Protein 6SQ8 (pdb70)

Secondary structure (DSSP, 8-state):
-TTHHHHHHHHH--SEEEE-SS-EEEHHHHHHHHHHHHHHHHHTT--TTSEEEEE--S-HHHHHHHHHHHHTT-EEEE--TTS-HHHHHHHHHHTTEEEEEE-GGGHHHHHHHHHHS--SEEEESSS-SSSEES----------TT-EEEEEE-----EEEEEHHHHHHHHHHHHHHH-SS--EEEE-S-TTTHHHHHHHHHHHTT-EEEE-SS--HHHHHHHHHHTT-SEEEE-HHHHHHHHH-TTTTTS--TT-SEEEEESS---HHHHHHHHHHH-TTEEEEEEETTTEEEEEE-TTGGGSGGGTTEEEEEPTT-EEEEE-SS-PBPPTT--EEEEEE-TTS-SEETT-HHHHTTTEETTEEEEEEEEEE-TTS-EEEEEEGGGPEEETTEEE-HHHHHHHHHHSTTEEEEEEEEEEETTTEEEEEEEEEEPTT----HHHHHHHHHHHT-GGGS-SEEEE-S---B-TTSSB-HHHHHHTT-/-TTHHHHHHHHH--SEEEESSS-EEEHHHHHHHHHHHHHHHHHT---TTSEEEEE--S-HHHHHHHHHHHHTT-EEEE--TTS-HHHHHHHHHHTTEEEEEE-GGGHHHHHHHHHHS--SEEEESS--SSSEETT-----TTPPP-----TT-EEEEEE------EEEEEHHHHHHHHHHHHHHH-SS--EEEE-S-TTTHHHHHHHHHHHTT-EEEE-SS--HHHHHHHHHHTT-SEEEE-HHHHHHHHH-TTTTTS--TT-SEEEEESS---HHHHHHHHHHS-TTEEEEEEETTTEEEEEE-TTGGGSGGGTT--BEEPTT-EEEEE-SS-PBPPTT--EEEEEE-TTS-SEETT-HHHHTTTEETTEEEEEEEEEE-TTS-EEEEEEGGGPEEETTEEE-HHHHHHHHHHSTTEEEEEEEEEEETTTEEEEEEEEEEPTT----HHHHHHHHHHHS-STTS-SEEEE-SS--B-TTSSB-HHHHHHTT--/-THHHHHHHHHH--SEEEESSS-EEEHHHHHHHHHHHHHHHHHTT--TTSEEEEE--S-HHHHHHHHHHHHTT-EEEE--TTS-HHHHHHHHHHTTEEEEEE-GGGHHHHHHHHHHS--SEEEESS--SSSEEGGG----------TT-EEEEEE-----EEEEEHHHHHHHHHHHHHHH-SS--EEEE-S-TTTHHHHHHHHHHHTT-EEEE-SS--HHHHHHHHHHTT-SEEEE-HHHHHHHHH-TTTTTS--TT-SEEEEESS---HHHHHHHHHHS-TTEEEEEEETTTEEEEEE-TTGGGSGGGGG--BEEPTT-EEEEE-SS-PBPPTT--EEEEEE-TTS-SEETT-HHHHTTTEETTEEEEEEEEEE-TTS-EEEEEEGGG-EEETTEEE-HHHHHHHHHHSTTEEEEEEEEEEETTTEEEEEEEEEEPTT----HHHHHHHHHHHT-GGGS-SEEEE-SS--B-TTSSB-HHHHHHTT--/--TTHHHHHHHHH--SEEEESSS-EEEHHHHHHHHHHHHHHHHHT---TTSEEEEE--S-HHHHHHHHHHHHTT-EEEE--TTS-HHHHHHHHHHTTEEEEEE-GGGHHHHHHHHHH---SEEEESS--SSSEETT---------TT-EEEEEE-----EEEEEHHHHHHHHHHHHHHH-SS--EEEE-S-TTTHHHHHHHHHHHTT-EEEE-SS--HHHHHHHHHHTT-SEEEE-HHHHHHHHH-TTTTTS--TT-SEEEEESS---HHHHHHHHHHH-TTEEEEEEETTTEEEEEE-TTGGGSGGGTTEEEEEPTT-EEEEE-SS-PBPPTT--EEEEEE-TTS-SEETT-HHHHTTTEETTEEEEEEEEEE-TTS-EEEEEEGGGPEEETTEEE-HHHHHHHHHHSTTEEEEEEEEEEETTTEEEEEEEEEEPTT----HHHHHHHHHHHS-STTS-SEEEE-S---B-TTSSB-HHHHHHTT-/--HHHHHHHH--SEEEE-SS-EEEHHHHHHHHHHHHHHHHHTT--TTSEEEEE--S-HHHHHHHHHHHHTT-EEEE--TTB-HHHHHHHHHHTTEEEEEE-GGGHHHHHHHHHHS--SEEEESS--SSSEE------TTPPP-----TT-EEEEEE---SS----EEEEEHHHHHHHHHHHHHHH-SS--EEEE-S-TTTHHHHHHHHHHHTT-EEEE-SS--HHHHHHHHHHTT-SEEEE-HHHHHHHHH-TTTTTS--TT-SEEEEESS---HHHHHHHHHHS-S-EEEEEEETTTEEEEEE-TTGGGSGGGTT--BEEPTT-EEEEE-SS-PBPPBTB-EEEEEE-TTS--EETT-HHHHTTTEETTEEEEEEEEEE-TTS-EEEEEESS-EEEETTEEEEHHHHHHHHHHSTTEEEEEEEEEEETTTEEEEEEEEEEPTT----HHHHHHHHHHHTBGGGS-SEEEE-S---B-TTSSB-HHHHHHTS--

Radius of gyration: 44.75 Å; Cα contacts (8 Å, |Δi|>4): 5684; chains: 5; bounding box: 110×105×156 Å

Sequence (2450 aa):
PAMGYARRVMDGIGEVAVTGAGGSVTGARLRHQVRLLAHALTEAGIPPGRGVACLHANTWRAIALRLAVQAIGCHYVGLRPTAAVTEQARAIAAADSAALVFEPSVEARAADLLERVSVPVVLSLGPTSRGRDILATPLRYREHPEGIAVVAFTGTPKGVAHSSTAMSACVDAAVSMYGRGPWRFLIPIPLSDLGGELAQCTLATGGTVVLLEEFQPDAVLEAIERERATHVFLAPNWLYQLAEHPALPRSDLSSLRRVVYGGAPAVPSRVAAARERMGAVLMQNYGTQEAAFIAALTPDDHARRELLTAVGRPLPHVEVEIRDDSGGTLPRGAVGEVWVRSPMTMSGYWRDPERTAQVLSGGWLRTGDVGTFDEDGHLHLTDRLQDIIIVEAYNVYSRRVEHVLTEHPDVRAAAVVGVPDPDSGEAVCAAVVVADGADPDPEHLRALVRDHLGDLHVPRRVEFVRSIPVTPAGKPDKVKVRTWFTPAMGYARRVMDGIGEVAVTGAGGSVTGARLRHQVRLLAHALTEAGIPPGRGVACLHANTWRAIALRLAVQAIGCHYVGLRPTAAVTEQARAIAAADSAALVFEPSVEARAADLLERVSVPVVLSLGPTSRGRDILAASVPEGTPLRYREHPEGIAVVAFTSGTPKGVAHSSTAMSACVDAAVSMYGRGPWRFLIPIPLSDLGGELAQCTLATGGTVVLLEEFQPDAVLEAIERERATHVFLAPNWLYQLAEHPALPRSDLSSLRRVVYGGAPAVPSRVAAARERMGAVLMQNYGTQEAAFIAALTPDDHARRELLTAVGRPLPHVEVEIRDDSGGTLPRGAVGEVWVRSPMTMSGYWRDPERTAQVLSGGWLRTGDVGTFDEDGHLHLTDRLQDIIIVEAYNVYSRRVEHVLTEHPDVRAAAVVGVPDPDSGEAVCAAVVVADGADPDPEHLRALVRDHLGDLHVPRRVEFVRSIPVTPAGKPDKVKVRTWFTDPAMGYARRVMDGIGEVAVTGAGGSVTGARLRHQVRLLAHALTEAGIPPGRGVACLHANTWRAIALRLAVQAIGCHYVGLRPTAAVTEQARAIAAADSAALVFEPSVEARAADLLERVSVPVVLSLGPTSRGRDILAASTPLRYREHPEGIAVVAFTSTPKGVAHSSTAMSACVDAAVSMYGRGPWRFLIPIPLSDLGGELAQCTLATGGTVVLLEEFQPDAVLEAIERERATHVFLAPNWLYQLAEHPALPRSDLSSLRRVVYGGAPAVPSRVAAARERMGAVLMQNYGTQEAAFIAALTPDDHARRELLTAVGRPLPHVEVEIRDDSGGTLPRGAVGEVWVRSPMTMSGYWRDPERTAQVLSGGWLRTGDVGTFDEDGHLHLTDRLQDIIIVEAYNVYSRRVEHHVLTEHPDVRRAAAVVGVPDPDSGEAVCAAVVVADGADPDPEHLRALVRDHLGDLHVPRRVEFVRSIPVTPAGKPDKVKVRTWFTDGPAMGYARRVMDGIGEVAVTGAGGSVTGARLRHQVRLLAHALTEAGIPPGRGVACLHANTWRAIALRLAVQAIGCHYVGLRPTAAVTEQARAIAAADSAALVFEPSVEARAADLLERVSVPVVLSLGPTSRGRDILATPLRYREHPEGIAVVAFTSTPKGVAHSSTAMSACVDAAVSMYGRGPWRFLIPIPLSDLGGELAQCTLATGGTVVLLEEFQPDAVLEAIERERATHVFLAPNWLYQLAEHPALPRSDLSSLRRVVYGGAPAVPSRVAAARERMGAVLMQNYGTQEAAFIAALTPDDHARRELLTAVGRPLPHVEVEIRDDSGGTLPRGAVGEVWVRSPMTMSGYWRDPERTAQVLSGGWLRTGDVGTFDEDGHLHLTDRLQDIIIVEAYNVYSRRVEHVLTEHPDVRAAAVVGVPDPDSGEAVCAAVVVADGADPDPEHLRALVRDHLGDLHVPRRVEFVRSIPVTPAGKPDKVKVRTWFTMGYARRVMDGIGEVAVTGAGGSVTGARLRHQVRLLAHALTEAGIPPGRGVACLHANTWRAIALRLAVQAIGCHYVGLRPTAAVTEQARAIAAADSAALVFEPSVEARAADLLERVSVPVVLSLGPTSRGRDIAASVPEGTPLRYREHPEGIAVVAFTSGTTGTPKGVAHSSTAMSACVDAAVSMYGRGPWRFLIPIPLSDLGGELAQCTLATGGTVVLLEEFQPDAVLEAIERERATHVFLAPNWLYQLAEHPALPRSDLSSLRRVVYGGAPAVPSRVAAARERMGAVLMQNYGTQEAAFIAALTPDDHARRELLTAVGRPLPHVEVEIRDDSGGTLPRGAVGEVWVRSPMTMSGYWRDPERTAQVLSGGWLRTGDVGTFDEDGHLHLTDRLQDIIIVEAYNVYSRRVEHVLTEHPDVRAAAVVGVPDPDSGEAVCAAVVVADGADPDPEHLRALVRDHLGDLHVPRRVEFVRSIPVTPAGKPDKVKVRTWFTD

Organism: NCBI:txid531310

Structure (mmCIF, N/CA/C/O backbone):
data_6SQ8
#
_entry.id   6SQ8
#
_cell.length_a   119.085
_cell.length_b   131.028
_cell.length_c   196.081
_cell.angle_alpha   90.000
_cell.angle_beta   90.000
_cell.angle_gamma   90.000
#
_symmetry.space_group_name_H-M   'P 21 21 21'
#
loop_
_entity.id
_entity.type
_entity.pdbx_description
1 polymer 'Fatty acid CoA ligase'
2 non-polymer '1-ethanoyl-9~{H}-pyrido[3,4-b]indole-3-carboxylic acid'
3 non-polymer 'ADENOSINE MONOPHOSPHATE'
4 water water
#
loop_
_atom_site.group_PDB
_atom_site.id
_atom_site.type_symbol
_atom_site.label_atom_id
_atom_site.label_alt_id
_atom_site.label_comp_id
_atom_site.label_asym_id
_atom_site.label_entity_id
_atom_site.label_seq_id
_atom_site.pdbx_PDB_ins_code
_atom_site.Cartn_x
_atom_site.Cartn_y
_atom_site.Cartn_z
_atom_site.occupancy
_atom_site.B_iso_or_equiv
_atom_site.auth_seq_id
_atom_site.auth_comp_id
_atom_site.auth_asym_id
_atom_site.auth_atom_id
_atom_site.pdbx_PDB_model_num
ATOM 1 N N . PRO A 1 2 ? -40.193 14.180 13.044 1.00 46.39 -1 PRO A N 1
ATOM 2 C CA . PRO A 1 2 ? -40.517 15.619 12.923 1.00 47.98 -1 PRO A CA 1
ATOM 3 C C . PRO A 1 2 ? -41.029 16.247 14.240 1.00 48.54 -1 PRO A C 1
ATOM 4 O O . PRO A 1 2 ? -41.907 15.681 14.910 1.00 42.48 -1 PRO A O 1
ATOM 8 N N . ALA A 1 3 ? -40.529 17.459 14.542 1.00 46.98 0 ALA A N 1
ATOM 9 C CA . ALA A 1 3 ? -40.712 18.181 15.812 1.00 50.53 0 ALA A CA 1
ATOM 10 C C . ALA A 1 3 ? -42.183 18.547 16.108 1.00 48.25 0 ALA A C 1
ATOM 11 O O . ALA A 1 3 ? -42.562 18.699 17.281 1.00 54.87 0 ALA A O 1
ATOM 13 N N . MET A 1 4 ? -43.002 18.698 15.063 1.00 41.28 1 MET A N 1
ATOM 14 C CA . MET A 1 4 ? -44.430 18.998 15.206 1.00 42.10 1 MET A CA 1
ATOM 15 C C . MET A 1 4 ? -45.192 17.804 15.809 1.00 36.55 1 MET A C 1
ATOM 16 O O . MET A 1 4 ? -46.389 17.918 16.141 1.00 35.91 1 MET A O 1
ATOM 21 N N . GLY A 1 5 ? -44.518 16.662 15.940 1.00 31.85 2 GLY A N 1
ATOM 22 C CA . GLY A 1 5 ? -45.153 15.437 16.396 1.00 33.77 2 GLY A CA 1
ATOM 23 C C . GLY A 1 5 ? -45.679 15.555 17.820 1.00 34.68 2 GLY A C 1
ATOM 24 O O . GLY A 1 5 ? -46.741 14.978 18.149 1.00 30.79 2 GLY A O 1
ATOM 25 N N . TYR A 1 6 ? -44.954 16.319 18.653 1.00 34.82 3 TYR A N 1
ATOM 26 C CA . TYR A 1 6 ? -45.301 16.512 20.068 1.00 35.28 3 TYR A CA 1
ATOM 27 C C . TYR A 1 6 ? -46.618 17.291 20.204 1.00 34.92 3 TYR A C 1
ATOM 28 O O . TYR A 1 6 ? -47.579 16.779 20.776 1.00 36.56 3 TYR A O 1
ATOM 37 N N . ALA A 1 7 ? -46.651 18.513 19.677 1.00 33.15 4 ALA A N 1
ATOM 38 C CA . ALA A 1 7 ? -47.851 19.337 19.736 1.00 34.10 4 ALA A CA 1
ATOM 39 C C . ALA A 1 7 ? -49.058 18.536 19.236 1.00 33.33 4 ALA A C 1
ATOM 40 O O . ALA A 1 7 ? -50.128 18.580 19.837 1.00 34.92 4 ALA A O 1
ATOM 42 N N . ARG A 1 8 ? -48.878 17.793 18.141 1.00 37.03 5 ARG A N 1
ATOM 43 C CA . ARG A 1 8 ? -49.957 16.992 17.550 1.00 39.30 5 ARG A CA 1
ATOM 44 C C . ARG A 1 8 ? -50.371 15.898 18.540 1.00 35.07 5 ARG A C 1
ATOM 45 O O . ARG A 1 8 ? -51.548 15.613 18.662 1.00 31.71 5 ARG A O 1
ATOM 53 N N . ARG A 1 9 ? -49.395 15.286 19.228 1.00 33.80 6 ARG A N 1
ATOM 54 C CA . ARG A 1 9 ? -49.683 14.218 20.202 1.00 32.72 6 ARG A CA 1
ATOM 55 C C . ARG A 1 9 ? -50.624 14.743 21.282 1.00 32.74 6 ARG A C 1
ATOM 56 O O . ARG A 1 9 ? -51.566 14.039 21.696 1.00 33.10 6 ARG A O 1
ATOM 64 N N . VAL A 1 10 ? -50.352 15.969 21.737 1.00 30.55 7 VAL A N 1
ATOM 65 C CA . VAL A 1 10 ? -51.120 16.570 22.803 1.00 30.96 7 VAL A CA 1
ATOM 66 C C . VAL A 1 10 ? -52.526 16.867 22.270 1.00 32.16 7 VAL A C 1
ATOM 67 O O . VAL A 1 10 ? -53.509 16.409 22.841 1.00 31.94 7 VAL A O 1
ATOM 71 N N . MET A 1 11 ? -52.596 17.594 21.149 1.00 34.10 8 MET A N 1
ATOM 72 C CA . MET A 1 11 ? -53.850 17.906 20.471 1.00 33.53 8 MET A CA 1
ATOM 73 C C . MET A 1 11 ? -54.689 16.635 20.277 1.00 31.42 8 MET A C 1
ATOM 74 O O . MET A 1 11 ? -55.895 16.612 20.549 1.00 27.18 8 MET A O 1
ATOM 79 N N . ASP A 1 12 ? -54.031 15.576 19.804 1.00 31.24 9 ASP A N 1
ATOM 80 C CA . ASP A 1 12 ? -54.677 14.333 19.419 1.00 35.72 9 ASP A CA 1
ATOM 81 C C . ASP A 1 12 ? -55.370 13.716 20.638 1.00 35.93 9 ASP A C 1
ATOM 82 O O . ASP A 1 12 ? -56.404 13.076 20.502 1.00 39.48 9 ASP A O 1
ATOM 87 N N . GLY A 1 13 ? -54.781 13.901 21.823 1.00 35.73 10 GLY A N 1
ATOM 88 C CA . GLY A 1 13 ? -55.222 13.243 23.059 1.00 32.66 10 GLY A CA 1
ATOM 89 C C . GLY A 1 13 ? -56.466 13.884 23.664 1.00 29.55 10 GLY A C 1
ATOM 90 O O . GLY A 1 13 ? -57.223 13.212 24.341 1.00 29.24 10 GLY A O 1
ATOM 91 N N . ILE A 1 14 ? -56.671 15.180 23.411 1.00 28.53 11 ILE A N 1
ATOM 92 C CA . ILE A 1 14 ? -57.655 16.014 24.131 1.00 28.34 11 ILE A CA 1
ATOM 93 C C . ILE A 1 14 ? -59.036 15.354 24.101 1.00 29.82 11 ILE A C 1
ATOM 94 O O . ILE A 1 14 ? -59.560 15.060 23.029 1.00 34.63 11 ILE A O 1
ATOM 99 N N . GLY A 1 15 ? -59.628 15.163 25.287 1.00 33.14 12 GLY A N 1
ATOM 100 C CA . GLY A 1 15 ? -60.901 14.417 25.466 1.00 33.34 12 GLY A CA 1
ATOM 101 C C . GLY A 1 15 ? -62.112 15.336 25.517 1.00 33.77 12 GLY A C 1
ATOM 102 O O . GLY A 1 15 ? -62.022 16.488 25.107 1.00 33.40 12 GLY A O 1
ATOM 103 N N . GLU A 1 16 ? -63.231 14.811 26.039 1.00 33.82 13 GLU A N 1
ATOM 104 C CA . GLU A 1 16 ? -64.533 15.498 26.080 1.00 35.41 13 GLU A CA 1
ATOM 105 C C . GLU A 1 16 ? -64.390 16.827 26.825 1.00 33.95 13 GLU A C 1
ATOM 106 O O . GLU A 1 16 ? -64.716 17.890 26.273 1.00 34.82 13 GLU A O 1
ATOM 112 N N . VAL A 1 17 ? -63.864 16.768 28.063 1.00 33.55 14 VAL A N 1
ATOM 113 C CA . VAL A 1 17 ? -63.652 17.960 28.910 1.00 31.94 14 VAL A CA 1
ATOM 114 C C . VAL A 1 17 ? -62.156 18.151 29.188 1.00 29.76 14 VAL A C 1
ATOM 115 O O . VAL A 1 17 ? -61.495 17.273 29.735 1.00 33.81 14 VAL A O 1
ATOM 119 N N . ALA A 1 18 ? -61.638 19.329 28.827 1.00 26.78 15 ALA A N 1
ATOM 120 C CA . ALA A 1 18 ? -60.205 19.574 28.817 1.00 26.40 15 ALA A CA 1
ATOM 121 C C . ALA A 1 18 ? -59.748 20.277 30.104 1.00 27.30 15 ALA A C 1
ATOM 122 O O . ALA A 1 18 ? -58.758 19.873 30.691 1.00 28.33 15 ALA A O 1
ATOM 124 N N . VAL A 1 19 ? -60.466 21.326 30.535 1.00 27.10 16 VAL A N 1
ATOM 125 C CA . VAL A 1 19 ? -60.088 22.121 31.703 1.00 26.67 16 VAL A CA 1
ATOM 126 C C . VAL A 1 19 ? -61.321 22.391 32.576 1.00 28.86 16 VAL A C 1
ATOM 127 O O . VAL A 1 19 ? -62.405 22.506 32.074 1.00 27.62 16 VAL A O 1
ATOM 131 N N . THR A 1 20 ? -61.127 22.470 33.900 1.00 32.35 17 THR A N 1
ATOM 132 C CA . THR A 1 20 ? -62.111 22.965 34.867 1.00 37.47 17 THR A CA 1
ATOM 133 C C . THR A 1 20 ? -61.400 23.922 35.821 1.00 45.30 17 THR A C 1
ATOM 134 O O . THR A 1 20 ? -60.216 23.756 36.106 1.00 54.57 17 THR A O 1
ATOM 138 N N . GLY A 1 21 ? -62.142 24.893 36.353 1.00 52.82 18 GLY A N 1
ATOM 139 C CA . GLY A 1 21 ? -61.595 25.890 37.260 1.00 59.14 18 GLY A CA 1
ATOM 140 C C . GLY A 1 21 ? -62.672 26.538 38.115 1.00 61.02 18 GLY A C 1
ATOM 141 O O . GLY A 1 21 ? -63.708 25.904 38.419 1.00 55.50 18 GLY A O 1
ATOM 142 N N . ALA A 1 22 ? -62.398 27.794 38.509 1.00 62.53 19 ALA A N 1
ATOM 143 C CA . ALA A 1 22 ? -63.344 28.661 39.215 1.00 60.23 19 ALA A CA 1
ATOM 144 C C . ALA A 1 22 ? -64.601 28.842 38.355 1.00 60.19 19 ALA A C 1
ATOM 145 O O . ALA A 1 22 ? -65.698 28.469 38.799 1.00 61.17 19 ALA A O 1
ATOM 147 N N . GLY A 1 23 ? -64.406 29.363 37.130 1.00 56.19 20 GLY A N 1
ATOM 148 C CA . GLY A 1 23 ? -65.484 29.758 36.211 1.00 55.26 20 GLY A CA 1
ATOM 149 C C . GLY A 1 23 ? -66.323 28.592 35.698 1.00 51.99 20 GLY A C 1
ATOM 150 O O . GLY A 1 23 ? -67.432 28.810 35.178 1.00 54.32 20 GLY A O 1
ATOM 151 N N . GLY A 1 24 ? -65.805 27.363 35.831 1.00 47.65 21 GLY A N 1
ATOM 152 C CA . GLY A 1 24 ? -66.454 26.151 35.294 1.00 44.11 21 GLY A CA 1
ATOM 153 C C . GLY A 1 24 ? -65.598 25.468 34.233 1.00 40.90 21 GLY A C 1
ATOM 154 O O . GLY A 1 24 ? -64.369 25.617 34.253 1.00 38.24 21 GLY A O 1
ATOM 155 N N . SER A 1 25 ? -66.253 24.708 33.341 1.00 38.52 22 SER A N 1
ATOM 156 C CA . SER A 1 25 ? -65.629 23.726 32.430 1.00 38.36 22 SER A CA 1
ATOM 157 C C . SER A 1 25 ? -65.332 24.317 31.044 1.00 36.74 22 SER A C 1
ATOM 158 O O . SER A 1 25 ? -66.008 25.225 30.576 1.00 37.58 22 SER A O 1
ATOM 161 N N . VAL A 1 26 ? -64.322 23.746 30.376 1.00 32.96 23 VAL A N 1
ATOM 162 C CA . VAL A 1 26 ? -63.946 24.054 29.010 1.00 31.40 23 VAL A CA 1
ATOM 163 C C . VAL A 1 26 ? -63.836 22.732 28.247 1.00 31.98 23 VAL A C 1
ATOM 164 O O . VAL A 1 26 ? -62.976 21.910 28.564 1.00 34.29 23 VAL A O 1
ATOM 168 N N . THR A 1 27 ? -64.693 22.546 27.238 1.00 31.77 24 THR A N 1
ATOM 169 C CA . THR A 1 27 ? -64.723 21.301 26.482 1.00 32.17 24 THR A CA 1
ATOM 170 C C . THR A 1 27 ? -63.453 21.166 25.640 1.00 32.16 24 THR A C 1
ATOM 171 O O . THR A 1 27 ? -62.800 22.172 25.293 1.00 30.85 24 THR A O 1
ATOM 175 N N . GLY A 1 28 ? -63.141 19.915 25.296 1.00 32.48 25 GLY A N 1
ATOM 176 C CA . GLY A 1 28 ? -62.083 19.623 24.325 1.00 36.86 25 GLY A CA 1
ATOM 177 C C . GLY A 1 28 ? -62.256 20.436 23.054 1.00 33.23 25 GLY A C 1
ATOM 178 O O . GLY A 1 28 ? -61.309 21.070 22.570 1.00 29.40 25 GLY A O 1
ATOM 179 N N . ALA A 1 29 ? -63.499 20.429 22.557 1.00 33.28 26 ALA A N 1
ATOM 180 C CA . ALA A 1 29 ? -63.894 21.183 21.377 1.00 34.79 26 ALA A CA 1
ATOM 181 C C . ALA A 1 29 ? -63.415 22.625 21.520 1.00 34.24 26 ALA A C 1
ATOM 182 O O . ALA A 1 29 ? -62.719 23.156 20.651 1.00 37.26 26 ALA A O 1
ATOM 184 N N . ARG A 1 30 ? -63.767 23.240 22.650 1.00 34.38 27 ARG A N 1
ATOM 185 C CA . ARG A 1 30 ? -63.566 24.650 22.804 1.00 35.68 27 ARG A CA 1
ATOM 186 C C . ARG A 1 30 ? -62.074 24.977 22.933 1.00 33.24 27 ARG A C 1
ATOM 187 O O . ARG A 1 30 ? -61.624 26.038 22.479 1.00 34.52 27 ARG A O 1
ATOM 195 N N . LEU A 1 31 ? -61.318 24.077 23.560 1.00 31.83 28 LEU A N 1
ATOM 196 C CA . LEU A 1 31 ? -59.878 24.291 23.731 1.00 33.65 28 LEU A CA 1
ATOM 197 C C . LEU A 1 31 ? -59.169 24.127 22.381 1.00 33.44 28 LEU A C 1
ATOM 198 O O . LEU A 1 31 ? -58.295 24.939 22.021 1.00 31.57 28 LEU A O 1
ATOM 203 N N . ARG A 1 32 ? -59.545 23.070 21.647 1.00 35.40 29 ARG A N 1
ATOM 204 C CA . ARG A 1 32 ? -59.000 22.804 20.310 1.00 37.30 29 ARG A CA 1
ATOM 205 C C . ARG A 1 32 ? -59.184 24.056 19.445 1.00 37.84 29 ARG A C 1
ATOM 206 O O . ARG A 1 32 ? -58.217 24.539 18.827 1.00 36.53 29 ARG A O 1
ATOM 214 N N . HIS A 1 33 ? -60.415 24.594 19.469 1.00 38.52 30 HIS A N 1
ATOM 215 C CA . HIS A 1 33 ? -60.774 25.807 18.757 1.00 38.63 30 HIS A CA 1
ATOM 216 C C . HIS A 1 33 ? -59.809 26.958 19.120 1.00 36.90 30 HIS A C 1
ATOM 217 O O . HIS A 1 33 ? -59.329 27.677 18.235 1.00 37.07 30 HIS A O 1
ATOM 224 N N . GLN A 1 34 ? -59.517 27.125 20.415 1.00 35.67 31 GLN A N 1
ATOM 225 C CA . GLN A 1 34 ? -58.667 28.228 20.885 1.00 34.89 31 GLN A CA 1
ATOM 226 C C . GLN A 1 34 ? -57.224 28.067 20.397 1.00 36.33 31 GLN A C 1
ATOM 227 O O . GLN A 1 34 ? -56.545 29.054 20.143 1.00 32.74 31 GLN A O 1
ATOM 233 N N . VAL A 1 35 ? -56.760 26.823 20.283 1.00 41.06 32 VAL A N 1
ATOM 234 C CA . VAL A 1 35 ? -55.414 26.577 19.816 1.00 43.68 32 VAL A CA 1
ATOM 235 C C . VAL A 1 35 ? -55.325 27.026 18.354 1.00 41.97 32 VAL A C 1
ATOM 236 O O . VAL A 1 35 ? -54.362 27.704 17.964 1.00 40.75 32 VAL A O 1
ATOM 240 N N . ARG A 1 36 ? -56.337 26.638 17.570 1.00 39.91 33 ARG A N 1
ATOM 241 C CA . ARG A 1 36 ? -56.404 26.958 16.146 1.00 40.88 33 ARG A CA 1
ATOM 242 C C . ARG A 1 36 ? -56.373 28.484 15.975 1.00 41.27 33 ARG A C 1
ATOM 243 O O . ARG A 1 36 ? -55.577 29.031 15.189 1.00 45.79 33 ARG A O 1
ATOM 251 N N . LEU A 1 37 ? -57.235 29.150 16.747 1.00 41.02 34 LEU A N 1
ATOM 252 C CA . LEU A 1 37 ? -57.375 30.592 16.749 1.00 42.57 34 LEU A CA 1
ATOM 253 C C . LEU A 1 37 ? -56.031 31.272 17.040 1.00 41.29 34 LEU A C 1
ATOM 254 O O . LEU A 1 37 ? -55.559 32.098 16.264 1.00 39.44 34 LEU A O 1
ATOM 259 N N . LEU A 1 38 ? -55.420 30.911 18.171 1.00 44.02 35 LEU A N 1
ATOM 260 C CA . LEU A 1 38 ? -54.192 31.530 18.622 1.00 45.40 35 LEU A CA 1
ATOM 261 C C . LEU A 1 38 ? -53.057 31.209 17.648 1.00 46.03 35 LEU A C 1
ATOM 262 O O . LEU A 1 38 ? -52.194 32.053 17.407 1.00 51.59 35 LEU A O 1
ATOM 267 N N . ALA A 1 39 ? -53.055 29.976 17.126 1.00 43.55 36 ALA A N 1
ATOM 268 C CA . ALA A 1 39 ? -52.049 29.541 16.176 1.00 45.20 36 ALA A CA 1
ATOM 269 C C . ALA A 1 39 ? -52.087 30.449 14.939 1.00 43.51 36 ALA A C 1
ATOM 270 O O . ALA A 1 39 ? -51.078 31.023 14.556 1.00 38.51 36 ALA A O 1
ATOM 272 N N . HIS A 1 40 ? -53.277 30.581 14.353 1.00 46.51 37 HIS A N 1
ATOM 273 C CA . HIS A 1 40 ? -53.491 31.434 13.179 1.00 49.16 37 HIS A CA 1
ATOM 274 C C . HIS A 1 40 ? -53.059 32.887 13.472 1.00 44.57 37 HIS A C 1
ATOM 275 O O . HIS A 1 40 ? -52.300 33.482 12.715 1.00 44.04 37 HIS A O 1
ATOM 282 N N . ALA A 1 41 ? -53.511 33.444 14.597 1.00 39.61 38 ALA A N 1
ATOM 283 C CA . ALA A 1 41 ? -53.215 34.820 14.957 1.00 39.98 38 ALA A CA 1
ATOM 284 C C . ALA A 1 41 ? -51.701 35.072 15.059 1.00 43.34 38 ALA A C 1
ATOM 285 O O . ALA A 1 41 ? -51.211 36.126 14.641 1.00 44.02 38 ALA A O 1
ATOM 287 N N . LEU A 1 42 ? -50.966 34.117 15.648 1.00 48.63 39 LEU A N 1
ATOM 288 C CA . LEU A 1 42 ? -49.501 34.239 15.863 1.00 49.69 39 LEU A CA 1
ATOM 289 C C . LEU A 1 42 ? -48.772 34.119 14.517 1.00 49.36 39 LEU A C 1
ATOM 290 O O . LEU A 1 42 ? -47.787 34.822 14.280 1.00 44.59 39 LEU A O 1
ATOM 295 N N . THR A 1 43 ? -49.249 33.187 13.677 1.00 49.14 40 THR A N 1
ATOM 296 C CA . THR A 1 43 ? -48.747 32.982 12.326 1.00 53.82 40 THR A CA 1
ATOM 297 C C . THR A 1 43 ? -48.884 34.303 11.565 1.00 55.65 40 THR A C 1
ATOM 298 O O . THR A 1 43 ? -47.875 34.840 11.099 1.00 56.95 40 THR A O 1
ATOM 302 N N . GLU A 1 44 ? -50.119 34.831 11.520 1.00 58.84 41 GLU A N 1
ATOM 303 C CA . GLU A 1 44 ? -50.475 36.052 10.777 1.00 56.96 41 GLU A CA 1
ATOM 304 C C . GLU A 1 44 ? -49.669 37.255 11.263 1.00 51.81 41 GLU A C 1
ATOM 305 O O . GLU A 1 44 ? -49.429 38.153 10.498 1.00 60.21 41 GLU A O 1
ATOM 311 N N . ALA A 1 45 ? -49.266 37.274 12.531 1.00 52.26 42 ALA A N 1
ATOM 312 C CA . ALA A 1 45 ? -48.564 38.417 13.107 1.00 53.43 42 ALA A CA 1
ATOM 313 C C . ALA A 1 45 ? -47.092 38.445 12.681 1.00 54.46 42 ALA A C 1
ATOM 314 O O . ALA A 1 45 ? -46.346 39.342 13.097 1.00 60.20 42 ALA A O 1
ATOM 316 N N . GLY A 1 46 ? -46.651 37.437 11.912 1.00 53.73 43 GLY A N 1
ATOM 317 C CA . GLY A 1 46 ? -45.313 37.400 11.297 1.00 56.56 43 GLY A CA 1
ATOM 318 C C . GLY A 1 46 ? -44.208 36.819 12.182 1.00 60.28 43 GLY A C 1
ATOM 319 O O . GLY A 1 46 ? -43.028 37.107 11.982 1.00 65.19 43 GLY A O 1
ATOM 320 N N . ILE A 1 47 ? -44.602 36.024 13.180 1.00 62.49 44 ILE A N 1
ATOM 321 C CA . ILE A 1 47 ? -43.700 35.271 14.031 1.00 58.10 44 ILE A CA 1
ATOM 322 C C . ILE A 1 47 ? -43.180 34.080 13.228 1.00 57.68 44 ILE A C 1
ATOM 323 O O . ILE A 1 47 ? -43.947 33.178 12.886 1.00 59.89 44 ILE A O 1
ATOM 328 N N . PRO A 1 48 ? -41.861 34.024 12.921 1.00 57.76 45 PRO A N 1
ATOM 329 C CA . PRO A 1 48 ? -41.291 32.911 12.162 1.00 59.66 45 PRO A CA 1
ATOM 330 C C . PRO A 1 48 ? -40.909 31.693 13.009 1.00 62.27 45 PRO A C 1
ATOM 331 O O . PRO A 1 48 ? -40.585 31.828 14.190 1.00 64.99 45 PRO A O 1
ATOM 335 N N . PRO A 1 49 ? -40.922 30.472 12.422 1.00 58.41 46 PRO A N 1
ATOM 336 C CA . PRO A 1 49 ? -40.593 29.232 13.134 1.00 58.39 46 PRO A CA 1
ATOM 337 C C . PRO A 1 49 ? -39.374 29.132 14.075 1.00 58.84 46 PRO A C 1
ATOM 338 O O . PRO A 1 49 ? -39.468 28.536 15.153 1.00 67.94 46 PRO A O 1
ATOM 342 N N . GLY A 1 50 ? -38.221 29.671 13.702 1.00 53.60 47 GLY A N 1
ATOM 343 C CA . GLY A 1 50 ? -37.026 29.389 14.520 1.00 55.64 47 GLY A CA 1
ATOM 344 C C . GLY A 1 50 ? -37.020 30.035 15.906 1.00 51.20 47 GLY A C 1
ATOM 345 O O . GLY A 1 50 ? -36.147 29.731 16.718 1.00 44.77 47 GLY A O 1
ATOM 346 N N . ARG A 1 51 ? -37.955 30.958 16.171 1.00 58.46 48 ARG A N 1
ATOM 347 C CA . ARG A 1 51 ? -37.779 31.956 17.237 1.00 57.95 48 ARG A CA 1
ATOM 348 C C . ARG A 1 51 ? -38.710 31.635 18.424 1.00 58.02 48 ARG A C 1
ATOM 349 O O . ARG A 1 51 ? -39.593 30.771 18.352 1.00 55.34 48 ARG A O 1
ATOM 353 N N . GLY A 1 52 ? -38.464 32.314 19.550 1.00 54.17 49 GLY A N 1
ATOM 354 C CA . GLY A 1 52 ? -39.206 32.106 20.785 1.00 51.61 49 GLY A CA 1
ATOM 355 C C . GLY A 1 52 ? -40.426 33.015 20.877 1.00 52.73 49 GLY A C 1
ATOM 356 O O . GLY A 1 52 ? -40.436 34.103 20.323 1.00 53.58 49 GLY A O 1
ATOM 357 N N . VAL A 1 53 ? -41.463 32.548 21.579 1.00 53.98 50 VAL A N 1
ATOM 358 C CA . VAL A 1 53 ? -42.604 33.371 21.974 1.00 50.58 50 VAL A CA 1
ATOM 359 C C . VAL A 1 53 ? -42.638 33.451 23.504 1.00 45.20 50 VAL A C 1
ATOM 360 O O . VAL A 1 53 ? -42.964 32.480 24.165 1.00 48.35 50 VAL A O 1
ATOM 364 N N . ALA A 1 54 ? -42.275 34.614 24.043 1.00 42.67 51 ALA A N 1
ATOM 365 C CA . ALA A 1 54 ? -42.312 34.873 25.482 1.00 43.86 51 ALA A CA 1
ATOM 366 C C . ALA A 1 54 ? -43.772 35.032 25.934 1.00 44.37 51 ALA A C 1
ATOM 367 O O . ALA A 1 54 ? -44.524 35.782 25.338 1.00 45.65 51 ALA A O 1
ATOM 369 N N . CYS A 1 55 ? -44.155 34.323 26.995 1.00 37.62 52 CYS A N 1
ATOM 370 C CA . CYS A 1 55 ? -45.510 34.280 27.426 1.00 34.38 52 CYS A CA 1
ATOM 371 C C . CYS A 1 55 ? -45.597 34.594 28.917 1.00 39.45 52 CYS A C 1
ATOM 372 O O . CYS A 1 55 ? -44.939 33.955 29.744 1.00 42.97 52 CYS A O 1
ATOM 375 N N . LEU A 1 56 ? -46.427 35.598 29.230 1.00 42.32 53 LEU A N 1
ATOM 376 C CA . LEU A 1 56 ? -46.651 36.115 30.572 1.00 39.06 53 LEU A CA 1
ATOM 377 C C . LEU A 1 56 ? -48.136 35.963 30.909 1.00 37.14 53 LEU A C 1
ATOM 378 O O . LEU A 1 56 ? -48.989 36.636 30.331 1.00 36.98 53 LEU A O 1
ATOM 383 N N . HIS A 1 57 ? -48.446 35.054 31.834 1.00 35.70 54 HIS A N 1
ATOM 384 C CA . HIS A 1 57 ? -49.834 34.719 32.130 1.00 35.91 54 HIS A CA 1
ATOM 385 C C . HIS A 1 57 ? -49.956 34.157 33.538 1.00 35.13 54 HIS A C 1
ATOM 386 O O . HIS A 1 57 ? -48.981 33.806 34.164 1.00 36.33 54 HIS A O 1
ATOM 393 N N . ALA A 1 58 ? -51.197 34.063 33.998 1.00 37.97 55 ALA A N 1
ATOM 394 C CA . ALA A 1 58 ? -51.545 33.390 35.234 1.00 38.38 55 ALA A CA 1
ATOM 395 C C . ALA A 1 58 ? -51.900 31.929 34.908 1.00 36.48 55 ALA A C 1
ATOM 396 O O . ALA A 1 58 ? -51.662 31.469 33.806 1.00 36.69 55 ALA A O 1
ATOM 398 N N . ASN A 1 59 ? -52.465 31.199 35.874 1.00 33.78 56 ASN A N 1
ATOM 399 C CA . ASN A 1 59 ? -52.906 29.835 35.648 1.00 32.25 56 ASN A CA 1
ATOM 400 C C . ASN A 1 59 ? -54.322 29.869 35.082 1.00 31.43 56 ASN A C 1
ATOM 401 O O . ASN A 1 59 ? -55.270 29.624 35.805 1.00 37.11 56 ASN A O 1
ATOM 406 N N . THR A 1 60 ? -54.439 30.149 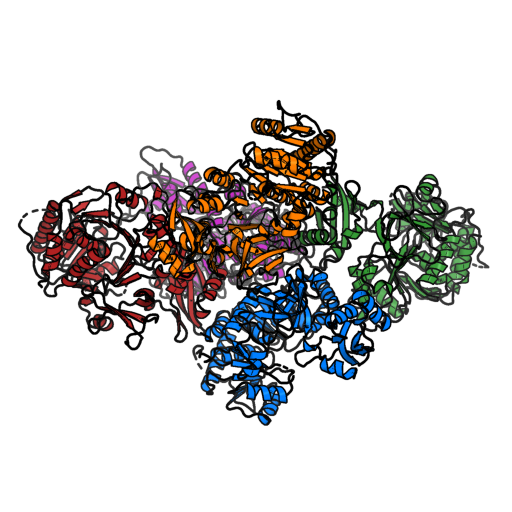33.779 1.00 31.99 57 THR A N 1
ATOM 407 C CA . THR A 1 60 ? -55.735 30.242 33.057 1.00 32.68 57 THR A CA 1
ATOM 408 C C . THR A 1 60 ? -55.791 29.190 31.946 1.00 30.93 57 THR A C 1
ATOM 409 O O . THR A 1 60 ? -54.761 28.783 31.434 1.00 31.79 57 THR A O 1
ATOM 413 N N . TRP A 1 61 ? -56.996 28.794 31.542 1.00 29.89 58 TRP A N 1
ATOM 414 C CA . TRP A 1 61 ? -57.129 27.753 30.550 1.00 30.47 58 TRP A CA 1
ATOM 415 C C . TRP A 1 61 ? -56.630 28.225 29.182 1.00 30.15 58 TRP A C 1
ATOM 416 O O . TRP A 1 61 ? -56.173 27.427 28.374 1.00 30.08 58 TRP A O 1
ATOM 427 N N . ARG A 1 62 ? -56.709 29.524 28.922 1.00 31.42 59 ARG A N 1
ATOM 428 C CA . ARG A 1 62 ? -56.238 30.056 27.649 1.00 31.45 59 ARG A CA 1
ATOM 429 C C . ARG A 1 62 ? -54.709 29.952 27.570 1.00 28.39 59 ARG A C 1
ATOM 430 O O . ARG A 1 62 ? -54.154 29.809 26.492 1.00 31.02 59 ARG A O 1
ATOM 438 N N . ALA A 1 63 ? -54.033 30.003 28.710 1.00 26.19 60 ALA A N 1
ATOM 439 C CA . ALA A 1 63 ? -52.575 29.927 28.726 1.00 27.86 60 ALA A CA 1
ATOM 440 C C . ALA A 1 63 ? -52.101 28.517 28.343 1.00 26.76 60 ALA A C 1
ATOM 441 O O . ALA A 1 63 ? -50.967 28.345 27.861 1.00 26.05 60 ALA A O 1
ATOM 443 N N . ILE A 1 64 ? -52.956 27.523 28.602 1.00 27.52 61 ILE A N 1
ATOM 444 C CA . ILE A 1 64 ? -52.732 26.135 28.212 1.00 29.05 61 ILE A CA 1
ATOM 445 C C . ILE A 1 64 ? -52.716 26.051 26.675 1.00 30.21 61 ILE A C 1
ATOM 446 O O . ILE A 1 64 ? -51.786 25.427 26.077 1.00 31.60 61 ILE A O 1
ATOM 451 N N . ALA A 1 65 ? -53.742 26.671 26.061 1.00 28.62 62 ALA A N 1
ATOM 452 C CA . ALA A 1 65 ? -53.908 26.780 24.614 1.00 25.88 62 ALA A CA 1
ATOM 453 C C . ALA A 1 65 ? -52.723 27.528 24.000 1.00 26.19 62 ALA A C 1
ATOM 454 O O . ALA A 1 65 ? -52.252 27.159 22.924 1.00 27.33 62 ALA A O 1
ATOM 456 N N . LEU A 1 66 ? -52.262 28.590 24.671 1.00 26.34 63 LEU A N 1
ATOM 457 C CA . LEU A 1 66 ? -51.234 29.451 24.103 1.00 27.39 63 LEU A CA 1
ATOM 458 C C . LEU A 1 66 ? -49.946 28.642 23.910 1.00 27.26 63 LEU A C 1
ATOM 459 O O . LEU A 1 66 ? -49.308 28.748 22.875 1.00 28.61 63 LEU A O 1
ATOM 464 N N . ARG A 1 67 ? -49.569 27.851 24.920 1.00 29.05 64 ARG A N 1
ATOM 465 C CA . ARG A 1 67 ? -48.301 27.107 24.880 1.00 30.53 64 ARG A CA 1
ATOM 466 C C . ARG A 1 67 ? -48.346 26.134 23.697 1.00 30.81 64 ARG A C 1
ATOM 467 O O . ARG A 1 67 ? -47.394 26.029 22.911 1.00 31.76 64 ARG A O 1
ATOM 475 N N . LEU A 1 68 ? -49.486 25.454 23.582 1.00 30.61 65 LEU A N 1
ATOM 476 C CA . LEU A 1 68 ? -49.712 24.441 22.599 1.00 32.75 65 LEU A CA 1
ATOM 477 C C . LEU A 1 68 ? -49.679 25.082 21.206 1.00 34.90 65 LEU A C 1
ATOM 478 O O . LEU A 1 68 ? -49.110 24.519 20.274 1.00 39.62 65 LEU A O 1
ATOM 483 N N . ALA A 1 69 ? -50.261 26.279 21.085 1.00 34.88 66 ALA A N 1
ATOM 484 C CA . ALA A 1 69 ? -50.272 27.025 19.827 1.00 34.45 66 ALA A CA 1
ATOM 485 C C . ALA A 1 69 ? -48.846 27.442 19.443 1.00 34.27 66 ALA A C 1
ATOM 486 O O . ALA A 1 69 ? -48.434 27.234 18.316 1.00 36.07 66 ALA A O 1
ATOM 488 N N . VAL A 1 70 ? -48.093 28.004 20.388 1.00 33.74 67 VAL A N 1
ATOM 489 C CA . VAL A 1 70 ? -46.719 28.407 20.137 1.00 34.01 67 VAL A CA 1
ATOM 490 C C . VAL A 1 70 ? -45.902 27.217 19.625 1.00 36.96 67 VAL A C 1
ATOM 491 O O . VAL A 1 70 ? -45.030 27.374 18.768 1.00 48.05 67 VAL A O 1
ATOM 495 N N . GLN A 1 71 ? -46.154 26.029 20.174 1.00 37.52 68 GLN A N 1
ATOM 496 C CA . GLN A 1 71 ? -45.383 24.834 19.826 1.00 37.41 68 GLN A CA 1
ATOM 497 C C . GLN A 1 71 ? -45.849 24.291 18.469 1.00 37.05 68 GLN A C 1
ATOM 498 O O . GLN A 1 71 ? -45.028 23.918 17.641 1.00 39.73 68 GLN A O 1
ATOM 504 N N . ALA A 1 72 ? -47.166 24.266 18.258 1.00 36.15 69 ALA A N 1
ATOM 505 C CA . ALA A 1 72 ? -47.786 23.828 17.004 1.00 35.87 69 ALA A CA 1
ATOM 506 C C . ALA A 1 72 ? -47.229 24.615 15.809 1.00 36.73 69 ALA A C 1
ATOM 507 O O . ALA A 1 72 ? -46.960 24.029 14.776 1.00 40.60 69 ALA A O 1
ATOM 509 N N . ILE A 1 73 ? -47.033 25.929 15.968 1.00 37.40 70 ILE A N 1
ATOM 510 C CA . ILE A 1 73 ? -46.566 26.799 14.864 1.00 37.11 70 ILE A CA 1
ATOM 511 C C . ILE A 1 73 ? -45.031 26.790 14.795 1.00 40.20 70 ILE A C 1
ATOM 512 O O . ILE A 1 73 ? -44.418 27.717 14.243 1.00 42.17 70 ILE A O 1
ATOM 517 N N . GLY A 1 74 ? -44.400 25.747 15.343 1.00 39.56 71 GLY A N 1
ATOM 518 C CA . GLY A 1 74 ? -42.970 25.543 15.171 1.00 36.88 71 GLY A CA 1
ATOM 519 C C . GLY A 1 74 ? -42.115 26.557 15.919 1.00 34.92 71 GLY A C 1
ATOM 520 O O . GLY A 1 74 ? -40.946 26.673 15.631 1.00 34.69 71 GLY A O 1
ATOM 521 N N . CYS A 1 75 ? -42.675 27.238 16.924 1.00 38.00 72 CYS A N 1
ATOM 522 C CA . CYS A 1 75 ? -41.893 28.123 17.805 1.00 41.52 72 CYS A CA 1
ATOM 523 C C . CYS A 1 75 ? -41.578 27.435 19.141 1.00 38.49 72 CYS A C 1
ATOM 524 O O . CYS A 1 75 ? -42.134 26.383 19.458 1.00 42.59 72 CYS A O 1
ATOM 527 N N . HIS A 1 76 ? -40.663 28.029 19.915 1.00 34.82 73 HIS A N 1
ATOM 528 C CA . HIS A 1 76 ? -40.354 27.531 21.242 1.00 33.67 73 HIS A CA 1
ATOM 529 C C . HIS A 1 76 ? -40.934 28.465 22.311 1.00 35.29 73 HIS A C 1
ATOM 530 O O . HIS A 1 76 ? -40.683 29.670 22.328 1.00 35.95 73 HIS A O 1
ATOM 537 N N . TYR A 1 77 ? -41.721 27.863 23.207 1.00 35.15 74 TYR A N 1
ATOM 538 C CA . TYR A 1 77 ? -42.351 28.534 24.324 1.00 34.99 74 TYR A CA 1
ATOM 539 C C . TYR A 1 77 ? -41.312 28.972 25.366 1.00 34.37 74 TYR A C 1
ATOM 540 O O . TYR A 1 77 ? -40.457 28.191 25.780 1.00 32.50 74 TYR A O 1
ATOM 549 N N . VAL A 1 78 ? -41.424 30.232 25.789 1.00 36.26 75 VAL A N 1
ATOM 550 C CA . VAL A 1 78 ? -40.610 30.804 26.859 1.00 39.39 75 VAL A CA 1
ATOM 551 C C . VAL A 1 78 ? -41.558 31.352 27.935 1.00 39.94 75 VAL A C 1
ATOM 552 O O . VAL A 1 78 ? -42.005 32.488 27.851 1.00 36.72 75 VAL A O 1
ATOM 556 N N . GLY A 1 79 ? -41.884 30.509 28.918 1.00 38.88 76 GLY A N 1
ATOM 557 C CA . GLY A 1 79 ? -42.774 30.857 30.010 1.00 36.86 76 GLY A CA 1
ATOM 558 C C . GLY A 1 79 ? -42.099 31.770 31.023 1.00 38.28 76 GLY A C 1
ATOM 559 O O . GLY A 1 79 ? -41.144 31.376 31.701 1.00 38.82 76 GLY A O 1
ATOM 560 N N . LEU A 1 80 ? -42.602 33.004 31.122 1.00 39.84 77 LEU A N 1
ATOM 561 C CA . LEU A 1 80 ? -42.103 33.980 32.063 1.00 40.35 77 LEU A CA 1
ATOM 562 C C . LEU A 1 80 ? -42.717 33.729 33.442 1.00 40.81 77 LEU A C 1
ATOM 563 O O . LEU A 1 80 ? -43.908 33.921 33.660 1.00 40.60 77 LEU A O 1
ATOM 568 N N . ARG A 1 81 ? -41.844 33.312 34.357 1.00 44.64 78 ARG A N 1
ATOM 569 C CA . ARG A 1 81 ? -42.161 32.884 35.711 1.00 50.30 78 ARG A CA 1
ATOM 570 C C . ARG A 1 81 ? -42.789 34.047 36.477 1.00 53.85 78 ARG A C 1
ATOM 571 O O . ARG A 1 81 ? -42.247 35.151 36.465 1.00 52.03 78 ARG A O 1
ATOM 579 N N . PRO A 1 82 ? -43.940 33.857 37.167 1.00 57.35 79 PRO A N 1
ATOM 580 C CA . PRO A 1 82 ? -44.537 34.931 37.969 1.00 58.17 79 PRO A CA 1
ATOM 581 C C . PRO A 1 82 ? -43.708 35.396 39.186 1.00 56.73 79 PRO A C 1
ATOM 582 O O . PRO A 1 82 ? -43.741 36.581 39.520 1.00 54.91 79 PRO A O 1
ATOM 586 N N . THR A 1 83 ? -42.969 34.478 39.815 1.00 56.59 80 THR A N 1
ATOM 587 C CA . THR A 1 83 ? -42.138 34.798 41.000 1.00 60.99 80 THR A CA 1
ATOM 588 C C . THR A 1 83 ? -40.849 35.549 40.620 1.00 62.31 80 THR A C 1
ATOM 589 O O . THR A 1 83 ? -40.193 36.112 41.489 1.00 65.47 80 THR A O 1
ATOM 593 N N . ALA A 1 84 ? -40.466 35.527 39.343 1.00 61.43 81 ALA A N 1
ATOM 594 C CA . ALA A 1 84 ? -39.192 36.103 38.916 1.00 61.35 81 ALA A CA 1
ATOM 595 C C . ALA A 1 84 ? -39.283 37.635 38.906 1.00 63.00 81 ALA A C 1
ATOM 596 O O . ALA A 1 84 ? -40.353 38.216 38.688 1.00 64.62 81 ALA A O 1
ATOM 598 N N . ALA A 1 85 ? -38.131 38.267 39.149 1.00 62.47 82 ALA A N 1
ATOM 599 C CA . ALA A 1 85 ? -37.979 39.709 39.122 1.00 58.90 82 ALA A CA 1
ATOM 600 C C . ALA A 1 85 ? -38.068 40.197 37.676 1.00 56.61 82 ALA A C 1
ATOM 601 O O . ALA A 1 85 ? -37.817 39.440 36.742 1.00 50.84 82 ALA A O 1
ATOM 603 N N . VAL A 1 86 ? -38.431 41.472 37.515 1.00 60.93 83 VAL A N 1
ATOM 604 C CA . VAL A 1 86 ? -38.623 42.086 36.204 1.00 64.02 83 VAL A CA 1
ATOM 605 C C . VAL A 1 86 ? -37.312 42.041 35.402 1.00 66.04 83 VAL A C 1
ATOM 606 O O . VAL A 1 86 ? -37.341 41.846 34.181 1.00 61.43 83 VAL A O 1
ATOM 610 N N . THR A 1 87 ? -36.169 42.220 36.082 1.00 71.52 84 THR A N 1
ATOM 611 C CA . THR A 1 87 ? -34.860 42.282 35.379 1.00 72.03 84 THR A CA 1
ATOM 612 C C . THR A 1 87 ? -34.483 40.876 34.864 1.00 64.21 84 THR A C 1
ATOM 613 O O . THR A 1 87 ? -33.993 40.753 33.735 1.00 59.57 84 THR A O 1
ATOM 617 N N . GLU A 1 88 ? -34.756 39.819 35.648 1.00 59.85 85 GLU A N 1
ATOM 618 C CA . GLU A 1 88 ? -34.528 38.404 35.250 1.00 58.20 85 GLU A CA 1
ATOM 619 C C . GLU A 1 88 ? -35.450 38.027 34.076 1.00 57.07 85 GLU A C 1
ATOM 620 O O . GLU A 1 88 ? -34.998 37.442 33.100 1.00 64.70 85 GLU A O 1
ATOM 622 N N . GLN A 1 89 ? -36.744 38.357 34.178 1.00 58.96 86 GLN A N 1
ATOM 623 C CA . GLN A 1 89 ? -37.728 38.092 33.111 1.00 60.24 86 GLN A CA 1
ATOM 624 C C . GLN A 1 89 ? -37.271 38.771 31.812 1.00 61.10 86 GLN A C 1
ATOM 625 O O . GLN A 1 89 ? -37.318 38.165 30.748 1.00 61.51 86 GLN A O 1
ATOM 631 N N . ALA A 1 90 ? -36.817 40.027 31.917 1.00 62.58 87 ALA A N 1
ATOM 632 C CA . ALA A 1 90 ? -36.447 40.857 30.766 1.00 60.82 87 ALA A CA 1
ATOM 633 C C . ALA A 1 90 ? -35.211 40.283 30.059 1.00 61.04 87 ALA A C 1
ATOM 634 O O . ALA A 1 90 ? -35.185 40.226 28.817 1.00 59.95 87 ALA A O 1
ATOM 636 N N . ARG A 1 91 ? -34.204 39.871 30.845 1.00 59.20 88 ARG A N 1
ATOM 637 C CA . ARG A 1 91 ? -32.988 39.233 30.308 1.00 58.95 88 ARG A CA 1
ATOM 638 C C . ARG A 1 91 ? -33.385 37.956 29.544 1.00 57.52 88 ARG A C 1
ATOM 639 O O . ARG A 1 91 ? -32.833 37.662 28.481 1.00 56.61 88 ARG A O 1
ATOM 641 N N . ALA A 1 92 ? -34.369 37.225 30.081 1.00 56.12 89 ALA A N 1
ATOM 642 C CA . ALA A 1 92 ? -34.849 35.972 29.502 1.00 56.89 89 ALA A CA 1
ATOM 643 C C . ALA A 1 92 ? -35.447 36.218 28.117 1.00 57.29 89 ALA A C 1
ATOM 644 O O . ALA A 1 92 ? -35.213 35.448 27.194 1.00 64.41 89 ALA A O 1
ATOM 646 N N . ILE A 1 93 ? -36.218 37.296 27.980 1.00 59.56 90 ILE A N 1
ATOM 647 C CA . ILE A 1 93 ? -36.880 37.591 26.711 1.00 60.14 90 ILE A CA 1
ATOM 648 C C . ILE A 1 93 ? -35.808 37.783 25.626 1.00 54.25 90 ILE A C 1
ATOM 649 O O . ILE A 1 93 ? -35.935 37.251 24.539 1.00 44.98 90 ILE A O 1
ATOM 654 N N . ALA A 1 94 ? -34.752 38.535 25.958 1.00 55.74 91 ALA A N 1
ATOM 655 C CA . ALA A 1 94 ? -33.673 38.891 25.023 1.00 55.58 91 ALA A CA 1
ATOM 656 C C . ALA A 1 94 ? -32.891 37.639 24.614 1.00 54.04 91 ALA A C 1
ATOM 657 O O . ALA A 1 94 ? -32.694 37.380 23.428 1.00 50.17 91 ALA A O 1
ATOM 659 N N . ALA A 1 95 ? -32.470 36.870 25.625 1.00 52.02 92 ALA A N 1
ATOM 660 C CA . ALA A 1 95 ? -31.551 35.743 25.459 1.00 45.62 92 ALA A CA 1
ATOM 661 C C . ALA A 1 95 ? -32.216 34.603 24.685 1.00 48.28 92 ALA A C 1
ATOM 662 O O . ALA A 1 95 ? -31.518 33.802 24.070 1.00 52.43 92 ALA A O 1
ATOM 664 N N . ALA A 1 96 ? -33.554 34.533 24.716 1.00 49.21 93 ALA A N 1
ATOM 665 C CA . ALA A 1 96 ? -34.290 33.397 24.141 1.00 49.41 93 ALA A CA 1
ATOM 666 C C . ALA A 1 96 ? -34.606 33.636 22.664 1.00 47.41 93 ALA A C 1
ATOM 667 O O . ALA A 1 96 ? -35.200 32.761 22.024 1.00 46.55 93 ALA A O 1
ATOM 669 N N . ASP A 1 97 ? -34.220 34.811 22.146 1.00 48.13 94 ASP A N 1
ATOM 670 C CA . ASP A 1 97 ? -34.484 35.231 20.755 1.00 52.20 94 ASP A CA 1
ATOM 671 C C . ASP A 1 97 ? -36.001 35.277 20.531 1.00 45.93 94 ASP A C 1
ATOM 672 O O . ASP A 1 97 ? -36.532 34.651 19.624 1.00 40.08 94 ASP A O 1
ATOM 677 N N . SER A 1 98 ? -36.679 36.060 21.374 1.00 47.16 95 SER A N 1
ATOM 678 C CA . SER A 1 98 ? -38.139 36.164 21.373 1.00 47.66 95 SER A CA 1
ATOM 679 C C . SER A 1 98 ? -38.594 37.045 20.204 1.00 41.36 95 SER A C 1
ATOM 680 O O . SER A 1 98 ? -38.157 38.183 20.067 1.00 36.46 95 SER A O 1
ATOM 683 N N . ALA A 1 99 ? -39.498 36.506 19.386 1.00 40.96 96 ALA A N 1
ATOM 684 C CA . ALA A 1 99 ? -40.091 37.230 18.273 1.00 46.53 96 ALA A CA 1
ATOM 685 C C . ALA A 1 99 ? -41.408 37.905 18.686 1.00 52.30 96 ALA A C 1
ATOM 686 O O . ALA A 1 99 ? -42.012 38.632 17.887 1.00 56.69 96 ALA A O 1
ATOM 688 N N . ALA A 1 100 ? -41.840 37.676 19.933 1.00 52.36 97 ALA A N 1
ATOM 689 C CA . ALA A 1 100 ? -43.114 38.153 20.415 1.00 46.74 97 ALA A CA 1
ATOM 690 C C . ALA A 1 100 ? -43.148 38.081 21.938 1.00 46.23 97 ALA A C 1
ATOM 691 O O . ALA A 1 100 ? -42.457 37.269 22.541 1.00 46.90 97 ALA A O 1
ATOM 693 N N . LEU A 1 101 ? -43.965 38.955 22.531 1.00 49.45 98 LEU A N 1
ATOM 694 C CA . LEU A 1 101 ? -44.401 38.837 23.920 1.00 46.81 98 LEU A CA 1
ATOM 695 C C . LEU A 1 101 ? -45.925 38.767 23.930 1.00 45.80 98 LEU A C 1
ATOM 696 O O . LEU A 1 101 ? -46.560 39.706 23.554 1.00 49.97 98 LEU A O 1
ATOM 701 N N . VAL A 1 102 ? -46.480 37.624 24.323 1.00 44.30 99 VAL A N 1
ATOM 702 C CA . VAL A 1 102 ? -47.907 37.462 24.516 1.00 39.41 99 VAL A CA 1
ATOM 703 C C . VAL A 1 102 ? -48.170 37.543 26.015 1.00 39.34 99 VAL A C 1
ATOM 704 O O . VAL A 1 102 ? -47.478 36.885 26.781 1.00 40.18 99 VAL A O 1
ATOM 708 N N . PHE A 1 103 ? -49.137 38.372 26.423 1.00 39.27 100 PHE A N 1
ATOM 709 C CA . PHE A 1 103 ? -49.434 38.541 27.843 1.00 38.86 100 PHE A CA 1
ATOM 710 C C . PHE A 1 103 ? -50.943 38.635 28.065 1.00 36.49 100 PHE A C 1
ATOM 711 O O . PHE A 1 103 ? -51.705 38.846 27.135 1.00 34.47 100 PHE A O 1
ATOM 719 N N . GLU A 1 104 ? -51.344 38.428 29.320 1.00 37.13 101 GLU A N 1
ATOM 720 C CA . GLU A 1 104 ? -52.752 38.495 29.730 1.00 38.06 101 GLU A CA 1
ATOM 721 C C . GLU A 1 104 ? -53.022 39.870 30.343 1.00 36.75 101 GLU A C 1
ATOM 722 O O . GLU A 1 104 ? -52.123 40.472 30.919 1.00 32.97 101 GLU A O 1
ATOM 728 N N . PRO A 1 105 ? -54.265 40.404 30.241 1.00 36.65 102 PRO A N 1
ATOM 729 C CA . PRO A 1 105 ? -54.618 41.694 30.835 1.00 33.69 102 PRO A CA 1
ATOM 730 C C . PRO A 1 105 ? -54.169 41.836 32.292 1.00 35.30 102 PRO A C 1
ATOM 731 O O . PRO A 1 105 ? -53.567 42.843 32.636 1.00 37.98 102 PRO A O 1
ATOM 735 N N . SER A 1 106 ? -54.415 40.800 33.102 1.00 37.48 103 SER A N 1
ATOM 736 C CA . SER A 1 106 ? -54.178 40.833 34.546 1.00 37.40 103 SER A CA 1
ATOM 737 C C . SER A 1 106 ? -52.721 41.182 34.890 1.00 37.70 103 SER A C 1
ATOM 738 O O . SER A 1 106 ? -52.451 41.553 36.018 1.00 36.56 103 SER A O 1
ATOM 741 N N . VAL A 1 107 ? -51.791 41.080 33.930 1.00 42.30 104 VAL A N 1
ATOM 742 C CA . VAL A 1 107 ? -50.349 41.309 34.199 1.00 43.23 104 VAL A CA 1
ATOM 743 C C . VAL A 1 107 ? -49.777 42.355 33.232 1.00 44.21 104 VAL A C 1
ATOM 744 O O . VAL A 1 107 ? -48.570 42.385 33.007 1.00 46.73 104 VAL A O 1
ATOM 748 N N . GLU A 1 108 ? -50.643 43.235 32.709 1.00 46.72 105 GLU A N 1
ATOM 749 C CA . GLU A 1 108 ? -50.267 44.339 31.806 1.00 49.66 105 GLU A CA 1
ATOM 750 C C . GLU A 1 108 ? -49.225 45.246 32.478 1.00 48.33 105 GLU A C 1
ATOM 751 O O . GLU A 1 108 ? -48.292 45.706 31.839 1.00 46.05 105 GLU A O 1
ATOM 757 N N . ALA A 1 109 ? -49.389 45.497 33.776 1.00 51.34 106 ALA A N 1
ATOM 758 C CA . ALA A 1 109 ? -48.445 46.292 34.541 1.00 56.10 106 ALA A CA 1
ATOM 759 C C . ALA A 1 109 ? -47.025 45.758 34.324 1.00 60.99 106 ALA A C 1
ATOM 760 O O . ALA A 1 109 ? -46.125 46.508 33.968 1.00 64.64 106 ALA A O 1
ATOM 762 N N . ARG A 1 110 ? -46.851 44.449 34.528 1.00 65.97 107 ARG A N 1
ATOM 763 C CA . ARG A 1 110 ? -45.547 43.803 34.400 1.00 62.35 107 ARG A CA 1
ATOM 764 C C . ARG A 1 110 ? -45.101 43.802 32.931 1.00 57.09 107 ARG A C 1
ATOM 765 O O . ARG A 1 110 ? -43.919 43.952 32.645 1.00 60.32 107 ARG A O 1
ATOM 773 N N . ALA A 1 111 ? -46.049 43.634 32.010 1.00 52.81 108 ALA A N 1
ATOM 774 C CA . ALA A 1 111 ? -45.735 43.604 30.582 1.00 58.94 108 ALA A CA 1
ATOM 775 C C . ALA A 1 111 ? -45.111 44.945 30.165 1.00 63.34 108 ALA A C 1
ATOM 776 O O . ALA A 1 111 ? -44.118 44.984 29.433 1.00 65.83 108 ALA A O 1
ATOM 778 N N . ALA A 1 112 ? -45.727 46.037 30.628 1.00 67.53 109 ALA A N 1
ATOM 779 C CA . ALA A 1 112 ? -45.278 47.394 30.332 1.00 65.87 109 ALA A CA 1
ATOM 780 C C . ALA A 1 112 ? -43.872 47.590 30.911 1.00 66.19 109 ALA A C 1
ATOM 781 O O . ALA A 1 112 ? -42.946 47.976 30.203 1.00 67.40 109 ALA A O 1
ATOM 783 N N . ASP A 1 113 ? -43.733 47.276 32.200 1.00 64.37 110 ASP A N 1
ATOM 784 C CA . ASP A 1 113 ? -42.466 47.287 32.920 1.00 66.26 110 ASP A CA 1
ATOM 785 C C . ASP A 1 113 ? -41.375 46.607 32.077 1.00 65.34 110 ASP A C 1
ATOM 786 O O . ASP A 1 113 ? -40.282 47.150 31.906 1.00 66.89 110 ASP A O 1
ATOM 791 N N . LEU A 1 114 ? -41.685 45.411 31.556 1.00 64.93 111 LEU A N 1
ATOM 792 C CA . LEU A 1 114 ? -40.755 44.587 30.770 1.00 60.97 111 LEU A CA 1
ATOM 793 C C . LEU A 1 114 ? -40.343 45.335 29.500 1.00 61.70 111 LEU A C 1
ATOM 794 O O . LEU A 1 114 ? -39.168 45.322 29.121 1.00 65.12 111 LEU A O 1
ATOM 799 N N . LEU A 1 115 ? -41.320 45.971 28.844 1.00 60.41 112 LEU A N 1
ATOM 800 C CA . LEU A 1 115 ? -41.142 46.537 27.501 1.00 62.36 112 LEU A CA 1
ATOM 801 C C . LEU A 1 115 ? -40.354 47.857 27.558 1.00 59.82 112 LEU A C 1
ATOM 802 O O . LEU A 1 115 ? -39.794 48.277 26.553 1.00 48.17 112 LEU A O 1
ATOM 807 N N . GLU A 1 116 ? -40.306 48.493 28.734 1.00 66.26 113 GLU A N 1
ATOM 808 C CA . GLU A 1 116 ? -39.411 49.631 28.980 1.00 68.25 113 GLU A CA 1
ATOM 809 C C . GLU A 1 116 ? -37.957 49.133 28.932 1.00 71.63 113 GLU A C 1
ATOM 810 O O . GLU A 1 116 ? -37.082 49.863 28.473 1.00 80.96 113 GLU A O 1
ATOM 812 N N . ARG A 1 117 ? -37.718 47.884 29.365 1.00 71.49 114 ARG A N 1
ATOM 813 C CA . ARG A 1 117 ? -36.362 47.334 29.575 1.00 64.75 114 ARG A CA 1
ATOM 814 C C . ARG A 1 117 ? -35.824 46.632 28.319 1.00 62.51 114 ARG A C 1
ATOM 815 O O . ARG A 1 117 ? -34.618 46.570 28.141 1.00 57.03 114 ARG A O 1
ATOM 820 N N . VAL A 1 118 ? -36.698 46.070 27.479 1.00 61.66 115 VAL A N 1
ATOM 821 C CA . VAL A 1 118 ? -36.253 45.265 26.335 1.00 64.72 115 VAL A CA 1
ATOM 822 C C . VAL A 1 118 ? -37.231 45.470 25.171 1.00 63.23 115 VAL A C 1
ATOM 823 O O . VAL A 1 118 ? -38.439 45.620 25.380 1.00 75.89 115 VAL A O 1
ATOM 827 N N . SER A 1 119 ? -36.701 45.490 23.945 1.00 56.96 116 SER A N 1
ATOM 828 C CA . SER A 1 119 ? -37.492 45.716 22.740 1.00 58.09 116 SER A CA 1
ATOM 829 C C . SER A 1 119 ? -37.878 44.360 22.142 1.00 56.76 116 SER A C 1
ATOM 830 O O . SER A 1 119 ? -37.172 43.390 22.341 1.00 55.71 116 SER A O 1
ATOM 832 N N . VAL A 1 120 ? -38.995 44.314 21.410 1.00 60.83 117 VAL A N 1
ATOM 833 C CA . VAL A 1 120 ? -39.562 43.069 20.884 1.00 59.86 117 VAL A CA 1
ATOM 834 C C . VAL A 1 120 ? -40.384 43.390 19.636 1.00 59.40 117 VAL A C 1
ATOM 835 O O . VAL A 1 120 ? -41.229 44.273 19.662 1.00 59.26 117 VAL A O 1
ATOM 839 N N . PRO A 1 121 ? -40.182 42.676 18.508 1.00 64.25 118 PRO A N 1
ATOM 840 C CA . PRO A 1 121 ? -40.936 42.937 17.276 1.00 63.99 118 PRO A CA 1
ATOM 841 C C . PRO A 1 121 ? -42.465 43.047 17.414 1.00 57.56 118 PRO A C 1
ATOM 842 O O . PRO A 1 121 ? -43.062 43.989 16.913 1.00 49.20 118 PRO A O 1
ATOM 846 N N . VAL A 1 122 ? -43.084 42.068 18.071 1.00 55.39 119 VAL A N 1
ATOM 847 C CA . VAL A 1 122 ? -44.539 41.928 18.102 1.00 58.05 119 VAL A CA 1
ATOM 848 C C . VAL A 1 122 ? -44.969 41.808 19.566 1.00 55.41 119 VAL A C 1
ATOM 849 O O . VAL A 1 122 ? -44.368 41.085 20.337 1.00 57.20 119 VAL A O 1
ATOM 853 N N . VAL A 1 123 ? -46.019 42.534 19.936 1.00 53.82 120 VAL A N 1
ATOM 854 C CA . VAL A 1 123 ? -46.546 42.522 21.292 1.00 52.46 120 VAL A CA 1
ATOM 855 C C . VAL A 1 123 ? -48.048 42.258 21.202 1.00 49.96 120 VAL A C 1
ATOM 856 O O . VAL A 1 123 ? -48.773 43.081 20.700 1.00 51.25 120 VAL A O 1
ATOM 860 N N . LEU A 1 124 ? -48.472 41.094 21.704 1.00 49.07 121 LEU A N 1
ATOM 861 C CA . LEU A 1 124 ? -49.846 40.584 21.605 1.00 46.47 121 LEU A CA 1
ATOM 862 C C . LEU A 1 124 ? -50.417 40.304 23.000 1.00 44.26 121 LEU A C 1
ATOM 863 O O . LEU A 1 124 ? -49.668 40.103 23.968 1.00 42.90 121 LEU A O 1
ATOM 868 N N . SER A 1 125 ? -51.749 40.298 23.109 1.00 40.32 122 SER A N 1
ATOM 869 C CA . SER A 1 125 ? -52.407 40.143 24.396 1.00 37.76 122 SER A CA 1
ATOM 870 C C . SER A 1 125 ? -53.619 39.229 24.256 1.00 35.49 122 SER A C 1
ATOM 871 O O . SER A 1 125 ? -54.300 39.234 23.239 1.00 37.12 122 SER A O 1
ATOM 874 N N . LEU A 1 126 ? -53.871 38.444 25.302 1.00 36.22 123 LEU A N 1
ATOM 875 C CA . LEU A 1 126 ? -55.024 37.559 25.372 1.00 36.72 123 LEU A CA 1
ATOM 876 C C . LEU A 1 126 ? -56.211 38.360 25.915 1.00 36.27 123 LEU A C 1
ATOM 877 O O . LEU A 1 126 ? -56.527 38.317 27.104 1.00 32.87 123 LEU A O 1
ATOM 882 N N . GLY A 1 127 ? -56.851 39.106 25.010 1.00 37.96 124 GLY A N 1
ATOM 883 C CA . GLY A 1 127 ? -57.966 39.981 25.341 1.00 37.97 124 GLY A CA 1
ATOM 884 C C . GLY A 1 127 ? -57.566 41.447 25.231 1.00 35.34 124 GLY A C 1
ATOM 885 O O . GLY A 1 127 ? -56.379 41.746 25.150 1.00 35.34 124 GLY A O 1
ATOM 886 N N . PRO A 1 128 ? -58.535 42.391 25.248 1.00 37.91 125 PRO A N 1
ATOM 887 C CA . PRO A 1 128 ? -58.265 43.802 24.972 1.00 38.11 125 PRO A CA 1
ATOM 888 C C . PRO A 1 128 ? -57.299 44.409 25.988 1.00 36.78 125 PRO A C 1
ATOM 889 O O . PRO A 1 128 ? -57.432 44.142 27.179 1.00 38.98 125 PRO A O 1
ATOM 893 N N . THR A 1 129 ? -56.344 45.206 25.500 1.00 39.01 126 THR A N 1
ATOM 894 C CA . THR A 1 129 ? -55.345 45.804 26.362 1.00 46.34 126 THR A CA 1
ATOM 895 C C . THR A 1 129 ? -54.711 47.023 25.673 1.00 46.73 126 THR A C 1
ATOM 896 O O . THR A 1 129 ? -54.751 47.165 24.443 1.00 45.91 126 THR A O 1
ATOM 900 N N . SER A 1 130 ? -54.082 47.868 26.494 1.00 48.11 127 SER A N 1
ATOM 901 C CA . SER A 1 130 ? -53.479 49.125 26.071 1.00 52.38 127 SER A CA 1
ATOM 902 C C . SER A 1 130 ? -52.148 48.875 25.353 1.00 54.49 127 SER A C 1
ATOM 903 O O . SER A 1 130 ? -51.979 49.336 24.226 1.00 60.32 127 SER A O 1
ATOM 906 N N . ARG A 1 131 ? -51.234 48.125 25.993 1.00 56.95 128 ARG A N 1
ATOM 907 C CA . ARG A 1 131 ? -49.823 48.005 25.539 1.00 53.07 128 ARG A CA 1
ATOM 908 C C . ARG A 1 131 ? -49.655 46.989 24.391 1.00 49.98 128 ARG A C 1
ATOM 909 O O . ARG A 1 131 ? -48.579 46.966 23.825 1.00 52.85 128 ARG A O 1
ATOM 911 N N . GLY A 1 132 ? -50.701 46.238 23.990 1.00 49.05 129 GLY A N 1
ATOM 912 C CA . GLY A 1 132 ? -50.591 45.174 22.955 1.00 48.07 129 GLY A CA 1
ATOM 913 C C . GLY A 1 132 ? -51.862 44.918 22.134 1.00 47.87 129 GLY A C 1
ATOM 914 O O . GLY A 1 132 ? -52.945 45.323 22.505 1.00 54.54 129 GLY A O 1
ATOM 915 N N . ARG A 1 133 ? -51.695 44.211 21.003 1.00 47.51 130 ARG A N 1
ATOM 916 C CA . ARG A 1 133 ? -52.748 43.865 20.013 1.00 51.55 130 ARG A CA 1
ATOM 917 C C . ARG A 1 133 ? -53.488 42.599 20.463 1.00 52.65 130 ARG A C 1
ATOM 918 O O . ARG A 1 133 ? -52.874 41.580 20.721 1.00 54.99 130 ARG A O 1
ATOM 922 N N . ASP A 1 134 ? -54.820 42.668 20.506 1.00 58.22 131 ASP A N 1
ATOM 923 C CA . ASP A 1 134 ? -55.668 41.609 21.091 1.00 57.62 131 ASP A CA 1
ATOM 924 C C . ASP A 1 134 ? -55.842 40.462 20.080 1.00 53.47 131 ASP A C 1
ATOM 925 O O . ASP A 1 134 ? -56.635 40.565 19.167 1.00 52.89 131 ASP A O 1
ATOM 930 N N . ILE A 1 135 ? -55.144 39.348 20.309 1.00 53.08 132 ILE A N 1
ATOM 931 C CA . ILE A 1 135 ? -55.230 38.139 19.489 1.00 55.61 132 ILE A CA 1
ATOM 932 C C . ILE A 1 135 ? -56.664 37.586 19.399 1.00 57.91 132 ILE A C 1
ATOM 933 O O . ILE A 1 135 ? -57.003 36.959 18.406 1.00 62.49 132 ILE A O 1
ATOM 938 N N . LEU A 1 136 ? -57.478 37.736 20.442 1.00 57.56 133 LEU A N 1
ATOM 939 C CA . LEU A 1 136 ? -58.819 37.075 20.496 1.00 57.52 133 LEU A CA 1
ATOM 940 C C . LEU A 1 136 ? -59.910 37.812 19.687 1.00 61.04 133 LEU A C 1
ATOM 941 O O . LEU A 1 136 ? -60.924 38.226 20.265 1.00 62.72 133 LEU A O 1
ATOM 946 N N . ALA A 1 137 ? -59.789 37.906 18.348 1.00 68.70 134 ALA A N 1
ATOM 947 C CA . ALA A 1 137 ? -60.797 38.606 17.482 1.00 60.71 134 ALA A CA 1
ATOM 948 C C . ALA A 1 137 ? -60.615 38.274 15.987 1.00 58.83 134 ALA A C 1
ATOM 949 O O . ALA A 1 137 ? -60.248 37.158 15.586 1.00 50.61 134 ALA A O 1
ATOM 951 N N . THR A 1 144 ? -61.172 26.782 9.630 1.00 73.04 141 THR A N 1
ATOM 952 C CA . THR A 1 144 ? -59.684 26.843 9.514 1.00 78.99 141 THR A CA 1
ATOM 953 C C . THR A 1 144 ? -59.069 25.749 10.386 1.00 79.23 141 THR A C 1
ATOM 954 O O . THR A 1 144 ? -59.293 25.729 11.596 1.00 81.65 141 THR A O 1
ATOM 958 N N . PRO A 1 145 ? -58.241 24.827 9.835 1.00 79.98 142 PRO A N 1
ATOM 959 C CA . PRO A 1 145 ? -57.600 23.779 10.630 1.00 76.75 142 PRO A CA 1
ATOM 960 C C . PRO A 1 145 ? -56.265 24.261 11.219 1.00 69.99 142 PRO A C 1
ATOM 961 O O . PRO A 1 145 ? -55.748 25.292 10.769 1.00 68.67 142 PRO A O 1
ATOM 965 N N . LEU A 1 146 ? -55.724 23.520 12.196 1.00 57.99 143 LEU A N 1
ATOM 966 C CA . LEU A 1 146 ? -54.469 23.884 12.805 1.00 53.23 143 LEU A CA 1
ATOM 967 C C . LEU A 1 146 ? -53.337 23.629 11.793 1.00 50.03 143 LEU A C 1
ATOM 968 O O . LEU A 1 146 ? -53.194 22.533 11.262 1.00 41.87 143 LEU A O 1
ATOM 973 N N . ARG A 1 147 ? -52.571 24.690 11.515 1.00 49.77 144 ARG A N 1
ATOM 974 C CA . ARG A 1 147 ? -51.556 24.680 10.476 1.00 48.43 144 ARG A CA 1
ATOM 975 C C . ARG A 1 147 ? -50.202 24.633 11.186 1.00 45.40 144 ARG A C 1
ATOM 976 O O . ARG A 1 147 ? -49.705 25.674 11.656 1.00 49.47 144 ARG A O 1
ATOM 978 N N . TYR A 1 148 ? -49.620 23.431 11.281 1.00 44.19 145 TYR A N 1
ATOM 979 C CA . TYR A 1 148 ? -48.321 23.225 11.978 1.00 42.82 145 TYR A CA 1
ATOM 980 C C . TYR A 1 148 ? -47.151 23.686 11.097 1.00 42.93 145 TYR A C 1
ATOM 981 O O . TYR A 1 148 ? -47.179 23.550 9.900 1.00 48.52 145 TYR A O 1
ATOM 990 N N . ARG A 1 149 ? -46.119 24.236 11.723 1.00 46.30 146 ARG A N 1
ATOM 991 C CA . ARG A 1 149 ? -44.816 24.479 11.107 1.00 46.96 146 ARG A CA 1
ATOM 992 C C . ARG A 1 149 ? -43.758 23.793 11.994 1.00 50.72 146 ARG A C 1
ATOM 993 O O . ARG A 1 149 ? -44.019 23.485 13.159 1.00 55.82 146 ARG A O 1
ATOM 1001 N N . GLU A 1 150 ? -42.566 23.568 11.435 1.00 52.20 147 GLU A N 1
ATOM 1002 C CA . GLU A 1 150 ? -41.484 22.862 12.087 1.00 52.94 147 GLU A CA 1
ATOM 1003 C C . GLU A 1 150 ? -40.451 23.838 12.642 1.00 52.10 147 GLU A C 1
ATOM 1004 O O . GLU A 1 150 ? -39.952 24.676 11.916 1.00 50.82 147 GLU A O 1
ATOM 1010 N N . HIS A 1 151 ? -40.104 23.684 13.925 1.00 51.03 148 HIS A N 1
ATOM 1011 C CA . HIS A 1 151 ? -38.956 24.380 14.479 1.00 49.30 148 HIS A CA 1
ATOM 1012 C C . HIS A 1 151 ? -37.709 23.849 13.777 1.00 51.61 148 HIS A C 1
ATOM 1013 O O . HIS A 1 151 ? -37.476 22.645 13.757 1.00 50.63 148 HIS A O 1
ATOM 1020 N N . PRO A 1 152 ? -36.882 24.713 13.140 1.00 58.72 149 PRO A N 1
ATOM 1021 C CA . PRO A 1 152 ? -35.659 24.258 12.482 1.00 57.13 149 PRO A CA 1
ATOM 1022 C C . PRO A 1 152 ? -34.768 23.355 13.350 1.00 56.02 149 PRO A C 1
ATOM 1023 O O . PRO A 1 152 ? -34.135 22.454 12.804 1.00 61.94 149 PRO A O 1
ATOM 1027 N N . GLU A 1 153 ? -34.709 23.608 14.669 1.00 51.22 150 GLU A N 1
ATOM 1028 C CA . GLU A 1 153 ? -33.812 22.849 15.556 1.00 47.68 150 GLU A CA 1
ATOM 1029 C C . GLU A 1 153 ? -34.610 22.022 16.577 1.00 40.08 150 GLU A C 1
ATOM 1030 O O . GLU A 1 153 ? -34.035 21.516 17.524 1.00 39.17 150 GLU A O 1
ATOM 1036 N N . GLY A 1 154 ? -35.913 21.846 16.347 1.00 38.38 151 GLY A N 1
ATOM 1037 C CA . GLY A 1 154 ? -36.743 20.869 17.076 1.00 40.57 151 GLY A CA 1
ATOM 1038 C C . GLY A 1 154 ? -37.009 21.219 18.544 1.00 42.64 151 GLY A C 1
ATOM 1039 O O . GLY A 1 154 ? -37.334 20.340 19.349 1.00 40.78 151 GLY A O 1
ATOM 1040 N N . ILE A 1 155 ? -36.906 22.505 18.896 1.00 41.83 152 ILE A N 1
ATOM 1041 C CA . ILE A 1 155 ? -37.042 22.975 20.273 1.00 40.27 152 ILE A CA 1
ATOM 1042 C C . ILE A 1 155 ? -38.510 23.311 20.562 1.00 39.57 152 ILE A C 1
ATOM 1043 O O . ILE A 1 155 ? -39.185 23.987 19.767 1.00 39.52 152 ILE A O 1
ATOM 1048 N N . ALA A 1 156 ? -38.995 22.799 21.704 1.00 38.41 153 ALA A N 1
ATOM 1049 C CA . ALA A 1 156 ? -40.368 22.987 22.152 1.00 35.22 153 ALA A CA 1
ATOM 1050 C C . ALA A 1 156 ? -40.431 24.082 23.220 1.00 33.09 153 ALA A C 1
ATOM 1051 O O . ALA A 1 156 ? -41.393 24.851 23.257 1.00 35.55 153 ALA A O 1
ATOM 1053 N N . VAL A 1 157 ? -39.417 24.113 24.094 1.00 31.27 154 VAL A N 1
ATOM 1054 C CA . VAL A 1 157 ? -39.395 24.968 25.273 1.00 31.99 154 VAL A CA 1
ATOM 1055 C C . VAL A 1 157 ? -37.974 25.473 25.508 1.00 30.11 154 VAL A C 1
ATOM 1056 O O . VAL A 1 157 ? -37.014 24.712 25.358 1.00 28.28 154 VAL A O 1
ATOM 1060 N N . VAL A 1 158 ? -37.875 26.750 25.903 1.00 30.50 155 VAL A N 1
ATOM 1061 C CA . VAL A 1 158 ? -36.691 27.259 26.567 1.00 32.96 155 VAL A CA 1
ATOM 1062 C C . VAL A 1 158 ? -37.132 27.868 27.896 1.00 35.18 155 VAL A C 1
ATOM 1063 O O . VAL A 1 158 ? -38.033 28.682 27.937 1.00 36.77 155 VAL A O 1
ATOM 1067 N N . ALA A 1 159 ? -36.489 27.419 28.975 1.00 34.35 156 ALA A N 1
ATOM 1068 C CA . ALA A 1 159 ? -36.827 27.756 30.336 1.00 33.81 156 ALA A CA 1
ATOM 1069 C C . ALA A 1 159 ? -35.536 28.165 31.049 1.00 36.84 156 ALA A C 1
ATOM 1070 O O . ALA A 1 159 ? -34.529 27.465 30.930 1.00 39.20 156 ALA A O 1
ATOM 1072 N N . PHE A 1 160 ? -35.569 29.302 31.752 1.00 38.14 157 PHE A N 1
ATOM 1073 C CA . PHE A 1 160 ? -34.357 29.898 32.285 1.00 40.37 157 PHE A CA 1
ATOM 1074 C C . PHE A 1 160 ? -34.132 29.490 33.748 1.00 42.23 157 PHE A C 1
ATOM 1075 O O . PHE A 1 160 ? -35.026 29.464 34.542 1.00 42.73 157 PHE A O 1
ATOM 1083 N N . THR A 1 161 ? -32.862 29.166 34.021 1.00 41.81 158 THR A N 1
ATOM 1084 C CA . THR A 1 161 ? -32.232 28.909 35.286 1.00 44.52 158 THR A CA 1
ATOM 1085 C C . THR A 1 161 ? -32.390 30.178 36.143 1.00 45.03 158 THR A C 1
ATOM 1086 O O . THR A 1 161 ? -32.361 30.159 37.380 1.00 53.81 158 THR A O 1
ATOM 1090 N N . GLY A 1 166 ? -25.714 31.928 40.111 1.00 75.13 163 GLY A N 1
ATOM 1091 C CA . GLY A 1 166 ? -24.850 32.740 39.246 1.00 80.50 163 GLY A CA 1
ATOM 1092 C C . GLY A 1 166 ? -25.634 33.586 38.244 1.00 80.66 163 GLY A C 1
ATOM 1093 O O . GLY A 1 166 ? -26.102 34.674 38.597 1.00 73.98 163 GLY A O 1
ATOM 1094 N N . THR A 1 167 ? -25.748 33.096 36.995 1.00 88.40 164 THR A N 1
ATOM 1095 C CA . THR A 1 167 ? -26.309 33.866 35.843 1.00 89.75 164 THR A CA 1
ATOM 1096 C C . THR A 1 167 ? -27.263 32.978 35.026 1.00 92.78 164 THR A C 1
ATOM 1097 O O . THR A 1 167 ? -26.889 31.853 34.707 1.00 88.14 164 THR A O 1
ATOM 1101 N N . PRO A 1 168 ? -28.483 33.464 34.685 1.00 88.71 165 PRO A N 1
ATOM 1102 C CA . PRO A 1 168 ? -29.486 32.672 33.950 1.00 83.14 165 PRO A CA 1
ATOM 1103 C C . PRO A 1 168 ? -29.151 32.089 32.553 1.00 76.07 165 PRO A C 1
ATOM 1104 O O . PRO A 1 168 ? -29.077 32.813 31.555 1.00 73.24 165 PRO A O 1
ATOM 1108 N N . LYS A 1 169 ? -29.007 30.764 32.491 1.00 65.70 166 LYS A N 1
ATOM 1109 C CA . LYS A 1 169 ? -28.880 29.989 31.248 1.00 57.20 166 LYS A CA 1
ATOM 1110 C C . LYS A 1 169 ? -30.268 29.564 30.780 1.00 50.36 166 LYS A C 1
ATOM 1111 O O . LYS A 1 169 ? -31.102 29.258 31.594 1.00 49.95 166 LYS A O 1
ATOM 1117 N N . GLY A 1 170 ? -30.477 29.468 29.467 1.00 46.26 167 GLY A N 1
ATOM 1118 C CA . GLY A 1 170 ? -31.738 28.995 28.902 1.00 41.93 167 GLY A CA 1
ATOM 1119 C C . GLY A 1 170 ? -31.672 27.520 28.552 1.00 38.66 167 GLY A C 1
ATOM 1120 O O . GLY A 1 170 ? -30.993 27.142 27.618 1.00 36.31 167 GLY A O 1
ATOM 1121 N N . VAL A 1 171 ? -32.395 26.694 29.306 1.00 37.97 168 VAL A N 1
ATOM 1122 C CA . VAL A 1 171 ? -32.459 25.262 29.047 1.00 37.24 168 VAL A CA 1
ATOM 1123 C C . VAL A 1 171 ? -33.384 25.025 27.853 1.00 36.94 168 VAL A C 1
ATOM 1124 O O . VAL A 1 171 ? -34.561 25.311 27.933 1.00 35.49 168 VAL A O 1
ATOM 1128 N N . ALA A 1 172 ? -32.837 24.451 26.776 1.00 38.17 169 ALA A N 1
ATOM 1129 C CA . ALA A 1 172 ? -33.603 24.116 25.583 1.00 36.45 169 ALA A CA 1
ATOM 1130 C C . ALA A 1 172 ? -33.989 22.642 25.612 1.00 34.77 169 ALA A C 1
ATOM 1131 O O . ALA A 1 172 ? -33.111 21.777 25.660 1.00 34.33 169 ALA A O 1
ATOM 1133 N N . HIS A 1 173 ? -35.294 22.380 25.556 1.00 34.61 170 HIS A N 1
ATOM 1134 C CA . HIS A 1 173 ? -35.830 21.024 25.524 1.00 35.20 170 HIS A CA 1
ATOM 1135 C C . HIS A 1 173 ? -36.442 20.735 24.150 1.00 37.05 170 HIS A C 1
ATOM 1136 O O . HIS A 1 173 ? -37.246 21.522 23.617 1.00 35.77 170 HIS A O 1
ATOM 1143 N N . SER A 1 174 ? -36.090 19.568 23.602 1.00 37.07 171 SER A N 1
ATOM 1144 C CA . SER A 1 174 ? -36.543 19.156 22.296 1.00 35.89 171 SER A CA 1
ATOM 1145 C C . SER A 1 174 ? -38.012 18.743 22.367 1.00 34.66 171 SER A C 1
ATOM 1146 O O . SER A 1 174 ? -38.526 18.393 23.428 1.00 33.56 171 SER A O 1
ATOM 1149 N N . SER A 1 175 ? -38.673 18.764 21.210 1.00 36.20 172 SER A N 1
ATOM 1150 C CA . SER A 1 175 ? -40.015 18.230 21.083 1.00 36.69 172 SER A CA 1
ATOM 1151 C C . SER A 1 175 ? -40.011 16.732 21.416 1.00 36.07 172 SER A C 1
ATOM 1152 O O . SER A 1 175 ? -41.008 16.216 21.918 1.00 31.86 172 SER A O 1
ATOM 1155 N N . THR A 1 176 ? -38.901 16.043 21.118 1.00 35.60 173 THR A N 1
ATOM 1156 C CA . THR A 1 176 ? -38.779 14.616 21.398 1.00 35.86 173 THR A CA 1
ATOM 1157 C C . THR A 1 176 ? -38.747 14.376 22.905 1.00 33.27 173 THR A C 1
ATOM 1158 O O . THR A 1 176 ? -39.386 13.461 23.405 1.00 32.58 173 THR A O 1
ATOM 1162 N N . ALA A 1 177 ? -37.951 15.191 23.593 1.00 31.80 174 ALA A N 1
ATOM 1163 C CA . ALA A 1 177 ? -37.788 15.108 25.025 1.00 32.43 174 ALA A CA 1
ATOM 1164 C C . ALA A 1 177 ? -39.142 15.317 25.730 1.00 29.61 174 ALA A C 1
ATOM 1165 O O . ALA A 1 177 ? -39.461 14.576 26.649 1.00 26.71 174 ALA A O 1
ATOM 1167 N N . MET A 1 178 ? -39.928 16.297 25.274 1.00 28.43 175 MET A N 1
ATOM 1168 C CA . MET A 1 178 ? -41.226 16.602 25.892 1.00 31.43 175 MET A CA 1
ATOM 1169 C C . MET A 1 178 ? -42.214 15.461 25.632 1.00 33.27 175 MET A C 1
ATOM 1170 O O . MET A 1 178 ? -43.075 15.185 26.475 1.00 33.95 175 MET A O 1
ATOM 1175 N N . SER A 1 179 ? -42.086 14.803 24.472 1.00 33.32 176 SER A N 1
ATOM 1176 C CA . SER A 1 179 ? -42.892 13.626 24.175 1.00 33.71 176 SER A CA 1
ATOM 1177 C C . SER A 1 179 ? -42.528 12.490 25.144 1.00 36.14 176 SER A C 1
ATOM 1178 O O . SER A 1 179 ? -43.418 11.786 25.636 1.00 39.99 176 SER A O 1
ATOM 1181 N N . ALA A 1 180 ? -41.228 12.314 25.419 1.00 32.15 177 ALA A N 1
ATOM 1182 C CA . ALA A 1 180 ? -40.774 11.277 26.330 1.00 31.54 177 ALA A CA 1
ATOM 1183 C C . ALA A 1 180 ? -41.348 11.520 27.731 1.00 29.41 177 ALA A C 1
ATOM 1184 O O . ALA A 1 180 ? -41.686 10.563 28.433 1.00 28.53 177 ALA A O 1
ATOM 1186 N N . CYS A 1 181 ? -41.474 12.796 28.118 1.00 28.48 178 CYS A N 1
ATOM 1187 C CA . CYS A 1 181 ? -42.019 13.183 29.414 1.00 27.13 178 CYS A CA 1
ATOM 1188 C C . CYS A 1 181 ? -43.457 12.690 29.567 1.00 25.08 178 CYS A C 1
ATOM 1189 O O . CYS A 1 181 ? -43.870 12.372 30.669 1.00 24.44 178 CYS A O 1
ATOM 1192 N N . VAL A 1 182 ? -44.212 12.618 28.473 1.00 23.92 179 VAL A N 1
ATOM 1193 C CA . VAL A 1 182 ? -45.579 12.099 28.565 1.00 25.20 179 VAL A CA 1
ATOM 1194 C C . VAL A 1 182 ? -45.521 10.623 28.979 1.00 25.57 179 VAL A C 1
ATOM 1195 O O . VAL A 1 182 ? -46.281 10.168 29.841 1.00 25.59 179 VAL A O 1
ATOM 1199 N N . ASP A 1 183 ? -44.587 9.883 28.378 1.00 27.04 180 ASP A N 1
ATOM 1200 C CA . ASP A 1 183 ? -44.450 8.437 28.629 1.00 27.92 180 ASP A CA 1
ATOM 1201 C C . ASP A 1 183 ? -44.001 8.203 30.083 1.00 27.12 180 ASP A C 1
ATOM 1202 O O . ASP A 1 183 ? -44.506 7.298 30.763 1.00 25.30 180 ASP A O 1
ATOM 1207 N N . ALA A 1 184 ? -43.058 9.032 30.539 1.00 24.95 181 ALA A N 1
ATOM 1208 C CA . ALA A 1 184 ? -42.616 9.050 31.923 1.00 24.16 181 ALA A CA 1
ATOM 1209 C C . ALA A 1 184 ? -43.796 9.339 32.855 1.00 22.55 181 ALA A C 1
ATOM 1210 O O . ALA A 1 184 ? -44.045 8.573 33.802 1.00 19.53 181 ALA A O 1
ATOM 1212 N N . ALA A 1 185 ? -44.547 10.404 32.554 1.00 21.64 182 ALA A N 1
ATOM 1213 C CA . ALA A 1 185 ? -45.713 10.778 33.366 1.00 22.15 182 ALA A CA 1
ATOM 1214 C C . ALA A 1 185 ? -46.669 9.588 33.494 1.00 22.84 182 ALA A C 1
ATOM 1215 O O . ALA A 1 185 ? -47.160 9.319 34.568 1.00 23.89 182 ALA A O 1
ATOM 1217 N N . VAL A 1 186 ? -46.932 8.891 32.388 1.00 24.38 183 VAL A N 1
ATOM 1218 C CA . VAL A 1 186 ? -47.851 7.732 32.388 1.00 26.41 183 VAL A CA 1
ATOM 1219 C C . VAL A 1 186 ? -47.274 6.643 33.290 1.00 25.92 183 VAL A C 1
ATOM 1220 O O . VAL A 1 186 ? -47.979 5.978 34.015 1.00 26.73 183 VAL A O 1
ATOM 1224 N N . SER A 1 187 ? -45.970 6.456 33.200 1.00 27.83 184 SER A N 1
ATOM 1225 C CA . SER A 1 187 ? -45.322 5.385 33.918 1.00 29.80 184 SER A CA 1
ATOM 1226 C C . SER A 1 187 ? -45.380 5.667 35.427 1.00 29.08 184 SER A C 1
ATOM 1227 O O . SER A 1 187 ? -45.571 4.753 36.193 1.00 33.18 184 SER A O 1
ATOM 1230 N N . MET A 1 188 ? -45.314 6.936 35.832 1.00 27.08 185 MET A N 1
ATOM 1231 C CA . MET A 1 188 ? -45.395 7.357 37.244 1.00 24.79 185 MET A CA 1
ATOM 1232 C C . MET A 1 188 ? -46.848 7.383 37.736 1.00 23.68 185 MET A C 1
ATOM 1233 O O . MET A 1 188 ? -47.095 6.967 38.845 1.00 24.62 185 MET A O 1
ATOM 1238 N N . TYR A 1 189 ? -47.757 7.957 36.941 1.00 23.32 186 TYR A N 1
ATOM 1239 C CA . TYR A 1 189 ? -49.039 8.481 37.426 1.00 23.93 186 TYR A CA 1
ATOM 1240 C C . TYR A 1 189 ? -50.220 7.538 37.144 1.00 27.40 186 TYR A C 1
ATOM 1241 O O . TYR A 1 189 ? -51.322 7.759 37.653 1.00 26.26 186 TYR A O 1
ATOM 1250 N N . GLY A 1 190 ? -50.000 6.475 36.362 1.00 30.74 187 GLY A N 1
ATOM 1251 C CA . GLY A 1 190 ? -51.073 5.574 35.924 1.00 32.78 187 GLY A CA 1
ATOM 1252 C C . GLY A 1 190 ? -51.497 5.882 34.495 1.00 37.12 187 GLY A C 1
ATOM 1253 O O . GLY A 1 190 ? -51.109 6.895 33.913 1.00 38.67 187 GLY A O 1
ATOM 1254 N N . ARG A 1 191 ? -52.248 4.965 33.881 1.00 40.91 188 ARG A N 1
ATOM 1255 C CA . ARG A 1 191 ? -52.983 5.288 32.655 1.00 44.40 188 ARG A CA 1
ATOM 1256 C C . ARG A 1 191 ? -54.063 6.298 33.068 1.00 43.74 188 ARG A C 1
ATOM 1257 O O . ARG A 1 191 ? -54.613 6.271 34.218 1.00 38.34 188 ARG A O 1
ATOM 1265 N N . GLY A 1 192 ? -54.337 7.218 32.142 1.00 42.36 189 GLY A N 1
ATOM 1266 C CA . GLY A 1 192 ? -55.406 8.181 32.290 1.00 41.66 189 GLY A CA 1
ATOM 1267 C C . GLY A 1 192 ? -56.729 7.616 31.793 1.00 40.60 189 GLY A C 1
ATOM 1268 O O . GLY A 1 192 ? -56.783 6.459 31.419 1.00 44.18 189 GLY A O 1
ATOM 1269 N N . PRO A 1 193 ? -57.779 8.422 31.769 1.00 39.52 190 PRO A N 1
ATOM 1270 C CA . PRO A 1 193 ? -57.716 9.836 32.097 1.00 39.17 190 PRO A CA 1
ATOM 1271 C C . PRO A 1 193 ? -57.505 10.174 33.589 1.00 35.77 190 PRO A C 1
ATOM 1272 O O . PRO A 1 193 ? -57.980 9.487 34.459 1.00 37.17 190 PRO A O 1
ATOM 1276 N N . TRP A 1 194 ? -56.740 11.244 33.826 1.00 31.45 191 TRP A N 1
ATOM 1277 C CA . TRP A 1 194 ? -56.503 11.884 35.090 1.00 27.58 191 TRP A CA 1
ATOM 1278 C C . TRP A 1 194 ? -57.400 13.122 35.201 1.00 28.71 191 TRP A C 1
ATOM 1279 O O . TRP A 1 194 ? -57.634 13.809 34.211 1.00 28.88 191 TRP A O 1
ATOM 1290 N N . ARG A 1 195 ? -57.876 13.422 36.412 1.00 30.45 192 ARG A N 1
ATOM 1291 C CA . ARG A 1 195 ? -58.352 14.747 36.768 1.00 30.76 192 ARG A CA 1
ATOM 1292 C C . ARG A 1 195 ? -57.253 15.376 37.623 1.00 27.89 192 ARG A C 1
ATOM 1293 O O . ARG A 1 195 ? -57.144 15.102 38.824 1.00 27.49 192 ARG A O 1
ATOM 1301 N N . PHE A 1 196 ? -56.399 16.166 36.969 1.00 25.78 193 PHE A N 1
ATOM 1302 C CA . PHE A 1 196 ? -55.112 16.571 37.515 1.00 24.19 193 PHE A CA 1
ATOM 1303 C C . PHE A 1 196 ? -55.180 18.032 37.960 1.00 23.85 193 PHE A C 1
ATOM 1304 O O . PHE A 1 196 ? -55.318 18.942 37.142 1.00 23.07 193 PHE A O 1
ATOM 1312 N N . LEU A 1 197 ? -55.044 18.227 39.276 1.00 25.91 194 LEU A N 1
ATOM 1313 C CA . LEU A 1 197 ? -55.091 19.523 39.924 1.00 25.02 194 LEU A CA 1
ATOM 1314 C C . LEU A 1 197 ? -53.702 20.154 39.821 1.00 22.77 194 LEU A C 1
ATOM 1315 O O . LEU A 1 197 ? -52.710 19.583 40.277 1.00 20.08 194 LEU A O 1
ATOM 1320 N N . ILE A 1 198 ? -53.636 21.335 39.229 1.00 22.14 195 ILE A N 1
ATOM 1321 C CA . ILE A 1 198 ? -52.378 21.990 39.022 1.00 24.00 195 ILE A CA 1
ATOM 1322 C C . ILE A 1 198 ? -52.424 23.376 39.641 1.00 24.53 195 ILE A C 1
ATOM 1323 O O . ILE A 1 198 ? -52.901 24.319 39.022 1.00 27.07 195 ILE A O 1
ATOM 1328 N N . PRO A 1 199 ? -51.902 23.521 40.871 1.00 24.70 196 PRO A N 1
ATOM 1329 C CA . PRO A 1 199 ? -51.738 24.821 41.509 1.00 25.28 196 PRO A CA 1
ATOM 1330 C C . PRO A 1 199 ? -50.332 25.423 41.382 1.00 25.45 196 PRO A C 1
ATOM 1331 O O . PRO A 1 199 ? -50.088 26.485 41.927 1.00 29.64 196 PRO A O 1
ATOM 1335 N N . ILE A 1 200 ? -49.416 24.736 40.703 1.00 24.63 197 ILE A N 1
ATOM 1336 C CA . ILE A 1 200 ? -48.111 25.304 40.427 1.00 25.56 197 ILE A CA 1
ATOM 1337 C C . ILE A 1 200 ? -48.201 26.095 39.128 1.00 26.43 197 ILE A C 1
ATOM 1338 O O . ILE A 1 200 ? -49.071 25.836 38.318 1.00 27.31 197 ILE A O 1
ATOM 1343 N N . PRO A 1 201 ? -47.318 27.085 38.884 1.00 28.48 198 PRO A N 1
ATOM 1344 C CA . PRO A 1 201 ? -47.459 27.961 37.730 1.00 29.55 198 PRO A CA 1
ATOM 1345 C C . PRO A 1 201 ? -47.378 27.195 36.403 1.00 33.72 198 PRO A C 1
ATOM 1346 O O . PRO A 1 201 ? -46.532 26.305 36.257 1.00 38.45 198 PRO A O 1
ATOM 1350 N N . LEU A 1 202 ? -48.249 27.572 35.447 1.00 34.03 199 LEU A N 1
ATOM 1351 C CA . LEU A 1 202 ? -48.284 26.999 34.104 1.00 32.15 199 LEU A CA 1
ATOM 1352 C C . LEU A 1 202 ? -47.039 27.385 33.293 1.00 33.18 199 LEU A C 1
ATOM 1353 O O . LEU A 1 202 ? -46.812 26.818 32.221 1.00 37.47 199 LEU A O 1
ATOM 1358 N N . SER A 1 203 ? -46.245 28.341 33.784 1.00 31.14 200 SER A N 1
ATOM 1359 C CA . SER A 1 203 ? -45.057 28.802 33.081 1.00 31.35 200 SER A CA 1
ATOM 1360 C C . SER A 1 203 ? -43.934 27.746 33.073 1.00 33.80 200 SER A C 1
ATOM 1361 O O . SER A 1 203 ? -43.062 27.812 32.205 1.00 35.59 200 SER A O 1
ATOM 1364 N N . ASP A 1 204 ? -43.931 26.793 34.026 1.00 34.58 201 ASP A N 1
ATOM 1365 C CA . ASP A 1 204 ? -42.856 25.765 34.116 1.00 32.93 201 ASP A CA 1
ATOM 1366 C C . ASP A 1 204 ? -43.474 24.363 34.207 1.00 29.47 201 ASP A C 1
ATOM 1367 O O . ASP A 1 204 ? -44.289 24.015 33.375 1.00 29.16 201 ASP A O 1
ATOM 1372 N N . LEU A 1 205 ? -43.069 23.556 35.187 1.00 28.17 202 LEU A N 1
ATOM 1373 C CA . LEU A 1 205 ? -43.485 22.161 35.233 1.00 28.19 202 LEU A CA 1
ATOM 1374 C C . LEU A 1 205 ? -45.011 22.043 35.138 1.00 27.91 202 LEU A C 1
ATOM 1375 O O . LEU A 1 205 ? -45.525 21.146 34.480 1.00 26.22 202 LEU A O 1
ATOM 1380 N N . GLY A 1 206 ? -45.728 22.963 35.785 1.00 29.33 203 GLY A N 1
ATOM 1381 C CA . GLY A 1 206 ? -47.202 22.980 35.749 1.00 28.84 203 GLY A CA 1
ATOM 1382 C C . GLY A 1 206 ? -47.758 22.859 34.342 1.00 29.16 203 GLY A C 1
ATOM 1383 O O . GLY A 1 206 ? -48.698 22.114 34.097 1.00 30.08 203 GLY A O 1
ATOM 1384 N N . GLY A 1 207 ? -47.166 23.615 33.417 1.00 30.59 204 GLY A N 1
ATOM 1385 C CA . GLY A 1 207 ? -47.593 23.653 32.037 1.00 31.36 204 GLY A CA 1
ATOM 1386 C C . GLY A 1 207 ? -47.310 22.359 31.284 1.00 33.46 204 GLY A C 1
ATOM 1387 O O . GLY A 1 207 ? -48.086 22.008 30.381 1.00 38.85 204 GLY A O 1
ATOM 1388 N N . GLU A 1 208 ? -46.200 21.676 31.617 1.00 32.97 205 GLU A N 1
ATOM 1389 C CA . GLU A 1 208 ? -45.877 20.379 31.038 1.00 32.19 205 GLU A CA 1
ATOM 1390 C C . GLU A 1 208 ? -46.849 19.319 31.574 1.00 29.80 205 GLU A C 1
ATOM 1391 O O . GLU A 1 208 ? -47.281 18.439 30.832 1.00 27.81 205 GLU A O 1
ATOM 1397 N N . LEU A 1 209 ? -47.196 19.402 32.861 1.00 28.86 206 LEU A N 1
ATOM 1398 C CA . LEU A 1 209 ? -48.117 18.439 33.448 1.00 30.19 206 LEU A CA 1
ATOM 1399 C C . LEU A 1 209 ? -49.498 18.603 32.806 1.00 31.41 206 LEU A C 1
ATOM 1400 O O . LEU A 1 209 ? -50.222 17.616 32.628 1.00 33.93 206 LEU A O 1
ATOM 1405 N N . ALA A 1 210 ? -49.873 19.843 32.479 1.00 29.36 207 ALA A N 1
ATOM 1406 C CA . ALA A 1 210 ? -51.137 20.094 31.822 1.00 30.40 207 ALA A CA 1
ATOM 1407 C C . ALA A 1 210 ? -51.143 19.385 30.460 1.00 30.07 207 ALA A C 1
ATOM 1408 O O . ALA A 1 210 ? -52.133 18.748 30.080 1.00 29.56 207 ALA A O 1
ATOM 1410 N N . GLN A 1 211 ? -50.021 19.493 29.741 1.00 28.51 208 GLN A N 1
ATOM 1411 C CA . GLN A 1 211 ? -49.890 18.863 28.418 1.00 28.83 208 GLN A CA 1
ATOM 1412 C C . GLN A 1 211 ? -49.945 17.334 28.548 1.00 28.24 208 GLN A C 1
ATOM 1413 O O . GLN A 1 211 ? -50.650 16.688 27.773 1.00 28.09 208 GLN A O 1
ATOM 1419 N N . CYS A 1 212 ? -49.230 16.769 29.536 1.00 25.93 209 CYS A N 1
ATOM 1420 C CA . CYS A 1 212 ? -49.302 15.339 29.819 1.00 23.48 209 CYS A CA 1
ATOM 1421 C C . CYS A 1 212 ? -50.755 14.930 30.082 1.00 21.58 209 CYS A C 1
ATOM 1422 O O . CYS A 1 212 ? -51.222 13.923 29.598 1.00 21.80 209 CYS A O 1
ATOM 1425 N N . THR A 1 213 ? -51.468 15.739 30.859 1.00 21.39 210 THR A N 1
ATOM 1426 C CA . THR A 1 213 ? -52.842 15.458 31.242 1.00 21.37 210 THR A CA 1
ATOM 1427 C C . THR A 1 213 ? -53.731 15.456 29.994 1.00 22.65 210 THR A C 1
ATOM 1428 O O . THR A 1 213 ? -54.551 14.537 29.806 1.00 23.13 210 THR A O 1
ATOM 1432 N N . LEU A 1 214 ? -53.564 16.472 29.137 1.00 23.15 211 LEU A N 1
ATOM 1433 C CA . LEU A 1 214 ? -54.381 16.575 27.933 1.00 22.81 211 LEU A CA 1
ATOM 1434 C C . LEU A 1 214 ? -54.095 15.387 27.006 1.00 23.14 211 LEU A C 1
ATOM 1435 O O . LEU A 1 214 ? -55.026 14.754 26.519 1.00 25.98 211 LEU A O 1
ATOM 1440 N N . ALA A 1 215 ? -52.812 15.069 26.817 1.00 22.12 212 ALA A N 1
ATOM 1441 C CA . ALA A 1 215 ? -52.365 14.100 25.833 1.00 23.53 212 ALA A CA 1
ATOM 1442 C C . ALA A 1 215 ? -52.885 12.701 26.149 1.00 23.95 212 ALA A C 1
ATOM 1443 O O . ALA A 1 215 ? -52.998 11.871 25.252 1.00 26.84 212 ALA A O 1
ATOM 1445 N N . THR A 1 216 ? -53.164 12.446 27.429 1.00 25.11 213 THR A N 1
ATOM 1446 C CA . THR A 1 216 ? -53.573 11.134 27.917 1.00 24.44 213 THR A CA 1
ATOM 1447 C C . THR A 1 216 ? -55.092 11.080 28.083 1.00 24.49 213 THR A C 1
ATOM 1448 O O . THR A 1 216 ? -55.626 10.104 28.619 1.00 24.34 213 THR A O 1
ATOM 1452 N N . GLY A 1 217 ? -55.782 12.138 27.643 1.00 23.81 214 GLY A N 1
ATOM 1453 C CA . GLY A 1 217 ? -57.228 12.132 27.518 1.00 23.73 214 GLY A CA 1
ATOM 1454 C C . GLY A 1 217 ? -57.940 12.629 28.758 1.00 24.87 214 GLY A C 1
ATOM 1455 O O . GLY A 1 217 ? -59.150 12.472 28.889 1.00 23.92 214 GLY A O 1
ATOM 1456 N N . GLY A 1 218 ? -57.183 13.266 29.651 1.00 28.01 215 GLY A N 1
ATOM 1457 C CA . GLY A 1 218 ? -57.697 13.713 30.937 1.00 27.82 215 GLY A CA 1
ATOM 1458 C C . GLY A 1 218 ? -58.155 15.152 30.938 1.00 26.70 215 GLY A C 1
ATOM 1459 O O . GLY A 1 218 ? -58.206 15.806 29.894 1.00 31.82 215 GLY A O 1
ATOM 1460 N N . THR A 1 219 ? -58.473 15.621 32.145 1.00 26.42 216 THR A N 1
ATOM 1461 C CA . THR A 1 219 ? -58.943 16.968 32.413 1.00 27.10 216 THR A CA 1
ATOM 1462 C C . THR A 1 219 ? -57.972 17.672 33.367 1.00 26.08 216 THR A C 1
ATOM 1463 O O . THR A 1 219 ? -57.686 17.157 34.441 1.00 28.28 216 THR A O 1
ATOM 1467 N N . VAL A 1 220 ? -57.489 18.852 32.974 1.00 26.08 217 VAL A N 1
ATOM 1468 C CA . VAL A 1 220 ? -56.706 19.710 33.841 1.00 26.81 217 VAL A CA 1
ATOM 1469 C C . VAL A 1 220 ? -57.674 20.473 34.73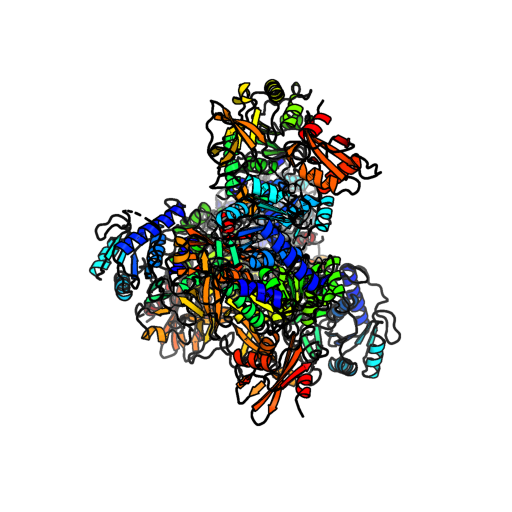3 1.00 26.79 217 VAL A C 1
ATOM 1470 O O . VAL A 1 220 ? -58.675 20.960 34.250 1.00 27.42 217 VAL A O 1
ATOM 1474 N N . VAL A 1 221 ? -57.344 20.565 36.025 1.00 26.82 218 VAL A N 1
ATOM 1475 C CA . VAL A 1 221 ? -58.090 21.354 37.004 1.00 25.53 218 VAL A CA 1
ATOM 1476 C C . VAL A 1 221 ? -57.143 22.440 37.511 1.00 26.06 218 VAL A C 1
ATOM 1477 O O . VAL A 1 221 ? -56.153 22.100 38.125 1.00 26.69 218 VAL A O 1
ATOM 1481 N N . LEU A 1 222 ? -57.460 23.717 37.249 1.00 26.64 219 LEU A N 1
ATOM 1482 C CA . LEU A 1 222 ? -56.537 24.834 37.513 1.00 27.05 219 LEU A CA 1
ATOM 1483 C C . LEU A 1 222 ? -56.894 25.545 38.813 1.00 27.53 219 LEU A C 1
ATOM 1484 O O . LEU A 1 222 ? -58.057 25.823 39.078 1.00 30.78 219 LEU A O 1
ATOM 1489 N N . LEU A 1 223 ? -55.856 25.875 39.581 1.00 28.21 220 LEU A N 1
ATOM 1490 C CA . LEU A 1 223 ? -55.950 26.876 40.627 1.00 30.86 220 LEU A CA 1
ATOM 1491 C C . LEU A 1 223 ? -54.885 27.942 40.375 1.00 31.77 220 LEU A C 1
ATOM 1492 O O . LEU A 1 223 ? -53.819 27.632 39.842 1.00 33.11 220 LEU A O 1
ATOM 1497 N N . GLU A 1 224 ? -55.196 29.183 40.763 1.00 32.28 221 GLU A N 1
ATOM 1498 C CA . GLU A 1 224 ? -54.277 30.304 40.613 1.00 35.72 221 GLU A CA 1
ATOM 1499 C C . GLU A 1 224 ? -53.102 30.175 41.598 1.00 33.89 221 GLU A C 1
ATOM 1500 O O . GLU A 1 224 ? -51.967 30.476 41.230 1.00 37.23 221 GLU A O 1
ATOM 1502 N N . GLU A 1 225 ? -53.380 29.739 42.831 1.00 36.32 222 GLU A N 1
ATOM 1503 C CA . GLU A 1 225 ? -52.345 29.592 43.866 1.00 38.42 222 GLU A CA 1
ATOM 1504 C C . GLU A 1 225 ? -52.663 28.386 44.762 1.00 34.25 222 GLU A C 1
ATOM 1505 O O . GLU A 1 225 ? -53.686 27.741 44.616 1.00 27.57 222 GLU A O 1
ATOM 1511 N N . PHE A 1 226 ? -51.755 28.102 45.698 1.00 33.89 223 PHE A N 1
ATOM 1512 C CA . PHE A 1 226 ? -51.970 27.062 46.688 1.00 32.38 223 PHE A CA 1
ATOM 1513 C C . PHE A 1 226 ? -52.539 27.675 47.980 1.00 33.21 223 PHE A C 1
ATOM 1514 O O . PHE A 1 226 ? -51.939 28.545 48.565 1.00 32.65 223 PHE A O 1
ATOM 1522 N N . GLN A 1 227 ? -53.720 27.208 48.382 1.00 37.76 224 GLN A N 1
ATOM 1523 C CA . GLN A 1 227 ? -54.248 27.334 49.743 1.00 41.58 224 GLN A CA 1
ATOM 1524 C C . GLN A 1 227 ? -54.751 25.958 50.160 1.00 38.39 224 GLN A C 1
ATOM 1525 O O . GLN A 1 227 ? -55.430 25.288 49.390 1.00 41.21 224 GLN A O 1
ATOM 1531 N N . PRO A 1 228 ? -54.446 25.479 51.384 1.00 34.10 225 PRO A N 1
ATOM 1532 C CA . PRO A 1 228 ? -54.824 24.115 51.762 1.00 34.59 225 PRO A CA 1
ATOM 1533 C C . PRO A 1 228 ? -56.338 23.861 51.674 1.00 35.15 225 PRO A C 1
ATOM 1534 O O . PRO A 1 228 ? -56.757 22.811 51.205 1.00 28.67 225 PRO A O 1
ATOM 1538 N N . ASP A 1 229 ? -57.132 24.837 52.143 1.00 43.27 226 ASP A N 1
ATOM 1539 C CA . ASP A 1 229 ? -58.603 24.752 52.176 1.00 43.84 226 ASP A CA 1
ATOM 1540 C C . ASP A 1 229 ? -59.087 24.531 50.744 1.00 39.86 226 ASP A C 1
ATOM 1541 O O . ASP A 1 229 ? -59.871 23.624 50.480 1.00 37.88 226 ASP A O 1
ATOM 1546 N N . ALA A 1 230 ? -58.576 25.360 49.825 1.00 40.86 227 ALA A N 1
ATOM 1547 C CA . ALA A 1 230 ? -59.024 25.409 48.422 1.00 36.50 227 ALA A CA 1
ATOM 1548 C C . ALA A 1 230 ? -58.705 24.094 47.706 1.00 32.98 227 ALA A C 1
ATOM 1549 O O . ALA A 1 230 ? -59.542 23.597 46.968 1.00 32.16 227 ALA A O 1
ATOM 1551 N N . VAL A 1 231 ? -57.494 23.566 47.928 1.00 30.20 228 VAL A N 1
ATOM 1552 C CA . VAL A 1 231 ? -57.032 22.317 47.326 1.00 29.52 228 VAL A CA 1
ATOM 1553 C C . VAL A 1 231 ? -57.900 21.159 47.820 1.00 27.33 228 VAL A C 1
ATOM 1554 O O . VAL A 1 231 ? -58.341 20.338 47.042 1.00 26.16 228 VAL A O 1
ATOM 1558 N N . LEU A 1 232 ? -58.132 21.120 49.124 1.00 28.91 229 LEU A N 1
ATOM 1559 C CA . LEU A 1 232 ? -59.019 20.128 49.739 1.00 30.38 229 LEU A CA 1
ATOM 1560 C C . LEU A 1 232 ? -60.391 20.173 49.067 1.00 31.84 229 LEU A C 1
ATOM 1561 O O . LEU A 1 232 ? -60.918 19.137 48.657 1.00 32.75 229 LEU A O 1
ATOM 1566 N N . GLU A 1 233 ? -60.949 21.387 48.961 1.00 34.57 230 GLU A N 1
ATOM 1567 C CA . GLU A 1 233 ? -62.282 21.606 48.417 1.00 35.33 230 GLU A CA 1
ATOM 1568 C C . GLU A 1 233 ? -62.283 21.132 46.961 1.00 32.82 230 GLU A C 1
ATOM 1569 O O . GLU A 1 233 ? -63.165 20.378 46.552 1.00 32.02 230 GLU A O 1
ATOM 1575 N N . ALA A 1 234 ? -61.266 21.551 46.203 1.00 32.13 231 ALA A N 1
ATOM 1576 C CA . ALA A 1 234 ? -61.151 21.242 44.776 1.00 34.68 231 ALA A CA 1
ATOM 1577 C C . ALA A 1 234 ? -61.068 19.734 44.567 1.00 33.36 231 ALA A C 1
ATOM 1578 O O . ALA A 1 234 ? -61.684 19.217 43.659 1.00 32.91 231 ALA A O 1
ATOM 1580 N N . ILE A 1 235 ? -60.288 19.044 45.400 1.00 32.18 232 ILE A N 1
ATOM 1581 C CA . ILE A 1 235 ? -60.107 17.616 45.230 1.00 31.41 232 ILE A CA 1
ATOM 1582 C C . ILE A 1 235 ? -61.464 16.923 45.364 1.00 32.48 232 ILE A C 1
ATOM 1583 O O . ILE A 1 235 ? -61.787 16.074 44.567 1.00 35.43 232 ILE A O 1
ATOM 1588 N N . GLU A 1 236 ? -62.258 17.321 46.353 1.00 34.84 233 GLU A N 1
ATOM 1589 C CA . GLU A 1 236 ? -63.526 16.662 46.642 1.00 38.71 233 GLU A CA 1
ATOM 1590 C C . GLU A 1 236 ? -64.565 17.031 45.567 1.00 37.14 233 GLU A C 1
ATOM 1591 O O . GLU A 1 236 ? -65.246 16.167 45.031 1.00 35.87 233 GLU A O 1
ATOM 1597 N N . ARG A 1 237 ? -64.672 18.332 45.276 1.00 37.57 234 ARG A N 1
ATOM 1598 C CA . ARG A 1 237 ? -65.682 18.890 44.366 1.00 38.35 234 ARG A CA 1
ATOM 1599 C C . ARG A 1 237 ? -65.467 18.386 42.919 1.00 36.72 234 ARG A C 1
ATOM 1600 O O . ARG A 1 237 ? -66.418 18.009 42.260 1.00 31.58 234 ARG A O 1
ATOM 1608 N N . GLU A 1 238 ? -64.224 18.380 42.426 1.00 36.95 235 GLU A N 1
ATOM 1609 C CA . GLU A 1 238 ? -63.900 17.965 41.043 1.00 36.27 235 GLU A CA 1
ATOM 1610 C C . GLU A 1 238 ? -63.492 16.478 41.002 1.00 32.28 235 GLU A C 1
ATOM 1611 O O . GLU A 1 238 ? -63.186 15.955 39.946 1.00 29.06 235 GLU A O 1
ATOM 1617 N N . ARG A 1 239 ? -63.498 15.801 42.151 1.00 32.15 236 ARG A N 1
ATOM 1618 C CA . ARG A 1 239 ? -63.079 14.423 42.271 1.00 32.49 236 ARG A CA 1
ATOM 1619 C C . ARG A 1 239 ? -61.719 14.235 41.582 1.00 29.63 236 ARG A C 1
ATOM 1620 O O . ARG A 1 239 ? -61.551 13.313 40.790 1.00 25.94 236 ARG A O 1
ATOM 1628 N N . ALA A 1 240 ? -60.759 15.119 41.898 1.00 26.56 237 ALA A N 1
ATOM 1629 C CA . ALA A 1 240 ? -59.426 15.100 41.322 1.00 25.22 237 ALA A CA 1
ATOM 1630 C C . ALA A 1 240 ? -58.713 13.790 41.679 1.00 24.73 237 ALA A C 1
ATOM 1631 O O . ALA A 1 240 ? -58.841 13.284 42.777 1.00 26.06 237 ALA A O 1
ATOM 1633 N N . THR A 1 241 ? -57.967 13.260 40.710 1.00 24.92 238 THR A N 1
ATOM 1634 C CA . THR A 1 241 ? -57.252 12.010 40.850 1.00 26.32 238 THR A CA 1
ATOM 1635 C C . THR A 1 241 ? -55.764 12.269 41.122 1.00 25.46 238 THR A C 1
ATOM 1636 O O . THR A 1 241 ? -55.082 11.438 41.703 1.00 24.90 238 THR A O 1
ATOM 1640 N N . HIS A 1 242 ? -55.262 13.405 40.639 1.00 23.56 239 HIS A N 1
ATOM 1641 C CA . HIS A 1 242 ? -53.875 13.742 40.749 1.00 22.11 239 HIS A CA 1
ATOM 1642 C C . HIS A 1 242 ? -53.762 15.197 41.166 1.00 22.72 239 HIS A C 1
ATOM 1643 O O . HIS A 1 242 ? -54.666 15.992 40.875 1.00 21.73 239 HIS A O 1
ATOM 1650 N N . VAL A 1 243 ? -52.655 15.507 41.849 1.00 22.56 240 VAL A N 1
ATOM 1651 C CA . VAL A 1 243 ? -52.283 16.866 42.179 1.00 21.91 240 VAL A CA 1
ATOM 1652 C C . VAL A 1 243 ? -50.760 16.906 42.317 1.00 20.46 240 VAL A C 1
ATOM 1653 O O . VAL A 1 243 ? -50.155 15.929 42.708 1.00 18.00 240 VAL A O 1
ATOM 1657 N N . PHE A 1 244 ? -50.173 18.054 41.985 1.00 21.01 241 PHE A N 1
ATOM 1658 C CA . PHE A 1 244 ? -48.771 18.287 42.200 1.00 22.52 241 PHE A CA 1
ATOM 1659 C C . PHE A 1 244 ? -48.592 19.467 43.155 1.00 23.42 241 PHE A C 1
ATOM 1660 O O . PHE A 1 244 ? -49.181 20.520 42.932 1.00 23.18 241 PHE A O 1
ATOM 1668 N N . LEU A 1 245 ? -47.753 19.254 44.182 1.00 22.91 242 LEU A N 1
ATOM 1669 C CA . LEU A 1 245 ? -47.492 20.191 45.261 1.00 21.55 242 LEU A CA 1
ATOM 1670 C C . LEU A 1 245 ? -45.986 20.336 45.468 1.00 21.50 242 LEU A C 1
ATOM 1671 O O . LEU A 1 245 ? -45.229 19.364 45.286 1.00 19.96 242 LEU A O 1
ATOM 1676 N N . ALA A 1 246 ? -45.569 21.546 45.867 1.00 20.93 243 ALA A N 1
ATOM 1677 C CA . ALA A 1 246 ? -44.267 21.751 46.486 1.00 21.83 243 ALA A CA 1
ATOM 1678 C C . ALA A 1 246 ? -44.277 21.035 47.830 1.00 22.24 243 ALA A C 1
ATOM 1679 O O . ALA A 1 246 ? -45.329 20.918 48.455 1.00 21.24 243 ALA A O 1
ATOM 1681 N N . PRO A 1 247 ? -43.127 20.509 48.305 1.00 22.68 244 PRO A N 1
ATOM 1682 C CA . PRO A 1 247 ? -43.102 19.776 49.568 1.00 22.79 244 PRO A CA 1
ATOM 1683 C C . PRO A 1 247 ? -43.764 20.517 50.736 1.00 22.97 244 PRO A C 1
ATOM 1684 O O . PRO A 1 247 ? -44.524 19.901 51.472 1.00 25.13 244 PRO A O 1
ATOM 1688 N N . ASN A 1 248 ? -43.501 21.820 50.884 1.00 24.13 245 ASN A N 1
ATOM 1689 C CA . ASN A 1 248 ? -44.064 22.576 52.003 1.00 25.68 245 ASN A CA 1
ATOM 1690 C C . ASN A 1 248 ? -45.598 22.549 51.927 1.00 24.93 245 ASN A C 1
ATOM 1691 O O . ASN A 1 248 ? -46.266 22.528 52.954 1.00 24.39 245 ASN A O 1
ATOM 1696 N N . TRP A 1 249 ? -46.133 22.550 50.705 1.00 24.22 246 TRP A N 1
ATOM 1697 C CA . TRP A 1 249 ? -47.577 22.517 50.475 1.00 24.03 246 TRP A CA 1
ATOM 1698 C C . TRP A 1 249 ? -48.147 21.161 50.906 1.00 22.77 246 TRP A C 1
ATOM 1699 O O . TRP A 1 249 ? -49.245 21.080 51.439 1.00 22.49 246 TRP A O 1
ATOM 1710 N N . LEU A 1 250 ? -47.403 20.091 50.631 1.00 22.83 247 LEU A N 1
ATOM 1711 C CA . LEU A 1 250 ? -47.789 18.787 51.077 1.00 23.30 247 LEU A CA 1
ATOM 1712 C C . LEU A 1 250 ? -48.000 18.837 52.584 1.00 23.91 247 LEU A C 1
ATOM 1713 O O . LEU A 1 250 ? -49.042 18.424 53.076 1.00 23.78 247 LEU A O 1
ATOM 1718 N N . TYR A 1 251 ? -46.995 19.344 53.301 1.00 25.49 248 TYR A N 1
ATOM 1719 C CA . TYR A 1 251 ? -47.052 19.341 54.758 1.00 27.86 248 TYR A CA 1
ATOM 1720 C C . TYR A 1 251 ? -48.272 20.157 55.211 1.00 28.69 248 TYR A C 1
ATOM 1721 O O . TYR A 1 251 ? -49.019 19.692 56.068 1.00 29.06 248 TYR A O 1
ATOM 1730 N N . GLN A 1 252 ? -48.490 21.342 54.620 1.00 29.52 249 GLN A N 1
ATOM 1731 C CA . GLN A 1 252 ? -49.619 22.197 54.983 1.00 29.91 249 GLN A CA 1
ATOM 1732 C C . GLN A 1 252 ? -50.950 21.478 54.747 1.00 29.56 249 GLN A C 1
ATOM 1733 O O . GLN A 1 252 ? -51.866 21.605 55.539 1.00 29.48 249 GLN A O 1
ATOM 1739 N N . LEU A 1 253 ? -51.057 20.750 53.637 1.00 28.96 250 LEU A N 1
ATOM 1740 C CA . LEU A 1 253 ? -52.289 20.054 53.294 1.00 28.25 250 LEU A CA 1
ATOM 1741 C C . LEU A 1 253 ? -52.524 18.903 54.280 1.00 28.90 250 LEU A C 1
ATOM 1742 O O . LEU A 1 253 ? -53.606 18.758 54.826 1.00 28.30 250 LEU A O 1
ATOM 1747 N N . ALA A 1 254 ? -51.486 18.096 54.502 1.00 30.69 251 ALA A N 1
ATOM 1748 C CA . ALA A 1 254 ? -51.569 16.891 55.333 1.00 34.43 251 ALA A CA 1
ATOM 1749 C C . ALA A 1 254 ? -51.895 17.229 56.798 1.00 34.89 251 ALA A C 1
ATOM 1750 O O . ALA A 1 254 ? -52.574 16.473 57.484 1.00 34.34 251 ALA A O 1
ATOM 1752 N N . GLU A 1 255 ? -51.396 18.372 57.274 1.00 39.10 252 GLU A N 1
ATOM 1753 C CA . GLU A 1 255 ? -51.496 18.765 58.688 1.00 42.75 252 GLU A CA 1
ATOM 1754 C C . GLU A 1 255 ? -52.752 19.628 58.919 1.00 38.48 252 GLU A C 1
ATOM 1755 O O . GLU A 1 255 ? -53.096 19.915 60.028 1.00 39.06 252 GLU A O 1
ATOM 1761 N N . HIS A 1 256 ? -53.469 20.001 57.859 1.00 37.39 253 HIS A N 1
ATOM 1762 C CA . HIS A 1 256 ? -54.636 20.870 57.978 1.00 36.58 253 HIS A CA 1
ATOM 1763 C C . HIS A 1 256 ? -55.754 20.177 58.753 1.00 38.52 253 HIS A C 1
ATOM 1764 O O . HIS A 1 256 ? -56.013 18.989 58.537 1.00 34.47 253 HIS A O 1
ATOM 1771 N N . PRO A 1 257 ? -56.449 20.910 59.658 1.00 37.68 254 PRO A N 1
ATOM 1772 C CA . PRO A 1 257 ? -57.509 20.334 60.489 1.00 38.31 254 PRO A CA 1
ATOM 1773 C C . PRO A 1 257 ? -58.713 19.730 59.742 1.00 37.35 254 PRO A C 1
ATOM 1774 O O . PRO A 1 257 ? -59.348 18.779 60.242 1.00 36.77 254 PRO A O 1
ATOM 1778 N N . ALA A 1 258 ? -59.021 20.289 58.564 1.00 36.24 255 ALA A N 1
ATOM 1779 C CA . ALA A 1 258 ? -60.167 19.853 57.776 1.00 36.82 255 ALA A CA 1
ATOM 1780 C C . ALA A 1 258 ? -59.895 18.542 57.024 1.00 34.95 255 ALA A C 1
ATOM 1781 O O . ALA A 1 258 ? -60.814 18.017 56.423 1.00 32.64 255 ALA A O 1
ATOM 1783 N N . LEU A 1 259 ? -58.650 18.036 57.015 1.00 34.76 256 LEU A N 1
ATOM 1784 C CA . LEU A 1 259 ? -58.309 16.914 56.145 1.00 36.82 256 LEU A CA 1
ATOM 1785 C C . LEU A 1 259 ? -59.215 15.716 56.420 1.00 35.54 256 LEU A C 1
ATOM 1786 O O . LEU A 1 259 ? -59.793 15.162 55.492 1.00 41.23 256 LEU A O 1
ATOM 1791 N N . PRO A 1 260 ? -59.323 15.210 57.661 1.00 39.23 257 PRO A N 1
ATOM 1792 C CA . PRO A 1 26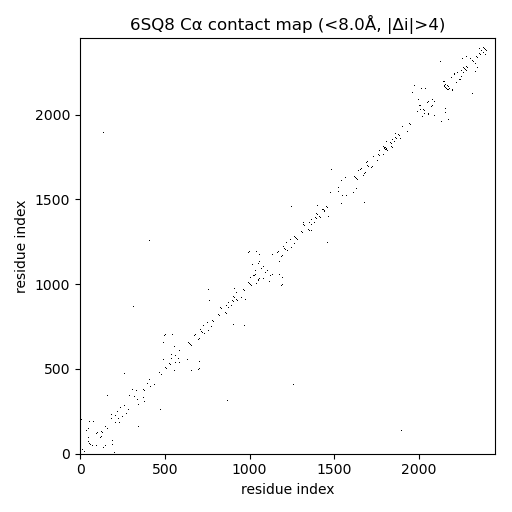0 ? -60.147 14.025 57.921 1.00 41.79 257 PRO A CA 1
ATOM 1793 C C . PRO A 1 260 ? -61.647 14.226 57.614 1.00 41.82 257 PRO A C 1
ATOM 1794 O O . PRO A 1 260 ? -62.322 13.276 57.232 1.00 43.14 257 PRO A O 1
ATOM 1798 N N . ARG A 1 261 ? -62.134 15.464 57.771 1.00 42.11 258 ARG A N 1
ATOM 1799 C CA . ARG A 1 261 ? -63.503 15.899 57.379 1.00 42.55 258 ARG A CA 1
ATOM 1800 C C . ARG A 1 261 ? -63.708 15.705 55.859 1.00 40.51 258 ARG A C 1
ATOM 1801 O O . ARG A 1 261 ? -64.786 15.321 55.427 1.00 42.46 258 ARG A O 1
ATOM 1805 N N . SER A 1 262 ? -62.669 15.963 55.056 1.00 36.62 259 SER A N 1
ATOM 1806 C CA . SER A 1 262 ? -62.723 15.964 53.567 1.00 32.90 259 SER A CA 1
ATOM 1807 C C . SER A 1 262 ? -62.734 14.547 52.986 1.00 29.83 259 SER A C 1
ATOM 1808 O O . SER A 1 262 ? -62.146 13.616 53.580 1.00 30.52 259 SER A O 1
ATOM 1811 N N . ASP A 1 263 ? -63.377 14.418 51.812 1.00 28.11 260 ASP A N 1
ATOM 1812 C CA . ASP A 1 263 ? -63.449 13.154 51.058 1.00 27.73 260 ASP A CA 1
ATOM 1813 C C . ASP A 1 263 ? -62.464 13.232 49.895 1.00 25.32 260 ASP A C 1
ATOM 1814 O O . ASP A 1 263 ? -62.712 13.928 48.918 1.00 23.67 260 ASP A O 1
ATOM 1819 N N . LEU A 1 264 ? -61.354 12.505 50.032 1.00 23.81 261 LEU A N 1
ATOM 1820 C CA . LEU A 1 264 ? -60.293 12.495 49.065 1.00 25.92 261 LEU A CA 1
ATOM 1821 C C . LEU A 1 264 ? -60.165 11.095 48.458 1.00 26.69 261 LEU A C 1
ATOM 1822 O O . LEU A 1 264 ? -59.095 10.733 47.970 1.00 26.61 261 LEU A O 1
ATOM 1827 N N . SER A 1 265 ? -61.269 10.338 48.428 1.00 26.59 262 SER A N 1
ATOM 1828 C CA . SER A 1 265 ? -61.253 8.968 47.911 1.00 26.59 262 SER A CA 1
ATOM 1829 C C . SER A 1 265 ? -60.919 8.954 46.419 1.00 24.76 262 SER A C 1
ATOM 1830 O O . SER A 1 265 ? -60.499 7.921 45.926 1.00 26.47 262 SER A O 1
ATOM 1833 N N . SER A 1 266 ? -61.106 10.085 45.722 1.00 24.59 263 SER A N 1
ATOM 1834 C CA . SER A 1 266 ? -60.790 10.189 44.282 1.00 24.97 263 SER A CA 1
ATOM 1835 C C . SER A 1 266 ? -59.280 10.173 44.025 1.00 25.71 263 SER A C 1
ATOM 1836 O O . SER A 1 266 ? -58.876 9.783 42.924 1.00 32.75 263 SER A O 1
ATOM 1839 N N . LEU A 1 267 ? -58.454 10.561 45.010 1.00 23.44 264 LEU A N 1
ATOM 1840 C CA . LEU A 1 267 ? -56.999 10.670 44.780 1.00 25.37 264 LEU A CA 1
ATOM 1841 C C . LEU A 1 267 ? -56.400 9.293 44.446 1.00 24.12 264 LEU A C 1
ATOM 1842 O O . LEU A 1 267 ? -56.604 8.327 45.125 1.00 22.13 264 LEU A O 1
ATOM 1847 N N . ARG A 1 268 ? -55.645 9.239 43.362 1.00 24.85 265 ARG A N 1
ATOM 1848 C CA . ARG A 1 268 ? -54.779 8.114 43.074 1.00 27.77 265 ARG A CA 1
ATOM 1849 C C . ARG A 1 268 ? -53.316 8.547 43.259 1.00 26.16 265 ARG A C 1
ATOM 1850 O O . ARG A 1 268 ? -52.502 7.691 43.550 1.00 24.09 265 ARG A O 1
ATOM 1854 N N . ARG A 1 269 ? -53.000 9.851 43.159 1.00 25.57 266 ARG A N 1
ATOM 1855 C CA . ARG A 1 269 ? -51.627 10.323 43.324 1.00 28.07 266 ARG A CA 1
ATOM 1856 C C . ARG A 1 269 ? -51.546 11.772 43.834 1.00 27.90 266 ARG A C 1
ATOM 1857 O O . ARG A 1 269 ? -52.046 12.697 43.220 1.00 32.18 266 ARG A O 1
ATOM 1865 N N . VAL A 1 270 ? -50.907 11.943 44.994 1.00 25.15 267 VAL A N 1
ATOM 1866 C CA . VAL A 1 270 ? -50.513 13.223 45.503 1.00 24.00 267 VAL A CA 1
ATOM 1867 C C . VAL A 1 270 ? -49.017 13.358 45.246 1.00 22.76 267 VAL A C 1
ATOM 1868 O O . VAL A 1 270 ? -48.221 12.729 45.903 1.00 22.01 267 VAL A O 1
ATOM 1872 N N . VAL A 1 271 ? -48.675 14.160 44.244 1.00 20.90 268 VAL A N 1
ATOM 1873 C CA . VAL A 1 271 ? -47.331 14.245 43.751 1.00 22.07 268 VAL A CA 1
ATOM 1874 C C . VAL A 1 271 ? -46.666 15.478 44.348 1.00 21.16 268 VAL A C 1
ATOM 1875 O O . VAL A 1 271 ? -47.242 16.556 44.341 1.00 20.91 268 VAL A O 1
ATOM 1879 N N . TYR A 1 272 ? -45.439 15.301 44.830 1.00 20.94 269 TYR A N 1
ATOM 1880 C CA . TYR A 1 272 ? -44.704 16.417 45.387 1.00 22.48 269 TYR A CA 1
ATOM 1881 C C . TYR A 1 272 ? -43.235 16.282 44.997 1.00 21.15 269 TYR A C 1
ATOM 1882 O O . TYR A 1 272 ? -42.756 15.184 44.743 1.00 22.39 269 TYR A O 1
ATOM 1891 N N . GLY A 1 273 ? -42.544 17.415 44.933 1.00 22.26 270 GLY A N 1
ATOM 1892 C CA . GLY A 1 273 ? -41.128 17.440 44.617 1.00 24.15 270 GLY A CA 1
ATOM 1893 C C . GLY A 1 273 ? -40.699 18.848 44.247 1.00 25.41 270 GLY A C 1
ATOM 1894 O O . GLY A 1 273 ? -41.509 19.792 44.321 1.00 28.41 270 GLY A O 1
ATOM 1895 N N . GLY A 1 274 ? -39.439 18.992 43.835 1.00 23.98 271 GLY A N 1
ATOM 1896 C CA . GLY A 1 274 ? -38.924 20.260 43.413 1.00 24.83 271 GLY A CA 1
ATOM 1897 C C . GLY A 1 274 ? -37.984 20.865 44.435 1.00 26.91 271 GLY A C 1
ATOM 1898 O O . GLY A 1 274 ? -37.285 21.840 44.180 1.00 27.58 271 GLY A O 1
ATOM 1899 N N . ALA A 1 275 ? -37.933 20.244 45.609 1.00 29.40 272 ALA A N 1
ATOM 1900 C CA . ALA A 1 275 ? -37.137 20.704 46.743 1.00 31.25 272 ALA A CA 1
ATOM 1901 C C . ALA A 1 275 ? -36.894 19.519 47.673 1.00 29.64 272 ALA A C 1
ATOM 1902 O O . ALA A 1 275 ? -37.676 18.565 47.669 1.00 29.02 272 ALA A O 1
ATOM 1904 N N . PRO A 1 276 ? -35.838 19.552 48.518 1.00 29.63 273 PRO A N 1
ATOM 1905 C CA . PRO A 1 276 ? -35.557 18.432 49.412 1.00 29.80 273 PRO A CA 1
ATOM 1906 C C . PRO A 1 276 ? -36.710 18.303 50.416 1.00 26.38 273 PRO A C 1
ATOM 1907 O O . PRO A 1 276 ? -37.247 19.307 50.880 1.00 24.37 273 PRO A O 1
ATOM 1911 N N . ALA A 1 277 ? -37.093 17.053 50.690 1.00 24.85 274 ALA A N 1
ATOM 1912 C CA . ALA A 1 277 ? -38.213 16.749 51.548 1.00 23.87 274 ALA A CA 1
ATOM 1913 C C . ALA A 1 277 ? -37.689 16.537 52.967 1.00 23.70 274 ALA A C 1
ATOM 1914 O O . ALA A 1 277 ? -36.575 16.069 53.157 1.00 29.31 274 ALA A O 1
ATOM 1916 N N . VAL A 1 278 ? -38.497 16.910 53.952 1.00 21.54 275 VAL A N 1
ATOM 1917 C CA . VAL A 1 278 ? -38.211 16.655 55.343 1.00 19.80 275 VAL A CA 1
ATOM 1918 C C . VAL A 1 278 ? -38.789 15.289 55.692 1.00 18.06 275 VAL A C 1
ATOM 1919 O O . VAL A 1 278 ? -40.006 15.136 55.777 1.00 18.26 275 VAL A O 1
ATOM 1923 N N . PRO A 1 279 ? -37.943 14.251 55.859 1.00 16.85 276 PRO A N 1
ATOM 1924 C CA . PRO A 1 279 ? -38.420 12.877 56.040 1.00 16.77 276 PRO A CA 1
ATOM 1925 C C . PRO A 1 279 ? -39.531 12.686 57.069 1.00 17.55 276 PRO A C 1
ATOM 1926 O O . PRO A 1 279 ? -40.463 11.954 56.813 1.00 19.90 276 PRO A O 1
ATOM 1930 N N . SER A 1 280 ? -39.416 13.360 58.208 1.00 20.06 277 SER A N 1
ATOM 1931 C CA . SER A 1 280 ? -40.365 13.205 59.314 1.00 20.60 277 SER A CA 1
ATOM 1932 C C . SER A 1 280 ? -41.723 13.795 58.919 1.00 21.58 277 SER A C 1
ATOM 1933 O O . SER A 1 280 ? -42.770 13.307 59.362 1.00 22.22 277 SER A O 1
ATOM 1936 N N . ARG A 1 281 ? -41.701 14.840 58.084 1.00 22.44 278 ARG A N 1
ATOM 1937 C CA . ARG A 1 281 ? -42.912 15.547 57.704 1.00 24.18 278 ARG A CA 1
ATOM 1938 C C . ARG A 1 281 ? -43.622 14.745 56.600 1.00 22.63 278 ARG A C 1
ATOM 1939 O O . ARG A 1 281 ? -44.859 14.736 56.507 1.00 20.40 278 ARG A O 1
ATOM 1947 N N . VAL A 1 282 ? -42.816 14.055 55.784 1.00 21.74 279 VAL A N 1
ATOM 1948 C CA . VAL A 1 282 ? -43.287 13.169 54.741 1.00 20.85 279 VAL A CA 1
ATOM 1949 C C . VAL A 1 282 ? -43.948 11.959 55.399 1.00 21.24 279 VAL A C 1
ATOM 1950 O O . VAL A 1 282 ? -45.058 11.575 55.029 1.00 20.45 279 VAL A O 1
ATOM 1954 N N . ALA A 1 283 ? -43.259 11.366 56.380 1.00 21.48 280 ALA A N 1
ATOM 1955 C CA . ALA A 1 283 ? -43.799 10.224 57.120 1.00 21.01 280 ALA A CA 1
ATOM 1956 C C . ALA A 1 283 ? -45.190 10.586 57.669 1.00 20.35 280 ALA A C 1
ATOM 1957 O O . ALA A 1 283 ? -46.122 9.793 57.586 1.00 19.58 280 ALA A O 1
ATOM 1959 N N . ALA A 1 284 ? -45.305 11.793 58.224 1.00 19.87 281 ALA A N 1
ATOM 1960 C CA . ALA A 1 284 ? -46.547 12.260 58.796 1.00 20.00 281 ALA A CA 1
ATOM 1961 C C . ALA A 1 284 ? -47.601 12.374 57.699 1.00 20.90 281 ALA A C 1
ATOM 1962 O O . ALA A 1 284 ? -48.736 11.972 57.892 1.00 21.84 281 ALA A O 1
ATOM 1964 N N . ALA A 1 285 ? -47.211 12.947 56.560 1.00 22.28 282 ALA A N 1
ATOM 1965 C CA . ALA A 1 285 ? -48.114 13.081 55.419 1.00 22.98 282 ALA A CA 1
ATOM 1966 C C . ALA A 1 285 ? -48.545 11.697 54.903 1.00 21.28 282 ALA A C 1
ATOM 1967 O O . ALA A 1 285 ? -49.710 11.497 54.579 1.00 19.73 282 ALA A O 1
ATOM 1969 N N . ARG A 1 286 ? -47.609 10.746 54.881 1.00 19.98 283 ARG A N 1
ATOM 1970 C CA . ARG A 1 286 ? -47.911 9.418 54.381 1.00 22.55 283 ARG A CA 1
ATOM 1971 C C . ARG A 1 286 ? -48.980 8.730 55.253 1.00 26.21 283 ARG A C 1
ATOM 1972 O O . ARG A 1 286 ? -49.825 8.012 54.747 1.00 23.01 283 ARG A O 1
ATOM 1980 N N . GLU A 1 287 ? -48.900 8.931 56.572 1.00 32.26 284 GLU A N 1
ATOM 1981 C CA . GLU A 1 287 ? -49.863 8.403 57.558 1.00 35.99 284 GLU A CA 1
ATOM 1982 C C . GLU A 1 287 ? -51.227 9.054 57.318 1.00 34.46 284 GLU A C 1
ATOM 1983 O O . GLU A 1 287 ? -52.212 8.340 57.265 1.00 38.53 284 GLU A O 1
ATOM 1989 N N . ARG A 1 288 ? -51.258 10.396 57.235 1.00 30.13 285 ARG A N 1
ATOM 1990 C CA . ARG A 1 288 ? -52.516 11.178 57.259 1.00 29.08 285 ARG A CA 1
ATOM 1991 C C . ARG A 1 288 ? -53.241 11.046 55.911 1.00 26.78 285 ARG A C 1
ATOM 1992 O O . ARG A 1 288 ? -54.455 11.017 55.906 1.00 25.94 285 ARG A O 1
ATOM 1996 N N . MET A 1 289 ? -52.492 10.971 54.800 1.00 26.88 286 MET A N 1
ATOM 1997 C CA . MET A 1 289 ? -53.062 10.975 53.432 1.00 27.89 286 MET A CA 1
ATOM 1998 C C . MET A 1 289 ? -53.260 9.587 52.818 1.00 25.52 286 MET A C 1
ATOM 1999 O O . MET A 1 289 ? -53.935 9.461 51.809 1.00 24.32 286 MET A O 1
ATOM 2004 N N . GLY A 1 290 ? -52.623 8.556 53.339 1.00 23.86 287 GLY A N 1
ATOM 2005 C CA . GLY A 1 290 ? -52.883 7.239 52.777 1.00 23.09 287 GLY A CA 1
ATOM 2006 C C . GLY A 1 290 ? -51.952 6.946 51.629 1.00 20.90 287 GLY A C 1
ATOM 2007 O O . GLY A 1 290 ? -50.957 7.571 51.541 1.00 21.29 287 GLY A O 1
ATOM 2008 N N . ALA A 1 291 ? -52.219 5.866 50.907 1.00 19.91 288 ALA A N 1
ATOM 2009 C CA . ALA A 1 291 ? -51.327 5.289 49.937 1.00 19.31 288 ALA A CA 1
ATOM 2010 C C . ALA A 1 291 ? -51.475 5.970 48.577 1.00 19.75 288 ALA A C 1
ATOM 2011 O O . ALA A 1 291 ? -51.670 5.308 47.574 1.00 18.12 288 ALA A O 1
ATOM 2013 N N . VAL A 1 292 ? -51.323 7.300 48.554 1.00 20.90 289 VAL A N 1
ATOM 2014 C CA . VAL A 1 292 ? -51.420 8.103 47.355 1.00 20.17 289 VAL A CA 1
ATOM 2015 C C . VAL A 1 292 ? -50.179 8.982 47.185 1.00 21.25 289 VAL A C 1
ATOM 2016 O O . VAL A 1 292 ? -50.052 9.631 46.170 1.00 24.24 289 VAL A O 1
ATOM 2020 N N . LEU A 1 293 ? -49.250 8.967 48.133 1.00 22.74 290 LEU A N 1
ATOM 2021 C CA . LEU A 1 293 ? -48.109 9.858 48.121 1.00 21.88 290 LEU A CA 1
ATOM 2022 C C . LEU A 1 293 ? -47.076 9.358 47.118 1.00 21.19 290 LEU A C 1
ATOM 2023 O O . LEU A 1 293 ? -46.679 8.209 47.162 1.00 23.29 290 LEU A O 1
ATOM 2028 N N . MET A 1 294 ? -46.647 10.259 46.233 1.00 21.95 291 MET A N 1
ATOM 2029 C CA . MET A 1 294 ? -45.566 10.008 45.307 1.00 22.80 291 MET A CA 1
ATOM 2030 C C . MET A 1 294 ? -44.652 11.241 45.241 1.00 23.56 291 MET A C 1
ATOM 2031 O O . MET A 1 294 ? -45.119 12.370 45.014 1.00 24.61 291 MET A O 1
ATOM 2036 N N . GLN A 1 295 ? -43.343 10.997 45.371 1.00 21.76 292 GLN A N 1
ATOM 2037 C CA . GLN A 1 295 ? -42.348 12.021 45.195 1.00 21.03 292 GLN A CA 1
ATOM 2038 C C . GLN A 1 295 ? -41.814 11.935 43.755 1.00 21.71 292 GLN A C 1
ATOM 2039 O O . GLN A 1 295 ? -41.772 10.857 43.172 1.00 21.39 292 GLN A O 1
ATOM 2045 N N . ASN A 1 296 ? -41.442 13.097 43.204 1.00 21.02 293 ASN A N 1
ATOM 2046 C CA . ASN A 1 296 ? -40.816 13.244 41.906 1.00 20.85 293 ASN A CA 1
ATOM 2047 C C . ASN A 1 296 ? -39.500 13.998 42.115 1.00 21.51 293 ASN A C 1
ATOM 2048 O O . ASN A 1 296 ? -39.448 14.965 42.869 1.00 25.22 293 ASN A O 1
ATOM 2053 N N . TYR A 1 297 ? -38.450 13.555 41.428 1.00 22.39 294 TYR A N 1
ATOM 2054 C CA . TYR A 1 297 ? -37.173 14.240 41.367 1.00 21.01 294 TYR A CA 1
ATOM 2055 C C . TYR A 1 297 ? -36.847 14.506 39.897 1.00 20.94 294 TYR A C 1
ATOM 2056 O O . TYR A 1 297 ? -36.903 13.615 39.059 1.00 20.15 294 TYR A O 1
ATOM 2065 N N . GLY A 1 298 ? -36.508 15.755 39.612 1.00 23.02 295 GLY A N 1
ATOM 2066 C CA . GLY A 1 298 ? -35.974 16.174 38.336 1.00 25.09 295 GLY A CA 1
ATOM 2067 C C . GLY A 1 298 ? -35.146 17.431 38.494 1.00 26.18 295 GLY A C 1
ATOM 2068 O O . GLY A 1 298 ? -34.994 17.940 39.601 1.00 27.53 295 GLY A O 1
ATOM 2069 N N . THR A 1 299 ? -34.569 17.887 37.383 1.00 29.22 296 THR A N 1
ATOM 2070 C CA . THR A 1 299 ? -33.868 19.164 37.296 1.00 27.48 296 THR A CA 1
ATOM 2071 C C . THR A 1 299 ? -34.325 19.842 36.013 1.00 28.35 296 THR A C 1
ATOM 2072 O O . THR A 1 299 ? -34.962 19.221 35.181 1.00 29.00 296 THR A O 1
ATOM 2076 N N . GLN A 1 300 ? -34.004 21.124 35.875 1.00 33.63 297 GLN A N 1
ATOM 2077 C CA . GLN A 1 300 ? -34.347 21.902 34.690 1.00 34.61 297 GLN A CA 1
ATOM 2078 C C . GLN A 1 300 ? -33.649 21.271 33.487 1.00 31.70 297 GLN A C 1
ATOM 2079 O O . GLN A 1 300 ? -34.259 21.133 32.432 1.00 30.80 297 GLN A O 1
ATOM 2085 N N . GLU A 1 301 ? -32.393 20.848 33.681 1.00 28.58 298 GLU A N 1
ATOM 2086 C CA . GLU A 1 301 ? -31.604 20.265 32.622 1.00 28.72 298 GLU A CA 1
ATOM 2087 C C . GLU A 1 301 ? -32.069 18.822 32.331 1.00 27.90 298 GLU A C 1
ATOM 2088 O O . GLU A 1 301 ? -32.093 18.404 31.190 1.00 27.50 298 GLU A O 1
ATOM 2094 N N . ALA A 1 302 ? -32.467 18.058 33.355 1.00 26.32 299 ALA A N 1
ATOM 2095 C CA . ALA A 1 302 ? -32.678 16.631 33.212 1.00 26.03 299 ALA A CA 1
ATOM 2096 C C . ALA A 1 302 ? -34.132 16.284 32.883 1.00 26.72 299 ALA A C 1
ATOM 2097 O O . ALA A 1 302 ? -34.408 15.159 32.450 1.00 30.20 299 ALA A O 1
ATOM 2099 N N . ALA A 1 303 ? -35.058 17.205 33.164 1.00 24.60 300 ALA A N 1
ATOM 2100 C CA . ALA A 1 303 ? -36.458 16.870 33.342 1.00 24.30 300 ALA A CA 1
ATOM 2101 C C . ALA A 1 303 ? -36.604 15.748 34.398 1.00 23.92 300 ALA A C 1
ATOM 2102 O O . ALA A 1 303 ? -35.819 15.687 35.349 1.00 23.97 300 ALA A O 1
ATOM 2104 N N . PHE A 1 304 ? -37.604 14.861 34.228 1.00 20.67 301 PHE A N 1
ATOM 2105 C CA . PHE A 1 304 ? -37.910 13.801 35.178 1.00 19.84 301 PHE A CA 1
ATOM 2106 C C . PHE A 1 304 ? -36.743 12.809 35.301 1.00 19.14 301 PHE A C 1
ATOM 2107 O O . PHE A 1 304 ? -36.217 12.355 34.281 1.00 19.79 301 PHE A O 1
ATOM 2115 N N . ILE A 1 305 ? -36.384 12.441 36.543 1.00 17.96 302 ILE A N 1
ATOM 2116 C CA . ILE A 1 305 ? -35.331 11.452 36.787 1.00 18.12 302 ILE A CA 1
ATOM 2117 C C . ILE A 1 305 ? -35.864 10.244 37.569 1.00 18.92 302 ILE A C 1
ATOM 2118 O O . ILE A 1 305 ? -35.654 9.098 37.160 1.00 19.49 302 ILE A O 1
ATOM 2123 N N . ALA A 1 306 ? -36.497 10.490 38.720 1.00 20.23 303 ALA A N 1
ATOM 2124 C CA . ALA A 1 306 ? -36.905 9.389 39.601 1.00 20.74 303 ALA A CA 1
ATOM 2125 C C . ALA A 1 306 ? -38.205 9.721 40.332 1.00 19.58 303 ALA A C 1
ATOM 2126 O O . ALA A 1 306 ? -38.616 10.875 40.406 1.00 17.39 303 ALA A O 1
ATOM 2128 N N . ALA A 1 307 ? -38.848 8.664 40.837 1.00 18.97 304 ALA A N 1
ATOM 2129 C CA . ALA A 1 307 ? -40.041 8.806 41.640 1.00 19.46 304 ALA A CA 1
ATOM 2130 C C . ALA A 1 307 ? -40.037 7.790 42.786 1.00 18.85 304 ALA A C 1
ATOM 2131 O O . ALA A 1 307 ? -39.477 6.721 42.688 1.00 19.47 304 ALA A O 1
ATOM 2133 N N . LEU A 1 308 ? -40.664 8.193 43.890 1.00 18.81 305 LEU A N 1
ATOM 2134 C CA . LEU A 1 308 ? -40.854 7.393 45.078 1.00 19.14 305 LEU A CA 1
ATOM 2135 C C . LEU A 1 308 ? -42.353 7.103 45.183 1.00 19.07 305 LEU A C 1
ATOM 2136 O O . LEU A 1 308 ? -43.145 8.045 45.292 1.00 17.36 305 LEU A O 1
ATOM 2141 N N . THR A 1 309 ? -42.714 5.811 45.118 1.00 20.36 306 THR A N 1
ATOM 2142 C CA . THR A 1 309 ? -44.112 5.378 45.015 1.00 22.31 306 THR A CA 1
ATOM 2143 C C . THR A 1 309 ? -44.787 5.446 46.385 1.00 24.20 306 THR A C 1
ATOM 2144 O O . THR A 1 309 ? -44.130 5.579 47.416 1.00 24.29 306 THR A O 1
ATOM 2148 N N . PRO A 1 310 ? -46.132 5.353 46.450 1.00 24.81 307 PRO A N 1
ATOM 2149 C CA . PRO A 1 310 ? -46.817 5.289 47.742 1.00 24.15 307 PRO A CA 1
ATOM 2150 C C . PRO A 1 310 ? -46.400 4.084 48.600 1.00 24.87 307 PRO A C 1
ATOM 2151 O O . PRO A 1 310 ? -46.366 4.182 49.813 1.00 23.66 307 PRO A O 1
ATOM 2155 N N . ASP A 1 311 ? -46.063 2.963 47.967 1.00 26.99 308 ASP A N 1
ATOM 2156 C CA . ASP A 1 311 ? -45.624 1.780 48.723 1.00 26.47 308 ASP A CA 1
ATOM 2157 C C . ASP A 1 311 ? -44.189 1.996 49.215 1.00 27.25 308 ASP A C 1
ATOM 2158 O O . ASP A 1 311 ? -43.855 1.514 50.288 1.00 29.00 308 ASP A O 1
ATOM 2163 N N . ASP A 1 312 ? -43.351 2.703 48.437 1.00 28.00 309 ASP A N 1
ATOM 2164 C CA . ASP A 1 312 ? -42.001 3.074 48.872 1.00 29.53 309 ASP A CA 1
ATOM 2165 C C . ASP A 1 312 ? -42.073 3.925 50.151 1.00 29.04 309 ASP A C 1
ATOM 2166 O O . ASP A 1 312 ? -41.214 3.805 51.008 1.00 31.36 309 ASP A O 1
ATOM 2171 N N . HIS A 1 313 ? -43.090 4.794 50.259 1.00 26.77 310 HIS A N 1
ATOM 2172 C CA . HIS A 1 313 ? -43.273 5.728 51.389 1.00 25.73 310 HIS A CA 1
ATOM 2173 C C . HIS A 1 313 ? -43.642 4.995 52.692 1.00 27.26 310 HIS A C 1
ATOM 2174 O O . HIS A 1 313 ? -43.737 5.607 53.758 1.00 30.46 310 HIS A O 1
ATOM 2181 N N . ALA A 1 314 ? -43.908 3.688 52.606 1.00 27.46 311 ALA A N 1
ATOM 2182 C CA . ALA A 1 314 ? -44.290 2.889 53.748 1.00 27.97 311 ALA A CA 1
ATOM 2183 C C . ALA A 1 314 ? -43.065 2.153 54.310 1.00 28.92 311 ALA A C 1
ATOM 2184 O O . ALA A 1 314 ? -43.224 1.270 55.127 1.00 30.88 311 ALA A O 1
ATOM 2186 N N . ARG A 1 315 ? -41.859 2.500 53.859 1.00 29.70 312 ARG A N 1
ATOM 2187 C CA . ARG A 1 315 ? -40.613 2.026 54.455 1.00 31.04 312 ARG A CA 1
ATOM 2188 C C . ARG A 1 315 ? -39.844 3.247 54.976 1.00 30.37 312 ARG A C 1
ATOM 2189 O O . ARG A 1 315 ? -39.445 4.092 54.196 1.00 35.68 312 ARG A O 1
ATOM 2197 N N . ARG A 1 316 ? -39.638 3.351 56.295 1.00 30.65 313 ARG A N 1
ATOM 2198 C CA . ARG A 1 316 ? -38.939 4.512 56.916 1.00 29.53 313 ARG A CA 1
ATOM 2199 C C . ARG A 1 316 ? -37.614 4.759 56.175 1.00 29.17 313 ARG A C 1
ATOM 2200 O O . ARG A 1 316 ? -37.258 5.916 55.924 1.00 26.37 313 ARG A O 1
ATOM 2202 N N . GLU A 1 317 ? -36.918 3.664 55.814 1.00 29.54 314 GLU A N 1
ATOM 2203 C CA . GLU A 1 317 ? -35.566 3.696 55.234 1.00 30.76 314 GLU A CA 1
ATOM 2204 C C . GLU A 1 317 ? -35.537 4.507 53.927 1.00 32.28 314 GLU A C 1
ATOM 2205 O O . GLU A 1 317 ? -34.498 5.063 53.562 1.00 35.61 314 GLU A O 1
ATOM 2211 N N . LEU A 1 318 ? -36.666 4.569 53.211 1.00 29.84 315 LEU A N 1
ATOM 2212 C CA . LEU A 1 318 ? -36.735 5.210 51.903 1.00 28.52 315 LEU A CA 1
ATOM 2213 C C . LEU A 1 318 ? -37.226 6.659 51.992 1.00 29.06 315 LEU A C 1
ATOM 2214 O O . LEU A 1 318 ? -37.340 7.336 50.957 1.00 32.01 315 LEU A O 1
ATOM 2219 N N . LEU A 1 319 ? -37.528 7.157 53.189 1.00 28.12 316 LEU A N 1
ATOM 2220 C CA . LEU A 1 319 ? -38.017 8.527 53.317 1.00 26.55 316 LEU A CA 1
ATOM 2221 C C . LEU A 1 319 ? -36.905 9.539 53.034 1.00 22.78 316 LEU A C 1
ATOM 2222 O O . LEU A 1 319 ? -37.178 10.689 52.908 1.00 20.22 316 LEU A O 1
ATOM 2227 N N . THR A 1 320 ? -35.658 9.087 52.920 1.00 22.18 317 THR A N 1
ATOM 2228 C CA . THR A 1 320 ? -34.558 9.957 52.538 1.00 22.81 317 THR A CA 1
ATOM 2229 C C . THR A 1 320 ? -34.214 9.787 51.054 1.00 23.59 317 THR A C 1
ATOM 2230 O O . THR A 1 320 ? -33.198 10.320 50.600 1.00 23.62 317 THR A O 1
ATOM 2234 N N . ALA A 1 321 ? -35.063 9.062 50.309 1.00 23.36 318 ALA A N 1
ATOM 2235 C CA . ALA A 1 321 ? -34.800 8.713 48.925 1.00 23.78 318 ALA A CA 1
ATOM 2236 C C . ALA A 1 321 ? -35.710 9.496 47.975 1.00 24.45 318 ALA A C 1
ATOM 2237 O O . ALA A 1 321 ? -36.764 9.999 48.356 1.00 22.99 318 ALA A O 1
ATOM 2239 N N . VAL A 1 322 ? -35.260 9.571 46.715 1.00 26.44 319 VAL A N 1
ATOM 2240 C CA . VAL A 1 322 ? -36.011 10.163 45.608 1.00 24.34 319 VAL A CA 1
ATOM 2241 C C . VAL A 1 322 ? -36.713 9.048 44.846 1.00 24.35 319 VAL A C 1
ATOM 2242 O O . VAL A 1 322 ? -37.697 9.299 44.147 1.00 26.88 319 VAL A O 1
ATOM 2246 N N . GLY A 1 323 ? -36.181 7.833 44.990 1.00 25.33 320 GLY A N 1
ATOM 2247 C CA . GLY A 1 323 ? -36.812 6.630 44.506 1.00 27.80 320 GLY A CA 1
ATOM 2248 C C . GLY A 1 323 ? -35.962 5.928 43.474 1.00 28.98 320 GLY A C 1
ATOM 2249 O O . GLY A 1 323 ? -34.774 6.203 43.337 1.00 28.57 320 GLY A O 1
ATOM 2250 N N . ARG A 1 324 ? -36.602 5.004 42.748 1.00 31.15 321 ARG A N 1
ATOM 2251 C CA . ARG A 1 324 ? -35.991 4.328 41.628 1.00 34.29 321 ARG A CA 1
ATOM 2252 C C . ARG A 1 324 ? -36.003 5.270 40.428 1.00 32.65 321 ARG A C 1
ATOM 2253 O O . ARG A 1 324 ? -36.945 6.025 40.251 1.00 33.78 321 ARG A O 1
ATOM 2261 N N . PRO A 1 325 ? -34.957 5.275 39.575 1.00 31.15 322 PRO A N 1
ATOM 2262 C CA . PRO A 1 325 ? -35.002 6.025 38.322 1.00 31.81 322 PRO A CA 1
ATOM 2263 C C . PRO A 1 325 ? -36.190 5.564 37.468 1.00 30.75 322 PRO A C 1
ATOM 2264 O O . PRO A 1 325 ? -36.582 4.404 37.526 1.00 30.68 322 PRO A O 1
ATOM 2268 N N . LEU A 1 326 ? -36.744 6.490 36.691 1.00 28.71 323 LEU A N 1
ATOM 2269 C CA . LEU A 1 326 ? -37.837 6.190 35.804 1.00 27.72 323 LEU A CA 1
ATOM 2270 C C . LEU A 1 326 ? -37.358 5.295 34.659 1.00 28.67 323 LEU A C 1
ATOM 2271 O O . LEU A 1 326 ? -36.156 5.151 34.433 1.00 29.42 323 LEU A O 1
ATOM 2276 N N . PRO A 1 327 ? -38.288 4.638 33.929 1.00 28.40 324 PRO A N 1
ATOM 2277 C CA . PRO A 1 327 ? -37.938 3.883 32.730 1.00 29.06 324 PRO A CA 1
ATOM 2278 C C . PRO A 1 327 ? -37.204 4.774 31.716 1.00 28.79 324 PRO A C 1
ATOM 2279 O O . PRO A 1 327 ? -37.651 5.902 31.451 1.00 29.91 324 PRO A O 1
ATOM 2283 N N . HIS A 1 328 ? -36.079 4.258 31.212 1.00 27.36 325 HIS A N 1
ATOM 2284 C CA . HIS A 1 328 ? -35.240 4.849 30.167 1.00 27.47 325 HIS A CA 1
ATOM 2285 C C . HIS A 1 328 ? -34.286 5.874 30.781 1.00 26.94 325 HIS A C 1
ATOM 2286 O O . HIS A 1 328 ? -33.551 6.542 30.032 1.00 30.72 325 HIS A O 1
ATOM 2293 N N . VAL A 1 329 ? -34.289 5.994 32.115 1.00 27.21 326 VAL A N 1
ATOM 2294 C CA . VAL A 1 329 ? -33.399 6.913 32.806 1.00 27.39 326 VAL A CA 1
ATOM 2295 C C . VAL A 1 329 ? -32.225 6.122 33.386 1.00 26.52 326 VAL A C 1
ATOM 2296 O O . VAL A 1 329 ? -32.383 5.349 34.318 1.00 24.49 326 VAL A O 1
ATOM 2300 N N . GLU A 1 330 ? -31.053 6.335 32.783 1.00 28.04 327 GLU A N 1
ATOM 2301 C CA . GLU A 1 330 ? -29.808 5.775 33.231 1.00 29.83 327 GLU A CA 1
ATOM 2302 C C . GLU A 1 330 ? -29.177 6.750 34.226 1.00 29.27 327 GLU A C 1
ATOM 2303 O O . GLU A 1 330 ? -29.118 7.930 33.964 1.00 29.27 327 GLU A O 1
ATOM 2309 N N . VAL A 1 331 ? -28.730 6.241 35.376 1.00 31.78 328 VAL A N 1
ATOM 2310 C CA . VAL A 1 331 ? -28.075 7.043 36.392 1.00 29.21 328 VAL A CA 1
ATOM 2311 C C . VAL A 1 331 ? -26.747 6.374 36.756 1.00 30.37 328 VAL A C 1
ATOM 2312 O O . VAL A 1 331 ? -26.692 5.175 36.964 1.00 30.55 328 VAL A O 1
ATOM 2316 N N . GLU A 1 332 ? -25.689 7.180 36.833 1.00 32.07 329 GLU A N 1
ATOM 2317 C CA . GLU A 1 332 ? -24.417 6.743 37.367 1.00 35.13 329 GLU A CA 1
ATOM 2318 C C . GLU A 1 332 ? -24.019 7.662 38.521 1.00 34.94 329 GLU A C 1
ATOM 2319 O O . GLU A 1 332 ? -24.416 8.825 38.547 1.00 36.85 329 GLU A O 1
ATOM 2325 N N . ILE A 1 333 ? -23.259 7.105 39.469 1.00 33.92 330 ILE A N 1
ATOM 2326 C CA . ILE A 1 333 ? -22.604 7.851 40.517 1.00 33.57 330 ILE A CA 1
ATOM 2327 C C . ILE A 1 333 ? -21.111 7.892 40.181 1.00 32.42 330 ILE A C 1
ATOM 2328 O O . ILE A 1 333 ? -20.533 6.861 39.935 1.00 33.28 330 ILE A O 1
ATOM 2333 N N . ARG A 1 334 ? -20.509 9.085 40.171 1.00 32.62 331 ARG A N 1
ATOM 2334 C CA . ARG A 1 334 ? -19.165 9.282 39.662 1.00 34.63 331 ARG A CA 1
ATOM 2335 C C . ARG A 1 334 ? -18.330 10.158 40.600 1.00 35.91 331 ARG A C 1
ATOM 2336 O O . ARG A 1 334 ? -18.853 11.031 41.280 1.00 38.16 331 ARG A O 1
ATOM 2344 N N . ASP A 1 335 ? -17.010 9.949 40.552 1.00 39.77 332 ASP A N 1
ATOM 2345 C CA . ASP A 1 335 ? -16.034 10.717 41.320 1.00 43.24 332 ASP A CA 1
ATOM 2346 C C . ASP A 1 335 ? -15.654 11.988 40.553 1.00 44.61 332 ASP A C 1
ATOM 2347 O O . ASP A 1 335 ? -16.151 12.221 39.442 1.00 39.78 332 ASP A O 1
ATOM 2352 N N . ASP A 1 336 ? -14.785 12.794 41.186 1.00 55.00 333 ASP A N 1
ATOM 2353 C CA . ASP A 1 336 ? -14.207 14.045 40.638 1.00 57.02 333 ASP A CA 1
ATOM 2354 C C . ASP A 1 336 ? -13.522 13.756 39.297 1.00 57.06 333 ASP A C 1
ATOM 2355 O O . ASP A 1 336 ? -13.597 14.570 38.374 1.00 50.18 333 ASP A O 1
ATOM 2360 N N . SER A 1 337 ? -12.862 12.586 39.205 1.00 60.54 334 SER A N 1
ATOM 2361 C CA . SER A 1 337 ? -12.206 12.110 37.982 1.00 60.79 334 SER A CA 1
ATOM 2362 C C . SER A 1 337 ? -13.242 11.947 36.859 1.00 60.85 334 SER A C 1
ATOM 2363 O O . SER A 1 337 ? -13.131 12.589 35.826 1.00 63.03 334 SER A O 1
ATOM 2366 N N . GLY A 1 338 ? -14.246 11.096 37.092 1.00 57.31 335 GLY A N 1
ATOM 2367 C CA . GLY A 1 338 ? -15.282 10.786 36.107 1.00 54.75 335 GLY A CA 1
ATOM 2368 C C . GLY A 1 338 ? -15.608 9.303 36.031 1.00 51.02 335 GLY A C 1
ATOM 2369 O O . GLY A 1 338 ? -16.417 8.896 35.211 1.00 52.37 335 GLY A O 1
ATOM 2370 N N . GLY A 1 339 ? -14.972 8.492 36.878 1.00 54.02 336 GLY A N 1
ATOM 2371 C CA . GLY A 1 339 ? -15.152 7.043 36.864 1.00 60.73 336 GLY A CA 1
ATOM 2372 C C . GLY A 1 339 ? -16.363 6.621 37.677 1.00 63.83 336 GLY A C 1
ATOM 2373 O O . GLY A 1 339 ? -16.713 7.262 38.672 1.00 59.05 336 GLY A O 1
ATOM 2374 N N . THR A 1 340 ? -16.985 5.516 37.255 1.00 65.88 337 THR A N 1
ATOM 2375 C CA . THR A 1 340 ? -18.170 4.975 37.903 1.00 62.31 337 THR A CA 1
ATOM 2376 C C . THR A 1 340 ? -17.767 4.374 39.252 1.00 58.09 337 THR A C 1
ATOM 2377 O O . THR A 1 340 ? -16.764 3.676 39.335 1.00 58.67 337 THR A O 1
ATOM 2381 N N . LEU A 1 341 ? -18.570 4.664 40.292 1.00 57.29 338 LEU A N 1
ATOM 2382 C CA . LEU A 1 341 ? -18.390 4.182 41.672 1.00 57.92 338 LEU A CA 1
ATOM 2383 C C . LEU A 1 341 ? -19.338 3.014 41.943 1.00 62.20 338 LEU A C 1
ATOM 2384 O O . LEU A 1 341 ? -20.383 2.880 41.302 1.00 52.97 338 LEU A O 1
ATOM 2389 N N . PRO A 1 342 ? -19.016 2.153 42.936 1.00 73.85 339 PRO A N 1
ATOM 2390 C CA . PRO A 1 342 ? -19.912 1.059 43.327 1.00 77.44 339 PRO A CA 1
ATOM 2391 C C . PRO A 1 342 ? -21.159 1.498 44.126 1.00 79.40 339 PRO A C 1
ATOM 2392 O O . PRO A 1 342 ? -21.213 2.619 44.666 1.00 74.82 339 PRO A O 1
ATOM 2396 N N . ARG A 1 343 ? -22.153 0.600 44.191 1.00 77.03 340 ARG A N 1
ATOM 2397 C CA . ARG A 1 343 ? -23.372 0.812 44.970 1.00 71.91 340 ARG A CA 1
ATOM 2398 C C . ARG A 1 343 ? -22.948 1.149 46.401 1.00 64.14 340 ARG A C 1
ATOM 2399 O O . ARG A 1 343 ? -22.056 0.504 46.947 1.00 67.94 340 ARG A O 1
ATOM 2407 N N . GLY A 1 344 ? -23.563 2.186 46.972 1.00 61.74 341 GLY A N 1
ATOM 2408 C CA . GLY A 1 344 ? -23.309 2.572 48.359 1.00 58.70 341 GLY A CA 1
ATOM 2409 C C . GLY A 1 344 ? -22.372 3.764 48.462 1.00 52.91 341 GLY A C 1
ATOM 2410 O O . GLY A 1 344 ? -22.426 4.514 49.434 1.00 45.14 341 GLY A O 1
ATOM 2411 N N . ALA A 1 345 ? -21.516 3.956 47.452 1.00 49.78 342 ALA A N 1
ATOM 2412 C CA . ALA A 1 345 ? -20.552 5.055 47.446 1.00 48.08 342 ALA A CA 1
ATOM 2413 C C . ALA A 1 345 ? -21.262 6.372 47.118 1.00 44.02 342 ALA A C 1
ATOM 2414 O O . ALA A 1 345 ? -22.254 6.376 46.407 1.00 39.87 342 ALA A O 1
ATOM 2416 N N . VAL A 1 346 ? -20.732 7.484 47.637 1.00 42.03 343 VAL A N 1
ATOM 2417 C CA . VAL A 1 346 ? -21.322 8.792 47.399 1.00 39.95 343 VAL A CA 1
ATOM 2418 C C . VAL A 1 346 ? -20.481 9.531 46.359 1.00 38.50 343 VAL A C 1
ATOM 2419 O O . VAL A 1 346 ? -19.257 9.575 46.467 1.00 36.74 343 VAL A O 1
ATOM 2423 N N . GLY A 1 347 ? -21.172 10.097 45.364 1.00 40.28 344 GLY A N 1
ATOM 2424 C CA . GLY A 1 347 ? -20.570 10.866 44.279 1.00 39.14 344 GLY A CA 1
ATOM 2425 C C . GLY A 1 347 ? -21.619 11.658 43.507 1.00 37.95 344 GLY A C 1
ATOM 2426 O O . GLY A 1 347 ? -22.784 11.712 43.927 1.00 42.49 344 GLY A O 1
ATOM 2427 N N . GLU A 1 348 ? -21.194 12.264 42.387 1.00 35.79 345 GLU A N 1
ATOM 2428 C CA . GLU A 1 348 ? -22.041 13.097 41.550 1.00 36.65 345 GLU A CA 1
ATOM 2429 C C . GLU A 1 348 ? -23.005 12.224 40.749 1.00 34.99 345 GLU A C 1
ATOM 2430 O O . GLU A 1 348 ? -22.607 11.222 40.169 1.00 35.73 345 GLU A O 1
ATOM 2436 N N . VAL A 1 349 ? -24.273 12.651 40.714 1.00 32.48 346 VAL A N 1
ATOM 2437 C CA . VAL A 1 349 ? -25.332 11.978 39.993 1.00 29.07 346 VAL A CA 1
ATOM 2438 C C . VAL A 1 349 ? -25.290 12.457 38.538 1.00 28.41 346 VAL A C 1
ATOM 2439 O O . VAL A 1 349 ? -25.389 13.656 38.264 1.00 25.04 346 VAL A O 1
ATOM 2443 N N . TRP A 1 350 ? -25.079 11.511 37.619 1.00 29.80 347 TRP A N 1
ATOM 2444 C CA . TRP A 1 350 ? -25.108 11.756 36.183 1.00 29.76 347 TRP A CA 1
ATOM 2445 C C . TRP A 1 350 ? -26.251 10.953 35.576 1.00 30.54 347 TRP A C 1
ATOM 2446 O O . TRP A 1 350 ? -26.532 9.832 36.011 1.00 31.91 347 TRP A O 1
ATOM 2457 N N . VAL A 1 351 ? -26.865 11.535 34.545 1.00 29.47 348 VAL A N 1
ATOM 2458 C CA . VAL A 1 351 ? -28.097 11.050 33.995 1.00 30.18 348 VAL A CA 1
ATOM 2459 C C . VAL A 1 351 ? -27.983 11.023 32.464 1.00 29.14 348 VAL A C 1
ATOM 2460 O O . VAL A 1 351 ? -27.419 11.924 31.871 1.00 27.67 348 VAL A O 1
ATOM 2464 N N . ARG A 1 352 ? -28.497 9.952 31.850 1.00 31.77 349 ARG A N 1
ATOM 2465 C CA . ARG A 1 352 ? -28.689 9.821 30.408 1.00 34.16 349 ARG A CA 1
ATOM 2466 C C . ARG A 1 352 ? -30.125 9.341 30.195 1.00 31.09 349 ARG A C 1
ATOM 2467 O O . ARG A 1 352 ? -30.522 8.322 30.745 1.00 28.37 349 ARG A O 1
ATOM 2475 N N . SER A 1 353 ? -30.904 10.100 29.420 1.00 32.55 350 SER A N 1
ATOM 2476 C CA . SER A 1 353 ? -32.310 9.765 29.174 1.00 35.12 350 SER A CA 1
ATOM 2477 C C . SER A 1 353 ? -32.832 10.513 27.952 1.00 31.84 350 SER A C 1
ATOM 2478 O O . SER A 1 353 ? -32.301 11.560 27.588 1.00 31.50 350 SER A O 1
ATOM 2481 N N . PRO A 1 354 ? -33.929 10.022 27.334 1.00 27.40 351 PRO A N 1
ATOM 2482 C CA . PRO A 1 354 ? -34.612 10.748 26.269 1.00 27.27 351 PRO A CA 1
ATOM 2483 C C . PRO A 1 354 ? -35.265 12.071 26.690 1.00 27.39 351 PRO A C 1
ATOM 2484 O O . PRO A 1 354 ? -35.808 12.753 25.838 1.00 29.24 351 PRO A O 1
ATOM 2488 N N . MET A 1 355 ? -35.231 12.404 27.988 1.00 26.79 352 MET A N 1
ATOM 2489 C CA . MET A 1 355 ? -35.904 13.589 28.502 1.00 23.92 352 MET A CA 1
ATOM 2490 C C . MET A 1 355 ? -34.907 14.719 28.752 1.00 23.89 352 MET A C 1
ATOM 2491 O O . MET A 1 355 ? -35.323 15.837 29.026 1.00 26.79 352 MET A O 1
ATOM 2496 N N . THR A 1 356 ? -33.601 14.460 28.632 1.00 24.04 353 THR A N 1
ATOM 2497 C CA . THR A 1 356 ? -32.610 15.485 28.965 1.00 25.15 353 THR A CA 1
ATOM 2498 C C . THR A 1 356 ? -32.602 16.588 27.910 1.00 25.31 353 THR A C 1
ATOM 2499 O O . THR A 1 356 ? -32.949 16.359 26.743 1.00 24.73 353 THR A O 1
ATOM 2503 N N . MET A 1 357 ? -32.176 17.772 28.364 1.00 26.40 354 MET A N 1
ATOM 2504 C CA . MET A 1 357 ? -32.063 18.985 27.577 1.00 27.64 354 MET A CA 1
ATOM 2505 C C . MET A 1 357 ? -31.233 18.705 26.320 1.00 27.32 354 MET A C 1
ATOM 2506 O O . MET A 1 357 ? -30.451 17.774 26.296 1.00 26.86 354 MET A O 1
ATOM 2511 N N . SER A 1 358 ? -31.436 19.525 25.286 1.00 28.80 355 SER A N 1
ATOM 2512 C CA . SER A 1 358 ? -30.562 19.563 24.119 1.00 30.44 355 SER A CA 1
ATOM 2513 C C . SER A 1 358 ? -29.284 20.324 24.466 1.00 29.70 355 SER A C 1
ATOM 2514 O O . SER A 1 358 ? -28.214 20.013 23.978 1.00 32.35 355 SER A O 1
ATOM 2517 N N . GLY A 1 359 ? -29.423 21.320 25.340 1.00 28.68 356 GLY A N 1
ATOM 2518 C CA . GLY A 1 359 ? -28.318 22.147 25.763 1.00 29.76 356 GLY A CA 1
ATOM 2519 C C . GLY A 1 359 ? -28.821 23.512 26.191 1.00 30.79 356 GLY A C 1
ATOM 2520 O O . GLY A 1 359 ? -30.024 23.831 26.047 1.00 30.60 356 GLY A O 1
ATOM 2521 N N . TYR A 1 360 ? -27.901 24.327 26.711 1.00 31.62 357 TYR A N 1
ATOM 2522 C CA . TYR A 1 360 ? -28.233 25.691 26.996 1.00 37.50 357 TYR A CA 1
ATOM 2523 C C . TYR A 1 360 ? -28.313 26.434 25.652 1.00 44.14 357 TYR A C 1
ATOM 2524 O O . TYR A 1 360 ? -27.410 26.330 24.812 1.00 43.20 357 TYR A O 1
ATOM 2533 N N . TRP A 1 361 ? -29.431 27.149 25.465 1.00 46.63 358 TRP A N 1
ATOM 2534 C CA . TRP A 1 361 ? -29.749 27.871 24.249 1.00 46.20 358 TRP A CA 1
ATOM 2535 C C . TRP A 1 361 ? -28.612 28.847 23.903 1.00 47.67 358 TRP A C 1
ATOM 2536 O O . TRP A 1 361 ? -28.295 29.743 24.693 1.00 42.58 358 TRP A O 1
ATOM 2547 N N . ARG A 1 362 ? -28.015 28.645 22.716 1.00 49.30 359 ARG A N 1
ATOM 2548 C CA . ARG A 1 362 ? -26.998 29.512 22.126 1.00 46.16 359 ARG A CA 1
ATOM 2549 C C . ARG A 1 362 ? -25.838 29.717 23.119 1.00 48.47 359 ARG A C 1
ATOM 2550 O O . ARG A 1 362 ? -25.312 30.828 23.242 1.00 49.21 359 ARG A O 1
ATOM 2552 N N . ASP A 1 363 ? -25.446 28.648 23.829 1.00 47.61 360 ASP A N 1
ATOM 2553 C CA . ASP A 1 363 ? -24.332 28.703 24.788 1.00 49.08 360 ASP A CA 1
ATOM 2554 C C . ASP A 1 363 ? -23.664 27.332 24.873 1.00 52.83 360 ASP A C 1
ATOM 2555 O O . ASP A 1 363 ? -23.836 26.624 25.859 1.00 57.52 360 ASP A O 1
ATOM 2560 N N . PRO A 1 364 ? -22.858 26.928 23.862 1.00 55.27 361 PRO A N 1
ATOM 2561 C CA . PRO A 1 364 ? -22.185 25.628 23.875 1.00 51.96 361 PRO A CA 1
ATOM 2562 C C . PRO A 1 364 ? -21.039 25.530 24.893 1.00 46.71 361 PRO A C 1
ATOM 2563 O O . PRO A 1 364 ? -20.732 24.424 25.336 1.00 43.64 361 PRO A O 1
ATOM 2567 N N . GLU A 1 365 ? -20.419 26.670 25.232 1.00 45.85 362 GLU A N 1
ATOM 2568 C CA . GLU A 1 365 ? -19.310 26.715 26.191 1.00 49.31 362 GLU A CA 1
ATOM 2569 C C . GLU A 1 365 ? -19.831 26.180 27.532 1.00 52.40 362 GLU A C 1
ATOM 2570 O O . GLU A 1 365 ? -19.232 25.252 28.092 1.00 55.31 362 GLU A O 1
ATOM 2572 N N . ARG A 1 366 ? -20.967 26.726 28.011 1.00 55.50 363 ARG A N 1
ATOM 2573 C CA . ARG A 1 366 ? -21.590 26.324 29.310 1.00 49.59 363 ARG A CA 1
ATOM 2574 C C . ARG A 1 366 ? -22.195 24.915 29.175 1.00 47.35 363 ARG A C 1
ATOM 2575 O O . ARG A 1 366 ? -22.104 24.113 30.101 1.00 47.85 363 ARG A O 1
ATOM 2577 N N . THR A 1 367 ? -22.792 24.599 28.018 1.00 41.20 364 THR A N 1
ATOM 2578 C CA . THR A 1 367 ? -23.406 23.284 27.791 1.00 38.80 364 THR A CA 1
ATOM 2579 C C . THR A 1 367 ? -22.367 22.172 27.974 1.00 37.89 364 THR A C 1
ATOM 2580 O O . THR A 1 367 ? -22.680 21.149 28.537 1.00 37.46 364 THR A O 1
ATOM 2584 N N . ALA A 1 368 ? -21.137 22.389 27.501 1.00 41.12 365 ALA A N 1
ATOM 2585 C CA . ALA A 1 368 ? -20.100 21.338 27.451 1.00 45.21 365 ALA A CA 1
ATOM 2586 C C . ALA A 1 368 ? -19.497 21.062 28.839 1.00 47.46 365 ALA A C 1
ATOM 2587 O O . ALA A 1 368 ? -18.817 20.031 29.021 1.00 48.14 365 ALA A O 1
ATOM 2589 N N . GLN A 1 369 ? -19.737 21.970 29.796 1.00 45.59 366 GLN A N 1
ATOM 2590 C CA . GLN A 1 369 ? -19.349 21.806 31.213 1.00 47.90 366 GLN A CA 1
ATOM 2591 C C . GLN A 1 369 ? -20.338 20.909 31.981 1.00 44.43 366 GLN A C 1
ATOM 2592 O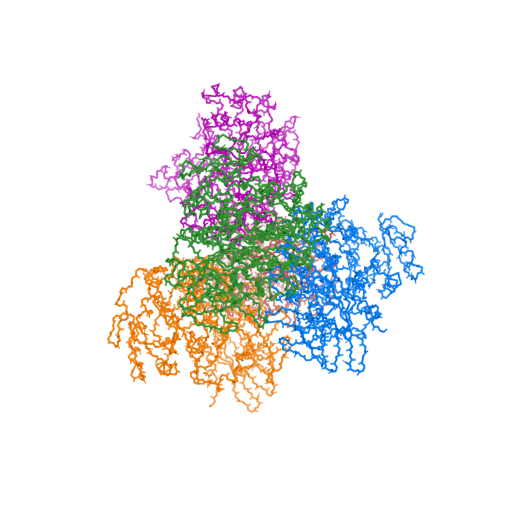 O . GLN A 1 369 ? -20.092 20.530 33.127 1.00 41.26 366 GLN A O 1
ATOM 2598 N N . VAL A 1 370 ? -21.460 20.575 31.345 1.00 42.46 367 VAL A N 1
ATOM 2599 C CA . VAL A 1 370 ? -22.605 19.966 31.993 1.00 39.29 367 VAL A CA 1
ATOM 2600 C C . VAL A 1 370 ? -23.004 18.675 31.254 1.00 37.59 367 VAL A C 1
ATOM 2601 O O . VAL A 1 370 ? -23.577 17.787 31.848 1.00 35.71 367 VAL A O 1
ATOM 2605 N N . LEU A 1 371 ? -22.680 18.574 29.961 1.00 42.27 368 LEU A N 1
ATOM 2606 C CA . LEU A 1 371 ? -22.890 17.362 29.153 1.00 44.84 368 LEU A CA 1
ATOM 2607 C C . LEU A 1 371 ? -21.535 16.750 28.786 1.00 45.50 368 LEU A C 1
ATOM 2608 O O . LEU A 1 371 ? -20.528 17.459 28.600 1.00 44.16 368 LEU A O 1
ATOM 2613 N N . SER A 1 372 ? -21.535 15.426 28.650 1.00 43.80 369 SER A N 1
ATOM 2614 C CA . SER A 1 372 ? -20.348 14.690 28.259 1.00 44.26 369 SER A CA 1
ATOM 2615 C C . SER A 1 372 ? -20.734 13.244 27.918 1.00 45.37 369 SER A C 1
ATOM 2616 O O . SER A 1 372 ? -21.114 12.463 28.793 1.00 53.57 369 SER A O 1
ATOM 2619 N N . GLY A 1 373 ? -20.661 12.915 26.631 1.00 42.94 370 GLY A N 1
ATOM 2620 C CA . GLY A 1 373 ? -20.923 11.586 26.133 1.00 40.88 370 GLY A CA 1
ATOM 2621 C C . GLY A 1 373 ? -22.398 11.257 26.180 1.00 42.30 370 GLY A C 1
ATOM 2622 O O . GLY A 1 373 ? -22.762 10.087 26.242 1.00 45.52 370 GLY A O 1
ATOM 2623 N N . GLY A 1 374 ? -23.247 12.291 26.160 1.00 42.30 371 GLY A N 1
ATOM 2624 C CA . GLY A 1 374 ? -24.699 12.122 26.263 1.00 43.51 371 GLY A CA 1
ATOM 2625 C C . GLY A 1 374 ? -25.191 12.070 27.708 1.00 43.93 371 GLY A C 1
ATOM 2626 O O . GLY A 1 374 ? -26.394 11.935 27.952 1.00 44.04 371 GLY A O 1
ATOM 2627 N N . TRP A 1 375 ? -24.249 12.152 28.663 1.00 45.02 372 TRP A N 1
ATOM 2628 C CA . TRP A 1 375 ? -24.528 12.154 30.103 1.00 44.10 372 TRP A CA 1
ATOM 2629 C C . TRP A 1 375 ? -24.614 13.591 30.594 1.00 38.19 372 TRP A C 1
ATOM 2630 O O . TRP A 1 375 ? -23.801 14.423 30.212 1.00 42.73 372 TRP A O 1
ATOM 2641 N N . LEU A 1 376 ? -25.603 13.846 31.451 1.00 36.29 373 LEU A N 1
ATOM 2642 C CA . LEU A 1 376 ? -25.824 15.145 32.083 1.00 34.83 373 LEU A CA 1
ATOM 2643 C C . LEU A 1 376 ? -25.408 15.087 33.557 1.00 34.22 373 LEU A C 1
ATOM 2644 O O . LEU A 1 376 ? -25.754 14.169 34.274 1.00 34.88 373 LEU A O 1
ATOM 2649 N N . ARG A 1 377 ? -24.606 16.072 33.960 1.00 40.64 374 ARG A N 1
ATOM 2650 C CA . ARG A 1 377 ? -24.214 16.356 35.345 1.00 40.51 374 ARG A CA 1
ATOM 2651 C C . ARG A 1 377 ? -25.375 17.113 36.006 1.00 35.96 374 ARG A C 1
ATOM 2652 O O . ARG A 1 377 ? -25.581 18.290 35.752 1.00 36.17 374 ARG A O 1
ATOM 2660 N N . THR A 1 378 ? -26.131 16.421 36.856 1.00 31.92 375 THR A N 1
ATOM 2661 C CA . THR A 1 378 ? -27.297 16.990 37.511 1.00 30.96 375 THR A CA 1
ATOM 2662 C C . THR A 1 378 ? -26.900 18.164 38.403 1.00 31.91 375 THR A C 1
ATOM 2663 O O . THR A 1 378 ? -27.643 19.120 38.505 1.00 32.32 375 THR A O 1
ATOM 2667 N N . GLY A 1 379 ? -25.744 18.053 39.064 1.00 32.35 376 GLY A N 1
ATOM 2668 C CA . GLY A 1 379 ? -25.339 19.019 40.092 1.00 32.05 376 GLY A CA 1
ATOM 2669 C C . GLY A 1 379 ? -25.630 18.526 41.505 1.00 33.27 376 GLY A C 1
ATOM 2670 O O . GLY A 1 379 ? -25.342 19.214 42.473 1.00 31.95 376 GLY A O 1
ATOM 2671 N N . ASP A 1 380 ? -26.230 17.326 41.600 1.00 34.29 377 ASP A N 1
ATOM 2672 C CA . ASP A 1 380 ? -26.544 16.685 42.842 1.00 29.16 377 ASP A CA 1
ATOM 2673 C C . ASP A 1 380 ? -25.500 15.610 43.118 1.00 29.90 377 ASP A C 1
ATOM 2674 O O . ASP A 1 380 ? -24.846 15.101 42.199 1.00 26.27 377 ASP A O 1
ATOM 2679 N N . VAL A 1 381 ? -25.406 15.281 44.406 1.00 30.17 378 VAL A N 1
ATOM 2680 C CA . VAL A 1 381 ? -24.533 14.278 44.941 1.00 30.22 378 VAL A CA 1
ATOM 2681 C C . VAL A 1 381 ? -25.403 13.279 45.718 1.00 30.39 378 VAL A C 1
ATOM 2682 O O . VAL A 1 381 ? -26.359 13.660 46.385 1.00 27.74 378 VAL A O 1
ATOM 2686 N N . GLY A 1 382 ? -25.078 11.989 45.611 1.00 31.60 379 GLY A N 1
ATOM 2687 C CA . GLY A 1 382 ? -25.900 10.965 46.249 1.00 30.06 379 GLY A CA 1
ATOM 2688 C C . GLY A 1 382 ? -25.366 9.555 46.063 1.00 28.68 379 GLY A C 1
ATOM 2689 O O . GLY A 1 382 ? -24.210 9.354 45.708 1.00 28.44 379 GLY A O 1
ATOM 2690 N N . THR A 1 383 ? -26.230 8.578 46.343 1.00 27.15 380 THR A N 1
ATOM 2691 C CA . THR A 1 383 ? -25.865 7.193 46.296 1.00 28.39 380 THR A CA 1
ATOM 2692 C C . THR A 1 383 ? -27.118 6.308 46.237 1.00 26.65 380 THR A C 1
ATOM 2693 O O . THR A 1 383 ? -28.211 6.728 46.633 1.00 26.10 380 THR A O 1
ATOM 2697 N N . PHE A 1 384 ? -26.916 5.071 45.777 1.00 26.39 381 PHE A N 1
ATOM 2698 C CA . PHE A 1 384 ? -27.946 4.057 45.700 1.00 27.78 381 PHE A CA 1
ATOM 2699 C C . PHE A 1 384 ? -27.844 3.125 46.910 1.00 30.05 381 PHE A C 1
ATOM 2700 O O . PHE A 1 384 ? -26.740 2.845 47.397 1.00 30.36 381 PHE A O 1
ATOM 2708 N N . ASP A 1 385 ? -29.009 2.629 47.360 1.00 31.08 382 ASP A N 1
ATOM 2709 C CA . ASP A 1 385 ? -29.088 1.680 48.452 1.00 30.06 382 ASP A CA 1
ATOM 2710 C C . ASP A 1 385 ? -29.099 0.264 47.855 1.00 32.91 382 ASP A C 1
ATOM 2711 O O . ASP A 1 385 ? -29.008 0.105 46.651 1.00 35.37 382 ASP A O 1
ATOM 2716 N N . GLU A 1 386 ? -29.205 -0.753 48.718 1.00 37.30 383 GLU A N 1
ATOM 2717 C CA . GLU A 1 386 ? -29.217 -2.173 48.329 1.00 38.44 383 GLU A CA 1
ATOM 2718 C C . GLU A 1 386 ? -30.361 -2.492 47.350 1.00 35.01 383 GLU A C 1
ATOM 2719 O O . GLU A 1 386 ? -30.211 -3.398 46.549 1.00 35.25 383 GLU A O 1
ATOM 2725 N N . ASP A 1 387 ? -31.489 -1.771 47.417 1.00 33.62 384 ASP A N 1
ATOM 2726 C CA . ASP A 1 387 ? -32.677 -2.079 46.594 1.00 33.61 384 ASP A CA 1
ATOM 2727 C C . ASP A 1 387 ? -32.772 -1.174 45.357 1.00 30.85 384 ASP A C 1
ATOM 2728 O O . ASP A 1 387 ? -33.765 -1.217 44.652 1.00 31.82 384 ASP A O 1
ATOM 2733 N N . GLY A 1 388 ? -31.757 -0.343 45.108 1.00 29.67 385 GLY A N 1
ATOM 2734 C CA . GLY A 1 388 ? -31.657 0.476 43.884 1.00 25.80 385 GLY A CA 1
ATOM 2735 C C . GLY A 1 388 ? -32.434 1.781 43.925 1.00 25.48 385 GLY A C 1
ATOM 2736 O O . GLY A 1 388 ? -32.760 2.324 42.878 1.00 24.91 385 GLY A O 1
ATOM 2737 N N . HIS A 1 389 ? -32.734 2.299 45.124 1.00 27.01 386 HIS A N 1
ATOM 2738 C CA . HIS A 1 389 ? -33.326 3.622 45.291 1.00 26.23 386 HIS A CA 1
ATOM 2739 C C . HIS A 1 389 ? -32.201 4.644 45.414 1.00 26.63 386 HIS A C 1
ATOM 2740 O O . HIS A 1 389 ? -31.220 4.402 46.110 1.00 27.04 386 HIS A O 1
ATOM 2747 N N . LEU A 1 390 ? -32.357 5.787 44.742 1.00 25.97 387 LEU A N 1
ATOM 2748 C CA . LEU A 1 390 ? -31.371 6.827 44.790 1.00 25.44 387 LEU A CA 1
ATOM 2749 C C . LEU A 1 390 ? -31.646 7.691 46.024 1.00 27.54 387 LEU A C 1
ATOM 2750 O O . LEU A 1 390 ? -32.808 8.026 46.319 1.00 26.42 387 LEU A O 1
ATOM 2755 N N . HIS A 1 391 ? -30.565 8.024 46.746 1.00 27.93 388 HIS A N 1
ATOM 2756 C CA . HIS A 1 391 ? -30.607 8.914 47.890 1.00 28.14 388 HIS A CA 1
ATOM 2757 C C . HIS A 1 391 ? -29.700 10.122 47.612 1.00 28.24 388 HIS A C 1
ATOM 2758 O O . HIS A 1 391 ? -28.507 9.961 47.353 1.00 27.66 388 HIS A O 1
ATOM 2765 N N . LEU A 1 392 ? -30.253 11.333 47.706 1.00 24.92 389 LEU A N 1
ATOM 2766 C CA . LEU A 1 392 ? -29.473 12.529 47.507 1.00 24.83 389 LEU A CA 1
ATOM 2767 C C . LEU A 1 392 ? -28.956 13.022 48.859 1.00 25.50 389 LEU A C 1
ATOM 2768 O O . LEU A 1 392 ? -29.754 13.271 49.748 1.00 23.04 389 LEU A O 1
ATOM 2773 N N . THR A 1 393 ? -27.633 13.237 48.957 1.00 26.17 390 THR A N 1
ATOM 2774 C CA . THR A 1 393 ? -27.011 13.747 50.154 1.00 25.17 390 THR A CA 1
ATOM 2775 C C . THR A 1 393 ? -26.787 15.260 50.083 1.00 26.17 390 THR A C 1
ATOM 2776 O O . THR A 1 393 ? -26.639 15.885 51.137 1.00 26.28 390 THR A O 1
ATOM 2780 N N . ASP A 1 394 ? -26.755 15.838 48.879 1.00 27.85 391 ASP A N 1
ATOM 2781 C CA . ASP A 1 394 ? -26.494 17.273 48.749 1.00 30.68 391 ASP A CA 1
ATOM 2782 C C . ASP A 1 394 ? -26.519 17.745 47.288 1.00 31.39 391 ASP A C 1
ATOM 2783 O O . ASP A 1 394 ? -26.206 17.026 46.364 1.00 32.35 391 ASP A O 1
ATOM 2788 N N . ARG A 1 395 ? -26.858 19.016 47.124 1.00 34.07 392 ARG A N 1
ATOM 2789 C CA . ARG A 1 395 ? -26.413 19.844 46.000 1.00 38.39 392 ARG A CA 1
ATOM 2790 C C . ARG A 1 395 ? -24.882 19.973 46.112 1.00 39.62 392 ARG A C 1
ATOM 2791 O O . ARG A 1 395 ? -24.356 20.144 47.196 1.00 43.25 392 ARG A O 1
ATOM 2799 N N . LEU A 1 396 ? -24.177 19.883 44.991 1.00 41.09 393 LEU A N 1
ATOM 2800 C CA . LEU A 1 396 ? -22.697 19.883 44.962 1.00 40.25 393 LEU A CA 1
ATOM 2801 C C . LEU A 1 396 ? -22.121 21.163 45.605 1.00 38.05 393 LEU A C 1
ATOM 2802 O O . LEU A 1 396 ? -21.110 21.120 46.279 1.00 35.82 393 LEU A O 1
ATOM 2807 N N . GLN A 1 397 ? -22.780 22.304 45.394 1.00 34.93 394 GLN A N 1
ATOM 2808 C CA . GLN A 1 397 ? -22.360 23.589 45.958 1.00 35.54 394 GLN A CA 1
ATOM 2809 C C . GLN A 1 397 ? -22.578 23.658 47.492 1.00 37.89 394 GLN A C 1
ATOM 2810 O O . GLN A 1 397 ? -22.062 24.564 48.135 1.00 37.18 394 GLN A O 1
ATOM 2812 N N . ASP A 1 398 ? -23.330 22.716 48.083 1.00 38.68 395 ASP A N 1
ATOM 2813 C CA . ASP A 1 398 ? -23.750 22.792 49.491 1.00 35.56 395 ASP A CA 1
ATOM 2814 C C . ASP A 1 398 ? -22.932 21.865 50.400 1.00 34.94 395 ASP A C 1
ATOM 2815 O O . ASP A 1 398 ? -23.085 21.926 51.622 1.00 39.85 395 ASP A O 1
ATOM 2820 N N . ILE A 1 399 ? -22.067 21.029 49.819 1.00 30.24 396 ILE A N 1
ATOM 2821 C CA . ILE A 1 399 ? -21.241 20.129 50.579 1.00 28.53 396 ILE A CA 1
ATOM 2822 C C . ILE A 1 399 ? -20.338 20.963 51.484 1.00 30.58 396 ILE A C 1
ATOM 2823 O O . ILE A 1 399 ? -19.755 21.924 51.027 1.00 34.99 396 ILE A O 1
ATOM 2828 N N . ILE A 1 400 ? -20.204 20.557 52.749 1.00 31.47 397 ILE A N 1
ATOM 2829 C CA . ILE A 1 400 ? -19.324 21.214 53.674 1.00 31.62 397 ILE A CA 1
ATOM 2830 C C . ILE A 1 400 ? -18.043 20.389 53.778 1.00 34.29 397 ILE A C 1
ATOM 2831 O O . ILE A 1 400 ? -18.085 19.228 54.206 1.00 31.86 397 ILE A O 1
ATOM 2836 N N . ILE A 1 401 ? -16.911 21.004 53.414 1.00 36.55 398 ILE A N 1
ATOM 2837 C CA . ILE A 1 401 ? -15.635 20.280 53.471 1.00 39.06 398 ILE A CA 1
ATOM 2838 C C . ILE A 1 401 ? -14.891 20.681 54.753 1.00 40.41 398 ILE A C 1
ATOM 2839 O O . ILE A 1 401 ? -14.695 21.856 55.017 1.00 39.30 398 ILE A O 1
ATOM 2844 N N . VAL A 1 402 ? -14.505 19.675 55.537 1.00 41.10 399 VAL A N 1
ATOM 2845 C CA . VAL A 1 402 ? -13.664 19.867 56.696 1.00 46.16 399 VAL A CA 1
ATOM 2846 C C . VAL A 1 402 ? -12.459 18.932 56.562 1.00 48.67 399 VAL A C 1
ATOM 2847 O O . VAL A 1 402 ? -12.620 17.735 56.547 1.00 44.93 399 VAL A O 1
ATOM 2851 N N . GLU A 1 403 ? -11.280 19.540 56.378 1.00 52.58 400 GLU A N 1
ATOM 2852 C CA . GLU A 1 403 ? -9.993 18.858 56.303 1.00 55.47 400 GLU A CA 1
ATOM 2853 C C . GLU A 1 403 ? -10.123 17.581 55.477 1.00 53.93 400 GLU A C 1
ATOM 2854 O O . GLU A 1 403 ? -9.784 16.510 55.981 1.00 53.36 400 GLU A O 1
ATOM 2860 N N . ALA A 1 404 ? -10.607 17.695 54.233 1.00 54.34 401 ALA A N 1
ATOM 2861 C CA . ALA A 1 404 ? -10.615 16.548 53.291 1.00 60.33 401 ALA A CA 1
ATOM 2862 C C . ALA A 1 404 ? -11.638 15.469 53.699 1.00 57.57 401 ALA A C 1
ATOM 2863 O O . ALA A 1 404 ? -11.485 14.306 53.335 1.00 60.33 401 ALA A O 1
ATOM 2865 N N . TYR A 1 405 ? -12.670 15.861 54.451 1.00 50.15 402 TYR A N 1
ATOM 2866 C CA . TYR A 1 405 ? -13.844 15.012 54.705 1.00 46.09 402 TYR A CA 1
ATOM 2867 C C . TYR A 1 405 ? -15.093 15.785 54.242 1.00 40.10 402 TYR A C 1
ATOM 2868 O O . TYR A 1 405 ? -15.171 16.999 54.411 1.00 35.98 402 TYR A O 1
ATOM 2877 N N . ASN A 1 406 ? -16.055 15.059 53.662 1.00 38.53 403 ASN A N 1
ATOM 2878 C CA . ASN A 1 406 ? -17.306 15.615 53.184 1.00 37.16 403 ASN A CA 1
ATOM 2879 C C . ASN A 1 406 ? -18.386 15.500 54.265 1.00 32.34 403 ASN A C 1
ATOM 2880 O O . ASN A 1 406 ? -18.754 14.401 54.670 1.00 29.07 403 ASN A O 1
ATOM 2885 N N . VAL A 1 407 ? -18.909 16.651 54.680 1.00 29.03 404 VAL A N 1
ATOM 2886 C CA . VAL A 1 407 ? -20.097 16.700 55.503 1.00 28.87 404 VAL A CA 1
ATOM 2887 C C . VAL A 1 407 ? -21.265 17.093 54.600 1.00 29.63 404 VAL A C 1
ATOM 2888 O O . VAL A 1 407 ? -21.303 18.196 54.060 1.00 32.59 404 VAL A O 1
ATOM 2892 N N . TYR A 1 408 ? -22.219 16.182 54.425 1.00 30.68 405 TYR A N 1
ATOM 2893 C CA . TYR A 1 408 ? -23.342 16.450 53.532 1.00 29.61 405 TYR A CA 1
ATOM 2894 C C . TYR A 1 408 ? -24.426 17.138 54.347 1.00 28.98 405 TYR A C 1
ATOM 2895 O O . TYR A 1 408 ? -24.916 16.585 55.324 1.00 30.85 405 TYR A O 1
ATOM 2904 N N . SER A 1 409 ? -24.749 18.370 53.967 1.00 28.36 406 SER A N 1
ATOM 2905 C CA . SER A 1 409 ? -25.637 19.192 54.768 1.00 29.07 406 SER A CA 1
ATOM 2906 C C . SER A 1 409 ? -27.023 18.543 54.929 1.00 28.04 406 SER A C 1
ATOM 2907 O O . SER A 1 409 ? -27.644 18.739 55.953 1.00 27.58 406 SER A O 1
ATOM 2910 N N . ARG A 1 410 ? -27.498 17.780 53.937 1.00 27.19 407 ARG A N 1
ATOM 2911 C CA . ARG A 1 410 ? -28.849 17.210 54.023 1.00 28.74 407 ARG A CA 1
ATOM 2912 C C . ARG A 1 410 ? -28.889 16.106 55.090 1.00 28.66 407 ARG A C 1
ATOM 2913 O O . ARG A 1 410 ? -29.888 15.963 55.771 1.00 30.07 407 ARG A O 1
ATOM 2921 N N . ARG A 1 411 ? -27.797 15.359 55.259 1.00 28.13 408 ARG A N 1
ATOM 2922 C CA . ARG A 1 411 ? -27.724 14.334 56.291 1.00 28.73 408 ARG A CA 1
ATOM 2923 C C . ARG A 1 411 ? -27.872 14.999 57.666 1.00 27.48 408 ARG A C 1
ATOM 2924 O O . ARG A 1 411 ? -28.544 14.454 58.535 1.00 28.59 408 ARG A O 1
ATOM 2932 N N . VAL A 1 412 ? -27.274 16.189 57.862 1.00 26.20 409 VAL A N 1
ATOM 2933 C CA . VAL A 1 412 ? -27.327 16.890 59.138 1.00 24.14 409 VAL A CA 1
ATOM 2934 C C . VAL A 1 412 ? -28.747 17.424 59.389 1.00 24.45 409 VAL A C 1
ATOM 2935 O O . VAL A 1 412 ? -29.243 17.380 60.526 1.00 23.92 409 VAL A O 1
ATOM 2939 N N . GLU A 1 413 ? -29.398 17.927 58.333 1.00 25.15 410 GLU A N 1
ATOM 2940 C CA . GLU A 1 413 ? -30.769 18.452 58.401 1.00 24.87 410 GLU A CA 1
ATOM 2941 C C . GLU A 1 413 ? -31.761 17.334 58.759 1.00 23.73 410 GLU A C 1
ATOM 2942 O O . GLU A 1 413 ? -32.670 17.554 59.558 1.00 22.15 410 GLU A O 1
ATOM 2948 N N . HIS A 1 414 ? -31.589 16.153 58.148 1.00 24.01 411 HIS A N 1
ATOM 2949 C CA . HIS A 1 414 ? -32.464 14.994 58.390 1.00 25.90 411 HIS A CA 1
ATOM 2950 C C . HIS A 1 414 ? -32.489 14.678 59.895 1.00 25.95 411 HIS A C 1
ATOM 2951 O O . HIS A 1 414 ? -33.562 14.492 60.481 1.00 25.38 411 HIS A O 1
ATOM 2958 N N . VAL A 1 415 ? -31.301 14.652 60.514 1.00 26.12 412 VAL A N 1
ATOM 2959 C CA . VAL A 1 415 ? -31.155 14.343 61.943 1.00 25.75 412 VAL A CA 1
ATOM 2960 C C . VAL A 1 415 ? -31.813 15.432 62.802 1.00 23.48 412 VAL A C 1
ATOM 2961 O O . VAL A 1 415 ? -32.552 15.133 63.719 1.00 25.19 412 VAL A O 1
ATOM 2965 N N . LEU A 1 416 ? -31.515 16.691 62.515 1.00 23.87 413 LEU A N 1
ATOM 2966 C CA . LEU A 1 416 ? -32.108 17.816 63.250 1.00 24.84 413 LEU A CA 1
ATOM 2967 C C . LEU A 1 416 ? -33.641 17.745 63.177 1.00 22.25 413 LEU A C 1
ATOM 2968 O O . LEU A 1 416 ? -34.301 17.899 64.191 1.00 21.85 413 LEU A O 1
ATOM 2973 N N . THR A 1 417 ? -34.187 17.488 61.983 1.00 22.43 414 THR A N 1
ATOM 2974 C CA . THR A 1 417 ? -35.637 17.566 61.755 1.00 23.02 414 THR A CA 1
ATOM 2975 C C . THR A 1 417 ? -36.366 16.348 62.344 1.00 23.62 414 THR A C 1
ATOM 2976 O O . THR A 1 417 ? -37.582 16.428 62.577 1.00 21.39 414 THR A O 1
ATOM 2980 N N . GLU A 1 418 ? -35.640 15.245 62.597 1.00 24.08 415 GLU A N 1
ATOM 2981 C CA . GLU A 1 418 ? -36.197 14.085 63.287 1.00 23.95 415 GLU A CA 1
ATOM 2982 C C . GLU A 1 418 ? -36.629 14.476 64.700 1.00 22.63 415 GLU A C 1
ATOM 2983 O O . GLU A 1 418 ? -37.543 13.878 65.240 1.00 22.78 415 GLU A O 1
ATOM 2989 N N . HIS A 1 419 ? -35.949 15.450 65.309 1.00 21.79 416 HIS A N 1
ATOM 2990 C CA . HIS A 1 419 ? -36.362 15.936 66.626 1.00 21.35 416 HIS A CA 1
ATOM 2991 C C . HIS A 1 419 ? -37.802 16.434 66.545 1.00 21.51 416 HIS A C 1
ATOM 2992 O O . HIS A 1 419 ? -38.187 17.102 65.577 1.00 20.52 416 HIS A O 1
ATOM 2999 N N . PRO A 1 420 ? -38.651 16.058 67.519 1.00 21.22 417 PRO A N 1
ATOM 3000 C CA . PRO A 1 420 ? -40.078 16.364 67.446 1.00 22.81 417 PRO A CA 1
ATOM 3001 C C . PRO A 1 420 ? -40.426 17.851 67.521 1.00 24.41 417 PRO A C 1
ATOM 3002 O O . PRO A 1 420 ? -41.527 18.230 67.122 1.00 24.50 417 PRO A O 1
ATOM 3006 N N . ASP A 1 421 ? -39.489 18.669 68.020 1.00 27.31 418 ASP A N 1
ATOM 3007 C CA . ASP A 1 421 ? -39.726 20.115 68.260 1.00 26.26 418 ASP A CA 1
ATOM 3008 C C . ASP A 1 421 ? -39.102 20.947 67.127 1.00 27.09 418 ASP A C 1
ATOM 3009 O O . ASP A 1 421 ? -39.118 22.174 67.169 1.00 28.42 418 ASP A O 1
ATOM 3014 N N . VAL A 1 422 ? -38.565 20.282 66.102 1.00 28.08 419 VAL A N 1
ATOM 3015 C CA . VAL A 1 422 ? -37.976 20.918 64.929 1.00 26.84 419 VAL A CA 1
ATOM 3016 C C . VAL A 1 422 ? -38.791 20.516 63.697 1.00 27.06 419 VAL A C 1
ATOM 3017 O O . VAL A 1 422 ? -39.067 19.321 63.479 1.00 25.39 419 VAL A O 1
ATOM 3021 N N . ARG A 1 423 ? -39.154 21.531 62.894 1.00 29.81 420 ARG A N 1
ATOM 3022 C CA . ARG A 1 423 ? -39.962 21.407 61.684 1.00 30.80 420 ARG A CA 1
ATOM 3023 C C . ARG A 1 423 ? -39.067 21.487 60.429 1.00 28.87 420 ARG A C 1
ATOM 3024 O O . ARG A 1 423 ? -39.354 20.812 59.450 1.00 29.71 420 ARG A O 1
ATOM 3032 N N . ALA A 1 424 ? -37.983 22.279 60.455 1.00 26.22 421 ALA A N 1
ATOM 3033 C CA . ALA A 1 424 ? -37.125 22.488 59.254 1.00 25.15 421 ALA A CA 1
ATOM 3034 C C . ALA A 1 424 ? -35.716 22.890 59.659 1.00 23.47 421 ALA A C 1
ATOM 3035 O O . ALA A 1 424 ? -35.505 23.366 60.721 1.00 22.46 421 ALA A O 1
ATOM 3037 N N . ALA A 1 425 ? -34.756 22.706 58.756 1.00 24.04 422 ALA A N 1
ATOM 3038 C CA . ALA A 1 425 ? -33.380 23.075 59.036 1.00 24.30 422 ALA A CA 1
ATOM 3039 C C . ALA A 1 425 ? -32.616 23.341 57.744 1.00 23.02 422 ALA A C 1
ATOM 3040 O O . ALA A 1 425 ? -32.776 22.648 56.773 1.00 22.65 422 ALA A O 1
ATOM 3042 N N . ALA A 1 426 ? -31.751 24.352 57.783 1.00 24.34 423 ALA A N 1
ATOM 3043 C CA . ALA A 1 426 ? -30.794 24.617 56.711 1.00 25.46 423 ALA A CA 1
ATOM 3044 C C . ALA A 1 426 ? -29.392 24.635 57.314 1.00 25.05 423 ALA A C 1
ATOM 3045 O O . ALA A 1 426 ? -29.128 25.440 58.159 1.00 24.86 423 ALA A O 1
ATOM 3047 N N . VAL A 1 427 ? -28.541 23.703 56.886 1.00 28.66 424 VAL A N 1
ATOM 3048 C CA . VAL A 1 427 ? -27.171 23.575 57.373 1.00 28.82 424 VAL A CA 1
ATOM 3049 C C . VAL A 1 427 ? -26.212 24.016 56.262 1.00 28.96 424 VAL A C 1
ATOM 3050 O O . VAL A 1 427 ? -26.308 23.568 55.126 1.00 32.67 424 VAL A O 1
ATOM 3054 N N . VAL A 1 428 ? -25.281 24.894 56.625 1.00 31.51 425 VAL A N 1
ATOM 3055 C CA . VAL A 1 428 ? -24.334 25.512 55.714 1.00 32.68 425 VAL A CA 1
ATOM 3056 C C . VAL A 1 428 ? -22.953 25.497 56.373 1.00 36.29 425 VAL A C 1
ATOM 3057 O O . VAL A 1 428 ? -22.849 25.373 57.595 1.00 39.27 425 VAL A O 1
ATOM 3061 N N . GLY A 1 429 ? -21.912 25.631 55.549 1.00 39.37 426 GLY A N 1
ATOM 3062 C CA . GLY A 1 429 ? -20.543 25.871 56.008 1.00 42.97 426 GLY A CA 1
ATOM 3063 C C . GLY A 1 429 ? -20.117 27.322 55.794 1.00 45.78 426 GLY A C 1
ATOM 3064 O O . GLY A 1 429 ? -20.522 27.974 54.824 1.00 44.55 426 GLY A O 1
ATOM 3065 N N . VAL A 1 430 ? -19.320 27.853 56.725 1.00 47.44 427 VAL A N 1
ATOM 3066 C CA . VAL A 1 430 ? -18.594 29.107 56.517 1.00 51.25 427 VAL A CA 1
ATOM 3067 C C . VAL A 1 430 ? -17.124 28.830 56.813 1.00 53.37 427 VAL A C 1
ATOM 3068 O O . VAL A 1 430 ? -16.818 27.925 57.581 1.00 55.61 427 VAL A O 1
ATOM 3072 N N . PRO A 1 431 ? -16.170 29.575 56.217 1.00 58.73 428 PRO A N 1
ATOM 3073 C CA . PRO A 1 431 ? -14.763 29.171 56.281 1.00 60.98 428 PRO A CA 1
ATOM 3074 C C . PRO A 1 431 ? -14.228 29.387 57.706 1.00 55.16 428 PRO A C 1
ATOM 3075 O O . PRO A 1 431 ? -14.694 30.310 58.387 1.00 44.66 428 PRO A O 1
ATOM 3079 N N . ASP A 1 432 ? -13.296 28.527 58.135 1.00 57.48 429 ASP A N 1
ATOM 3080 C CA . ASP A 1 432 ? -12.701 28.584 59.479 1.00 67.44 429 ASP A CA 1
ATOM 3081 C C . ASP A 1 432 ? -11.319 27.938 59.446 1.00 71.33 429 ASP A C 1
ATOM 3082 O O . ASP A 1 432 ? -11.185 26.790 59.051 1.00 78.60 429 ASP A O 1
ATOM 3087 N N . PRO A 1 433 ? -10.248 28.636 59.877 1.00 71.99 430 PRO A N 1
ATOM 3088 C CA . PRO A 1 433 ? -8.890 28.082 59.780 1.00 71.82 430 PRO A CA 1
ATOM 3089 C C . PRO A 1 433 ? -8.604 26.838 60.654 1.00 67.20 430 PRO A C 1
ATOM 3090 O O . PRO A 1 433 ? -7.770 26.004 60.310 1.00 65.33 430 PRO A O 1
ATOM 3094 N N . ASP A 1 434 ? -9.325 26.697 61.769 1.00 75.15 431 ASP A N 1
ATOM 3095 C CA . ASP A 1 434 ? -9.077 25.659 62.785 1.00 81.79 431 ASP A CA 1
ATOM 3096 C C . ASP A 1 434 ? -9.999 24.431 62.595 1.00 89.13 431 ASP A C 1
ATOM 3097 O O . ASP A 1 434 ? -9.743 23.360 63.174 1.00 70.93 431 ASP A O 1
ATOM 3102 N N . SER A 1 435 ? -11.101 24.590 61.839 1.00 98.05 432 SER A N 1
ATOM 3103 C CA . SER A 1 435 ? -12.085 23.513 61.608 1.00 91.00 432 SER A CA 1
ATOM 3104 C C . SER A 1 435 ? -12.208 23.164 60.112 1.00 92.95 432 SER A C 1
ATOM 3105 O O . SER A 1 435 ? -12.924 22.210 59.786 1.00 114.49 432 SER A O 1
ATOM 3107 N N . GLY A 1 436 ? -11.519 23.908 59.226 1.00 83.40 433 GLY A N 1
ATOM 3108 C CA . GLY A 1 436 ? -11.680 23.847 57.745 1.00 78.59 433 GLY A CA 1
ATOM 3109 C C . GLY A 1 436 ? -12.834 24.731 57.257 1.00 79.50 433 GLY A C 1
ATOM 3110 O O . GLY A 1 436 ? -12.646 25.755 56.578 1.00 73.61 433 GLY A O 1
ATOM 3111 N N . GLU A 1 437 ? -14.049 24.313 57.622 1.00 76.46 434 GLU A N 1
ATOM 3112 C CA . GLU A 1 437 ? -15.276 25.100 57.581 1.00 64.60 434 GLU A CA 1
ATOM 3113 C C . GLU A 1 437 ? -16.032 24.832 58.883 1.00 55.91 434 GLU A C 1
ATOM 3114 O O . GLU A 1 437 ? -15.921 23.764 59.470 1.00 57.42 434 GLU A O 1
ATOM 3120 N N . ALA A 1 438 ? -16.823 25.810 59.313 1.00 50.06 435 ALA A N 1
ATOM 3121 C CA . ALA A 1 438 ? -17.629 25.688 60.510 1.00 48.07 435 ALA A CA 1
ATOM 3122 C C . ALA A 1 438 ? -19.075 25.400 60.106 1.00 46.31 435 ALA A C 1
ATOM 3123 O O . ALA A 1 438 ? -19.652 26.144 59.328 1.00 47.06 435 ALA A O 1
ATOM 3125 N N . VAL A 1 439 ? -19.634 24.327 60.673 1.00 41.68 436 VAL A N 1
ATOM 3126 C CA . VAL A 1 439 ? -20.975 23.883 60.374 1.00 36.41 436 VAL A CA 1
ATOM 3127 C C . VAL A 1 439 ? -21.974 24.749 61.148 1.00 32.50 436 VAL A C 1
ATOM 3128 O O . VAL A 1 439 ? -21.851 24.915 62.353 1.00 31.04 436 VAL A O 1
ATOM 3132 N N . CYS A 1 440 ? -22.951 25.308 60.435 1.00 31.59 437 CYS A N 1
ATOM 3133 C CA . CYS A 1 440 ? -23.956 26.187 61.029 1.00 33.64 437 CYS A CA 1
ATOM 3134 C C . CYS A 1 440 ? -25.350 25.692 60.658 1.00 31.16 437 CYS A C 1
ATOM 3135 O O . CYS A 1 440 ? -25.540 25.190 59.580 1.00 35.82 437 CYS A O 1
ATOM 3138 N N . ALA A 1 441 ? -26.318 25.848 61.556 1.00 28.14 438 ALA A N 1
ATOM 3139 C CA . ALA A 1 441 ? -27.646 25.354 61.322 1.00 26.34 438 ALA A CA 1
ATOM 3140 C C . ALA A 1 441 ? -28.656 26.430 61.693 1.00 25.12 438 ALA A C 1
ATOM 3141 O O . ALA A 1 441 ? -28.680 26.906 62.814 1.00 25.66 438 ALA A O 1
ATOM 3143 N N . ALA A 1 442 ? -29.465 26.812 60.710 1.00 25.22 439 ALA A N 1
ATOM 3144 C CA . ALA A 1 442 ? -30.671 27.563 60.916 1.00 26.92 439 ALA A CA 1
ATOM 3145 C C . ALA A 1 442 ? -31.820 26.571 61.068 1.00 29.84 439 ALA A C 1
ATOM 3146 O O . ALA A 1 442 ? -32.001 25.711 60.216 1.00 32.11 439 ALA A O 1
ATOM 3148 N N . VAL A 1 443 ? -32.593 26.714 62.144 1.00 28.73 440 VAL A N 1
ATOM 3149 C CA . VAL A 1 443 ? -33.579 25.745 62.526 1.00 26.28 440 VAL A CA 1
ATOM 3150 C C . VAL A 1 443 ? -34.912 26.455 62.708 1.00 25.34 440 VAL A C 1
ATOM 3151 O O . VAL A 1 443 ? -34.988 27.475 63.324 1.00 25.68 440 VAL A O 1
ATOM 3155 N N . VAL A 1 444 ? -35.956 25.876 62.124 1.00 27.23 441 VAL A N 1
ATOM 3156 C CA . VAL A 1 444 ? -37.314 26.276 62.360 1.00 26.76 441 VAL A CA 1
ATOM 3157 C C . VAL A 1 444 ? -37.936 25.308 63.366 1.00 28.63 441 VAL A C 1
ATOM 3158 O O . VAL A 1 444 ? -37.977 24.104 63.209 1.00 28.91 441 VAL A O 1
ATOM 3162 N N . VAL A 1 445 ? -38.467 25.913 64.410 1.00 31.34 442 VAL A N 1
ATOM 3163 C CA . VAL A 1 445 ? -38.940 25.272 65.573 1.00 31.69 442 VAL A CA 1
ATOM 3164 C C . VAL A 1 445 ? -40.430 25.018 65.357 1.00 31.39 442 VAL A C 1
ATOM 3165 O O . VAL A 1 445 ? -41.061 25.741 64.594 1.00 32.51 442 VAL A O 1
ATOM 3169 N N . ALA A 1 446 ? -40.986 24.026 66.057 1.00 32.06 443 ALA A N 1
ATOM 3170 C CA . ALA A 1 446 ? -42.405 23.694 65.968 1.00 33.23 443 ALA A CA 1
ATOM 3171 C C . ALA A 1 446 ? -43.274 24.752 66.673 1.00 35.80 443 ALA A C 1
ATOM 3172 O O . ALA A 1 446 ? -42.835 25.345 67.650 1.00 37.34 443 ALA A O 1
ATOM 3174 N N . ASP A 1 447 ? -44.497 24.973 66.152 1.00 41.01 444 ASP A N 1
ATOM 3175 C CA . ASP A 1 447 ? -45.6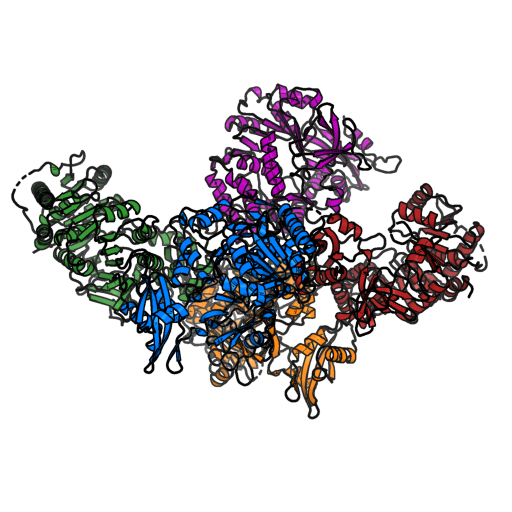84 25.519 66.880 1.00 45.72 444 ASP A CA 1
ATOM 3176 C C . ASP A 1 447 ? -45.266 26.552 67.928 1.00 45.99 444 ASP A C 1
ATOM 3177 O O . ASP A 1 447 ? -45.118 27.719 67.617 1.00 65.01 444 ASP A O 1
ATOM 3179 N N . GLY A 1 448 ? -45.135 26.125 69.182 1.00 41.58 445 GLY A N 1
ATOM 3180 C CA . GLY A 1 448 ? -44.731 27.033 70.282 1.00 39.82 445 GLY A CA 1
ATOM 3181 C C . GLY A 1 448 ? -43.651 26.419 71.157 1.00 37.92 445 GLY A C 1
ATOM 3182 O O . GLY A 1 448 ? -43.668 26.585 72.344 1.00 36.07 445 GLY A O 1
ATOM 3183 N N . ALA A 1 449 ? -42.717 25.696 70.537 1.00 37.71 446 ALA A N 1
ATOM 3184 C CA . ALA A 1 449 ? -41.766 24.844 71.228 1.00 37.14 446 ALA A CA 1
ATOM 3185 C C . ALA A 1 449 ? -40.474 25.633 71.440 1.00 38.67 446 ALA A C 1
ATOM 3186 O O . ALA A 1 449 ? -40.296 26.712 70.856 1.00 38.74 446 ALA A O 1
ATOM 3188 N N . ASP A 1 450 ? -39.600 25.112 72.306 1.00 39.02 447 ASP A N 1
ATOM 3189 C CA . ASP A 1 450 ? -38.397 25.823 72.682 1.00 39.67 447 ASP A CA 1
ATOM 3190 C C . ASP A 1 450 ? -37.286 24.827 72.983 1.00 36.11 447 ASP A C 1
ATOM 3191 O O . ASP A 1 450 ? -36.814 24.751 74.104 1.00 35.31 447 ASP A O 1
ATOM 3196 N N . PRO A 1 451 ? -36.839 24.020 71.994 1.00 33.35 448 PRO A N 1
ATOM 3197 C CA . PRO A 1 451 ? -35.857 22.975 72.241 1.00 31.19 448 PRO A CA 1
ATOM 3198 C C . PRO A 1 451 ? -34.482 23.563 72.565 1.00 30.76 448 PRO A C 1
ATOM 3199 O O . PRO A 1 451 ? -34.196 24.713 72.249 1.00 32.84 448 PRO A O 1
ATOM 3203 N N . ASP A 1 452 ? -33.659 22.741 73.196 1.00 31.53 449 ASP A N 1
ATOM 3204 C CA . ASP A 1 452 ? -32.353 23.112 73.637 1.00 33.47 449 ASP A CA 1
ATOM 3205 C C . ASP A 1 452 ? -31.379 22.913 72.476 1.00 31.89 449 ASP A C 1
ATOM 3206 O O . ASP A 1 452 ? -31.172 21.782 72.025 1.00 29.45 449 ASP A O 1
ATOM 3211 N N . PRO A 1 453 ? -30.712 23.988 71.992 1.00 29.92 450 PRO A N 1
ATOM 3212 C CA . PRO A 1 453 ? -29.712 23.850 70.942 1.00 30.23 450 PRO A CA 1
ATOM 3213 C C . PRO A 1 453 ? -28.752 22.682 71.210 1.00 31.12 450 PRO A C 1
ATOM 3214 O O . PRO A 1 453 ? -28.314 22.012 70.287 1.00 32.20 450 PRO A O 1
ATOM 3218 N N . GLU A 1 454 ? -28.431 22.471 72.486 1.00 29.66 451 GLU A N 1
ATOM 3219 C CA . GLU A 1 454 ? -27.475 21.482 72.877 1.00 34.76 451 GLU A CA 1
ATOM 3220 C C . GLU A 1 454 ? -28.039 20.070 72.667 1.00 31.80 451 GLU A C 1
ATOM 3221 O O . GLU A 1 454 ? -27.261 19.158 72.403 1.00 27.58 451 GLU A O 1
ATOM 3227 N N . HIS A 1 455 ? -29.360 19.884 72.819 1.00 31.35 452 HIS A N 1
ATOM 3228 C CA . HIS A 1 455 ? -29.984 18.583 72.540 1.00 31.76 452 HIS A CA 1
ATOM 3229 C C . HIS A 1 455 ? -29.825 18.247 71.053 1.00 32.04 452 HIS A C 1
ATOM 3230 O O . HIS A 1 455 ? -29.537 17.112 70.683 1.00 35.13 452 HIS A O 1
ATOM 3237 N N . LEU A 1 456 ? -29.989 19.269 70.213 1.00 30.61 453 LEU A N 1
ATOM 3238 C CA . LEU A 1 456 ? -29.879 19.133 68.774 1.00 27.80 453 LEU A CA 1
ATOM 3239 C C . LEU A 1 456 ? -28.426 18.818 68.393 1.00 26.68 453 LEU A C 1
ATOM 3240 O O . LEU A 1 456 ? -28.176 17.912 67.603 1.00 29.30 453 LEU A O 1
ATOM 3245 N N . ARG A 1 457 ? -27.461 19.550 68.965 1.00 25.40 454 ARG A N 1
ATOM 3246 C CA . ARG A 1 457 ? -26.069 19.257 68.722 1.00 24.83 454 ARG A CA 1
ATOM 3247 C C . ARG A 1 457 ? -25.792 17.805 69.111 1.00 24.17 454 ARG A C 1
ATOM 3248 O O . ARG A 1 457 ? -25.113 17.092 68.400 1.00 24.12 454 ARG A O 1
ATOM 3256 N N . ALA A 1 458 ? -26.349 17.374 70.242 1.00 26.12 455 ALA A N 1
ATOM 3257 C CA . ALA A 1 458 ? -26.075 16.062 70.834 1.00 25.64 455 ALA A CA 1
ATOM 3258 C C . ALA A 1 458 ? -26.659 14.953 69.962 1.00 26.69 455 ALA A C 1
ATOM 3259 O O . ALA A 1 458 ? -26.077 13.861 69.835 1.00 30.05 455 ALA A O 1
ATOM 3261 N N . LEU A 1 459 ? -27.809 15.254 69.356 1.00 26.17 456 LEU A N 1
ATOM 3262 C CA . LEU A 1 459 ? -28.501 14.345 68.472 1.00 24.49 456 LEU A CA 1
ATOM 3263 C C . LEU A 1 459 ? -27.663 14.121 67.207 1.00 23.68 456 LEU A C 1
ATOM 3264 O O . LEU A 1 459 ? -27.481 12.981 66.748 1.00 22.16 456 LEU A O 1
ATOM 3269 N N . VAL A 1 460 ? -27.119 15.211 66.654 1.00 22.53 457 VAL A N 1
ATOM 3270 C CA . VAL A 1 460 ? -26.267 15.116 65.478 1.00 22.29 457 VAL A CA 1
ATOM 3271 C C . VAL A 1 460 ? -25.027 14.308 65.854 1.00 22.11 457 VAL A C 1
ATOM 3272 O O . VAL A 1 460 ? -24.608 13.447 65.107 1.00 21.21 457 VAL A O 1
ATOM 3276 N N . ARG A 1 461 ? -24.468 14.579 67.036 1.00 24.23 458 ARG A N 1
ATOM 3277 C CA . ARG A 1 461 ? -23.231 13.954 67.440 1.00 24.85 458 ARG A CA 1
ATOM 3278 C C . ARG A 1 461 ? -23.422 12.442 67.571 1.00 25.74 458 ARG A C 1
ATOM 3279 O O . ARG A 1 461 ? -22.508 11.707 67.263 1.00 25.72 458 ARG A O 1
ATOM 3287 N N . ASP A 1 462 ? -24.588 11.993 68.050 1.00 29.31 459 ASP A N 1
ATOM 3288 C CA . ASP A 1 462 ? -24.828 10.554 68.291 1.00 34.42 459 ASP A CA 1
ATOM 3289 C C . ASP A 1 462 ? -24.969 9.809 66.953 1.00 33.12 459 ASP A C 1
ATOM 3290 O O . ASP A 1 462 ? -24.460 8.698 66.817 1.00 33.22 459 ASP A O 1
ATOM 3295 N N . HIS A 1 463 ? -25.648 10.434 65.983 1.00 31.52 460 HIS A N 1
ATOM 3296 C CA . HIS A 1 463 ? -26.052 9.791 64.747 1.00 30.58 460 HIS A CA 1
ATOM 3297 C C . HIS A 1 463 ? -24.948 9.902 63.691 1.00 29.53 460 HIS A C 1
ATOM 3298 O O . HIS A 1 463 ? -24.698 8.941 62.987 1.00 31.90 460 HIS A O 1
ATOM 3305 N N . LEU A 1 464 ? -24.329 11.079 63.567 1.00 29.89 461 LEU A N 1
ATOM 3306 C CA . LEU A 1 464 ? -23.363 11.348 62.494 1.00 30.62 461 LEU A CA 1
ATOM 3307 C C . LEU A 1 464 ? -21.904 11.387 62.971 1.00 31.76 461 LEU A C 1
ATOM 3308 O O . LEU A 1 464 ? -21.023 10.910 62.270 1.00 33.55 461 LEU A O 1
ATOM 3313 N N . GLY A 1 465 ? -21.629 11.951 64.143 1.00 31.57 462 GLY A N 1
ATOM 3314 C CA . GLY A 1 465 ? -20.247 12.022 64.639 1.00 29.98 462 GLY A CA 1
ATOM 3315 C C . GLY A 1 465 ? -19.834 13.456 64.854 1.00 29.56 462 GLY A C 1
ATOM 3316 O O . GLY A 1 465 ? -20.638 14.318 64.605 1.00 28.13 462 GLY A O 1
ATOM 3317 N N . ASP A 1 466 ? -18.609 13.678 65.351 1.00 31.84 463 ASP A N 1
ATOM 3318 C CA . ASP A 1 466 ? -18.171 14.991 65.825 1.00 32.36 463 ASP A CA 1
ATOM 3319 C C . ASP A 1 466 ? -18.146 16.029 64.695 1.00 29.35 463 ASP A C 1
ATOM 3320 O O . ASP A 1 466 ? -18.504 17.162 64.923 1.00 29.89 463 ASP A O 1
ATOM 3325 N N . LEU A 1 467 ? -17.700 15.648 63.495 1.00 28.61 464 LEU A N 1
ATOM 3326 C CA . LEU A 1 467 ? -17.443 16.604 62.433 1.00 28.88 464 LEU A CA 1
ATOM 3327 C C . LEU A 1 467 ? -18.737 17.256 61.950 1.00 28.06 464 LEU A C 1
ATOM 3328 O O . LEU A 1 467 ? -18.714 18.416 61.504 1.00 28.40 464 LEU A O 1
ATOM 3333 N N . HIS A 1 468 ? -19.845 16.506 62.038 1.00 25.59 465 HIS A N 1
ATOM 3334 C CA . HIS A 1 468 ? -21.150 16.948 61.527 1.00 25.06 465 HIS A CA 1
ATOM 3335 C C . HIS A 1 468 ? -21.873 17.915 62.461 1.00 22.53 465 HIS A C 1
ATOM 3336 O O . HIS A 1 468 ? -22.848 18.518 62.055 1.00 21.73 465 HIS A O 1
ATOM 3343 N N . VAL A 1 469 ? -21.415 18.021 63.708 1.00 23.17 466 VAL A N 1
ATOM 3344 C CA . VAL A 1 469 ? -22.114 18.793 64.718 1.00 23.86 466 VAL A CA 1
ATOM 3345 C C . VAL A 1 469 ? -22.014 20.274 64.377 1.00 25.82 466 VAL A C 1
ATOM 3346 O O . VAL A 1 469 ? -20.923 20.808 64.180 1.00 25.98 466 VAL A O 1
ATOM 3350 N N . PRO A 1 470 ? -23.162 20.982 64.298 1.00 28.14 467 PRO A N 1
ATOM 3351 C CA . PRO A 1 470 ? -23.155 22.423 64.089 1.00 31.58 467 PRO A CA 1
ATOM 3352 C C . PRO A 1 470 ? -22.615 23.165 65.316 1.00 34.64 467 PRO A C 1
ATOM 3353 O O . PRO A 1 470 ? -23.097 22.939 66.408 1.00 34.85 467 PRO A O 1
ATOM 3357 N N . ARG A 1 471 ? -21.645 24.059 65.093 1.00 38.28 468 ARG A N 1
ATOM 3358 C CA . ARG A 1 471 ? -21.124 24.932 66.124 1.00 40.69 468 ARG A CA 1
ATOM 3359 C C . ARG A 1 471 ? -22.181 25.970 66.505 1.00 35.56 468 ARG A C 1
ATOM 3360 O O . ARG A 1 471 ? -22.427 26.192 67.663 1.00 36.94 468 ARG A O 1
ATOM 3368 N N . ARG A 1 472 ? -22.777 26.610 65.503 1.00 35.62 469 ARG A N 1
ATOM 3369 C CA . ARG A 1 472 ? -23.782 27.656 65.705 1.00 37.74 469 ARG A CA 1
ATOM 3370 C C . ARG A 1 472 ? -25.155 27.095 65.297 1.00 34.83 469 ARG A C 1
ATOM 3371 O O . ARG A 1 472 ? -25.285 26.444 64.263 1.00 33.83 469 ARG A O 1
ATOM 3379 N N . VAL A 1 473 ? -26.152 27.330 66.153 1.00 32.19 470 VAL A N 1
ATOM 3380 C CA . VAL A 1 473 ? -27.530 26.987 65.911 1.00 31.71 470 VAL A CA 1
ATOM 3381 C C . VAL A 1 473 ? -28.378 28.245 66.114 1.00 31.93 470 VAL A C 1
ATOM 3382 O O . VAL A 1 473 ? -28.391 28.787 67.197 1.00 34.06 470 VAL A O 1
ATOM 3386 N N . GLU A 1 474 ? -29.079 28.680 65.066 1.00 31.19 471 GLU A N 1
ATOM 3387 C CA . GLU A 1 474 ? -29.920 29.867 65.084 1.00 33.94 471 GLU A CA 1
ATOM 3388 C C . GLU A 1 474 ? -31.372 29.457 64.836 1.00 32.86 471 GLU A C 1
ATOM 3389 O O . GLU A 1 474 ? -31.649 28.787 63.847 1.00 33.01 471 GLU A O 1
ATOM 3395 N N . PHE A 1 475 ? -32.282 29.911 65.694 1.00 31.82 472 PHE A N 1
ATOM 3396 C CA . PHE A 1 475 ? -33.694 29.655 65.504 1.00 33.65 472 PHE A CA 1
ATOM 3397 C C . PHE A 1 475 ? -34.306 30.802 64.695 1.00 33.29 472 PHE A C 1
ATOM 3398 O O . PHE A 1 475 ? -34.125 31.949 65.018 1.00 31.39 472 PHE A O 1
ATOM 3406 N N . VAL A 1 476 ? -35.042 30.454 63.635 1.00 33.98 473 VAL A N 1
ATOM 3407 C CA . VAL A 1 476 ? -35.542 31.399 62.644 1.00 34.76 473 VAL A CA 1
ATOM 3408 C C . VAL A 1 476 ? -37.007 31.056 62.350 1.00 35.09 473 VAL A C 1
ATOM 3409 O O . VAL A 1 476 ? -37.434 29.919 62.578 1.00 34.44 473 VAL A O 1
ATOM 3413 N N . ARG A 1 477 ? -37.774 32.040 61.864 1.00 35.43 474 ARG A N 1
ATOM 3414 C CA . ARG A 1 477 ? -39.217 31.842 61.690 1.00 39.62 474 ARG A CA 1
ATOM 3415 C C . ARG A 1 477 ? -39.460 30.946 60.469 1.00 36.82 474 ARG A C 1
ATOM 3416 O O . ARG A 1 477 ? -40.367 30.115 60.485 1.00 31.78 474 ARG A O 1
ATOM 3424 N N . SER A 1 478 ? -38.623 31.076 59.437 1.00 35.58 475 SER A N 1
ATOM 3425 C CA . SER A 1 478 ? -38.716 30.200 58.256 1.00 34.34 475 SER A CA 1
ATOM 3426 C C . SER A 1 478 ? -37.379 30.122 57.525 1.00 34.25 475 SER A C 1
ATOM 3427 O O . SER A 1 478 ? -36.489 30.924 57.760 1.00 34.78 475 SER A O 1
ATOM 3430 N N . ILE A 1 479 ? -37.265 29.128 56.640 1.00 34.87 476 ILE A N 1
ATOM 3431 C CA . ILE A 1 479 ? -36.095 28.991 55.783 1.00 35.59 476 ILE A CA 1
ATOM 3432 C C . ILE A 1 479 ? -36.366 29.806 54.528 1.00 36.86 476 ILE A C 1
ATOM 3433 O O . ILE A 1 479 ? -37.376 29.585 53.858 1.00 33.55 476 ILE A O 1
ATOM 3438 N N . PRO A 1 480 ? -35.486 30.760 54.161 1.00 40.58 477 PRO A N 1
ATOM 3439 C CA . PRO A 1 480 ? -35.688 31.561 52.958 1.00 43.52 477 PRO A CA 1
ATOM 3440 C C . PRO A 1 480 ? -35.624 30.660 51.716 1.00 44.88 477 PRO A C 1
ATOM 3441 O O . PRO A 1 480 ? -34.813 29.731 51.657 1.00 40.51 477 PRO A O 1
ATOM 3445 N N . VAL A 1 481 ? -36.477 30.963 50.739 1.00 47.59 478 VAL A N 1
ATOM 3446 C CA . VAL A 1 481 ? -36.564 30.209 49.520 1.00 50.59 478 VAL A CA 1
ATOM 3447 C C . VAL A 1 481 ? -36.179 31.121 48.351 1.00 53.00 478 VAL A C 1
ATOM 3448 O O . VAL A 1 481 ? -36.412 32.333 48.398 1.00 56.74 478 VAL A O 1
ATOM 3452 N N . THR A 1 482 ? -35.601 30.513 47.305 1.00 55.97 479 THR A N 1
ATOM 3453 C CA . THR A 1 482 ? -35.356 31.157 46.010 1.00 54.06 479 THR A CA 1
ATOM 3454 C C . THR A 1 482 ? -36.708 31.406 45.347 1.00 60.01 479 THR A C 1
ATOM 3455 O O . THR A 1 482 ? -37.731 30.897 45.805 1.00 53.39 479 THR A O 1
ATOM 3459 N N . PRO A 1 483 ? -36.781 32.213 44.265 1.00 69.63 480 PRO A N 1
ATOM 3460 C CA . PRO A 1 483 ? -38.038 32.354 43.527 1.00 67.56 480 PRO A CA 1
ATOM 3461 C C . PRO A 1 483 ? -38.597 30.995 43.069 1.00 62.83 480 PRO A C 1
ATOM 3462 O O . PRO A 1 483 ? -39.810 30.824 43.030 1.00 60.70 480 PRO A O 1
ATOM 3466 N N . ALA A 1 484 ? -37.710 30.039 42.759 1.00 64.27 481 ALA A N 1
ATOM 3467 C CA . ALA A 1 484 ? -38.109 28.693 42.296 1.00 66.50 481 ALA A CA 1
ATOM 3468 C C . ALA A 1 484 ? -38.654 27.828 43.449 1.00 68.02 481 ALA A C 1
ATOM 3469 O O . ALA A 1 484 ? -39.172 26.735 43.201 1.00 71.23 481 ALA A O 1
ATOM 3471 N N . GLY A 1 485 ? -38.509 28.296 44.700 1.00 61.13 482 GLY A N 1
ATOM 3472 C CA . GLY A 1 485 ? -39.090 27.649 45.886 1.00 53.44 482 GLY A CA 1
ATOM 3473 C C . GLY A 1 485 ? -38.141 26.659 46.549 1.00 47.02 482 GLY A C 1
ATOM 3474 O O . GLY A 1 485 ? -38.568 25.786 47.298 1.00 40.06 482 GLY A O 1
ATOM 3475 N N . LYS A 1 486 ? -36.841 26.784 46.255 1.00 43.41 483 LYS A N 1
ATOM 3476 C CA . LYS A 1 486 ? -35.818 25.948 46.863 1.00 43.73 483 LYS A CA 1
ATOM 3477 C C . LYS A 1 486 ? -35.192 26.684 48.040 1.00 40.38 483 LYS A C 1
ATOM 3478 O O . LYS A 1 486 ? -35.241 27.904 48.113 1.00 36.76 483 LYS A O 1
ATOM 3484 N N . PRO A 1 487 ? -34.578 25.961 48.999 1.00 39.06 484 PRO A N 1
ATOM 3485 C CA . PRO A 1 487 ? -33.883 26.593 50.111 1.00 39.33 484 PRO A CA 1
ATOM 3486 C C . PRO A 1 487 ? -32.745 27.499 49.629 1.00 36.16 484 PRO A C 1
ATOM 3487 O O . PRO A 1 487 ? -31.838 27.039 48.959 1.00 29.87 484 PRO A O 1
ATOM 3491 N N . ASP A 1 488 ? -32.816 28.771 50.020 1.00 37.86 485 ASP A N 1
ATOM 3492 C CA . ASP A 1 488 ? -31.841 29.744 49.636 1.00 39.12 485 ASP A CA 1
ATOM 3493 C C . ASP A 1 488 ? -30.664 29.636 50.601 1.00 34.35 485 ASP A C 1
ATOM 3494 O O . ASP A 1 488 ? -30.549 30.394 51.553 1.00 27.99 485 ASP A O 1
ATOM 3499 N N . LYS A 1 489 ? -29.766 28.697 50.315 1.00 34.74 486 LYS A N 1
ATOM 3500 C CA . LYS A 1 489 ? -28.680 28.447 51.212 1.00 39.57 486 LYS A CA 1
ATOM 3501 C C . LYS A 1 489 ? -27.555 29.473 51.038 1.00 42.86 486 LYS A C 1
ATOM 3502 O O . LYS A 1 489 ? -26.646 29.484 51.861 1.00 43.68 486 LYS A O 1
ATOM 3508 N N . VAL A 1 490 ? -27.599 30.330 50.012 1.00 46.04 487 VAL A N 1
ATOM 3509 C CA . VAL A 1 490 ? -26.596 31.407 49.961 1.00 49.88 487 VAL A CA 1
ATOM 3510 C C . VAL A 1 490 ? -27.020 32.481 50.972 1.00 49.70 487 VAL A C 1
ATOM 3511 O O . VAL A 1 490 ? -26.159 33.069 51.631 1.00 49.01 487 VAL A O 1
ATOM 3515 N N . LYS A 1 491 ? -28.335 32.708 51.109 1.00 44.80 488 LYS A N 1
ATOM 3516 C CA . LYS A 1 491 ? -28.841 33.665 52.089 1.00 43.63 488 LYS A CA 1
ATOM 3517 C C . LYS A 1 491 ? -28.479 33.180 53.501 1.00 44.95 488 LYS A C 1
ATOM 3518 O O . LYS A 1 491 ? -27.927 33.936 54.296 1.00 45.19 488 LYS A O 1
ATOM 3523 N N . VAL A 1 492 ? -28.766 31.908 53.798 1.00 44.79 489 VAL A N 1
ATOM 3524 C CA . VAL A 1 492 ? -28.505 31.332 55.121 1.00 44.25 489 VAL A CA 1
ATOM 3525 C C . VAL A 1 492 ? -27.010 31.476 55.434 1.00 41.80 489 VAL A C 1
ATOM 3526 O O . VAL A 1 492 ? -26.644 31.814 56.546 1.00 44.74 489 VAL A O 1
ATOM 3530 N N . ARG A 1 493 ? -26.169 31.252 54.432 1.00 41.14 490 ARG A N 1
ATOM 3531 C CA . ARG A 1 493 ? -24.718 31.344 54.585 1.00 46.90 490 ARG A CA 1
ATOM 3532 C C . ARG A 1 493 ? -24.322 32.752 55.061 1.00 51.56 490 ARG A C 1
ATOM 3533 O O . ARG A 1 493 ? -23.407 32.886 55.869 1.00 58.64 490 ARG A O 1
ATOM 3541 N N . THR A 1 494 ? -25.020 33.792 54.585 1.00 51.92 491 THR A N 1
ATOM 3542 C CA . THR A 1 494 ? -24.676 35.194 54.926 1.00 51.84 491 THR A CA 1
ATOM 3543 C C . THR A 1 494 ? -24.988 35.500 56.400 1.00 51.09 491 THR A C 1
ATOM 3544 O O . THR A 1 494 ? -24.374 36.390 56.996 1.00 61.21 491 THR A O 1
ATOM 3548 N N . TRP A 1 495 ? -25.963 34.786 56.968 1.00 45.72 492 TRP A N 1
ATOM 3549 C CA . TRP A 1 495 ? -26.371 34.970 58.354 1.00 45.05 492 TRP A CA 1
ATOM 3550 C C . TRP A 1 495 ? -25.239 34.618 59.325 1.00 46.43 492 TRP A C 1
ATOM 3551 O O . TRP A 1 495 ? -25.292 35.041 60.473 1.00 48.05 492 TRP A O 1
ATOM 3562 N N . PHE A 1 496 ? -24.266 33.810 58.881 1.00 47.49 493 PHE A N 1
ATOM 3563 C CA . PHE A 1 496 ? -23.261 33.213 59.762 1.00 49.82 493 PHE A CA 1
ATOM 3564 C C . PHE A 1 496 ? -21.843 33.695 59.400 1.00 55.44 493 PHE A C 1
ATOM 3565 O O . PHE A 1 496 ? -20.861 33.084 59.869 1.00 54.09 493 PHE A O 1
ATOM 3573 N N . THR A 1 497 ? -21.707 34.765 58.602 1.00 58.15 494 THR A N 1
ATOM 3574 C CA . THR A 1 497 ? -20.322 35.231 58.209 1.00 60.85 494 THR A CA 1
ATOM 3575 C C . THR A 1 497 ? -19.813 36.388 59.091 1.00 59.71 494 THR A C 1
ATOM 3576 O O . THR A 1 497 ? -20.460 37.412 59.150 1.00 65.77 494 THR A O 1
ATOM 3580 N N . PRO B 1 2 ? -32.767 -17.230 62.781 1.00 49.26 -1 PRO B N 1
ATOM 3581 C CA . PRO B 1 2 ? -32.609 -18.673 63.162 1.00 51.00 -1 PRO B CA 1
ATOM 3582 C C . PRO B 1 2 ? -33.004 -19.658 62.032 1.00 50.80 -1 PRO B C 1
ATOM 3583 O O . PRO B 1 2 ? -34.079 -19.534 61.432 1.00 52.77 -1 PRO B O 1
ATOM 3587 N N . ALA B 1 3 ? -32.117 -20.628 61.767 1.00 46.35 0 ALA B N 1
ATOM 3588 C CA . ALA B 1 3 ? -32.051 -21.418 60.511 1.00 48.33 0 ALA B CA 1
ATOM 3589 C C . ALA B 1 3 ? -33.275 -22.328 60.284 1.00 48.27 0 ALA B C 1
ATOM 3590 O O . ALA B 1 3 ? -33.607 -22.661 59.140 1.00 54.74 0 ALA B O 1
ATOM 3592 N N . MET B 1 4 ? -33.941 -22.746 61.356 1.00 43.29 1 MET B N 1
ATOM 3593 C CA . MET B 1 4 ? -35.145 -23.584 61.266 1.00 42.02 1 MET B CA 1
ATOM 3594 C C . MET B 1 4 ? -36.328 -22.788 60.685 1.00 41.43 1 MET B C 1
ATOM 3595 O O . MET B 1 4 ? -37.409 -23.365 60.403 1.00 39.71 1 MET B O 1
ATOM 3600 N N . GLY B 1 5 ? -36.152 -21.468 60.528 1.00 38.30 2 GLY B N 1
ATOM 3601 C CA . GLY B 1 5 ? -37.224 -20.593 60.085 1.00 38.55 2 GLY B CA 1
ATOM 3602 C C . GLY B 1 5 ? -37.726 -20.939 58.687 1.00 37.03 2 GLY B C 1
ATOM 3603 O O . GLY B 1 5 ? -38.938 -20.794 58.407 1.00 31.70 2 GLY B O 1
ATOM 3604 N N . TYR B 1 6 ? -36.806 -21.423 57.827 1.00 34.14 3 TYR B N 1
ATOM 3605 C CA . TYR B 1 6 ? -37.135 -21.730 56.430 1.00 35.54 3 TYR B CA 1
ATOM 3606 C C . TYR B 1 6 ? -38.076 -22.934 56.356 1.00 35.00 3 TYR B C 1
ATOM 3607 O O . TYR B 1 6 ? -39.193 -22.819 55.831 1.00 38.41 3 TYR B O 1
ATOM 3616 N N . ALA B 1 7 ? -37.613 -24.076 56.876 1.00 32.68 4 ALA B N 1
ATOM 3617 C CA . ALA B 1 7 ? -38.421 -25.288 56.884 1.00 32.93 4 ALA B CA 1
ATOM 3618 C C . ALA B 1 7 ? -39.820 -24.981 57.447 1.00 28.81 4 ALA B C 1
ATOM 3619 O O . ALA B 1 7 ? -40.814 -25.432 56.889 1.00 28.47 4 ALA B O 1
ATOM 3621 N N . ARG B 1 8 ? -39.876 -24.196 58.526 1.00 26.50 5 ARG B N 1
ATOM 3622 C CA . ARG B 1 8 ? -41.130 -23.844 59.173 1.00 30.13 5 ARG B CA 1
ATOM 3623 C C . ARG B 1 8 ? -41.990 -23.009 58.217 1.00 26.46 5 ARG B C 1
ATOM 3624 O O . ARG B 1 8 ? -43.194 -23.196 58.158 1.00 25.63 5 ARG B O 1
ATOM 3632 N N . ARG B 1 9 ? -41.355 -22.091 57.479 1.00 24.61 6 ARG B N 1
ATOM 3633 C CA . ARG B 1 9 ? -42.080 -21.233 56.539 1.00 23.55 6 ARG B CA 1
ATOM 3634 C C . ARG B 1 9 ? -42.794 -22.092 55.495 1.00 24.18 6 ARG B C 1
ATOM 3635 O O . ARG B 1 9 ? -43.954 -21.808 55.113 1.00 27.29 6 ARG B O 1
ATOM 3643 N N . VAL B 1 10 ? -42.104 -23.129 55.019 1.00 22.88 7 VAL B N 1
ATOM 3644 C CA . VAL B 1 10 ? -42.644 -23.999 53.990 1.00 22.78 7 VAL B CA 1
ATOM 3645 C C . VAL B 1 10 ? -43.800 -24.797 54.599 1.00 23.49 7 VAL B C 1
ATOM 3646 O O . VAL B 1 10 ? -44.897 -24.752 54.084 1.00 21.75 7 VAL B O 1
ATOM 3650 N N . MET B 1 11 ? -43.536 -25.474 55.725 1.00 25.99 8 MET B N 1
ATOM 3651 C CA . MET B 1 11 ? -44.536 -26.223 56.448 1.00 29.40 8 MET B CA 1
ATOM 3652 C C . MET B 1 11 ? -45.791 -25.372 56.693 1.00 29.38 8 MET B C 1
ATOM 3653 O O . MET B 1 11 ? -46.929 -25.822 56.460 1.00 31.68 8 MET B O 1
ATOM 3658 N N . ASP B 1 12 ? -45.566 -24.132 57.138 1.00 30.01 9 ASP B N 1
ATOM 3659 C CA . ASP B 1 12 ? -46.623 -23.215 57.539 1.00 33.41 9 ASP B CA 1
ATOM 3660 C C . ASP B 1 12 ? -47.561 -22.947 56.347 1.00 36.33 9 ASP B C 1
ATOM 3661 O O . ASP B 1 12 ? -48.763 -22.764 56.534 1.00 35.70 9 ASP B O 1
ATOM 3666 N N . GLY B 1 13 ? -46.993 -22.913 55.129 1.00 36.22 10 GLY B N 1
ATOM 3667 C CA . GLY B 1 13 ? -47.704 -22.505 53.927 1.00 33.75 10 GLY B CA 1
ATOM 3668 C C . GLY B 1 13 ? -48.621 -23.574 53.362 1.00 32.87 10 GLY B C 1
ATOM 3669 O O . GLY B 1 13 ? -49.606 -23.247 52.702 1.00 31.21 10 GLY B O 1
ATOM 3670 N N . ILE B 1 14 ? -48.301 -24.845 53.632 1.00 31.94 11 ILE B N 1
ATOM 3671 C CA . ILE B 1 14 ? -48.913 -26.001 52.940 1.00 31.72 11 ILE B CA 1
ATOM 3672 C C . ILE B 1 14 ? -50.443 -25.920 53.009 1.00 29.57 11 ILE B C 1
ATOM 3673 O O . ILE B 1 14 ? -50.996 -25.823 54.082 1.00 35.26 11 ILE B O 1
ATOM 3678 N N . GLY B 1 15 ? -51.102 -25.998 51.858 1.00 28.68 12 GLY B N 1
ATOM 3679 C CA . GLY B 1 15 ? -52.571 -25.824 51.744 1.00 32.14 12 GLY B CA 1
ATOM 3680 C C . GLY B 1 15 ? -53.317 -27.149 51.708 1.00 33.37 12 GLY B C 1
ATOM 3681 O O . GLY B 1 15 ? -52.773 -28.175 52.130 1.00 32.60 12 GLY B O 1
ATOM 3682 N N . GLU B 1 16 ? -54.556 -27.111 51.199 1.00 38.19 13 GLU B N 1
ATOM 3683 C CA . GLU B 1 16 ? -55.476 -28.271 51.255 1.00 46.12 13 GLU B CA 1
ATOM 3684 C C . GLU B 1 16 ? -54.866 -29.457 50.499 1.00 42.42 13 GLU B C 1
ATOM 3685 O O . GLU B 1 16 ? -54.743 -30.547 51.054 1.00 38.86 13 GLU B O 1
ATOM 3691 N N . VAL B 1 17 ? -54.467 -29.226 49.245 1.00 42.42 14 VAL B N 1
ATOM 3692 C CA . VAL B 1 17 ? -53.879 -30.287 48.377 1.00 42.06 14 VAL B CA 1
ATOM 3693 C C . VAL B 1 17 ? -52.439 -29.904 47.998 1.00 37.98 14 VAL B C 1
ATOM 3694 O O . VAL B 1 17 ? -52.199 -28.868 47.391 1.00 32.79 14 VAL B O 1
ATOM 3698 N N . ALA B 1 18 ? -51.495 -30.783 48.329 1.00 35.22 15 ALA B N 1
ATOM 3699 C CA . ALA B 1 18 ? -50.076 -30.459 48.262 1.00 35.44 15 ALA B CA 1
ATOM 3700 C C . ALA B 1 18 ? -49.451 -30.961 46.955 1.00 35.26 15 ALA B C 1
ATOM 3701 O O . ALA B 1 18 ? -48.722 -30.222 46.321 1.00 35.80 15 ALA B O 1
ATOM 3703 N N . VAL B 1 19 ? -49.725 -32.215 46.570 1.00 35.15 16 VAL B N 1
ATOM 3704 C CA . VAL B 1 19 ? -49.125 -32.827 45.390 1.00 36.50 16 VAL B CA 1
ATOM 3705 C C . VAL B 1 19 ? -50.200 -33.568 44.583 1.00 39.50 16 VAL B C 1
ATOM 3706 O O . VAL B 1 19 ? -51.127 -34.105 45.162 1.00 43.50 16 VAL B O 1
ATOM 3710 N N . THR B 1 20 ? -50.066 -33.555 43.249 1.00 46.14 17 THR B N 1
ATOM 3711 C CA . THR B 1 20 ? -50.788 -34.466 42.343 1.00 54.38 17 THR B CA 1
ATOM 3712 C C . THR B 1 20 ? -49.800 -35.084 41.351 1.00 64.35 17 THR B C 1
ATOM 3713 O O . THR B 1 20 ? -48.799 -34.472 40.992 1.00 68.82 17 THR B O 1
ATOM 3717 N N . GLY B 1 21 ? -50.089 -36.319 40.930 1.00 77.97 18 GLY B N 1
ATOM 3718 C CA . GLY B 1 21 ? -49.224 -37.054 40.014 1.00 87.04 18 GLY B CA 1
ATOM 3719 C C . GLY B 1 21 ? -49.973 -38.182 39.317 1.00 94.51 18 GLY B C 1
ATOM 3720 O O . GLY B 1 21 ? -51.198 -38.094 39.087 1.00 92.47 18 GLY B O 1
ATOM 3721 N N . ALA B 1 22 ? -49.213 -39.223 38.939 1.00 97.07 19 ALA B N 1
ATOM 3722 C CA . ALA B 1 22 ? -49.755 -40.480 38.401 1.00 92.74 19 ALA B CA 1
ATOM 3723 C C . ALA B 1 22 ? -50.722 -41.098 39.426 1.00 87.78 19 ALA B C 1
ATOM 3724 O O . ALA B 1 22 ? -51.913 -41.264 39.134 1.00 70.90 19 ALA B O 1
ATOM 3726 N N . GLY B 1 23 ? -50.192 -41.365 40.632 1.00 84.49 20 GLY B N 1
ATOM 3727 C CA . GLY B 1 23 ? -50.861 -42.103 41.710 1.00 76.11 20 GLY B CA 1
ATOM 3728 C C . GLY B 1 23 ? -52.078 -41.397 42.293 1.00 67.59 20 GLY B C 1
ATOM 3729 O O . GLY B 1 23 ? -52.822 -42.026 43.041 1.00 70.68 20 GLY B O 1
ATOM 3730 N N . GLY B 1 24 ? -52.274 -40.108 41.970 1.00 58.70 21 GLY B N 1
ATOM 3731 C CA . GLY B 1 24 ? -53.407 -39.318 42.469 1.00 53.67 21 GLY B CA 1
ATOM 3732 C C . GLY B 1 24 ? -52.940 -38.134 43.313 1.00 55.08 21 GLY B C 1
ATOM 3733 O O . GLY B 1 24 ? -51.789 -37.696 43.189 1.00 61.29 21 GLY B O 1
ATOM 3734 N N . SER B 1 25 ? -53.822 -37.673 44.214 1.00 50.78 22 SER B N 1
ATOM 3735 C CA . SER B 1 25 ? -53.612 -36.509 45.086 1.00 46.51 22 SER B CA 1
ATOM 3736 C C . SER B 1 25 ? -53.019 -36.897 46.448 1.00 45.05 22 SER B C 1
ATOM 3737 O O . SER B 1 25 ? -53.271 -37.979 46.971 1.00 49.01 22 SER B O 1
ATOM 3740 N N . VAL B 1 26 ? -52.257 -35.952 47.014 1.00 40.55 23 VAL B N 1
ATOM 3741 C CA . VAL B 1 26 ? -51.735 -36.020 48.356 1.00 39.59 23 VAL B CA 1
ATOM 3742 C C . VAL B 1 26 ? -52.125 -34.738 49.089 1.00 39.23 23 VAL B C 1
ATOM 3743 O O . VAL B 1 26 ? -51.690 -33.667 48.706 1.00 39.10 23 VAL B O 1
ATOM 3747 N N . THR B 1 27 ? -52.954 -34.868 50.130 1.00 39.34 24 THR B N 1
ATOM 3748 C CA . THR B 1 27 ? -53.448 -33.705 50.865 1.00 39.52 24 THR B CA 1
ATOM 3749 C C . THR B 1 27 ? -52.298 -33.071 51.647 1.00 38.28 24 THR B C 1
ATOM 3750 O O . THR B 1 27 ? -51.303 -33.740 51.985 1.00 37.02 24 THR B O 1
ATOM 3754 N N . GLY B 1 28 ? -52.470 -31.784 51.961 1.00 37.63 25 GLY B N 1
ATOM 3755 C CA . GLY B 1 28 ? -51.574 -31.083 52.870 1.00 37.98 25 GLY B CA 1
ATOM 3756 C C . GLY B 1 28 ? -51.401 -31.869 54.156 1.00 35.71 25 GLY B C 1
ATOM 3757 O O . GLY B 1 28 ? -50.263 -32.069 54.620 1.00 32.62 25 GLY B O 1
ATOM 3758 N N . ALA B 1 29 ? -52.539 -32.319 54.712 1.00 34.62 26 ALA B N 1
ATOM 3759 C CA . ALA B 1 29 ? -52.571 -33.124 55.926 1.00 33.87 26 ALA B CA 1
ATOM 3760 C C . ALA B 1 29 ? -51.577 -34.279 55.795 1.00 32.29 26 ALA B C 1
ATOM 3761 O O . ALA B 1 29 ? -50.702 -34.469 56.646 1.00 32.40 26 ALA B O 1
ATOM 3763 N N . ARG B 1 30 ? -51.703 -35.020 54.693 1.00 33.37 27 ARG B N 1
ATOM 3764 C CA . ARG B 1 30 ? -50.965 -36.253 54.547 1.00 33.41 27 ARG B CA 1
ATOM 3765 C C . ARG B 1 30 ? -49.472 -35.974 54.358 1.00 29.42 27 ARG B C 1
ATOM 3766 O O . ARG B 1 30 ? -48.642 -36.756 54.808 1.00 29.29 27 ARG B O 1
ATOM 3774 N N . LEU B 1 31 ? -49.142 -34.866 53.694 1.00 28.14 28 LEU B N 1
ATOM 3775 C CA . LEU B 1 31 ? -47.741 -34.506 53.455 1.00 28.43 28 LEU B CA 1
ATOM 3776 C C . LEU B 1 31 ? -47.106 -34.038 54.769 1.00 28.76 28 LEU B C 1
ATOM 3777 O O . LEU B 1 31 ? -45.975 -34.437 55.095 1.00 27.99 28 LEU B O 1
ATOM 3782 N N . ARG B 1 32 ? -47.837 -33.191 55.509 1.00 29.28 29 ARG B N 1
ATOM 3783 C CA . ARG B 1 32 ? -47.391 -32.697 56.807 1.00 30.60 29 ARG B CA 1
ATOM 3784 C C . ARG B 1 32 ? -47.035 -33.896 57.697 1.00 32.87 29 ARG B C 1
ATOM 3785 O O . ARG B 1 32 ? -45.932 -33.962 58.299 1.00 31.01 29 ARG B O 1
ATOM 3793 N N . HIS B 1 33 ? -47.962 -34.863 57.731 1.00 34.45 30 HIS B N 1
ATOM 3794 C CA . HIS B 1 33 ? -47.802 -36.095 58.484 1.00 38.67 30 HIS B CA 1
ATOM 3795 C C . HIS B 1 33 ? -46.491 -36.801 58.082 1.00 38.27 30 HIS B C 1
ATOM 3796 O O . HIS B 1 33 ? -45.753 -37.275 58.944 1.00 37.28 30 HIS B O 1
ATOM 3803 N N . GLN B 1 34 ? -46.203 -36.866 56.773 1.00 39.62 31 GLN B N 1
ATOM 3804 C CA . GLN B 1 34 ? -45.027 -37.586 56.271 1.00 39.96 31 GLN B CA 1
ATOM 3805 C C . GLN B 1 34 ? -43.736 -36.884 56.689 1.00 35.66 31 GLN B C 1
ATOM 3806 O O . GLN B 1 34 ? -42.727 -37.536 56.915 1.00 31.52 31 GLN B O 1
ATOM 3812 N N . VAL B 1 35 ? -43.773 -35.555 56.771 1.00 34.31 32 VAL B N 1
ATOM 3813 C CA . VAL B 1 35 ? -42.601 -34.808 57.175 1.00 36.61 32 VAL B CA 1
ATOM 3814 C C . VAL B 1 35 ? -42.288 -35.160 58.634 1.00 37.22 32 VAL B C 1
ATOM 3815 O O . VAL B 1 35 ? -41.126 -35.415 58.981 1.00 33.54 32 VAL B O 1
ATOM 3819 N N . ARG B 1 36 ? -43.336 -35.179 59.465 1.00 37.74 33 ARG B N 1
ATOM 3820 C CA . ARG B 1 36 ? -43.213 -35.475 60.886 1.00 38.15 33 ARG B CA 1
ATOM 3821 C C . ARG B 1 36 ? -42.608 -36.867 61.064 1.00 37.61 33 ARG B C 1
ATOM 3822 O O . ARG B 1 36 ? -41.639 -37.059 61.812 1.00 36.89 33 ARG B O 1
ATOM 3830 N N . LEU B 1 37 ? -43.190 -37.822 60.338 1.00 38.55 34 LEU B N 1
ATOM 3831 C CA . LEU B 1 37 ? -42.777 -39.215 60.347 1.00 41.51 34 LEU B CA 1
ATOM 3832 C C . LEU B 1 37 ? -41.287 -39.337 59.991 1.00 40.68 34 LEU B C 1
ATOM 3833 O O . LEU B 1 37 ? -40.504 -39.908 60.741 1.00 41.80 34 LEU B O 1
ATOM 3838 N N . LEU B 1 38 ? -40.903 -38.788 58.837 1.00 38.60 35 LEU B N 1
ATOM 3839 C CA . LEU B 1 38 ? -39.552 -38.910 58.327 1.00 39.26 35 LEU B CA 1
ATOM 3840 C C . LEU B 1 38 ? -38.576 -38.159 59.242 1.00 38.53 35 LEU B C 1
ATOM 3841 O O . LEU B 1 38 ? -37.446 -38.599 59.445 1.00 33.62 35 LEU B O 1
ATOM 3846 N N . ALA B 1 39 ? -39.020 -37.009 59.758 1.00 39.20 36 ALA B N 1
ATOM 3847 C CA . ALA B 1 39 ? -38.221 -36.196 60.661 1.00 42.38 36 ALA B CA 1
ATOM 3848 C C . ALA B 1 39 ? -37.858 -37.026 61.897 1.00 45.67 36 ALA B C 1
ATOM 3849 O O . ALA B 1 39 ? -36.683 -37.160 62.250 1.00 44.31 36 ALA B O 1
ATOM 3851 N N . HIS B 1 40 ? -38.887 -37.594 62.536 1.00 47.64 37 HIS B N 1
ATOM 3852 C CA . HIS B 1 40 ? -38.713 -38.435 63.710 1.00 45.70 37 HIS B CA 1
ATOM 3853 C C . HIS B 1 40 ? -37.781 -39.625 63.399 1.00 40.66 37 HIS B C 1
ATOM 3854 O O . HIS B 1 40 ? -36.834 -39.883 64.124 1.00 39.40 37 HIS B O 1
ATOM 3861 N N . ALA B 1 41 ? -38.027 -40.328 62.297 1.00 37.28 38 ALA B N 1
ATOM 3862 C CA . ALA B 1 41 ? -37.241 -41.506 61.922 1.00 36.49 38 ALA B CA 1
ATOM 3863 C C . ALA B 1 41 ? -35.752 -41.162 61.756 1.00 37.22 38 ALA B C 1
ATOM 3864 O O . ALA B 1 41 ? -34.891 -41.946 62.147 1.00 38.34 38 ALA B O 1
ATOM 3866 N N . LEU B 1 42 ? -35.454 -40.003 61.158 1.00 41.82 39 LEU B N 1
ATOM 3867 C CA . LEU B 1 42 ? -34.063 -39.557 60.896 1.00 44.16 39 LEU B CA 1
ATOM 3868 C C . LEU B 1 42 ? -33.383 -39.163 62.217 1.00 44.40 39 LEU B C 1
ATOM 3869 O O . LEU B 1 42 ? -32.187 -39.444 62.425 1.00 38.09 39 LEU B O 1
ATOM 3874 N N . THR B 1 43 ? -34.149 -38.472 63.074 1.00 45.39 40 THR B N 1
ATOM 3875 C CA . THR B 1 43 ? -33.718 -38.089 64.418 1.00 46.65 40 THR B CA 1
ATOM 3876 C C . THR B 1 43 ? -33.334 -39.367 65.177 1.00 48.20 40 THR B C 1
ATOM 3877 O O . THR B 1 43 ? -32.194 -39.487 65.617 1.00 45.84 40 THR B O 1
ATOM 3881 N N . GLU B 1 44 ? -34.280 -40.321 65.250 1.00 47.45 41 GLU B N 1
ATOM 3882 C CA . GLU B 1 44 ? -34.140 -41.583 65.998 1.00 46.92 41 GLU B CA 1
ATOM 3883 C C . GLU B 1 44 ? -32.956 -42.403 65.482 1.00 46.65 41 GLU B C 1
ATOM 3884 O O . GLU B 1 44 ? -32.379 -43.154 66.237 1.00 53.87 41 GLU B O 1
ATOM 3890 N N . ALA B 1 45 ? -32.605 -42.266 64.204 1.00 46.17 42 ALA B N 1
ATOM 3891 C CA . ALA B 1 45 ? -31.537 -43.064 63.615 1.00 48.16 42 ALA B CA 1
ATOM 3892 C C . ALA B 1 45 ? -30.149 -42.527 64.005 1.00 46.92 42 ALA B C 1
ATOM 3893 O O . ALA B 1 45 ? -29.151 -43.117 63.615 1.00 48.97 42 ALA B O 1
ATOM 3895 N N . GLY B 1 46 ? -30.103 -41.436 64.770 1.00 50.18 43 GLY B N 1
ATOM 3896 C CA . GLY B 1 46 ? -28.858 -40.840 65.235 1.00 58.25 43 GLY B CA 1
ATOM 3897 C C . GLY B 1 46 ? -28.724 -39.463 64.641 1.00 66.64 43 GLY B C 1
ATOM 3898 O O . GLY B 1 46 ? -28.860 -38.462 65.339 1.00 79.17 43 GLY B O 1
ATOM 3899 N N . ILE B 1 47 ? -28.580 -39.426 63.318 1.00 65.54 44 ILE B N 1
ATOM 3900 C CA . ILE B 1 47 ? -28.218 -38.261 62.476 1.00 60.03 44 ILE B CA 1
ATOM 3901 C C . ILE B 1 47 ? -28.171 -36.938 63.250 1.00 54.09 44 ILE B C 1
ATOM 3902 O O . ILE B 1 47 ? -29.204 -36.394 63.629 1.00 41.98 44 ILE B O 1
ATOM 3907 N N . PRO B 1 48 ? -26.963 -36.372 63.477 1.00 52.63 45 PRO B N 1
ATOM 3908 C CA . PRO B 1 48 ? -26.829 -35.105 64.201 1.00 50.99 45 PRO B CA 1
ATOM 3909 C C . PRO B 1 48 ? -26.985 -33.857 63.330 1.00 48.49 45 PRO B C 1
ATOM 3910 O O . PRO B 1 48 ? -26.695 -33.888 62.137 1.00 45.42 45 PRO B O 1
ATOM 3914 N N . PRO B 1 49 ? -27.439 -32.724 63.909 1.00 49.33 46 PRO B N 1
ATOM 3915 C CA . PRO B 1 49 ? -27.649 -31.471 63.172 1.00 54.85 46 PRO B CA 1
ATOM 3916 C C . PRO B 1 49 ? -26.610 -30.935 62.167 1.00 58.44 46 PRO B C 1
ATOM 3917 O O . PRO B 1 49 ? -26.969 -30.448 61.097 1.00 63.33 46 PRO B O 1
ATOM 3921 N N . GLY B 1 50 ? -25.322 -30.981 62.479 1.00 59.31 47 GLY B N 1
ATOM 3922 C CA . GLY B 1 50 ? -24.363 -30.288 61.590 1.00 58.91 47 GLY B CA 1
ATOM 3923 C C . GLY B 1 50 ? -24.180 -30.932 60.216 1.00 51.50 47 GLY B C 1
ATOM 3924 O O . GLY B 1 50 ? -23.517 -30.353 59.370 1.00 49.50 47 GLY B O 1
ATOM 3925 N N . ARG B 1 51 ? -24.725 -32.134 59.994 1.00 49.41 48 ARG B N 1
ATOM 3926 C CA . ARG B 1 51 ? -24.202 -33.030 58.943 1.00 51.79 48 ARG B CA 1
ATOM 3927 C C . ARG B 1 51 ? -25.221 -33.124 57.796 1.00 48.93 48 ARG B C 1
ATOM 3928 O O . ARG B 1 51 ? -26.365 -32.658 57.901 1.00 46.42 48 ARG B O 1
ATOM 3936 N N . GLY B 1 52 ? -24.773 -33.685 56.665 1.00 47.94 49 GLY B N 1
ATOM 3937 C CA . GLY B 1 52 ? -25.591 -33.805 55.466 1.00 49.16 49 GLY B CA 1
ATOM 3938 C C . GLY B 1 52 ? -26.381 -35.107 55.446 1.00 49.54 49 GLY B C 1
ATOM 3939 O O . GLY B 1 52 ? -25.955 -36.103 56.009 1.00 47.58 49 GLY B O 1
ATOM 3940 N N . VAL B 1 53 ? -27.544 -35.087 54.788 1.00 48.86 50 VAL B N 1
ATOM 3941 C CA . VAL B 1 53 ? -28.304 -36.294 54.470 1.00 43.34 50 VAL B CA 1
ATOM 3942 C C . VAL B 1 53 ? -28.360 -36.414 52.945 1.00 42.11 50 VAL B C 1
ATOM 3943 O O . VAL B 1 53 ? -29.066 -35.641 52.294 1.00 43.30 50 VAL B O 1
ATOM 3947 N N . ALA B 1 54 ? -27.609 -37.378 52.398 1.00 38.42 51 ALA B N 1
ATOM 3948 C CA . ALA B 1 54 ? -27.610 -37.659 50.976 1.00 39.05 51 ALA B CA 1
ATOM 3949 C C . ALA B 1 54 ? -28.920 -38.370 50.603 1.00 38.06 51 ALA B C 1
ATOM 3950 O O . ALA B 1 54 ? -29.323 -39.335 51.243 1.00 38.12 51 ALA B O 1
ATOM 3952 N N . CYS B 1 55 ? -29.578 -37.876 49.552 1.00 35.25 52 CYS B N 1
ATOM 3953 C CA . CYS B 1 55 ? -30.878 -38.356 49.193 1.00 34.07 52 CYS B CA 1
ATOM 3954 C C . CYS B 1 55 ? -30.891 -38.734 47.715 1.00 33.05 52 CYS B C 1
ATOM 3955 O O . CYS B 1 55 ? -30.547 -37.912 46.844 1.00 36.43 52 CYS B O 1
ATOM 3958 N N . LEU B 1 56 ? -31.302 -39.983 47.471 1.00 32.01 53 LEU B N 1
ATOM 3959 C CA . LEU B 1 56 ? -31.367 -40.594 46.159 1.00 31.53 53 LEU B CA 1
ATOM 3960 C C . LEU B 1 56 ? -32.817 -41.009 45.873 1.00 31.17 53 LEU B C 1
ATOM 3961 O O . LEU B 1 56 ? -33.340 -41.937 46.487 1.00 28.17 53 LEU B O 1
ATOM 3966 N N . HIS B 1 57 ? -33.467 -40.296 44.946 1.00 31.95 54 HIS B N 1
ATOM 3967 C CA . HIS B 1 57 ? -34.878 -40.496 44.690 1.00 33.38 54 HIS B CA 1
ATOM 3968 C C . HIS B 1 57 ? -35.233 -40.059 43.267 1.00 32.80 54 HIS B C 1
ATOM 3969 O O . HIS B 1 57 ? -34.464 -39.376 42.602 1.00 33.74 54 HIS B O 1
ATOM 3976 N N . ALA B 1 58 ? -36.444 -40.436 42.852 1.00 30.29 55 ALA B N 1
ATOM 3977 C CA . ALA B 1 58 ? -37.048 -39.969 41.636 1.00 30.29 55 ALA B CA 1
ATOM 3978 C C . ALA B 1 58 ? -37.903 -38.733 41.941 1.00 28.76 55 ALA B C 1
ATOM 3979 O O . ALA B 1 58 ? -37.823 -38.198 43.018 1.00 26.63 55 ALA B O 1
ATOM 3981 N N . ASN B 1 59 ? -38.725 -38.291 40.983 1.00 31.44 56 ASN B N 1
ATOM 3982 C CA . ASN B 1 59 ? -39.664 -37.197 41.210 1.00 30.19 56 ASN B CA 1
ATOM 3983 C C . ASN B 1 59 ? -40.936 -37.765 41.838 1.00 29.56 56 ASN B C 1
ATOM 3984 O O . ASN B 1 59 ? -41.924 -37.935 41.152 1.00 32.46 56 ASN B O 1
ATOM 3989 N N . THR B 1 60 ? -40.889 -38.021 43.149 1.00 29.90 57 THR B N 1
ATOM 3990 C CA . THR B 1 60 ? -42.019 -38.582 43.930 1.00 28.91 57 THR B CA 1
ATOM 3991 C C . THR B 1 60 ? -42.424 -37.605 45.033 1.00 30.73 57 THR B C 1
ATOM 3992 O O . THR B 1 60 ? -41.598 -36.813 45.504 1.00 32.08 57 THR B O 1
ATOM 3996 N N . TRP B 1 61 ? -43.672 -37.701 45.488 1.00 31.74 58 TRP B N 1
ATOM 3997 C CA . TRP B 1 61 ? -44.161 -36.774 46.496 1.00 32.92 58 TRP B CA 1
ATOM 3998 C C . TRP B 1 61 ? -43.445 -36.975 47.837 1.00 31.69 58 TRP B C 1
ATOM 3999 O O . TRP B 1 61 ? -43.304 -36.040 48.609 1.00 30.30 58 TRP B O 1
ATOM 4010 N N . ARG B 1 62 ? -42.992 -38.202 48.105 1.00 32.50 59 ARG B N 1
ATOM 4011 C CA . ARG B 1 62 ? -42.308 -38.496 49.342 1.00 34.19 59 ARG B CA 1
ATOM 4012 C C . ARG B 1 62 ? -40.951 -37.796 49.360 1.00 30.74 59 ARG B C 1
ATOM 4013 O O . ARG B 1 62 ? -40.456 -37.443 50.427 1.00 32.78 59 ARG B O 1
ATOM 4021 N N . ALA B 1 63 ? -40.353 -37.598 48.190 1.00 27.55 60 ALA B N 1
ATOM 4022 C CA . ALA B 1 63 ? -39.039 -36.974 48.125 1.00 30.41 60 ALA B CA 1
ATOM 4023 C C . ALA B 1 63 ? -39.135 -35.488 48.506 1.00 29.25 60 ALA B C 1
ATOM 4024 O O . ALA B 1 63 ? -38.145 -34.893 48.937 1.00 29.14 60 ALA B O 1
ATOM 4026 N N . ILE B 1 64 ? -40.315 -34.898 48.284 1.00 28.51 61 ILE B N 1
ATOM 4027 C CA . ILE B 1 64 ? -40.617 -33.527 48.663 1.00 28.12 61 ILE B CA 1
ATOM 4028 C C . ILE B 1 64 ? -40.592 -33.425 50.194 1.00 30.55 61 ILE B C 1
ATOM 4029 O O . ILE B 1 64 ? -39.955 -32.496 50.754 1.00 32.83 61 ILE B O 1
ATOM 4034 N N . ALA B 1 65 ? -41.284 -34.376 50.840 1.00 31.90 62 ALA B N 1
ATOM 4035 C CA . ALA B 1 65 ? -41.338 -34.531 52.300 1.00 31.34 62 ALA B CA 1
ATOM 4036 C C . ALA B 1 65 ? -39.933 -34.771 52.867 1.00 30.22 62 ALA B C 1
ATOM 4037 O O . ALA B 1 65 ? -39.597 -34.239 53.925 1.00 29.91 62 ALA B O 1
ATOM 4039 N N . LEU B 1 66 ? -39.126 -35.587 52.180 1.00 28.93 63 LEU B N 1
ATOM 4040 C CA . LEU B 1 66 ? -37.831 -35.980 52.705 1.00 30.07 63 LEU B CA 1
ATOM 4041 C C . LEU B 1 66 ? -36.944 -34.741 52.848 1.00 29.50 63 LEU B C 1
ATOM 4042 O O . LEU B 1 66 ? -36.275 -34.573 53.862 1.00 30.52 63 LEU B O 1
ATOM 4047 N N . ARG B 1 67 ? -36.936 -33.884 51.826 1.00 30.59 64 ARG B N 1
ATOM 4048 C CA . ARG B 1 67 ? -36.050 -32.704 51.810 1.00 32.59 64 ARG B CA 1
ATOM 4049 C C . ARG B 1 67 ? -36.428 -31.806 52.988 1.00 33.03 64 ARG B C 1
ATOM 4050 O O . ARG B 1 67 ? -35.567 -31.336 53.725 1.00 31.03 64 ARG B O 1
ATOM 4058 N N . LEU B 1 68 ? -37.739 -31.610 53.150 1.00 32.49 65 LEU B N 1
ATOM 4059 C CA . LEU B 1 68 ? -38.306 -30.741 54.144 1.00 31.97 65 LEU B CA 1
ATOM 4060 C C . LEU B 1 68 ? -37.972 -31.296 55.537 1.00 32.64 65 LEU B C 1
ATOM 4061 O O . LEU B 1 68 ? -37.624 -30.547 56.445 1.00 31.19 65 LEU B O 1
ATOM 4066 N N . ALA B 1 69 ? -38.047 -32.623 55.686 1.00 32.96 66 ALA B N 1
ATOM 4067 C CA . ALA B 1 69 ? -37.705 -33.286 56.945 1.00 32.87 66 ALA B CA 1
ATOM 4068 C C . ALA B 1 69 ? -36.206 -33.116 57.258 1.00 31.38 66 ALA B C 1
ATOM 4069 O O . ALA B 1 69 ? -35.849 -32.752 58.350 1.00 31.82 66 ALA B O 1
ATOM 4071 N N . VAL B 1 70 ? -35.339 -33.371 56.281 1.00 29.14 67 VAL B N 1
ATOM 4072 C CA . VAL B 1 70 ? -33.901 -33.212 56.465 1.00 30.25 67 VAL B CA 1
ATOM 4073 C C . VAL B 1 70 ? -33.577 -31.784 56.935 1.00 32.55 67 VAL B C 1
ATOM 4074 O O . VAL B 1 70 ? -32.681 -31.569 57.738 1.00 33.41 67 VAL B O 1
ATOM 4078 N N . GLN B 1 71 ? -34.298 -30.795 56.401 1.00 33.70 68 GLN B N 1
ATOM 4079 C CA . GLN B 1 71 ? -34.039 -29.392 56.698 1.00 32.70 68 GLN B CA 1
ATOM 4080 C C . GLN B 1 71 ? -34.615 -29.051 58.077 1.00 30.64 68 GLN B C 1
ATOM 4081 O O . GLN B 1 71 ? -33.968 -28.367 58.866 1.00 32.01 68 GLN B O 1
ATOM 4087 N N . ALA B 1 72 ? -35.829 -29.530 58.351 1.00 30.72 69 ALA B N 1
ATOM 4088 C CA . ALA B 1 72 ? -36.516 -29.340 59.644 1.00 32.71 69 ALA B CA 1
ATOM 4089 C C . ALA B 1 72 ? -35.638 -29.812 60.815 1.00 36.24 69 ALA B C 1
ATOM 4090 O O . ALA B 1 72 ? -35.560 -29.158 61.831 1.00 34.95 69 ALA B O 1
ATOM 4092 N N . ILE B 1 73 ? -34.958 -30.952 60.634 1.00 39.15 70 ILE B N 1
ATOM 4093 C CA . ILE B 1 73 ? -34.113 -31.628 61.617 1.00 37.52 70 ILE B CA 1
ATOM 4094 C C . ILE B 1 73 ? -32.735 -30.959 61.717 1.00 36.92 70 ILE B C 1
ATOM 4095 O O . ILE B 1 73 ? -31.812 -31.556 62.251 1.00 37.64 70 ILE B O 1
ATOM 4100 N N . GLY B 1 74 ? -32.571 -29.762 61.131 1.00 34.43 71 GLY B N 1
ATOM 4101 C CA . GLY B 1 74 ? -31.335 -29.014 61.225 1.00 32.48 71 GLY B CA 1
ATOM 4102 C C . GLY B 1 74 ? -30.193 -29.635 60.442 1.00 32.76 71 GLY B C 1
ATOM 4103 O O . GLY B 1 74 ? -29.052 -29.290 60.681 1.00 31.13 71 GLY B O 1
ATOM 4104 N N . CYS B 1 75 ? -30.490 -30.506 59.471 1.00 33.90 72 CYS B N 1
ATOM 4105 C CA . CYS B 1 75 ? -29.465 -31.049 58.561 1.00 35.75 72 CYS B CA 1
ATOM 4106 C C . CYS B 1 75 ? -29.489 -30.329 57.201 1.00 33.71 72 CYS B C 1
ATOM 4107 O O . CYS B 1 75 ? -30.417 -29.569 56.906 1.00 30.36 72 CYS B O 1
ATOM 4110 N N . HIS B 1 76 ? -28.453 -30.563 56.385 1.00 32.97 73 HIS B N 1
ATOM 4111 C CA . HIS B 1 76 ? -28.408 -30.006 55.045 1.00 34.98 73 HIS B CA 1
ATOM 4112 C C . HIS B 1 76 ? -28.632 -31.112 54.009 1.00 34.03 73 HIS B C 1
ATOM 4113 O O . HIS B 1 76 ? -27.944 -32.139 53.991 1.00 36.23 73 HIS B O 1
ATOM 4120 N N . TYR B 1 77 ? -29.615 -30.861 53.138 1.00 31.07 74 TYR B N 1
ATOM 4121 C CA . TYR B 1 77 ? -30.003 -31.746 52.064 1.00 30.94 74 TYR B CA 1
ATOM 4122 C C . TYR B 1 77 ? -28.921 -31.797 50.986 1.00 27.90 74 TYR B C 1
ATOM 4123 O O . TYR B 1 77 ? -28.455 -30.763 50.525 1.00 29.98 74 TYR B O 1
ATOM 4132 N N . VAL B 1 78 ? -28.567 -33.018 50.581 1.00 27.74 75 VAL B N 1
ATOM 4133 C CA . VAL B 1 78 ? -27.647 -33.263 49.477 1.00 30.29 75 VAL B CA 1
ATOM 4134 C C . VAL B 1 78 ? -28.369 -34.152 48.462 1.00 33.74 75 VAL B C 1
ATOM 4135 O O . VAL B 1 78 ? -28.340 -35.374 48.583 1.00 35.16 75 VAL B O 1
ATOM 4139 N N . GLY B 1 79 ? -29.026 -33.513 47.482 1.00 35.96 76 GLY B N 1
ATOM 4140 C CA . GLY B 1 79 ? -29.760 -34.199 46.437 1.00 37.71 76 GLY B CA 1
ATOM 4141 C C . GLY B 1 79 ? -28.826 -34.820 45.412 1.00 37.94 76 GLY B C 1
ATOM 4142 O O . GLY B 1 79 ? -28.127 -34.095 44.686 1.00 38.73 76 GLY B O 1
ATOM 4143 N N . LEU B 1 80 ? -28.826 -36.158 45.351 1.00 37.69 77 LEU B N 1
ATOM 4144 C CA . LEU B 1 80 ? -28.023 -36.885 44.399 1.00 42.80 77 LEU B CA 1
ATOM 4145 C C . LEU B 1 80 ? -28.733 -36.914 43.041 1.00 42.16 77 LEU B C 1
ATOM 4146 O O . LEU B 1 80 ? -29.793 -37.544 42.870 1.00 41.31 77 LEU B O 1
ATOM 4151 N N . ARG B 1 81 ? -28.089 -36.228 42.093 1.00 45.41 78 ARG B N 1
ATOM 4152 C CA . ARG B 1 81 ? -28.599 -35.950 40.757 1.00 49.67 78 ARG B CA 1
ATOM 4153 C C . ARG B 1 81 ? -28.797 -37.264 40.002 1.00 53.39 78 ARG B C 1
ATOM 4154 O O . ARG B 1 81 ? -27.901 -38.106 39.989 1.00 63.19 78 ARG B O 1
ATOM 4162 N N . PRO B 1 82 ? -29.953 -37.492 39.344 1.00 56.59 79 PRO B N 1
ATOM 4163 C CA . PRO B 1 82 ? -30.161 -38.686 38.519 1.00 59.55 79 PRO B CA 1
ATOM 4164 C C . PRO B 1 82 ? -29.234 -38.830 37.296 1.00 59.12 79 PRO B C 1
ATOM 4165 O O . PRO B 1 82 ? -28.848 -39.956 36.949 1.00 61.87 79 PRO B O 1
ATOM 4169 N N . THR B 1 83 ? -28.872 -37.705 36.666 1.00 59.88 80 THR B N 1
ATOM 4170 C CA . THR B 1 83 ? -28.033 -37.704 35.453 1.00 62.32 80 THR B CA 1
ATOM 4171 C C . THR B 1 83 ? -26.553 -37.962 35.789 1.00 64.98 80 THR B C 1
ATOM 4172 O O . THR B 1 83 ? -25.758 -38.230 34.893 1.00 72.53 80 THR B O 1
ATOM 4176 N N . ALA B 1 84 ? -26.169 -37.827 37.061 1.00 64.06 81 ALA B N 1
ATOM 4177 C CA . ALA B 1 84 ? -24.770 -37.904 37.444 1.00 64.60 81 ALA B CA 1
ATOM 4178 C C . ALA B 1 84 ? -24.305 -39.366 37.440 1.00 62.46 81 ALA B C 1
ATOM 4179 O O . ALA B 1 84 ? -25.086 -40.303 37.700 1.00 52.61 81 ALA B O 1
ATOM 4181 N N . ALA B 1 85 ? -23.006 -39.530 37.148 1.00 65.77 82 ALA B N 1
ATOM 4182 C CA . ALA B 1 85 ? -22.337 -40.812 37.159 1.00 66.91 82 ALA B CA 1
ATOM 4183 C C . ALA B 1 85 ? -22.178 -41.276 38.610 1.00 65.32 82 ALA B C 1
ATOM 4184 O O . ALA B 1 85 ? -22.191 -40.463 39.534 1.00 66.22 82 ALA B O 1
ATOM 4186 N N . VAL B 1 86 ? -22.029 -42.590 38.791 1.00 62.67 83 VAL B N 1
ATOM 4187 C CA . VAL B 1 86 ? -21.918 -43.199 40.115 1.00 63.22 83 VAL B CA 1
ATOM 4188 C C . VAL B 1 86 ? -20.688 -42.649 40.855 1.00 62.07 83 VAL B C 1
ATOM 4189 O O . VAL B 1 86 ? -20.728 -42.444 42.070 1.00 63.98 83 VAL B O 1
ATOM 4193 N N . THR B 1 87 ? -19.603 -42.409 40.116 1.00 63.13 84 THR B N 1
ATOM 4194 C CA . THR B 1 87 ? -18.329 -41.919 40.648 1.00 65.59 84 THR B CA 1
ATOM 4195 C C . THR B 1 87 ? -18.495 -40.502 41.242 1.00 65.95 84 THR B C 1
ATOM 4196 O O . THR B 1 87 ? -18.030 -40.190 42.355 1.00 61.79 84 THR B O 1
ATOM 4200 N N . GLU B 1 88 ? -19.164 -39.636 40.466 1.00 64.05 85 GLU B N 1
ATOM 4201 C CA . GLU B 1 88 ? -19.462 -38.228 40.845 1.00 57.97 85 GLU B CA 1
ATOM 4202 C C . GLU B 1 88 ? -20.406 -38.199 42.064 1.00 53.78 85 GLU B C 1
ATOM 4203 O O . GLU B 1 88 ? -20.159 -37.466 43.012 1.00 47.08 85 GLU B O 1
ATOM 4206 N N . GLN B 1 89 ? -21.491 -38.992 42.027 1.00 51.34 86 GLN B N 1
ATOM 4207 C CA . GLN B 1 89 ? -22.454 -39.086 43.137 1.00 49.54 86 GLN B CA 1
ATOM 4208 C C . GLN B 1 89 ? -21.722 -39.507 44.418 1.00 49.23 86 GLN B C 1
ATOM 4209 O O . GLN B 1 89 ? -21.947 -38.928 45.472 1.00 47.93 86 GLN B O 1
ATOM 4215 N N . ALA B 1 90 ? -20.843 -40.511 44.303 1.00 51.01 87 ALA B N 1
ATOM 4216 C CA . ALA B 1 90 ? -20.147 -41.110 45.446 1.00 47.64 87 ALA B CA 1
ATOM 4217 C C . ALA B 1 90 ? -19.178 -40.106 46.081 1.00 45.49 87 ALA B C 1
ATOM 4218 O O . ALA B 1 90 ? -19.114 -40.011 47.313 1.00 47.74 87 ALA B O 1
ATOM 4220 N N . ARG B 1 91 ? -18.432 -39.368 45.243 1.00 46.49 88 ARG B N 1
ATOM 4221 C CA . ARG B 1 91 ? -17.516 -38.317 45.719 1.00 48.15 88 ARG B CA 1
ATOM 4222 C C . ARG B 1 91 ? -18.322 -37.258 46.487 1.00 50.31 88 ARG B C 1
ATOM 4223 O O . ARG B 1 91 ? -17.876 -36.755 47.520 1.00 45.68 88 ARG B O 1
ATOM 4225 N N . ALA B 1 92 ? -19.529 -36.958 45.990 1.00 53.75 89 ALA B N 1
ATOM 4226 C CA . ALA B 1 92 ? -20.416 -35.941 46.580 1.00 55.13 89 ALA B CA 1
ATOM 4227 C C . ALA B 1 92 ? -20.827 -36.367 47.986 1.00 48.79 89 ALA B C 1
ATOM 4228 O O . ALA B 1 92 ? -20.882 -35.542 48.875 1.00 52.11 89 ALA B O 1
ATOM 4230 N N . ILE B 1 93 ? -21.128 -37.656 48.169 1.00 47.56 90 ILE B N 1
ATOM 4231 C CA . ILE B 1 93 ? -21.585 -38.147 49.462 1.00 50.85 90 ILE B CA 1
ATOM 4232 C C . ILE B 1 93 ? -20.489 -37.894 50.501 1.00 47.38 90 ILE B C 1
ATOM 4233 O O . ILE B 1 93 ? -20.771 -37.416 51.584 1.00 44.03 90 ILE B O 1
ATOM 4238 N N . ALA B 1 94 ? -19.241 -38.202 50.136 1.00 50.76 91 ALA B N 1
ATOM 4239 C CA . ALA B 1 94 ? -18.071 -38.095 51.035 1.00 49.32 91 ALA B CA 1
ATOM 4240 C C . ALA B 1 94 ? -17.813 -36.627 51.385 1.00 47.29 91 ALA B C 1
ATOM 4241 O O . ALA B 1 94 ? -17.693 -36.279 52.555 1.00 46.04 91 ALA B O 1
ATOM 4243 N N . ALA B 1 95 ? -17.746 -35.787 50.346 1.00 45.90 92 ALA B N 1
ATOM 4244 C CA . ALA B 1 95 ? -17.334 -34.390 50.444 1.00 43.89 92 ALA B CA 1
ATOM 4245 C C . ALA B 1 95 ? -18.351 -33.570 51.244 1.00 44.92 92 ALA B C 1
ATOM 4246 O O . ALA B 1 95 ? -17.975 -32.560 51.838 1.00 41.35 92 ALA B O 1
ATOM 4248 N N . ALA B 1 96 ? -19.618 -34.006 51.267 1.00 45.45 93 ALA B N 1
ATOM 4249 C CA . ALA B 1 96 ? -20.704 -33.222 51.869 1.00 49.95 93 ALA B CA 1
ATOM 4250 C C . ALA B 1 96 ? -20.851 -33.521 53.361 1.00 50.88 93 ALA B C 1
ATOM 4251 O O . ALA B 1 96 ? -21.704 -32.925 54.013 1.00 48.30 93 ALA B O 1
ATOM 4253 N N . ASP B 1 97 ? -20.031 -34.452 53.872 1.00 59.02 94 ASP B N 1
ATOM 4254 C CA . ASP B 1 97 ? -20.052 -34.910 55.275 1.00 64.69 94 ASP B CA 1
ATOM 4255 C C . ASP B 1 97 ? -21.427 -35.527 55.564 1.00 57.26 94 ASP B C 1
ATOM 4256 O O . ASP B 1 97 ? -22.121 -35.123 56.502 1.00 56.88 94 ASP B O 1
ATOM 4261 N N . SER B 1 98 ? -21.795 -36.519 54.750 1.00 49.42 95 SER B N 1
ATOM 4262 C CA . SER B 1 98 ? -23.114 -37.157 54.818 1.00 48.53 95 SER B CA 1
ATOM 4263 C C . SER B 1 98 ? -23.160 -38.143 55.989 1.00 43.74 95 SER B C 1
ATOM 4264 O O . SER B 1 98 ? -22.341 -39.028 56.079 1.00 43.15 95 SER B O 1
ATOM 4267 N N . ALA B 1 99 ? -24.148 -37.974 56.864 1.00 41.37 96 ALA B N 1
ATOM 4268 C CA . ALA B 1 99 ? -24.357 -38.835 58.024 1.00 44.13 96 ALA B CA 1
ATOM 4269 C C . ALA B 1 99 ? -25.379 -39.931 57.715 1.00 41.51 96 ALA B C 1
ATOM 4270 O O . ALA B 1 99 ? -25.723 -40.747 58.599 1.00 48.33 96 ALA B O 1
ATOM 4272 N N . ALA B 1 100 ? -25.905 -39.935 56.491 1.00 38.14 97 ALA B N 1
ATOM 4273 C CA . ALA B 1 100 ? -26.929 -40.888 56.082 1.00 39.97 97 ALA B CA 1
ATOM 4274 C C . ALA B 1 100 ? -27.041 -40.881 54.560 1.00 39.45 97 ALA B C 1
ATOM 4275 O O . ALA B 1 100 ? -26.723 -39.881 53.920 1.00 45.64 97 ALA B O 1
ATOM 4277 N N . LEU B 1 101 ? -27.490 -42.013 54.010 1.00 37.91 98 LEU B N 1
ATOM 4278 C CA . LEU B 1 101 ? -28.003 -42.092 52.660 1.00 39.18 98 LEU B CA 1
ATOM 4279 C C . LEU B 1 101 ? -29.437 -42.615 52.730 1.00 39.51 98 LEU B C 1
ATOM 4280 O O . LEU B 1 101 ? -29.658 -43.731 53.145 1.00 42.03 98 LEU B O 1
ATOM 4285 N N . VAL B 1 102 ? -30.400 -41.771 52.363 1.00 39.27 99 VAL B N 1
ATOM 4286 C CA . VAL B 1 102 ? -31.782 -42.169 52.253 1.00 39.82 99 VAL B CA 1
ATOM 4287 C C . VAL B 1 102 ? -32.072 -42.369 50.767 1.00 40.96 99 VAL B C 1
ATOM 4288 O O . VAL B 1 102 ? -31.726 -41.500 49.970 1.00 45.37 99 VAL B O 1
ATOM 4292 N N . PHE B 1 103 ? -32.675 -43.507 50.408 1.00 39.85 100 PHE B N 1
ATOM 4293 C CA . PHE B 1 103 ? -32.943 -43.813 49.008 1.00 41.06 100 PHE B CA 1
ATOM 4294 C C . PHE B 1 103 ? -34.314 -44.476 48.858 1.00 40.98 100 PHE B C 1
ATOM 4295 O O . PHE B 1 103 ? -34.888 -44.950 49.819 1.00 42.31 100 PHE B O 1
ATOM 4303 N N . GLU B 1 104 ? -34.829 -44.468 47.630 1.00 39.89 101 GLU B N 1
ATOM 4304 C CA . GLU B 1 104 ? -36.122 -45.059 47.293 1.00 37.65 101 GLU B CA 1
ATOM 4305 C C . GLU B 1 104 ? -35.894 -46.440 46.682 1.00 38.52 101 GLU B C 1
ATOM 4306 O O . GLU B 1 104 ? -34.853 -46.692 46.073 1.00 37.34 101 GLU B O 1
ATOM 4312 N N . PRO B 1 105 ? -36.863 -47.377 46.815 1.00 40.77 102 PRO B N 1
ATOM 4313 C CA . PRO B 1 105 ? -36.725 -48.723 46.254 1.00 41.84 102 PRO B CA 1
ATOM 4314 C C . PRO B 1 105 ? -36.287 -48.732 44.787 1.00 40.60 102 PRO B C 1
ATOM 4315 O O . PRO B 1 105 ? -35.355 -49.456 44.436 1.00 39.63 102 PRO B O 1
ATOM 4319 N N . SER B 1 106 ? -36.937 -47.891 43.978 1.00 41.80 103 SER B N 1
ATOM 4320 C CA . SER B 1 106 ? -36.744 -47.869 42.523 1.00 42.66 103 SER B CA 1
ATOM 4321 C C . SER B 1 106 ? -35.270 -47.649 42.131 1.00 40.90 103 SER B C 1
ATOM 4322 O O . SER B 1 106 ? -34.908 -47.921 40.991 1.00 37.85 103 SER B O 1
ATOM 4325 N N . VAL B 1 107 ? -34.424 -47.179 43.057 1.00 39.83 104 VAL B N 1
ATOM 4326 C CA . VAL B 1 107 ? -33.016 -46.859 42.730 1.00 42.79 104 VAL B CA 1
ATOM 4327 C C . VAL B 1 107 ? -32.046 -47.605 43.663 1.00 43.30 104 VAL B C 1
ATOM 4328 O O . VAL B 1 107 ? -30.905 -47.175 43.818 1.00 42.98 104 VAL B O 1
ATOM 4332 N N . GLU B 1 108 ? -32.497 -48.740 44.224 1.00 47.04 105 GLU B N 1
ATOM 4333 C CA . GLU B 1 108 ? -31.696 -49.613 45.105 1.00 43.42 105 GLU B CA 1
ATOM 4334 C C . GLU B 1 108 ? -30.403 -50.049 44.395 1.00 43.37 105 GLU B C 1
ATOM 4335 O O . GLU B 1 108 ? -29.334 -50.097 45.006 1.00 38.20 105 GLU B O 1
ATOM 4337 N N . ALA B 1 109 ? -30.508 -50.370 43.103 1.00 43.70 106 ALA B N 1
ATOM 4338 C CA . ALA B 1 109 ? -29.346 -50.793 42.335 1.00 45.77 106 ALA B CA 1
ATOM 4339 C C . ALA B 1 109 ? -28.239 -49.739 42.463 1.00 47.88 106 ALA B C 1
ATOM 4340 O O . ALA B 1 109 ? -27.102 -50.077 42.779 1.00 51.03 106 ALA B O 1
ATOM 4342 N N . ARG B 1 110 ? -28.591 -48.467 42.234 1.00 49.81 107 ARG B N 1
ATOM 4343 C CA . ARG B 1 110 ? -27.624 -47.371 42.285 1.00 51.12 107 ARG B CA 1
ATOM 4344 C C . ARG B 1 110 ? -27.154 -47.161 43.733 1.00 51.57 107 ARG B C 1
ATOM 4345 O O . ARG B 1 110 ? -25.987 -46.835 43.971 1.00 52.40 107 ARG B O 1
ATOM 4353 N N . ALA B 1 111 ? -28.059 -47.343 44.698 1.00 46.28 108 ALA B N 1
ATOM 4354 C CA . ALA B 1 111 ? -27.720 -47.152 46.109 1.00 48.13 108 ALA B CA 1
ATOM 4355 C C . ALA B 1 111 ? -26.620 -48.137 46.513 1.00 49.53 108 ALA B C 1
ATOM 4356 O O . ALA B 1 111 ? -25.667 -47.773 47.197 1.00 53.32 108 ALA B O 1
ATOM 4358 N N . ALA B 1 112 ? -26.786 -49.392 46.093 1.00 52.14 109 ALA B N 1
ATOM 4359 C CA . ALA B 1 112 ? -25.838 -50.465 46.385 1.00 51.00 109 ALA B CA 1
ATOM 4360 C C . ALA B 1 112 ? -24.489 -50.128 45.748 1.00 47.81 109 ALA B C 1
ATOM 4361 O O . ALA B 1 112 ? -23.469 -50.109 46.415 1.00 48.38 109 ALA B O 1
ATOM 4363 N N . ASP B 1 113 ? -24.529 -49.826 44.452 1.00 50.62 110 ASP B N 1
ATOM 4364 C CA . ASP B 1 113 ? -23.381 -49.373 43.675 1.00 56.87 110 ASP B CA 1
ATOM 4365 C C . ASP B 1 113 ? -22.605 -48.303 44.460 1.00 61.83 110 ASP B C 1
ATOM 4366 O O . ASP B 1 113 ? -21.373 -48.389 44.597 1.00 66.47 110 ASP B O 1
ATOM 4371 N N . LEU B 1 114 ? -23.334 -47.300 44.973 1.00 62.64 111 LEU B N 1
ATOM 4372 C CA . LEU B 1 114 ? -22.761 -46.162 45.708 1.00 59.00 111 LEU B CA 1
ATOM 4373 C C . LEU B 1 114 ? -22.051 -46.652 46.974 1.00 57.79 111 LEU B C 1
ATOM 4374 O O . LEU B 1 114 ? -20.958 -46.185 47.290 1.00 56.98 111 LEU B O 1
ATOM 4379 N N . LEU B 1 115 ? -22.691 -47.587 47.683 1.00 58.54 112 LEU B N 1
ATOM 4380 C CA . LEU B 1 115 ? -22.271 -48.003 49.016 1.00 59.17 112 LEU B CA 1
ATOM 4381 C C . LEU B 1 115 ? -21.040 -48.918 48.950 1.00 59.99 112 LEU B C 1
ATOM 4382 O O . LEU B 1 115 ? -20.335 -49.056 49.942 1.00 58.80 112 LEU B O 1
ATOM 4387 N N . GLU B 1 116 ? -20.786 -49.527 47.786 1.00 64.57 113 GLU B N 1
ATOM 4388 C CA . GLU B 1 116 ? -19.534 -50.241 47.541 1.00 71.24 113 GLU B CA 1
ATOM 4389 C C . GLU B 1 116 ? -18.377 -49.230 47.515 1.00 73.06 113 GLU B C 1
ATOM 4390 O O . GLU B 1 116 ? -17.279 -49.554 47.960 1.00 73.90 113 GLU B O 1
ATOM 4396 N N . ARG B 1 117 ? -18.645 -48.001 47.043 1.00 72.96 114 ARG B N 1
ATOM 4397 C CA . ARG B 1 117 ? -17.604 -46.990 46.778 1.00 60.54 114 ARG B CA 1
ATOM 4398 C C . ARG B 1 117 ? -17.349 -46.083 47.985 1.00 54.68 114 ARG B C 1
ATOM 4399 O O . ARG B 1 117 ? -16.255 -45.565 48.125 1.00 56.15 114 ARG B O 1
ATOM 4407 N N . VAL B 1 118 ? -18.352 -45.864 48.835 1.00 53.30 115 VAL B N 1
ATOM 4408 C CA . VAL B 1 118 ? -18.217 -44.924 49.950 1.00 58.48 115 VAL B CA 1
ATOM 4409 C C . VAL B 1 118 ? -19.018 -45.453 51.147 1.00 61.32 115 VAL B C 1
ATOM 4410 O O . VAL B 1 118 ? -20.094 -46.033 50.982 1.00 63.59 115 VAL B O 1
ATOM 4414 N N . SER B 1 119 ? -18.469 -45.280 52.349 1.00 66.17 116 SER B N 1
ATOM 4415 C CA . SER B 1 119 ? -19.109 -45.778 53.578 1.00 67.93 116 SER B CA 1
ATOM 4416 C C . SER B 1 119 ? -19.874 -44.621 54.213 1.00 58.53 116 SER B C 1
ATOM 4417 O O . SER B 1 119 ? -19.552 -43.477 53.990 1.00 54.25 116 SER B O 1
ATOM 4420 N N . VAL B 1 120 ? -20.887 -44.949 55.021 1.00 56.81 117 VAL B N 1
ATOM 4421 C CA . VAL B 1 120 ? -21.842 -43.995 55.562 1.00 53.05 117 VAL B CA 1
ATOM 4422 C C . VAL B 1 120 ? -22.434 -44.569 56.846 1.00 51.27 117 VAL B C 1
ATOM 4423 O O . VAL B 1 120 ? -22.871 -45.717 56.868 1.00 52.78 117 VAL B O 1
ATOM 4427 N N . PRO B 1 121 ? -22.500 -43.786 57.945 1.00 52.17 118 PRO B N 1
ATOM 4428 C CA . PRO B 1 121 ? -23.037 -44.271 59.219 1.00 54.34 118 PRO B CA 1
ATOM 4429 C C . PRO B 1 121 ? -24.395 -44.991 59.157 1.00 58.26 118 PRO B C 1
ATOM 4430 O O . PRO B 1 121 ? -24.539 -46.066 59.721 1.00 56.11 118 PRO B O 1
ATOM 4434 N N . VAL B 1 122 ? -25.379 -44.374 58.494 1.00 59.72 119 VAL B N 1
ATOM 4435 C CA . VAL B 1 122 ? -26.758 -44.844 58.519 1.00 58.09 119 VAL B CA 1
ATOM 4436 C C . VAL B 1 122 ? -27.246 -44.988 57.075 1.00 57.80 119 VAL B C 1
ATOM 4437 O O . VAL B 1 122 ? -27.004 -44.100 56.257 1.00 68.08 119 VAL B O 1
ATOM 4441 N N . VAL B 1 123 ? -27.960 -46.077 56.770 1.00 50.97 120 VAL B N 1
ATOM 4442 C CA . VAL B 1 123 ? -28.500 -46.299 55.445 1.00 47.80 120 VAL B CA 1
ATOM 4443 C C . VAL B 1 123 ? -29.984 -46.622 55.583 1.00 46.86 120 VAL B C 1
ATOM 4444 O O . VAL B 1 123 ? -30.333 -47.669 56.105 1.00 46.70 120 VAL B O 1
ATOM 4448 N N . LEU B 1 124 ? -30.826 -45.708 55.084 1.00 48.58 121 LEU B N 1
ATOM 4449 C CA . LEU B 1 124 ? -32.287 -45.770 55.237 1.00 47.43 121 LEU B CA 1
ATOM 4450 C C . LEU B 1 124 ? -32.968 -45.760 53.867 1.00 43.45 121 LEU B C 1
ATOM 4451 O O . LEU B 1 124 ? -32.402 -45.269 52.889 1.00 40.72 121 LEU B O 1
ATOM 4456 N N . SER B 1 125 ? -34.188 -46.298 53.819 1.00 43.71 122 SER B N 1
ATOM 4457 C CA . SER B 1 125 ? -34.920 -46.419 52.567 1.00 46.67 122 SER B CA 1
ATOM 4458 C C . SER B 1 125 ? -36.391 -46.029 52.770 1.00 44.39 122 SER B C 1
ATOM 4459 O O . SER B 1 125 ? -36.968 -46.268 53.818 1.00 40.68 122 SER B O 1
ATOM 4462 N N . LEU B 1 126 ? -36.970 -45.417 51.734 1.00 43.91 123 LEU B N 1
ATOM 4463 C CA . LEU B 1 126 ? -38.361 -45.017 51.720 1.00 43.27 123 LEU B CA 1
ATOM 4464 C C . LEU B 1 126 ? -39.212 -46.203 51.257 1.00 40.61 123 LEU B C 1
ATOM 4465 O O . LEU B 1 126 ? -39.599 -46.292 50.097 1.00 38.91 123 LEU B O 1
ATOM 4470 N N . GLY B 1 127 ? -39.485 -47.115 52.193 1.00 40.86 124 GLY B N 1
ATOM 4471 C CA . GLY B 1 127 ? -40.181 -48.361 51.902 1.00 44.85 124 GLY B CA 1
ATOM 4472 C C . GLY B 1 127 ? -39.232 -49.562 51.978 1.00 45.70 124 GLY B C 1
ATOM 4473 O O . GLY B 1 127 ? -38.017 -49.395 52.001 1.00 42.30 124 GLY B O 1
ATOM 4474 N N . PRO B 1 128 ? -39.761 -50.807 51.998 1.00 44.49 125 PRO B N 1
ATOM 4475 C CA . PRO B 1 128 ? -38.952 -51.998 52.250 1.00 41.15 125 PRO B CA 1
ATOM 4476 C C . PRO B 1 128 ? -37.873 -52.204 51.180 1.00 39.28 125 PRO B C 1
ATOM 4477 O O . PRO B 1 128 ? -38.137 -52.024 50.010 1.00 39.31 125 PRO B O 1
ATOM 4481 N N . THR B 1 129 ? -36.683 -52.597 51.615 1.00 42.08 126 THR B N 1
ATOM 4482 C CA . THR B 1 129 ? -35.554 -52.799 50.729 1.00 47.90 126 THR B CA 1
ATOM 4483 C C . THR B 1 129 ? -34.512 -53.699 51.416 1.00 46.65 126 THR B C 1
ATOM 4484 O O . THR B 1 129 ? -34.465 -53.834 52.653 1.00 43.56 126 THR B O 1
ATOM 4488 N N . SER B 1 130 ? -33.641 -54.282 50.588 1.00 48.19 127 SER B N 1
ATOM 4489 C CA . SER B 1 130 ? -32.622 -55.237 51.023 1.00 47.80 127 SER B CA 1
ATOM 4490 C C . SER B 1 130 ? -31.447 -54.500 51.681 1.00 51.98 127 SER B C 1
ATOM 4491 O O . SER B 1 130 ? -31.087 -54.820 52.819 1.00 50.41 127 SER B O 1
ATOM 4494 N N . ARG B 1 131 ? -30.890 -53.496 50.977 1.00 53.43 128 ARG B N 1
ATOM 4495 C CA . ARG B 1 131 ? -29.630 -52.838 51.377 1.00 51.04 128 ARG B CA 1
ATOM 4496 C C . ARG B 1 131 ? -29.835 -51.776 52.470 1.00 49.66 128 ARG B C 1
ATOM 4497 O O . ARG B 1 131 ? -28.841 -51.293 52.966 1.00 57.79 128 ARG B O 1
ATOM 4505 N N . GLY B 1 132 ? -31.075 -51.452 52.884 1.00 51.04 129 GLY B N 1
ATOM 4506 C CA . GLY B 1 132 ? -31.332 -50.358 53.892 1.00 51.92 129 GLY B CA 1
ATOM 4507 C C . GLY B 1 132 ? -32.550 -50.589 54.794 1.00 52.62 129 GLY B C 1
ATOM 4508 O O . GLY B 1 132 ? -33.420 -51.406 54.498 1.00 53.96 129 GLY B O 1
ATOM 4509 N N . ARG B 1 133 ? -32.608 -49.835 55.904 1.00 49.03 130 ARG B N 1
ATOM 4510 C CA . ARG B 1 133 ? -33.666 -49.918 56.939 1.00 49.15 130 ARG B CA 1
ATOM 4511 C C . ARG B 1 133 ? -34.850 -49.021 56.545 1.00 49.52 130 ARG B C 1
ATOM 4512 O O . ARG B 1 133 ? -34.666 -47.850 56.267 1.00 50.58 130 ARG B O 1
ATOM 4520 N N . ASP B 1 134 ? -36.065 -49.582 56.555 1.00 48.65 131 ASP B N 1
ATOM 4521 C CA . ASP B 1 134 ? -37.262 -48.931 56.025 1.00 49.78 131 ASP B CA 1
ATOM 4522 C C . ASP B 1 134 ? -37.818 -47.913 57.033 1.00 48.89 131 ASP B C 1
ATOM 4523 O O . ASP B 1 134 ? -38.479 -48.277 57.972 1.00 53.14 131 ASP B O 1
ATOM 4528 N N . ILE B 1 135 ? -37.602 -46.623 56.768 1.00 51.69 132 ILE B N 1
ATOM 4529 C CA . ILE B 1 135 ? -38.121 -45.518 57.584 1.00 53.81 132 ILE B CA 1
ATOM 4530 C C . ILE B 1 135 ? -39.663 -45.544 57.679 1.00 57.01 132 ILE B C 1
ATOM 4531 O O . ILE B 1 135 ? -40.208 -45.084 58.677 1.00 61.13 132 ILE B O 1
ATOM 4536 N N . LEU B 1 136 ? -40.363 -45.990 56.633 1.00 54.49 133 LEU B N 1
ATOM 4537 C CA . LEU B 1 136 ? -41.784 -45.629 56.433 1.00 55.86 133 LEU B CA 1
ATOM 4538 C C . LEU B 1 136 ? -42.703 -46.351 57.428 1.00 56.78 133 LEU B C 1
ATOM 4539 O O . LEU B 1 136 ? -43.833 -45.930 57.575 1.00 51.36 133 LEU B O 1
ATOM 4544 N N . ALA B 1 137 ? -42.220 -47.412 58.087 1.00 65.57 134 ALA B N 1
ATOM 4545 C CA . ALA B 1 137 ? -43.116 -48.320 58.864 1.00 67.15 134 ALA B CA 1
ATOM 4546 C C . ALA B 1 137 ? -43.356 -47.783 60.290 1.00 67.19 134 ALA B C 1
ATOM 4547 O O . ALA B 1 137 ? -42.749 -48.280 61.232 1.00 71.67 134 ALA B O 1
ATOM 4549 N N . ALA B 1 138 ? -44.264 -46.804 60.459 1.00 63.20 135 ALA B N 1
ATOM 4550 C CA . ALA B 1 138 ? -44.529 -46.193 61.794 1.00 64.60 135 ALA B CA 1
ATOM 4551 C C . ALA B 1 138 ? -45.808 -45.326 61.820 1.00 68.44 135 ALA B C 1
ATOM 4552 O O . ALA B 1 138 ? -46.274 -44.808 60.799 1.00 65.73 135 ALA B O 1
ATOM 4554 N N . SER B 1 139 ? -46.385 -45.183 63.029 1.00 73.57 136 SER B N 1
ATOM 4555 C CA . SER B 1 139 ? -47.464 -44.223 63.340 1.00 71.11 136 SER B CA 1
ATOM 4556 C C . SER B 1 139 ? -46.830 -42.923 63.861 1.00 68.42 136 SER B C 1
ATOM 4557 O O . SER B 1 139 ? -45.677 -42.917 64.327 1.00 63.95 136 SER B O 1
ATOM 4559 N N . VAL B 1 140 ? -47.585 -41.819 63.783 1.00 65.09 137 VAL B N 1
ATOM 4560 C CA . VAL B 1 140 ? -47.322 -40.647 64.633 1.00 66.96 137 VAL B CA 1
ATOM 4561 C C . VAL B 1 140 ? -48.626 -40.212 65.304 1.00 60.74 137 VAL B C 1
ATOM 4562 O O . VAL B 1 140 ? -49.675 -40.136 64.661 1.00 56.27 137 VAL B O 1
ATOM 4566 N N . PRO B 1 141 ? -48.590 -39.943 66.631 1.00 55.23 138 PRO B N 1
ATOM 4567 C CA . PRO B 1 141 ? -49.748 -39.393 67.343 1.00 51.36 138 PRO B CA 1
ATOM 4568 C C . PRO B 1 141 ? -50.332 -38.116 66.722 1.00 42.35 138 PRO B C 1
ATOM 4569 O O . PRO B 1 141 ? -49.585 -37.328 66.184 1.00 43.05 138 PRO B O 1
ATOM 4573 N N . GLU B 1 142 ? -51.654 -37.945 66.861 1.00 40.89 139 GLU B N 1
ATOM 4574 C CA . GLU B 1 142 ? -52.452 -36.925 66.209 1.00 44.02 139 GLU B CA 1
ATOM 4575 C C . GLU B 1 142 ? -51.942 -35.506 66.524 1.00 51.74 139 GLU B C 1
ATOM 4576 O O . GLU B 1 142 ? -51.947 -34.648 65.624 1.00 71.38 139 GLU B O 1
ATOM 4582 N N . GLY B 1 143 ? -51.510 -35.235 67.759 1.00 46.70 140 GLY B N 1
ATOM 4583 C CA . GLY B 1 143 ? -51.034 -33.881 68.124 1.00 49.81 140 GLY B CA 1
ATOM 4584 C C . GLY B 1 143 ? -49.510 -33.734 68.114 1.00 55.91 140 GLY B C 1
ATOM 4585 O O . GLY B 1 143 ? -49.025 -32.616 68.275 1.00 52.25 140 GLY B O 1
ATOM 4586 N N . THR B 1 144 ? -48.763 -34.852 67.976 1.00 63.34 141 THR B N 1
ATOM 4587 C CA . THR B 1 144 ? -47.284 -34.861 67.983 1.00 67.81 141 THR B CA 1
ATOM 4588 C C . THR B 1 144 ? -46.763 -33.780 67.042 1.00 69.42 141 THR B C 1
ATOM 4589 O O . THR B 1 144 ? -47.088 -33.805 65.861 1.00 68.71 141 THR B O 1
ATOM 4593 N N . PRO B 1 145 ? -45.917 -32.836 67.519 1.00 75.51 142 PRO B N 1
ATOM 4594 C CA . PRO B 1 145 ? -45.432 -31.749 66.678 1.00 68.10 142 PRO B CA 1
ATOM 4595 C C . PRO B 1 145 ? -44.155 -32.156 65.930 1.00 57.71 142 PRO B C 1
ATOM 4596 O O . PRO B 1 145 ? -43.471 -33.106 66.318 1.00 52.73 142 PRO B O 1
ATOM 4600 N N . LEU B 1 146 ? -43.857 -31.424 64.853 1.00 48.27 143 LEU B N 1
ATOM 4601 C CA . LEU B 1 146 ? -42.574 -31.563 64.172 1.00 44.26 143 LEU B CA 1
ATOM 4602 C C . LEU B 1 146 ? -41.514 -30.943 65.090 1.00 42.03 143 LEU B C 1
ATOM 4603 O O . LEU B 1 146 ? -41.678 -29.836 65.597 1.00 37.36 143 LEU B O 1
ATOM 4608 N N . ARG B 1 147 ? -40.459 -31.710 65.358 1.00 44.88 144 ARG B N 1
ATOM 4609 C CA . ARG B 1 147 ? -39.411 -31.332 66.289 1.00 47.23 144 ARG B CA 1
ATOM 4610 C C . ARG B 1 147 ? -38.205 -30.802 65.490 1.00 46.86 144 ARG B C 1
ATOM 4611 O O . ARG B 1 147 ? -37.408 -31.579 64.954 1.00 44.48 144 ARG B O 1
ATOM 4613 N N . TYR B 1 148 ? -38.100 -29.468 65.408 1.00 43.09 145 TYR B N 1
ATOM 4614 C CA . TYR B 1 148 ? -37.014 -28.795 64.673 1.00 41.78 145 TYR B CA 1
ATOM 4615 C C . TYR B 1 148 ? -35.726 -28.788 65.503 1.00 42.70 145 TYR B C 1
ATOM 4616 O O . TYR B 1 148 ? -35.764 -28.670 66.690 1.00 48.38 145 TYR B O 1
ATOM 4625 N N . ARG B 1 149 ? -34.586 -28.935 64.825 1.00 44.34 146 ARG B N 1
ATOM 4626 C CA . ARG B 1 149 ? -33.272 -28.674 65.367 1.00 44.06 146 ARG B CA 1
ATOM 4627 C C . ARG B 1 149 ? -32.575 -27.669 64.428 1.00 43.40 146 ARG B C 1
ATOM 4628 O O . ARG B 1 149 ? -32.981 -27.496 63.292 1.00 42.08 146 ARG B O 1
ATOM 4636 N N . GLU B 1 150 ? -31.517 -27.017 64.914 1.00 45.49 147 GLU B N 1
ATOM 4637 C CA . GLU B 1 150 ? -30.841 -25.923 64.244 1.00 44.74 147 GLU B CA 1
ATOM 4638 C C . GLU B 1 150 ? -29.534 -26.412 63.621 1.00 47.52 147 GLU B C 1
ATOM 4639 O O . GLU B 1 150 ? -28.719 -26.982 64.315 1.00 49.29 147 GLU B O 1
ATOM 4645 N N . HIS B 1 151 ? -29.330 -26.173 62.323 1.00 46.83 148 HIS B N 1
ATOM 4646 C CA . HIS B 1 151 ? -28.018 -26.398 61.714 1.00 43.02 148 HIS B CA 1
ATOM 4647 C C . HIS B 1 151 ? -27.024 -25.417 62.345 1.00 42.50 148 HIS B C 1
ATOM 4648 O O . HIS B 1 151 ? -27.250 -24.211 62.347 1.00 41.89 148 HIS B O 1
ATOM 4655 N N . PRO B 1 152 ? -25.910 -25.890 62.943 1.00 44.40 149 PRO B N 1
ATOM 4656 C CA . PRO B 1 152 ? -24.902 -24.993 63.518 1.00 46.69 149 PRO B CA 1
ATOM 4657 C C . PRO B 1 152 ? -24.444 -23.855 62.590 1.00 45.11 149 PRO B C 1
ATOM 4658 O O . PRO B 1 152 ? -24.134 -22.786 63.068 1.00 44.77 149 PRO B O 1
ATOM 4662 N N . GLU B 1 153 ? -24.364 -24.108 61.276 1.00 45.46 150 GLU B N 1
ATOM 4663 C CA . GLU B 1 153 ? -23.858 -23.122 60.310 1.00 44.54 150 GLU B CA 1
ATOM 4664 C C . GLU B 1 153 ? -24.969 -22.645 59.356 1.00 40.28 150 GLU B C 1
ATOM 4665 O O . GLU B 1 153 ? -24.683 -21.963 58.384 1.00 36.84 150 GLU B O 1
ATOM 4671 N N . GLY B 1 154 ? -26.237 -22.965 59.661 1.00 40.49 151 GLY B N 1
ATOM 4672 C CA . GLY B 1 154 ? -27.406 -22.382 58.986 1.00 38.55 151 GLY B CA 1
ATOM 4673 C C . GLY B 1 154 ? -27.598 -22.845 57.543 1.00 36.41 151 GLY B C 1
ATOM 4674 O O . GLY B 1 154 ? -28.303 -22.189 56.779 1.00 36.86 151 GLY B O 1
ATOM 4675 N N . ILE B 1 155 ? -27.023 -23.998 57.183 1.00 32.27 152 ILE B N 1
ATOM 4676 C CA . ILE B 1 155 ? -27.047 -24.513 55.826 1.00 33.31 152 ILE B CA 1
ATOM 4677 C C . ILE B 1 155 ? -28.287 -25.397 55.618 1.00 35.24 152 ILE B C 1
ATOM 4678 O O . ILE B 1 155 ? -28.611 -26.258 56.442 1.00 38.74 152 ILE B O 1
ATOM 4683 N N . ALA B 1 156 ? -29.000 -25.137 54.514 1.00 34.92 153 ALA B N 1
ATOM 4684 C CA . ALA B 1 156 ? -30.214 -25.848 54.142 1.00 33.28 153 ALA B CA 1
ATOM 4685 C C . ALA B 1 156 ? -29.908 -26.897 53.068 1.00 34.01 153 ALA B C 1
ATOM 4686 O O . ALA B 1 156 ? -30.504 -27.978 53.078 1.00 34.10 153 ALA B O 1
ATOM 4688 N N . VAL B 1 157 ? -29.004 -26.554 52.137 1.00 31.92 154 VAL B N 1
ATOM 4689 C CA . VAL B 1 157 ? -28.718 -27.370 50.964 1.00 31.20 154 VAL B CA 1
ATOM 4690 C C . VAL B 1 157 ? -27.223 -27.294 50.650 1.00 32.61 154 VAL B C 1
ATOM 4691 O O . VAL B 1 157 ? -26.615 -26.215 50.755 1.00 32.78 154 VAL B O 1
ATOM 4695 N N . VAL B 1 158 ? -26.660 -28.437 50.233 1.00 30.76 155 VAL B N 1
ATOM 4696 C CA . VAL B 1 158 ? -25.410 -28.461 49.516 1.00 34.85 155 VAL B CA 1
ATOM 4697 C C . VAL B 1 158 ? -25.647 -29.210 48.200 1.00 34.95 155 VAL B C 1
ATOM 4698 O O . VAL B 1 158 ? -26.172 -30.318 48.208 1.00 36.38 155 VAL B O 1
ATOM 4702 N N . ALA B 1 159 ? -25.239 -28.580 47.095 1.00 32.84 156 ALA B N 1
ATOM 4703 C CA . ALA B 1 159 ? -25.421 -29.083 45.756 1.00 33.48 156 ALA B CA 1
ATOM 4704 C C . ALA B 1 159 ? -24.088 -28.958 45.024 1.00 34.53 156 ALA B C 1
ATOM 4705 O O . ALA B 1 159 ? -23.468 -27.904 45.070 1.00 31.87 156 ALA B O 1
ATOM 4707 N N . PHE B 1 160 ? -23.679 -30.024 44.338 1.00 36.98 157 PHE B N 1
ATOM 4708 C CA . PHE B 1 160 ? -22.364 -30.090 43.718 1.00 42.58 157 PHE B CA 1
ATOM 4709 C C . PHE B 1 160 ? -22.426 -29.681 42.239 1.00 46.91 157 PHE B C 1
ATOM 4710 O O . PHE B 1 160 ? -23.365 -30.039 41.542 1.00 42.12 157 PHE B O 1
ATOM 4718 N N . THR B 1 161 ? -21.438 -28.886 41.820 1.00 56.55 158 THR B N 1
ATOM 4719 C CA . THR B 1 161 ? -21.269 -28.341 40.456 1.00 59.09 158 THR B CA 1
ATOM 4720 C C . THR B 1 161 ? -21.217 -29.469 39.402 1.00 61.94 158 THR B C 1
ATOM 4721 O O . THR B 1 161 ? -20.949 -30.614 39.747 1.00 58.59 158 THR B O 1
ATOM 4725 N N . SER B 1 162 ? -21.492 -29.128 38.122 1.00 67.05 159 SER B N 1
ATOM 4726 C CA . SER B 1 162 ? -21.386 -30.054 36.977 1.00 69.09 159 SER B CA 1
ATOM 4727 C C . SER B 1 162 ? -19.954 -30.018 36.435 1.00 71.39 159 SER B C 1
ATOM 4728 O O . SER B 1 162 ? -19.276 -31.033 36.401 1.00 66.30 159 SER B O 1
ATOM 4730 N N . GLY B 1 166 ? -13.565 -28.358 36.327 1.00 84.38 163 GLY B N 1
ATOM 4731 C CA . GLY B 1 166 ? -12.992 -28.455 37.678 1.00 92.70 163 GLY B CA 1
ATOM 4732 C C . GLY B 1 166 ? -13.187 -29.832 38.312 1.00 97.66 163 GLY B C 1
ATOM 4733 O O . GLY B 1 166 ? -13.120 -30.865 37.649 1.00 97.04 163 GLY B O 1
ATOM 4734 N N . THR B 1 167 ? -13.417 -29.827 39.634 1.00 104.95 164 THR B N 1
ATOM 4735 C CA . THR B 1 167 ? -13.740 -30.993 40.482 1.00 107.23 164 THR B CA 1
ATOM 4736 C C . THR B 1 167 ? -14.931 -30.628 41.368 1.00 108.76 164 THR B C 1
ATOM 4737 O O . THR B 1 167 ? -14.922 -29.567 41.995 1.00 119.51 164 THR B O 1
ATOM 4741 N N . PRO B 1 168 ? -15.953 -31.517 41.530 1.00 98.27 165 PRO B N 1
ATOM 4742 C CA . PRO B 1 168 ? -17.195 -31.251 42.255 1.00 91.73 165 PRO B CA 1
ATOM 4743 C C . PRO B 1 168 ? -17.489 -29.838 42.767 1.00 84.33 165 PRO B C 1
ATOM 4744 O O . PRO B 1 168 ? -18.190 -29.164 42.053 1.00 94.29 165 PRO B O 1
ATOM 4748 N N . LYS B 1 169 ? -16.943 -29.393 43.914 1.00 64.19 166 LYS B N 1
ATOM 4749 C CA . LYS B 1 169 ? -17.290 -28.071 44.532 1.00 52.58 166 LYS B CA 1
ATOM 4750 C C . LYS B 1 169 ? -18.737 -28.121 45.058 1.00 44.48 166 LYS B C 1
ATOM 4751 O O . LYS B 1 169 ? -19.655 -28.198 44.282 1.00 40.59 166 LYS B O 1
ATOM 4756 N N . GLY B 1 170 ? -18.924 -28.098 46.380 1.00 39.93 167 GLY B N 1
ATOM 4757 C CA . GLY B 1 170 ? -20.243 -28.172 46.996 1.00 37.46 167 GLY B CA 1
ATOM 4758 C C . GLY B 1 170 ? -20.763 -26.791 47.336 1.00 35.57 167 GLY B C 1
ATOM 4759 O O . GLY B 1 170 ? -20.255 -26.166 48.229 1.00 36.82 167 GLY B O 1
ATOM 4760 N N . VAL B 1 171 ? -21.769 -26.313 46.599 1.00 35.70 168 VAL B N 1
ATOM 4761 C CA . VAL B 1 171 ? -22.380 -25.024 46.852 1.00 34.07 168 VAL B CA 1
ATOM 4762 C C . VAL B 1 171 ? -23.281 -25.136 48.082 1.00 34.92 168 VAL B C 1
ATOM 4763 O O . VAL B 1 171 ? -24.264 -25.865 48.049 1.00 36.72 168 VAL B O 1
ATOM 4767 N N . ALA B 1 172 ? -22.944 -24.385 49.139 1.00 33.03 169 ALA B N 1
ATOM 4768 C CA . ALA B 1 172 ? -23.705 -24.375 50.375 1.00 32.25 169 ALA B CA 1
ATOM 4769 C C . ALA B 1 172 ? -24.623 -23.155 50.409 1.00 28.97 169 ALA B C 1
ATOM 4770 O O . ALA B 1 172 ? -24.150 -22.029 50.370 1.00 28.11 169 ALA B O 1
ATOM 4772 N N . HIS B 1 173 ? -25.926 -23.404 50.516 1.00 29.53 170 HIS B N 1
ATOM 4773 C CA . HIS B 1 173 ? -26.934 -22.345 50.581 1.00 30.98 170 HIS B CA 1
ATOM 4774 C C . HIS B 1 173 ? -27.562 -22.301 51.978 1.00 31.51 170 HIS B C 1
ATOM 4775 O O . HIS B 1 173 ? -27.976 -23.321 52.526 1.00 32.60 170 HIS B O 1
ATOM 4782 N N . SER B 1 174 ? -27.671 -21.089 52.517 1.00 32.16 171 SER B N 1
ATOM 4783 C CA . SER B 1 174 ? -28.204 -20.855 53.829 1.00 30.97 171 SER B CA 1
ATOM 4784 C C . SER B 1 174 ? -29.723 -21.043 53.819 1.00 31.39 171 SER B C 1
ATOM 4785 O O . SER B 1 174 ? -30.382 -20.949 52.789 1.00 33.47 171 SER B O 1
ATOM 4788 N N . SER B 1 175 ? -30.273 -21.300 55.003 1.00 34.09 172 SER B N 1
ATOM 4789 C CA . SER B 1 175 ? -31.710 -21.322 55.200 1.00 32.85 172 SER B CA 1
ATOM 4790 C C . SER B 1 175 ? -32.310 -19.948 54.880 1.00 29.47 172 SER B C 1
ATOM 4791 O O . SER B 1 175 ? -33.442 -19.866 54.412 1.00 29.43 172 SER B O 1
ATOM 4794 N N . THR B 1 176 ? -31.542 -18.877 55.116 1.00 28.84 173 THR B N 1
ATOM 4795 C CA . THR B 1 176 ? -32.002 -17.519 54.829 1.00 29.34 173 THR B CA 1
ATOM 4796 C C . THR B 1 176 ? -32.133 -17.310 53.324 1.00 28.73 173 THR B C 1
ATOM 4797 O O . THR B 1 176 ? -33.094 -16.717 52.843 1.00 28.70 173 THR B O 1
ATOM 4801 N N . ALA B 1 177 ? -31.116 -17.775 52.604 1.00 30.74 174 ALA B N 1
ATOM 4802 C CA . ALA B 1 177 ? -31.046 -17.660 51.166 1.00 29.44 174 ALA B CA 1
ATOM 4803 C C . ALA B 1 177 ? -32.242 -18.367 50.515 1.00 30.66 174 ALA B C 1
ATOM 4804 O O . ALA B 1 177 ? -32.873 -17.812 49.603 1.00 30.95 174 ALA B O 1
ATOM 4806 N N . MET B 1 178 ? -32.575 -19.569 51.005 1.00 30.13 175 MET B N 1
ATOM 4807 C CA . MET B 1 178 ? -33.679 -20.350 50.434 1.00 31.49 175 MET B CA 1
ATOM 4808 C C . MET B 1 178 ? -35.013 -19.662 50.731 1.00 29.49 175 MET B C 1
ATOM 4809 O O . MET B 1 178 ? -35.943 -19.751 49.924 1.00 34.26 175 MET B O 1
ATOM 4814 N N . SER B 1 179 ? -35.105 -18.984 51.882 1.00 29.25 176 SER B N 1
ATOM 4815 C CA . SER B 1 179 ? -36.287 -18.206 52.224 1.00 29.26 176 SER B CA 1
ATOM 4816 C C . SER B 1 179 ? -36.437 -17.037 51.233 1.00 29.99 176 SER B C 1
ATOM 4817 O O . SER B 1 179 ? -37.551 -16.731 50.781 1.00 24.02 176 SER B O 1
ATOM 4820 N N . ALA B 1 180 ? -35.310 -16.379 50.902 1.00 29.60 177 ALA B N 1
ATOM 4821 C CA . ALA B 1 180 ? -35.339 -15.263 49.979 1.00 29.25 177 ALA B CA 1
ATOM 4822 C C . ALA B 1 180 ? -35.841 -15.735 48.600 1.00 28.08 177 ALA B C 1
ATOM 4823 O O . ALA B 1 180 ? -36.548 -14.989 47.904 1.00 27.17 177 ALA B O 1
ATOM 4825 N N . CYS B 1 181 ? -35.482 -16.969 48.220 1.00 25.03 178 CYS B N 1
ATOM 4826 C CA . CYS B 1 181 ? -35.898 -17.548 46.952 1.00 25.72 178 CYS B CA 1
ATOM 4827 C C . CYS B 1 181 ? -37.423 -17.651 46.864 1.00 24.61 178 CYS B C 1
ATOM 4828 O O . CYS B 1 181 ? -37.971 -17.536 45.787 1.00 26.85 178 CYS B O 1
ATOM 4831 N N . VAL B 1 182 ? -38.101 -17.855 47.991 1.00 24.29 179 VAL B N 1
ATOM 4832 C CA . VAL B 1 182 ? -39.566 -17.900 47.970 1.00 25.19 179 VAL B CA 1
ATOM 4833 C C . VAL B 1 182 ? -40.094 -16.516 47.561 1.00 26.51 179 VAL B C 1
ATOM 4834 O O . VAL B 1 182 ? -41.019 -16.402 46.750 1.00 29.00 179 VAL B O 1
ATOM 4838 N N . ASP B 1 183 ? -39.486 -15.460 48.109 1.00 27.02 180 ASP B N 1
ATOM 4839 C CA . ASP B 1 183 ? -39.936 -14.082 47.854 1.00 27.50 180 ASP B CA 1
ATOM 4840 C C . ASP B 1 183 ? -39.679 -13.720 46.383 1.00 26.67 180 ASP B C 1
ATOM 4841 O O . ASP B 1 183 ? -40.516 -13.086 45.735 1.00 26.46 180 ASP B O 1
ATOM 4846 N N . ALA B 1 184 ? -38.514 -14.138 45.877 1.00 26.23 181 ALA B N 1
ATOM 4847 C CA . ALA B 1 184 ? -38.163 -14.012 44.476 1.00 25.47 181 ALA B CA 1
ATOM 4848 C C . ALA B 1 184 ? -39.203 -14.744 43.612 1.00 23.56 181 ALA B C 1
ATOM 4849 O O . ALA B 1 184 ? -39.763 -14.172 42.672 1.00 22.95 181 ALA B O 1
ATOM 4851 N N . ALA B 1 185 ? -39.473 -16.003 43.947 1.00 21.79 182 ALA B N 1
ATOM 4852 C CA . ALA B 1 185 ? -40.429 -16.813 43.194 1.00 22.91 182 ALA B CA 1
ATOM 4853 C C . ALA B 1 185 ? -41.781 -16.089 43.116 1.00 24.94 182 ALA B C 1
ATOM 4854 O O . ALA B 1 185 ? -42.398 -16.055 42.054 1.00 25.93 182 ALA B O 1
ATOM 4856 N N . VAL B 1 186 ? -42.241 -15.522 44.243 1.00 24.62 183 VAL B N 1
ATOM 4857 C CA . VAL B 1 186 ? -43.521 -14.801 44.291 1.00 24.34 183 VAL B CA 1
ATOM 4858 C C . VAL B 1 186 ? -43.453 -13.604 43.342 1.00 23.92 183 VAL B C 1
ATOM 4859 O O . VAL B 1 186 ? -44.416 -13.285 42.629 1.00 25.20 183 VAL B O 1
ATOM 4863 N N . SER B 1 187 ? -42.315 -12.920 43.363 1.00 23.76 184 SER B N 1
ATOM 4864 C CA . SER B 1 187 ? -42.158 -11.711 42.618 1.00 25.09 184 SER B CA 1
ATOM 4865 C C . SER B 1 187 ? -42.209 -12.024 41.111 1.00 25.57 184 SER B C 1
ATOM 4866 O O . SER B 1 187 ? -42.784 -11.263 40.352 1.00 29.00 184 SER B O 1
ATOM 4869 N N . MET B 1 188 ? -41.662 -13.170 40.697 1.00 24.82 185 MET B N 1
ATOM 4870 C CA . MET B 1 188 ? -41.642 -13.607 39.295 1.00 23.83 185 MET B CA 1
ATOM 4871 C C . MET B 1 188 ? -42.978 -14.220 38.869 1.00 24.66 185 MET B C 1
ATOM 4872 O O . MET B 1 188 ? -43.431 -13.957 37.771 1.00 26.74 185 MET B O 1
ATOM 4877 N N . TYR B 1 189 ? -43.556 -15.087 39.711 1.00 26.89 186 TYR B N 1
ATOM 4878 C CA . TYR B 1 189 ? -44.552 -16.080 39.276 1.00 28.75 186 TYR B CA 1
ATOM 4879 C C . TYR B 1 189 ? -45.993 -15.662 39.605 1.00 31.95 186 TYR B C 1
ATOM 4880 O O . TYR B 1 189 ? -46.925 -16.308 39.128 1.00 31.14 186 TYR B O 1
ATOM 4889 N N . GLY B 1 190 ? -46.177 -14.605 40.402 1.00 36.91 187 GLY B N 1
ATOM 4890 C CA . GLY B 1 190 ? -47.520 -14.218 40.873 1.00 42.17 187 GLY B CA 1
ATOM 4891 C C . GLY B 1 190 ? -47.753 -14.660 42.308 1.00 49.15 187 GLY B C 1
ATOM 4892 O O . GLY B 1 190 ? -46.932 -15.329 42.898 1.00 44.25 187 GLY B O 1
ATOM 4893 N N . ARG B 1 191 ? -48.928 -14.323 42.848 1.00 62.75 188 ARG B N 1
ATOM 4894 C CA . ARG B 1 191 ? -49.198 -14.357 44.307 1.00 66.18 188 ARG B CA 1
ATOM 4895 C C . ARG B 1 191 ? -49.383 -15.801 44.803 1.00 64.47 188 ARG B C 1
ATOM 4896 O O . ARG B 1 191 ? -48.863 -16.173 45.854 1.00 57.93 188 ARG B O 1
ATOM 4898 N N . GLY B 1 192 ? -50.101 -16.611 44.025 1.00 66.55 189 GLY B N 1
ATOM 4899 C CA . GLY B 1 192 ? -50.399 -17.979 44.414 1.00 65.76 189 GLY B CA 1
ATOM 4900 C C . GLY B 1 192 ? -51.770 -18.025 45.062 1.00 62.09 189 GLY B C 1
ATOM 4901 O O . GLY B 1 192 ? -52.284 -16.987 45.475 1.00 57.66 189 GLY B O 1
ATOM 4902 N N . PRO B 1 193 ? -52.352 -19.220 45.178 1.00 54.13 190 PRO B N 1
ATOM 4903 C CA . PRO B 1 193 ? -51.704 -20.489 44.898 1.00 45.67 190 PRO B CA 1
ATOM 4904 C C . PRO B 1 193 ? -51.472 -20.811 43.408 1.00 38.32 190 PRO B C 1
ATOM 4905 O O . PRO B 1 193 ? -52.240 -20.412 42.551 1.00 32.70 190 PRO B O 1
ATOM 4909 N N . TRP B 1 194 ? -50.369 -21.530 43.146 1.00 32.71 191 TRP B N 1
ATOM 4910 C CA . TRP B 1 194 ? -49.961 -22.058 41.867 1.00 27.70 191 TRP B CA 1
ATOM 4911 C C . TRP B 1 194 ? -50.313 -23.546 41.792 1.00 26.98 191 TRP B C 1
ATOM 4912 O O . TRP B 1 194 ? -50.226 -24.246 42.787 1.00 27.74 191 TRP B O 1
ATOM 4923 N N . ARG B 1 195 ? -50.663 -24.036 40.601 1.00 26.73 192 ARG B N 1
ATOM 4924 C CA . ARG B 1 195 ? -50.604 -25.452 40.275 1.00 26.29 192 ARG B CA 1
ATOM 4925 C C . ARG B 1 195 ? -49.370 -25.606 39.376 1.00 27.46 192 ARG B C 1
ATOM 4926 O O . ARG B 1 195 ? -49.424 -25.341 38.162 1.00 30.02 192 ARG B O 1
ATOM 4930 N N . PHE B 1 196 ? -48.252 -26.005 39.983 1.00 25.50 193 PHE B N 1
ATOM 4931 C CA . PHE B 1 196 ? -46.932 -25.909 39.367 1.00 25.63 193 PHE B CA 1
ATOM 4932 C C . PHE B 1 196 ? -46.456 -27.287 38.903 1.00 24.70 193 PHE B C 1
ATOM 4933 O O . PHE B 1 196 ? -46.198 -28.171 39.719 1.00 24.57 193 PHE B O 1
ATOM 4941 N N . LEU B 1 197 ? -46.302 -27.424 37.585 1.00 22.89 194 LEU B N 1
ATOM 4942 C CA . LEU B 1 197 ? -45.844 -28.650 36.944 1.00 23.05 194 LEU B CA 1
ATOM 4943 C C . LEU B 1 197 ? -44.318 -28.685 36.995 1.00 24.43 194 LEU B C 1
ATOM 4944 O O . LEU B 1 197 ? -43.648 -27.755 36.496 1.00 24.69 194 LEU B O 1
ATOM 4949 N N . ILE B 1 198 ? -43.766 -29.738 37.593 1.00 24.80 195 ILE B N 1
ATOM 4950 C CA . ILE B 1 198 ? -42.337 -29.811 37.751 1.00 28.48 195 ILE B CA 1
ATOM 4951 C C . ILE B 1 198 ? -41.822 -31.099 37.122 1.00 29.36 195 ILE B C 1
ATOM 4952 O O . ILE B 1 198 ? -41.883 -32.156 37.746 1.00 30.93 195 ILE B O 1
ATOM 4957 N N . PRO B 1 199 ? -41.315 -31.018 35.871 1.00 28.41 196 PRO B N 1
ATOM 4958 C CA . PRO B 1 199 ? -40.689 -32.157 35.208 1.00 26.81 196 PRO B CA 1
ATOM 4959 C C . PRO B 1 199 ? -39.160 -32.156 35.271 1.00 25.74 196 PRO B C 1
ATOM 4960 O O . PRO B 1 199 ? -38.529 -33.028 34.693 1.00 29.16 196 PRO B O 1
ATOM 4964 N N . ILE B 1 200 ? -38.565 -31.172 35.944 1.00 23.85 197 ILE B N 1
ATOM 4965 C CA . ILE B 1 200 ? -37.125 -31.213 36.200 1.00 24.08 197 ILE B CA 1
ATOM 4966 C C . ILE B 1 200 ? -36.893 -31.975 37.507 1.00 25.03 197 ILE B C 1
ATOM 4967 O O . ILE B 1 200 ? -37.776 -32.060 38.344 1.00 23.89 197 ILE B O 1
ATOM 4972 N N . PRO B 1 201 ? -35.700 -32.563 37.728 1.00 25.73 198 PRO B N 1
ATOM 4973 C CA . PRO B 1 201 ? -35.466 -33.404 38.898 1.00 25.89 198 PRO B CA 1
ATOM 4974 C C . PRO B 1 201 ? -35.639 -32.634 40.220 1.00 27.57 198 PRO B C 1
ATOM 4975 O O . PRO B 1 201 ? -35.185 -31.494 40.331 1.00 29.07 198 PRO B O 1
ATOM 4979 N N . LEU B 1 202 ? -36.257 -33.291 41.212 1.00 27.55 199 LEU B N 1
ATOM 4980 C CA . LEU B 1 202 ? -36.452 -32.771 42.554 1.00 27.04 199 LEU B CA 1
ATOM 4981 C C . LEU B 1 202 ? -35.125 -32.635 43.312 1.00 29.55 199 LEU B C 1
ATOM 4982 O O . LEU B 1 202 ? -35.097 -31.994 44.376 1.00 30.38 199 LEU B O 1
ATOM 4987 N N . SER B 1 203 ? -34.046 -33.228 42.791 1.00 29.01 200 SER B N 1
ATOM 4988 C CA . SER B 1 203 ? -32.745 -33.178 43.451 1.00 30.43 200 SER B CA 1
ATOM 4989 C C . SER B 1 203 ? -32.118 -31.767 43.421 1.00 29.83 200 SER B C 1
ATOM 4990 O O . SER B 1 203 ? -31.258 -31.487 44.238 1.00 32.48 200 SER B O 1
ATOM 4993 N N . ASP B 1 204 ? -32.523 -30.898 42.480 1.00 30.94 201 ASP B N 1
ATOM 4994 C CA . ASP B 1 204 ? -31.939 -29.533 42.332 1.00 29.76 201 ASP B CA 1
ATOM 4995 C C . ASP B 1 204 ? -33.060 -28.484 42.246 1.00 27.28 201 ASP B C 1
ATOM 4996 O O . ASP B 1 204 ? -33.909 -28.454 43.115 1.00 26.81 201 ASP B O 1
ATOM 5001 N N . LEU B 1 205 ? -33.051 -27.611 41.232 1.00 23.87 202 LEU B N 1
ATOM 5002 C CA . LEU B 1 205 ? -33.954 -26.470 41.220 1.00 22.29 202 LEU B CA 1
ATOM 5003 C C . LEU B 1 205 ? -35.401 -26.952 41.377 1.00 20.51 202 LEU B C 1
ATOM 5004 O O . LEU B 1 205 ? -36.208 -26.308 42.043 1.00 19.04 202 LEU B O 1
ATOM 5009 N N . GLY B 1 206 ? -35.727 -28.083 40.753 1.00 19.92 203 GLY B N 1
ATOM 5010 C CA . GLY B 1 206 ? -37.067 -28.667 40.841 1.00 20.78 203 GLY B CA 1
ATOM 5011 C C . GLY B 1 206 ? -37.585 -28.762 42.273 1.00 21.15 203 GLY B C 1
ATOM 5012 O O . GLY B 1 206 ? -38.742 -28.447 42.559 1.00 22.32 203 GLY B O 1
ATOM 5013 N N . GLY B 1 207 ? -36.710 -29.208 43.173 1.00 22.18 204 GLY B N 1
ATOM 5014 C CA . GLY B 1 207 ? -37.032 -29.379 44.577 1.00 24.19 204 GLY B CA 1
ATOM 5015 C C . GLY B 1 207 ? -37.263 -28.069 45.318 1.00 25.10 204 GLY B C 1
ATOM 5016 O O . GLY B 1 207 ? -38.079 -28.033 46.236 1.00 25.49 204 GLY B O 1
ATOM 5017 N N . GLU B 1 208 ? -36.523 -27.017 44.940 1.00 25.76 205 GLU B N 1
ATOM 5018 C CA . GLU B 1 208 ? -36.710 -25.690 45.492 1.00 26.73 205 GLU B CA 1
ATOM 5019 C C . GLU B 1 208 ? -38.032 -25.096 44.984 1.00 25.39 205 GLU B C 1
ATOM 5020 O O . GLU B 1 208 ? -38.746 -24.432 45.740 1.00 25.02 205 GLU B O 1
ATOM 5026 N N . LEU B 1 209 ? -38.360 -25.335 43.716 1.00 24.66 206 LEU B N 1
ATOM 5027 C CA . LEU B 1 209 ? -39.617 -24.821 43.155 1.00 25.73 206 LEU B CA 1
ATOM 5028 C C . LEU B 1 209 ? -40.804 -25.487 43.855 1.00 25.32 206 LEU B C 1
ATOM 5029 O O . LEU B 1 209 ? -41.839 -24.853 44.065 1.00 25.64 206 LEU B O 1
ATOM 5034 N N . ALA B 1 210 ? -40.653 -26.768 44.201 1.00 25.14 207 ALA B N 1
ATOM 5035 C CA . ALA B 1 210 ? -41.697 -27.478 44.912 1.00 24.52 207 ALA B CA 1
ATOM 5036 C C . ALA B 1 210 ? -41.921 -26.802 46.268 1.00 22.32 207 ALA B C 1
ATOM 5037 O O . ALA B 1 210 ? -43.059 -26.597 46.689 1.00 21.34 207 ALA B O 1
ATOM 5039 N N . GLN B 1 211 ? -40.820 -26.453 46.939 1.00 21.62 208 GLN B N 1
ATOM 5040 C CA . GLN B 1 211 ? -40.892 -25.807 48.258 1.00 22.60 208 GLN B CA 1
ATOM 5041 C C . GLN B 1 211 ? -41.539 -24.419 48.137 1.00 21.45 208 GLN B C 1
ATOM 5042 O O . GLN B 1 211 ? -42.412 -24.079 48.948 1.00 21.39 208 GLN B O 1
ATOM 5048 N N . CYS B 1 212 ? -41.142 -23.645 47.123 1.00 20.55 209 CYS B N 1
ATOM 5049 C CA . CYS B 1 212 ? -41.777 -22.358 46.848 1.00 20.86 209 CYS B CA 1
ATOM 5050 C C . CYS B 1 212 ? -43.285 -22.544 46.646 1.00 21.00 209 CYS B C 1
ATOM 5051 O O . CYS B 1 212 ? -44.087 -21.779 47.165 1.00 19.52 209 CYS B O 1
ATOM 5054 N N . THR B 1 213 ? -43.656 -23.578 45.883 1.00 20.79 210 THR B N 1
ATOM 5055 C CA . THR B 1 213 ? -45.037 -23.855 45.562 1.00 20.32 210 THR B CA 1
ATOM 5056 C C . THR B 1 213 ? -45.802 -24.185 46.850 1.00 21.35 210 THR B C 1
ATOM 5057 O O . THR B 1 213 ? -46.904 -23.649 47.070 1.00 24.43 210 THR B O 1
ATOM 5061 N N . LEU B 1 214 ? -45.226 -25.044 47.690 1.00 20.16 211 LEU B N 1
ATOM 5062 C CA . LEU B 1 214 ? -45.894 -25.434 48.931 1.00 21.77 211 LEU B CA 1
ATOM 5063 C C . LEU B 1 214 ? -46.064 -24.209 49.852 1.00 22.42 211 LEU B C 1
ATOM 5064 O O . LEU B 1 214 ? -47.140 -23.983 50.391 1.00 22.23 211 LEU B O 1
ATOM 5069 N N . ALA B 1 215 ? -44.995 -23.416 50.000 1.00 21.75 212 ALA B N 1
ATOM 5070 C CA . ALA B 1 215 ? -44.930 -22.337 50.978 1.00 21.23 212 ALA B CA 1
ATOM 5071 C C . ALA B 1 215 ? -45.971 -21.253 50.673 1.00 21.83 212 ALA B C 1
ATOM 5072 O O . ALA B 1 215 ? -46.371 -20.508 51.564 1.00 20.89 212 ALA B O 1
ATOM 5074 N N . THR B 1 216 ? -46.372 -21.150 49.401 1.00 22.84 213 THR B N 1
ATOM 5075 C CA . THR B 1 216 ? -47.285 -20.118 48.929 1.00 23.07 213 THR B CA 1
ATOM 5076 C C . THR B 1 216 ? -48.707 -20.672 48.825 1.00 23.09 213 THR B C 1
ATOM 5077 O O . THR B 1 216 ? -49.612 -20.002 48.327 1.00 24.17 213 THR B O 1
ATOM 5081 N N . GLY B 1 217 ? -48.900 -21.907 49.278 1.00 23.56 214 GLY B N 1
ATOM 5082 C CA . GLY B 1 217 ? -50.210 -22.483 49.479 1.00 26.44 214 GLY B CA 1
ATOM 5083 C C . GLY B 1 217 ? -50.714 -23.240 48.270 1.00 29.31 214 GLY B C 1
ATOM 5084 O O . GLY B 1 217 ? -51.896 -23.592 48.208 1.00 30.86 214 GLY B O 1
ATOM 5085 N N . GLY B 1 218 ? -49.807 -23.525 47.328 1.00 31.36 215 GLY B N 1
ATOM 5086 C CA . GLY B 1 218 ? -50.170 -24.139 46.060 1.00 29.96 215 GLY B CA 1
ATOM 5087 C C . GLY B 1 218 ? -50.013 -25.650 46.060 1.00 29.51 215 GLY B C 1
ATOM 5088 O O . GLY B 1 218 ? -49.739 -26.262 47.086 1.00 29.13 215 GLY B O 1
ATOM 5089 N N . THR B 1 219 ? -50.168 -26.229 44.864 1.00 28.95 216 THR B N 1
ATOM 5090 C CA . THR B 1 219 ? -50.082 -27.648 44.607 1.00 29.86 216 THR B CA 1
ATOM 5091 C C . THR B 1 219 ? -48.956 -27.938 43.616 1.00 28.66 216 THR B C 1
ATOM 5092 O O . THR B 1 219 ? -48.932 -27.369 42.547 1.00 34.24 216 THR B O 1
ATOM 5096 N N . VAL B 1 220 ? -48.041 -28.837 43.984 1.00 27.67 217 VAL B N 1
ATOM 5097 C CA . VAL B 1 220 ? -47.017 -29.348 43.080 1.00 25.41 217 VAL B CA 1
ATOM 5098 C C . VAL B 1 220 ? -47.647 -30.447 42.234 1.00 25.30 217 VAL B C 1
ATOM 5099 O O . VAL B 1 220 ? -48.359 -31.276 42.765 1.00 26.28 217 VAL B O 1
ATOM 5103 N N . VAL B 1 221 ? -47.367 -30.428 40.930 1.00 26.64 218 VAL B N 1
ATOM 5104 C CA . VAL B 1 221 ? -47.764 -31.482 39.979 1.00 25.71 218 VAL B CA 1
ATOM 5105 C C . VAL B 1 221 ? -46.486 -32.121 39.433 1.00 23.96 218 VAL B C 1
ATOM 5106 O O . VAL B 1 221 ? -45.707 -31.420 38.812 1.00 26.56 218 VAL B O 1
ATOM 5110 N N . LEU B 1 222 ? -46.281 -33.419 39.669 1.00 24.54 219 LEU B N 1
ATOM 5111 C CA . LEU B 1 222 ? -44.980 -34.082 39.394 1.00 26.05 219 LEU B CA 1
ATOM 5112 C C . LEU B 1 222 ? -45.035 -34.885 38.101 1.00 25.34 219 LEU B C 1
ATOM 5113 O O . LEU B 1 222 ? -45.990 -35.612 37.882 1.00 25.39 219 LEU B O 1
ATOM 5118 N N . LEU B 1 223 ? -43.974 -34.781 37.298 1.00 26.71 220 LEU B N 1
ATOM 5119 C CA . LEU B 1 223 ? -43.677 -35.755 36.242 1.00 27.75 220 LEU B CA 1
ATOM 5120 C C . LEU B 1 223 ? -42.244 -36.267 36.429 1.00 31.12 220 LEU B C 1
ATOM 5121 O O . LEU B 1 223 ? -41.390 -35.544 36.944 1.00 32.92 220 LEU B O 1
ATOM 5126 N N . GLU B 1 224 ? -41.997 -37.511 35.996 1.00 34.57 221 GLU B N 1
ATOM 5127 C CA . GLU B 1 224 ? -40.705 -38.151 36.125 1.00 36.55 221 GLU B CA 1
ATOM 5128 C C . GLU B 1 224 ? -39.692 -37.556 35.141 1.00 36.69 221 GLU B C 1
ATOM 5129 O O . GLU B 1 224 ? -38.526 -37.379 35.473 1.00 37.81 221 GLU B O 1
ATOM 5135 N N . GLU B 1 225 ? -40.136 -37.251 33.924 1.00 40.22 222 GLU B N 1
ATOM 5136 C CA . GLU B 1 225 ? -39.282 -36.704 32.853 1.00 38.72 222 GLU B CA 1
ATOM 5137 C C . GLU B 1 225 ? -40.124 -35.783 31.965 1.00 33.92 222 GLU B C 1
ATOM 5138 O O . GLU B 1 225 ? -41.329 -35.646 32.150 1.00 36.54 222 GLU B O 1
ATOM 5144 N N . PHE B 1 226 ? -39.477 -35.153 30.989 1.00 31.21 223 PHE B N 1
ATOM 5145 C CA . PHE B 1 226 ? -40.155 -34.341 30.007 1.00 29.67 223 PHE B CA 1
ATOM 5146 C C . PHE B 1 226 ? -40.462 -35.163 28.750 1.00 30.38 223 PHE B C 1
ATOM 5147 O O . PHE B 1 226 ? -39.568 -35.715 28.128 1.00 26.74 223 PHE B O 1
ATOM 5155 N N . GLN B 1 227 ? -41.757 -35.259 28.420 1.00 31.99 224 GLN B N 1
ATOM 5156 C CA . GLN B 1 227 ? -42.242 -35.641 27.100 1.00 37.06 224 GLN B CA 1
ATOM 5157 C C . GLN B 1 227 ? -43.286 -34.609 26.692 1.00 37.63 224 GLN B C 1
ATOM 5158 O O . GLN B 1 227 ? -44.131 -34.235 27.496 1.00 35.60 224 GLN B O 1
ATOM 5164 N N . PRO B 1 228 ? -43.254 -34.072 25.454 1.00 38.47 225 PRO B N 1
ATOM 5165 C CA . PRO B 1 228 ? -44.165 -32.992 25.083 1.00 38.34 225 PRO B CA 1
ATOM 5166 C C . PRO B 1 228 ? -45.648 -33.362 25.261 1.00 40.13 225 PRO B C 1
ATOM 5167 O O . PRO B 1 228 ? -46.432 -32.562 25.762 1.00 39.45 225 PRO B O 1
ATOM 5171 N N . ASP B 1 229 ? -46.000 -34.581 24.840 1.00 43.79 226 ASP B N 1
ATOM 5172 C CA . ASP B 1 229 ? -47.367 -35.095 24.893 1.00 48.22 226 ASP B CA 1
ATOM 5173 C C . ASP B 1 229 ? -47.831 -35.065 26.354 1.00 43.18 226 ASP B C 1
ATOM 5174 O O . ASP B 1 229 ? -48.908 -34.545 26.663 1.00 42.81 226 ASP B O 1
ATOM 5179 N N . ALA B 1 230 ? -46.985 -35.595 27.246 1.00 38.11 227 ALA B N 1
ATOM 5180 C CA . ALA B 1 230 ? -47.302 -35.776 28.664 1.00 34.32 227 ALA B CA 1
ATOM 5181 C C . ALA B 1 230 ? -47.517 -34.432 29.364 1.00 33.96 227 ALA B C 1
ATOM 5182 O O . ALA B 1 230 ? -48.450 -34.301 30.157 1.00 35.08 227 ALA B O 1
ATOM 5184 N N . VAL B 1 231 ? -46.639 -33.464 29.082 1.00 34.39 228 VAL B N 1
ATOM 5185 C CA . VAL B 1 231 ? -46.694 -32.124 29.666 1.00 34.51 228 VAL B CA 1
ATOM 5186 C C . VAL B 1 231 ? -47.983 -31.433 29.218 1.00 34.99 228 VAL B C 1
ATOM 5187 O O . VAL B 1 231 ? -48.692 -30.841 30.026 1.00 31.30 228 VAL B O 1
ATOM 5191 N N . LEU B 1 232 ? -48.267 -31.518 27.915 1.00 37.49 229 LEU B N 1
ATOM 5192 C CA . LEU B 1 232 ? -49.503 -30.980 27.348 1.00 36.84 229 LEU B CA 1
ATOM 5193 C C . LEU B 1 232 ? -50.705 -31.573 28.096 1.00 41.57 229 LEU B C 1
ATOM 5194 O O . LEU B 1 232 ? -51.584 -30.839 28.534 1.00 47.64 229 LEU B O 1
ATOM 5199 N N . GLU B 1 233 ? -50.720 -32.904 28.237 1.00 40.78 230 GLU B N 1
ATOM 5200 C CA . GLU B 1 233 ? -51.818 -33.627 28.853 1.00 44.14 230 GLU B CA 1
ATOM 5201 C C . GLU B 1 233 ? -51.949 -33.176 30.311 1.00 39.69 230 GLU B C 1
ATOM 5202 O O . GLU B 1 233 ? -53.037 -32.858 30.768 1.00 40.72 230 GLU B O 1
ATOM 5208 N N . ALA B 1 234 ? -50.819 -33.110 31.019 1.00 37.54 231 ALA B N 1
ATOM 5209 C CA . ALA B 1 234 ? -50.785 -32.744 32.443 1.00 34.62 231 ALA B CA 1
ATOM 5210 C C . ALA B 1 234 ? -51.321 -31.327 32.640 1.00 33.93 231 ALA B C 1
ATOM 5211 O O . ALA B 1 234 ? -52.077 -31.077 33.582 1.00 33.47 231 ALA B O 1
ATOM 5213 N N . ILE B 1 235 ? -50.926 -30.407 31.756 1.00 33.82 232 ILE B N 1
ATOM 5214 C CA . ILE B 1 235 ? -51.346 -29.028 31.896 1.00 33.48 232 ILE B CA 1
ATOM 5215 C C . ILE B 1 235 ? -52.875 -28.962 31.821 1.00 35.06 232 ILE B C 1
ATOM 5216 O O . ILE B 1 235 ? -53.496 -28.280 32.620 1.00 37.20 232 ILE B O 1
ATOM 5221 N N . GLU B 1 236 ? -53.466 -29.686 30.869 1.00 39.47 233 GLU B N 1
ATOM 5222 C CA . GLU B 1 236 ? -54.902 -29.631 30.622 1.00 44.25 233 GLU B CA 1
ATOM 5223 C C . GLU B 1 236 ? -55.660 -30.355 31.739 1.00 40.73 233 GLU B C 1
ATOM 5224 O O . GLU B 1 236 ? -56.627 -29.811 32.289 1.00 42.20 233 GLU B O 1
ATOM 5230 N N . ARG B 1 237 ? -55.204 -31.565 32.072 1.00 38.99 234 ARG B N 1
ATOM 5231 C CA . ARG B 1 237 ? -55.865 -32.450 33.029 1.00 42.68 234 ARG B CA 1
ATOM 5232 C C . ARG B 1 237 ? -55.861 -31.833 34.443 1.00 43.23 234 ARG B C 1
ATOM 5233 O O . ARG B 1 237 ? -56.894 -31.852 35.135 1.00 42.18 234 ARG B O 1
ATOM 5241 N N . GLU B 1 238 ? -54.716 -31.284 34.886 1.00 41.66 235 GLU B N 1
ATOM 5242 C CA . GLU B 1 238 ? -54.580 -30.733 36.250 1.00 38.30 235 GLU B CA 1
ATOM 5243 C C . GLU B 1 238 ? -54.819 -29.213 36.256 1.00 36.34 235 GLU B C 1
ATOM 5244 O O . GLU B 1 238 ? -54.729 -28.569 37.308 1.00 37.60 235 GLU B O 1
ATOM 5250 N N . ARG B 1 239 ? -55.104 -28.637 35.086 1.00 34.43 236 ARG B N 1
ATOM 5251 C CA . ARG B 1 239 ? -55.285 -27.205 34.933 1.00 36.54 236 ARG B CA 1
ATOM 5252 C C . ARG B 1 239 ? -54.094 -26.470 35.568 1.00 34.35 236 ARG B C 1
ATOM 5253 O O . ARG B 1 239 ? -54.281 -25.533 36.351 1.00 32.77 236 ARG B O 1
ATOM 5261 N N . ALA B 1 240 ? -52.871 -26.906 35.227 1.00 29.00 237 ALA B N 1
ATOM 5262 C CA . ALA B 1 240 ? -51.640 -26.336 35.769 1.00 27.83 237 ALA B CA 1
ATOM 5263 C C . ALA B 1 240 ? -51.518 -24.858 35.375 1.00 27.30 237 ALA B C 1
ATOM 5264 O O . ALA B 1 240 ? -51.872 -24.465 34.264 1.00 30.21 237 ALA B O 1
ATOM 5266 N N . THR B 1 241 ? -51.004 -24.049 36.300 1.00 25.44 238 THR B N 1
ATOM 5267 C CA . THR B 1 241 ? -50.843 -22.616 36.109 1.00 25.46 238 THR B CA 1
ATOM 5268 C C . THR B 1 241 ? -49.388 -22.275 35.776 1.00 25.40 238 THR B C 1
ATOM 5269 O O . THR B 1 241 ? -49.113 -21.242 35.167 1.00 26.66 238 THR B O 1
ATOM 5273 N N . HIS B 1 242 ? -48.461 -23.117 36.238 1.00 23.05 239 HIS B N 1
ATOM 5274 C CA . HIS B 1 242 ? -47.056 -22.874 36.086 1.00 23.53 239 HIS B CA 1
ATOM 5275 C C . HIS B 1 242 ? -46.393 -24.173 35.642 1.00 24.50 239 HIS B C 1
ATOM 5276 O O . HIS B 1 242 ? -46.889 -25.257 35.969 1.00 25.69 239 HIS B O 1
ATOM 5283 N N . VAL B 1 243 ? -45.283 -24.025 34.909 1.00 23.96 240 VAL B N 1
ATOM 5284 C CA . VAL B 1 243 ? -44.408 -25.116 34.568 1.00 23.45 240 VAL B CA 1
ATOM 5285 C C . VAL B 1 243 ? -43.001 -24.545 34.376 1.00 23.22 240 VAL B C 1
ATOM 5286 O O . VAL B 1 243 ? -42.856 -23.388 33.978 1.00 23.20 240 VAL B O 1
ATOM 5290 N N . PHE B 1 244 ? -41.986 -25.363 34.671 1.00 22.21 241 PHE B N 1
ATOM 5291 C CA . PHE B 1 244 ? -40.615 -25.015 34.387 1.00 22.07 241 PHE B CA 1
ATOM 5292 C C . PHE B 1 244 ? -40.028 -26.027 33.407 1.00 21.63 241 PHE B C 1
ATOM 5293 O O . PHE B 1 244 ? -40.106 -27.221 33.638 1.00 21.65 241 PHE B O 1
ATOM 5301 N N . LEU B 1 245 ? -39.398 -25.504 32.353 1.00 22.95 242 LEU B N 1
ATOM 5302 C CA . LEU B 1 245 ? -38.815 -26.261 31.244 1.00 22.41 242 LEU B CA 1
ATOM 5303 C C . LEU B 1 245 ? -37.376 -25.797 30.998 1.00 23.44 242 LEU B C 1
ATOM 5304 O O . LEU B 1 245 ? -37.050 -24.611 31.175 1.00 24.86 242 LEU B O 1
ATOM 5309 N N . ALA B 1 246 ? -36.522 -26.734 30.576 1.00 22.75 243 ALA B N 1
ATOM 5310 C CA . ALA B 1 246 ? -35.280 -26.388 29.885 1.00 21.21 243 ALA B CA 1
ATOM 5311 C C . ALA B 1 246 ? -35.645 -25.754 28.544 1.00 20.50 243 ALA B C 1
ATOM 5312 O O . ALA B 1 246 ? -36.674 -26.077 27.960 1.00 18.58 243 ALA B O 1
ATOM 5314 N N . PRO B 1 247 ? -34.832 -24.819 28.021 1.00 20.67 244 PRO B N 1
ATOM 5315 C CA . PRO B 1 247 ? -35.143 -24.156 26.762 1.00 21.84 244 PRO B CA 1
ATOM 5316 C C . PRO B 1 247 ? -35.505 -25.110 25.615 1.00 24.88 244 PRO B C 1
ATOM 5317 O O . PRO B 1 247 ? -36.474 -24.857 24.914 1.00 29.36 244 PRO B O 1
ATOM 5321 N N . ASN B 1 248 ? -34.745 -26.193 25.437 1.00 26.38 245 ASN B N 1
ATOM 5322 C CA . ASN B 1 248 ? -35.009 -27.117 24.346 1.00 28.78 245 ASN B CA 1
ATOM 5323 C C . ASN B 1 248 ? -36.414 -27.709 24.494 1.00 27.20 245 ASN B C 1
ATOM 5324 O O . ASN B 1 248 ? -37.071 -27.972 23.490 1.00 27.60 245 ASN B O 1
ATOM 5329 N N . TRP B 1 249 ? -36.855 -27.911 25.740 1.00 27.29 246 TRP B N 1
ATOM 5330 C CA . TRP B 1 249 ? -38.173 -28.463 26.030 1.00 27.84 246 TRP B CA 1
ATOM 5331 C C . TRP B 1 249 ? -39.258 -27.452 25.633 1.00 28.31 246 TRP B C 1
ATOM 5332 O O . TRP B 1 249 ? -40.310 -27.831 25.135 1.00 31.89 246 TRP B O 1
ATOM 5343 N N . LEU B 1 250 ? -38.999 -26.169 25.883 1.00 26.60 247 LEU B N 1
ATOM 5344 C CA . LEU B 1 250 ? -39.891 -25.131 25.456 1.00 25.81 247 LEU B CA 1
ATOM 5345 C C . LEU B 1 250 ? -40.117 -25.279 23.951 1.00 27.16 247 LEU B C 1
ATOM 5346 O O . LEU B 1 250 ? -41.241 -25.318 23.495 1.00 30.56 247 LEU B O 1
ATOM 5351 N N . TYR B 1 251 ? -39.024 -25.352 23.191 1.00 25.88 248 TYR B N 1
ATOM 5352 C CA . TYR B 1 251 ? -39.132 -25.391 21.739 1.00 26.57 248 TYR B CA 1
ATOM 5353 C C . TYR B 1 251 ? -39.934 -26.640 21.326 1.00 26.52 248 TYR B C 1
ATOM 5354 O O . TYR B 1 251 ? -40.837 -26.533 20.496 1.00 25.80 248 TYR B O 1
ATOM 5363 N N . GLN B 1 252 ? -39.632 -27.799 21.925 1.00 27.77 249 GLN B N 1
ATOM 5364 C CA . GLN B 1 252 ? -40.330 -29.044 21.598 1.00 30.62 249 GLN B CA 1
ATOM 5365 C C . GLN B 1 252 ? -41.830 -28.918 21.907 1.00 32.01 249 GLN B C 1
ATOM 5366 O O . GLN B 1 252 ? -42.651 -29.419 21.173 1.00 31.08 249 GLN B O 1
ATOM 5372 N N . LEU B 1 253 ? -42.171 -28.270 23.020 1.00 32.64 250 LEU B N 1
ATOM 5373 C CA . LEU B 1 253 ? -43.561 -28.116 23.422 1.00 33.93 250 LEU B CA 1
ATOM 5374 C C . LEU B 1 253 ? -44.284 -27.176 22.454 1.00 34.38 250 LEU B C 1
ATOM 5375 O O . LEU B 1 253 ? -45.348 -27.504 21.953 1.00 34.41 250 LEU B O 1
ATOM 5380 N N . ALA B 1 254 ? -43.667 -26.027 22.179 1.00 37.99 251 ALA B N 1
ATOM 5381 C CA . ALA B 1 254 ? -44.250 -24.961 21.353 1.00 42.26 251 ALA B CA 1
ATOM 5382 C C . ALA B 1 254 ? -44.498 -25.439 19.915 1.00 46.14 251 ALA B C 1
ATOM 5383 O O . ALA B 1 254 ? -45.465 -25.021 19.281 1.00 51.73 251 ALA B O 1
ATOM 5385 N N . GLU B 1 255 ? -43.608 -26.301 19.406 1.00 52.07 252 GLU B N 1
ATOM 5386 C CA . GLU B 1 255 ? -43.621 -26.719 18.004 1.00 50.34 252 GLU B CA 1
ATOM 5387 C C . GLU B 1 255 ? -44.433 -28.014 17.838 1.00 49.33 252 GLU B C 1
ATOM 5388 O O . GLU B 1 255 ? -44.683 -28.440 16.734 1.00 56.08 252 GLU B O 1
ATOM 5394 N N . HIS B 1 256 ? -44.872 -28.637 18.930 1.00 52.00 253 HIS B N 1
ATOM 5395 C CA . HIS B 1 256 ? -45.539 -29.943 18.857 1.00 49.41 253 HIS B CA 1
ATOM 5396 C C . HIS B 1 256 ? -46.884 -29.820 18.153 1.00 52.35 253 HIS B C 1
ATOM 5397 O O . HIS B 1 256 ? -47.625 -28.866 18.392 1.00 51.10 253 HIS B O 1
ATOM 5404 N N . PRO B 1 257 ? -47.240 -30.789 17.280 1.00 54.06 254 PRO B N 1
ATOM 5405 C CA . PRO B 1 257 ? -48.502 -30.757 16.533 1.00 55.95 254 PRO B CA 1
ATOM 5406 C C . PRO B 1 257 ? -49.799 -30.739 17.358 1.00 50.83 254 PRO B C 1
ATOM 5407 O O . PRO B 1 257 ? -50.805 -30.187 16.917 1.00 50.22 254 PRO B O 1
ATOM 5411 N N . ALA B 1 258 ? -49.767 -31.349 18.540 1.00 47.65 255 ALA B N 1
ATOM 5412 C CA . ALA B 1 258 ? -50.943 -31.428 19.417 1.00 47.47 255 ALA B CA 1
ATOM 5413 C C . ALA B 1 258 ? -51.192 -30.120 20.185 1.00 47.25 255 ALA B C 1
ATOM 5414 O O . ALA B 1 258 ? -52.201 -30.019 20.852 1.00 45.14 255 ALA B O 1
ATOM 5416 N N . LEU B 1 259 ? -50.307 -29.124 20.093 1.00 51.81 256 LEU B N 1
ATOM 5417 C CA . LEU B 1 259 ? -50.431 -27.917 20.939 1.00 50.17 256 LEU B CA 1
ATOM 5418 C C . LEU B 1 259 ? -51.778 -27.244 20.704 1.00 50.32 256 LEU B C 1
ATOM 5419 O O . LEU B 1 259 ? -52.495 -26.973 21.661 1.00 55.59 256 LEU B O 1
ATOM 5424 N N . PRO B 1 260 ? -52.157 -26.894 19.458 1.00 54.83 257 PRO B N 1
ATOM 5425 C CA . PRO B 1 260 ? -53.426 -26.200 19.227 1.00 58.14 257 PRO B CA 1
ATOM 5426 C C . PRO B 1 260 ? -54.666 -27.031 19.614 1.00 57.70 257 PRO B C 1
ATOM 5427 O O . PRO B 1 260 ? -55.676 -26.449 20.010 1.00 54.45 257 PRO B O 1
ATOM 5431 N N . ARG B 1 261 ? -54.563 -28.364 19.505 1.00 57.82 258 ARG B N 1
ATOM 5432 C CA . ARG B 1 261 ? -55.579 -29.331 19.988 1.00 63.61 258 ARG B CA 1
ATOM 5433 C C . ARG B 1 261 ? -55.809 -29.162 21.507 1.00 66.27 258 ARG B C 1
ATOM 5434 O O . ARG B 1 261 ? -56.929 -29.268 21.994 1.00 73.90 258 ARG B O 1
ATOM 5436 N N . SER B 1 262 ? -54.731 -28.898 22.260 1.00 67.38 259 SER B N 1
ATOM 5437 C CA . SER B 1 262 ? -54.730 -28.864 23.746 1.00 63.31 259 SER B CA 1
ATOM 5438 C C . SER B 1 262 ? -55.310 -27.551 24.288 1.00 58.78 259 SER B C 1
ATOM 5439 O O . SER B 1 262 ? -55.197 -26.493 23.655 1.00 58.80 259 SER B O 1
ATOM 5442 N N . ASP B 1 263 ? -55.893 -27.648 25.490 1.00 54.35 260 ASP B N 1
ATOM 5443 C CA . ASP B 1 263 ? -56.427 -26.513 26.253 1.00 52.71 260 ASP B CA 1
ATOM 5444 C C . ASP B 1 263 ? -55.418 -26.143 27.339 1.00 48.73 260 ASP B C 1
ATOM 5445 O O . ASP B 1 263 ? -55.285 -26.862 28.340 1.00 50.39 260 ASP B O 1
ATOM 5450 N N . LEU B 1 264 ? -54.737 -25.015 27.130 1.00 41.89 261 LEU B N 1
ATOM 5451 C CA . LEU B 1 264 ? -53.729 -24.537 28.054 1.00 39.81 261 LEU B CA 1
ATOM 5452 C C . LEU B 1 264 ? -54.173 -23.198 28.653 1.00 38.67 261 LEU B C 1
ATOM 5453 O O . LEU B 1 264 ? -53.327 -22.403 29.075 1.00 37.64 261 LEU B O 1
ATOM 5458 N N . SER B 1 265 ? -55.489 -22.971 28.725 1.00 37.43 262 SER B N 1
ATOM 5459 C CA . SER B 1 265 ? -56.033 -21.697 29.217 1.00 37.44 262 SER B CA 1
ATOM 5460 C C . SER B 1 265 ? -55.644 -21.451 30.684 1.00 36.15 262 SER B C 1
ATOM 5461 O O . SER B 1 265 ? -55.649 -20.315 31.130 1.00 35.91 262 SER B O 1
ATOM 5464 N N . SER B 1 266 ? -55.319 -22.523 31.422 1.00 35.78 263 SER B N 1
ATOM 5465 C CA . SER B 1 266 ? -54.936 -22.432 32.833 1.00 35.63 263 SER B CA 1
ATOM 5466 C C . SER B 1 266 ? -53.543 -21.797 33.009 1.00 35.23 263 SER B C 1
ATOM 5467 O O . SER B 1 266 ? -53.267 -21.240 34.070 1.00 37.73 263 SER B O 1
ATOM 5470 N N . LEU B 1 267 ? -52.675 -21.857 31.992 1.00 34.19 264 LEU B N 1
ATOM 5471 C CA . LEU B 1 267 ? -51.275 -21.393 32.150 1.00 35.30 264 LEU B CA 1
ATOM 5472 C C . LEU B 1 267 ? -51.245 -19.885 32.414 1.00 36.86 264 LEU B C 1
ATOM 5473 O O . LEU B 1 267 ? -51.857 -19.101 31.699 1.00 39.04 264 LEU B O 1
ATOM 5478 N N . ARG B 1 268 ? -50.543 -19.498 33.478 1.00 39.43 265 ARG B N 1
ATOM 5479 C CA . ARG B 1 268 ? -50.204 -18.118 33.721 1.00 41.65 265 ARG B CA 1
ATOM 5480 C C . ARG B 1 268 ? -48.697 -17.906 33.496 1.00 36.03 265 ARG B C 1
ATOM 5481 O O . ARG B 1 268 ? -48.293 -16.796 33.222 1.00 33.16 265 ARG B O 1
ATOM 5489 N N . ARG B 1 269 ? -47.888 -18.969 33.601 1.00 34.49 266 ARG B N 1
ATOM 5490 C CA . ARG B 1 269 ? -46.441 -18.858 33.431 1.00 33.54 266 ARG B CA 1
ATOM 5491 C C . ARG B 1 269 ? -45.805 -20.158 32.926 1.00 30.58 266 ARG B C 1
ATOM 5492 O O . ARG B 1 269 ? -45.883 -21.202 33.559 1.00 30.96 266 ARG B O 1
ATOM 5500 N N . VAL B 1 270 ? -45.193 -20.063 31.742 1.00 26.59 267 VAL B N 1
ATOM 5501 C CA . VAL B 1 270 ? -44.362 -21.088 31.199 1.00 24.23 267 VAL B CA 1
ATOM 5502 C C . VAL B 1 270 ? -42.924 -20.616 31.382 1.00 23.74 267 VAL B C 1
ATOM 5503 O O . VAL B 1 270 ? -42.455 -19.729 30.683 1.00 24.15 267 VAL B O 1
ATOM 5507 N N . VAL B 1 271 ? -42.251 -21.207 32.366 1.00 23.61 268 VAL B N 1
ATOM 5508 C CA . VAL B 1 271 ? -40.971 -20.735 32.817 1.00 24.35 268 VAL B CA 1
ATOM 5509 C C . VAL B 1 271 ? -39.895 -21.610 32.193 1.00 23.69 268 VAL B C 1
ATOM 5510 O O . VAL B 1 271 ? -39.995 -22.828 32.218 1.00 25.72 268 VAL B O 1
ATOM 5514 N N . TYR B 1 272 ? -38.862 -20.969 31.654 1.00 22.39 269 TYR B N 1
ATOM 5515 C CA . TYR B 1 272 ? -37.771 -21.692 31.065 1.00 22.12 269 TYR B CA 1
ATOM 5516 C C . TYR B 1 272 ? -36.474 -20.960 31.422 1.00 21.74 269 TYR B C 1
ATOM 5517 O O . TYR B 1 272 ? -36.454 -19.759 31.667 1.00 19.57 269 TYR B O 1
ATOM 5526 N N . GLY B 1 273 ? -35.392 -21.727 31.476 1.00 21.44 270 GLY B N 1
ATOM 5527 C CA . GLY B 1 273 ? -34.086 -21.192 31.799 1.00 21.42 270 GLY B CA 1
ATOM 5528 C C . GLY B 1 273 ? -33.114 -22.309 32.060 1.00 21.15 270 GLY B C 1
ATOM 5529 O O . GLY B 1 273 ? -33.473 -23.471 31.953 1.00 23.10 270 GLY B O 1
ATOM 5530 N N . GLY B 1 274 ? -31.890 -21.936 32.427 1.00 22.64 271 GLY B N 1
ATOM 5531 C CA . GLY B 1 274 ? -30.884 -22.903 32.815 1.00 25.78 271 GLY B CA 1
ATOM 5532 C C . GLY B 1 274 ? -29.873 -23.161 31.717 1.00 26.83 271 GLY B C 1
ATOM 5533 O O . GLY B 1 274 ? -28.940 -23.896 31.920 1.00 31.03 271 GLY B O 1
ATOM 5534 N N . ALA B 1 275 ? -30.081 -22.525 30.567 1.00 27.34 272 ALA B N 1
ATOM 5535 C CA . ALA B 1 275 ? -29.234 -22.642 29.395 1.00 28.36 272 ALA B CA 1
ATOM 5536 C C . ALA B 1 275 ? -29.509 -21.445 28.490 1.00 28.63 272 ALA B C 1
ATOM 5537 O O . ALA B 1 275 ? -30.614 -20.896 28.515 1.00 27.94 272 ALA B O 1
ATOM 5539 N N . PRO B 1 276 ? -28.542 -21.018 27.646 1.00 29.81 273 PRO B N 1
ATOM 5540 C CA . PRO B 1 276 ? -28.765 -19.866 26.773 1.00 28.69 273 PRO B CA 1
ATOM 5541 C C . PRO B 1 276 ? -29.870 -20.220 25.770 1.00 26.27 273 PRO B C 1
ATOM 5542 O O . PRO B 1 276 ? -29.928 -21.352 25.281 1.00 26.20 273 PRO B O 1
ATOM 5546 N N . ALA B 1 277 ? -30.753 -19.250 25.517 1.00 25.78 274 ALA B N 1
ATOM 5547 C CA . ALA B 1 277 ? -31.918 -19.457 24.672 1.00 26.05 274 ALA B CA 1
ATOM 5548 C C . ALA B 1 277 ? -31.578 -19.057 23.236 1.00 23.35 274 ALA B C 1
ATOM 5549 O O . ALA B 1 277 ? -30.774 -18.181 23.024 1.00 23.36 274 ALA B O 1
ATOM 5551 N N . VAL B 1 278 ? -32.211 -19.722 22.276 1.00 22.47 275 VAL B N 1
ATOM 5552 C CA . VAL B 1 278 ? -32.113 -19.363 20.880 1.00 21.71 275 VAL B CA 1
ATOM 5553 C C . VAL B 1 278 ? -33.192 -18.328 20.579 1.00 21.00 275 VAL B C 1
ATOM 5554 O O . VAL B 1 278 ? -34.376 -18.664 20.541 1.00 19.83 275 VAL B O 1
ATOM 5558 N N . PRO B 1 279 ? -32.823 -17.041 20.399 1.00 21.50 276 PRO B N 1
ATOM 5559 C CA . PRO B 1 279 ? -33.799 -15.954 20.254 1.00 22.09 276 PRO B CA 1
ATOM 5560 C C . PRO B 1 279 ? -34.935 -16.221 19.263 1.00 23.13 276 PRO B C 1
ATOM 5561 O O . PRO B 1 279 ? -36.081 -15.917 19.559 1.00 25.32 276 PRO B O 1
ATOM 5565 N N . SER B 1 280 ? -34.597 -16.796 18.102 1.00 23.77 277 SER B N 1
ATOM 5566 C CA . SER B 1 280 ? -35.560 -17.027 17.038 1.00 24.17 277 SER B CA 1
ATOM 5567 C C . SER B 1 280 ? -36.569 -18.100 17.457 1.00 24.74 277 SER B C 1
ATOM 5568 O O . SER B 1 280 ? -37.732 -18.056 17.055 1.00 25.87 277 SER B O 1
ATOM 5571 N N . ARG B 1 281 ? -36.119 -19.053 18.267 1.00 27.37 278 ARG B N 1
ATOM 5572 C CA . ARG B 1 281 ? -36.958 -20.180 18.687 1.00 28.32 278 ARG B CA 1
ATOM 5573 C C . ARG B 1 281 ? -37.870 -19.740 19.829 1.00 26.02 278 ARG B C 1
ATOM 5574 O O . ARG B 1 281 ? -38.992 -20.211 19.950 1.00 26.40 278 ARG B O 1
ATOM 5582 N N . VAL B 1 282 ? -37.376 -18.788 20.621 1.00 25.84 279 VAL B N 1
ATOM 5583 C CA . VAL B 1 282 ? -38.128 -18.159 21.682 1.00 28.02 279 VAL B CA 1
ATOM 5584 C C . VAL B 1 282 ? -39.232 -17.308 21.056 1.00 29.90 279 VAL B C 1
ATOM 5585 O O . VAL B 1 282 ? -40.397 -17.398 21.456 1.00 31.17 279 VAL B O 1
ATOM 5589 N N . ALA B 1 283 ? -38.858 -16.484 20.076 1.00 30.36 280 ALA B N 1
ATOM 5590 C CA . ALA B 1 283 ? -39.833 -15.642 19.364 1.00 29.34 280 ALA B CA 1
ATOM 5591 C C . ALA B 1 283 ? -40.975 -16.525 18.839 1.00 26.59 280 ALA B C 1
ATOM 5592 O O . ALA B 1 283 ? -42.152 -16.164 18.956 1.00 27.95 280 ALA B O 1
ATOM 5594 N N . ALA B 1 284 ? -40.617 -17.683 18.277 1.00 22.84 281 ALA B N 1
ATOM 5595 C CA . ALA B 1 284 ? -41.590 -18.596 17.722 1.00 21.64 281 ALA B CA 1
ATOM 5596 C C . ALA B 1 284 ? -42.481 -19.121 18.831 1.00 22.12 281 ALA B C 1
ATOM 5597 O O . ALA B 1 284 ? -43.687 -19.182 18.661 1.00 22.68 281 ALA B O 1
ATOM 5599 N N . ALA B 1 285 ? -41.871 -19.505 19.954 1.00 23.57 282 ALA B N 1
ATOM 5600 C CA . ALA B 1 285 ? -42.617 -20.009 21.112 1.00 23.84 282 ALA B CA 1
ATOM 5601 C C . ALA B 1 285 ? -43.529 -18.900 21.657 1.00 23.89 282 ALA B C 1
ATOM 5602 O O . ALA B 1 285 ? -44.665 -19.174 22.006 1.00 24.48 282 ALA B O 1
ATOM 5604 N N . ARG B 1 286 ? -43.046 -17.653 21.686 1.00 23.21 283 ARG B N 1
ATOM 5605 C CA . ARG B 1 286 ? -43.832 -16.545 22.208 1.00 25.21 283 ARG B CA 1
ATOM 5606 C C . ARG B 1 286 ? -45.114 -16.344 21.386 1.00 26.23 283 ARG B C 1
ATOM 5607 O O . ARG B 1 286 ? -46.159 -16.032 21.949 1.00 27.52 283 ARG B O 1
ATOM 5615 N N . GLU B 1 287 ? -45.013 -16.495 20.061 1.00 29.02 284 GLU B N 1
ATOM 5616 C CA . GLU B 1 287 ? -46.159 -16.398 19.151 1.00 31.32 284 GLU B CA 1
ATOM 5617 C C . GLU B 1 287 ? -47.130 -17.548 19.399 1.00 30.44 284 GLU B C 1
ATOM 5618 O O . GLU B 1 287 ? -48.310 -17.293 19.535 1.00 28.74 284 GLU B O 1
ATOM 5624 N N . ARG B 1 288 ? -46.606 -18.787 19.419 1.00 32.38 285 ARG B N 1
ATOM 5625 C CA . ARG B 1 288 ? -47.421 -20.040 19.393 1.00 31.63 285 ARG B CA 1
ATOM 5626 C C . ARG B 1 288 ? -48.093 -20.236 20.762 1.00 31.59 285 ARG B C 1
ATOM 5627 O O . ARG B 1 288 ? -49.199 -20.700 20.810 1.00 29.86 285 ARG B O 1
ATOM 5630 N N . MET B 1 289 ? -47.394 -19.896 21.856 1.00 35.08 286 MET B N 1
ATOM 5631 C CA . MET B 1 289 ? -47.917 -19.890 23.240 1.00 35.28 286 MET B CA 1
ATOM 5632 C C . MET B 1 289 ? -48.327 -18.440 23.486 1.00 35.13 286 MET B C 1
ATOM 5633 O O . MET B 1 289 ? -48.000 -17.587 22.675 1.00 41.17 286 MET B O 1
ATOM 5638 N N . GLY B 1 290 ? -49.021 -18.120 24.561 1.00 32.76 287 GLY B N 1
ATOM 5639 C CA . GLY B 1 290 ? -49.511 -16.734 24.616 1.00 34.13 287 GLY B CA 1
ATOM 5640 C C . GLY B 1 290 ? -48.499 -15.759 25.205 1.00 29.40 287 GLY B C 1
ATOM 5641 O O . GLY B 1 290 ? -47.300 -15.958 25.171 1.00 26.32 287 GLY B O 1
ATOM 5642 N N . ALA B 1 291 ? -49.058 -14.785 25.934 1.00 29.70 288 ALA B N 1
ATOM 5643 C CA . ALA B 1 291 ? -48.329 -13.978 26.891 1.00 28.50 288 ALA B CA 1
ATOM 5644 C C . ALA B 1 291 ? -48.192 -14.739 28.224 1.00 28.73 288 ALA B C 1
ATOM 5645 O O . ALA B 1 291 ? -48.624 -14.246 29.258 1.00 27.75 288 ALA B O 1
ATOM 5647 N N . VAL B 1 292 ? -47.528 -15.905 28.183 1.00 28.09 289 VAL B N 1
ATOM 5648 C CA . VAL B 1 292 ? -47.266 -16.707 29.372 1.00 26.96 289 VAL B CA 1
ATOM 5649 C C . VAL B 1 292 ? -45.772 -17.028 29.513 1.00 26.44 289 VAL B C 1
ATOM 5650 O O . VAL B 1 292 ? -45.369 -17.603 30.522 1.00 27.31 289 VAL B O 1
ATOM 5654 N N . LEU B 1 293 ? -44.956 -16.616 28.541 1.00 26.68 290 LEU B N 1
ATOM 5655 C CA . LEU B 1 293 ? -43.572 -17.021 28.518 1.00 27.11 290 LEU B CA 1
ATOM 5656 C C . LEU B 1 293 ? -42.776 -16.157 29.495 1.00 26.77 290 LEU B C 1
ATOM 5657 O O . LEU B 1 293 ? -42.866 -14.941 29.468 1.00 25.17 290 LEU B O 1
ATOM 5662 N N . MET B 1 294 ? -41.990 -16.822 30.347 1.00 27.84 291 MET B N 1
ATOM 5663 C CA . MET B 1 294 ? -41.059 -16.163 31.244 1.00 25.01 291 MET B CA 1
ATOM 5664 C C . MET B 1 294 ? -39.734 -16.925 31.276 1.00 22.15 291 MET B C 1
ATOM 5665 O O . MET B 1 294 ? -39.717 -18.134 31.504 1.00 19.73 291 MET B O 1
ATOM 5670 N N . GLN B 1 295 ? -38.638 -16.174 31.100 1.00 20.92 292 GLN B N 1
ATOM 5671 C CA . GLN B 1 295 ? -37.313 -16.704 31.227 1.00 21.34 292 GLN B CA 1
ATOM 5672 C C . GLN B 1 295 ? -36.797 -16.395 32.633 1.00 21.09 292 GLN B C 1
ATOM 5673 O O . GLN B 1 295 ? -37.172 -15.390 33.226 1.00 22.03 292 GLN B O 1
ATOM 5679 N N . ASN B 1 296 ? -35.969 -17.309 33.160 1.00 20.24 293 ASN B N 1
ATOM 5680 C CA . ASN B 1 296 ? -35.299 -17.189 34.435 1.00 19.49 293 ASN B CA 1
ATOM 5681 C C . ASN B 1 296 ? -33.797 -17.363 34.179 1.00 19.16 293 ASN B C 1
ATOM 5682 O O . ASN B 1 296 ? -33.392 -18.233 33.428 1.00 18.94 293 ASN B O 1
ATOM 5687 N N . TYR B 1 297 ? -32.980 -16.537 34.836 1.00 19.22 294 TYR B N 1
ATOM 5688 C CA . TYR B 1 297 ? -31.544 -16.670 34.864 1.00 18.40 294 TYR B CA 1
ATOM 5689 C C . TYR B 1 297 ? -31.086 -16.791 36.319 1.00 17.65 294 TYR B C 1
ATOM 5690 O O . TYR B 1 297 ? -31.467 -15.996 37.156 1.00 16.14 294 TYR B O 1
ATOM 5699 N N . GLY B 1 298 ? -30.272 -17.811 36.580 1.00 18.94 295 GLY B N 1
ATOM 5700 C CA . GLY B 1 298 ? -29.584 -18.001 37.836 1.00 19.86 295 GLY B CA 1
ATOM 5701 C C . GLY B 1 298 ? -28.316 -18.813 37.632 1.00 21.06 295 GLY B C 1
ATOM 5702 O O . GLY B 1 298 ? -28.025 -19.241 36.516 1.00 20.68 295 GLY B O 1
ATOM 5703 N N . THR B 1 299 ? -27.561 -19.008 38.712 1.00 22.99 296 THR B N 1
ATOM 5704 C CA . THR B 1 299 ? -26.421 -19.920 38.740 1.00 25.14 296 THR B CA 1
ATOM 5705 C C . THR B 1 299 ? -26.523 -20.740 40.025 1.00 27.86 296 THR B C 1
ATOM 5706 O O . THR B 1 299 ? -27.322 -20.408 40.902 1.00 26.06 296 THR B O 1
ATOM 5710 N N . GLN B 1 300 ? -25.717 -21.807 40.116 1.00 31.08 297 GLN B N 1
ATOM 5711 C CA . GLN B 1 300 ? -25.682 -22.646 41.310 1.00 31.78 297 GLN B CA 1
ATOM 5712 C C . GLN B 1 300 ? -25.249 -21.790 42.501 1.00 28.46 297 GLN B C 1
ATOM 5713 O O . GLN B 1 300 ? -25.827 -21.905 43.575 1.00 28.73 297 GLN B O 1
ATOM 5719 N N . GLU B 1 301 ? -24.265 -20.913 42.268 1.00 25.52 298 GLU B N 1
ATOM 5720 C CA . GLU B 1 301 ? -23.715 -20.056 43.302 1.00 24.48 298 GLU B CA 1
ATOM 5721 C C . GLU B 1 301 ? -24.695 -18.923 43.641 1.00 22.61 298 GLU B C 1
ATOM 5722 O O . GLU B 1 301 ? -24.816 -18.554 44.781 1.00 24.20 298 GLU B O 1
ATOM 5728 N N . ALA B 1 302 ? -25.400 -18.381 42.658 1.00 21.91 299 ALA B N 1
ATOM 5729 C CA . ALA B 1 302 ? -26.144 -17.127 42.846 1.00 22.22 299 ALA B CA 1
ATOM 5730 C C . ALA B 1 302 ? -27.602 -17.376 43.227 1.00 20.02 299 ALA B C 1
ATOM 5731 O O . ALA B 1 302 ? -28.259 -16.467 43.666 1.00 18.97 299 ALA B O 1
ATOM 5733 N N . ALA B 1 303 ? -28.108 -18.584 42.960 1.00 19.74 300 ALA B N 1
ATOM 5734 C CA . ALA B 1 303 ? -29.531 -18.836 42.828 1.00 19.01 300 ALA B CA 1
ATOM 5735 C C . ALA B 1 303 ? -30.137 -17.852 41.802 1.00 20.72 300 ALA B C 1
ATOM 5736 O O . ALA B 1 303 ? -29.472 -17.483 40.829 1.00 21.71 300 ALA B O 1
ATOM 5738 N N . PHE B 1 304 ? -31.403 -17.451 41.994 1.00 21.27 301 PHE B N 1
ATOM 5739 C CA . PHE B 1 304 ? -32.138 -16.588 41.059 1.00 20.02 301 PHE B CA 1
ATOM 5740 C C . PHE B 1 304 ? -31.464 -15.213 40.930 1.00 20.82 301 PHE B C 1
ATOM 5741 O O . PHE B 1 304 ? -31.091 -14.600 41.923 1.00 22.94 301 PHE B O 1
ATOM 5749 N N . ILE B 1 305 ? -31.335 -14.720 39.693 1.00 21.82 302 ILE B N 1
ATOM 5750 C CA . ILE B 1 305 ? -30.764 -13.389 39.420 1.00 20.92 302 ILE B CA 1
ATOM 5751 C C . ILE B 1 305 ? -31.772 -12.498 38.676 1.00 21.15 302 ILE B C 1
ATOM 5752 O O . ILE B 1 305 ? -32.006 -11.370 39.090 1.00 20.46 302 ILE B O 1
ATOM 5757 N N . ALA B 1 306 ? -32.315 -12.975 37.550 1.00 20.86 303 ALA B N 1
ATOM 5758 C CA . ALA B 1 306 ? -33.141 -12.120 36.691 1.00 20.96 303 ALA B CA 1
ATOM 5759 C C . ALA B 1 306 ? -34.236 -12.922 35.996 1.00 20.89 303 ALA B C 1
ATOM 5760 O O . ALA B 1 306 ? -34.160 -14.140 35.908 1.00 20.11 303 ALA B O 1
ATOM 5762 N N . ALA B 1 307 ? -35.260 -12.204 35.527 1.00 22.35 304 ALA B N 1
ATOM 5763 C CA . ALA B 1 307 ? -36.329 -12.817 34.746 1.00 22.65 304 ALA B CA 1
ATOM 5764 C C . ALA B 1 307 ? -36.767 -11.877 33.609 1.00 22.72 304 ALA B C 1
ATOM 5765 O O . ALA B 1 307 ? -36.685 -10.647 33.714 1.00 19.69 304 ALA B O 1
ATOM 5767 N N . LEU B 1 308 ? -37.206 -12.504 32.511 1.00 23.09 305 LEU B N 1
ATOM 5768 C CA . LEU B 1 308 ? -37.737 -11.848 31.344 1.00 22.70 305 LEU B CA 1
ATOM 5769 C C . LEU B 1 308 ? -39.231 -12.192 31.277 1.00 23.02 305 LEU B C 1
ATOM 5770 O O . LEU B 1 308 ? -39.598 -13.384 31.188 1.00 21.82 305 LEU B O 1
ATOM 5775 N N . THR B 1 309 ? -40.075 -11.152 31.352 1.00 22.78 306 THR B N 1
ATOM 5776 C CA . THR B 1 309 ? -41.520 -11.323 31.526 1.00 25.20 306 THR B CA 1
ATOM 5777 C C . THR B 1 309 ? -42.173 -11.666 30.195 1.00 26.59 306 THR B C 1
ATOM 5778 O O . THR B 1 309 ? -41.561 -11.525 29.137 1.00 28.46 306 THR B O 1
ATOM 5782 N N . PRO B 1 310 ? -43.444 -12.114 30.189 1.00 26.23 307 PRO B N 1
ATOM 5783 C CA . PRO B 1 310 ? -44.162 -12.325 28.934 1.00 25.82 307 PRO B CA 1
ATOM 5784 C C . PRO B 1 310 ? -44.279 -11.064 28.068 1.00 26.09 307 PRO B C 1
ATOM 5785 O O . PRO B 1 310 ? -44.273 -11.155 26.835 1.00 25.98 307 PRO B O 1
ATOM 5789 N N . ASP B 1 311 ? -44.388 -9.890 28.702 1.00 27.34 308 ASP B N 1
ATOM 5790 C CA . ASP B 1 311 ? -44.470 -8.649 27.951 1.00 28.76 308 ASP B CA 1
ATOM 5791 C C . ASP B 1 311 ? -43.103 -8.283 27.385 1.00 30.32 308 ASP B C 1
ATOM 5792 O O . ASP B 1 311 ? -43.046 -7.709 26.297 1.00 34.40 308 ASP B O 1
ATOM 5797 N N . ASP B 1 312 ? -42.025 -8.594 28.119 1.00 28.95 309 ASP B N 1
ATOM 5798 C CA . ASP B 1 312 ? -40.653 -8.394 27.628 1.00 28.80 309 ASP B CA 1
ATOM 5799 C C . ASP B 1 312 ? -40.438 -9.203 26.339 1.00 28.28 309 ASP B C 1
ATOM 5800 O O . ASP B 1 312 ? -39.733 -8.755 25.462 1.00 30.63 309 ASP B O 1
ATOM 5805 N N . HIS B 1 313 ? -41.040 -10.399 26.253 1.00 28.19 310 HIS B N 1
ATOM 5806 C CA . HIS B 1 313 ? -40.895 -11.335 25.121 1.00 27.14 310 HIS B CA 1
ATOM 5807 C C . HIS B 1 313 ? -41.560 -10.809 23.842 1.00 26.36 310 HIS B C 1
ATOM 5808 O O . HIS B 1 313 ? -41.441 -11.418 22.783 1.00 25.64 310 HIS B O 1
ATOM 5815 N N . ALA B 1 314 ? -42.290 -9.701 23.945 1.00 28.46 311 ALA B N 1
ATOM 5816 C CA . ALA B 1 314 ? -42.977 -9.103 22.812 1.00 31.36 311 ALA B CA 1
ATOM 5817 C C . ALA B 1 314 ? -42.139 -7.986 22.190 1.00 31.81 311 ALA B C 1
ATOM 5818 O O . ALA B 1 314 ? -42.630 -7.284 21.340 1.00 34.34 311 ALA B O 1
ATOM 5820 N N . ARG B 1 315 ? -40.889 -7.821 22.629 1.00 34.13 312 ARG B N 1
ATOM 5821 C CA . ARG B 1 315 ? -39.949 -6.872 22.025 1.00 35.83 312 ARG B CA 1
ATOM 5822 C C . ARG B 1 315 ? -38.761 -7.672 21.472 1.00 36.46 312 ARG B C 1
ATOM 5823 O O . ARG B 1 315 ? -38.059 -8.287 22.235 1.00 35.27 312 ARG B O 1
ATOM 5831 N N . ARG B 1 316 ? -38.557 -7.676 20.148 1.00 39.80 313 ARG B N 1
ATOM 5832 C CA . ARG B 1 316 ? -37.480 -8.483 19.520 1.00 40.52 313 ARG B CA 1
ATOM 5833 C C . ARG B 1 316 ? -36.147 -8.187 20.221 1.00 37.61 313 ARG B C 1
ATOM 5834 O O . ARG B 1 316 ? -35.363 -9.113 20.464 1.00 34.37 313 ARG B O 1
ATOM 5842 N N . GLU B 1 317 ? -35.933 -6.913 20.580 1.00 38.18 314 GLU B N 1
ATOM 5843 C CA . GLU B 1 317 ? -34.655 -6.414 21.147 1.00 38.62 314 GLU B CA 1
ATOM 5844 C C . GLU B 1 317 ? -34.291 -7.152 22.440 1.00 34.89 314 GLU B C 1
ATOM 5845 O O . GLU B 1 317 ? -33.119 -7.251 22.773 1.00 32.08 314 GLU B O 1
ATOM 5851 N N . LEU B 1 318 ? -35.303 -7.636 23.171 1.00 32.67 315 LEU B N 1
ATOM 5852 C CA . LEU B 1 318 ? -35.107 -8.260 24.474 1.00 30.72 315 LEU B CA 1
ATOM 5853 C C . LEU B 1 318 ? -34.990 -9.787 24.382 1.00 31.12 315 LEU B C 1
ATOM 5854 O O . LEU B 1 318 ? -34.776 -10.430 25.396 1.00 33.35 315 LEU B O 1
ATOM 5859 N N . LEU B 1 319 ? -35.101 -10.367 23.186 1.00 29.77 316 LEU B N 1
ATOM 5860 C CA . LEU B 1 319 ? -35.012 -11.815 23.053 1.00 28.39 316 LEU B CA 1
ATOM 5861 C C . LEU B 1 319 ? -33.579 -12.298 23.299 1.00 25.13 316 LEU B C 1
ATOM 5862 O O . LEU B 1 319 ? -33.363 -13.471 23.407 1.00 22.75 316 LEU B O 1
ATOM 5867 N N . THR B 1 320 ? -32.607 -11.383 23.370 1.00 23.13 317 THR B N 1
ATOM 5868 C CA . THR B 1 320 ? -31.243 -11.747 23.694 1.00 22.77 317 THR B CA 1
ATOM 5869 C C . THR B 1 320 ? -30.938 -11.445 25.158 1.00 24.25 317 THR B C 1
ATOM 5870 O O . THR B 1 320 ? -29.771 -11.521 25.565 1.00 26.97 317 THR B O 1
ATOM 5874 N N . ALA B 1 321 ? -31.970 -11.111 25.937 1.00 25.15 318 ALA B N 1
ATOM 5875 C CA . ALA B 1 321 ? -31.811 -10.668 27.320 1.00 26.00 318 ALA B CA 1
ATOM 5876 C C . ALA B 1 321 ? -32.310 -11.733 28.289 1.00 26.24 318 ALA B C 1
ATOM 5877 O O . ALA B 1 321 ? -33.118 -12.610 27.939 1.00 26.89 318 ALA B O 1
ATOM 5879 N N . VAL B 1 322 ? -31.818 -11.615 29.525 1.00 29.22 319 VAL B N 1
ATOM 5880 C CA . VAL B 1 322 ? -32.235 -12.452 30.659 1.00 28.65 319 VAL B CA 1
ATOM 5881 C C . VAL B 1 322 ? -33.282 -11.689 31.456 1.00 27.51 319 VAL B C 1
ATOM 5882 O O . VAL B 1 322 ? -34.062 -12.299 32.187 1.00 29.60 319 VAL B O 1
ATOM 5886 N N . GLY B 1 323 ? -33.283 -10.365 31.297 1.00 25.10 320 GLY B N 1
ATOM 5887 C CA . GLY B 1 323 ? -34.322 -9.509 31.811 1.00 26.65 320 GLY B CA 1
ATOM 5888 C C . GLY B 1 323 ? -33.773 -8.546 32.849 1.00 28.75 320 GLY B C 1
ATOM 5889 O O . GLY B 1 323 ? -32.553 -8.340 32.946 1.00 27.02 320 GLY B O 1
ATOM 5890 N N . ARG B 1 324 ? -34.685 -7.947 33.615 1.00 31.56 321 ARG B N 1
ATOM 5891 C CA . ARG B 1 324 ? -34.320 -7.087 34.730 1.00 32.49 321 ARG B CA 1
ATOM 5892 C C . ARG B 1 324 ? -33.941 -7.969 35.913 1.00 28.43 321 ARG B C 1
ATOM 5893 O O . ARG B 1 324 ? -34.519 -9.029 36.106 1.00 27.40 321 ARG B O 1
ATOM 5901 N N . PRO B 1 325 ? -32.939 -7.580 36.729 1.00 26.62 322 PRO B N 1
ATOM 5902 C CA . PRO B 1 325 ? -32.643 -8.289 37.967 1.00 26.91 322 PRO B CA 1
ATOM 5903 C C . PRO B 1 325 ? -33.880 -8.331 38.864 1.00 25.74 322 PRO B C 1
ATOM 5904 O O . PRO B 1 325 ? -34.677 -7.427 38.846 1.00 24.50 322 PRO B O 1
ATOM 5908 N N . LEU B 1 326 ? -33.995 -9.399 39.648 1.00 26.72 323 LEU B N 1
ATOM 5909 C CA . LEU B 1 326 ? -35.086 -9.553 40.585 1.00 27.27 323 LEU B CA 1
ATOM 5910 C C . LEU B 1 326 ? -34.919 -8.551 41.734 1.00 27.92 323 LEU B C 1
ATOM 5911 O O . LEU B 1 326 ? -33.853 -7.954 41.917 1.00 28.29 323 LEU B O 1
ATOM 5916 N N . PRO B 1 327 ? -35.989 -8.308 42.523 1.00 25.73 324 PRO B N 1
ATOM 5917 C CA . PRO B 1 327 ? -35.888 -7.475 43.719 1.00 24.92 324 PRO B CA 1
ATOM 5918 C C . PRO B 1 327 ? -34.818 -8.019 44.675 1.00 25.36 324 PRO B C 1
ATOM 5919 O O . PRO B 1 327 ? -34.788 -9.226 44.952 1.00 23.87 324 PRO B O 1
ATOM 5923 N N . HIS B 1 328 ? -33.958 -7.101 45.126 1.00 25.79 325 HIS B N 1
ATOM 5924 C CA . HIS B 1 328 ? -32.911 -7.306 46.134 1.00 26.43 325 HIS B CA 1
ATOM 5925 C C . HIS B 1 328 ? -31.676 -7.930 45.479 1.00 27.00 325 HIS B C 1
ATOM 5926 O O . HIS B 1 328 ? -30.722 -8.248 46.172 1.00 26.01 325 HIS B O 1
ATOM 5933 N N . VAL B 1 329 ? -31.689 -8.040 44.144 1.00 27.35 326 VAL B N 1
ATOM 5934 C CA . VAL B 1 329 ? -30.546 -8.503 43.392 1.00 27.67 326 VAL B CA 1
ATOM 5935 C C . VAL B 1 329 ? -29.819 -7.292 42.805 1.00 28.00 326 VAL B C 1
ATOM 5936 O O . VAL B 1 329 ? -30.322 -6.643 41.890 1.00 29.79 326 VAL B O 1
ATOM 5940 N N . GLU B 1 330 ? -28.637 -7.015 43.363 1.00 29.76 327 GLU B N 1
ATOM 5941 C CA . GLU B 1 330 ? -27.751 -5.997 42.889 1.00 30.62 327 GLU B CA 1
ATOM 5942 C C . GLU B 1 330 ? -26.822 -6.631 41.846 1.00 30.90 327 GLU B C 1
ATOM 5943 O O . GLU B 1 330 ? -26.288 -7.711 42.084 1.00 31.91 327 GLU B O 1
ATOM 5949 N N . VAL B 1 331 ? -26.662 -5.963 40.690 1.00 29.12 328 VAL B N 1
ATOM 5950 C CA . VAL B 1 331 ? -25.774 -6.434 39.653 1.00 28.47 328 VAL B CA 1
ATOM 5951 C C . VAL B 1 331 ? -24.827 -5.309 39.267 1.00 28.57 328 VAL B C 1
ATOM 5952 O O . VAL B 1 331 ? -25.253 -4.183 39.089 1.00 26.00 328 VAL B O 1
ATOM 5956 N N . GLU B 1 332 ? -23.542 -5.649 39.142 1.00 31.32 329 GLU B N 1
ATOM 5957 C CA . GLU B 1 332 ? -22.559 -4.746 38.572 1.00 32.34 329 GLU B CA 1
ATOM 5958 C C . GLU B 1 332 ? -21.895 -5.442 37.386 1.00 30.62 329 GLU B C 1
ATOM 5959 O O . GLU B 1 332 ? -21.777 -6.667 37.367 1.00 34.68 329 GLU B O 1
ATOM 5965 N N . ILE B 1 333 ? -21.483 -4.633 36.403 1.00 27.77 330 ILE B N 1
ATOM 5966 C CA . ILE B 1 333 ? -20.625 -5.059 35.325 1.00 26.71 330 ILE B CA 1
ATOM 5967 C C . ILE B 1 333 ? -19.223 -4.497 35.605 1.00 27.11 330 ILE B C 1
ATOM 5968 O O . ILE B 1 333 ? -19.092 -3.307 35.840 1.00 25.52 330 ILE B O 1
ATOM 5973 N N . ARG B 1 334 ? -18.199 -5.368 35.589 1.00 27.96 331 ARG B N 1
ATOM 5974 C CA . ARG B 1 334 ? -16.872 -5.008 36.042 1.00 29.88 331 ARG B CA 1
ATOM 5975 C C . ARG B 1 334 ? -15.794 -5.481 35.060 1.00 34.02 331 ARG B C 1
ATOM 5976 O O . ARG B 1 334 ? -15.963 -6.490 34.363 1.00 33.65 331 ARG B O 1
ATOM 5984 N N . ASP B 1 335 ? -14.650 -4.777 35.076 1.00 39.11 332 ASP B N 1
ATOM 5985 C CA . ASP B 1 335 ? -13.474 -5.114 34.281 1.00 42.65 332 ASP B CA 1
ATOM 5986 C C . ASP B 1 335 ? -12.620 -6.141 35.040 1.00 45.65 332 ASP B C 1
ATOM 5987 O O . ASP B 1 335 ? -12.960 -6.545 36.152 1.00 39.30 332 ASP B O 1
ATOM 5992 N N . ASP B 1 336 ? -11.524 -6.557 34.388 1.00 57.14 333 ASP B N 1
ATOM 5993 C CA . ASP B 1 336 ? -10.489 -7.470 34.901 1.00 64.37 333 ASP B CA 1
ATOM 5994 C C . ASP B 1 336 ? -9.942 -6.942 36.241 1.00 65.85 333 ASP B C 1
ATOM 5995 O O . ASP B 1 336 ? -9.650 -7.720 37.136 1.00 53.43 333 ASP B O 1
ATOM 6000 N N . SER B 1 337 ? -9.791 -5.613 36.347 1.00 73.60 334 SER B N 1
ATOM 6001 C CA . SER B 1 337 ? -9.360 -4.931 37.584 1.00 71.48 334 SER B CA 1
ATOM 6002 C C . SER B 1 337 ? -10.367 -5.201 38.710 1.00 66.62 334 SER B C 1
ATOM 6003 O O . SER B 1 337 ? -10.019 -5.789 39.733 1.00 63.36 334 SER B O 1
ATOM 6006 N N . GLY B 1 338 ? -11.623 -4.792 38.486 1.00 63.76 335 GLY B N 1
ATOM 6007 C CA . GLY B 1 338 ? -12.686 -4.869 39.481 1.00 61.61 335 GLY B CA 1
ATOM 6008 C C . GLY B 1 338 ? -13.492 -3.578 39.587 1.00 62.98 335 GLY B C 1
ATOM 6009 O O . GLY B 1 338 ? -14.367 -3.474 40.451 1.00 63.50 335 GLY B O 1
ATOM 6010 N N . GLY B 1 339 ? -13.239 -2.612 38.695 1.00 58.54 336 GLY B N 1
ATOM 6011 C CA . GLY B 1 339 ? -13.956 -1.346 38.699 1.00 57.43 336 GLY B CA 1
ATOM 6012 C C . GLY B 1 339 ? -15.259 -1.436 37.928 1.00 56.75 336 GLY B C 1
ATOM 6013 O O . GLY B 1 339 ? -15.354 -2.174 36.956 1.00 53.18 336 GLY B O 1
ATOM 6014 N N . THR B 1 340 ? -16.253 -0.652 38.364 1.00 58.99 337 THR B N 1
ATOM 6015 C CA . THR B 1 340 ? -17.568 -0.621 37.752 1.00 57.92 337 THR B CA 1
ATOM 6016 C C . THR B 1 340 ? -17.477 0.066 36.384 1.00 53.07 337 THR B C 1
ATOM 6017 O O . THR B 1 340 ? -16.838 1.090 36.268 1.00 53.61 337 THR B O 1
ATOM 6021 N N . LEU B 1 341 ? -18.130 -0.533 35.378 1.00 53.66 338 LEU B N 1
ATOM 6022 C CA . LEU B 1 341 ? -18.208 -0.045 33.990 1.00 56.66 338 LEU B CA 1
ATOM 6023 C C . LEU B 1 341 ? -19.570 0.607 33.747 1.00 67.72 338 LEU B C 1
ATOM 6024 O O . LEU B 1 341 ? -20.560 0.290 34.412 1.00 64.40 338 LEU B O 1
ATOM 6029 N N . PRO B 1 342 ? -19.669 1.520 32.754 1.00 80.72 339 PRO B N 1
ATOM 6030 C CA . PRO B 1 342 ? -20.937 2.179 32.423 1.00 82.51 339 PRO B CA 1
ATOM 6031 C C . PRO B 1 342 ? -21.960 1.313 31.670 1.00 75.18 339 PRO B C 1
ATOM 6032 O O . PRO B 1 342 ? -21.609 0.280 31.117 1.00 73.40 339 PRO B O 1
ATOM 6036 N N . ARG B 1 343 ? -23.222 1.765 31.659 1.00 72.66 340 ARG B N 1
ATOM 6037 C CA . ARG B 1 343 ? -24.307 1.117 30.910 1.00 71.55 340 ARG B CA 1
ATOM 6038 C C . ARG B 1 343 ? -23.844 0.971 29.460 1.00 72.38 340 ARG B C 1
ATOM 6039 O O . ARG B 1 343 ? -23.289 1.908 28.896 1.00 88.24 340 ARG B O 1
ATOM 6041 N N . GLY B 1 344 ? -24.032 -0.221 28.888 1.00 68.30 341 GLY B N 1
ATOM 6042 C CA . GLY B 1 344 ? -23.687 -0.498 27.493 1.00 59.16 341 GLY B CA 1
ATOM 6043 C C . GLY B 1 344 ? -22.357 -1.232 27.353 1.00 55.72 341 GLY B C 1
ATOM 6044 O O . GLY B 1 344 ? -22.151 -1.952 26.396 1.00 56.00 341 GLY B O 1
ATOM 6045 N N . ALA B 1 345 ? -21.450 -1.055 28.314 1.00 50.84 342 ALA B N 1
ATOM 6046 C CA . ALA B 1 345 ? -20.133 -1.699 28.294 1.00 47.91 342 ALA B CA 1
ATOM 6047 C C . ALA B 1 345 ? -20.263 -3.180 28.664 1.00 44.09 342 ALA B C 1
ATOM 6048 O O . ALA B 1 345 ? -21.150 -3.565 29.427 1.00 41.31 342 ALA B O 1
ATOM 6050 N N . VAL B 1 346 ? -19.361 -4.006 28.132 1.00 39.90 343 VAL B N 1
ATOM 6051 C CA . VAL B 1 346 ? -19.383 -5.433 28.396 1.00 37.29 343 VAL B CA 1
ATOM 6052 C C . VAL B 1 346 ? -18.275 -5.768 29.393 1.00 36.13 343 VAL B C 1
ATOM 6053 O O . VAL B 1 346 ? -17.133 -5.350 29.227 1.00 36.02 343 VAL B O 1
ATOM 6057 N N . GLY B 1 347 ? -18.651 -6.533 30.426 1.00 35.82 344 GLY B N 1
ATOM 6058 C CA . GLY B 1 347 ? -17.747 -7.002 31.464 1.00 35.68 344 GLY B CA 1
ATOM 6059 C C . GLY B 1 347 ? -18.353 -8.151 32.254 1.00 37.21 344 GLY B C 1
ATOM 6060 O O . GLY B 1 347 ? -19.420 -8.661 31.884 1.00 42.20 344 GLY B O 1
ATOM 6061 N N . GLU B 1 348 ? -17.665 -8.550 33.342 1.00 35.82 345 GLU B N 1
ATOM 6062 C CA . GLU B 1 348 ? -18.076 -9.660 34.188 1.00 34.33 345 GLU B CA 1
ATOM 6063 C C . GLU B 1 348 ? -19.272 -9.245 35.044 1.00 34.42 345 GLU B C 1
ATOM 6064 O O . GLU B 1 348 ? -19.276 -8.156 35.631 1.00 32.93 345 GLU B O 1
ATOM 6070 N N . VAL B 1 349 ? -20.264 -10.138 35.120 1.00 31.97 346 VAL B N 1
ATOM 6071 C CA . VAL B 1 349 ? -21.468 -9.945 35.907 1.00 28.48 346 VAL B CA 1
ATOM 6072 C C . VAL B 1 349 ? -21.159 -10.367 37.346 1.00 26.47 346 VAL B C 1
ATOM 6073 O O . VAL B 1 349 ? -20.759 -11.513 37.595 1.00 26.89 346 VAL B O 1
ATOM 6077 N N . TRP B 1 350 ? -21.299 -9.414 38.269 1.00 25.38 347 TRP B N 1
ATOM 6078 C CA . TRP B 1 350 ? -21.175 -9.651 39.690 1.00 23.95 347 TRP B CA 1
ATOM 6079 C C . TRP B 1 350 ? -22.519 -9.351 40.338 1.00 23.94 347 TRP B C 1
ATOM 6080 O O . TRP B 1 350 ? -23.238 -8.422 39.930 1.00 25.93 347 TRP B O 1
ATOM 6091 N N . VAL B 1 351 ? -22.828 -10.134 41.364 1.00 23.39 348 VAL B N 1
ATOM 6092 C CA . VAL B 1 351 ? -24.125 -10.163 41.956 1.00 24.38 348 VAL B CA 1
ATOM 6093 C C . VAL B 1 351 ? -23.968 -10.103 43.487 1.00 23.96 348 VAL B C 1
ATOM 6094 O O . VAL B 1 351 ? -23.081 -10.731 44.055 1.00 24.69 348 VAL B O 1
ATOM 6098 N N . ARG B 1 352 ? -24.821 -9.308 44.136 1.00 24.56 349 ARG B N 1
ATOM 6099 C CA . ARG B 1 352 ? -24.979 -9.283 45.590 1.00 25.72 349 ARG B CA 1
ATOM 6100 C C . ARG B 1 352 ? -26.487 -9.391 45.865 1.00 23.07 349 ARG B C 1
ATOM 6101 O O . ARG B 1 352 ? -27.265 -8.618 45.355 1.00 22.31 349 ARG B O 1
ATOM 6105 N N . SER B 1 353 ? -26.881 -10.409 46.625 1.00 21.77 350 SER B N 1
ATOM 6106 C CA . SER B 1 353 ? -28.269 -10.660 46.912 1.00 22.22 350 SER B CA 1
ATOM 6107 C C . SER B 1 353 ? -28.402 -11.549 48.139 1.00 23.53 350 SER B C 1
ATOM 6108 O O . SER B 1 353 ? -27.486 -12.306 48.479 1.00 24.40 350 SER B O 1
ATOM 6111 N N . PRO B 1 354 ? -29.585 -11.530 48.793 1.00 23.40 351 PRO B N 1
ATOM 6112 C CA . PRO B 1 354 ? -29.872 -12.453 49.884 1.00 24.20 351 PRO B CA 1
ATOM 6113 C C . PRO B 1 354 ? -29.968 -13.922 49.470 1.00 25.21 351 PRO B C 1
ATOM 6114 O O . PRO B 1 354 ? -30.152 -14.742 50.340 1.00 26.57 351 PRO B O 1
ATOM 6118 N N . MET B 1 355 ? -29.866 -14.216 48.169 1.00 27.10 352 MET B N 1
ATOM 6119 C CA . MET B 1 355 ? -30.050 -15.574 47.661 1.00 26.62 352 MET B CA 1
ATOM 6120 C C . MET B 1 355 ? -28.707 -16.237 47.375 1.00 24.87 352 MET B C 1
ATOM 6121 O O . MET B 1 355 ? -28.683 -17.424 47.116 1.00 26.18 352 MET B O 1
ATOM 6126 N N . THR B 1 356 ? -27.602 -15.489 47.446 1.00 23.93 353 THR B N 1
ATOM 6127 C CA . THR B 1 356 ? -26.307 -16.049 47.060 1.00 23.83 353 THR B CA 1
ATOM 6128 C C . THR B 1 356 ? -25.827 -17.064 48.096 1.00 23.91 353 THR B C 1
ATOM 6129 O O . THR B 1 356 ? -26.172 -16.981 49.274 1.00 23.63 353 THR B O 1
ATOM 6133 N N . MET B 1 357 ? -25.002 -17.998 47.611 1.00 25.22 354 MET B N 1
ATOM 6134 C CA . MET B 1 357 ? -24.402 -19.081 48.373 1.00 27.76 354 MET B CA 1
ATOM 6135 C C . MET B 1 357 ? -23.655 -18.472 49.565 1.00 30.98 354 MET B C 1
ATOM 6136 O O . MET B 1 357 ? -23.264 -17.298 49.530 1.00 29.19 354 MET B O 1
ATOM 6141 N N . SER B 1 358 ? -23.474 -19.281 50.617 1.00 33.79 355 SER B N 1
ATOM 6142 C CA . SER B 1 358 ? -22.613 -18.943 51.737 1.00 31.35 355 SER B CA 1
ATOM 6143 C C . SER B 1 358 ? -21.163 -19.197 51.337 1.00 29.78 355 SER B C 1
ATOM 6144 O O . SER B 1 358 ? -20.267 -18.491 51.797 1.00 28.88 355 SER B O 1
ATOM 6147 N N . GLY B 1 359 ? -20.956 -20.198 50.478 1.00 28.04 356 GLY B N 1
ATOM 6148 C CA . GLY B 1 359 ? -19.634 -20.558 50.033 1.00 29.01 356 GLY B CA 1
ATOM 6149 C C . GLY B 1 359 ? -19.573 -22.011 49.613 1.00 30.56 356 GLY B C 1
ATOM 6150 O O . GLY B 1 359 ? -20.531 -22.761 49.773 1.00 26.83 356 GLY B O 1
ATOM 6151 N N . TYR B 1 360 ? -18.435 -22.396 49.041 1.00 34.91 357 TYR B N 1
ATOM 6152 C CA . TYR B 1 360 ? -18.203 -23.787 48.740 1.00 37.82 357 TYR B CA 1
ATOM 6153 C C . TYR B 1 360 ? -17.921 -24.495 50.065 1.00 40.14 357 TYR B C 1
ATOM 6154 O O . TYR B 1 360 ? -17.101 -24.041 50.877 1.00 41.49 357 TYR B O 1
ATOM 6163 N N . TRP B 1 361 ? -18.644 -25.593 50.270 1.00 45.81 358 TRP B N 1
ATOM 6164 C CA . TRP B 1 361 ? -18.591 -26.401 51.467 1.00 49.81 358 TRP B CA 1
ATOM 6165 C C . TRP B 1 361 ? -17.152 -26.840 51.764 1.00 51.98 358 TRP B C 1
ATOM 6166 O O . TRP B 1 361 ? -16.543 -27.523 50.939 1.00 43.80 358 TRP B O 1
ATOM 6177 N N . ARG B 1 362 ? -16.640 -26.423 52.936 1.00 55.79 359 ARG B N 1
ATOM 6178 C CA . ARG B 1 362 ? -15.335 -26.847 53.465 1.00 59.38 359 ARG B CA 1
ATOM 6179 C C . ARG B 1 362 ? -14.234 -26.532 52.434 1.00 55.31 359 ARG B C 1
ATOM 6180 O O . ARG B 1 362 ? -13.307 -27.338 52.255 1.00 52.93 359 ARG B O 1
ATOM 6188 N N . ASP B 1 363 ? -14.336 -25.383 51.748 1.00 52.23 360 ASP B N 1
ATOM 6189 C CA . ASP B 1 363 ? -13.330 -24.986 50.742 1.00 51.65 360 ASP B CA 1
ATOM 6190 C C . ASP B 1 363 ? -13.266 -23.462 50.657 1.00 54.42 360 ASP B C 1
ATOM 6191 O O . ASP B 1 363 ? -13.755 -22.873 49.697 1.00 54.43 360 ASP B O 1
ATOM 6196 N N . PRO B 1 364 ? -12.643 -22.775 51.640 1.00 57.45 361 PRO B N 1
ATOM 6197 C CA . PRO B 1 364 ? -12.543 -21.313 51.619 1.00 54.26 361 PRO B CA 1
ATOM 6198 C C . PRO B 1 364 ? -11.570 -20.771 50.560 1.00 48.81 361 PRO B C 1
ATOM 6199 O O . PRO B 1 364 ? -11.744 -19.636 50.128 1.00 46.91 361 PRO B O 1
ATOM 6203 N N . GLU B 1 365 ? -10.564 -21.573 50.176 1.00 48.31 362 GLU B N 1
ATOM 6204 C CA . GLU B 1 365 ? -9.578 -21.184 49.157 1.00 49.32 362 GLU B CA 1
ATOM 6205 C C . GLU B 1 365 ? -10.337 -20.884 47.855 1.00 51.64 362 GLU B C 1
ATOM 6206 O O . GLU B 1 365 ? -10.178 -19.790 47.290 1.00 57.71 362 GLU B O 1
ATOM 6208 N N . ARG B 1 366 ? -11.189 -21.830 47.413 1.00 53.85 363 ARG B N 1
ATOM 6209 C CA . ARG B 1 366 ? -11.978 -21.697 46.160 1.00 53.12 363 ARG B CA 1
ATOM 6210 C C . ARG B 1 366 ? -13.081 -20.632 46.345 1.00 45.58 363 ARG B C 1
ATOM 6211 O O . ARG B 1 366 ? -13.354 -19.845 45.427 1.00 40.18 363 ARG B O 1
ATOM 6219 N N . THR B 1 367 ? -13.695 -20.581 47.533 1.00 39.11 364 THR B N 1
ATOM 6220 C CA . THR B 1 367 ? -14.770 -19.631 47.807 1.00 38.38 364 THR B CA 1
ATOM 6221 C C . THR B 1 367 ? -14.271 -18.196 47.606 1.00 41.72 364 THR B C 1
ATOM 6222 O O . THR B 1 367 ? -15.003 -17.377 47.051 1.00 43.03 364 THR B O 1
ATOM 6226 N N . ALA B 1 368 ? -13.034 -17.912 48.043 1.00 42.97 365 ALA B N 1
ATOM 6227 C CA . ALA B 1 368 ? -12.497 -16.540 48.083 1.00 44.66 365 ALA B CA 1
ATOM 6228 C C . ALA B 1 368 ? -12.119 -16.023 46.684 1.00 41.99 365 ALA B C 1
ATOM 6229 O O . ALA B 1 368 ? -11.920 -14.810 46.519 1.00 39.13 365 ALA B O 1
ATOM 6231 N N . GLN B 1 369 ? -12.008 -16.935 45.709 1.00 42.24 366 GLN B N 1
ATOM 6232 C CA . GLN B 1 369 ? -11.758 -16.607 44.301 1.00 46.29 366 GLN B CA 1
ATOM 6233 C C . GLN B 1 369 ? -13.042 -16.173 43.567 1.00 43.49 366 GLN B C 1
ATOM 6234 O O . GLN B 1 369 ? -13.001 -15.733 42.407 1.00 41.96 366 GLN B O 1
ATOM 6240 N N . VAL B 1 370 ? -14.187 -16.324 44.231 1.00 39.76 367 VAL B N 1
ATOM 6241 C CA . VAL B 1 370 ? -15.491 -16.222 43.611 1.00 36.70 367 VAL B CA 1
ATOM 6242 C C . VAL B 1 370 ? -16.348 -15.210 44.387 1.00 36.60 367 VAL B C 1
ATOM 6243 O O . VAL B 1 370 ? -17.238 -14.602 43.821 1.00 38.10 367 VAL B O 1
ATOM 6247 N N . LEU B 1 371 ? -16.065 -15.013 45.684 1.00 36.20 368 LEU B N 1
ATOM 6248 C CA . LEU B 1 371 ? -16.703 -13.981 46.509 1.00 34.86 368 LEU B CA 1
ATOM 6249 C C . LEU B 1 371 ? -15.682 -12.902 46.867 1.00 36.03 368 LEU B C 1
ATOM 6250 O O . LEU B 1 371 ? -14.505 -13.163 47.054 1.00 37.03 368 LEU B O 1
ATOM 6255 N N . SER B 1 372 ? -16.168 -11.671 46.978 1.00 40.28 369 SER B N 1
ATOM 6256 C CA . SER B 1 372 ? -15.334 -10.533 47.324 1.00 40.83 369 SER B CA 1
ATOM 6257 C C . SER B 1 372 ? -16.221 -9.339 47.696 1.00 42.71 369 SER B C 1
ATOM 6258 O O . SER B 1 372 ? -16.917 -8.763 46.847 1.00 42.23 369 SER B O 1
ATOM 6261 N N . GLY B 1 373 ? -16.213 -9.010 48.993 1.00 40.34 370 GLY B N 1
ATOM 6262 C CA . GLY B 1 373 ? -16.950 -7.900 49.531 1.00 38.15 370 GLY B CA 1
ATOM 6263 C C . GLY B 1 373 ? -18.435 -8.183 49.548 1.00 37.63 370 GLY B C 1
ATOM 6264 O O . GLY B 1 373 ? -19.226 -7.247 49.528 1.00 43.33 370 GLY B O 1
ATOM 6265 N N . GLY B 1 374 ? -18.807 -9.469 49.577 1.00 35.84 371 GLY B N 1
ATOM 6266 C CA . GLY B 1 374 ? -20.212 -9.889 49.550 1.00 36.03 371 GLY B CA 1
ATOM 6267 C C . GLY B 1 374 ? -20.770 -10.021 48.134 1.00 35.12 371 GLY B C 1
ATOM 6268 O O . GLY B 1 374 ? -21.949 -10.398 47.941 1.00 28.57 371 GLY B O 1
ATOM 6269 N N . TRP B 1 375 ? -19.916 -9.708 47.135 1.00 34.31 372 TRP B N 1
ATOM 6270 C CA . TRP B 1 375 ? -20.248 -9.806 45.710 1.00 32.56 372 TRP B CA 1
ATOM 6271 C C . TRP B 1 375 ? -19.784 -11.162 45.193 1.00 31.63 372 TRP B C 1
ATOM 6272 O O . TRP B 1 375 ? -18.694 -11.621 45.527 1.00 31.05 372 TRP B O 1
ATOM 6283 N N . LEU B 1 376 ? -20.631 -11.778 44.367 1.00 30.50 373 LEU B N 1
ATOM 6284 C CA . LEU B 1 376 ? -20.358 -13.059 43.726 1.00 31.06 373 LEU B CA 1
ATOM 6285 C C . LEU B 1 376 ? -20.040 -12.824 42.241 1.00 30.23 373 LEU B C 1
ATOM 6286 O O . LEU B 1 376 ? -20.753 -12.118 41.554 1.00 30.23 373 LEU B O 1
ATOM 6291 N N . ARG B 1 377 ? -18.929 -13.414 41.795 1.00 30.33 374 ARG B N 1
ATOM 6292 C CA . ARG B 1 377 ? -18.511 -13.519 40.404 1.00 30.08 374 ARG B CA 1
ATOM 6293 C C . ARG B 1 377 ? -19.302 -14.679 39.792 1.00 29.30 374 ARG B C 1
ATOM 6294 O O . ARG B 1 377 ? -19.004 -15.849 40.045 1.00 32.37 374 ARG B O 1
ATOM 6302 N N . THR B 1 378 ? -20.319 -14.343 38.989 1.00 27.91 375 THR B N 1
ATOM 6303 C CA . THR B 1 378 ? -21.219 -15.321 38.408 1.00 26.54 375 THR B CA 1
ATOM 6304 C C . THR B 1 378 ? -20.451 -16.271 37.486 1.00 26.62 375 THR B C 1
ATOM 6305 O O . THR B 1 378 ? -20.762 -17.449 37.416 1.00 27.34 375 THR B O 1
ATOM 6309 N N . GLY B 1 379 ? -19.457 -15.734 36.775 1.00 26.18 376 GLY B N 1
ATOM 6310 C CA . GLY B 1 379 ? -18.757 -16.458 35.728 1.00 26.49 376 GLY B CA 1
ATOM 6311 C C . GLY B 1 379 ? -19.284 -16.118 34.341 1.00 27.19 376 GLY B C 1
ATOM 6312 O O . GLY B 1 379 ? -18.800 -16.630 33.363 1.00 31.32 376 GLY B O 1
ATOM 6313 N N . ASP B 1 380 ? -20.292 -15.247 34.281 1.00 28.39 377 ASP B N 1
ATOM 6314 C CA . ASP B 1 380 ? -20.877 -14.760 33.066 1.00 27.49 377 ASP B CA 1
ATOM 6315 C C . ASP B 1 380 ? -20.336 -13.367 32.775 1.00 26.29 377 ASP B C 1
ATOM 6316 O O . ASP B 1 380 ? -19.901 -12.651 33.674 1.00 26.41 377 ASP B O 1
ATOM 6321 N N . VAL B 1 381 ? -20.440 -13.009 31.500 1.00 27.65 378 VAL B N 1
ATOM 6322 C CA . VAL B 1 381 ? -20.058 -11.739 30.949 1.00 28.47 378 VAL B CA 1
ATOM 6323 C C . VAL B 1 381 ? -21.280 -11.164 30.223 1.00 27.13 378 VAL B C 1
ATOM 6324 O O . VAL B 1 381 ? -22.042 -11.905 29.588 1.00 26.62 378 VAL B O 1
ATOM 6328 N N . GLY B 1 382 ? -21.486 -9.847 30.332 1.00 26.39 379 GLY B N 1
ATOM 6329 C CA . GLY B 1 382 ? -22.688 -9.244 29.761 1.00 26.11 379 GLY B CA 1
ATOM 6330 C C . GLY B 1 382 ? -22.726 -7.732 29.883 1.00 24.82 379 GLY B C 1
ATOM 6331 O O . GLY B 1 382 ? -21.743 -7.084 30.192 1.00 23.23 379 GLY B O 1
ATOM 6332 N N . THR B 1 383 ? -23.906 -7.178 29.624 1.00 26.08 380 THR B N 1
ATOM 6333 C CA . THR B 1 383 ? -24.118 -5.756 29.662 1.00 28.94 380 THR B CA 1
ATOM 6334 C C . THR B 1 383 ? -25.615 -5.440 29.766 1.00 27.85 380 THR B C 1
ATOM 6335 O O . THR B 1 383 ? -26.461 -6.255 29.412 1.00 26.89 380 THR B O 1
ATOM 6339 N N . PHE B 1 384 ? -25.899 -4.228 30.242 1.00 28.22 381 PHE B N 1
ATOM 6340 C CA . PHE B 1 384 ? -27.236 -3.699 30.373 1.00 28.65 381 PHE B CA 1
ATOM 6341 C C . PHE B 1 384 ? -27.545 -2.793 29.178 1.00 28.58 381 PHE B C 1
ATOM 6342 O O . PHE B 1 384 ? -26.664 -2.089 28.679 1.00 31.57 381 PHE B O 1
ATOM 6350 N N . ASP B 1 385 ? -28.815 -2.796 28.758 1.00 28.98 382 ASP B N 1
ATOM 6351 C CA . ASP B 1 385 ? -29.300 -1.963 27.692 1.00 28.74 382 ASP B CA 1
ATOM 6352 C C . ASP B 1 385 ? -29.841 -0.658 28.299 1.00 31.46 382 ASP B C 1
ATOM 6353 O O . ASP B 1 385 ? -29.763 -0.458 29.506 1.00 32.50 382 ASP B O 1
ATOM 6358 N N . GLU B 1 386 ? -30.377 0.222 27.446 1.00 36.77 383 GLU B N 1
ATOM 6359 C CA . GLU B 1 386 ? -30.951 1.529 27.831 1.00 39.36 383 GLU B CA 1
ATOM 6360 C C . GLU B 1 386 ? -32.053 1.377 28.895 1.00 39.36 383 GLU B C 1
ATOM 6361 O O . GLU B 1 386 ? -32.220 2.274 29.714 1.00 41.14 383 GLU B O 1
ATOM 6363 N N . ASP B 1 387 ? -32.810 0.268 28.868 1.00 37.49 384 ASP B N 1
ATOM 6364 C CA . ASP B 1 387 ? -33.992 0.100 29.732 1.00 40.15 384 ASP B CA 1
ATOM 6365 C C . ASP B 1 387 ? -33.677 -0.767 30.962 1.00 33.81 384 ASP B C 1
ATOM 6366 O O . ASP B 1 387 ? -34.590 -1.125 31.698 1.00 34.18 384 ASP B O 1
ATOM 6371 N N . GLY B 1 388 ? -32.406 -1.129 31.165 1.00 29.95 385 GLY B N 1
ATOM 6372 C CA . GLY B 1 388 ? -31.938 -1.840 32.366 1.00 28.77 385 GLY B CA 1
ATOM 6373 C C . GLY B 1 388 ? -32.163 -3.350 32.343 1.00 28.17 385 GLY B C 1
ATOM 6374 O O . GLY B 1 388 ? -32.185 -3.968 33.398 1.00 30.64 385 GLY B O 1
ATOM 6375 N N . HIS B 1 389 ? -32.314 -3.951 31.155 1.00 27.45 386 HIS B N 1
ATOM 6376 C CA . HIS B 1 389 ? -32.336 -5.396 30.996 1.00 26.89 386 HIS B CA 1
ATOM 6377 C C . HIS B 1 389 ? -30.898 -5.899 30.801 1.00 27.06 386 HIS B C 1
ATOM 6378 O O . HIS B 1 389 ? -30.110 -5.298 30.081 1.00 24.38 386 HIS B O 1
ATOM 6385 N N . LEU B 1 390 ? -30.563 -7.006 31.462 1.00 26.63 387 LEU B N 1
ATOM 6386 C CA . LEU B 1 390 ? -29.240 -7.576 31.360 1.00 25.86 387 LEU B CA 1
ATOM 6387 C C . LEU B 1 390 ? -29.211 -8.481 30.125 1.00 27.06 387 LEU B C 1
ATOM 6388 O O . LEU B 1 390 ? -30.155 -9.239 29.858 1.00 28.18 387 LEU B O 1
ATOM 6393 N N . HIS B 1 391 ? -28.121 -8.374 29.365 1.00 27.03 388 HIS B N 1
ATOM 6394 C CA . HIS B 1 391 ? -27.849 -9.214 28.214 1.00 28.03 388 HIS B CA 1
ATOM 6395 C C . HIS B 1 391 ? -26.539 -9.967 28.455 1.00 28.32 388 HIS B C 1
ATOM 6396 O O . HIS B 1 391 ? -25.498 -9.343 28.660 1.00 32.93 388 HIS B O 1
ATOM 6403 N N . LEU B 1 392 ? -26.589 -11.296 28.393 1.00 25.74 389 LEU B N 1
ATOM 6404 C CA . LEU B 1 392 ? -25.393 -12.083 28.568 1.00 26.48 389 LEU B CA 1
ATOM 6405 C C . LEU B 1 392 ? -24.765 -12.359 27.203 1.00 27.16 389 LEU B C 1
ATOM 6406 O O . LEU B 1 392 ? -25.425 -12.946 26.351 1.00 27.38 389 LEU B O 1
ATOM 6411 N N . THR B 1 393 ? -23.470 -12.032 27.072 1.00 26.52 390 THR B N 1
ATOM 6412 C CA . THR B 1 393 ? -22.747 -12.241 25.843 1.00 26.38 390 THR B CA 1
ATOM 6413 C C . THR B 1 393 ? -21.942 -13.549 25.878 1.00 27.13 390 THR B C 1
ATOM 6414 O O . THR B 1 393 ? -21.611 -14.075 24.822 1.00 26.73 390 THR B O 1
ATOM 6418 N N . ASP B 1 394 ? -21.650 -14.082 27.074 1.00 27.99 391 ASP B N 1
ATOM 6419 C CA . ASP B 1 394 ? -20.838 -15.284 27.169 1.00 29.68 391 ASP B CA 1
ATOM 6420 C C . ASP B 1 394 ? -20.620 -15.728 28.620 1.00 29.62 391 ASP B C 1
ATOM 6421 O O . ASP B 1 394 ? -20.577 -14.933 29.533 1.00 31.04 391 ASP B O 1
ATOM 6426 N N . ARG B 1 395 ? -20.408 -17.034 28.770 1.00 32.59 392 ARG B N 1
ATOM 6427 C CA . ARG B 1 395 ? -19.642 -17.613 29.877 1.00 33.82 392 ARG B CA 1
ATOM 6428 C C . ARG B 1 395 ? -18.193 -17.112 29.715 1.00 32.11 392 ARG B C 1
ATOM 6429 O O . ARG B 1 395 ? -17.684 -17.051 28.615 1.00 31.42 392 ARG B O 1
ATOM 6437 N N . LEU B 1 396 ? -17.538 -16.723 30.806 1.00 32.82 393 LEU B N 1
ATOM 6438 C CA . LEU B 1 396 ? -16.188 -16.172 30.797 1.00 34.81 393 LEU B CA 1
ATOM 6439 C C . LEU B 1 396 ? -15.183 -17.115 30.120 1.00 34.16 393 LEU B C 1
ATOM 6440 O O . LEU B 1 396 ? -14.300 -16.660 29.418 1.00 34.23 393 LEU B O 1
ATOM 6445 N N . GLN B 1 397 ? -15.326 -18.422 30.330 1.00 38.45 394 GLN B N 1
ATOM 6446 C CA . GLN B 1 397 ? -14.438 -19.430 29.708 1.00 40.80 394 GLN B CA 1
ATOM 6447 C C . GLN B 1 397 ? -14.675 -19.566 28.186 1.00 37.54 394 GLN B C 1
ATOM 6448 O O . GLN B 1 397 ? -13.876 -20.180 27.525 1.00 43.33 394 GLN B O 1
ATOM 6454 N N . ASP B 1 398 ? -15.751 -18.991 27.636 1.00 33.96 395 ASP B N 1
ATOM 6455 C CA . ASP B 1 398 ? -16.170 -19.214 26.249 1.00 29.90 395 ASP B CA 1
ATOM 6456 C C . ASP B 1 398 ? -15.818 -18.040 25.334 1.00 30.07 395 ASP B C 1
ATOM 6457 O O . ASP B 1 398 ? -15.970 -18.152 24.115 1.00 31.19 395 ASP B O 1
ATOM 6462 N N . ILE B 1 399 ? -15.343 -16.932 25.905 1.00 30.03 396 ILE B N 1
ATOM 6463 C CA . ILE B 1 399 ? -14.962 -15.769 25.149 1.00 29.69 396 ILE B CA 1
ATOM 6464 C C . ILE B 1 399 ? -13.831 -16.169 24.213 1.00 29.61 396 ILE B C 1
ATOM 6465 O O . ILE B 1 399 ? -12.893 -16.832 24.637 1.00 30.15 396 ILE B O 1
ATOM 6470 N N . ILE B 1 400 ? -13.910 -15.715 22.961 1.00 30.64 397 ILE B N 1
ATOM 6471 C CA . ILE B 1 400 ? -12.866 -15.967 21.995 1.00 33.67 397 ILE B CA 1
ATOM 6472 C C . ILE B 1 400 ? -12.010 -14.709 21.872 1.00 32.19 397 ILE B C 1
ATOM 6473 O O . ILE B 1 400 ? -12.516 -13.668 21.475 1.00 29.18 397 ILE B O 1
ATOM 6478 N N . ILE B 1 401 ? -10.729 -14.826 22.226 1.00 34.63 398 ILE B N 1
ATOM 6479 C CA . ILE B 1 401 ? -9.852 -13.664 22.269 1.00 39.12 398 ILE B CA 1
ATOM 6480 C C . ILE B 1 401 ? -8.963 -13.691 21.028 1.00 41.72 398 ILE B C 1
ATOM 6481 O O . ILE B 1 401 ? -8.274 -14.697 20.756 1.00 45.24 398 ILE B O 1
ATOM 6486 N N . VAL B 1 402 ? -8.977 -12.576 20.284 1.00 42.47 399 VAL B N 1
ATOM 6487 C CA . VAL B 1 402 ? -8.004 -12.359 19.225 1.00 45.51 399 VAL B CA 1
ATOM 6488 C C . VAL B 1 402 ? -7.333 -11.011 19.490 1.00 44.69 399 VAL B C 1
ATOM 6489 O O . VAL B 1 402 ? -7.996 -9.993 19.450 1.00 40.06 399 VAL B O 1
ATOM 6493 N N . GLU B 1 403 ? -6.039 -11.059 19.830 1.00 50.48 400 GLU B N 1
ATOM 6494 C CA . GLU B 1 403 ? -5.182 -9.887 19.995 1.00 50.75 400 GLU B CA 1
ATOM 6495 C C . GLU B 1 403 ? -5.947 -8.763 20.703 1.00 54.98 400 GLU B C 1
ATOM 6496 O O . GLU B 1 403 ? -6.087 -7.651 20.146 1.00 59.27 400 GLU B O 1
ATOM 6502 N N . ALA B 1 404 ? -6.433 -9.062 21.916 1.00 51.21 401 ALA B N 1
ATOM 6503 C CA . ALA B 1 404 ? -6.991 -8.031 22.807 1.00 57.29 401 ALA B CA 1
ATOM 6504 C C . ALA B 1 404 ? -8.338 -7.501 22.286 1.00 58.63 401 ALA B C 1
ATOM 6505 O O . ALA B 1 404 ? -8.744 -6.367 22.622 1.00 53.34 401 ALA B O 1
ATOM 6507 N N . TYR B 1 405 ? -9.024 -8.313 21.466 1.00 51.88 402 TYR B N 1
ATOM 6508 C CA . TYR B 1 405 ? -10.411 -8.080 21.110 1.00 45.31 402 TYR B CA 1
ATOM 6509 C C . TYR B 1 405 ? -11.198 -9.322 21.525 1.00 41.82 402 TYR B C 1
ATOM 6510 O O . TYR B 1 405 ? -10.736 -10.462 21.380 1.00 38.09 402 TYR B O 1
ATOM 6519 N N . ASN B 1 406 ? -12.374 -9.065 22.110 1.00 38.45 403 ASN B N 1
ATOM 6520 C CA . ASN B 1 406 ? -13.255 -10.088 22.608 1.00 35.63 403 ASN B CA 1
ATOM 6521 C C . ASN B 1 406 ? -14.311 -10.404 21.545 1.00 31.19 403 ASN B C 1
ATOM 6522 O O . ASN B 1 406 ? -15.087 -9.549 21.151 1.00 36.15 403 ASN B O 1
ATOM 6527 N N . VAL B 1 407 ? -14.334 -11.653 21.102 1.00 26.66 404 VAL B N 1
ATOM 6528 C CA . VAL B 1 407 ? -15.413 -12.165 20.283 1.00 26.81 404 VAL B CA 1
ATOM 6529 C C . VAL B 1 407 ? -16.331 -13.005 21.176 1.00 26.00 404 VAL B C 1
ATOM 6530 O O . VAL B 1 407 ? -15.914 -14.034 21.697 1.00 26.64 404 VAL B O 1
ATOM 6534 N N . TYR B 1 408 ? -17.569 -12.549 21.359 1.00 25.17 405 TYR B N 1
ATOM 6535 C CA . TYR B 1 408 ? -18.471 -13.236 22.281 1.00 25.19 405 TYR B CA 1
ATOM 6536 C C . TYR B 1 408 ? -19.213 -14.305 21.504 1.00 23.37 405 TYR B C 1
ATOM 6537 O O . TYR B 1 408 ? -19.914 -14.007 20.590 1.00 21.63 405 TYR B O 1
ATOM 6546 N N . SER B 1 409 ? -19.003 -15.558 21.887 1.00 25.54 406 SER B N 1
ATOM 6547 C CA . SER B 1 409 ? -19.509 -16.679 21.103 1.00 26.97 406 SER B CA 1
ATOM 6548 C C . SER B 1 409 ? -21.041 -16.647 21.001 1.00 29.78 406 SER B C 1
ATOM 6549 O O . SER B 1 409 ? -21.581 -17.089 20.008 1.00 32.57 406 SER B O 1
ATOM 6552 N N . ARG B 1 410 ? -21.747 -16.137 22.018 1.00 31.99 407 ARG B N 1
ATOM 6553 C CA . ARG B 1 410 ? -23.215 -16.173 21.992 1.00 33.30 407 ARG B CA 1
ATOM 6554 C C . ARG B 1 410 ? -23.736 -15.179 20.952 1.00 33.03 407 ARG B C 1
ATOM 6555 O O . ARG B 1 410 ? -24.729 -15.457 20.298 1.00 33.15 407 ARG B O 1
ATOM 6563 N N . ARG B 1 411 ? -23.048 -14.048 20.776 1.00 33.56 408 ARG B N 1
ATOM 6564 C CA . ARG B 1 411 ? -23.430 -13.082 19.752 1.00 33.77 408 ARG B CA 1
ATOM 6565 C C . ARG B 1 411 ? -23.317 -13.735 18.365 1.00 31.95 408 ARG B C 1
ATOM 6566 O O . ARG B 1 411 ? -24.164 -13.495 17.525 1.00 32.66 408 ARG B O 1
ATOM 6574 N N . VAL B 1 412 ? -22.306 -14.588 18.139 1.00 28.01 409 VAL B N 1
ATOM 6575 C CA . VAL B 1 412 ? -22.108 -15.250 16.851 1.00 26.07 409 VAL B CA 1
ATOM 6576 C C . VAL B 1 412 ? -23.201 -16.305 16.634 1.00 27.00 409 VAL B C 1
ATOM 6577 O O . VAL B 1 412 ? -23.699 -16.466 15.515 1.00 29.31 409 VAL B O 1
ATOM 6581 N N . GLU B 1 413 ? -23.575 -17.022 17.694 1.00 26.60 410 GLU B N 1
ATOM 6582 C CA . GLU B 1 413 ? -24.616 -18.052 17.635 1.00 28.78 410 GLU B CA 1
ATOM 6583 C C . GLU B 1 413 ? -25.978 -17.424 17.326 1.00 26.72 410 GLU B C 1
ATOM 6584 O O . GLU B 1 413 ? -26.746 -17.987 16.546 1.00 24.88 410 GLU B O 1
ATOM 6590 N N . HIS B 1 414 ? -26.272 -16.280 17.952 1.00 27.02 411 HIS B N 1
ATOM 6591 C CA . HIS B 1 414 ? -27.537 -15.564 17.743 1.00 27.97 411 HIS B CA 1
ATOM 6592 C C . HIS B 1 414 ? -27.714 -15.271 16.244 1.00 27.21 411 HIS B C 1
ATOM 6593 O O . HIS B 1 414 ? -28.794 -15.526 15.681 1.00 27.13 411 HIS B O 1
ATOM 6600 N N . VAL B 1 415 ? -26.653 -14.767 15.601 1.00 23.44 412 VAL B N 1
ATOM 6601 C CA . VAL B 1 415 ? -26.679 -14.411 14.180 1.00 24.07 412 VAL B CA 1
ATOM 6602 C C . VAL B 1 415 ? -26.871 -15.674 13.315 1.00 23.37 412 VAL B C 1
ATOM 6603 O O . VAL B 1 415 ? -27.680 -15.684 12.412 1.00 23.55 412 VAL B O 1
ATOM 6607 N N . LEU B 1 416 ? -26.092 -16.721 13.578 1.00 22.52 413 LEU B N 1
ATOM 6608 C CA . LEU B 1 416 ? -26.213 -17.979 12.841 1.00 22.75 413 LEU B CA 1
ATOM 6609 C C . LEU B 1 416 ? -27.640 -18.523 12.963 1.00 21.29 413 LEU B C 1
ATOM 6610 O O . LEU B 1 416 ? -28.208 -18.926 11.972 1.00 21.08 413 LEU B O 1
ATOM 6615 N N . THR B 1 417 ? -28.216 -18.508 14.170 1.00 21.20 414 THR B N 1
ATOM 6616 C CA . THR B 1 417 ? -29.520 -19.160 14.425 1.00 23.08 414 THR B CA 1
ATOM 6617 C C . THR B 1 417 ? -30.680 -18.316 13.877 1.00 24.67 414 THR B C 1
ATOM 6618 O O . THR B 1 417 ? -31.767 -18.865 13.674 1.00 27.48 414 THR B O 1
ATOM 6622 N N . GLU B 1 418 ? -30.453 -17.016 13.621 1.00 25.44 415 GLU B N 1
ATOM 6623 C CA . GLU B 1 418 ? -31.429 -16.161 12.935 1.00 26.99 415 GLU B CA 1
ATOM 6624 C C . GLU B 1 418 ? -31.716 -16.706 11.539 1.00 26.94 415 GLU B C 1
ATOM 6625 O O . GLU B 1 418 ? -32.815 -16.526 11.034 1.00 26.13 415 GLU B O 1
ATOM 6631 N N . HIS B 1 419 ? -30.716 -17.342 10.906 1.00 26.94 416 HIS B N 1
ATOM 6632 C CA . HIS B 1 419 ? -30.915 -17.937 9.590 1.00 25.43 416 HIS B CA 1
ATOM 6633 C C . HIS B 1 419 ? -32.048 -18.954 9.690 1.00 25.96 416 HIS B C 1
ATOM 6634 O O . HIS B 1 419 ? -32.126 -19.718 10.647 1.00 28.00 416 HIS B O 1
ATOM 6641 N N . PRO B 1 420 ? -32.995 -18.948 8.733 1.00 25.59 417 PRO B N 1
ATOM 6642 C CA . PRO B 1 420 ? -34.173 -19.801 8.829 1.00 25.10 417 PRO B CA 1
ATOM 6643 C C . PRO B 1 420 ? -33.890 -21.303 8.726 1.00 26.74 417 PRO B C 1
ATOM 6644 O O . PRO B 1 420 ? -34.735 -22.105 9.140 1.00 28.94 417 PRO B O 1
ATOM 6648 N N . ASP B 1 421 ? -32.722 -21.667 8.194 1.00 28.13 418 ASP B N 1
ATOM 6649 C CA . ASP B 1 421 ? -32.363 -23.077 7.948 1.00 30.49 418 ASP B CA 1
ATOM 6650 C C . ASP B 1 421 ? -31.425 -23.592 9.055 1.00 30.09 418 ASP B C 1
ATOM 6651 O O . ASP B 1 421 ? -30.987 -24.727 9.015 1.00 34.70 418 ASP B O 1
ATOM 6656 N N . VAL B 1 422 ? -31.148 -22.763 10.060 1.00 28.89 419 VAL B N 1
ATOM 6657 C CA . VAL B 1 422 ? -30.345 -23.123 11.217 1.00 28.17 419 VAL B CA 1
ATOM 6658 C C . VAL B 1 422 ? -31.223 -23.079 12.476 1.00 28.90 419 VAL B C 1
ATOM 6659 O O . VAL B 1 422 ? -31.951 -22.092 12.709 1.00 30.95 419 VAL B O 1
ATOM 6663 N N . ARG B 1 423 ? -31.153 -24.160 13.262 1.00 29.96 420 ARG B N 1
ATOM 6664 C CA . ARG B 1 423 ? -31.945 -24.360 14.481 1.00 31.66 420 ARG B CA 1
ATOM 6665 C C . ARG B 1 423 ? -31.080 -24.111 15.737 1.00 28.71 420 ARG B C 1
ATOM 6666 O O . ARG B 1 423 ? -31.588 -23.605 16.732 1.00 27.74 420 ARG B O 1
ATOM 6670 N N . ALA B 1 424 ? -29.782 -24.432 15.687 1.00 26.49 421 ALA B N 1
ATOM 6671 C CA . ALA B 1 424 ? -28.885 -24.286 16.864 1.00 26.93 421 ALA B CA 1
ATOM 6672 C C . ALA B 1 424 ? -27.437 -24.091 16.423 1.00 23.29 421 ALA B C 1
ATOM 6673 O O . ALA B 1 424 ? -27.085 -24.455 15.345 1.00 21.77 421 ALA B O 1
ATOM 6675 N N . ALA B 1 425 ? -26.610 -23.555 17.314 1.00 22.25 422 ALA B N 1
ATOM 6676 C CA . ALA B 1 425 ? -25.202 -23.352 16.994 1.00 22.17 422 ALA B CA 1
ATOM 6677 C C . ALA B 1 425 ? -24.359 -23.295 18.271 1.00 20.72 422 ALA B C 1
ATOM 6678 O O . ALA B 1 425 ? -24.750 -22.741 19.260 1.00 20.42 422 ALA B O 1
ATOM 6680 N N . ALA B 1 426 ? -23.164 -23.865 18.202 1.00 21.90 423 ALA B N 1
ATOM 6681 C CA . ALA B 1 426 ? -22.148 -23.729 19.241 1.00 23.30 423 ALA B CA 1
ATOM 6682 C C . ALA B 1 426 ? -20.879 -23.172 18.604 1.00 23.90 423 ALA B C 1
ATOM 6683 O O . ALA B 1 426 ? -20.328 -23.810 17.728 1.00 24.20 423 ALA B O 1
ATOM 6685 N N . VAL B 1 427 ? -20.464 -21.977 19.033 1.00 24.93 424 VAL B N 1
ATOM 6686 C CA . VAL B 1 427 ? -19.289 -21.312 18.504 1.00 25.48 424 VAL B CA 1
ATOM 6687 C C . VAL B 1 427 ? -18.198 -21.332 19.574 1.00 26.62 424 VAL B C 1
ATOM 6688 O O . VAL B 1 427 ? -18.441 -20.956 20.736 1.00 30.10 424 VAL B O 1
ATOM 6692 N N . VAL B 1 428 ? -16.999 -21.752 19.161 1.00 27.75 425 VAL B N 1
ATOM 6693 C CA . VAL B 1 428 ? -15.855 -21.896 20.035 1.00 28.50 425 VAL B CA 1
ATOM 6694 C C . VAL B 1 428 ? -14.633 -21.303 19.341 1.00 28.69 425 VAL B C 1
ATOM 6695 O O . VAL B 1 428 ? -14.616 -21.164 18.127 1.00 29.98 425 VAL B O 1
ATOM 6699 N N . GLY B 1 429 ? -13.612 -20.995 20.139 1.00 30.98 426 GLY B N 1
ATOM 6700 C CA . GLY B 1 429 ? -12.265 -20.661 19.653 1.00 35.52 426 GLY B CA 1
ATOM 6701 C C . GLY B 1 429 ? -11.303 -21.823 19.892 1.00 36.83 426 GLY B C 1
ATOM 6702 O O . GLY B 1 429 ? -11.418 -22.576 20.890 1.00 42.71 426 GLY B O 1
ATOM 6703 N N . VAL B 1 430 ? -10.382 -22.026 18.952 1.00 36.21 427 VAL B N 1
ATOM 6704 C CA . VAL B 1 430 ? -9.228 -22.877 19.168 1.00 37.65 427 VAL B CA 1
ATOM 6705 C C . VAL B 1 430 ? -7.990 -22.044 18.860 1.00 39.34 427 VAL B C 1
ATOM 6706 O O . VAL B 1 430 ? -8.043 -21.130 18.045 1.00 34.66 427 VAL B O 1
ATOM 6710 N N . PRO B 1 431 ? -6.847 -22.315 19.524 1.00 45.52 428 PRO B N 1
ATOM 6711 C CA . PRO B 1 431 ? -5.688 -21.430 19.427 1.00 44.61 428 PRO B CA 1
ATOM 6712 C C . PRO B 1 431 ? -5.080 -21.523 18.023 1.00 42.11 428 PRO B C 1
ATOM 6713 O O . PRO B 1 431 ? -5.150 -22.581 17.412 1.00 35.34 428 PRO B O 1
ATOM 6717 N N . ASP B 1 432 ? -4.567 -20.387 17.524 1.00 43.91 429 ASP B N 1
ATOM 6718 C CA . ASP B 1 432 ? -4.010 -20.287 16.170 1.00 45.12 429 ASP B CA 1
ATOM 6719 C C . ASP B 1 432 ? -2.996 -19.150 16.150 1.00 47.40 429 ASP B C 1
ATOM 6720 O O . ASP B 1 432 ? -3.322 -18.015 16.498 1.00 45.63 429 ASP B O 1
ATOM 6725 N N . PRO B 1 433 ? -1.736 -19.408 15.731 1.00 46.96 430 PRO B N 1
ATOM 6726 C CA . PRO B 1 433 ? -0.694 -18.375 15.782 1.00 48.09 430 PRO B CA 1
ATOM 6727 C C . PRO B 1 433 ? -0.908 -17.162 14.854 1.00 48.16 430 PRO B C 1
ATOM 6728 O O . PRO B 1 433 ? -0.442 -16.058 15.162 1.00 50.40 430 PRO B O 1
ATOM 6732 N N . ASP B 1 434 ? -1.645 -17.357 13.751 1.00 45.27 431 ASP B N 1
ATOM 6733 C CA . ASP B 1 434 ? -1.829 -16.349 12.700 1.00 48.66 431 ASP B CA 1
ATOM 6734 C C . ASP B 1 434 ? -3.130 -15.539 12.886 1.00 46.17 431 ASP B C 1
ATOM 6735 O O . ASP B 1 434 ? -3.255 -14.429 12.362 1.00 37.44 431 ASP B O 1
ATOM 6740 N N . SER B 1 435 ? -4.097 -16.090 13.635 1.00 48.37 432 SER B N 1
ATOM 6741 C CA . SER B 1 435 ? -5.431 -15.473 13.830 1.00 46.99 432 SER B CA 1
ATOM 6742 C C . SER B 1 435 ? -5.697 -15.123 15.306 1.00 49.03 432 SER B C 1
ATOM 6743 O O . SER B 1 435 ? -6.714 -14.479 15.592 1.00 43.99 432 SER B O 1
ATOM 6746 N N . GLY B 1 436 ? -4.768 -15.501 16.210 1.00 51.71 433 GLY B N 1
ATOM 6747 C CA . GLY B 1 436 ? -4.931 -15.439 17.680 1.00 55.44 433 GLY B CA 1
ATOM 6748 C C . GLY B 1 436 ? -5.657 -16.672 18.210 1.00 52.92 433 GLY B C 1
ATOM 6749 O O . GLY B 1 436 ? -5.083 -17.508 18.910 1.00 55.23 433 GLY B O 1
ATOM 6750 N N . GLU B 1 437 ? -6.948 -16.743 17.877 1.00 50.30 434 GLU B N 1
ATOM 6751 C CA . GLU B 1 437 ? -7.774 -17.931 17.969 1.00 49.16 434 GLU B CA 1
ATOM 6752 C C . GLU B 1 437 ? -8.608 -18.004 16.685 1.00 46.06 434 GLU B C 1
ATOM 6753 O O . GLU B 1 437 ? -8.935 -16.982 16.066 1.00 43.16 434 GLU B O 1
ATOM 6759 N N . ALA B 1 438 ? -8.934 -19.231 16.282 1.00 40.47 435 ALA B N 1
ATOM 6760 C CA . ALA B 1 438 ? -9.713 -19.473 15.095 1.00 37.42 435 ALA B CA 1
ATOM 6761 C C . ALA B 1 438 ? -11.147 -19.798 15.505 1.00 35.24 435 ALA B C 1
ATOM 6762 O O . ALA B 1 438 ? -11.369 -20.694 16.313 1.00 36.40 435 ALA B O 1
ATOM 6764 N N . VAL B 1 439 ? -12.104 -19.055 14.927 1.00 31.19 436 VAL B N 1
ATOM 6765 C CA . VAL B 1 439 ? -13.493 -19.179 15.285 1.00 27.00 436 VAL B CA 1
ATOM 6766 C C . VAL B 1 439 ? -14.092 -20.379 14.548 1.00 25.47 436 VAL B C 1
ATOM 6767 O O . VAL B 1 439 ? -13.956 -20.486 13.355 1.00 24.85 436 VAL B O 1
ATOM 6771 N N . CYS B 1 440 ? -14.747 -21.280 15.285 1.00 24.27 437 CYS B N 1
ATOM 6772 C CA . CYS B 1 440 ? -15.352 -22.467 14.729 1.00 25.31 437 CYS B CA 1
ATOM 6773 C C . CYS B 1 440 ? -16.827 -22.537 15.133 1.00 24.08 437 CYS B C 1
ATOM 6774 O O . CYS B 1 440 ? -17.193 -22.109 16.213 1.00 23.38 437 CYS B O 1
ATOM 6777 N N . ALA B 1 441 ? -17.661 -23.109 14.270 1.00 22.28 438 ALA B N 1
ATOM 6778 C CA . ALA B 1 441 ? -19.070 -23.183 14.544 1.00 22.99 438 ALA B CA 1
ATOM 6779 C C . ALA B 1 441 ? -19.567 -24.585 14.204 1.00 22.64 438 ALA B C 1
ATOM 6780 O O . ALA B 1 441 ? -19.423 -25.034 13.088 1.00 22.97 438 ALA B O 1
ATOM 6782 N N . ALA B 1 442 ? -20.136 -25.250 15.205 1.00 22.65 439 ALA B N 1
ATOM 6783 C CA . ALA B 1 442 ? -20.969 -26.419 15.024 1.00 23.13 439 ALA B CA 1
ATOM 6784 C C . ALA B 1 442 ? -22.422 -25.954 14.907 1.00 23.82 439 ALA B C 1
ATOM 6785 O O . ALA B 1 442 ? -22.900 -25.216 15.753 1.00 22.48 439 ALA B O 1
ATOM 6787 N N . VAL B 1 443 ? -23.107 -26.404 13.863 1.00 24.05 440 VAL B N 1
ATOM 6788 C CA . VAL B 1 443 ? -24.412 -25.892 13.494 1.00 24.01 440 VAL B CA 1
ATOM 6789 C C . VAL B 1 443 ? -25.374 -27.063 13.336 1.00 23.57 440 VAL B C 1
ATOM 6790 O O . VAL B 1 443 ? -25.055 -28.022 12.716 1.00 24.54 440 VAL B O 1
ATOM 6794 N N . VAL B 1 444 ? -26.552 -26.944 13.932 1.00 27.09 441 VAL B N 1
ATOM 6795 C CA . VAL B 1 444 ? -27.656 -27.845 13.700 1.00 30.79 441 VAL B CA 1
ATOM 6796 C C . VAL B 1 444 ? -28.624 -27.204 12.705 1.00 32.59 441 VAL B C 1
ATOM 6797 O O . VAL B 1 444 ? -29.126 -26.106 12.880 1.00 34.66 441 VAL B O 1
ATOM 6801 N N . VAL B 1 445 ? -28.896 -27.971 11.665 1.00 34.35 442 VAL B N 1
ATOM 6802 C CA . VAL B 1 445 ? -29.619 -27.559 10.515 1.00 34.16 442 VAL B CA 1
ATOM 6803 C C . VAL B 1 445 ? -31.090 -27.897 10.750 1.00 36.18 442 VAL B C 1
ATOM 6804 O O . VAL B 1 445 ? -31.390 -28.790 11.507 1.00 38.39 442 VAL B O 1
ATOM 6808 N N . ALA B 1 446 ? -31.994 -27.171 10.096 1.00 39.33 443 ALA B N 1
ATOM 6809 C CA . ALA B 1 446 ? -33.444 -27.406 10.195 1.00 39.36 443 ALA B CA 1
ATOM 6810 C C . ALA B 1 446 ? -33.860 -28.678 9.433 1.00 41.26 443 ALA B C 1
ATOM 6811 O O . ALA B 1 446 ? -33.245 -29.037 8.445 1.00 39.04 443 ALA B O 1
ATOM 6813 N N . ASP B 1 447 ? -34.892 -29.363 9.953 1.00 47.81 444 ASP B N 1
ATOM 6814 C CA . ASP B 1 447 ? -35.785 -30.327 9.231 1.00 53.51 444 ASP B CA 1
ATOM 6815 C C . ASP B 1 447 ? -35.016 -31.103 8.155 1.00 51.22 444 ASP B C 1
ATOM 6816 O O . ASP B 1 447 ? -34.430 -32.125 8.430 1.00 55.58 444 ASP B O 1
ATOM 6818 N N . GLY B 1 448 ? -35.080 -30.628 6.913 1.00 44.67 445 GLY B N 1
ATOM 6819 C CA . GLY B 1 448 ? -34.397 -31.276 5.781 1.00 44.44 445 GLY B CA 1
ATOM 6820 C C . GLY B 1 448 ? -33.687 -30.256 4.909 1.00 44.79 445 GLY B C 1
ATOM 6821 O O . GLY B 1 448 ? -33.749 -30.315 3.693 1.00 41.40 445 GLY B O 1
ATOM 6822 N N . ALA B 1 449 ? -33.017 -29.295 5.554 1.00 48.30 446 ALA B N 1
ATOM 6823 C CA . ALA B 1 449 ? -32.397 -28.169 4.881 1.00 44.25 446 ALA B CA 1
ATOM 6824 C C . ALA B 1 449 ? -30.930 -28.501 4.581 1.00 45.30 446 ALA B C 1
ATOM 6825 O O . ALA B 1 449 ? -30.381 -29.436 5.139 1.00 44.03 446 ALA B O 1
ATOM 6827 N N . ASP B 1 450 ? -30.318 -27.707 3.702 1.00 46.08 447 ASP B N 1
ATOM 6828 C CA . ASP B 1 450 ? -28.919 -27.814 3.386 1.00 47.62 447 ASP B CA 1
ATOM 6829 C C . ASP B 1 450 ? -28.405 -26.412 3.067 1.00 41.83 447 ASP B C 1
ATOM 6830 O O . ASP B 1 450 ? -28.005 -26.141 1.939 1.00 42.97 447 ASP B O 1
ATOM 6835 N N . PRO B 1 451 ? -28.295 -25.517 4.068 1.00 33.21 448 PRO B N 1
ATOM 6836 C CA . PRO B 1 451 ? -27.775 -24.175 3.833 1.00 33.91 448 PRO B CA 1
ATOM 6837 C C . PRO B 1 451 ? -26.277 -24.196 3.498 1.00 35.33 448 PRO B C 1
ATOM 6838 O O . PRO B 1 451 ? -25.580 -25.145 3.783 1.00 39.13 448 PRO B O 1
ATOM 6842 N N . ASP B 1 452 ? -25.823 -23.128 2.871 1.00 37.64 449 ASP B N 1
ATOM 6843 C CA . ASP B 1 452 ? -24.471 -22.999 2.402 1.00 40.49 449 ASP B CA 1
ATOM 6844 C C . ASP B 1 452 ? -23.628 -22.442 3.544 1.00 39.93 449 ASP B C 1
ATOM 6845 O O . ASP B 1 452 ? -23.857 -21.318 3.995 1.00 43.90 449 ASP B O 1
ATOM 6850 N N . PRO B 1 453 ? -22.604 -23.181 4.020 1.00 39.15 450 PRO B N 1
ATOM 6851 C CA . PRO B 1 453 ? -21.716 -22.667 5.064 1.00 36.94 450 PRO B CA 1
ATOM 6852 C C . PRO B 1 453 ? -21.263 -21.229 4.788 1.00 32.90 450 PRO B C 1
ATOM 6853 O O . PRO B 1 453 ? -21.112 -20.433 5.705 1.00 31.80 450 PRO B O 1
ATOM 6857 N N . GLU B 1 454 ? -21.061 -20.925 3.510 1.00 31.85 451 GLU B N 1
ATOM 6858 C CA . GLU B 1 454 ? -20.551 -19.645 3.108 1.00 35.24 451 GLU B CA 1
ATOM 6859 C C . GLU B 1 454 ? -21.607 -18.550 3.303 1.00 34.06 451 GLU B C 1
ATOM 6860 O O . GLU B 1 454 ? -21.239 -17.402 3.553 1.00 33.19 451 GLU B O 1
ATOM 6866 N N . HIS B 1 455 ? -22.897 -18.881 3.160 1.00 34.72 452 HIS B N 1
ATOM 6867 C CA . HIS B 1 455 ? -23.975 -17.919 3.433 1.00 36.54 452 HIS B CA 1
ATOM 6868 C C . HIS B 1 455 ? -23.957 -17.541 4.920 1.00 33.34 452 HIS B C 1
ATOM 6869 O O . HIS B 1 455 ? -24.140 -16.379 5.280 1.00 30.68 452 HIS B O 1
ATOM 6876 N N . LEU B 1 456 ? -23.712 -18.548 5.768 1.00 28.77 453 LEU B N 1
ATOM 6877 C CA . LEU B 1 456 ? -23.648 -18.361 7.199 1.00 26.92 453 LEU B CA 1
ATOM 6878 C C . LEU B 1 456 ? -22.430 -17.504 7.565 1.00 26.17 453 LEU B C 1
ATOM 6879 O O . LEU B 1 456 ? -22.558 -16.572 8.352 1.00 27.27 453 LEU B O 1
ATOM 6884 N N . ARG B 1 457 ? -21.272 -17.811 6.992 1.00 25.62 454 ARG B N 1
ATOM 6885 C CA . ARG B 1 457 ? -20.089 -16.989 7.216 1.00 27.56 454 ARG B CA 1
ATOM 6886 C C . ARG B 1 457 ? -20.413 -15.541 6.823 1.00 27.01 454 ARG B C 1
ATOM 6887 O O . ARG B 1 457 ? -20.071 -14.598 7.541 1.00 31.46 454 ARG B O 1
ATOM 6895 N N . ALA B 1 458 ? -21.106 -15.370 5.696 1.00 27.08 455 ALA B N 1
ATOM 6896 C CA . ALA B 1 458 ? -21.380 -14.053 5.113 1.00 29.40 455 ALA B CA 1
ATOM 6897 C C . ALA B 1 458 ? -22.344 -13.253 6.002 1.00 30.11 455 ALA B C 1
ATOM 6898 O O . ALA B 1 458 ? -22.243 -12.022 6.130 1.00 28.75 455 ALA B O 1
ATOM 6900 N N . LEU B 1 459 ? -23.279 -13.989 6.611 1.00 29.90 456 LEU B N 1
ATOM 6901 C CA . LEU B 1 459 ? -24.272 -13.433 7.499 1.00 30.82 456 LEU B CA 1
ATOM 6902 C C . LEU B 1 459 ? -23.581 -12.895 8.769 1.00 29.16 456 LEU B C 1
ATOM 6903 O O . LEU B 1 459 ? -23.876 -11.787 9.249 1.00 26.61 456 LEU B O 1
ATOM 6908 N N . VAL B 1 460 ? -22.640 -13.674 9.309 1.00 26.93 457 VAL B N 1
ATOM 6909 C CA . VAL B 1 460 ? -21.898 -13.255 10.477 1.00 25.71 457 VAL B CA 1
ATOM 6910 C C . VAL B 1 460 ? -21.085 -12.020 10.100 1.00 24.83 457 VAL B C 1
ATOM 6911 O O . VAL B 1 460 ? -21.047 -11.064 10.864 1.00 24.08 457 VAL B O 1
ATOM 6915 N N . ARG B 1 461 ? -20.471 -12.045 8.912 1.00 24.71 458 ARG B N 1
ATOM 6916 C CA . ARG B 1 461 ? -19.601 -10.954 8.512 1.00 25.95 458 ARG B CA 1
ATOM 6917 C C . ARG B 1 461 ? -20.392 -9.646 8.399 1.00 25.35 458 ARG B C 1
ATOM 6918 O O . ARG B 1 461 ? -19.844 -8.618 8.729 1.00 24.33 458 ARG B O 1
ATOM 6926 N N . ASP B 1 462 ? -21.647 -9.705 7.936 1.00 29.81 459 ASP B N 1
ATOM 6927 C CA . ASP B 1 462 ? -22.470 -8.494 7.722 1.00 34.45 459 ASP B CA 1
ATOM 6928 C C . ASP B 1 462 ? -22.872 -7.877 9.068 1.00 34.01 459 ASP B C 1
ATOM 6929 O O . ASP B 1 462 ? -22.858 -6.654 9.212 1.00 37.64 459 ASP B O 1
ATOM 6934 N N . HIS B 1 463 ? -23.226 -8.726 10.038 1.00 33.30 460 HIS B N 1
ATOM 6935 C CA . HIS B 1 463 ? -23.842 -8.305 11.292 1.00 31.26 460 HIS B CA 1
ATOM 6936 C C . HIS B 1 463 ? -22.778 -7.944 12.327 1.00 31.40 460 HIS B C 1
ATOM 6937 O O . HIS B 1 463 ? -22.882 -6.949 13.021 1.00 30.82 460 HIS B O 1
ATOM 6944 N N . LEU B 1 464 ? -21.761 -8.799 12.444 1.00 33.53 461 LEU B N 1
ATOM 6945 C CA . LEU B 1 464 ? -20.664 -8.669 13.407 1.00 33.66 461 LEU B CA 1
ATOM 6946 C C . LEU B 1 464 ? -19.440 -8.481 12.517 1.00 35.33 461 LEU B C 1
ATOM 6947 O O . LEU B 1 464 ? -19.545 -8.781 11.318 1.00 46.77 461 LEU B O 1
ATOM 6952 N N . GLY B 1 465 ? -18.280 -8.091 13.020 1.00 32.78 462 GLY B N 1
ATOM 6953 C CA . GLY B 1 465 ? -17.175 -7.849 12.060 1.00 35.68 462 GLY B CA 1
ATOM 6954 C C . GLY B 1 465 ? -16.631 -9.080 11.319 1.00 30.51 462 GLY B C 1
ATOM 6955 O O . GLY B 1 465 ? -17.089 -10.230 11.406 1.00 25.55 462 GLY B O 1
ATOM 6956 N N . ASP B 1 466 ? -15.460 -8.833 10.723 1.00 31.65 463 ASP B N 1
ATOM 6957 C CA . ASP B 1 466 ? -14.555 -9.853 10.201 1.00 32.26 463 ASP B CA 1
ATOM 6958 C C . ASP B 1 466 ? -14.098 -10.828 11.293 1.00 30.23 463 ASP B C 1
ATOM 6959 O O . ASP B 1 466 ? -13.977 -12.007 11.016 1.00 31.46 463 ASP B O 1
ATOM 6964 N N . LEU B 1 467 ? -13.819 -10.344 12.503 1.00 28.40 464 LEU B N 1
ATOM 6965 C CA . LEU B 1 467 ? -13.165 -11.190 13.518 1.00 28.72 464 LEU B CA 1
ATOM 6966 C C . LEU B 1 467 ? -14.099 -12.307 13.986 1.00 27.53 464 LEU B C 1
ATOM 6967 O O . LEU B 1 467 ? -13.643 -13.362 14.383 1.00 29.28 464 LEU B O 1
ATOM 6972 N N . HIS B 1 468 ? -15.406 -12.055 13.921 1.00 27.62 465 HIS B N 1
ATOM 6973 C CA . HIS B 1 468 ? -16.453 -12.956 14.417 1.00 26.47 465 HIS B CA 1
ATOM 6974 C C . HIS B 1 468 ? -16.745 -14.102 13.440 1.00 24.79 465 HIS B C 1
ATOM 6975 O O . HIS B 1 468 ? -17.400 -15.058 13.828 1.00 23.86 465 HIS B O 1
ATOM 6982 N N . VAL B 1 469 ? -16.301 -13.978 12.183 1.00 24.74 466 VAL B N 1
ATOM 6983 C CA . VAL B 1 469 ? -16.637 -14.952 11.148 1.00 24.89 466 VAL B CA 1
ATOM 6984 C C . VAL B 1 469 ? -15.969 -16.291 11.440 1.00 24.75 466 VAL B C 1
ATOM 6985 O O . VAL B 1 469 ? -14.761 -16.365 11.616 1.00 24.74 466 VAL B O 1
ATOM 6989 N N . PRO B 1 470 ? -16.747 -17.386 11.509 1.00 25.65 467 PRO B N 1
ATOM 6990 C CA . PRO B 1 470 ? -16.175 -18.711 11.696 1.00 28.32 467 PRO B CA 1
ATOM 6991 C C . PRO B 1 470 ? -15.422 -19.187 10.453 1.00 30.65 467 PRO B C 1
ATOM 6992 O O . PRO B 1 470 ? -15.976 -19.171 9.391 1.00 31.23 467 PRO B O 1
ATOM 6996 N N . ARG B 1 471 ? -14.175 -19.631 10.634 1.00 32.36 468 ARG B N 1
ATOM 6997 C CA . ARG B 1 471 ? -13.375 -20.235 9.581 1.00 32.39 468 ARG B CA 1
ATOM 6998 C C . ARG B 1 471 ? -13.952 -21.606 9.226 1.00 29.33 468 ARG B C 1
ATOM 6999 O O . ARG B 1 471 ? -14.130 -21.896 8.066 1.00 27.21 468 ARG B O 1
ATOM 7007 N N . ARG B 1 472 ? -14.221 -22.425 10.242 1.00 30.48 469 ARG B N 1
ATOM 7008 C CA . ARG B 1 472 ? -14.745 -23.786 10.048 1.00 32.37 469 ARG B CA 1
ATOM 7009 C C . ARG B 1 472 ? -16.213 -23.808 10.494 1.00 29.42 469 ARG B C 1
ATOM 7010 O O . ARG B 1 472 ? -16.566 -23.246 11.534 1.00 26.25 469 ARG B O 1
ATOM 7013 N N . VAL B 1 473 ? -17.050 -24.423 9.654 1.00 30.09 470 VAL B N 1
ATOM 7014 C CA . VAL B 1 473 ? -18.458 -24.632 9.917 1.00 32.46 470 VAL B CA 1
ATOM 7015 C C . VAL B 1 473 ? -18.755 -26.123 9.739 1.00 36.72 470 VAL B C 1
ATOM 7016 O O . VAL B 1 473 ? -18.576 -26.636 8.656 1.00 40.80 470 VAL B O 1
ATOM 7020 N N . GLU B 1 474 ? -19.185 -26.796 10.814 1.00 37.65 471 GLU B N 1
ATOM 7021 C CA . GLU B 1 474 ? -19.478 -28.212 10.817 1.00 37.40 471 GLU B CA 1
ATOM 7022 C C . GLU B 1 474 ? -20.957 -28.424 11.126 1.00 35.48 471 GLU B C 1
ATOM 7023 O O . GLU B 1 474 ? -21.446 -27.931 12.128 1.00 34.22 471 GLU B O 1
ATOM 7029 N N . PHE B 1 475 ? -21.651 -29.185 10.280 1.00 33.88 472 PHE B N 1
ATOM 7030 C CA . PHE B 1 475 ? -23.045 -29.506 10.511 1.00 31.82 472 PHE B CA 1
ATOM 7031 C C . PHE B 1 475 ? -23.131 -30.803 11.315 1.00 32.11 472 PHE B C 1
ATOM 7032 O O . PHE B 1 475 ? -22.517 -31.786 10.984 1.00 37.52 472 PHE B O 1
ATOM 7040 N N . VAL B 1 476 ? -23.926 -30.779 12.382 1.00 33.59 473 VAL B N 1
ATOM 7041 C CA . VAL B 1 476 ? -24.005 -31.850 13.364 1.00 34.01 473 VAL B CA 1
ATOM 7042 C C . VAL B 1 476 ? -25.490 -32.117 13.662 1.00 36.14 473 VAL B C 1
ATOM 7043 O O . VAL B 1 476 ? -26.331 -31.242 13.458 1.00 36.31 473 VAL B O 1
ATOM 7047 N N . ARG B 1 477 ? -25.785 -33.331 14.145 1.00 35.24 474 ARG B N 1
ATOM 7048 C CA . ARG B 1 477 ? -27.147 -33.792 14.376 1.00 33.79 474 ARG B CA 1
ATOM 7049 C C . ARG B 1 477 ? -27.736 -33.021 15.566 1.00 35.69 474 ARG B C 1
ATOM 7050 O O . ARG B 1 477 ? -28.912 -32.645 15.552 1.00 37.60 474 ARG B O 1
ATOM 7052 N N . SER B 1 478 ? -26.914 -32.769 16.591 1.00 34.83 475 SER B N 1
ATOM 7053 C CA . SER B 1 478 ? -27.314 -31.987 17.759 1.00 35.13 475 SER B CA 1
ATOM 7054 C C . SER B 1 478 ? -26.076 -31.441 18.473 1.00 35.32 475 SER B C 1
ATOM 7055 O O . SER B 1 478 ? -24.963 -31.919 18.257 1.00 35.40 475 SER B O 1
ATOM 7058 N N . ILE B 1 479 ? -26.299 -30.462 19.353 1.00 35.69 476 ILE B N 1
ATOM 7059 C CA . ILE B 1 479 ? -25.246 -29.881 20.161 1.00 36.16 476 ILE B CA 1
ATOM 7060 C C . ILE B 1 479 ? -25.125 -30.731 21.415 1.00 35.54 476 ILE B C 1
ATOM 7061 O O . ILE B 1 479 ? -26.118 -30.946 22.102 1.00 39.46 476 ILE B O 1
ATOM 7066 N N . PRO B 1 480 ? -23.925 -31.246 21.750 1.00 33.25 477 PRO B N 1
ATOM 7067 C CA . PRO B 1 480 ? -23.754 -32.068 22.936 1.00 34.08 477 PRO B CA 1
ATOM 7068 C C . PRO B 1 480 ? -24.033 -31.239 24.193 1.00 35.13 477 PRO B C 1
ATOM 7069 O O . PRO B 1 480 ? -23.683 -30.060 24.256 1.00 36.83 477 PRO B O 1
ATOM 7073 N N . VAL B 1 481 ? -24.642 -31.889 25.181 1.00 36.29 478 VAL B N 1
ATOM 7074 C CA . VAL B 1 481 ? -25.022 -31.253 26.410 1.00 40.44 478 VAL B CA 1
ATOM 7075 C C . VAL B 1 481 ? -24.272 -31.917 27.563 1.00 41.73 478 VAL B C 1
ATOM 7076 O O . VAL B 1 481 ? -23.940 -33.081 27.492 1.00 42.96 478 VAL B O 1
ATOM 7080 N N . THR B 1 482 ? -24.019 -31.134 28.619 1.00 50.41 479 THR B N 1
ATOM 7081 C CA . THR B 1 482 ? -23.540 -31.595 29.928 1.00 55.29 479 THR B CA 1
ATOM 7082 C C . THR B 1 482 ? -24.624 -32.476 30.552 1.00 60.77 479 THR B C 1
ATOM 7083 O O . THR B 1 482 ? -25.773 -32.462 30.108 1.00 62.29 479 THR B O 1
ATOM 7087 N N . PRO B 1 483 ? -24.332 -33.271 31.596 1.00 73.27 480 PRO B N 1
ATOM 7088 C CA . PRO B 1 483 ? -25.392 -33.929 32.359 1.00 73.14 480 PRO B CA 1
ATOM 7089 C C . PRO B 1 483 ? -26.448 -32.926 32.873 1.00 69.23 480 PRO B C 1
ATOM 7090 O O . PRO B 1 483 ? -27.613 -33.247 32.967 1.00 64.80 480 PRO B O 1
ATOM 7094 N N . ALA B 1 484 ? -26.010 -31.708 33.197 1.00 66.72 481 ALA B N 1
ATOM 7095 C CA . ALA B 1 484 ? -26.830 -30.596 33.668 1.00 68.22 481 ALA B CA 1
ATOM 7096 C C . ALA B 1 484 ? -27.744 -30.034 32.566 1.00 74.33 481 ALA B C 1
ATOM 7097 O O . ALA B 1 484 ? -28.641 -29.246 32.868 1.00 79.43 481 ALA B O 1
ATOM 7099 N N . GLY B 1 485 ? -27.492 -30.400 31.299 1.00 75.31 482 GLY B N 1
ATOM 7100 C CA . GLY B 1 485 ? -28.335 -30.043 30.146 1.00 65.71 482 GLY B CA 1
ATOM 7101 C C . GLY B 1 485 ? -27.911 -28.746 29.464 1.00 56.62 482 GLY B C 1
ATOM 7102 O O . GLY B 1 485 ? -28.681 -28.158 28.738 1.00 53.55 482 GLY B O 1
ATOM 7103 N N . LYS B 1 486 ? -26.681 -28.293 29.724 1.00 50.69 483 LYS B N 1
ATOM 7104 C CA . LYS B 1 486 ? -26.118 -27.107 29.125 1.00 46.21 483 LYS B CA 1
ATOM 7105 C C . LYS B 1 486 ? -25.267 -27.477 27.912 1.00 39.98 483 LYS B C 1
ATOM 7106 O O . LYS B 1 486 ? -24.808 -28.600 27.785 1.00 37.74 483 LYS B O 1
ATOM 7112 N N . PRO B 1 487 ? -25.022 -26.530 26.986 1.00 35.68 484 PRO B N 1
ATOM 7113 C CA . PRO B 1 487 ? -24.176 -26.805 25.831 1.00 36.39 484 PRO B CA 1
ATOM 7114 C C . PRO B 1 487 ? -22.744 -27.145 26.248 1.00 36.60 484 PRO B C 1
ATOM 7115 O O . PRO B 1 487 ? -22.100 -26.355 26.918 1.00 33.51 484 PRO B O 1
ATOM 7119 N N . ASP B 1 488 ? -22.269 -28.321 25.837 1.00 38.42 485 ASP B N 1
ATOM 7120 C CA . ASP B 1 488 ? -20.977 -28.798 26.251 1.00 39.08 485 ASP B CA 1
ATOM 7121 C C . ASP B 1 488 ? -19.933 -28.207 25.314 1.00 38.29 485 ASP B C 1
ATOM 7122 O O . ASP B 1 488 ? -19.511 -28.851 24.368 1.00 42.16 485 ASP B O 1
ATOM 7127 N N . LYS B 1 489 ? -19.509 -26.984 25.607 1.00 36.86 486 LYS B N 1
ATOM 7128 C CA . LYS B 1 489 ? -18.625 -26.287 24.707 1.00 40.87 486 LYS B CA 1
ATOM 7129 C C . LYS B 1 489 ? -17.172 -26.740 24.868 1.00 43.53 486 LYS B C 1
ATOM 7130 O O . LYS B 1 489 ? -16.344 -26.392 24.035 1.00 45.42 486 LYS B O 1
ATOM 7136 N N . VAL B 1 490 ? -16.847 -27.534 25.896 1.00 46.88 487 VAL B N 1
ATOM 7137 C CA . VAL B 1 490 ? -15.493 -28.097 25.962 1.00 45.82 487 VAL B CA 1
ATOM 7138 C C . VAL B 1 490 ? -15.431 -29.256 24.967 1.00 45.08 487 VAL B C 1
ATOM 7139 O O . VAL B 1 490 ? -14.405 -29.431 24.303 1.00 52.04 487 VAL B O 1
ATOM 7143 N N . LYS B 1 491 ? -16.525 -30.020 24.848 1.00 41.22 488 LYS B N 1
ATOM 7144 C CA . LYS B 1 491 ? -16.584 -31.119 23.883 1.00 42.65 488 LYS B CA 1
ATOM 7145 C C . LYS B 1 491 ? -16.468 -30.549 22.461 1.00 42.50 488 LYS B C 1
ATOM 7146 O O . LYS B 1 491 ? -15.642 -31.019 21.684 1.00 43.83 488 LYS B O 1
ATOM 7152 N N . VAL B 1 492 ? -17.269 -29.516 22.147 1.00 43.72 489 VAL B N 1
ATOM 7153 C CA . VAL B 1 492 ? -17.295 -28.920 20.811 1.00 42.10 489 VAL B CA 1
ATOM 7154 C C . VAL B 1 492 ? -15.882 -28.428 20.483 1.00 42.56 489 VAL B C 1
ATOM 7155 O O . VAL B 1 492 ? -15.418 -28.609 19.364 1.00 39.58 489 VAL B O 1
ATOM 7159 N N . ARG B 1 493 ? -15.203 -27.842 21.477 1.00 44.93 490 ARG B N 1
ATOM 7160 C CA . ARG B 1 493 ? -13.849 -27.312 21.297 1.00 42.79 490 ARG B CA 1
ATOM 7161 C C . ARG B 1 493 ? -12.903 -28.424 20.825 1.00 42.13 490 ARG B C 1
ATOM 7162 O O . ARG B 1 493 ? -12.050 -28.175 19.994 1.00 45.77 490 ARG B O 1
ATOM 7170 N N . THR B 1 494 ? -13.072 -29.646 21.344 1.00 43.76 491 THR B N 1
ATOM 7171 C CA . THR B 1 494 ? -12.147 -30.766 21.023 1.00 45.28 491 THR B CA 1
ATOM 7172 C C . THR B 1 494 ? -12.332 -31.232 19.572 1.00 47.34 491 THR B C 1
ATOM 7173 O O . THR B 1 494 ? -11.393 -31.783 18.986 1.00 53.60 491 THR B O 1
ATOM 7177 N N . TRP B 1 495 ? -13.534 -31.032 19.010 1.00 49.14 492 TRP B N 1
ATOM 7178 C CA . TRP B 1 495 ? -13.835 -31.419 17.642 1.00 51.63 492 TRP B CA 1
ATOM 7179 C C . TRP B 1 495 ? -12.978 -30.642 16.634 1.00 53.75 492 TRP B C 1
ATOM 7180 O O . TRP B 1 495 ? -12.851 -31.090 15.495 1.00 54.77 492 TRP B O 1
ATOM 7191 N N . PHE B 1 496 ? -12.457 -29.468 17.031 1.00 50.42 493 PHE B N 1
ATOM 7192 C CA . PHE B 1 496 ? -11.808 -28.543 16.109 1.00 54.28 493 PHE B CA 1
ATOM 7193 C C . PHE B 1 496 ? -10.306 -28.372 16.440 1.00 59.54 493 PHE B C 1
ATOM 7194 O O . PHE B 1 496 ? -9.663 -27.498 15.889 1.00 59.79 493 PHE B O 1
ATOM 7202 N N . THR B 1 497 ? -9.758 -29.179 17.355 1.00 63.47 494 THR B N 1
ATOM 7203 C CA . THR B 1 497 ? -8.407 -29.024 17.948 1.00 61.58 494 THR B CA 1
ATOM 7204 C C . THR B 1 497 ? -7.592 -30.313 17.774 1.00 63.53 494 THR B C 1
ATOM 7205 O O . THR B 1 497 ? -8.142 -31.412 17.903 1.00 61.14 494 THR B O 1
ATOM 7209 N N . ASP B 1 498 ? -6.271 -30.174 17.583 1.00 69.50 495 ASP B N 1
ATOM 7210 C CA . ASP B 1 498 ? -5.351 -31.305 17.271 1.00 71.54 495 ASP B CA 1
ATOM 7211 C C . ASP B 1 498 ? -4.923 -32.025 18.558 1.00 66.51 495 ASP B C 1
ATOM 7212 O O . ASP B 1 498 ? -4.771 -31.397 19.609 1.00 60.52 495 ASP B O 1
ATOM 7214 N N . PRO C 1 2 ? -46.761 3.110 111.503 1.00 35.09 -1 PRO C N 1
ATOM 7215 C CA . PRO C 1 2 ? -48.237 3.036 111.861 1.00 37.49 -1 PRO C CA 1
ATOM 7216 C C . PRO C 1 2 ? -49.147 3.424 110.679 1.00 35.87 -1 PRO C C 1
ATOM 7217 O O . PRO C 1 2 ? -48.957 4.482 110.060 1.00 35.83 -1 PRO C O 1
ATOM 7221 N N . ALA C 1 3 ? -50.131 2.557 110.392 1.00 36.42 0 ALA C N 1
ATOM 7222 C CA . ALA C 1 3 ? -50.874 2.516 109.111 1.00 37.16 0 ALA C CA 1
ATOM 7223 C C . ALA C 1 3 ? -51.751 3.764 108.870 1.00 36.60 0 ALA C C 1
ATOM 7224 O O . ALA C 1 3 ? -52.029 4.108 107.706 1.00 38.13 0 ALA C O 1
ATOM 7226 N N . MET C 1 4 ? -52.172 4.445 109.941 1.00 33.01 1 MET C N 1
ATOM 7227 C CA . MET C 1 4 ? -52.965 5.668 109.827 1.00 33.31 1 MET C CA 1
ATOM 7228 C C . MET C 1 4 ? -52.129 6.834 109.267 1.00 31.30 1 MET C C 1
ATOM 7229 O O . MET C 1 4 ? -52.680 7.915 108.952 1.00 25.71 1 MET C O 1
ATOM 7234 N N . GLY C 1 5 ? -50.814 6.618 109.138 1.00 28.26 2 GLY C N 1
ATOM 7235 C CA . GLY C 1 5 ? -49.894 7.648 108.691 1.00 29.06 2 GLY C CA 1
ATOM 7236 C C . GLY C 1 5 ? -50.204 8.161 107.294 1.00 27.97 2 GLY C C 1
ATOM 7237 O O . GLY C 1 5 ? -50.053 9.378 107.026 1.00 28.20 2 GLY C O 1
ATOM 7238 N N . TYR C 1 6 ? -50.658 7.251 106.424 1.00 26.21 3 TYR C N 1
ATOM 7239 C CA . TYR C 1 6 ? -50.925 7.583 105.013 1.00 27.59 3 TYR C CA 1
ATOM 7240 C C . TYR C 1 6 ? -52.130 8.525 104.910 1.00 25.01 3 TYR C C 1
ATOM 7241 O O . TYR C 1 6 ? -51.997 9.638 104.387 1.00 24.56 3 TYR C O 1
ATOM 7250 N N . ALA C 1 7 ? -53.289 8.070 105.391 1.00 22.70 4 ALA C N 1
ATOM 7251 C CA . ALA C 1 7 ? -54.498 8.867 105.345 1.00 23.30 4 ALA C CA 1
ATOM 7252 C C . ALA C 1 7 ? -54.211 10.268 105.920 1.00 24.37 4 ALA C C 1
ATOM 7253 O O . ALA C 1 7 ? -54.646 11.266 105.341 1.00 24.58 4 ALA C O 1
ATOM 7255 N N . ARG C 1 8 ? -53.459 10.328 107.029 1.00 25.18 5 ARG C N 1
ATOM 7256 C CA . ARG C 1 8 ? -53.132 11.589 107.691 1.00 27.07 5 ARG C CA 1
ATOM 7257 C C . ARG C 1 8 ? -52.257 12.431 106.757 1.00 26.05 5 ARG C C 1
ATOM 7258 O O . ARG C 1 8 ? -52.439 13.646 106.683 1.00 26.37 5 ARG C O 1
ATOM 7266 N N . ARG C 1 9 ? -51.310 11.791 106.060 1.00 25.17 6 ARG C N 1
ATOM 7267 C CA . ARG C 1 9 ? -50.413 12.505 105.137 1.00 25.35 6 ARG C CA 1
ATOM 7268 C C . ARG C 1 9 ? -51.235 13.235 104.069 1.00 25.48 6 ARG C C 1
ATOM 7269 O O . ARG C 1 9 ? -50.926 14.392 103.710 1.00 24.65 6 ARG C O 1
ATOM 7277 N N . VAL C 1 10 ? -52.261 12.549 103.558 1.00 25.77 7 VAL C N 1
ATOM 7278 C CA . VAL C 1 10 ? -53.082 13.086 102.507 1.00 28.25 7 VAL C CA 1
ATOM 7279 C C . VAL C 1 10 ? -53.900 14.247 103.081 1.00 29.61 7 VAL C C 1
ATOM 7280 O O . VAL C 1 10 ? -53.836 15.353 102.566 1.00 29.57 7 VAL C O 1
ATOM 7284 N N . MET C 1 11 ? -54.621 13.983 104.177 1.00 32.46 8 MET C N 1
ATOM 7285 C CA . MET C 1 11 ? -55.400 14.994 104.883 1.00 33.97 8 MET C CA 1
ATOM 7286 C C . MET C 1 11 ? -54.539 16.239 105.153 1.00 34.79 8 MET C C 1
ATOM 7287 O O . MET C 1 11 ? -54.974 17.377 104.909 1.00 32.03 8 MET C O 1
ATOM 7292 N N . ASP C 1 12 ? -53.313 16.011 105.641 1.00 34.03 9 ASP C N 1
ATOM 7293 C CA . ASP C 1 12 ? -52.404 17.069 106.069 1.00 34.57 9 ASP C CA 1
ATOM 7294 C C . ASP C 1 12 ? -52.092 18.004 104.894 1.00 32.30 9 ASP C C 1
ATOM 7295 O O . ASP C 1 12 ? -51.923 19.207 105.094 1.00 32.36 9 ASP C O 1
ATOM 7300 N N . GLY C 1 13 ? -52.014 17.438 103.679 1.00 30.34 10 GLY C N 1
ATOM 7301 C CA . GLY C 1 13 ? -51.557 18.149 102.496 1.00 28.58 10 GLY C CA 1
ATOM 7302 C C . GLY C 1 13 ? -52.601 19.083 101.905 1.00 28.94 10 GLY C C 1
ATOM 7303 O O . GLY C 1 13 ? -52.243 20.087 101.274 1.00 26.43 10 GLY C O 1
ATOM 7304 N N . ILE C 1 14 ? -53.885 18.770 102.130 1.00 28.99 11 ILE C N 1
ATOM 7305 C CA . ILE C 1 14 ? -55.009 19.414 101.433 1.00 29.98 11 ILE C CA 1
ATOM 7306 C C . ILE C 1 14 ? -54.925 20.941 101.582 1.00 31.83 11 ILE C C 1
ATOM 7307 O O . ILE C 1 14 ? -54.868 21.455 102.677 1.00 32.95 11 ILE C O 1
ATOM 7312 N N . GLY C 1 15 ? -54.945 21.657 100.456 1.00 34.66 12 GLY C N 1
ATOM 7313 C CA . GLY C 1 15 ? -54.756 23.130 100.399 1.00 32.71 12 GLY C CA 1
ATOM 7314 C C . GLY C 1 15 ? -56.086 23.864 100.319 1.00 33.76 12 GLY C C 1
ATOM 7315 O O . GLY C 1 15 ? -57.134 23.301 100.674 1.00 37.14 12 GLY C O 1
ATOM 7316 N N . GLU C 1 16 ? -56.041 25.121 99.853 1.00 33.67 13 GLU C N 1
ATOM 7317 C CA . GLU C 1 16 ? -57.198 26.030 99.810 1.00 35.27 13 GLU C CA 1
ATOM 7318 C C . GLU C 1 16 ? -58.314 25.390 98.978 1.00 36.77 13 GLU C C 1
ATOM 7319 O O . GLU C 1 16 ? -59.438 25.264 99.486 1.00 34.64 13 GLU C O 1
ATOM 7322 N N . VAL C 1 17 ? -58.005 24.987 97.731 1.00 36.47 14 VAL C N 1
ATOM 7323 C CA . VAL C 1 17 ? -59.017 24.427 96.800 1.00 34.58 14 VAL C CA 1
ATOM 7324 C C . VAL C 1 17 ? -58.643 22.985 96.427 1.00 33.82 14 VAL C C 1
ATOM 7325 O O . VAL C 1 17 ? -57.573 22.734 95.874 1.00 34.11 14 VAL C O 1
ATOM 7329 N N . ALA C 1 18 ? -59.558 22.048 96.680 1.00 30.23 15 ALA C N 1
ATOM 7330 C CA . ALA C 1 18 ? -59.247 20.634 96.608 1.00 30.88 15 ALA C CA 1
ATOM 7331 C C . ALA C 1 18 ? -59.720 20.045 95.277 1.00 31.92 15 ALA C C 1
ATOM 7332 O O . ALA C 1 18 ? -58.969 19.313 94.669 1.00 34.00 15 ALA C O 1
ATOM 7334 N N . VAL C 1 19 ? -60.960 20.336 94.860 1.00 32.15 16 VAL C N 1
ATOM 7335 C CA . VAL C 1 19 ? -61.541 19.748 93.655 1.00 36.46 16 VAL C CA 1
ATOM 7336 C C . VAL C 1 19 ? -62.231 20.837 92.813 1.00 40.99 16 VAL C C 1
ATOM 7337 O O . VAL C 1 19 ? -62.768 21.779 93.359 1.00 46.27 16 VAL C O 1
ATOM 7341 N N . THR C 1 20 ? -62.182 20.696 91.481 1.00 42.08 17 THR C N 1
ATOM 7342 C CA . THR C 1 20 ? -62.997 21.460 90.519 1.00 46.02 17 THR C CA 1
ATOM 7343 C C . THR C 1 20 ? -63.591 20.495 89.491 1.00 52.87 17 THR C C 1
ATOM 7344 O O . THR C 1 20 ? -63.015 19.478 89.206 1.00 55.85 17 THR C O 1
ATOM 7348 N N . GLY C 1 21 ? -64.774 20.805 88.971 1.00 68.97 18 GLY C N 1
ATOM 7349 C CA . GLY C 1 21 ? -65.534 19.817 88.186 1.00 82.62 18 GLY C CA 1
ATOM 7350 C C . GLY C 1 21 ? -66.735 20.422 87.498 1.00 93.94 18 GLY C C 1
ATOM 7351 O O . GLY C 1 21 ? -66.724 21.617 87.171 1.00 97.95 18 GLY C O 1
ATOM 7352 N N . ALA C 1 22 ? -67.737 19.567 87.244 1.00 98.23 19 ALA C N 1
ATOM 7353 C CA . ALA C 1 22 ? -69.034 19.975 86.665 1.00 94.31 19 ALA C CA 1
ATOM 7354 C C . ALA C 1 22 ? -69.701 20.994 87.598 1.00 87.85 19 ALA C C 1
ATOM 7355 O O . ALA C 1 22 ? -69.946 22.126 87.192 1.00 80.27 19 ALA C O 1
ATOM 7357 N N . GLY C 1 23 ? -69.927 20.570 88.852 1.00 89.59 20 GLY C N 1
ATOM 7358 C CA . GLY C 1 23 ? -70.676 21.312 89.879 1.00 82.21 20 GLY C CA 1
ATOM 7359 C C . GLY C 1 23 ? -70.004 22.605 90.326 1.00 77.14 20 GLY C C 1
ATOM 7360 O O . GLY C 1 23 ? -70.641 23.431 90.971 1.00 77.61 20 GLY C O 1
ATOM 7361 N N . GLY C 1 24 ? -68.714 22.778 90.000 1.00 72.34 21 GLY C N 1
ATOM 7362 C CA . GLY C 1 24 ? -67.900 23.936 90.423 1.00 62.24 21 GLY C CA 1
ATOM 7363 C C . GLY C 1 24 ? -66.757 23.512 91.338 1.00 64.74 21 GLY C C 1
ATOM 7364 O O . GLY C 1 24 ? -66.310 22.359 91.255 1.00 60.88 21 GLY C O 1
ATOM 7365 N N . SER C 1 25 ? -66.349 24.416 92.249 1.00 64.07 22 SER C N 1
ATOM 7366 C CA . SER C 1 25 ? -65.206 24.232 93.166 1.00 56.80 22 SER C CA 1
ATOM 7367 C C . SER C 1 25 ? -65.622 23.639 94.519 1.00 49.86 22 SER C C 1
ATOM 7368 O O . SER C 1 25 ? -66.736 23.870 94.993 1.00 53.81 22 SER C O 1
ATOM 7371 N N . VAL C 1 26 ? -64.689 22.905 95.133 1.00 40.46 23 VAL C N 1
ATOM 7372 C CA . VAL C 1 26 ? -64.814 22.368 96.477 1.00 36.71 23 VAL C CA 1
ATOM 7373 C C . VAL C 1 26 ? -63.548 22.737 97.256 1.00 36.32 23 VAL C C 1
ATOM 7374 O O . VAL C 1 26 ? -62.458 22.309 96.917 1.00 38.56 23 VAL C O 1
ATOM 7378 N N . THR C 1 27 ? -63.701 23.538 98.309 1.00 35.65 24 THR C N 1
ATOM 7379 C CA . THR C 1 27 ? -62.579 23.998 99.116 1.00 34.23 24 THR C CA 1
ATOM 7380 C C . THR C 1 27 ? -61.995 22.824 99.900 1.00 36.78 24 THR C C 1
ATOM 7381 O O . THR C 1 27 ? -62.686 21.816 100.179 1.00 37.88 24 THR C O 1
ATOM 7385 N N . GLY C 1 28 ? -60.722 22.981 100.279 1.00 36.99 25 GLY C N 1
ATOM 7386 C CA . GLY C 1 28 ? -60.069 22.058 101.202 1.00 38.30 25 GLY C CA 1
ATOM 7387 C C . GLY C 1 28 ? -60.916 21.858 102.445 1.00 38.30 25 GLY C C 1
ATOM 7388 O O . GLY C 1 28 ? -61.145 20.712 102.868 1.00 37.08 25 GLY C O 1
ATOM 7389 N N . ALA C 1 29 ? -61.394 22.986 103.002 1.00 35.71 26 ALA C N 1
ATOM 7390 C CA . ALA C 1 29 ? -62.252 23.014 104.163 1.00 35.38 26 ALA C CA 1
ATOM 7391 C C . ALA C 1 29 ? -63.401 22.025 103.956 1.00 37.29 26 ALA C C 1
ATOM 7392 O O . ALA C 1 29 ? -63.633 21.129 104.785 1.00 40.46 26 ALA C O 1
ATOM 7394 N N . ARG C 1 30 ? -64.089 22.172 102.829 1.00 36.59 27 ARG C N 1
ATOM 7395 C CA . ARG C 1 30 ? -65.315 21.452 102.616 1.00 38.69 27 ARG C CA 1
ATOM 7396 C C . ARG C 1 30 ? -65.041 19.956 102.413 1.00 35.69 27 ARG C C 1
ATOM 7397 O O . ARG C 1 30 ? -65.850 19.115 102.809 1.00 35.52 27 ARG C O 1
ATOM 7405 N N . LEU C 1 31 ? -63.910 19.628 101.793 1.00 35.96 28 LEU C N 1
ATOM 7406 C CA . LEU C 1 31 ? -63.557 18.226 101.555 1.00 37.48 28 LEU C CA 1
ATOM 7407 C C . LEU C 1 31 ? -63.155 17.563 102.876 1.00 34.47 28 LEU C C 1
ATOM 7408 O O . LEU C 1 31 ? -63.580 16.434 103.171 1.00 31.02 28 LEU C O 1
ATOM 7413 N N . ARG C 1 32 ? -62.333 18.272 103.656 1.00 36.72 29 ARG C N 1
ATOM 7414 C CA . ARG C 1 32 ? -61.900 17.801 104.982 1.00 36.16 29 ARG C CA 1
ATOM 7415 C C . ARG C 1 32 ? -63.140 17.469 105.820 1.00 35.34 29 ARG C C 1
ATOM 7416 O O . ARG C 1 32 ? -63.237 16.381 106.403 1.00 32.60 29 ARG C O 1
ATOM 7424 N N . HIS C 1 33 ? -64.101 18.403 105.818 1.00 37.21 30 HIS C N 1
ATOM 7425 C CA . HIS C 1 33 ? -65.384 18.245 106.498 1.00 39.97 30 HIS C CA 1
ATOM 7426 C C . HIS C 1 33 ? -66.066 16.937 106.059 1.00 35.29 30 HIS C C 1
ATOM 7427 O O . HIS C 1 33 ? -66.573 16.192 106.900 1.00 30.11 30 HIS C O 1
ATOM 7434 N N . GLN C 1 34 ? -66.068 16.655 104.751 1.00 35.00 31 GLN C N 1
ATOM 7435 C CA . GLN C 1 34 ? -66.766 15.484 104.222 1.00 37.81 31 GLN C CA 1
ATOM 7436 C C . GLN C 1 34 ? -66.082 14.187 104.665 1.00 35.14 31 GLN C C 1
ATOM 7437 O O . GLN C 1 34 ? -66.753 13.178 104.873 1.00 37.43 31 GLN C O 1
ATOM 7443 N N . VAL C 1 35 ? -64.758 14.222 104.802 1.00 32.38 32 VAL C N 1
ATOM 7444 C CA . VAL C 1 35 ? -64.030 13.055 105.234 1.00 35.46 32 VAL C CA 1
ATOM 7445 C C . VAL C 1 35 ? -64.449 12.738 106.673 1.00 35.60 32 VAL C C 1
ATOM 7446 O O . VAL C 1 35 ? -64.718 11.577 107.011 1.00 33.71 32 VAL C O 1
ATOM 7450 N N . ARG C 1 36 ? -64.493 13.786 107.507 1.00 35.98 33 ARG C N 1
ATOM 7451 C CA . ARG C 1 36 ? -64.841 13.658 108.916 1.00 34.87 33 ARG C CA 1
ATOM 7452 C C . ARG C 1 36 ? -66.242 13.062 109.046 1.00 33.40 33 ARG C C 1
ATOM 7453 O O . ARG C 1 36 ? -66.450 12.089 109.796 1.00 31.21 33 ARG C O 1
ATOM 7461 N N . LEU C 1 37 ? -67.176 13.647 108.282 1.00 30.70 34 LEU C N 1
ATOM 7462 C CA . LEU C 1 37 ? -68.564 13.233 108.242 1.00 32.08 34 LEU C CA 1
ATOM 7463 C C . LEU C 1 37 ? -68.660 11.742 107.895 1.00 34.15 34 LEU C C 1
ATOM 7464 O O . LEU C 1 37 ? -69.265 10.965 108.635 1.00 34.81 34 LEU C O 1
ATOM 7469 N N . LEU C 1 38 ? -68.077 11.362 106.756 1.00 36.47 35 LEU C N 1
ATOM 7470 C CA . LEU C 1 38 ? -68.182 10.002 106.248 1.00 35.59 35 LEU C CA 1
ATOM 7471 C C . LEU C 1 38 ? -67.469 9.032 107.191 1.00 36.81 35 LEU C C 1
ATOM 7472 O O . LEU C 1 38 ? -67.928 7.911 107.377 1.00 35.69 35 LEU C O 1
ATOM 7477 N N . ALA C 1 39 ? -66.334 9.473 107.748 1.00 37.90 36 ALA C N 1
ATOM 7478 C CA . ALA C 1 39 ? -65.561 8.668 108.679 1.00 38.61 36 ALA C CA 1
ATOM 7479 C C . ALA C 1 39 ? -66.432 8.316 109.892 1.00 39.31 36 ALA C C 1
ATOM 7480 O O . ALA C 1 39 ? -66.582 7.138 110.234 1.00 37.87 36 ALA C O 1
ATOM 7482 N N . HIS C 1 40 ? -67.020 9.347 110.513 1.00 41.82 37 HIS C N 1
ATOM 7483 C CA . HIS C 1 40 ? -67.905 9.179 111.660 1.00 46.06 37 HIS C CA 1
ATOM 7484 C C . HIS C 1 40 ? -69.071 8.225 111.307 1.00 42.14 37 HIS C C 1
ATOM 7485 O O . HIS C 1 40 ? -69.345 7.256 112.036 1.00 36.78 37 HIS C O 1
ATOM 7492 N N . ALA C 1 41 ? -69.741 8.482 110.176 1.00 40.95 38 ALA C N 1
ATOM 7493 C CA . ALA C 1 41 ? -70.910 7.709 109.776 1.00 41.88 38 ALA C CA 1
ATOM 7494 C C . ALA C 1 41 ? -70.571 6.216 109.606 1.00 42.56 38 ALA C C 1
ATOM 7495 O O . ALA C 1 41 ? -71.375 5.358 109.982 1.00 39.74 38 ALA C O 1
ATOM 7497 N N . LEU C 1 42 ? -69.399 5.921 109.024 1.00 42.77 39 LEU C N 1
ATOM 7498 C CA . LEU C 1 42 ? -68.952 4.538 108.750 1.00 44.22 39 LEU C CA 1
ATOM 7499 C C . LEU C 1 42 ? -68.596 3.844 110.072 1.00 45.67 39 LEU C C 1
ATOM 7500 O O . LEU C 1 42 ? -68.886 2.642 110.246 1.00 44.51 39 LEU C O 1
ATOM 7505 N N . THR C 1 43 ? -67.920 4.594 110.963 1.00 43.21 40 THR C N 1
ATOM 7506 C CA . THR C 1 43 ? -67.573 4.129 112.303 1.00 43.28 40 THR C CA 1
ATOM 7507 C C . THR C 1 43 ? -68.870 3.716 113.016 1.00 40.28 40 THR C C 1
ATOM 7508 O O . THR C 1 43 ? -69.001 2.548 113.411 1.00 37.96 40 THR C O 1
ATOM 7512 N N . GLU C 1 44 ? -69.819 4.670 113.099 1.00 37.63 41 GLU C N 1
ATOM 7513 C CA . GLU C 1 44 ? -71.090 4.507 113.820 1.00 37.69 41 GLU C CA 1
ATOM 7514 C C . GLU C 1 44 ? -71.904 3.335 113.254 1.00 37.62 41 GLU C C 1
ATOM 7515 O O . GLU C 1 44 ? -72.662 2.732 113.977 1.00 41.15 41 GLU C O 1
ATOM 7521 N N . ALA C 1 45 ? -71.749 3.025 111.965 1.00 37.12 42 ALA C N 1
ATOM 7522 C CA . ALA C 1 45 ? -72.538 1.984 111.317 1.00 37.57 42 ALA C CA 1
ATOM 7523 C C . ALA C 1 45 ? -72.041 0.585 111.680 1.00 36.68 42 ALA C C 1
ATOM 7524 O O . ALA C 1 45 ? -72.611 -0.397 111.229 1.00 42.66 42 ALA C O 1
ATOM 7526 N N . GLY C 1 46 ? -70.953 0.498 112.454 1.00 40.73 43 GLY C N 1
ATOM 7527 C CA . GLY C 1 46 ? -70.434 -0.770 113.004 1.00 42.58 43 GLY C CA 1
ATOM 7528 C C . GLY C 1 46 ? -69.476 -1.533 112.088 1.00 44.62 43 GLY C C 1
ATOM 7529 O O . GLY C 1 46 ? -69.294 -2.725 112.237 1.00 45.92 43 GLY C O 1
ATOM 7530 N N . ILE C 1 47 ? -68.883 -0.831 111.125 1.00 49.23 44 ILE C N 1
ATOM 7531 C CA . ILE C 1 47 ? -67.829 -1.347 110.262 1.00 47.30 44 ILE C CA 1
ATOM 7532 C C . ILE C 1 47 ? -66.538 -1.418 111.078 1.00 45.55 44 ILE C C 1
ATOM 7533 O O . ILE C 1 47 ? -65.993 -0.384 111.480 1.00 49.23 44 ILE C O 1
ATOM 7538 N N . PRO C 1 48 ? -65.999 -2.633 111.328 1.00 42.39 45 PRO C N 1
ATOM 7539 C CA . PRO C 1 48 ? -64.775 -2.791 112.112 1.00 44.68 45 PRO C CA 1
ATOM 7540 C C . PRO C 1 48 ? -63.480 -2.629 111.316 1.00 44.86 45 PRO C C 1
ATOM 7541 O O . PRO C 1 48 ? -63.450 -2.894 110.117 1.00 43.44 45 PRO C O 1
ATOM 7545 N N . PRO C 1 49 ? -62.375 -2.203 111.971 1.00 44.28 46 PRO C N 1
ATOM 7546 C CA . PRO C 1 49 ? -61.078 -1.997 111.320 1.00 45.02 46 PRO C CA 1
ATOM 7547 C C . PRO C 1 49 ? -60.503 -3.025 110.327 1.00 47.90 46 PRO C C 1
ATOM 7548 O O . PRO C 1 49 ? -59.972 -2.645 109.276 1.00 56.33 46 PRO C O 1
ATOM 7552 N N . GLY C 1 50 ? -60.566 -4.316 110.628 1.00 45.09 47 GLY C N 1
ATOM 7553 C CA . GLY C 1 50 ? -59.831 -5.266 109.775 1.00 48.34 47 GLY C CA 1
ATOM 7554 C C . GLY C 1 50 ? -60.406 -5.448 108.366 1.00 45.45 47 GLY C C 1
ATOM 7555 O O . GLY C 1 50 ? -59.784 -6.101 107.535 1.00 40.64 47 GLY C O 1
ATOM 7556 N N . ARG C 1 51 ? -61.606 -4.916 108.102 1.00 44.91 48 ARG C N 1
ATOM 7557 C CA . ARG C 1 51 ? -62.439 -5.391 106.995 1.00 45.02 48 ARG C CA 1
ATOM 7558 C C . ARG C 1 51 ? -62.473 -4.342 105.865 1.00 40.08 48 ARG C C 1
ATOM 7559 O O . ARG C 1 51 ? -62.013 -3.205 106.007 1.00 33.87 48 ARG C O 1
ATOM 7563 N N . GLY C 1 52 ? -62.991 -4.768 104.708 1.00 37.88 49 GLY C N 1
ATOM 7564 C CA . GLY C 1 52 ? -63.051 -3.936 103.517 1.00 39.39 49 GLY C CA 1
ATOM 7565 C C . GLY C 1 52 ? -64.348 -3.140 103.435 1.00 39.64 49 GLY C C 1
ATOM 7566 O O . GLY C 1 52 ? -65.369 -3.576 103.946 1.00 42.82 49 GLY C O 1
ATOM 7567 N N . VAL C 1 53 ? -64.300 -1.976 102.774 1.00 39.55 50 VAL C N 1
ATOM 7568 C CA . VAL C 1 53 ? -65.480 -1.211 102.395 1.00 36.70 50 VAL C CA 1
ATOM 7569 C C . VAL C 1 53 ? -65.539 -1.139 100.867 1.00 39.09 50 VAL C C 1
ATOM 7570 O O . VAL C 1 53 ? -64.754 -0.425 100.246 1.00 45.03 50 VAL C O 1
ATOM 7574 N N . ALA C 1 54 ? -66.471 -1.889 100.273 1.00 39.25 51 ALA C N 1
ATOM 7575 C CA . ALA C 1 54 ? -66.698 -1.883 98.831 1.00 39.49 51 ALA C CA 1
ATOM 7576 C C . ALA C 1 54 ? -67.401 -0.586 98.423 1.00 36.97 51 ALA C C 1
ATOM 7577 O O . ALA C 1 54 ? -68.389 -0.194 99.019 1.00 36.47 51 ALA C O 1
ATOM 7579 N N . CYS C 1 55 ? -66.871 0.074 97.399 1.00 35.25 52 CYS C N 1
ATOM 7580 C CA . CYS C 1 55 ? -67.344 1.375 97.023 1.00 36.50 52 CYS C CA 1
ATOM 7581 C C . CYS C 1 55 ? -67.649 1.409 95.524 1.00 37.85 52 CYS C C 1
ATOM 7582 O O . CYS C 1 55 ? -66.786 1.085 94.707 1.00 35.77 52 CYS C O 1
ATOM 7585 N N . LEU C 1 56 ? -68.887 1.813 95.209 1.00 36.66 53 LEU C N 1
ATOM 7586 C CA . LEU C 1 56 ? -69.432 1.875 93.869 1.00 35.35 53 LEU C CA 1
ATOM 7587 C C . LEU C 1 56 ? -69.857 3.320 93.573 1.00 34.21 53 LEU C C 1
ATOM 7588 O O . LEU C 1 56 ? -70.813 3.819 94.137 1.00 35.24 53 LEU C O 1
ATOM 7593 N N . HIS C 1 57 ? -69.115 4.000 92.696 1.00 34.19 54 HIS C N 1
ATOM 7594 C CA . HIS C 1 57 ? -69.320 5.424 92.471 1.00 33.84 54 HIS C CA 1
ATOM 7595 C C . HIS C 1 57 ? -68.829 5.822 91.085 1.00 33.20 54 HIS C C 1
ATOM 7596 O O . HIS C 1 57 ? -68.125 5.082 90.428 1.00 35.80 54 HIS C O 1
ATOM 7603 N N . ALA C 1 58 ? -69.207 7.028 90.681 1.00 31.26 55 ALA C N 1
ATOM 7604 C CA . ALA C 1 58 ? -68.705 7.672 89.493 1.00 31.39 55 ALA C CA 1
ATOM 7605 C C . ALA C 1 58 ? -67.496 8.541 89.880 1.00 31.17 55 ALA C C 1
ATOM 7606 O O . ALA C 1 58 ? -66.989 8.435 90.994 1.00 32.83 55 ALA C O 1
ATOM 7608 N N . ASN C 1 59 ? -67.023 9.390 88.961 1.00 30.61 56 ASN C N 1
ATOM 7609 C CA . ASN C 1 59 ? -65.921 10.293 89.260 1.00 34.36 56 ASN C CA 1
ATOM 7610 C C . ASN C 1 59 ? -66.478 11.580 89.877 1.00 35.89 56 ASN C C 1
ATOM 7611 O O . ASN C 1 59 ? -66.609 12.602 89.197 1.00 34.71 56 ASN C O 1
ATOM 7616 N N . THR C 1 60 ? -66.781 11.517 91.178 1.00 39.74 57 THR C N 1
ATOM 7617 C CA . THR C 1 60 ? -67.359 12.645 91.952 1.00 38.05 57 THR C CA 1
ATOM 7618 C C . THR C 1 60 ? -66.417 13.022 93.092 1.00 37.56 57 THR C C 1
ATOM 7619 O O . THR C 1 60 ? -65.658 12.190 93.576 1.00 36.04 57 THR C O 1
ATOM 7623 N N . TRP C 1 61 ? -66.502 14.265 93.551 1.00 37.65 58 TRP C N 1
ATOM 7624 C CA . TRP C 1 61 ? -65.594 14.736 94.587 1.00 38.30 58 TRP C CA 1
ATOM 7625 C C . TRP C 1 61 ? -65.865 14.028 95.921 1.00 38.90 58 TRP C C 1
ATOM 7626 O O . TRP C 1 61 ? -64.962 13.871 96.733 1.00 37.79 58 TRP C O 1
ATOM 7637 N N . ARG C 1 62 ? -67.106 13.592 96.141 1.00 36.58 59 ARG C N 1
ATOM 7638 C CA . ARG C 1 62 ? -67.437 12.896 97.371 1.00 34.44 59 ARG C CA 1
ATOM 7639 C C . ARG C 1 62 ? -66.768 11.519 97.393 1.00 32.68 59 ARG C C 1
ATOM 7640 O O . ARG C 1 62 ? -66.446 11.005 98.459 1.00 29.98 59 ARG C O 1
ATOM 7648 N N . ALA C 1 63 ? -66.543 10.929 96.221 1.00 30.74 60 ALA C N 1
ATOM 7649 C CA . ALA C 1 63 ? -65.928 9.606 96.153 1.00 30.97 60 ALA C CA 1
ATOM 7650 C C . ALA C 1 63 ? -64.446 9.688 96.566 1.00 30.56 60 ALA C C 1
ATOM 7651 O O . ALA C 1 63 ? -63.872 8.676 97.016 1.00 30.32 60 ALA C O 1
ATOM 7653 N N . ILE C 1 64 ? -63.839 10.871 96.373 1.00 27.75 61 ILE C N 1
ATOM 7654 C CA . ILE C 1 64 ? -62.473 11.148 96.800 1.00 29.16 61 ILE C CA 1
ATOM 7655 C C . ILE C 1 64 ? -62.422 11.103 98.340 1.00 30.86 61 ILE C C 1
ATOM 7656 O O . ILE C 1 64 ? -61.520 10.466 98.933 1.00 36.59 61 ILE C O 1
ATOM 7661 N N . ALA C 1 65 ? -63.391 11.784 98.967 1.00 30.32 62 ALA C N 1
ATOM 7662 C CA . ALA C 1 65 ? -63.586 11.834 100.424 1.00 29.69 62 ALA C CA 1
ATOM 7663 C C . ALA C 1 65 ? -63.855 10.433 100.977 1.00 30.89 62 ALA C C 1
ATOM 7664 O O . ALA C 1 65 ? -63.358 10.086 102.047 1.00 30.86 62 ALA C O 1
ATOM 7666 N N . LEU C 1 66 ? -64.647 9.636 100.251 1.00 32.72 63 LEU C N 1
ATOM 7667 C CA . LEU C 1 66 ? -65.066 8.328 100.750 1.00 31.61 63 LEU C CA 1
ATOM 7668 C C . LEU C 1 66 ? -63.831 7.440 100.920 1.00 31.61 63 LEU C C 1
ATOM 7669 O O . LEU C 1 66 ? -63.702 6.763 101.932 1.00 29.00 63 LEU C O 1
ATOM 7674 N N . ARG C 1 67 ? -62.937 7.442 99.926 1.00 31.42 64 ARG C N 1
ATOM 7675 C CA . ARG C 1 67 ? -61.765 6.551 99.950 1.00 32.21 64 ARG C CA 1
ATOM 7676 C C . ARG C 1 67 ? -60.900 6.916 101.159 1.00 30.42 64 ARG C C 1
ATOM 7677 O O . ARG C 1 67 ? -60.456 6.043 101.910 1.00 29.03 64 ARG C O 1
ATOM 7685 N N . LEU C 1 68 ? -60.702 8.225 101.335 1.00 27.04 65 LEU C N 1
ATOM 7686 C CA . LEU C 1 68 ? -59.871 8.772 102.366 1.00 26.80 65 LEU C CA 1
ATOM 7687 C C . LEU C 1 68 ? -60.473 8.429 103.738 1.00 26.14 65 LEU C C 1
ATOM 7688 O O . LEU C 1 68 ? -59.761 8.063 104.673 1.00 24.49 65 LEU C O 1
ATOM 7693 N N . ALA C 1 69 ? -61.801 8.511 103.840 1.00 25.81 66 ALA C N 1
ATOM 7694 C CA . ALA C 1 69 ? -62.518 8.168 105.063 1.00 26.36 66 ALA C CA 1
ATOM 7695 C C . ALA C 1 69 ? -62.369 6.669 105.369 1.00 27.50 66 ALA C C 1
ATOM 7696 O O . ALA C 1 69 ? -62.042 6.309 106.481 1.00 29.72 66 ALA C O 1
ATOM 7698 N N . VAL C 1 70 ? -62.588 5.809 104.374 1.00 26.40 67 VAL C N 1
ATOM 7699 C CA . VAL C 1 70 ? -62.448 4.377 104.554 1.00 28.89 67 VAL C CA 1
ATOM 7700 C C . VAL C 1 70 ? -61.049 4.041 105.089 1.00 30.42 67 VAL C C 1
ATOM 7701 O O . VAL C 1 70 ? -60.893 3.131 105.916 1.00 29.50 67 VAL C O 1
ATOM 7705 N N . GLN C 1 71 ? -60.030 4.750 104.591 1.00 31.59 68 GLN C N 1
ATOM 7706 C CA . GLN C 1 71 ? -58.642 4.465 104.952 1.00 30.29 68 GLN C CA 1
ATOM 7707 C C . GLN C 1 71 ? -58.340 5.031 106.345 1.00 29.98 68 GLN C C 1
ATOM 7708 O O . GLN C 1 71 ? -57.717 4.349 107.166 1.00 28.43 68 GLN C O 1
ATOM 7714 N N . ALA C 1 72 ? -58.817 6.255 106.600 1.00 31.42 69 ALA C N 1
ATOM 7715 C CA . ALA C 1 72 ? -58.668 6.926 107.907 1.00 34.14 69 ALA C CA 1
ATOM 7716 C C . ALA C 1 72 ? -59.203 6.053 109.053 1.00 34.42 69 ALA C C 1
ATOM 7717 O O . ALA C 1 72 ? -58.605 5.976 110.089 1.00 33.47 69 ALA C O 1
ATOM 7719 N N . ILE C 1 73 ? -60.346 5.399 108.828 1.00 37.29 70 ILE C N 1
ATOM 7720 C CA . ILE C 1 73 ? -61.074 4.570 109.801 1.00 37.72 70 ILE C CA 1
ATOM 7721 C C . ILE C 1 73 ? -60.458 3.169 109.902 1.00 35.19 70 ILE C C 1
ATOM 7722 O O . ILE C 1 73 ? -61.090 2.261 110.414 1.00 34.65 70 ILE C O 1
ATOM 7727 N N . GLY C 1 74 ? -59.246 2.986 109.369 1.00 34.26 71 GLY C N 1
ATOM 7728 C CA . GLY C 1 74 ? -58.543 1.732 109.515 1.00 36.52 71 GLY C CA 1
ATOM 7729 C C . GLY C 1 74 ? -59.146 0.596 108.699 1.00 37.14 71 GLY C C 1
ATOM 7730 O O . GLY C 1 74 ? -58.819 -0.547 108.946 1.00 34.94 71 GLY C O 1
ATOM 7731 N N . CYS C 1 75 ? -59.962 0.910 107.684 1.00 38.52 72 CYS C N 1
ATOM 7732 C CA . CYS C 1 75 ? -60.462 -0.100 106.745 1.00 39.29 72 CYS C CA 1
ATOM 7733 C C . CYS C 1 75 ? -59.673 -0.071 105.422 1.00 39.68 72 CYS C C 1
ATOM 7734 O O . CYS C 1 75 ? -58.908 0.847 105.168 1.00 44.27 72 CYS C O 1
ATOM 7737 N N . HIS C 1 76 ? -59.860 -1.101 104.587 1.00 37.12 73 HIS C N 1
ATOM 7738 C CA . HIS C 1 76 ? -59.252 -1.136 103.273 1.00 34.63 73 HIS C CA 1
ATOM 7739 C C . HIS C 1 76 ? -60.305 -0.903 102.185 1.00 33.34 73 HIS C C 1
ATOM 7740 O O . HIS C 1 76 ? -61.324 -1.579 102.113 1.00 29.81 73 HIS C O 1
ATOM 7747 N N . TYR C 1 77 ? -60.014 0.086 101.333 1.00 32.46 74 TYR C N 1
ATOM 7748 C CA . TYR C 1 77 ? -60.853 0.487 100.218 1.00 31.65 74 TYR C CA 1
ATOM 7749 C C . TYR C 1 77 ? -60.857 -0.585 99.129 1.00 32.47 74 TYR C C 1
ATOM 7750 O O . TYR C 1 77 ? -59.803 -1.055 98.719 1.00 33.13 74 TYR C O 1
ATOM 7759 N N . VAL C 1 78 ? -62.055 -0.942 98.662 1.00 33.55 75 VAL C N 1
ATOM 7760 C CA . VAL C 1 78 ? -62.253 -1.855 97.533 1.00 32.58 75 VAL C CA 1
ATOM 7761 C C . VAL C 1 78 ? -63.103 -1.133 96.488 1.00 34.82 75 VAL C C 1
ATOM 7762 O O . VAL C 1 78 ? -64.318 -1.143 96.553 1.00 35.48 75 VAL C O 1
ATOM 7766 N N . GLY C 1 79 ? -62.436 -0.455 95.552 1.00 40.79 76 GLY C N 1
ATOM 7767 C CA . GLY C 1 79 ? -63.077 0.291 94.480 1.00 40.75 76 GLY C CA 1
ATOM 7768 C C . GLY C 1 79 ? -63.646 -0.635 93.410 1.00 43.35 76 GLY C C 1
ATOM 7769 O O . GLY C 1 79 ? -62.908 -1.343 92.714 1.00 44.64 76 GLY C O 1
ATOM 7770 N N . LEU C 1 80 ? -64.976 -0.627 93.284 1.00 42.16 77 LEU C N 1
ATOM 7771 C CA . LEU C 1 80 ? -65.666 -1.421 92.292 1.00 42.15 77 LEU C CA 1
ATOM 7772 C C . LEU C 1 80 ? -65.647 -0.685 90.950 1.00 42.25 77 LEU C C 1
ATOM 7773 O O . LEU C 1 80 ? -66.284 0.368 90.779 1.00 36.34 77 LEU C O 1
ATOM 7778 N N . ARG C 1 81 ? -64.917 -1.298 90.009 1.00 45.43 78 ARG C N 1
ATOM 7779 C CA . ARG C 1 81 ? -64.628 -0.781 88.670 1.00 46.04 78 ARG C CA 1
ATOM 7780 C C . ARG C 1 81 ? -65.939 -0.591 87.912 1.00 44.60 78 ARG C C 1
ATOM 7781 O O . ARG C 1 81 ? -66.758 -1.499 87.881 1.00 43.21 78 ARG C O 1
ATOM 7789 N N . PRO C 1 82 ? -66.202 0.585 87.301 1.00 48.09 79 PRO C N 1
ATOM 7790 C CA . PRO C 1 82 ? -67.470 0.813 86.598 1.00 49.10 79 PRO C CA 1
ATOM 7791 C C . PRO C 1 82 ? -67.671 -0.038 85.327 1.00 50.91 79 PRO C C 1
ATOM 7792 O O . PRO C 1 82 ? -68.795 -0.449 85.020 1.00 54.15 79 PRO C O 1
ATOM 7796 N N . THR C 1 83 ? -66.576 -0.313 84.604 1.00 48.33 80 THR C N 1
ATOM 7797 C CA . THR C 1 83 ? -66.579 -1.090 83.353 1.00 44.32 80 THR C CA 1
ATOM 7798 C C . THR C 1 83 ? -66.774 -2.592 83.612 1.00 44.42 80 THR C C 1
ATOM 7799 O O . THR C 1 83 ? -67.055 -3.335 82.682 1.00 49.26 80 THR C O 1
ATOM 7803 N N . ALA C 1 84 ? -66.577 -3.053 84.852 1.00 43.58 81 ALA C N 1
ATOM 7804 C CA . ALA C 1 84 ? -66.569 -4.474 85.155 1.00 45.94 81 ALA C CA 1
ATOM 7805 C C . ALA C 1 84 ? -67.999 -5.018 85.147 1.00 50.37 81 ALA C C 1
ATOM 7806 O O . ALA C 1 84 ? -68.969 -4.288 85.406 1.00 50.83 81 ALA C O 1
ATOM 7808 N N . ALA C 1 85 ? -68.109 -6.310 84.837 1.00 54.72 82 ALA C N 1
ATOM 7809 C CA . ALA C 1 85 ? -69.380 -7.027 84.861 1.00 58.05 82 ALA C CA 1
ATOM 7810 C C . ALA C 1 85 ? -69.846 -7.205 86.310 1.00 55.96 82 ALA C C 1
ATOM 7811 O O . ALA C 1 85 ? -69.038 -7.207 87.230 1.00 50.20 82 ALA C O 1
ATOM 7813 N N . VAL C 1 86 ? -71.162 -7.370 86.471 1.00 54.05 83 VAL C N 1
ATOM 7814 C CA . VAL C 1 86 ? -71.806 -7.503 87.768 1.00 52.14 83 VAL C CA 1
ATOM 7815 C C . VAL C 1 86 ? -71.262 -8.734 88.510 1.00 49.76 83 VAL C C 1
ATOM 7816 O O . VAL C 1 86 ? -71.095 -8.703 89.723 1.00 47.62 83 VAL C O 1
ATOM 7820 N N . THR C 1 87 ? -70.974 -9.812 87.784 1.00 52.33 84 THR C N 1
ATOM 7821 C CA . THR C 1 87 ? -70.531 -11.083 88.396 1.00 56.01 84 THR C CA 1
ATOM 7822 C C . THR C 1 87 ? -69.097 -10.906 88.953 1.00 52.92 84 THR C C 1
ATOM 7823 O O . THR C 1 87 ? -68.802 -11.369 90.051 1.00 46.60 84 THR C O 1
ATOM 7827 N N . GLU C 1 88 ? -68.225 -10.223 88.198 1.00 61.19 85 GLU C N 1
ATOM 7828 C CA . GLU C 1 88 ? -66.830 -9.919 88.619 1.00 62.23 85 GLU C CA 1
ATOM 7829 C C . GLU C 1 88 ? -66.845 -8.968 89.837 1.00 55.73 85 GLU C C 1
ATOM 7830 O O . GLU C 1 88 ? -66.134 -9.203 90.814 1.00 54.65 85 GLU C O 1
ATOM 7836 N N . GLN C 1 89 ? -67.651 -7.893 89.782 1.00 48.11 86 GLN C N 1
ATOM 7837 C CA . GLN C 1 89 ? -67.792 -6.937 90.889 1.00 44.70 86 GLN C CA 1
ATOM 7838 C C . GLN C 1 89 ? -68.236 -7.681 92.160 1.00 47.98 86 GLN C C 1
ATOM 7839 O O . GLN C 1 89 ? -67.697 -7.463 93.238 1.00 49.16 86 GLN C O 1
ATOM 7845 N N . ALA C 1 90 ? -69.221 -8.572 92.012 1.00 50.96 87 ALA C N 1
ATOM 7846 C CA . ALA C 1 90 ? -69.847 -9.283 93.127 1.00 50.44 87 ALA C CA 1
ATOM 7847 C C . ALA C 1 90 ? -68.853 -10.246 93.783 1.00 44.97 87 ALA C C 1
ATOM 7848 O O . ALA C 1 90 ? -68.810 -10.336 95.008 1.00 45.89 87 ALA C O 1
ATOM 7850 N N . ARG C 1 91 ? -68.084 -10.975 92.968 1.00 44.98 88 ARG C N 1
ATOM 7851 C CA . ARG C 1 91 ? -67.033 -11.893 93.462 1.00 48.62 88 ARG C CA 1
ATOM 7852 C C . ARG C 1 91 ? -66.010 -11.080 94.275 1.00 48.23 88 ARG C C 1
ATOM 7853 O O . ARG C 1 91 ? -65.534 -11.543 95.324 1.00 44.62 88 ARG C O 1
ATOM 7855 N N . ALA C 1 92 ? -65.713 -9.856 93.805 1.00 43.93 89 ALA C N 1
ATOM 7856 C CA . ALA C 1 92 ? -64.743 -8.970 94.443 1.00 41.12 89 ALA C CA 1
ATOM 7857 C C . ALA C 1 92 ? -65.219 -8.590 95.847 1.00 40.75 89 ALA C C 1
ATOM 7858 O O . ALA C 1 92 ? -64.431 -8.567 96.784 1.00 43.47 89 ALA C O 1
ATOM 7860 N N . ILE C 1 93 ? -66.509 -8.294 95.983 1.00 41.83 90 ILE C N 1
ATOM 7861 C CA . ILE C 1 93 ? -67.065 -7.873 97.261 1.00 44.61 90 ILE C CA 1
ATOM 7862 C C . ILE C 1 93 ? -66.843 -8.994 98.290 1.00 48.58 90 ILE C C 1
ATOM 7863 O O . ILE C 1 93 ? -66.415 -8.725 99.402 1.00 46.31 90 ILE C O 1
ATOM 7868 N N . ALA C 1 94 ? -67.127 -10.241 97.887 1.00 49.92 91 ALA C N 1
ATOM 7869 C CA . ALA C 1 94 ? -67.056 -11.412 98.760 1.00 53.09 91 ALA C CA 1
ATOM 7870 C C . ALA C 1 94 ? -65.607 -11.678 99.182 1.00 53.97 91 ALA C C 1
ATOM 7871 O O . ALA C 1 94 ? -65.313 -11.826 100.373 1.00 56.98 91 ALA C O 1
ATOM 7873 N N . ALA C 1 95 ? -64.715 -11.720 98.187 1.00 51.33 92 ALA C N 1
ATOM 7874 C CA . ALA C 1 95 ? -63.329 -12.148 98.367 1.00 48.15 92 ALA C CA 1
ATOM 7875 C C . ALA C 1 95 ? -62.547 -11.134 99.210 1.00 48.24 92 ALA C C 1
ATOM 7876 O O . ALA C 1 95 ? -61.560 -11.508 99.851 1.00 49.32 92 ALA C O 1
ATOM 7878 N N . ALA C 1 96 ? -62.996 -9.868 99.224 1.00 47.28 93 ALA C N 1
ATOM 7879 C CA . ALA C 1 96 ? -62.252 -8.787 99.882 1.00 47.25 93 ALA C CA 1
ATOM 7880 C C . ALA C 1 96 ? -62.646 -8.660 101.356 1.00 47.04 93 ALA C C 1
ATOM 7881 O O . ALA C 1 96 ? -62.093 -7.817 102.050 1.00 46.39 93 ALA C O 1
ATOM 7883 N N . ASP C 1 97 ? -63.588 -9.493 101.814 1.00 51.27 94 ASP C N 1
ATOM 7884 C CA . ASP C 1 97 ? -64.126 -9.475 103.185 1.00 53.85 94 ASP C CA 1
ATOM 7885 C C . ASP C 1 97 ? -64.749 -8.103 103.469 1.00 50.58 94 ASP C C 1
ATOM 7886 O O . ASP C 1 97 ? -64.397 -7.429 104.436 1.00 46.56 94 ASP C O 1
ATOM 7891 N N . SER C 1 98 ? -65.694 -7.712 102.610 1.00 47.45 95 SER C N 1
ATOM 7892 C CA . SER C 1 98 ? -66.339 -6.408 102.662 1.00 46.94 95 SER C CA 1
ATOM 7893 C C . SER C 1 98 ? -67.383 -6.398 103.783 1.00 45.58 95 SER C C 1
ATOM 7894 O O . SER C 1 98 ? -68.283 -7.244 103.832 1.00 44.13 95 SER C O 1
ATOM 7897 N N . ALA C 1 99 ? -67.261 -5.421 104.680 1.00 45.28 96 ALA C N 1
ATOM 7898 C CA . ALA C 1 99 ? -68.187 -5.251 105.794 1.00 48.09 96 ALA C CA 1
ATOM 7899 C C . ALA C 1 99 ? -69.292 -4.249 105.431 1.00 46.22 96 ALA C C 1
ATOM 7900 O O . ALA C 1 99 ? -70.161 -3.970 106.246 1.00 51.22 96 ALA C O 1
ATOM 7902 N N . ALA C 1 100 ? -69.210 -3.672 104.229 1.00 43.10 97 ALA C N 1
ATOM 7903 C CA . ALA C 1 100 ? -70.116 -2.623 103.803 1.00 42.51 97 ALA C CA 1
ATOM 7904 C C . ALA C 1 100 ? -70.033 -2.459 102.291 1.00 40.50 97 ALA C C 1
ATOM 7905 O O . ALA C 1 100 ? -69.016 -2.790 101.687 1.00 37.34 97 ALA C O 1
ATOM 7907 N N . LEU C 1 101 ? -71.136 -1.983 101.706 1.00 41.15 98 LEU C N 1
ATOM 7908 C CA . LEU C 1 101 ? -71.179 -1.491 100.348 1.00 41.52 98 LEU C CA 1
ATOM 7909 C C . LEU C 1 101 ? -71.706 -0.061 100.396 1.00 35.72 98 LEU C C 1
ATOM 7910 O O . LEU C 1 101 ? -72.826 0.158 100.761 1.00 35.59 98 LEU C O 1
ATOM 7915 N N . VAL C 1 102 ? -70.856 0.898 100.047 1.00 37.75 99 VAL C N 1
ATOM 7916 C CA . VAL C 1 102 ? -71.248 2.282 99.904 1.00 39.17 99 VAL C CA 1
ATOM 7917 C C . VAL C 1 102 ? -71.404 2.550 98.407 1.00 40.43 99 VAL C C 1
ATOM 7918 O O . VAL C 1 102 ? -70.522 2.189 97.638 1.00 40.14 99 VAL C O 1
ATOM 7922 N N . PHE C 1 103 ? -72.526 3.162 98.008 1.00 40.15 100 PHE C N 1
ATOM 7923 C CA . PHE C 1 103 ? -72.779 3.429 96.594 1.00 40.08 100 PHE C CA 1
ATOM 7924 C C . PHE C 1 103 ? -73.432 4.799 96.423 1.00 42.39 100 PHE C C 1
ATOM 7925 O O . PHE C 1 103 ? -73.929 5.379 97.369 1.00 44.79 100 PHE C O 1
ATOM 7933 N N . GLU C 1 104 ? -73.377 5.315 95.192 1.00 46.47 101 GLU C N 1
ATOM 7934 C CA . GLU C 1 104 ? -73.956 6.601 94.827 1.00 50.07 101 GLU C CA 1
ATOM 7935 C C . GLU C 1 104 ? -75.329 6.372 94.192 1.00 53.18 101 GLU C C 1
ATOM 7936 O O . GLU C 1 104 ? -75.569 5.331 93.582 1.00 47.08 101 GLU C O 1
ATOM 7942 N N . PRO C 1 105 ? -76.276 7.335 94.321 1.00 58.50 102 PRO C N 1
ATOM 7943 C CA . PRO C 1 105 ? -77.610 7.202 93.732 1.00 58.94 102 PRO C CA 1
ATOM 7944 C C . PRO C 1 105 ? -77.586 6.782 92.255 1.00 59.17 102 PRO C C 1
ATOM 7945 O O . PRO C 1 105 ? -78.300 5.857 91.876 1.00 59.31 102 PRO C O 1
ATOM 7949 N N . SER C 1 106 ? -76.717 7.436 91.470 1.00 54.28 103 SER C N 1
ATOM 7950 C CA . SER C 1 106 ? -76.641 7.266 90.029 1.00 51.80 103 SER C CA 1
ATOM 7951 C C . SER C 1 106 ? -76.423 5.796 89.624 1.00 50.61 103 SER C C 1
ATOM 7952 O O . SER C 1 106 ? -76.668 5.458 88.473 1.00 53.17 103 SER C O 1
ATOM 7955 N N . VAL C 1 107 ? -75.987 4.925 90.547 1.00 51.03 104 VAL C N 1
ATOM 7956 C CA . VAL C 1 107 ? -75.657 3.529 90.213 1.00 53.24 104 VAL C CA 1
ATOM 7957 C C . VAL C 1 107 ? -76.416 2.552 91.127 1.00 55.89 104 VAL C C 1
ATOM 7958 O O . VAL C 1 107 ? -75.976 1.395 91.300 1.00 50.83 104 VAL C O 1
ATOM 7962 N N . GLU C 1 108 ? -77.568 3.001 91.658 1.00 57.85 105 GLU C N 1
ATOM 7963 C CA . GLU C 1 108 ? -78.450 2.195 92.522 1.00 59.57 105 GLU C CA 1
ATOM 7964 C C . GLU C 1 108 ? -78.872 0.908 91.797 1.00 55.93 105 GLU C C 1
ATOM 7965 O O . GLU C 1 108 ? -78.941 -0.162 92.412 1.00 48.03 105 GLU C O 1
ATOM 7971 N N . ALA C 1 109 ? -79.153 1.016 90.495 1.00 53.24 106 ALA C N 1
ATOM 7972 C CA . ALA C 1 109 ? -79.528 -0.141 89.698 1.00 58.39 106 ALA C CA 1
ATOM 7973 C C . ALA C 1 109 ? -78.499 -1.265 89.883 1.00 56.76 106 ALA C C 1
ATOM 7974 O O . ALA C 1 109 ? -78.859 -2.400 90.203 1.00 55.62 106 ALA C O 1
ATOM 7976 N N . ARG C 1 110 ? -77.218 -0.924 89.696 1.00 56.48 107 ARG C N 1
ATOM 7977 C CA . ARG C 1 110 ? -76.135 -1.899 89.787 1.00 54.49 107 ARG C CA 1
ATOM 7978 C C . ARG C 1 110 ? -75.971 -2.360 91.241 1.00 52.92 107 ARG C C 1
ATOM 7979 O O . ARG C 1 110 ? -75.653 -3.527 91.497 1.00 51.08 107 ARG C O 1
ATOM 7987 N N . ALA C 1 111 ? -76.176 -1.443 92.196 1.00 50.41 108 ALA C N 1
ATOM 7988 C CA . ALA C 1 111 ? -76.028 -1.778 93.607 1.00 51.08 108 ALA C CA 1
ATOM 7989 C C . ALA C 1 111 ? -77.037 -2.866 93.994 1.00 50.54 108 ALA C C 1
ATOM 7990 O O . ALA C 1 111 ? -76.699 -3.821 94.703 1.00 49.12 108 ALA C O 1
ATOM 7992 N N . ALA C 1 112 ? -78.279 -2.697 93.532 1.00 53.63 109 ALA C N 1
ATOM 7993 C CA . ALA C 1 112 ? -79.366 -3.640 93.799 1.00 53.91 109 ALA C CA 1
ATOM 7994 C C . ALA C 1 112 ? -79.004 -4.997 93.190 1.00 53.61 109 ALA C C 1
ATOM 7995 O O . ALA C 1 112 ? -79.002 -6.021 93.885 1.00 51.15 109 ALA C O 1
ATOM 7997 N N . ASP C 1 113 ? -78.658 -4.968 91.896 1.00 53.89 110 ASP C N 1
ATOM 7998 C CA . ASP C 1 113 ? -78.185 -6.124 91.147 1.00 60.72 110 ASP C CA 1
ATOM 7999 C C . ASP C 1 113 ? -77.147 -6.895 91.980 1.00 62.67 110 ASP C C 1
ATOM 8000 O O . ASP C 1 113 ? -77.254 -8.120 92.125 1.00 63.64 110 ASP C O 1
ATOM 8005 N N . LEU C 1 114 ? -76.150 -6.165 92.512 1.00 61.84 111 LEU C N 1
ATOM 8006 C CA . LEU C 1 114 ? -75.032 -6.734 93.285 1.00 59.23 111 LEU C CA 1
ATOM 8007 C C . LEU C 1 114 ? -75.574 -7.448 94.531 1.00 58.43 111 LEU C C 1
ATOM 8008 O O . LEU C 1 114 ? -75.106 -8.541 94.857 1.00 54.88 111 LEU C O 1
ATOM 8013 N N . LEU C 1 115 ? -76.533 -6.803 95.213 1.00 57.32 112 LEU C N 1
ATOM 8014 C CA . LEU C 1 115 ? -76.967 -7.224 96.539 1.00 62.16 112 LEU C CA 1
ATOM 8015 C C . LEU C 1 115 ? -77.878 -8.456 96.460 1.00 60.66 112 LEU C C 1
ATOM 8016 O O . LEU C 1 115 ? -78.018 -9.171 97.457 1.00 57.63 112 LEU C O 1
ATOM 8021 N N . GLU C 1 116 ? -78.474 -8.704 95.285 1.00 59.97 113 GLU C N 1
ATOM 8022 C CA . GLU C 1 116 ? -79.180 -9.959 95.028 1.00 62.67 113 GLU C CA 1
ATOM 8023 C C . GLU C 1 116 ? -78.159 -11.116 95.030 1.00 62.43 113 GLU C C 1
ATOM 8024 O O . GLU C 1 116 ? -78.482 -12.215 95.444 1.00 66.81 113 GLU C O 1
ATOM 8026 N N . ARG C 1 117 ? -76.925 -10.849 94.578 1.00 62.58 114 ARG C N 1
ATOM 8027 C CA . ARG C 1 117 ? -75.907 -11.889 94.306 1.00 58.78 114 ARG C CA 1
ATOM 8028 C C . ARG C 1 117 ? -75.012 -12.154 95.524 1.00 53.40 114 ARG C C 1
ATOM 8029 O O . ARG C 1 117 ? -74.490 -13.245 95.660 1.00 51.37 114 ARG C O 1
ATOM 8037 N N . VAL C 1 118 ? -74.803 -11.153 96.377 1.00 54.89 115 VAL C N 1
ATOM 8038 C CA . VAL C 1 118 ? -73.872 -11.300 97.502 1.00 60.72 115 VAL C CA 1
ATOM 8039 C C . VAL C 1 118 ? -74.431 -10.519 98.699 1.00 61.79 115 VAL C C 1
ATOM 8040 O O . VAL C 1 118 ? -75.021 -9.430 98.536 1.00 60.69 115 VAL C O 1
ATOM 8044 N N . SER C 1 119 ? -74.290 -11.117 99.886 1.00 61.57 116 SER C N 1
ATOM 8045 C CA . SER C 1 119 ? -74.861 -10.535 101.111 1.00 64.35 116 SER C CA 1
ATOM 8046 C C . SER C 1 119 ? -73.775 -9.697 101.795 1.00 65.12 116 SER C C 1
ATOM 8047 O O . SER C 1 119 ? -72.582 -10.000 101.641 1.00 66.10 116 SER C O 1
ATOM 8049 N N . VAL C 1 120 ? -74.208 -8.618 102.456 1.00 63.15 117 VAL C N 1
ATOM 8050 C CA . VAL C 1 120 ? -73.288 -7.664 103.060 1.00 59.59 117 VAL C CA 1
ATOM 8051 C C . VAL C 1 120 ? -73.930 -7.050 104.304 1.00 55.28 117 VAL C C 1
ATOM 8052 O O . VAL C 1 120 ? -75.050 -6.559 104.244 1.00 53.02 117 VAL C O 1
ATOM 8056 N N . PRO C 1 121 ? -73.223 -7.048 105.455 1.00 51.93 118 PRO C N 1
ATOM 8057 C CA . PRO C 1 121 ? -73.774 -6.511 106.701 1.00 57.08 118 PRO C CA 1
ATOM 8058 C C . PRO C 1 121 ? -74.432 -5.123 106.621 1.00 58.54 118 PRO C C 1
ATOM 8059 O O . PRO C 1 121 ? -75.539 -4.938 107.107 1.00 58.57 118 PRO C O 1
ATOM 8063 N N . VAL C 1 122 ? -73.729 -4.158 106.021 1.00 56.64 119 VAL C N 1
ATOM 8064 C CA . VAL C 1 122 ? -74.131 -2.757 106.052 1.00 52.71 119 VAL C CA 1
ATOM 8065 C C . VAL C 1 122 ? -74.201 -2.242 104.614 1.00 50.93 119 VAL C C 1
ATOM 8066 O O . VAL C 1 122 ? -73.318 -2.515 103.826 1.00 53.93 119 VAL C O 1
ATOM 8070 N N . VAL C 1 123 ? -75.279 -1.520 104.292 1.00 46.45 120 VAL C N 1
ATOM 8071 C CA . VAL C 1 123 ? -75.513 -1.023 102.945 1.00 44.13 120 VAL C CA 1
ATOM 8072 C C . VAL C 1 123 ? -75.851 0.456 103.057 1.00 42.18 120 VAL C C 1
ATOM 8073 O O . VAL C 1 123 ? -76.908 0.806 103.577 1.00 44.60 120 VAL C O 1
ATOM 8077 N N . LEU C 1 124 ? -74.942 1.299 102.567 1.00 43.58 121 LEU C N 1
ATOM 8078 C CA . LEU C 1 124 ? -74.998 2.757 102.734 1.00 43.98 121 LEU C CA 1
ATOM 8079 C C . LEU C 1 124 ? -74.932 3.435 101.362 1.00 42.94 121 LEU C C 1
ATOM 8080 O O . LEU C 1 124 ? -74.377 2.889 100.412 1.00 44.80 121 LEU C O 1
ATOM 8085 N N . SER C 1 125 ? -75.466 4.655 101.285 1.00 42.75 122 SER C N 1
ATOM 8086 C CA . SER C 1 125 ? -75.526 5.394 100.037 1.00 45.15 122 SER C CA 1
ATOM 8087 C C . SER C 1 125 ? -75.140 6.864 100.245 1.00 45.95 122 SER C C 1
ATOM 8088 O O . SER C 1 125 ? -75.411 7.432 101.275 1.00 50.61 122 SER C O 1
ATOM 8091 N N . LEU C 1 126 ? -74.500 7.452 99.238 1.00 46.09 123 LEU C N 1
ATOM 8092 C CA . LEU C 1 126 ? -74.101 8.848 99.258 1.00 49.97 123 LEU C CA 1
ATOM 8093 C C . LEU C 1 126 ? -75.273 9.687 98.746 1.00 50.89 123 LEU C C 1
ATOM 8094 O O . LEU C 1 126 ? -75.309 10.099 97.599 1.00 46.28 123 LEU C O 1
ATOM 8099 N N . GLY C 1 127 ? -76.220 9.953 99.643 1.00 54.79 124 GLY C N 1
ATOM 8100 C CA . GLY C 1 127 ? -77.445 10.672 99.323 1.00 56.34 124 GLY C CA 1
ATOM 8101 C C . GLY C 1 127 ? -78.651 9.744 99.383 1.00 59.39 124 GLY C C 1
ATOM 8102 O O . GLY C 1 127 ? -78.487 8.522 99.401 1.00 56.98 124 GLY C O 1
ATOM 8103 N N . PRO C 1 128 ? -79.889 10.306 99.403 1.00 54.59 125 PRO C N 1
ATOM 8104 C CA . PRO C 1 128 ? -81.093 9.505 99.641 1.00 52.88 125 PRO C CA 1
ATOM 8105 C C . PRO C 1 128 ? -81.305 8.434 98.561 1.00 50.48 125 PRO C C 1
ATOM 8106 O O . PRO C 1 128 ? -81.112 8.726 97.388 1.00 46.20 125 PRO C O 1
ATOM 8108 N N . THR C 1 129 ? -81.692 7.225 98.977 1.00 53.42 126 THR C N 1
ATOM 8109 C CA . THR C 1 129 ? -81.869 6.110 98.055 1.00 60.07 126 THR C CA 1
ATOM 8110 C C . THR C 1 129 ? -82.774 5.033 98.681 1.00 65.73 126 THR C C 1
ATOM 8111 O O . THR C 1 129 ? -82.950 4.969 99.906 1.00 69.19 126 THR C O 1
ATOM 8115 N N . SER C 1 130 ? -83.308 4.166 97.816 1.00 67.23 127 SER C N 1
ATOM 8116 C CA . SER C 1 130 ? -84.273 3.136 98.176 1.00 66.15 127 SER C CA 1
ATOM 8117 C C . SER C 1 130 ? -83.586 1.959 98.877 1.00 66.37 127 SER C C 1
ATOM 8118 O O . SER C 1 130 ? -83.999 1.595 99.976 1.00 66.13 127 SER C O 1
ATOM 8121 N N . ARG C 1 131 ? -82.534 1.397 98.257 1.00 70.17 128 ARG C N 1
ATOM 8122 C CA . ARG C 1 131 ? -81.942 0.101 98.690 1.00 66.72 128 ARG C CA 1
ATOM 8123 C C . ARG C 1 131 ? -80.984 0.270 99.890 1.00 68.17 128 ARG C C 1
ATOM 8124 O O . ARG C 1 131 ? -80.584 -0.748 100.448 1.00 77.14 128 ARG C O 1
ATOM 8126 N N . GLY C 1 132 ? -80.657 1.510 100.321 1.00 65.73 129 GLY C N 1
ATOM 8127 C CA . GLY C 1 132 ? -79.617 1.745 101.370 1.00 63.44 129 GLY C CA 1
ATOM 8128 C C . GLY C 1 132 ? -79.821 3.000 102.215 1.00 60.51 129 GLY C C 1
ATOM 8129 O O . GLY C 1 132 ? -80.587 3.902 101.843 1.00 57.73 129 GLY C O 1
ATOM 8130 N N . ARG C 1 133 ? -79.093 3.053 103.348 1.00 56.66 130 ARG C N 1
ATOM 8131 C CA . ARG C 1 133 ? -79.171 4.133 104.368 1.00 58.49 130 ARG C CA 1
ATOM 8132 C C . ARG C 1 133 ? -78.263 5.303 103.962 1.00 56.56 130 ARG C C 1
ATOM 8133 O O . ARG C 1 133 ? -77.088 5.106 103.698 1.00 62.82 130 ARG C O 1
ATOM 8141 N N . ASP C 1 134 ? -78.811 6.523 103.960 1.00 56.13 131 ASP C N 1
ATOM 8142 C CA . ASP C 1 134 ? -78.126 7.714 103.441 1.00 58.81 131 ASP C CA 1
ATOM 8143 C C . ASP C 1 134 ? -77.115 8.236 104.478 1.00 61.86 131 ASP C C 1
ATOM 8144 O O . ASP C 1 134 ? -77.482 8.904 105.422 1.00 69.10 131 ASP C O 1
ATOM 8149 N N . ILE C 1 135 ? -75.825 7.988 104.225 1.00 64.67 132 ILE C N 1
ATOM 8150 C CA . ILE C 1 135 ? -74.709 8.416 105.067 1.00 59.73 132 ILE C CA 1
ATOM 8151 C C . ILE C 1 135 ? -74.678 9.947 105.187 1.00 56.60 132 ILE C C 1
ATOM 8152 O O . ILE C 1 135 ? -74.234 10.472 106.214 1.00 55.93 132 ILE C O 1
ATOM 8157 N N . LEU C 1 136 ? -75.088 10.677 104.136 1.00 55.95 133 LEU C N 1
ATOM 8158 C CA . LEU C 1 136 ? -74.829 12.121 104.024 1.00 61.46 133 LEU C CA 1
ATOM 8159 C C . LEU C 1 136 ? -75.715 12.912 105.001 1.00 59.50 133 LEU C C 1
ATOM 8160 O O . LEU C 1 136 ? -75.465 14.080 105.195 1.00 50.97 133 LEU C O 1
ATOM 8165 N N . ALA C 1 137 ? -76.714 12.250 105.609 1.00 64.28 134 ALA C N 1
ATOM 8166 C CA . ALA C 1 137 ? -77.587 12.805 106.658 1.00 63.30 134 ALA C CA 1
ATOM 8167 C C . ALA C 1 137 ? -76.846 12.929 108.005 1.00 64.86 134 ALA C C 1
ATOM 8168 O O . ALA C 1 137 ? -77.041 13.899 108.735 1.00 68.36 134 ALA C O 1
ATOM 8170 N N . ALA C 1 138 ? -75.953 11.979 108.306 1.00 62.06 135 ALA C N 1
ATOM 8171 C CA . ALA C 1 138 ? -75.316 11.864 109.639 1.00 61.30 135 ALA C CA 1
ATOM 8172 C C . ALA C 1 138 ? -74.259 12.963 109.902 1.00 58.70 135 ALA C C 1
ATOM 8173 O O . ALA C 1 138 ? -73.070 12.657 109.928 1.00 53.18 135 ALA C O 1
ATOM 8175 N N . SER C 1 139 ? -74.687 14.213 110.169 1.00 53.94 136 SER C N 1
ATOM 8176 C CA . SER C 1 139 ? -73.794 15.266 110.742 1.00 46.24 136 SER C CA 1
ATOM 8177 C C . SER C 1 139 ? -73.324 14.874 112.150 1.00 39.16 136 SER C C 1
ATOM 8178 O O . SER C 1 139 ? -72.367 15.451 112.663 1.00 37.60 136 SER C O 1
ATOM 8180 N N . THR C 1 144 ? -65.208 18.985 116.057 1.00 51.33 141 THR C N 1
ATOM 8181 C CA . THR C 1 144 ? -65.255 17.501 116.105 1.00 57.26 141 THR C CA 1
ATOM 8182 C C . THR C 1 144 ? -64.264 16.891 115.097 1.00 57.77 141 THR C C 1
ATOM 8183 O O . THR C 1 144 ? -64.371 17.144 113.901 1.00 55.24 141 THR C O 1
ATOM 8187 N N . PRO C 1 145 ? -63.236 16.135 115.552 1.00 54.53 142 PRO C N 1
ATOM 8188 C CA . PRO C 1 145 ? -62.055 15.853 114.732 1.00 55.37 142 PRO C CA 1
ATOM 8189 C C . PRO C 1 145 ? -62.199 14.538 113.961 1.00 53.57 142 PRO C C 1
ATOM 8190 O O . PRO C 1 145 ? -63.069 13.751 114.277 1.00 66.90 142 PRO C O 1
ATOM 8194 N N . LEU C 1 146 ? -61.309 14.279 112.997 1.00 46.70 143 LEU C N 1
ATOM 8195 C CA . LEU C 1 146 ? -61.247 12.981 112.358 1.00 47.24 143 LEU C CA 1
ATOM 8196 C C . LEU C 1 146 ? -60.673 11.966 113.362 1.00 48.57 143 LEU C C 1
ATOM 8197 O O . LEU C 1 146 ? -59.612 12.178 113.939 1.00 50.57 143 LEU C O 1
ATOM 8202 N N . ARG C 1 147 ? -61.413 10.878 113.583 1.00 51.26 144 ARG C N 1
ATOM 8203 C CA . ARG C 1 147 ? -61.029 9.836 114.520 1.00 53.92 144 ARG C CA 1
ATOM 8204 C C . ARG C 1 147 ? -60.482 8.647 113.717 1.00 49.20 144 ARG C C 1
ATOM 8205 O O . ARG C 1 147 ? -61.252 7.849 113.160 1.00 50.78 144 ARG C O 1
ATOM 8213 N N . TYR C 1 148 ? -59.151 8.537 113.671 1.00 41.05 145 TYR C N 1
ATOM 8214 C CA . TYR C 1 148 ? -58.456 7.434 112.959 1.00 38.93 145 TYR C CA 1
ATOM 8215 C C . TYR C 1 148 ? -58.511 6.131 113.777 1.00 34.44 145 TYR C C 1
ATOM 8216 O O . TYR C 1 148 ? -58.436 6.160 114.961 1.00 36.71 145 TYR C O 1
ATOM 8225 N N . ARG C 1 149 ? -58.626 4.996 113.096 1.00 33.00 146 ARG C N 1
ATOM 8226 C CA . ARG C 1 149 ? -58.338 3.674 113.656 1.00 33.71 146 ARG C CA 1
ATOM 8227 C C . ARG C 1 149 ? -57.283 2.989 112.765 1.00 34.35 146 ARG C C 1
ATOM 8228 O O . ARG C 1 149 ? -57.090 3.391 111.631 1.00 35.58 146 ARG C O 1
ATOM 8236 N N . GLU C 1 150 ? -56.615 1.956 113.288 1.00 33.43 147 GLU C N 1
ATOM 8237 C CA . GLU C 1 150 ? -55.535 1.250 112.618 1.00 36.67 147 GLU C CA 1
ATOM 8238 C C . GLU C 1 150 ? -56.048 -0.062 112.016 1.00 36.18 147 GLU C C 1
ATOM 8239 O O . GLU C 1 150 ? -56.638 -0.877 112.708 1.00 36.42 147 GLU C O 1
ATOM 8245 N N . HIS C 1 151 ? -55.779 -0.274 110.724 1.00 35.44 148 HIS C N 1
ATOM 8246 C CA . HIS C 1 151 ? -55.974 -1.571 110.107 1.00 32.64 148 HIS C CA 1
ATOM 8247 C C . HIS C 1 151 ? -55.012 -2.558 110.775 1.00 36.48 148 HIS C C 1
ATOM 8248 O O . HIS C 1 151 ? -53.805 -2.315 110.843 1.00 37.09 148 HIS C O 1
ATOM 8255 N N . PRO C 1 152 ? -55.501 -3.686 111.338 1.00 38.70 149 PRO C N 1
ATOM 8256 C CA . PRO C 1 152 ? -54.625 -4.672 111.965 1.00 38.95 149 PRO C CA 1
ATOM 8257 C C . PRO C 1 152 ? -53.434 -5.112 111.097 1.00 42.44 149 PRO C C 1
ATOM 8258 O O . PRO C 1 152 ? -52.376 -5.400 111.645 1.00 46.47 149 PRO C O 1
ATOM 8262 N N . GLU C 1 153 ? -53.614 -5.178 109.769 1.00 43.08 150 GLU C N 1
ATOM 8263 C CA . GLU C 1 153 ? -52.547 -5.666 108.874 1.00 45.69 150 GLU C CA 1
ATOM 8264 C C . GLU C 1 153 ? -52.058 -4.545 107.935 1.00 40.45 150 GLU C C 1
ATOM 8265 O O . GLU C 1 153 ? -51.329 -4.814 107.003 1.00 38.05 150 GLU C O 1
ATOM 8271 N N . GLY C 1 154 ? -52.415 -3.291 108.222 1.00 37.35 151 GLY C N 1
ATOM 8272 C CA . GLY C 1 154 ? -51.805 -2.101 107.586 1.00 35.89 151 GLY C CA 1
ATOM 8273 C C . GLY C 1 154 ? -52.202 -1.894 106.122 1.00 35.74 151 GLY C C 1
ATOM 8274 O O . GLY C 1 154 ? -51.507 -1.197 105.381 1.00 36.60 151 GLY C O 1
ATOM 8275 N N . ILE C 1 155 ? -53.337 -2.471 105.711 1.00 34.89 152 ILE C N 1
ATOM 8276 C CA . ILE C 1 155 ? -53.794 -2.453 104.332 1.00 34.90 152 ILE C CA 1
ATOM 8277 C C . ILE C 1 155 ? -54.672 -1.218 104.088 1.00 36.11 152 ILE C C 1
ATOM 8278 O O . ILE C 1 155 ? -55.581 -0.905 104.870 1.00 34.77 152 ILE C O 1
ATOM 8283 N N . ALA C 1 156 ? -54.354 -0.507 102.994 1.00 34.73 153 ALA C N 1
ATOM 8284 C CA . ALA C 1 156 ? -55.046 0.703 102.584 1.00 32.78 153 ALA C CA 1
ATOM 8285 C C . ALA C 1 156 ? -56.049 0.387 101.470 1.00 30.43 153 ALA C C 1
ATOM 8286 O O . ALA C 1 156 ? -57.128 0.976 101.431 1.00 27.96 153 ALA C O 1
ATOM 8288 N N . VAL C 1 157 ? -55.658 -0.518 100.558 1.00 30.05 154 VAL C N 1
ATOM 8289 C CA . VAL C 1 157 ? -56.430 -0.816 99.342 1.00 28.77 154 VAL C CA 1
ATOM 8290 C C . VAL C 1 157 ? -56.355 -2.311 99.050 1.00 27.09 154 VAL C C 1
ATOM 8291 O O . VAL C 1 157 ? -55.289 -2.918 99.208 1.00 26.75 154 VAL C O 1
ATOM 8295 N N . VAL C 1 158 ? -57.485 -2.871 98.601 1.00 27.09 155 VAL C N 1
ATOM 8296 C CA . VAL C 1 158 ? -57.484 -4.130 97.873 1.00 27.94 155 VAL C CA 1
ATOM 8297 C C . VAL C 1 158 ? -58.151 -3.897 96.524 1.00 27.53 155 VAL C C 1
ATOM 8298 O O . VAL C 1 158 ? -59.251 -3.365 96.465 1.00 28.01 155 VAL C O 1
ATOM 8302 N N . ALA C 1 159 ? -57.429 -4.280 95.465 1.00 29.80 156 ALA C N 1
ATOM 8303 C CA . ALA C 1 159 ? -57.861 -4.073 94.088 1.00 31.20 156 ALA C CA 1
ATOM 8304 C C . ALA C 1 159 ? -57.666 -5.379 93.328 1.00 30.62 156 ALA C C 1
ATOM 8305 O O . ALA C 1 159 ? -56.641 -6.038 93.485 1.00 26.95 156 ALA C O 1
ATOM 8307 N N . PHE C 1 160 ? -58.680 -5.752 92.540 1.00 35.30 157 PHE C N 1
ATOM 8308 C CA . PHE C 1 160 ? -58.713 -7.072 91.910 1.00 38.72 157 PHE C CA 1
ATOM 8309 C C . PHE C 1 160 ? -58.194 -6.976 90.465 1.00 40.50 157 PHE C C 1
ATOM 8310 O O . PHE C 1 160 ? -58.531 -6.054 89.719 1.00 39.68 157 PHE C O 1
ATOM 8318 N N . THR C 1 161 ? -57.370 -7.963 90.102 1.00 44.02 158 THR C N 1
ATOM 8319 C CA . THR C 1 161 ? -56.989 -8.399 88.745 1.00 47.83 158 THR C CA 1
ATOM 8320 C C . THR C 1 161 ? -58.210 -8.512 87.806 1.00 59.12 158 THR C C 1
ATOM 8321 O O . THR C 1 161 ? -59.351 -8.563 88.261 1.00 68.35 158 THR C O 1
ATOM 8325 N N . SER C 1 162 ? -57.964 -8.609 86.487 1.00 69.75 159 SER C N 1
ATOM 8326 C CA . SER C 1 162 ? -59.030 -8.784 85.448 1.00 72.96 159 SER C CA 1
ATOM 8327 C C . SER C 1 162 ? -59.472 -10.255 85.295 1.00 65.54 159 SER C C 1
ATOM 8328 O O . SER C 1 162 ? -58.735 -11.207 85.555 1.00 61.49 159 SER C O 1
ATOM 8331 N N . THR C 1 167 ? -58.800 -16.684 87.766 1.00 75.20 164 THR C N 1
ATOM 8332 C CA . THR C 1 167 ? -59.827 -16.012 88.582 1.00 81.07 164 THR C CA 1
ATOM 8333 C C . THR C 1 167 ? -59.190 -14.829 89.327 1.00 77.20 164 THR C C 1
ATOM 8334 O O . THR C 1 167 ? -58.141 -14.997 89.945 1.00 66.83 164 THR C O 1
ATOM 8338 N N . PRO C 1 168 ? -59.827 -13.623 89.323 1.00 78.91 165 PRO C N 1
ATOM 8339 C CA . PRO C 1 168 ? -59.306 -12.436 90.012 1.00 70.69 165 PRO C CA 1
ATOM 8340 C C . PRO C 1 168 ? -58.745 -12.615 91.444 1.00 61.63 165 PRO C C 1
ATOM 8341 O O . PRO C 1 168 ? -59.454 -12.995 92.387 1.00 57.14 165 PRO C O 1
ATOM 8345 N N . LYS C 1 169 ? -57.461 -12.292 91.590 1.00 56.14 166 LYS C N 1
ATOM 8346 C CA . LYS C 1 169 ? -56.768 -12.194 92.882 1.00 54.29 166 LYS C CA 1
ATOM 8347 C C . LYS C 1 169 ? -56.911 -10.759 93.396 1.00 45.19 166 LYS C C 1
ATOM 8348 O O . LYS C 1 169 ? -56.904 -9.819 92.614 1.00 38.28 166 LYS C O 1
ATOM 8354 N N . GLY C 1 170 ? -56.987 -10.592 94.723 1.00 38.17 167 GLY C N 1
ATOM 8355 C CA . GLY C 1 170 ? -57.078 -9.291 95.347 1.00 36.54 167 GLY C CA 1
ATOM 8356 C C . GLY C 1 170 ? -55.710 -8.801 95.799 1.00 35.71 167 GLY C C 1
ATOM 8357 O O . GLY C 1 170 ? -55.132 -9.329 96.733 1.00 36.38 167 GLY C O 1
ATOM 8358 N N . VAL C 1 171 ? -55.188 -7.777 95.115 1.00 34.22 168 VAL C N 1
ATOM 8359 C CA . VAL C 1 171 ? -53.900 -7.207 95.453 1.00 32.41 168 VAL C CA 1
ATOM 8360 C C . VAL C 1 171 ? -54.085 -6.313 96.676 1.00 34.03 168 VAL C C 1
ATOM 8361 O O . VAL C 1 171 ? -54.812 -5.319 96.591 1.00 37.18 168 VAL C O 1
ATOM 8365 N N . ALA C 1 172 ? -53.384 -6.644 97.772 1.00 32.84 169 ALA C N 1
ATOM 8366 C CA . ALA C 1 172 ? -53.415 -5.839 98.988 1.00 31.59 169 ALA C CA 1
ATOM 8367 C C . ALA C 1 172 ? -52.199 -4.910 99.038 1.00 31.03 169 ALA C C 1
ATOM 8368 O O . ALA C 1 172 ? -51.048 -5.375 99.030 1.00 29.05 169 ALA C O 1
ATOM 8370 N N . HIS C 1 173 ? -52.475 -3.603 99.115 1.00 29.63 170 HIS C N 1
ATOM 8371 C CA . HIS C 1 173 ? -51.445 -2.590 99.207 1.00 30.70 170 HIS C CA 1
ATOM 8372 C C . HIS C 1 173 ? -51.419 -1.959 100.595 1.00 27.54 170 HIS C C 1
ATOM 8373 O O . HIS C 1 173 ? -52.454 -1.543 101.100 1.00 26.27 170 HIS C O 1
ATOM 8380 N N . SER C 1 174 ? -50.207 -1.843 101.146 1.00 26.30 171 SER C N 1
ATOM 8381 C CA . SER C 1 174 ? -50.024 -1.315 102.470 1.00 25.76 171 SER C CA 1
ATOM 8382 C C . SER C 1 174 ? -50.207 0.201 102.455 1.00 24.80 171 SER C C 1
ATOM 8383 O O . SER C 1 174 ? -50.052 0.850 101.431 1.00 25.38 171 SER C O 1
ATOM 8386 N N . SER C 1 175 ? -50.509 0.751 103.627 1.00 26.56 172 SER C N 1
ATOM 8387 C CA . SER C 1 175 ? -50.528 2.188 103.820 1.00 28.91 172 SER C CA 1
ATOM 8388 C C . SER C 1 175 ? -49.133 2.772 103.548 1.00 28.49 172 SER C C 1
ATOM 8389 O O . SER C 1 175 ? -49.016 3.899 103.090 1.00 28.35 172 SER C O 1
ATOM 8392 N N . THR C 1 176 ? -48.080 1.998 103.838 1.00 28.75 173 THR C N 1
ATOM 8393 C CA . THR C 1 176 ? -46.708 2.433 103.625 1.00 29.99 173 THR C CA 1
ATOM 8394 C C . THR C 1 176 ? -46.424 2.573 102.133 1.00 31.28 173 THR C C 1
ATOM 8395 O O . THR C 1 176 ? -45.794 3.548 101.688 1.00 34.05 173 THR C O 1
ATOM 8399 N N . ALA C 1 177 ? -46.861 1.555 101.384 1.00 31.64 174 ALA C N 1
ATOM 8400 C CA . ALA C 1 177 ? -46.669 1.491 99.958 1.00 29.42 174 ALA C CA 1
ATOM 8401 C C . ALA C 1 177 ? -47.345 2.692 99.289 1.00 29.82 174 ALA C C 1
ATOM 8402 O O . ALA C 1 177 ? -46.750 3.314 98.409 1.00 31.88 174 ALA C O 1
ATOM 8404 N N . MET C 1 178 ? -48.569 3.031 99.722 1.00 29.37 175 MET C N 1
ATOM 8405 C CA . MET C 1 178 ? -49.328 4.117 99.107 1.00 30.18 175 MET C CA 1
ATOM 8406 C C . MET C 1 178 ? -48.661 5.451 99.438 1.00 29.97 175 MET C C 1
ATOM 8407 O O . MET C 1 178 ? -48.723 6.385 98.614 1.00 37.09 175 MET C O 1
ATOM 8412 N N . SER C 1 179 ? -48.037 5.547 100.616 1.00 26.01 176 SER C N 1
ATOM 8413 C CA . SER C 1 179 ? -47.270 6.737 100.968 1.00 24.81 176 SER C CA 1
ATOM 8414 C C . SER C 1 179 ? -46.054 6.883 100.037 1.00 22.47 176 SER C C 1
ATOM 8415 O O . SER C 1 179 ? -45.735 7.990 99.587 1.00 23.43 176 SER C O 1
ATOM 8418 N N . ALA C 1 180 ? -45.386 5.768 99.749 1.00 20.79 177 ALA C N 1
ATOM 8419 C CA . ALA C 1 180 ? -44.221 5.780 98.856 1.00 21.92 177 ALA C CA 1
ATOM 8420 C C . ALA C 1 180 ? -44.639 6.270 97.454 1.00 24.17 177 ALA C C 1
ATOM 8421 O O . ALA C 1 180 ? -43.885 6.974 96.782 1.00 24.23 177 ALA C O 1
ATOM 8423 N N . CYS C 1 181 ? -45.862 5.916 97.035 1.00 25.13 178 CYS C N 1
ATOM 8424 C CA . CYS C 1 181 ? -46.394 6.309 95.744 1.00 26.26 178 CYS C CA 1
ATOM 8425 C C . CYS C 1 181 ? -46.498 7.830 95.630 1.00 25.92 178 CYS C C 1
ATOM 8426 O O . CYS C 1 181 ? -46.363 8.375 94.543 1.00 27.23 178 CYS C O 1
ATOM 8429 N N . VAL C 1 182 ? -46.759 8.520 96.739 1.00 23.55 179 VAL C N 1
ATOM 8430 C 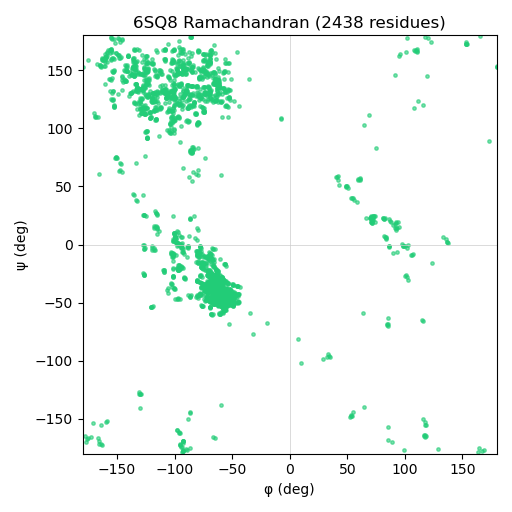CA . VAL C 1 182 ? -46.817 9.979 96.687 1.00 22.98 179 VAL C CA 1
ATOM 8431 C C . VAL C 1 182 ? -45.417 10.508 96.339 1.00 23.61 179 VAL C C 1
ATOM 8432 O O . VAL C 1 182 ? -45.270 11.429 95.527 1.00 23.39 179 VAL C O 1
ATOM 8436 N N . ASP C 1 183 ? -44.384 9.903 96.930 1.00 24.51 180 ASP C N 1
ATOM 8437 C CA . ASP C 1 183 ? -42.990 10.339 96.711 1.00 25.42 180 ASP C CA 1
ATOM 8438 C C . ASP C 1 183 ? -42.589 10.080 95.253 1.00 23.59 180 ASP C C 1
ATOM 8439 O O . ASP C 1 183 ? -41.930 10.910 94.625 1.00 23.84 180 ASP C O 1
ATOM 8444 N N . ALA C 1 184 ? -42.984 8.916 94.743 1.00 21.97 181 ALA C N 1
ATOM 8445 C CA . ALA C 1 184 ? -42.812 8.562 93.342 1.00 21.82 181 ALA C CA 1
ATOM 8446 C C . ALA C 1 184 ? -43.522 9.596 92.447 1.00 20.77 181 ALA C C 1
ATOM 8447 O O . ALA C 1 184 ? -42.921 10.153 91.526 1.00 19.44 181 ALA C O 1
ATOM 8449 N N . ALA C 1 185 ? -44.790 9.877 92.745 1.00 19.92 182 ALA C N 1
ATOM 8450 C CA . ALA C 1 185 ? -45.570 10.845 91.974 1.00 20.70 182 ALA C CA 1
ATOM 8451 C C . ALA C 1 185 ? -44.832 12.189 91.914 1.00 21.73 182 ALA C C 1
ATOM 8452 O O . ALA C 1 185 ? -44.753 12.797 90.846 1.00 22.39 182 ALA C O 1
ATOM 8454 N N . VAL C 1 186 ? -44.299 12.647 93.055 1.00 22.81 183 VAL C N 1
ATOM 8455 C CA . VAL C 1 186 ? -43.562 13.925 93.123 1.00 23.83 183 VAL C CA 1
ATOM 8456 C C . VAL C 1 186 ? -42.337 13.841 92.207 1.00 24.45 183 VAL C C 1
ATOM 8457 O O . VAL C 1 186 ? -42.001 14.793 91.501 1.00 24.46 183 VAL C O 1
ATOM 8461 N N . SER C 1 187 ? -41.661 12.692 92.253 1.00 25.96 184 SER C N 1
ATOM 8462 C CA . SER C 1 187 ? -40.439 12.512 91.538 1.00 26.58 184 SER C CA 1
ATOM 8463 C C . SER C 1 187 ? -40.699 12.569 90.024 1.00 26.15 184 SER C C 1
ATOM 8464 O O . SER C 1 187 ? -39.913 13.121 89.294 1.00 24.66 184 SER C O 1
ATOM 8467 N N . MET C 1 188 ? -41.847 12.042 89.576 1.00 27.30 185 MET C N 1
ATOM 8468 C CA . MET C 1 188 ? -42.234 12.015 88.162 1.00 26.34 185 MET C CA 1
ATOM 8469 C C . MET C 1 188 ? -42.816 13.356 87.710 1.00 25.46 185 MET C C 1
ATOM 8470 O O . MET C 1 188 ? -42.505 13.796 86.611 1.00 24.23 185 MET C O 1
ATOM 8475 N N . TYR C 1 189 ? -43.698 13.953 88.532 1.00 24.14 186 TYR C N 1
ATOM 8476 C CA . TYR C 1 189 ? -44.649 14.960 88.067 1.00 25.99 186 TYR C CA 1
ATOM 8477 C C . TYR C 1 189 ? -44.218 16.396 88.392 1.00 28.82 186 TYR C C 1
ATOM 8478 O O . TYR C 1 189 ? -44.838 17.340 87.896 1.00 26.39 186 TYR C O 1
ATOM 8487 N N . GLY C 1 190 ? -43.235 16.563 89.265 1.00 34.58 187 GLY C N 1
ATOM 8488 C CA . GLY C 1 190 ? -42.855 17.924 89.681 1.00 38.89 187 GLY C CA 1
ATOM 8489 C C . GLY C 1 190 ? -43.243 18.174 91.122 1.00 43.55 187 GLY C C 1
ATOM 8490 O O . GLY C 1 190 ? -44.003 17.393 91.652 1.00 40.02 187 GLY C O 1
ATOM 8491 N N . ARG C 1 191 ? -42.751 19.264 91.700 1.00 55.97 188 ARG C N 1
ATOM 8492 C CA . ARG C 1 191 ? -42.938 19.652 93.131 1.00 65.39 188 ARG C CA 1
ATOM 8493 C C . ARG C 1 191 ? -44.409 19.682 93.587 1.00 71.87 188 ARG C C 1
ATOM 8494 O O . ARG C 1 191 ? -44.783 18.882 94.449 1.00 63.65 188 ARG C O 1
ATOM 8496 N N . GLY C 1 192 ? -45.194 20.627 93.085 1.00 78.11 189 GLY C N 1
ATOM 8497 C CA . GLY C 1 192 ? -46.591 20.757 93.518 1.00 64.61 189 GLY C CA 1
ATOM 8498 C C . GLY C 1 192 ? -46.798 22.109 94.146 1.00 64.34 189 GLY C C 1
ATOM 8499 O O . GLY C 1 192 ? -45.872 22.565 94.770 1.00 69.00 189 GLY C O 1
ATOM 8500 N N . PRO C 1 193 ? -47.957 22.780 94.004 1.00 61.64 190 PRO C N 1
ATOM 8501 C CA . PRO C 1 193 ? -49.211 22.139 93.645 1.00 54.13 190 PRO C CA 1
ATOM 8502 C C . PRO C 1 193 ? -49.469 21.926 92.152 1.00 44.69 190 PRO C C 1
ATOM 8503 O O . PRO C 1 193 ? -49.035 22.674 91.346 1.00 43.34 190 PRO C O 1
ATOM 8507 N N . TRP C 1 194 ? -50.190 20.857 91.876 1.00 34.87 191 TRP C N 1
ATOM 8508 C CA . TRP C 1 194 ? -50.648 20.430 90.524 1.00 31.03 191 TRP C CA 1
ATOM 8509 C C . TRP C 1 194 ? -52.131 20.749 90.364 1.00 30.92 191 TRP C C 1
ATOM 8510 O O . TRP C 1 194 ? -52.826 20.747 91.349 1.00 32.06 191 TRP C O 1
ATOM 8521 N N . ARG C 1 195 ? -52.550 21.195 89.183 1.00 29.91 192 ARG C N 1
ATOM 8522 C CA . ARG C 1 195 ? -53.952 21.160 88.809 1.00 30.77 192 ARG C CA 1
ATOM 8523 C C . ARG C 1 195 ? -54.117 19.942 87.890 1.00 27.25 192 ARG C C 1
ATOM 8524 O O . ARG C 1 195 ? -53.814 19.998 86.685 1.00 22.62 192 ARG C O 1
ATOM 8532 N N . PHE C 1 196 ? -54.543 18.826 88.492 1.00 23.85 193 PHE C N 1
ATOM 8533 C CA . PHE C 1 196 ? -54.449 17.514 87.893 1.00 24.21 193 PHE C CA 1
ATOM 8534 C C . PHE C 1 196 ? -55.819 17.048 87.393 1.00 24.71 193 PHE C C 1
ATOM 8535 O O . PHE C 1 196 ? -56.715 16.800 88.173 1.00 23.73 193 PHE C O 1
ATOM 8543 N N . LEU C 1 197 ? -55.929 16.895 86.070 1.00 25.60 194 LEU C N 1
ATOM 8544 C CA . LEU C 1 197 ? -57.141 16.449 85.392 1.00 23.50 194 LEU C CA 1
ATOM 8545 C C . LEU C 1 197 ? -57.194 14.927 85.434 1.00 22.23 194 LEU C C 1
ATOM 8546 O O . LEU C 1 197 ? -56.293 14.263 84.960 1.00 23.22 194 LEU C O 1
ATOM 8551 N N . ILE C 1 198 ? -58.265 14.386 86.004 1.00 21.99 195 ILE C N 1
ATOM 8552 C CA . ILE C 1 198 ? -58.383 12.964 86.152 1.00 23.22 195 ILE C CA 1
ATOM 8553 C C . ILE C 1 198 ? -59.677 12.502 85.509 1.00 24.34 195 ILE C C 1
ATOM 8554 O O . ILE C 1 198 ? -60.740 12.554 86.123 1.00 23.73 195 ILE C O 1
ATOM 8559 N N . PRO C 1 199 ? -59.602 12.015 84.251 1.00 24.79 196 PRO C N 1
ATOM 8560 C CA . PRO C 1 199 ? -60.736 11.407 83.573 1.00 24.47 196 PRO C CA 1
ATOM 8561 C C . PRO C 1 199 ? -60.766 9.878 83.641 1.00 24.14 196 PRO C C 1
ATOM 8562 O O . PRO C 1 199 ? -61.686 9.291 83.095 1.00 24.85 196 PRO C O 1
ATOM 8566 N N . ILE C 1 200 ? -59.777 9.263 84.294 1.00 24.49 197 ILE C N 1
ATOM 8567 C CA . ILE C 1 200 ? -59.803 7.820 84.497 1.00 25.86 197 ILE C CA 1
ATOM 8568 C C . ILE C 1 200 ? -60.578 7.540 85.779 1.00 27.71 197 ILE C C 1
ATOM 8569 O O . ILE C 1 200 ? -60.677 8.414 86.640 1.00 30.99 197 ILE C O 1
ATOM 8574 N N . PRO C 1 201 ? -61.161 6.333 85.956 1.00 28.56 198 PRO C N 1
ATOM 8575 C CA . PRO C 1 201 ? -62.046 6.091 87.092 1.00 29.58 198 PRO C CA 1
ATOM 8576 C C . PRO C 1 201 ? -61.320 6.250 88.438 1.00 30.78 198 PRO C C 1
ATOM 8577 O O . PRO C 1 201 ? -60.179 5.808 88.577 1.00 31.86 198 PRO C O 1
ATOM 8581 N N . LEU C 1 202 ? -62.013 6.865 89.408 1.00 31.86 199 LEU C N 1
ATOM 8582 C CA . LEU C 1 202 ? -61.527 7.043 90.781 1.00 30.76 199 LEU C CA 1
ATOM 8583 C C . LEU C 1 202 ? -61.416 5.700 91.518 1.00 31.46 199 LEU C C 1
ATOM 8584 O O . LEU C 1 202 ? -60.824 5.649 92.585 1.00 33.00 199 LEU C O 1
ATOM 8589 N N . SER C 1 203 ? -61.989 4.629 90.962 1.00 31.85 200 SER C N 1
ATOM 8590 C CA . SER C 1 203 ? -61.979 3.317 91.590 1.00 31.81 200 SER C CA 1
ATOM 8591 C C . SER C 1 203 ? -60.577 2.670 91.579 1.00 33.31 200 SER C C 1
ATOM 8592 O O . SER C 1 203 ? -60.321 1.786 92.383 1.00 34.85 200 SER C O 1
ATOM 8595 N N . ASP C 1 204 ? -59.681 3.091 90.668 1.00 33.27 201 ASP C N 1
ATOM 8596 C CA . ASP C 1 204 ? -58.330 2.502 90.532 1.00 30.25 201 ASP C CA 1
ATOM 8597 C C . ASP C 1 204 ? -57.270 3.615 90.525 1.00 27.51 201 ASP C C 1
ATOM 8598 O O . ASP C 1 204 ? -57.265 4.458 91.425 1.00 26.73 201 ASP C O 1
ATOM 8603 N N . LEU C 1 205 ? -56.370 3.617 89.534 1.00 24.95 202 LEU C N 1
ATOM 8604 C CA . LEU C 1 205 ? -55.222 4.513 89.588 1.00 23.83 202 LEU C CA 1
ATOM 8605 C C . LEU C 1 205 ? -55.677 5.965 89.779 1.00 22.77 202 LEU C C 1
ATOM 8606 O O . LEU C 1 205 ? -55.064 6.728 90.498 1.00 22.02 202 LEU C O 1
ATOM 8611 N N . GLY C 1 206 ? -56.781 6.324 89.133 1.00 23.60 203 GLY C N 1
ATOM 8612 C CA . GLY C 1 206 ? -57.359 7.672 89.227 1.00 22.95 203 GLY C CA 1
ATOM 8613 C C . GLY C 1 206 ? -57.502 8.162 90.652 1.00 22.54 203 GLY C C 1
ATOM 8614 O O . GLY C 1 206 ? -57.185 9.299 90.958 1.00 19.49 203 GLY C O 1
ATOM 8615 N N . GLY C 1 207 ? -57.988 7.279 91.524 1.00 25.56 204 GLY C N 1
ATOM 8616 C CA . GLY C 1 207 ? -58.215 7.583 92.930 1.00 25.81 204 GLY C CA 1
ATOM 8617 C C . GLY C 1 207 ? -56.932 7.785 93.713 1.00 26.67 204 GLY C C 1
ATOM 8618 O O . GLY C 1 207 ? -56.924 8.603 94.639 1.00 28.23 204 GLY C O 1
ATOM 8619 N N . GLU C 1 208 ? -55.873 7.037 93.364 1.00 28.49 205 GLU C N 1
ATOM 8620 C CA . GLU C 1 208 ? -54.556 7.201 93.987 1.00 30.50 205 GLU C CA 1
ATOM 8621 C C . GLU C 1 208 ? -53.937 8.520 93.506 1.00 27.23 205 GLU C C 1
ATOM 8622 O O . GLU C 1 208 ? -53.299 9.214 94.276 1.00 29.37 205 GLU C O 1
ATOM 8628 N N . LEU C 1 209 ? -54.118 8.867 92.232 1.00 24.57 206 LEU C N 1
ATOM 8629 C CA . LEU C 1 209 ? -53.561 10.107 91.703 1.00 25.21 206 LEU C CA 1
ATOM 8630 C C . LEU C 1 209 ? -54.251 11.300 92.363 1.00 26.00 206 LEU C C 1
ATOM 8631 O O . LEU C 1 209 ? -53.622 12.331 92.582 1.00 32.22 206 LEU C O 1
ATOM 8636 N N . ALA C 1 210 ? -55.544 11.168 92.670 1.00 24.06 207 ALA C N 1
ATOM 8637 C CA . ALA C 1 210 ? -56.270 12.222 93.356 1.00 23.15 207 ALA C CA 1
ATOM 8638 C C . ALA C 1 210 ? -55.625 12.438 94.725 1.00 23.42 207 ALA C C 1
ATOM 8639 O O . ALA C 1 210 ? -55.406 13.579 95.141 1.00 22.81 207 ALA C O 1
ATOM 8641 N N . GLN C 1 211 ? -55.310 11.328 95.410 1.00 21.95 208 GLN C N 1
ATOM 8642 C CA . GLN C 1 211 ? -54.710 11.385 96.743 1.00 20.57 208 GLN C CA 1
ATOM 8643 C C . GLN C 1 211 ? -53.307 12.008 96.654 1.00 19.34 208 GLN C C 1
ATOM 8644 O O . GLN C 1 211 ? -52.983 12.864 97.469 1.00 18.06 208 GLN C O 1
ATOM 8650 N N . CYS C 1 212 ? -52.500 11.601 95.665 1.00 19.12 209 CYS C N 1
ATOM 8651 C CA . CYS C 1 212 ? -51.203 12.204 95.424 1.00 20.45 209 CYS C CA 1
ATOM 8652 C C . CYS C 1 212 ? -51.352 13.720 95.221 1.00 21.86 209 CYS C C 1
ATOM 8653 O O . CYS C 1 212 ? -50.588 14.514 95.787 1.00 23.98 209 CYS C O 1
ATOM 8656 N N . THR C 1 213 ? -52.359 14.119 94.435 1.00 21.21 210 THR C N 1
ATOM 8657 C CA . THR C 1 213 ? -52.600 15.510 94.121 1.00 21.24 210 THR C CA 1
ATOM 8658 C C . THR C 1 213 ? -52.959 16.272 95.397 1.00 23.88 210 THR C C 1
ATOM 8659 O O . THR C 1 213 ? -52.420 17.358 95.641 1.00 24.80 210 THR C O 1
ATOM 8663 N N . LEU C 1 214 ? -53.860 15.703 96.206 1.00 26.28 211 LEU C N 1
ATOM 8664 C CA . LEU C 1 214 ? -54.305 16.368 97.438 1.00 26.91 211 LEU C CA 1
ATOM 8665 C C . LEU C 1 214 ? -53.119 16.512 98.396 1.00 25.73 211 LEU C C 1
ATOM 8666 O O . LEU C 1 214 ? -52.896 17.604 98.938 1.00 27.09 211 LEU C O 1
ATOM 8671 N N . ALA C 1 215 ? -52.351 15.433 98.564 1.00 24.95 212 ALA C N 1
ATOM 8672 C CA . ALA C 1 215 ? -51.299 15.350 99.576 1.00 26.17 212 ALA C CA 1
ATOM 8673 C C . ALA C 1 215 ? -50.192 16.378 99.317 1.00 27.32 212 ALA C C 1
ATOM 8674 O O . ALA C 1 215 ? -49.484 16.747 100.238 1.00 28.21 212 ALA C O 1
ATOM 8676 N N . THR C 1 216 ? -50.022 16.767 98.049 1.00 27.83 213 THR C N 1
ATOM 8677 C CA . THR C 1 216 ? -48.967 17.707 97.590 1.00 27.24 213 THR C CA 1
ATOM 8678 C C . THR C 1 216 ? -49.494 19.135 97.547 1.00 28.58 213 THR C C 1
ATOM 8679 O O . THR C 1 216 ? -48.768 20.008 97.138 1.00 30.09 213 THR C O 1
ATOM 8683 N N . GLY C 1 217 ? -50.743 19.324 97.925 1.00 28.15 214 GLY C N 1
ATOM 8684 C CA . GLY C 1 217 ? -51.300 20.656 98.099 1.00 27.62 214 GLY C CA 1
ATOM 8685 C C . GLY C 1 217 ? -51.988 21.170 96.861 1.00 27.99 214 GLY C C 1
ATOM 8686 O O . GLY C 1 217 ? -52.309 22.342 96.799 1.00 27.43 214 GLY C O 1
ATOM 8687 N N . GLY C 1 218 ? -52.255 20.269 95.910 1.00 28.97 215 GLY C N 1
ATOM 8688 C CA . GLY C 1 218 ? -52.832 20.631 94.636 1.00 29.86 215 GLY C CA 1
ATOM 8689 C C . GLY C 1 218 ? -54.349 20.504 94.605 1.00 29.91 215 GLY C C 1
ATOM 8690 O O . GLY C 1 218 ? -55.001 20.213 95.616 1.00 31.78 215 GLY C O 1
ATOM 8691 N N . THR C 1 219 ? -54.887 20.711 93.394 1.00 27.97 216 THR C N 1
ATOM 8692 C CA . THR C 1 219 ? -56.296 20.652 93.089 1.00 27.14 216 THR C CA 1
ATOM 8693 C C . THR C 1 219 ? -56.564 19.540 92.067 1.00 25.21 216 THR C C 1
ATOM 8694 O O . THR C 1 219 ? -55.970 19.529 91.025 1.00 23.71 216 THR C O 1
ATOM 8698 N N . VAL C 1 220 ? -57.472 18.624 92.398 1.00 25.41 217 VAL C N 1
ATOM 8699 C CA . VAL C 1 220 ? -57.964 17.621 91.480 1.00 27.60 217 VAL C CA 1
ATOM 8700 C C . VAL C 1 220 ? -59.035 18.280 90.612 1.00 31.45 217 VAL C C 1
ATOM 8701 O O . VAL C 1 220 ? -59.877 18.997 91.109 1.00 37.98 217 VAL C O 1
ATOM 8705 N N . VAL C 1 221 ? -58.990 18.010 89.306 1.00 32.17 218 VAL C N 1
ATOM 8706 C CA . VAL C 1 221 ? -59.999 18.424 88.329 1.00 31.50 218 VAL C CA 1
ATOM 8707 C C . VAL C 1 221 ? -60.634 17.150 87.770 1.00 29.63 218 VAL C C 1
ATOM 8708 O O . VAL C 1 221 ? -59.933 16.368 87.165 1.00 27.96 218 VAL C O 1
ATOM 8712 N N . LEU C 1 222 ? -61.940 16.951 88.002 1.00 29.33 219 LEU C N 1
ATOM 8713 C CA . LEU C 1 222 ? -62.617 15.685 87.693 1.00 29.98 219 LEU C CA 1
ATOM 8714 C C . LEU C 1 222 ? -63.381 15.792 86.379 1.00 30.98 219 LEU C C 1
ATOM 8715 O O . LEU C 1 222 ? -64.066 16.782 86.141 1.00 32.39 219 LEU C O 1
ATOM 8720 N N . LEU C 1 223 ? -63.281 14.731 85.573 1.00 33.21 220 LEU C N 1
ATOM 8721 C CA . LEU C 1 223 ? -64.217 14.470 84.507 1.00 37.05 220 LEU C CA 1
ATOM 8722 C C . LEU C 1 223 ? -64.802 13.072 84.693 1.00 40.07 220 LEU C C 1
ATOM 8723 O O . LEU C 1 223 ? -64.140 12.187 85.211 1.00 38.83 220 LEU C O 1
ATOM 8728 N N . GLU C 1 224 ? -66.060 12.912 84.267 1.00 47.01 221 GLU C N 1
ATOM 8729 C CA . GLU C 1 224 ? -66.778 11.649 84.366 1.00 48.80 221 GLU C CA 1
ATOM 8730 C C . GLU C 1 224 ? -66.220 10.628 83.363 1.00 45.82 221 GLU C C 1
ATOM 8731 O O . GLU C 1 224 ? -66.104 9.454 83.678 1.00 40.26 221 GLU C O 1
ATOM 8737 N N . GLU C 1 225 ? -65.899 11.087 82.151 1.00 49.29 222 GLU C N 1
ATOM 8738 C CA . GLU C 1 225 ? -65.436 10.221 81.065 1.00 51.60 222 GLU C CA 1
ATOM 8739 C C . GLU C 1 225 ? -64.438 11.006 80.206 1.00 45.78 222 GLU C C 1
ATOM 8740 O O . GLU C 1 225 ? -64.205 12.218 80.417 1.00 37.74 222 GLU C O 1
ATOM 8746 N N . PHE C 1 226 ? -63.841 10.301 79.244 1.00 44.37 223 PHE C N 1
ATOM 8747 C CA . PHE C 1 226 ? -62.925 10.940 78.318 1.00 42.81 223 PHE C CA 1
ATOM 8748 C C . PHE C 1 226 ? -63.664 11.285 77.021 1.00 40.97 223 PHE C C 1
ATOM 8749 O O . PHE C 1 226 ? -64.225 10.420 76.372 1.00 35.85 223 PHE C O 1
ATOM 8757 N N . GLN C 1 227 ? -63.676 12.577 76.680 1.00 43.35 224 GLN C N 1
ATOM 8758 C CA . GLN C 1 227 ? -63.983 13.074 75.345 1.00 45.35 224 GLN C CA 1
ATOM 8759 C C . GLN C 1 227 ? -62.890 14.087 75.002 1.00 41.83 224 GLN C C 1
ATOM 8760 O O . GLN C 1 227 ? -62.535 14.934 75.827 1.00 42.74 224 GLN C O 1
ATOM 8766 N N . PRO C 1 228 ? -62.308 14.054 73.786 1.00 38.07 225 PRO C N 1
ATOM 8767 C CA . PRO C 1 228 ? -61.185 14.936 73.471 1.00 39.41 225 PRO C CA 1
ATOM 8768 C C . PRO C 1 228 ? -61.526 16.426 73.630 1.00 39.15 225 PRO C C 1
ATOM 8769 O O . PRO C 1 228 ? -60.732 17.186 74.162 1.00 38.13 225 PRO C O 1
ATOM 8773 N N . ASP C 1 229 ? -62.712 16.812 73.151 1.00 40.30 226 ASP C N 1
ATOM 8774 C CA . ASP C 1 229 ? -63.179 18.200 73.187 1.00 43.46 226 ASP C CA 1
ATOM 8775 C C . ASP C 1 229 ? -63.229 18.651 74.651 1.00 43.57 226 ASP C C 1
ATOM 8776 O O . ASP C 1 229 ? -62.709 19.722 74.987 1.00 36.09 226 ASP C O 1
ATOM 8781 N N . ALA C 1 230 ? -63.819 17.808 75.512 1.00 43.02 227 ALA C N 1
ATOM 8782 C CA . ALA C 1 230 ? -64.055 18.141 76.937 1.00 42.05 227 ALA C CA 1
ATOM 8783 C C . ALA C 1 230 ? -62.731 18.337 77.690 1.00 43.44 227 ALA C C 1
ATOM 8784 O O . ALA C 1 230 ? -62.609 19.289 78.474 1.00 42.22 227 ALA C O 1
ATOM 8786 N N . VAL C 1 231 ? -61.771 17.430 77.450 1.00 39.74 228 VAL C N 1
ATOM 8787 C CA . VAL C 1 231 ? -60.455 17.460 78.078 1.00 34.61 228 VAL C CA 1
ATOM 8788 C C . VAL C 1 231 ? -59.715 18.725 77.644 1.00 32.35 228 VAL C C 1
ATOM 8789 O O . VAL C 1 231 ? -59.127 19.416 78.452 1.00 32.55 228 VAL C O 1
ATOM 8793 N N . LEU C 1 232 ? -59.747 19.010 76.343 1.00 33.53 229 LEU C N 1
ATOM 8794 C CA . LEU C 1 232 ? -59.155 20.226 75.789 1.00 34.26 229 LEU C CA 1
ATOM 8795 C C . LEU C 1 232 ? -59.740 21.450 76.497 1.00 34.62 229 LEU C C 1
ATOM 8796 O O . LEU C 1 232 ? -58.998 22.317 76.947 1.00 36.83 229 LEU C O 1
ATOM 8801 N N . GLU C 1 233 ? -61.076 21.494 76.603 1.00 35.41 230 GLU C N 1
ATOM 8802 C CA . GLU C 1 233 ? -61.784 22.627 77.185 1.00 34.65 230 GLU C CA 1
ATOM 8803 C C . GLU C 1 233 ? -61.375 22.746 78.656 1.00 35.17 230 GLU C C 1
ATOM 8804 O O . GLU C 1 233 ? -61.036 23.825 79.118 1.00 34.08 230 GLU C O 1
ATOM 8806 N N . ALA C 1 234 ? -61.371 21.616 79.367 1.00 35.37 231 ALA C N 1
ATOM 8807 C CA . ALA C 1 234 ? -61.039 21.574 80.797 1.00 35.66 231 ALA C CA 1
ATOM 8808 C C . ALA C 1 234 ? -59.612 22.070 81.032 1.00 35.33 231 ALA C C 1
ATOM 8809 O O . ALA C 1 234 ? -59.366 22.808 81.987 1.00 37.85 231 ALA C O 1
ATOM 8811 N N . ILE C 1 235 ? -58.676 21.656 80.178 1.00 30.81 232 ILE C N 1
ATOM 8812 C CA . ILE C 1 235 ? -57.297 22.037 80.365 1.00 32.74 232 ILE C CA 1
ATOM 8813 C C . ILE C 1 235 ? -57.188 23.569 80.299 1.00 30.81 232 ILE C C 1
ATOM 8814 O O . ILE C 1 235 ? -56.514 24.171 81.112 1.00 27.86 232 ILE C O 1
ATOM 8819 N N . GLU C 1 236 ? -57.865 24.182 79.329 1.00 32.05 233 GLU C N 1
ATOM 8820 C CA . GLU C 1 236 ? -57.768 25.609 79.087 1.00 37.69 233 GLU C CA 1
ATOM 8821 C C . GLU C 1 236 ? -58.508 26.385 80.184 1.00 40.97 233 GLU C C 1
ATOM 8822 O O . GLU C 1 236 ? -57.956 27.340 80.753 1.00 38.81 233 GLU C O 1
ATOM 8828 N N . ARG C 1 237 ? -59.746 25.954 80.478 1.00 42.51 234 ARG C N 1
ATOM 8829 C CA . ARG C 1 237 ? -60.651 26.608 81.430 1.00 41.92 234 ARG C CA 1
ATOM 8830 C C . ARG C 1 237 ? -60.064 26.591 82.853 1.00 40.97 234 ARG C C 1
ATOM 8831 O O . ARG C 1 237 ? -60.093 27.611 83.536 1.00 39.78 234 ARG C O 1
ATOM 8835 N N . GLU C 1 238 ? -59.535 25.441 83.304 1.00 37.87 235 GLU C N 1
ATOM 8836 C CA . GLU C 1 238 ? -59.025 25.283 84.681 1.00 34.99 235 GLU C CA 1
ATOM 8837 C C . GLU C 1 238 ? -57.507 25.483 84.722 1.00 33.09 235 GLU C C 1
ATOM 8838 O O . GLU C 1 238 ? -56.904 25.357 85.766 1.00 37.16 235 GLU C O 1
ATOM 8844 N N . ARG C 1 239 ? -56.894 25.780 83.577 1.00 35.65 236 ARG C N 1
ATOM 8845 C CA . ARG C 1 239 ? -55.436 25.908 83.459 1.00 37.63 236 ARG C CA 1
ATOM 8846 C C . ARG C 1 239 ? -54.751 24.695 84.107 1.00 35.50 236 ARG C C 1
ATOM 8847 O O . ARG C 1 239 ? -53.853 24.850 84.917 1.00 37.63 236 ARG C O 1
ATOM 8855 N N . ALA C 1 240 ? -55.199 23.491 83.741 1.00 33.57 237 ALA C N 1
ATOM 8856 C CA . ALA C 1 240 ? -54.671 22.234 84.273 1.00 30.52 237 ALA C CA 1
ATOM 8857 C C . ALA C 1 240 ? -53.182 22.087 83.937 1.00 28.61 237 ALA C C 1
ATOM 8858 O O . ALA C 1 240 ? -52.749 22.449 82.860 1.00 31.04 237 ALA C O 1
ATOM 8860 N N . THR C 1 241 ? -52.407 21.554 84.878 1.00 25.47 238 THR C N 1
ATOM 8861 C CA . THR C 1 241 ? -50.973 21.358 84.734 1.00 21.35 238 THR C CA 1
ATOM 8862 C C . THR C 1 241 ? -50.655 19.903 84.401 1.00 20.63 238 THR C C 1
ATOM 8863 O O . THR C 1 241 ? -49.623 19.606 83.817 1.00 21.05 238 THR C O 1
ATOM 8867 N N . HIS C 1 242 ? -51.525 18.994 84.838 1.00 21.91 239 HIS C N 1
ATOM 8868 C CA . HIS C 1 242 ? -51.308 17.582 84.698 1.00 21.74 239 HIS C CA 1
ATOM 8869 C C . HIS C 1 242 ? -52.609 16.945 84.243 1.00 22.48 239 HIS C C 1
ATOM 8870 O O . HIS C 1 242 ? -53.703 17.464 84.528 1.00 22.65 239 HIS C O 1
ATOM 8877 N N . VAL C 1 243 ? -52.466 15.831 83.526 1.00 22.83 240 VAL C N 1
ATOM 8878 C CA . VAL C 1 243 ? -53.574 14.998 83.142 1.00 22.30 240 VAL C CA 1
ATOM 8879 C C . VAL C 1 243 ? -53.021 13.588 82.959 1.00 21.60 240 VAL C C 1
ATOM 8880 O O . VAL C 1 243 ? -51.882 13.408 82.579 1.00 21.40 240 VAL C O 1
ATOM 8884 N N . PHE C 1 244 ? -53.862 12.601 83.252 1.00 22.54 241 PHE C N 1
ATOM 8885 C CA . PHE C 1 244 ? -53.547 11.225 83.009 1.00 23.78 241 PHE C CA 1
ATOM 8886 C C . PHE C 1 244 ? -54.564 10.646 82.027 1.00 23.84 241 PHE C C 1
ATOM 8887 O O . PHE C 1 244 ? -55.768 10.776 82.248 1.00 26.44 241 PHE C O 1
ATOM 8895 N N . LEU C 1 245 ? -54.042 9.987 80.984 1.00 21.98 242 LEU C N 1
ATOM 8896 C CA . LEU C 1 245 ? -54.815 9.419 79.894 1.00 20.76 242 LEU C CA 1
ATOM 8897 C C . LEU C 1 245 ? -54.404 7.964 79.679 1.00 20.04 242 LEU C C 1
ATOM 8898 O O . LEU C 1 245 ? -53.211 7.609 79.848 1.00 18.57 242 LEU C O 1
ATOM 8903 N N . ALA C 1 246 ? -55.394 7.149 79.272 1.00 20.19 243 ALA C N 1
ATOM 8904 C CA . ALA C 1 246 ? -55.092 5.856 78.646 1.00 20.46 243 ALA C CA 1
ATOM 8905 C C . ALA C 1 246 ? -54.442 6.149 77.303 1.00 20.52 243 ALA C C 1
ATOM 8906 O O . ALA C 1 246 ? -54.708 7.196 76.693 1.00 20.66 243 ALA C O 1
ATOM 8908 N N . PRO C 1 247 ? -53.514 5.296 76.822 1.00 21.37 244 PRO C N 1
ATOM 8909 C CA . PRO C 1 247 ? -52.787 5.594 75.589 1.00 21.65 244 PRO C CA 1
ATOM 8910 C C . PRO C 1 247 ? -53.696 5.991 74.414 1.00 22.56 244 PRO C C 1
ATOM 8911 O O . PRO C 1 247 ? -53.393 6.937 73.725 1.00 23.20 244 PRO C O 1
ATOM 8915 N N . ASN C 1 248 ? -54.800 5.274 74.210 1.00 25.21 245 ASN C N 1
ATOM 8916 C CA . ASN C 1 248 ? -55.691 5.544 73.084 1.00 28.24 245 ASN C CA 1
ATOM 8917 C C . ASN C 1 248 ? -56.225 6.975 73.181 1.00 27.34 245 ASN C C 1
ATOM 8918 O O . ASN C 1 248 ? -56.447 7.634 72.175 1.00 29.64 245 ASN C O 1
ATOM 8923 N N . TRP C 1 249 ? -56.455 7.435 74.409 1.00 25.88 246 TRP C N 1
ATOM 8924 C CA . TRP C 1 249 ? -56.970 8.780 74.662 1.00 25.45 246 TRP C CA 1
ATOM 8925 C C . TRP C 1 249 ? -55.908 9.824 74.311 1.00 23.88 246 TRP C C 1
ATOM 8926 O O . TRP C 1 249 ? -56.230 10.884 73.800 1.00 23.99 246 TRP C O 1
ATOM 8937 N N . LEU C 1 250 ? -54.645 9.517 74.602 1.00 23.35 247 LEU C N 1
ATOM 8938 C CA . LEU C 1 250 ? -53.562 10.369 74.211 1.00 24.56 247 LEU C CA 1
ATOM 8939 C C . LEU C 1 250 ? -53.660 10.598 72.700 1.00 26.15 247 LEU C C 1
ATOM 8940 O O . LEU C 1 250 ? -53.658 11.746 72.242 1.00 26.67 247 LEU C O 1
ATOM 8945 N N . TYR C 1 251 ? -53.747 9.495 71.940 1.00 23.36 248 TYR C N 1
ATOM 8946 C CA . TYR C 1 251 ? -53.729 9.594 70.510 1.00 22.16 248 TYR C CA 1
ATOM 8947 C C . TYR C 1 251 ? -54.931 10.442 70.049 1.00 22.11 248 TYR C C 1
ATOM 8948 O O . TYR C 1 251 ? -54.769 11.332 69.221 1.00 24.85 248 TYR C O 1
ATOM 8957 N N . GLN C 1 252 ? -56.125 10.194 70.603 1.00 22.01 249 GLN C N 1
ATOM 8958 C CA . GLN C 1 252 ? -57.326 10.926 70.230 1.00 22.88 249 GLN C CA 1
ATOM 8959 C C . GLN C 1 252 ? -57.179 12.414 70.538 1.00 24.38 249 GLN C C 1
ATOM 8960 O O . GLN C 1 252 ? -57.637 13.245 69.777 1.00 26.08 249 GLN C O 1
ATOM 8966 N N . LEU C 1 253 ? -56.554 12.749 71.663 1.00 26.49 250 LEU C N 1
ATOM 8967 C CA . LEU C 1 253 ? -56.386 14.144 72.062 1.00 27.35 250 LEU C CA 1
ATOM 8968 C C . LEU C 1 253 ? -55.403 14.823 71.106 1.00 28.47 250 LEU C C 1
ATOM 8969 O O . LEU C 1 253 ? -55.688 15.901 70.578 1.00 31.12 250 LEU C O 1
ATOM 8974 N N . ALA C 1 254 ? -54.255 14.174 70.882 1.00 28.40 251 ALA C N 1
ATOM 8975 C CA . ALA C 1 254 ? -53.163 14.738 70.097 1.00 29.93 251 ALA C CA 1
ATOM 8976 C C . ALA C 1 254 ? -53.576 14.951 68.628 1.00 30.84 251 ALA C C 1
ATOM 8977 O O . ALA C 1 254 ? -53.108 15.888 67.988 1.00 26.98 251 ALA C O 1
ATOM 8979 N N . GLU C 1 255 ? -54.448 14.074 68.106 1.00 33.32 252 GLU C N 1
ATOM 8980 C CA . GLU C 1 255 ? -54.833 14.075 66.700 1.00 35.98 252 GLU C CA 1
ATOM 8981 C C . GLU C 1 255 ? -56.089 14.942 66.478 1.00 35.04 252 GLU C C 1
ATOM 8982 O O . GLU C 1 255 ? -56.441 15.216 65.350 1.00 33.72 252 GLU C O 1
ATOM 8988 N N . HIS C 1 256 ? -56.734 15.419 67.542 1.00 36.87 253 HIS C N 1
ATOM 8989 C CA . HIS C 1 256 ? -57.984 16.168 67.417 1.00 39.80 253 HIS C CA 1
ATOM 8990 C C . HIS C 1 256 ? -57.753 17.497 66.702 1.00 40.92 253 HIS C C 1
ATOM 8991 O O . HIS C 1 256 ? -56.776 18.185 66.970 1.00 45.05 253 HIS C O 1
ATOM 8998 N N . PRO C 1 257 ? -58.657 17.893 65.776 1.00 41.99 254 PRO C N 1
ATOM 8999 C CA . PRO C 1 257 ? -58.492 19.120 64.991 1.00 41.92 254 PRO C CA 1
ATOM 9000 C C . PRO C 1 257 ? -58.452 20.435 65.778 1.00 39.51 254 PRO C C 1
ATOM 9001 O O . PRO C 1 257 ? -57.821 21.393 65.340 1.00 41.38 254 PRO C O 1
ATOM 9005 N N . ALA C 1 258 ? -59.130 20.472 66.920 1.00 38.58 255 ALA C N 1
ATOM 9006 C CA . ALA C 1 258 ? -59.191 21.676 67.755 1.00 41.43 255 ALA C CA 1
ATOM 9007 C C . ALA C 1 258 ? -57.915 21.864 68.591 1.00 44.32 255 ALA C C 1
ATOM 9008 O O . ALA C 1 258 ? -57.797 22.878 69.247 1.00 47.85 255 ALA C O 1
ATOM 9010 N N . LEU C 1 259 ? -56.967 20.923 68.578 1.00 45.30 256 LEU C N 1
ATOM 9011 C CA . LEU C 1 259 ? -55.801 21.015 69.470 1.00 51.71 256 LEU C CA 1
ATOM 9012 C C . LEU C 1 259 ? -55.045 22.326 69.256 1.00 54.09 256 LEU C C 1
ATOM 9013 O O . LEU C 1 259 ? -54.782 23.042 70.217 1.00 57.73 256 LEU C O 1
ATOM 9018 N N . PRO C 1 260 ? -54.614 22.673 68.025 1.00 57.91 257 PRO C N 1
ATOM 9019 C CA . PRO C 1 260 ? -53.844 23.906 67.815 1.00 53.01 257 PRO C CA 1
ATOM 9020 C C . PRO C 1 260 ? -54.627 25.186 68.151 1.00 47.33 257 PRO C C 1
ATOM 9021 O O . PRO C 1 260 ? -54.013 26.168 68.569 1.00 46.66 257 PRO C O 1
ATOM 9025 N N . ARG C 1 261 ? -55.958 25.142 67.977 1.00 44.71 258 ARG C N 1
ATOM 9026 C CA . ARG C 1 261 ? -56.902 26.206 68.378 1.00 44.61 258 ARG C CA 1
ATOM 9027 C C . ARG C 1 261 ? -56.818 26.442 69.902 1.00 42.06 258 ARG C C 1
ATOM 9028 O O . ARG C 1 261 ? -56.907 27.577 70.355 1.00 39.28 258 ARG C O 1
ATOM 9032 N N . SER C 1 262 ? -56.644 25.365 70.685 1.00 43.75 259 SER C N 1
ATOM 9033 C CA . SER C 1 262 ? -56.703 25.386 72.169 1.00 42.88 259 SER C CA 1
ATOM 9034 C C . SER C 1 262 ? -55.411 25.942 72.770 1.00 43.56 259 SER C C 1
ATOM 9035 O O . SER C 1 262 ? -54.313 25.767 72.201 1.00 44.75 259 SER C O 1
ATOM 9038 N N . ASP C 1 263 ? -55.559 26.570 73.951 1.00 44.14 260 ASP C N 1
ATOM 9039 C CA . ASP C 1 263 ? -54.453 27.079 74.769 1.00 41.47 260 ASP C CA 1
ATOM 9040 C C . ASP C 1 263 ? -54.167 26.061 75.880 1.00 41.58 260 ASP C C 1
ATOM 9041 O O . ASP C 1 263 ? -54.944 25.942 76.837 1.00 42.97 260 ASP C O 1
ATOM 9046 N N . LEU C 1 264 ? -53.047 25.348 75.730 1.00 35.89 261 LEU C N 1
ATOM 9047 C CA . LEU C 1 264 ? -52.640 24.324 76.660 1.00 33.51 261 LEU C CA 1
ATOM 9048 C C . LEU C 1 264 ? -51.332 24.734 77.342 1.00 32.52 261 LEU C C 1
ATOM 9049 O O . LEU C 1 264 ? -50.575 23.867 77.770 1.00 33.01 261 LEU C O 1
ATOM 9054 N N . SER C 1 265 ? -51.076 26.044 77.436 1.00 32.25 262 SER C N 1
ATOM 9055 C CA . SER C 1 265 ? -49.777 26.554 77.925 1.00 31.99 262 SER C CA 1
ATOM 9056 C C . SER C 1 265 ? -49.541 26.142 79.384 1.00 31.69 262 SER C C 1
ATOM 9057 O O . SER C 1 265 ? -48.399 26.089 79.816 1.00 33.29 262 SER C O 1
ATOM 9060 N N . SER C 1 266 ? -50.626 25.855 80.122 1.00 30.83 263 SER C N 1
ATOM 9061 C CA . SER C 1 266 ? -50.571 25.450 81.535 1.00 27.14 263 SER C CA 1
ATOM 9062 C C . SER C 1 266 ? -49.984 24.043 81.700 1.00 27.02 263 SER C C 1
ATOM 9063 O O . SER C 1 266 ? -49.456 23.751 82.755 1.00 29.19 263 SER C O 1
ATOM 9066 N N . LEU C 1 267 ? -50.062 23.176 80.679 1.00 28.73 264 LEU C N 1
ATOM 9067 C CA . LEU C 1 267 ? -49.637 21.764 80.825 1.00 28.33 264 LEU C CA 1
ATOM 9068 C C . LEU C 1 267 ? -48.132 21.691 81.111 1.00 28.97 264 LEU C C 1
ATOM 9069 O O . LEU C 1 267 ? -47.318 22.277 80.411 1.00 31.05 264 LEU C O 1
ATOM 9074 N N . ARG C 1 268 ? -47.783 20.983 82.184 1.00 29.42 265 ARG C N 1
ATOM 9075 C CA . ARG C 1 268 ? -46.422 20.615 82.447 1.00 32.97 265 ARG C CA 1
ATOM 9076 C C . ARG C 1 268 ? -46.240 19.101 82.237 1.00 33.23 265 ARG C C 1
ATOM 9077 O O . ARG C 1 268 ? -45.118 18.665 81.979 1.00 31.18 265 ARG C O 1
ATOM 9085 N N . ARG C 1 269 ? -47.326 18.315 82.303 1.00 33.20 266 ARG C N 1
ATOM 9086 C CA . ARG C 1 269 ? -47.231 16.868 82.131 1.00 33.67 266 ARG C CA 1
ATOM 9087 C C . ARG C 1 269 ? -48.530 16.269 81.591 1.00 31.94 266 ARG C C 1
ATOM 9088 O O . ARG C 1 269 ? -49.601 16.375 82.209 1.00 33.59 266 ARG C O 1
ATOM 9096 N N . VAL C 1 270 ? -48.412 15.644 80.413 1.00 28.50 267 VAL C N 1
ATOM 9097 C CA . VAL C 1 270 ? -49.454 14.835 79.860 1.00 25.92 267 VAL C CA 1
ATOM 9098 C C . VAL C 1 270 ? -49.025 13.385 80.070 1.00 24.07 267 VAL C C 1
ATOM 9099 O O . VAL C 1 270 ? -48.144 12.888 79.396 1.00 24.20 267 VAL C O 1
ATOM 9103 N N . VAL C 1 271 ? -49.655 12.738 81.046 1.00 22.47 268 VAL C N 1
ATOM 9104 C CA . VAL C 1 271 ? -49.234 11.456 81.515 1.00 21.95 268 VAL C CA 1
ATOM 9105 C C . VAL C 1 271 ? -50.136 10.395 80.888 1.00 21.41 268 VAL C C 1
ATOM 9106 O O . VAL C 1 271 ? -51.348 10.533 80.866 1.00 21.14 268 VAL C O 1
ATOM 9110 N N . TYR C 1 272 ? -49.527 9.320 80.397 1.00 21.04 269 TYR C N 1
ATOM 9111 C CA . TYR C 1 272 ? -50.282 8.244 79.802 1.00 20.05 269 TYR C CA 1
ATOM 9112 C C . TYR C 1 272 ? -49.597 6.925 80.176 1.00 20.20 269 TYR C C 1
ATOM 9113 O O . TYR C 1 272 ? -48.400 6.877 80.451 1.00 19.50 269 TYR C O 1
ATOM 9122 N N . GLY C 1 273 ? -50.383 5.844 80.180 1.00 21.10 270 GLY C N 1
ATOM 9123 C CA . GLY C 1 273 ? -49.886 4.540 80.562 1.00 22.28 270 GLY C CA 1
ATOM 9124 C C . GLY C 1 273 ? -51.034 3.610 80.872 1.00 23.15 270 GLY C C 1
ATOM 9125 O O . GLY C 1 273 ? -52.199 4.014 80.783 1.00 25.92 270 GLY C O 1
ATOM 9126 N N . GLY C 1 274 ? -50.702 2.379 81.265 1.00 23.96 271 GLY C N 1
ATOM 9127 C CA . GLY C 1 274 ? -51.714 1.435 81.702 1.00 28.03 271 GLY C CA 1
ATOM 9128 C C . GLY C 1 274 ? -52.032 0.400 80.639 1.00 32.28 271 GLY C C 1
ATOM 9129 O O . GLY C 1 274 ? -52.851 -0.470 80.853 1.00 38.32 271 GLY C O 1
ATOM 9130 N N . ALA C 1 275 ? -51.353 0.520 79.498 1.00 37.03 272 ALA C N 1
ATOM 9131 C CA . ALA C 1 275 ? -51.489 -0.372 78.341 1.00 33.55 272 ALA C CA 1
ATOM 9132 C C . ALA C 1 275 ? -50.290 -0.122 77.426 1.00 29.41 272 ALA C C 1
ATOM 9133 O O . ALA C 1 275 ? -49.719 0.970 77.431 1.00 24.64 272 ALA C O 1
ATOM 9135 N N . PRO C 1 276 ? -49.877 -1.109 76.597 1.00 26.09 273 PRO C N 1
ATOM 9136 C CA . PRO C 1 276 ? -48.719 -0.943 75.737 1.00 25.45 273 PRO C CA 1
ATOM 9137 C C . PRO C 1 276 ? -49.015 0.154 74.709 1.00 25.93 273 PRO C C 1
ATOM 9138 O O . PRO C 1 276 ? -50.123 0.251 74.208 1.00 25.90 273 PRO C O 1
ATOM 9142 N N . ALA C 1 277 ? -48.007 0.998 74.470 1.00 27.02 274 ALA C N 1
ATOM 9143 C CA . ALA C 1 277 ? -48.142 2.181 73.654 1.00 23.76 274 ALA C CA 1
ATOM 9144 C C . ALA C 1 277 ? -47.696 1.830 72.239 1.00 21.55 274 ALA C C 1
ATOM 9145 O O . ALA C 1 277 ? -46.828 0.983 72.043 1.00 20.36 274 ALA C O 1
ATOM 9147 N N . VAL C 1 278 ? -48.324 2.483 71.265 1.00 21.66 275 VAL C N 1
ATOM 9148 C CA . VAL C 1 278 ? -47.973 2.328 69.872 1.00 21.70 275 VAL C CA 1
ATOM 9149 C C . VAL C 1 278 ? -46.912 3.372 69.544 1.00 20.08 275 VAL C C 1
ATOM 9150 O O . VAL C 1 278 ? -47.220 4.557 69.460 1.00 20.40 275 VAL C O 1
ATOM 9154 N N . PRO C 1 279 ? -45.636 2.967 69.376 1.00 19.82 276 PRO C N 1
ATOM 9155 C CA . PRO C 1 279 ? -44.534 3.913 69.174 1.00 20.26 276 PRO C CA 1
ATOM 9156 C C . PRO C 1 279 ? -44.782 5.033 68.155 1.00 21.69 276 PRO C C 1
ATOM 9157 O O . PRO C 1 279 ? -44.445 6.187 68.430 1.00 22.42 276 PRO C O 1
ATOM 9161 N N . SER C 1 280 ? -45.380 4.683 67.014 1.00 22.29 277 SER C N 1
ATOM 9162 C CA . SER C 1 280 ? -45.582 5.644 65.929 1.00 23.49 277 SER C CA 1
ATOM 9163 C C . SER C 1 280 ? -46.632 6.694 66.341 1.00 23.16 277 SER C C 1
ATOM 9164 O O . SER C 1 280 ? -46.564 7.860 65.915 1.00 21.92 277 SER C O 1
ATOM 9167 N N . ARG C 1 281 ? -47.589 6.277 67.174 1.00 21.64 278 ARG C N 1
ATOM 9168 C CA . ARG C 1 281 ? -48.680 7.139 67.566 1.00 23.91 278 ARG C CA 1
ATOM 9169 C C . ARG C 1 281 ? -48.204 8.076 68.687 1.00 23.72 278 ARG C C 1
ATOM 9170 O O . ARG C 1 281 ? -48.646 9.232 68.800 1.00 22.35 278 ARG C O 1
ATOM 9178 N N . VAL C 1 282 ? -47.269 7.570 69.492 1.00 23.23 279 VAL C N 1
ATOM 9179 C CA . VAL C 1 282 ? -46.620 8.320 70.545 1.00 22.96 279 VAL C CA 1
ATOM 9180 C C . VAL C 1 282 ? -45.739 9.392 69.902 1.00 23.41 279 VAL C C 1
ATOM 9181 O O . VAL C 1 282 ? -45.794 10.564 70.288 1.00 23.24 279 VAL C O 1
ATOM 9185 N N . ALA C 1 283 ? -44.929 8.980 68.923 1.00 23.59 280 ALA C N 1
ATOM 9186 C CA . ALA C 1 283 ? -44.073 9.923 68.188 1.00 24.86 280 ALA C CA 1
ATOM 9187 C C . ALA C 1 283 ? -44.921 11.085 67.661 1.00 23.83 280 ALA C C 1
ATOM 9188 O O . ALA C 1 283 ? -44.533 12.260 67.768 1.00 25.56 280 ALA C O 1
ATOM 9190 N N . ALA C 1 284 ? -46.082 10.748 67.096 1.00 23.39 281 ALA C N 1
ATOM 9191 C CA . ALA C 1 284 ? -46.972 11.743 66.535 1.00 23.52 281 ALA C CA 1
ATOM 9192 C C . ALA C 1 284 ? -47.462 12.675 67.640 1.00 23.94 281 ALA C C 1
ATOM 9193 O O . ALA C 1 284 ? -47.501 13.874 67.459 1.00 23.26 281 ALA C O 1
ATOM 9195 N N . ALA C 1 285 ? -47.857 12.087 68.776 1.00 24.58 282 ALA C N 1
ATOM 9196 C CA . ALA C 1 285 ? -48.328 12.864 69.913 1.00 22.81 282 ALA C CA 1
ATOM 9197 C C . ALA C 1 285 ? -47.208 13.750 70.451 1.00 21.74 282 ALA C C 1
ATOM 9198 O O . ALA C 1 285 ? -47.450 14.895 70.797 1.00 21.06 282 ALA C O 1
ATOM 9200 N N . ARG C 1 286 ? -45.980 13.234 70.476 1.00 23.13 283 ARG C N 1
ATOM 9201 C CA . ARG C 1 286 ? -44.843 13.997 70.999 1.00 24.96 283 ARG C CA 1
ATOM 9202 C C . ARG C 1 286 ? -44.606 15.259 70.156 1.00 25.78 283 ARG C C 1
ATOM 9203 O O . ARG C 1 286 ? -44.279 16.309 70.714 1.00 27.58 283 ARG C O 1
ATOM 9211 N N . GLU C 1 287 ? -44.752 15.141 68.827 1.00 27.46 284 GLU C N 1
ATOM 9212 C CA . GLU C 1 287 ? -44.627 16.264 67.904 1.00 29.13 284 GLU C CA 1
ATOM 9213 C C . GLU C 1 287 ? -45.752 17.271 68.147 1.00 29.67 284 GLU C C 1
ATOM 9214 O O . GLU C 1 287 ? -45.469 18.452 68.273 1.00 35.68 284 GLU C O 1
ATOM 9220 N N . ARG C 1 288 ? -47.010 16.789 68.182 1.00 29.23 285 ARG C N 1
ATOM 9221 C CA . ARG C 1 288 ? -48.213 17.648 68.122 1.00 30.45 285 ARG C CA 1
ATOM 9222 C C . ARG C 1 288 ? -48.421 18.339 69.474 1.00 31.27 285 ARG C C 1
ATOM 9223 O O . ARG C 1 288 ? -48.814 19.491 69.508 1.00 31.66 285 ARG C O 1
ATOM 9227 N N . MET C 1 289 ? -48.127 17.638 70.574 1.00 34.94 286 MET C N 1
ATOM 9228 C CA . MET C 1 289 ? -48.114 18.187 71.960 1.00 38.96 286 MET C CA 1
ATOM 9229 C C . MET C 1 289 ? -46.650 18.557 72.213 1.00 41.93 286 MET C C 1
ATOM 9230 O O . MET C 1 289 ? -45.780 18.195 71.401 1.00 60.55 286 MET C O 1
ATOM 9235 N N . GLY C 1 290 ? -46.314 19.277 73.261 1.00 34.48 287 GLY C N 1
ATOM 9236 C CA . GLY C 1 290 ? -44.916 19.753 73.279 1.00 35.73 287 GLY C CA 1
ATOM 9237 C C . GLY C 1 290 ? -43.951 18.741 73.888 1.00 31.39 287 GLY C C 1
ATOM 9238 O O . GLY C 1 290 ? -44.181 17.530 73.883 1.00 26.07 287 GLY C O 1
ATOM 9239 N N . ALA C 1 291 ? -42.963 19.301 74.599 1.00 29.09 288 ALA C N 1
ATOM 9240 C CA . ALA C 1 291 ? -42.199 18.580 75.578 1.00 29.54 288 ALA C CA 1
ATOM 9241 C C . ALA C 1 291 ? -42.973 18.465 76.916 1.00 30.22 288 ALA C C 1
ATOM 9242 O O . ALA C 1 291 ? -42.454 18.877 77.948 1.00 32.12 288 ALA C O 1
ATOM 9244 N N . VAL C 1 292 ? -44.161 17.843 76.892 1.00 27.30 289 VAL C N 1
ATOM 9245 C CA . VAL C 1 292 ? -44.953 17.604 78.100 1.00 25.58 289 VAL C CA 1
ATOM 9246 C C . VAL C 1 292 ? -45.321 16.117 78.245 1.00 24.32 289 VAL C C 1
ATOM 9247 O O . VAL C 1 292 ? -45.915 15.732 79.261 1.00 25.94 289 VAL C O 1
ATOM 9251 N N . LEU C 1 293 ? -44.947 15.288 77.271 1.00 23.24 290 LEU C N 1
ATOM 9252 C CA . LEU C 1 293 ? -45.369 13.911 77.250 1.00 25.02 290 LEU C CA 1
ATOM 9253 C C . LEU C 1 293 ? -44.547 13.093 78.246 1.00 24.31 290 LEU C C 1
ATOM 9254 O O . LEU C 1 293 ? -43.324 13.142 78.209 1.00 22.69 290 LEU C O 1
ATOM 9259 N N . MET C 1 294 ? -45.247 12.332 79.098 1.00 24.17 291 MET C N 1
ATOM 9260 C CA . MET C 1 294 ? -44.636 11.399 80.003 1.00 24.39 291 MET C CA 1
ATOM 9261 C C . MET C 1 294 ? -45.443 10.098 80.040 1.00 23.92 291 MET C C 1
ATOM 9262 O O . MET C 1 294 ? -46.662 10.110 80.259 1.00 21.75 291 MET C O 1
ATOM 9267 N N . GLN C 1 295 ? -44.731 8.977 79.884 1.00 24.66 292 GLN C N 1
ATOM 9268 C CA . GLN C 1 295 ? -45.318 7.659 80.027 1.00 25.18 292 GLN C CA 1
ATOM 9269 C C . GLN C 1 295 ? -45.033 7.146 81.441 1.00 25.27 292 GLN C C 1
ATOM 9270 O O . GLN C 1 295 ? -44.014 7.501 82.036 1.00 27.43 292 GLN C O 1
ATOM 9276 N N . ASN C 1 296 ? -45.968 6.348 81.964 1.00 24.29 293 ASN C N 1
ATOM 9277 C CA . ASN C 1 296 ? -45.868 5.691 83.265 1.00 25.27 293 ASN C CA 1
ATOM 9278 C C . ASN C 1 296 ? -46.071 4.190 83.057 1.00 22.53 293 ASN C C 1
ATOM 9279 O O . ASN C 1 296 ? -46.961 3.805 82.309 1.00 24.34 293 ASN C O 1
ATOM 9284 N N . TYR C 1 297 ? -45.265 3.372 83.732 1.00 21.10 294 TYR C N 1
ATOM 9285 C CA . TYR C 1 297 ? -45.415 1.926 83.748 1.00 22.00 294 TYR C CA 1
ATOM 9286 C C . TYR C 1 297 ? -45.553 1.478 85.196 1.00 23.98 294 TYR C C 1
ATOM 9287 O O . TYR C 1 297 ? -44.744 1.864 86.040 1.00 25.25 294 TYR C O 1
ATOM 9296 N N . GLY C 1 298 ? -46.611 0.695 85.453 1.00 23.74 295 GLY C N 1
ATOM 9297 C CA . GLY C 1 298 ? -46.818 0.028 86.702 1.00 23.30 295 GLY C CA 1
ATOM 9298 C C . GLY C 1 298 ? -47.618 -1.245 86.485 1.00 25.10 295 GLY C C 1
ATOM 9299 O O . GLY C 1 298 ? -48.077 -1.519 85.373 1.00 25.68 295 GLY C O 1
ATOM 9300 N N . THR C 1 299 ? -47.764 -2.036 87.556 1.00 26.03 296 THR C N 1
ATOM 9301 C CA . THR C 1 299 ? -48.668 -3.171 87.575 1.00 25.23 296 THR C CA 1
ATOM 9302 C C . THR C 1 299 ? -49.500 -3.085 88.847 1.00 25.47 296 THR C C 1
ATOM 9303 O O . THR C 1 299 ? -49.186 -2.290 89.729 1.00 24.48 296 THR C O 1
ATOM 9307 N N . GLN C 1 300 ? -50.561 -3.887 88.907 1.00 28.51 297 GLN C N 1
ATOM 9308 C CA . GLN C 1 300 ? -51.415 -3.930 90.078 1.00 32.27 297 GLN C CA 1
ATOM 9309 C C . GLN C 1 300 ? -50.583 -4.382 91.281 1.00 30.38 297 GLN C C 1
ATOM 9310 O O . GLN C 1 300 ? -50.709 -3.813 92.349 1.00 28.14 297 GLN C O 1
ATOM 9316 N N . GLU C 1 301 ? -49.702 -5.362 91.070 1.00 28.00 298 GLU C N 1
ATOM 9317 C CA . GLU C 1 301 ? -48.866 -5.899 92.114 1.00 27.28 298 GLU C CA 1
ATOM 9318 C C . GLU C 1 301 ? -47.733 -4.914 92.471 1.00 26.52 298 GLU C C 1
ATOM 9319 O O . GLU C 1 301 ? -47.375 -4.786 93.619 1.00 30.44 298 GLU C O 1
ATOM 9325 N N . ALA C 1 302 ? -47.175 -4.201 91.495 1.00 23.88 299 ALA C N 1
ATOM 9326 C CA . ALA C 1 302 ? -45.935 -3.454 91.702 1.00 21.67 299 ALA C CA 1
ATOM 9327 C C . ALA C 1 302 ? -46.186 -1.992 92.074 1.00 20.73 299 ALA C C 1
ATOM 9328 O O . ALA C 1 302 ? -45.275 -1.317 92.524 1.00 19.44 299 ALA C O 1
ATOM 9330 N N . ALA C 1 303 ? -47.393 -1.494 91.804 1.00 21.27 300 ALA C N 1
ATOM 9331 C CA . ALA C 1 303 ? -47.634 -0.058 91.669 1.00 21.37 300 ALA C CA 1
ATOM 9332 C C . ALA C 1 303 ? -46.646 0.555 90.654 1.00 22.40 300 ALA C C 1
ATOM 9333 O O . ALA C 1 303 ? -46.270 -0.111 89.684 1.00 22.75 300 ALA C O 1
ATOM 9335 N N . PHE C 1 304 ? -46.252 1.822 90.846 1.00 22.73 301 PHE C N 1
ATOM 9336 C CA . PHE C 1 304 ? -45.360 2.549 89.932 1.00 21.80 301 PHE C CA 1
ATOM 9337 C C . PHE C 1 304 ? -43.988 1.868 89.810 1.00 22.72 301 PHE C C 1
ATOM 9338 O O . PHE C 1 304 ? -43.381 1.510 90.822 1.00 26.03 301 PHE C O 1
ATOM 9346 N N . ILE C 1 305 ? -43.490 1.725 88.573 1.00 22.37 302 ILE C N 1
ATOM 9347 C CA . ILE C 1 305 ? -42.173 1.139 88.320 1.00 22.60 302 ILE C CA 1
ATOM 9348 C C . ILE C 1 305 ? -41.252 2.126 87.582 1.00 22.65 302 ILE C C 1
ATOM 9349 O O . ILE C 1 305 ? -40.116 2.339 88.007 1.00 20.83 302 ILE C O 1
ATOM 9354 N N . ALA C 1 306 ? -41.708 2.671 86.448 1.00 22.54 303 ALA C N 1
ATOM 9355 C CA . ALA C 1 306 ? -40.832 3.463 85.586 1.00 22.10 303 ALA C CA 1
ATOM 9356 C C . ALA C 1 306 ? -41.617 4.550 84.858 1.00 22.31 303 ALA C C 1
ATOM 9357 O O . ALA C 1 306 ? -42.839 4.495 84.767 1.00 22.20 303 ALA C O 1
ATOM 9359 N N . ALA C 1 307 ? -40.885 5.536 84.335 1.00 22.36 304 ALA C N 1
ATOM 9360 C CA . ALA C 1 307 ? -41.473 6.602 83.563 1.00 25.00 304 ALA C CA 1
ATOM 9361 C C . ALA C 1 307 ? -40.532 7.009 82.420 1.00 26.60 304 ALA C C 1
ATOM 9362 O O . ALA C 1 307 ? -39.316 6.892 82.522 1.00 30.78 304 ALA C O 1
ATOM 9364 N N . LEU C 1 308 ? -41.137 7.477 81.330 1.00 25.15 305 LEU C N 1
ATOM 9365 C CA . LEU C 1 308 ? -40.456 7.967 80.156 1.00 25.17 305 LEU C CA 1
ATOM 9366 C C . LEU C 1 308 ? -40.733 9.472 80.078 1.00 25.97 305 LEU C C 1
ATOM 9367 O O . LEU C 1 308 ? -41.918 9.867 79.969 1.00 26.68 305 LEU C O 1
ATOM 9372 N N . THR C 1 309 ? -39.660 10.281 80.155 1.00 23.08 306 THR C N 1
ATOM 9373 C CA . THR C 1 309 ? -39.770 11.728 80.308 1.00 22.49 306 THR C CA 1
ATOM 9374 C C . THR C 1 309 ? -40.069 12.371 78.964 1.00 23.81 306 THR C C 1
ATOM 9375 O O . THR C 1 309 ? -39.942 11.745 77.920 1.00 24.08 306 THR C O 1
ATOM 9379 N N . PRO C 1 310 ? -40.484 13.651 78.933 1.00 25.76 307 PRO C N 1
ATOM 9380 C CA . PRO C 1 310 ? -40.668 14.356 77.664 1.00 26.22 307 PRO C CA 1
ATOM 9381 C C . PRO C 1 310 ? -39.388 14.424 76.817 1.00 28.07 307 PRO C C 1
ATOM 9382 O O . PRO C 1 310 ? -39.453 14.394 75.601 1.00 34.20 307 PRO C O 1
ATOM 9386 N N . ASP C 1 311 ? -38.221 14.517 77.458 1.00 28.93 308 ASP C N 1
ATOM 9387 C CA . ASP C 1 311 ? -36.959 14.541 76.716 1.00 28.31 308 ASP C CA 1
ATOM 9388 C C . ASP C 1 311 ? -36.625 13.150 76.181 1.00 27.02 308 ASP C C 1
ATOM 9389 O O . ASP C 1 311 ? -36.045 13.054 75.125 1.00 29.76 308 ASP C O 1
ATOM 9394 N N . ASP C 1 312 ? -36.982 12.098 76.923 1.00 26.89 309 ASP C N 1
ATOM 9395 C CA . ASP C 1 312 ? -36.834 10.712 76.457 1.00 25.70 309 ASP C CA 1
ATOM 9396 C C . ASP C 1 312 ? -37.639 10.499 75.170 1.00 22.79 309 ASP C C 1
ATOM 9397 O O . ASP C 1 312 ? -37.204 9.758 74.308 1.00 20.78 309 ASP C O 1
ATOM 9402 N N . HIS C 1 313 ? -38.812 11.138 75.071 1.00 22.97 310 HIS C N 1
ATOM 9403 C CA . HIS C 1 313 ? -39.741 11.004 73.924 1.00 23.84 310 HIS C CA 1
ATOM 9404 C C . HIS C 1 313 ? -39.173 11.644 72.644 1.00 24.49 310 HIS C C 1
ATOM 9405 O O . HIS C 1 313 ? -39.762 11.511 71.573 1.00 24.70 310 HIS C O 1
ATOM 9412 N N . ALA C 1 314 ? -38.046 12.352 72.755 1.00 24.68 311 ALA C N 1
ATOM 9413 C CA . ALA C 1 314 ? -37.411 13.001 71.625 1.00 24.84 311 ALA C CA 1
ATOM 9414 C C . ALA C 1 314 ? -36.277 12.139 71.074 1.00 26.49 311 ALA C C 1
ATOM 9415 O O . ALA C 1 314 ? -35.500 12.619 70.270 1.00 33.86 311 ALA C O 1
ATOM 9417 N N . ARG C 1 315 ? -36.168 10.880 71.500 1.00 27.85 312 ARG C N 1
ATOM 9418 C CA . ARG C 1 315 ? -35.251 9.910 70.890 1.00 30.04 312 ARG C CA 1
ATOM 9419 C C . ARG C 1 315 ? -36.099 8.764 70.319 1.00 32.07 312 ARG C C 1
ATOM 9420 O O . ARG C 1 315 ? -36.755 8.080 71.081 1.00 34.45 312 ARG C O 1
ATOM 9428 N N . ARG C 1 316 ? -36.109 8.558 68.993 1.00 35.63 313 ARG C N 1
ATOM 9429 C CA . ARG C 1 316 ? -36.965 7.514 68.371 1.00 39.80 313 ARG C CA 1
ATOM 9430 C C . ARG C 1 316 ? -36.715 6.168 69.072 1.00 36.21 313 ARG C C 1
ATOM 9431 O O . ARG C 1 316 ? -37.669 5.406 69.309 1.00 34.02 313 ARG C O 1
ATOM 9439 N N . GLU C 1 317 ? -35.446 5.906 69.426 1.00 33.41 314 GLU C N 1
ATOM 9440 C CA . GLU C 1 317 ? -35.000 4.613 69.995 1.00 35.03 314 GLU C CA 1
ATOM 9441 C C . GLU C 1 317 ? -35.752 4.283 71.300 1.00 34.14 314 GLU C C 1
ATOM 9442 O O . GLU C 1 317 ? -35.900 3.107 71.640 1.00 32.21 314 GLU C O 1
ATOM 9448 N N . LEU C 1 318 ? -36.200 5.312 72.032 1.00 30.43 315 LEU C N 1
ATOM 9449 C CA . LEU C 1 318 ? -36.829 5.132 73.329 1.00 28.74 315 LEU C CA 1
ATOM 9450 C C . LEU C 1 318 ? -38.365 5.064 73.238 1.00 27.77 315 LEU C C 1
ATOM 9451 O O . LEU C 1 318 ? -39.023 4.877 74.249 1.00 29.41 315 LEU C O 1
ATOM 9456 N N . LEU C 1 319 ? -38.942 5.193 72.045 1.00 25.56 316 LEU C N 1
ATOM 9457 C CA . LEU C 1 319 ? -40.380 5.119 71.913 1.00 25.31 316 LEU C CA 1
ATOM 9458 C C . LEU C 1 319 ? -40.889 3.683 72.155 1.00 22.33 316 LEU C C 1
ATOM 9459 O O . LEU C 1 319 ? -42.069 3.481 72.295 1.00 19.57 316 LEU C O 1
ATOM 9464 N N . THR C 1 320 ? -39.994 2.696 72.238 1.00 21.70 317 THR C N 1
ATOM 9465 C CA . THR C 1 320 ? -40.385 1.344 72.591 1.00 21.94 317 THR C CA 1
ATOM 9466 C C . THR C 1 320 ? -40.110 1.045 74.068 1.00 23.63 317 THR C C 1
ATOM 9467 O O . THR C 1 320 ? -40.243 -0.096 74.491 1.00 23.01 317 THR C O 1
ATOM 9471 N N . ALA C 1 321 ? -39.759 2.082 74.837 1.00 26.43 318 ALA C N 1
ATOM 9472 C CA . ALA C 1 321 ? -39.356 1.944 76.218 1.00 26.49 318 ALA C CA 1
ATOM 9473 C C . ALA C 1 321 ? -40.440 2.477 77.159 1.00 26.25 318 ALA C C 1
ATOM 9474 O O . ALA C 1 321 ? -41.279 3.313 76.775 1.00 25.85 318 ALA C O 1
ATOM 9476 N N . VAL C 1 322 ? -40.363 1.999 78.409 1.00 25.64 319 VAL C N 1
ATOM 9477 C CA . VAL C 1 322 ? -41.190 2.462 79.511 1.00 24.72 319 VAL C CA 1
ATOM 9478 C C . VAL C 1 322 ? -40.412 3.514 80.295 1.00 23.58 319 VAL C C 1
ATOM 9479 O O . VAL C 1 322 ? -41.021 4.310 81.023 1.00 27.06 319 VAL C O 1
ATOM 9483 N N . GLY C 1 323 ? -39.088 3.479 80.156 1.00 23.41 320 GLY C N 1
ATOM 9484 C CA . GLY C 1 323 ? -38.205 4.504 80.669 1.00 25.70 320 GLY C CA 1
ATOM 9485 C C . GLY C 1 323 ? -37.264 3.966 81.736 1.00 26.12 320 GLY C C 1
ATOM 9486 O O . GLY C 1 323 ? -37.085 2.769 81.851 1.00 25.47 320 GLY C O 1
ATOM 9487 N N . ARG C 1 324 ? -36.646 4.876 82.488 1.00 29.76 321 ARG C N 1
ATOM 9488 C CA . ARG C 1 324 ? -35.792 4.525 83.607 1.00 32.61 321 ARG C CA 1
ATOM 9489 C C . ARG C 1 324 ? -36.674 4.185 84.802 1.00 29.95 321 ARG C C 1
ATOM 9490 O O . ARG C 1 324 ? -37.721 4.801 84.987 1.00 29.83 321 ARG C O 1
ATOM 9498 N N . PRO C 1 325 ? -36.303 3.182 85.631 1.00 28.52 322 PRO C N 1
ATOM 9499 C CA . PRO C 1 325 ? -37.017 2.907 86.873 1.00 27.96 322 PRO C CA 1
ATOM 9500 C C . PRO C 1 325 ? -37.038 4.149 87.761 1.00 26.25 322 PRO C C 1
ATOM 9501 O O . PRO C 1 325 ? -36.113 4.943 87.726 1.00 27.49 322 PRO C O 1
ATOM 9505 N N . LEU C 1 326 ? -38.106 4.295 88.537 1.00 26.17 323 LEU C N 1
ATOM 9506 C CA . LEU C 1 326 ? -38.246 5.399 89.456 1.00 27.48 323 LEU C CA 1
ATOM 9507 C C . LEU C 1 326 ? -37.240 5.238 90.593 1.00 26.86 323 LEU C C 1
ATOM 9508 O O . LEU C 1 326 ? -36.666 4.170 90.783 1.00 26.29 323 LEU C O 1
ATOM 9513 N N . PRO C 1 327 ? -36.975 6.318 91.361 1.00 28.77 324 PRO C N 1
ATOM 9514 C CA . PRO C 1 327 ? -36.010 6.307 92.458 1.00 30.86 324 PRO C CA 1
ATOM 9515 C C . PRO C 1 327 ? -35.771 5.085 93.349 1.00 33.26 324 PRO C C 1
ATOM 9516 O O . PRO C 1 327 ? -34.588 4.668 93.451 1.00 39.08 324 PRO C O 1
ATOM 9520 N N . HIS C 1 328 ? -36.757 4.543 94.055 1.00 29.78 325 HIS C N 1
ATOM 9521 C CA . HIS C 1 328 ? -36.373 3.473 94.990 1.00 29.96 325 HIS C CA 1
ATOM 9522 C C . HIS C 1 328 ? -36.707 2.112 94.396 1.00 28.60 325 HIS C C 1
ATOM 9523 O O . HIS C 1 328 ? -37.020 1.131 95.127 1.00 30.29 325 HIS C O 1
ATOM 9530 N N . VAL C 1 329 ? -36.776 2.076 93.065 1.00 29.49 326 VAL C N 1
ATOM 9531 C CA . VAL C 1 329 ? -37.282 0.905 92.334 1.00 28.60 326 VAL C CA 1
ATOM 9532 C C . VAL C 1 329 ? -36.095 0.147 91.760 1.00 27.62 326 VAL C C 1
ATOM 9533 O O . VAL C 1 329 ? -35.433 0.621 90.852 1.00 25.76 326 VAL C O 1
ATOM 9537 N N . GLU C 1 330 ? -35.854 -1.027 92.332 1.00 30.33 327 GLU C N 1
ATOM 9538 C CA . GLU C 1 330 ? -34.838 -1.944 91.866 1.00 36.13 327 GLU C CA 1
ATOM 9539 C C . GLU C 1 330 ? -35.488 -2.873 90.843 1.00 33.15 327 GLU C C 1
ATOM 9540 O O . GLU C 1 330 ? -36.545 -3.394 91.094 1.00 30.36 327 GLU C O 1
ATOM 9546 N N . VAL C 1 331 ? -34.829 -3.060 89.696 1.00 33.17 328 VAL C N 1
ATOM 9547 C CA . VAL C 1 331 ? -35.307 -3.959 88.660 1.00 30.88 328 VAL C CA 1
ATOM 9548 C C . VAL C 1 331 ? -34.179 -4.913 88.285 1.00 30.72 328 VAL C C 1
ATOM 9549 O O . VAL C 1 331 ? -33.065 -4.490 88.096 1.00 31.38 328 VAL C O 1
ATOM 9553 N N . GLU C 1 332 ? -34.510 -6.196 88.166 1.00 33.02 329 GLU C N 1
ATOM 9554 C CA . GLU C 1 332 ? -33.611 -7.192 87.602 1.00 34.08 329 GLU C CA 1
ATOM 9555 C C . GLU C 1 332 ? -34.312 -7.883 86.434 1.00 34.50 329 GLU C C 1
ATOM 9556 O O . GLU C 1 332 ? -35.537 -7.970 86.413 1.00 35.77 329 GLU C O 1
ATOM 9562 N N . ILE C 1 333 ? -33.516 -8.350 85.468 1.00 34.20 330 ILE C N 1
ATOM 9563 C CA . ILE C 1 333 ? -33.966 -9.217 84.402 1.00 32.19 330 ILE C CA 1
ATOM 9564 C C . ILE C 1 333 ? -33.428 -10.616 84.710 1.00 34.68 330 ILE C C 1
ATOM 9565 O O . ILE C 1 333 ? -32.243 -10.767 84.945 1.00 35.41 330 ILE C O 1
ATOM 9570 N N . ARG C 1 334 ? -34.300 -11.631 84.693 1.00 37.61 331 ARG C N 1
ATOM 9571 C CA . ARG C 1 334 ? -33.959 -12.976 85.135 1.00 40.93 331 ARG C CA 1
ATOM 9572 C C . ARG C 1 334 ? -34.441 -14.042 84.147 1.00 45.92 331 ARG C C 1
ATOM 9573 O O . ARG C 1 334 ? -35.449 -13.858 83.458 1.00 41.82 331 ARG C O 1
ATOM 9581 N N . ASP C 1 335 ? -33.740 -15.185 84.150 1.00 53.11 332 ASP C N 1
ATOM 9582 C CA . ASP C 1 335 ? -34.075 -16.345 83.314 1.00 61.48 332 ASP C CA 1
ATOM 9583 C C . ASP C 1 335 ? -35.109 -17.219 84.041 1.00 61.54 332 ASP C C 1
ATOM 9584 O O . ASP C 1 335 ? -35.516 -16.904 85.164 1.00 55.18 332 ASP C O 1
ATOM 9589 N N . ASP C 1 336 ? -35.526 -18.299 83.358 1.00 71.35 333 ASP C N 1
ATOM 9590 C CA . ASP C 1 336 ? -36.457 -19.334 83.859 1.00 69.81 333 ASP C CA 1
ATOM 9591 C C . ASP C 1 336 ? -35.925 -19.927 85.166 1.00 65.55 333 ASP C C 1
ATOM 9592 O O . ASP C 1 336 ? -36.701 -20.236 86.053 1.00 59.47 333 ASP C O 1
ATOM 9597 N N . SER C 1 337 ? -34.596 -20.082 85.266 1.00 70.67 334 SER C N 1
ATOM 9598 C CA . SER C 1 337 ? -33.915 -20.563 86.484 1.00 76.28 334 SER C CA 1
ATOM 9599 C C . SER C 1 337 ? -34.177 -19.596 87.646 1.00 74.26 334 SER C C 1
ATOM 9600 O O . SER C 1 337 ? -34.751 -19.991 88.659 1.00 77.21 334 SER C O 1
ATOM 9603 N N . GLY C 1 338 ? -33.778 -18.330 87.470 1.00 68.00 335 GLY C N 1
ATOM 9604 C CA . GLY C 1 338 ? -33.894 -17.305 88.503 1.00 67.14 335 GLY C CA 1
ATOM 9605 C C . GLY C 1 338 ? -32.651 -16.433 88.616 1.00 67.57 335 GLY C C 1
ATOM 9606 O O . GLY C 1 338 ? -32.587 -15.554 89.480 1.00 69.89 335 GLY C O 1
ATOM 9607 N N . GLY C 1 339 ? -31.654 -16.665 87.754 1.00 61.35 336 GLY C N 1
ATOM 9608 C CA . GLY C 1 339 ? -30.393 -15.941 87.817 1.00 61.14 336 GLY C CA 1
ATOM 9609 C C . GLY C 1 339 ? -30.452 -14.640 87.048 1.00 61.34 336 GLY C C 1
ATOM 9610 O O . GLY C 1 339 ? -31.155 -14.543 86.049 1.00 61.18 336 GLY C O 1
ATOM 9611 N N . THR C 1 340 ? -29.673 -13.653 87.504 1.00 61.96 337 THR C N 1
ATOM 9612 C CA . THR C 1 340 ? -29.607 -12.339 86.888 1.00 58.78 337 THR C CA 1
ATOM 9613 C C . THR C 1 340 ? -28.904 -12.439 85.525 1.00 57.62 337 THR C C 1
ATOM 9614 O O . THR C 1 340 ? -27.880 -13.090 85.421 1.00 55.94 337 THR C O 1
ATOM 9618 N N . LEU C 1 341 ? -29.489 -11.781 84.508 1.00 59.52 338 LEU C N 1
ATOM 9619 C CA . LEU C 1 341 ? -28.986 -11.696 83.130 1.00 62.08 338 LEU C CA 1
ATOM 9620 C C . LEU C 1 341 ? -28.299 -10.348 82.906 1.00 69.55 338 LEU C C 1
ATOM 9621 O O . LEU C 1 341 ? -28.600 -9.358 83.573 1.00 63.99 338 LEU C O 1
ATOM 9626 N N . PRO C 1 342 ? -27.386 -10.258 81.912 1.00 78.67 339 PRO C N 1
ATOM 9627 C CA . PRO C 1 342 ? -26.735 -8.987 81.579 1.00 80.67 339 PRO C CA 1
ATOM 9628 C C . PRO C 1 342 ? -27.620 -7.980 80.812 1.00 77.29 339 PRO C C 1
ATOM 9629 O O . PRO C 1 342 ? -28.665 -8.345 80.248 1.00 70.88 339 PRO C O 1
ATOM 9633 N N . ARG C 1 343 ? -27.169 -6.718 80.790 1.00 72.58 340 ARG C N 1
ATOM 9634 C CA . ARG C 1 343 ? -27.791 -5.650 80.010 1.00 66.45 340 ARG C CA 1
ATOM 9635 C C . ARG C 1 343 ? -27.927 -6.143 78.569 1.00 60.14 340 ARG C C 1
ATOM 9636 O O . ARG C 1 343 ? -26.994 -6.711 78.024 1.00 59.22 340 ARG C O 1
ATOM 9638 N N . GLY C 1 344 ? -29.115 -5.956 77.990 1.00 60.18 341 GLY C N 1
ATOM 9639 C CA . GLY C 1 344 ? -29.368 -6.308 76.599 1.00 58.08 341 GLY C CA 1
ATOM 9640 C C . GLY C 1 344 ? -30.126 -7.614 76.459 1.00 53.55 341 GLY C C 1
ATOM 9641 O O . GLY C 1 344 ? -30.844 -7.802 75.483 1.00 46.04 341 GLY C O 1
ATOM 9642 N N . ALA C 1 345 ? -29.969 -8.520 77.431 1.00 53.89 342 ALA C N 1
ATOM 9643 C CA . ALA C 1 345 ? -30.630 -9.832 77.395 1.00 53.93 342 ALA C CA 1
ATOM 9644 C C . ALA C 1 345 ? -32.120 -9.678 77.720 1.00 49.06 342 ALA C C 1
ATOM 9645 O O . ALA C 1 345 ? -32.499 -8.783 78.489 1.00 47.55 342 ALA C O 1
ATOM 9647 N N . VAL C 1 346 ? -32.953 -10.566 77.171 1.00 44.76 343 VAL C N 1
ATOM 9648 C CA . VAL C 1 346 ? -34.383 -10.531 77.453 1.00 42.79 343 VAL C CA 1
ATOM 9649 C C . VAL C 1 346 ? -34.723 -11.626 78.469 1.00 40.72 343 VAL C C 1
ATOM 9650 O O . VAL C 1 346 ? -34.300 -12.762 78.328 1.00 46.00 343 VAL C O 1
ATOM 9654 N N . GLY C 1 347 ? -35.491 -11.240 79.492 1.00 38.65 344 GLY C N 1
ATOM 9655 C CA . GLY C 1 347 ? -35.995 -12.134 80.519 1.00 36.89 344 GLY C CA 1
ATOM 9656 C C . GLY C 1 347 ? -37.101 -11.480 81.330 1.00 37.76 344 GLY C C 1
ATOM 9657 O O . GLY C 1 347 ? -37.581 -10.402 80.965 1.00 32.56 344 GLY C O 1
ATOM 9658 N N . GLU C 1 348 ? -37.482 -12.131 82.442 1.00 39.63 345 GLU C N 1
ATOM 9659 C CA . GLU C 1 348 ? -38.572 -11.690 83.298 1.00 36.30 345 GLU C CA 1
ATOM 9660 C C . GLU C 1 348 ? -38.126 -10.492 84.126 1.00 34.34 345 GLU C C 1
ATOM 9661 O O . GLU C 1 348 ? -37.061 -10.512 84.707 1.00 36.45 345 GLU C O 1
ATOM 9667 N N . VAL C 1 349 ? -38.999 -9.488 84.200 1.00 32.91 346 VAL C N 1
ATOM 9668 C CA . VAL C 1 349 ? -38.796 -8.290 84.966 1.00 30.62 346 VAL C CA 1
ATOM 9669 C C . VAL C 1 349 ? -39.221 -8.584 86.408 1.00 29.58 346 VAL C C 1
ATOM 9670 O O . VAL C 1 349 ? -40.364 -8.951 86.668 1.00 31.41 346 VAL C O 1
ATOM 9674 N N . TRP C 1 350 ? -38.265 -8.444 87.331 1.00 30.49 347 TRP C N 1
ATOM 9675 C CA . TRP C 1 350 ? -38.496 -8.533 88.762 1.00 29.49 347 TRP C CA 1
ATOM 9676 C C . TRP C 1 350 ? -38.207 -7.173 89.390 1.00 26.24 347 TRP C C 1
ATOM 9677 O O . TRP C 1 350 ? -37.284 -6.474 88.978 1.00 24.25 347 TRP C O 1
ATOM 9688 N N . VAL C 1 351 ? -38.991 -6.849 90.411 1.00 25.53 348 VAL C N 1
ATOM 9689 C CA . VAL C 1 351 ? -39.016 -5.540 90.992 1.00 27.32 348 VAL C CA 1
ATOM 9690 C C . VAL C 1 351 ? -38.958 -5.676 92.523 1.00 27.92 348 VAL C C 1
ATOM 9691 O O . VAL C 1 351 ? -39.586 -6.559 93.097 1.00 26.22 348 VAL C O 1
ATOM 9695 N N . ARG C 1 352 ? -38.160 -4.812 93.161 1.00 28.05 349 ARG C N 1
ATOM 9696 C CA . ARG C 1 352 ? -38.133 -4.627 94.610 1.00 30.59 349 ARG C CA 1
ATOM 9697 C C . ARG C 1 352 ? -38.244 -3.124 94.868 1.00 28.08 349 ARG C C 1
ATOM 9698 O O . ARG C 1 352 ? -37.458 -2.343 94.341 1.00 28.50 349 ARG C O 1
ATOM 9706 N N . SER C 1 353 ? -39.256 -2.720 95.630 1.00 26.19 350 SER C N 1
ATOM 9707 C CA . SER C 1 353 ? -39.502 -1.307 95.903 1.00 27.30 350 SER C CA 1
ATOM 9708 C C . SER C 1 353 ? -40.435 -1.167 97.101 1.00 27.42 350 SER C C 1
ATOM 9709 O O . SER C 1 353 ? -41.207 -2.076 97.421 1.00 30.48 350 SER C O 1
ATOM 9712 N N . PRO C 1 354 ? -40.432 0.008 97.761 1.00 27.50 351 PRO C N 1
ATOM 9713 C CA . PRO C 1 354 ? -41.382 0.290 98.830 1.00 29.45 351 PRO C CA 1
ATOM 9714 C C . PRO C 1 354 ? -42.839 0.414 98.371 1.00 30.12 351 PRO C C 1
ATOM 9715 O O . PRO C 1 354 ? -43.708 0.608 99.217 1.00 36.95 351 PRO C O 1
ATOM 9719 N N . MET C 1 355 ? -43.096 0.315 97.065 1.00 28.44 352 MET C N 1
ATOM 9720 C CA . MET C 1 355 ? -44.438 0.483 96.526 1.00 27.21 352 MET C CA 1
ATOM 9721 C C . MET C 1 355 ? -45.100 -0.872 96.229 1.00 25.94 352 MET C C 1
ATOM 9722 O O . MET C 1 355 ? -46.299 -0.896 95.947 1.00 25.64 352 MET C O 1
ATOM 9727 N N . THR C 1 356 ? -44.359 -1.981 96.330 1.00 24.49 353 THR C N 1
ATOM 9728 C CA . THR C 1 356 ? -44.923 -3.269 95.951 1.00 26.20 353 THR C CA 1
ATOM 9729 C C . THR C 1 356 ? -45.964 -3.743 96.970 1.00 26.04 353 THR C C 1
ATOM 9730 O O . THR C 1 356 ? -45.909 -3.388 98.132 1.00 26.41 353 THR C O 1
ATOM 9734 N N . MET C 1 357 ? -46.885 -4.577 96.472 1.00 27.98 354 MET C N 1
ATOM 9735 C CA . MET C 1 357 ? -47.992 -5.179 97.200 1.00 29.51 354 MET C CA 1
ATOM 9736 C C . MET C 1 357 ? -47.450 -5.885 98.438 1.00 31.37 354 MET C C 1
ATOM 9737 O O . MET C 1 357 ? -46.282 -6.253 98.480 1.00 29.79 354 MET C O 1
ATOM 9742 N N . SER C 1 358 ? -48.323 -6.052 99.435 1.00 37.10 355 SER C N 1
ATOM 9743 C CA . SER C 1 358 ? -48.066 -6.918 100.588 1.00 35.05 355 SER C CA 1
ATOM 9744 C C . SER C 1 358 ? -48.266 -8.374 100.186 1.00 31.84 355 SER C C 1
ATOM 9745 O O . SER C 1 358 ? -47.600 -9.250 100.688 1.00 30.99 355 SER C O 1
ATOM 9748 N N . GLY C 1 359 ? -49.207 -8.601 99.279 1.00 30.58 356 GLY C N 1
ATOM 9749 C CA . GLY C 1 359 ? -49.546 -9.939 98.830 1.00 30.66 356 GLY C CA 1
ATOM 9750 C C . GLY C 1 359 ? -50.990 -9.995 98.360 1.00 32.18 356 GLY C C 1
ATOM 9751 O O . GLY C 1 359 ? -51.756 -9.014 98.481 1.00 30.74 356 GLY C O 1
ATOM 9752 N N . TYR C 1 360 ? -51.365 -11.131 97.777 1.00 33.45 357 TYR C N 1
ATOM 9753 C CA . TYR C 1 360 ? -52.741 -11.330 97.407 1.00 36.63 357 TYR C CA 1
ATOM 9754 C C . TYR C 1 360 ? -53.518 -11.595 98.694 1.00 38.46 357 TYR C C 1
ATOM 9755 O O . TYR C 1 360 ? -53.120 -12.431 99.521 1.00 41.61 357 TYR C O 1
ATOM 9764 N N . TRP C 1 361 ? -54.610 -10.845 98.854 1.00 41.43 358 TRP C N 1
ATOM 9765 C CA . TRP C 1 361 ? -55.455 -10.880 100.028 1.00 43.15 358 TRP C CA 1
ATOM 9766 C C . TRP C 1 361 ? -55.948 -12.314 100.275 1.00 46.09 358 TRP C C 1
ATOM 9767 O O . TRP C 1 361 ? -56.611 -12.900 99.416 1.00 41.98 358 TRP C O 1
ATOM 9778 N N . ARG C 1 362 ? -55.592 -12.855 101.451 1.00 51.99 359 ARG C N 1
ATOM 9779 C CA . ARG C 1 362 ? -56.061 -14.153 101.950 1.00 53.05 359 ARG C CA 1
ATOM 9780 C C . ARG C 1 362 ? -55.760 -15.247 100.911 1.00 53.41 359 ARG C C 1
ATOM 9781 O O . ARG C 1 362 ? -56.598 -16.136 100.679 1.00 51.49 359 ARG C O 1
ATOM 9783 N N . ASP C 1 363 ? -54.576 -15.171 100.283 1.00 51.32 360 ASP C N 1
ATOM 9784 C CA . ASP C 1 363 ? -54.141 -16.179 99.311 1.00 50.81 360 ASP C CA 1
ATOM 9785 C C . ASP C 1 363 ? -52.615 -16.273 99.313 1.00 50.92 360 ASP C C 1
ATOM 9786 O O . ASP C 1 363 ? -51.969 -15.804 98.389 1.00 49.08 360 ASP C O 1
ATOM 9791 N N . PRO C 1 364 ? -51.991 -16.894 100.341 1.00 54.29 361 PRO C N 1
ATOM 9792 C CA . PRO C 1 364 ? -50.533 -17.012 100.406 1.00 55.43 361 PRO C CA 1
ATOM 9793 C C . PRO C 1 364 ? -49.939 -18.004 99.391 1.00 56.73 361 PRO C C 1
ATOM 9794 O O . PRO C 1 364 ? -48.770 -17.847 99.013 1.00 57.07 361 PRO C O 1
ATOM 9798 N N . GLU C 1 365 ? -50.731 -19.006 98.976 1.00 57.41 362 GLU C N 1
ATOM 9799 C CA . GLU C 1 365 ? -50.284 -20.008 97.988 1.00 55.37 362 GLU C CA 1
ATOM 9800 C C . GLU C 1 365 ? -49.919 -19.260 96.694 1.00 55.86 362 GLU C C 1
ATOM 9801 O O . GLU C 1 365 ? -48.801 -19.431 96.192 1.00 56.33 362 GLU C O 1
ATOM 9803 N N . ARG C 1 366 ? -50.837 -18.403 96.199 1.00 49.68 363 ARG C N 1
ATOM 9804 C CA . ARG C 1 366 ? -50.630 -17.625 94.949 1.00 49.07 363 ARG C CA 1
ATOM 9805 C C . ARG C 1 366 ? -49.573 -16.527 95.184 1.00 47.43 363 ARG C C 1
ATOM 9806 O O . ARG C 1 366 ? -48.760 -16.253 94.325 1.00 46.84 363 ARG C O 1
ATOM 9808 N N . THR C 1 367 ? -49.573 -15.905 96.365 1.00 46.38 364 THR C N 1
ATOM 9809 C CA . THR C 1 367 ? -48.612 -14.831 96.689 1.00 44.05 364 THR C CA 1
ATOM 9810 C C . THR C 1 367 ? -47.176 -15.355 96.564 1.00 43.67 364 THR C C 1
ATOM 9811 O O . THR C 1 367 ? -46.328 -14.642 96.059 1.00 47.48 364 THR C O 1
ATOM 9815 N N . ALA C 1 368 ? -46.927 -16.593 97.004 1.00 46.31 365 ALA C N 1
ATOM 9816 C CA . ALA C 1 368 ? -45.559 -17.138 97.098 1.00 50.30 365 ALA C CA 1
ATOM 9817 C C . ALA C 1 368 ? -44.991 -17.519 95.719 1.00 48.89 365 ALA C C 1
ATOM 9818 O O . ALA C 1 368 ? -43.773 -17.726 95.593 1.00 48.31 365 ALA C O 1
ATOM 9820 N N . GLN C 1 369 ? -45.879 -17.635 94.717 1.00 48.10 366 GLN C N 1
ATOM 9821 C CA . GLN C 1 369 ? -45.520 -17.883 93.312 1.00 48.74 366 GLN C CA 1
ATOM 9822 C C . GLN C 1 369 ? -45.044 -16.599 92.606 1.00 42.88 366 GLN C C 1
ATOM 9823 O O . GLN C 1 369 ? -44.538 -16.656 91.497 1.00 39.14 366 GLN C O 1
ATOM 9829 N N . VAL C 1 370 ? -45.215 -15.449 93.263 1.00 40.00 367 VAL C N 1
ATOM 9830 C CA . VAL C 1 370 ? -45.086 -14.150 92.654 1.00 37.40 367 VAL C CA 1
ATOM 9831 C C . VAL C 1 370 ? -44.093 -13.288 93.457 1.00 36.83 367 VAL C C 1
ATOM 9832 O O . VAL C 1 370 ? -43.476 -12.391 92.911 1.00 36.79 367 VAL C O 1
ATOM 9836 N N . LEU C 1 371 ? -43.932 -13.566 94.759 1.00 37.63 368 LEU C N 1
ATOM 9837 C CA . LEU C 1 371 ? -42.941 -12.903 95.612 1.00 35.17 368 LEU C CA 1
ATOM 9838 C C . LEU C 1 371 ? -41.868 -13.904 96.021 1.00 34.21 368 LEU C C 1
ATOM 9839 O O . LEU C 1 371 ? -42.145 -15.105 96.195 1.00 34.77 368 LEU C O 1
ATOM 9844 N N . SER C 1 372 ? -40.645 -13.392 96.172 1.00 36.65 369 SER C N 1
ATOM 9845 C CA . SER C 1 372 ? -39.508 -14.218 96.554 1.00 38.51 369 SER C CA 1
ATOM 9846 C C . SER C 1 372 ? -38.319 -13.317 96.916 1.00 38.68 369 SER C C 1
ATOM 9847 O O . SER C 1 372 ? -37.732 -12.654 96.059 1.00 41.01 369 SER C O 1
ATOM 9850 N N . GLY C 1 373 ? -37.993 -13.291 98.207 1.00 38.33 370 GLY C N 1
ATOM 9851 C CA . GLY C 1 373 ? -36.845 -12.570 98.719 1.00 38.00 370 GLY C CA 1
ATOM 9852 C C . GLY C 1 373 ? -37.084 -11.079 98.703 1.00 38.66 370 GLY C C 1
ATOM 9853 O O . GLY C 1 373 ? -36.125 -10.310 98.655 1.00 44.03 370 GLY C O 1
ATOM 9854 N N . GLY C 1 374 ? -38.361 -10.674 98.732 1.00 37.19 371 GLY C N 1
ATOM 9855 C CA . GLY C 1 374 ? -38.736 -9.257 98.651 1.00 40.30 371 GLY C CA 1
ATOM 9856 C C . GLY C 1 374 ? -38.867 -8.755 97.214 1.00 42.17 371 GLY C C 1
ATOM 9857 O O . GLY C 1 374 ? -39.234 -7.593 97.002 1.00 43.38 371 GLY C O 1
ATOM 9858 N N . TRP C 1 375 ? -38.585 -9.640 96.235 1.00 39.11 372 TRP C N 1
ATOM 9859 C CA . TRP C 1 375 ? -38.699 -9.353 94.810 1.00 33.43 372 TRP C CA 1
ATOM 9860 C C . TRP C 1 375 ? -40.070 -9.813 94.317 1.00 31.06 372 TRP C C 1
ATOM 9861 O O . TRP C 1 375 ? -40.548 -10.891 94.676 1.00 29.08 372 TRP C O 1
ATOM 9872 N N . LEU C 1 376 ? -40.672 -8.983 93.466 1.00 30.64 373 LEU C N 1
ATOM 9873 C CA . LEU C 1 376 ? -41.943 -9.268 92.805 1.00 29.28 373 LEU C CA 1
ATOM 9874 C C . LEU C 1 376 ? -41.685 -9.613 91.327 1.00 29.32 373 LEU C C 1
ATOM 9875 O O . LEU C 1 376 ? -40.962 -8.914 90.630 1.00 28.34 373 LEU C O 1
ATOM 9880 N N . ARG C 1 377 ? -42.270 -10.727 90.890 1.00 30.19 374 ARG C N 1
ATOM 9881 C CA . ARG C 1 377 ? -42.360 -11.163 89.499 1.00 30.80 374 ARG C CA 1
ATOM 9882 C C . ARG C 1 377 ? -43.519 -10.390 88.857 1.00 31.10 374 ARG C C 1
ATOM 9883 O O . ARG C 1 377 ? -44.704 -10.705 89.109 1.00 29.27 374 ARG C O 1
ATOM 9891 N N . THR C 1 378 ? -43.179 -9.358 88.061 1.00 28.26 375 THR C N 1
ATOM 9892 C CA . THR C 1 378 ? -44.158 -8.440 87.504 1.00 26.40 375 THR C CA 1
ATOM 9893 C C . THR C 1 378 ? -45.130 -9.195 86.596 1.00 25.93 375 THR C C 1
ATOM 9894 O O . THR C 1 378 ? -46.292 -8.873 86.541 1.00 24.57 375 THR C O 1
ATOM 9898 N N . GLY C 1 379 ? -44.618 -10.195 85.877 1.00 27.17 376 GLY C N 1
ATOM 9899 C CA . GLY C 1 379 ? -45.375 -10.878 84.850 1.00 29.11 376 GLY C CA 1
ATOM 9900 C C . GLY C 1 379 ? -45.025 -10.370 83.457 1.00 28.81 376 GLY C C 1
ATOM 9901 O O . GLY C 1 379 ? -45.567 -10.856 82.492 1.00 28.26 376 GLY C O 1
ATOM 9902 N N . ASP C 1 380 ? -44.119 -9.387 83.382 1.00 28.74 377 ASP C N 1
ATOM 9903 C CA . ASP C 1 380 ? -43.631 -8.846 82.155 1.00 28.59 377 ASP C CA 1
ATOM 9904 C C . ASP C 1 380 ? -42.252 -9.423 81.872 1.00 30.46 377 ASP C C 1
ATOM 9905 O O . ASP C 1 380 ? -41.541 -9.852 82.781 1.00 31.86 377 ASP C O 1
ATOM 9910 N N . VAL C 1 381 ? -41.915 -9.369 80.582 1.00 31.05 378 VAL C N 1
ATOM 9911 C CA . VAL C 1 381 ? -40.662 -9.756 80.037 1.00 31.90 378 VAL C CA 1
ATOM 9912 C C . VAL C 1 381 ? -40.081 -8.540 79.293 1.00 30.86 378 VAL C C 1
ATOM 9913 O O . VAL C 1 381 ? -40.807 -7.779 78.659 1.00 29.92 378 VAL C O 1
ATOM 9917 N N . GLY C 1 382 ? -38.766 -8.339 79.395 1.00 29.09 379 GLY C N 1
ATOM 9918 C CA . GLY C 1 382 ? -38.153 -7.154 78.814 1.00 29.37 379 GLY C CA 1
ATOM 9919 C C . GLY C 1 382 ? -36.636 -7.140 78.917 1.00 28.46 379 GLY C C 1
ATOM 9920 O O . GLY C 1 382 ? -35.999 -8.144 79.236 1.00 26.78 379 GLY C O 1
ATOM 9921 N N . THR C 1 383 ? -36.067 -5.961 78.659 1.00 25.82 380 THR C N 1
ATOM 9922 C CA . THR C 1 383 ? -34.641 -5.780 78.701 1.00 26.58 380 THR C CA 1
ATOM 9923 C C . THR C 1 383 ? -34.304 -4.294 78.812 1.00 25.81 380 THR C C 1
ATOM 9924 O O . THR C 1 383 ? -35.097 -3.432 78.456 1.00 25.10 380 THR C O 1
ATOM 9928 N N . PHE C 1 384 ? -33.086 -4.032 79.289 1.00 28.60 381 PHE C N 1
ATOM 9929 C CA . PHE C 1 384 ? -32.530 -2.700 79.403 1.00 29.51 381 PHE C CA 1
ATOM 9930 C C . PHE C 1 384 ? -31.622 -2.421 78.209 1.00 29.33 381 PHE C C 1
ATOM 9931 O O . PHE C 1 384 ? -30.972 -3.325 77.698 1.00 32.59 381 PHE C O 1
ATOM 9939 N N . ASP C 1 385 ? -31.583 -1.155 77.793 1.00 28.52 382 ASP C N 1
ATOM 9940 C CA . ASP C 1 385 ? -30.722 -0.707 76.719 1.00 29.65 382 ASP C CA 1
ATOM 9941 C C . ASP C 1 385 ? -29.408 -0.202 77.332 1.00 30.53 382 ASP C C 1
ATOM 9942 O O . ASP C 1 385 ? -29.229 -0.278 78.533 1.00 34.49 382 ASP C O 1
ATOM 9947 N N . GLU C 1 386 ? -28.496 0.297 76.489 1.00 34.92 383 GLU C N 1
ATOM 9948 C CA . GLU C 1 386 ? -27.160 0.799 76.913 1.00 35.14 383 GLU C CA 1
ATOM 9949 C C . GLU C 1 386 ? -27.294 1.941 77.937 1.00 35.38 383 GLU C C 1
ATOM 9950 O O . GLU C 1 386 ? -26.411 2.110 78.753 1.00 35.35 383 GLU C O 1
ATOM 9952 N N . ASP C 1 387 ? -28.382 2.727 77.886 1.00 35.92 384 ASP C N 1
ATOM 9953 C CA . ASP C 1 387 ? -28.534 3.929 78.725 1.00 35.68 384 ASP C CA 1
ATOM 9954 C C . ASP C 1 387 ? -29.426 3.656 79.952 1.00 33.21 384 ASP C C 1
ATOM 9955 O O . ASP C 1 387 ? -29.768 4.589 80.675 1.00 29.35 384 ASP C O 1
ATOM 9960 N N . GLY C 1 388 ? -29.819 2.393 80.174 1.00 30.56 385 GLY C N 1
ATOM 9961 C CA . GLY C 1 388 ? -30.581 1.975 81.369 1.00 28.29 385 GLY C CA 1
ATOM 9962 C C . GLY C 1 388 ? -32.088 2.249 81.314 1.00 25.37 385 GLY C C 1
ATOM 9963 O O . GLY C 1 388 ? -32.717 2.312 82.345 1.00 22.81 385 GLY C O 1
ATOM 9964 N N . HIS C 1 389 ? -32.661 2.384 80.115 1.00 24.31 386 HIS C N 1
ATOM 9965 C CA . HIS C 1 389 ? -34.115 2.434 79.939 1.00 24.81 386 HIS C CA 1
ATOM 9966 C C . HIS C 1 389 ? -34.656 1.013 79.764 1.00 23.68 386 HIS C C 1
ATOM 9967 O O . HIS C 1 389 ? -34.063 0.207 79.058 1.00 25.09 386 HIS C O 1
ATOM 9974 N N . LEU C 1 390 ? -35.777 0.718 80.415 1.00 22.14 387 LEU C N 1
ATOM 9975 C CA . LEU C 1 390 ? -36.379 -0.581 80.335 1.00 23.07 387 LEU C CA 1
ATOM 9976 C C . LEU C 1 390 ? -37.269 -0.630 79.083 1.00 24.28 387 LEU C C 1
ATOM 9977 O O . LEU C 1 390 ? -38.000 0.312 78.794 1.00 24.11 387 LEU C O 1
ATOM 9982 N N . HIS C 1 391 ? -37.178 -1.739 78.347 1.00 24.46 388 HIS C N 1
ATOM 9983 C CA . HIS C 1 391 ? -38.010 -2.023 77.188 1.00 25.51 388 HIS C CA 1
ATOM 9984 C C . HIS C 1 391 ? -38.802 -3.313 77.433 1.00 25.34 388 HIS C C 1
ATOM 9985 O O . HIS C 1 391 ? -38.198 -4.364 77.678 1.00 24.41 388 HIS C O 1
ATOM 9992 N N . LEU C 1 392 ? -40.133 -3.245 77.354 1.00 23.93 389 LEU C N 1
ATOM 9993 C CA . LEU C 1 392 ? -40.948 -4.451 77.564 1.00 24.30 389 LEU C CA 1
ATOM 9994 C C . LEU C 1 392 ? -41.237 -5.112 76.225 1.00 23.56 389 LEU C C 1
ATOM 9995 O O . LEU C 1 392 ? -41.795 -4.473 75.359 1.00 26.33 389 LEU C O 1
ATOM 10000 N N . THR C 1 393 ? -40.928 -6.403 76.115 1.00 23.01 390 THR C N 1
ATOM 10001 C CA . THR C 1 393 ? -41.156 -7.166 74.895 1.00 24.27 390 THR C CA 1
ATOM 10002 C C . THR C 1 393 ? -42.468 -7.969 74.955 1.00 25.45 390 THR C C 1
ATOM 10003 O O . THR C 1 393 ? -43.000 -8.327 73.921 1.00 23.36 390 THR C O 1
ATOM 10007 N N . ASP C 1 394 ? -42.996 -8.229 76.154 1.00 27.44 391 ASP C N 1
ATOM 10008 C CA . ASP C 1 394 ? -44.236 -8.988 76.283 1.00 28.42 391 ASP C CA 1
ATOM 10009 C C . ASP C 1 394 ? -44.661 -9.171 77.744 1.00 29.28 391 ASP C C 1
ATOM 10010 O O . ASP C 1 394 ? -43.857 -9.234 78.647 1.00 30.63 391 ASP C O 1
ATOM 10015 N N . ARG C 1 395 ? -45.967 -9.337 77.915 1.00 34.35 392 ARG C N 1
ATOM 10016 C CA . ARG C 1 395 ? -46.574 -10.076 79.021 1.00 34.17 392 ARG C CA 1
ATOM 10017 C C . ARG C 1 395 ? -46.130 -11.539 78.876 1.00 33.25 392 ARG C C 1
ATOM 10018 O O . ARG C 1 395 ? -46.094 -12.071 77.791 1.00 33.11 392 ARG C O 1
ATOM 10026 N N . LEU C 1 396 ? -45.777 -12.184 79.983 1.00 32.19 393 LEU C N 1
ATOM 10027 C CA . LEU C 1 396 ? -45.219 -13.545 79.985 1.00 31.41 393 LEU C CA 1
ATOM 10028 C C . LEU C 1 396 ? -46.191 -14.547 79.351 1.00 30.40 393 LEU C C 1
ATOM 10029 O O . LEU C 1 396 ? -45.771 -15.457 78.666 1.00 31.17 393 LEU C O 1
ATOM 10034 N N . GLN C 1 397 ? -47.493 -14.368 79.573 1.00 31.77 394 GLN C N 1
ATOM 10035 C CA . GLN C 1 397 ? -48.545 -15.228 78.997 1.00 32.33 394 GLN C CA 1
ATOM 10036 C C . GLN C 1 397 ? -48.694 -15.029 77.472 1.00 32.32 394 GLN C C 1
ATOM 10037 O O . GLN C 1 397 ? -49.346 -15.829 76.839 1.00 35.31 394 GLN C O 1
ATOM 10039 N N . ASP C 1 398 ? -48.100 -13.977 76.888 1.00 31.93 395 ASP C N 1
ATOM 10040 C CA . ASP C 1 398 ? -48.328 -13.590 75.492 1.00 29.24 395 ASP C CA 1
ATOM 10041 C C . ASP C 1 398 ? -47.163 -13.990 74.572 1.00 27.95 395 ASP C C 1
ATOM 10042 O O . ASP C 1 398 ? -47.266 -13.852 73.347 1.00 28.96 395 ASP C O 1
ATOM 10047 N N . ILE C 1 399 ? -46.067 -14.486 75.146 1.00 26.41 396 ILE C N 1
ATOM 10048 C CA . ILE C 1 399 ? -44.927 -14.932 74.379 1.00 26.20 396 ILE C CA 1
ATOM 10049 C C . ILE C 1 399 ? -45.365 -16.077 73.472 1.00 24.56 396 ILE C C 1
ATOM 10050 O O . ILE C 1 399 ? -46.016 -16.959 73.913 1.00 26.95 396 ILE C O 1
ATOM 10055 N N . ILE C 1 400 ? -44.946 -16.041 72.214 1.00 26.39 397 ILE C N 1
ATOM 10056 C CA . ILE C 1 400 ? -45.221 -17.089 71.257 1.00 27.37 397 ILE C CA 1
ATOM 10057 C C . ILE C 1 400 ? -43.980 -17.978 71.124 1.00 29.48 397 ILE C C 1
ATOM 10058 O O . ILE C 1 400 ? -42.911 -17.509 70.728 1.00 29.45 397 ILE C O 1
ATOM 10063 N N . ILE C 1 401 ? -44.114 -19.241 71.519 1.00 31.91 398 ILE C N 1
ATOM 10064 C CA . ILE C 1 401 ? -42.951 -20.124 71.638 1.00 34.03 398 ILE C CA 1
ATOM 10065 C C . ILE C 1 401 ? -42.947 -21.078 70.450 1.00 34.22 398 ILE C C 1
ATOM 10066 O O . ILE C 1 401 ? -43.980 -21.774 70.184 1.00 38.11 398 ILE C O 1
ATOM 10071 N N . VAL C 1 402 ? -41.811 -21.103 69.742 1.00 35.11 399 VAL C N 1
ATOM 10072 C CA . VAL C 1 402 ? -41.574 -22.140 68.755 1.00 41.47 399 VAL C CA 1
ATOM 10073 C C . VAL C 1 402 ? -40.225 -22.789 69.081 1.00 41.86 399 VAL C C 1
ATOM 10074 O O . VAL C 1 402 ? -39.202 -22.127 68.995 1.00 33.59 399 VAL C O 1
ATOM 10078 N N . GLU C 1 403 ? -40.264 -24.057 69.510 1.00 48.35 400 GLU C N 1
ATOM 10079 C CA . GLU C 1 403 ? -39.089 -24.899 69.684 1.00 54.20 400 GLU C CA 1
ATOM 10080 C C . GLU C 1 403 ? -37.947 -24.121 70.322 1.00 58.76 400 GLU C C 1
ATOM 10081 O O . GLU C 1 403 ? -36.849 -24.000 69.731 1.00 70.45 400 GLU C O 1
ATOM 10087 N N . ALA C 1 404 ? -38.218 -23.599 71.523 1.00 52.49 401 ALA C N 1
ATOM 10088 C CA . ALA C 1 404 ? -37.148 -23.001 72.362 1.00 54.65 401 ALA C CA 1
ATOM 10089 C C . ALA C 1 404 ? -36.667 -21.659 71.791 1.00 48.23 401 ALA C C 1
ATOM 10090 O O . ALA C 1 404 ? -35.566 -21.227 72.105 1.00 38.49 401 ALA C O 1
ATOM 10092 N N . TYR C 1 405 ? -37.495 -21.016 70.960 1.00 47.55 402 TYR C N 1
ATOM 10093 C CA . TYR C 1 405 ? -37.285 -19.646 70.541 1.00 47.54 402 TYR C CA 1
ATOM 10094 C C . TYR C 1 405 ? -38.538 -18.857 70.933 1.00 42.09 402 TYR C C 1
ATOM 10095 O O . TYR C 1 405 ? -39.691 -19.335 70.839 1.00 41.71 402 TYR C O 1
ATOM 10104 N N . ASN C 1 406 ? -38.278 -17.653 71.452 1.00 35.17 403 ASN C N 1
ATOM 10105 C CA . ASN C 1 406 ? -39.294 -16.751 71.908 1.00 35.56 403 ASN C CA 1
ATOM 10106 C C . ASN C 1 406 ? -39.610 -15.756 70.792 1.00 31.96 403 ASN C C 1
ATOM 10107 O O . ASN C 1 406 ? -38.750 -14.999 70.367 1.00 33.78 403 ASN C O 1
ATOM 10112 N N . VAL C 1 407 ? -40.870 -15.734 70.368 1.00 30.83 404 VAL C N 1
ATOM 10113 C CA . VAL C 1 407 ? -41.379 -14.653 69.531 1.00 30.75 404 VAL C CA 1
ATOM 10114 C C . VAL C 1 407 ? -42.177 -13.706 70.419 1.00 28.51 404 VAL C C 1
ATOM 10115 O O . VAL C 1 407 ? -43.203 -14.084 70.926 1.00 30.66 404 VAL C O 1
ATOM 10119 N N . TYR C 1 408 ? -41.681 -12.479 70.593 1.00 27.01 405 TYR C N 1
ATOM 10120 C CA . TYR C 1 408 ? -42.319 -11.539 71.472 1.00 25.21 405 TYR C CA 1
ATOM 10121 C C . TYR C 1 408 ? -43.364 -10.780 70.678 1.00 24.96 405 TYR C C 1
ATOM 10122 O O . TYR C 1 408 ? -43.029 -10.096 69.739 1.00 25.13 405 TYR C O 1
ATOM 10131 N N . SER C 1 409 ? -44.624 -10.933 71.071 1.00 26.91 406 SER C N 1
ATOM 10132 C CA . SER C 1 409 ? -45.722 -10.379 70.294 1.00 29.39 406 SER C CA 1
ATOM 10133 C C . SER C 1 409 ? -45.616 -8.856 70.163 1.00 27.63 406 SER C C 1
ATOM 10134 O O . SER C 1 409 ? -46.041 -8.330 69.168 1.00 29.53 406 SER C O 1
ATOM 10137 N N . ARG C 1 410 ? -45.067 -8.159 71.150 1.00 28.06 407 ARG C N 1
ATOM 10138 C CA . ARG C 1 410 ? -45.042 -6.677 71.088 1.00 30.50 407 ARG C CA 1
ATOM 10139 C C . ARG C 1 410 ? -44.031 -6.214 70.037 1.00 27.40 407 ARG C C 1
ATOM 10140 O O . ARG C 1 410 ? -44.265 -5.216 69.376 1.00 25.68 407 ARG C O 1
ATOM 10148 N N . ARG C 1 411 ? -42.935 -6.955 69.863 1.00 28.82 408 ARG C N 1
ATOM 10149 C CA . ARG C 1 411 ? -41.975 -6.639 68.815 1.00 33.09 408 ARG C CA 1
ATOM 10150 C C . ARG C 1 411 ? -42.672 -6.736 67.440 1.00 31.52 408 ARG C C 1
ATOM 10151 O O . ARG C 1 411 ? -42.412 -5.913 66.575 1.00 35.11 408 ARG C O 1
ATOM 10159 N N . VAL C 1 412 ? -43.555 -7.722 67.248 1.00 26.06 409 VAL C N 1
ATOM 10160 C CA . VAL C 1 412 ? -44.252 -7.914 65.977 1.00 23.89 409 VAL C CA 1
ATOM 10161 C C . VAL C 1 412 ? -45.269 -6.782 65.758 1.00 23.51 409 VAL C C 1
ATOM 10162 O O . VAL C 1 412 ? -45.420 -6.295 64.637 1.00 23.38 409 VAL C O 1
ATOM 10166 N N . GLU C 1 413 ? -45.958 -6.365 66.826 1.00 22.51 410 GLU C N 1
ATOM 10167 C CA . GLU C 1 413 ? -46.936 -5.280 66.784 1.00 23.31 410 GLU C CA 1
ATOM 10168 C C . GLU C 1 413 ? -46.258 -3.948 66.432 1.00 23.83 410 GLU C C 1
ATOM 10169 O O . GLU C 1 413 ? -46.806 -3.171 65.643 1.00 22.82 410 GLU C O 1
ATOM 10175 N N . HIS C 1 414 ? -45.081 -3.684 67.033 1.00 23.73 411 HIS C N 1
ATOM 10176 C CA A HIS C 1 414 ? -44.327 -2.452 66.785 0.50 22.63 411 HIS C CA 1
ATOM 10177 C CA B HIS C 1 414 ? -44.316 -2.448 66.785 0.50 24.40 411 HIS C CA 1
ATOM 10178 C C . HIS C 1 414 ? -44.058 -2.306 65.279 1.00 25.28 411 HIS C C 1
ATOM 10179 O O . HIS C 1 414 ? -44.277 -1.227 64.710 1.00 29.36 411 HIS C O 1
ATOM 10192 N N . VAL C 1 415 ? -43.612 -3.399 64.637 1.00 24.63 412 VAL C N 1
ATOM 10193 C CA . VAL C 1 415 ? -43.272 -3.402 63.214 1.00 22.88 412 VAL C CA 1
ATOM 10194 C C . VAL C 1 415 ? -44.541 -3.181 62.372 1.00 22.24 412 VAL C C 1
ATOM 10195 O O . VAL C 1 415 ? -44.530 -2.366 61.458 1.00 22.03 412 VAL C O 1
ATOM 10199 N N . LEU C 1 416 ? -45.619 -3.920 62.665 1.00 19.60 413 LEU C N 1
ATOM 10200 C CA . LEU C 1 416 ? -46.862 -3.774 61.948 1.00 19.18 413 LEU C CA 1
ATOM 10201 C C . LEU C 1 416 ? -47.349 -2.323 62.039 1.00 20.99 413 LEU C C 1
ATOM 10202 O O . LEU C 1 416 ? -47.761 -1.761 61.036 1.00 19.55 413 LEU C O 1
ATOM 10207 N N . THR C 1 417 ? -47.297 -1.719 63.239 1.00 22.76 414 THR C N 1
ATOM 10208 C CA . THR C 1 417 ? -47.902 -0.394 63.473 1.00 22.66 414 THR C CA 1
ATOM 10209 C C . THR C 1 417 ? -47.024 0.730 62.898 1.00 24.25 414 THR C C 1
ATOM 10210 O O . THR C 1 417 ? -47.527 1.835 62.680 1.00 24.34 414 THR C O 1
ATOM 10214 N N . GLU C 1 418 ? -45.744 0.448 62.621 1.00 26.15 415 GLU C N 1
ATOM 10215 C CA . GLU C 1 418 ? -44.864 1.393 61.920 1.00 27.46 415 GLU C CA 1
ATOM 10216 C C . GLU C 1 418 ? -45.406 1.649 60.519 1.00 25.69 415 GLU C C 1
ATOM 10217 O O . GLU C 1 418 ? -45.191 2.736 59.992 1.00 25.08 415 GLU C O 1
ATOM 10223 N N . HIS C 1 419 ? -46.068 0.651 59.912 1.00 21.88 416 HIS C N 1
ATOM 10224 C CA . HIS C 1 419 ? -46.678 0.842 58.605 1.00 21.14 416 HIS C CA 1
ATOM 10225 C C . HIS C 1 419 ? -47.660 2.000 58.695 1.00 21.13 416 HIS C C 1
ATOM 10226 O O . HIS C 1 419 ? -48.416 2.115 59.664 1.00 18.97 416 HIS C O 1
ATOM 10233 N N . PRO C 1 420 ? -47.630 2.932 57.717 1.00 21.88 417 PRO C N 1
ATOM 10234 C CA . PRO C 1 420 ? -48.432 4.149 57.805 1.00 21.98 417 PRO C CA 1
ATOM 10235 C C . PRO C 1 420 ? -49.943 3.920 57.740 1.00 22.85 417 PRO C C 1
ATOM 10236 O O . PRO C 1 420 ? -50.699 4.802 58.162 1.00 26.51 417 PRO C O 1
ATOM 10240 N N . ASP C 1 421 ? -50.364 2.754 57.241 1.00 23.36 418 ASP C N 1
ATOM 10241 C CA . ASP C 1 421 ? -51.785 2.451 57.012 1.00 24.68 418 ASP C CA 1
ATOM 10242 C C . ASP C 1 421 ? -52.334 1.565 58.141 1.00 25.74 418 ASP C C 1
ATOM 10243 O O . ASP C 1 421 ? -53.507 1.165 58.119 1.00 29.24 418 ASP C O 1
ATOM 10248 N N . VAL C 1 422 ? -51.501 1.269 59.148 1.00 24.42 419 VAL C N 1
ATOM 10249 C CA . VAL C 1 422 ? -51.884 0.501 60.317 1.00 22.13 419 VAL C CA 1
ATOM 10250 C C . VAL C 1 422 ? -51.794 1.399 61.555 1.00 23.39 419 VAL C C 1
ATOM 10251 O O . VAL C 1 422 ? -50.778 2.098 61.766 1.00 26.81 419 VAL C O 1
ATOM 10255 N N . ARG C 1 423 ? -52.862 1.359 62.363 1.00 23.33 420 ARG C N 1
ATOM 10256 C CA A ARG C 1 423 ? -53.018 2.177 63.578 0.50 23.66 420 ARG C CA 1
ATOM 10257 C CA B ARG C 1 423 ? -53.027 2.177 63.581 0.50 21.85 420 ARG C CA 1
ATOM 10258 C C . ARG C 1 423 ? -52.767 1.321 64.831 1.00 22.07 420 ARG C C 1
ATOM 10259 O O . ARG C 1 423 ? -52.227 1.822 65.791 1.00 21.38 420 ARG C O 1
ATOM 10274 N N . ALA C 1 424 ? -53.161 0.038 64.808 1.00 22.23 421 ALA C N 1
ATOM 10275 C CA . ALA C 1 424 ? -53.023 -0.850 65.991 1.00 22.98 421 ALA C CA 1
ATOM 10276 C C . ALA C 1 424 ? -52.884 -2.312 65.574 1.00 22.77 421 ALA C C 1
ATOM 10277 O O . ALA C 1 424 ? -53.264 -2.684 64.499 1.00 24.44 421 ALA C O 1
ATOM 10279 N N . ALA C 1 425 ? -52.342 -3.142 66.464 1.00 21.76 422 ALA C N 1
ATOM 10280 C CA . ALA C 1 425 ? -52.191 -4.542 66.189 1.00 21.19 422 ALA C CA 1
ATOM 10281 C C . ALA C 1 425 ? -52.158 -5.357 67.488 1.00 21.36 422 ALA C C 1
ATOM 10282 O O . ALA C 1 425 ? -51.586 -4.963 68.473 1.00 20.58 422 ALA C O 1
ATOM 10284 N N . ALA C 1 426 ? -52.764 -6.540 67.438 1.00 24.04 423 ALA C N 1
ATOM 10285 C CA . ALA C 1 426 ? -52.653 -7.533 68.493 1.00 24.98 423 ALA C CA 1
ATOM 10286 C C . ALA C 1 426 ? -52.163 -8.833 67.858 1.00 25.97 423 ALA C C 1
ATOM 10287 O O . ALA C 1 426 ? -52.829 -9.369 67.004 1.00 25.45 423 ALA C O 1
ATOM 10289 N N . VAL C 1 427 ? -50.985 -9.303 68.276 1.00 27.18 424 VAL C N 1
ATOM 10290 C CA . VAL C 1 427 ? -50.384 -10.520 67.761 1.00 27.06 424 VAL C CA 1
ATOM 10291 C C . VAL C 1 427 ? -50.439 -11.593 68.853 1.00 29.15 424 VAL C C 1
ATOM 10292 O O . VAL C 1 427 ? -50.053 -11.360 70.000 1.00 32.70 424 VAL C O 1
ATOM 10296 N N . VAL C 1 428 ? -50.911 -12.777 68.471 1.00 31.26 425 VAL C N 1
ATOM 10297 C CA . VAL C 1 428 ? -51.114 -13.902 69.364 1.00 30.81 425 VAL C CA 1
ATOM 10298 C C . VAL C 1 428 ? -50.591 -15.160 68.678 1.00 31.27 425 VAL C C 1
ATOM 10299 O O . VAL C 1 428 ? -50.463 -15.197 67.459 1.00 32.36 425 VAL C O 1
ATOM 10303 N N . GLY C 1 429 ? -50.321 -16.188 69.480 1.00 33.77 426 GLY C N 1
ATOM 10304 C CA . GLY C 1 429 ? -50.057 -17.547 68.987 1.00 36.98 426 GLY C CA 1
ATOM 10305 C C . GLY C 1 429 ? -51.244 -18.466 69.242 1.00 38.06 426 GLY C C 1
ATOM 10306 O O . GLY C 1 429 ? -51.960 -18.320 70.230 1.00 42.64 426 GLY C O 1
ATOM 10307 N N . VAL C 1 430 ? -51.489 -19.391 68.313 1.00 41.77 427 VAL C N 1
ATOM 10308 C CA . VAL C 1 430 ? -52.381 -20.523 68.553 1.00 44.94 427 VAL C CA 1
ATOM 10309 C C . VAL C 1 430 ? -51.585 -21.788 68.250 1.00 51.33 427 VAL C C 1
ATOM 10310 O O . VAL C 1 430 ? -50.666 -21.765 67.431 1.00 48.56 427 VAL C O 1
ATOM 10314 N N . PRO C 1 431 ? -51.874 -22.919 68.930 1.00 57.52 428 PRO C N 1
ATOM 10315 C CA . PRO C 1 431 ? -50.990 -24.083 68.854 1.00 53.37 428 PRO C CA 1
ATOM 10316 C C . PRO C 1 431 ? -51.099 -24.710 67.459 1.00 51.26 428 PRO C C 1
ATOM 10317 O O . PRO C 1 431 ? -52.173 -24.646 66.837 1.00 41.17 428 PRO C O 1
ATOM 10321 N N . ASP C 1 432 ? -49.977 -25.255 66.976 1.00 54.77 429 ASP C N 1
ATOM 10322 C CA . ASP C 1 432 ? -49.912 -25.901 65.653 1.00 56.41 429 ASP C CA 1
ATOM 10323 C C . ASP C 1 432 ? -48.789 -26.924 65.706 1.00 56.59 429 ASP C C 1
ATOM 10324 O O . ASP C 1 432 ? -47.657 -26.576 66.029 1.00 46.54 429 ASP C O 1
ATOM 10329 N N . PRO C 1 433 ? -49.055 -28.211 65.388 1.00 60.81 430 PRO C N 1
ATOM 10330 C CA . PRO C 1 433 ? -48.029 -29.251 65.555 1.00 63.07 430 PRO C CA 1
ATOM 10331 C C . PRO C 1 433 ? -46.801 -29.116 64.623 1.00 64.19 430 PRO C C 1
ATOM 10332 O O . PRO C 1 433 ? -45.693 -29.560 64.966 1.00 49.91 430 PRO C O 1
ATOM 10336 N N . ASP C 1 434 ? -46.990 -28.473 63.463 1.00 63.90 431 ASP C N 1
ATOM 10337 C CA . ASP C 1 434 ? -45.986 -28.409 62.391 1.00 68.77 431 ASP C CA 1
ATOM 10338 C C . ASP C 1 434 ? -45.155 -27.107 62.472 1.00 63.77 431 ASP C C 1
ATOM 10339 O O . ASP C 1 434 ? -44.030 -27.052 61.960 1.00 48.37 431 ASP C O 1
ATOM 10344 N N . SER C 1 435 ? -45.690 -26.072 63.145 1.00 62.84 432 SER C N 1
ATOM 10345 C CA . SER C 1 435 ? -45.041 -24.756 63.260 1.00 63.72 432 SER C CA 1
ATOM 10346 C C . SER C 1 435 ? -44.680 -24.398 64.721 1.00 62.52 432 SER C C 1
ATOM 10347 O O . SER C 1 435 ? -44.030 -23.363 64.952 1.00 48.77 432 SER C O 1
ATOM 10350 N N . GLY C 1 436 ? -45.082 -25.262 65.677 1.00 61.88 433 GLY C N 1
ATOM 10351 C CA . GLY C 1 436 ? -45.000 -25.023 67.134 1.00 64.16 433 GLY C CA 1
ATOM 10352 C C . GLY C 1 436 ? -46.218 -24.256 67.634 1.00 60.91 433 GLY C C 1
ATOM 10353 O O . GLY C 1 436 ? -47.086 -24.786 68.355 1.00 64.19 433 GLY C O 1
ATOM 10354 N N . GLU C 1 437 ? -46.263 -22.976 67.242 1.00 58.85 434 GLU C N 1
ATOM 10355 C CA . GLU C 1 437 ? -47.457 -22.134 67.293 1.00 56.72 434 GLU C CA 1
ATOM 10356 C C . GLU C 1 437 ? -47.565 -21.393 65.957 1.00 48.70 434 GLU C C 1
ATOM 10357 O O . GLU C 1 437 ? -46.569 -21.148 65.290 1.00 45.25 434 GLU C O 1
ATOM 10363 N N . ALA C 1 438 ? -48.792 -21.024 65.598 1.00 45.26 435 ALA C N 1
ATOM 10364 C CA . ALA C 1 438 ? -49.031 -20.199 64.420 1.00 42.29 435 ALA C CA 1
ATOM 10365 C C . ALA C 1 438 ? -49.265 -18.752 64.855 1.00 36.56 435 ALA C C 1
ATOM 10366 O O . ALA C 1 438 ? -50.151 -18.489 65.656 1.00 35.78 435 ALA C O 1
ATOM 10368 N N . VAL C 1 439 ? -48.464 -17.838 64.301 1.00 31.19 436 VAL C N 1
ATOM 10369 C CA . VAL C 1 439 ? -48.516 -16.435 64.642 1.00 28.28 436 VAL C CA 1
ATOM 10370 C C . VAL C 1 439 ? -49.684 -15.785 63.892 1.00 24.93 436 VAL C C 1
ATOM 10371 O O . VAL C 1 439 ? -49.804 -15.930 62.701 1.00 25.34 436 VAL C O 1
ATOM 10375 N N . CYS C 1 440 ? -50.540 -15.072 64.616 1.00 24.51 437 CYS C N 1
ATOM 10376 C CA . CYS C 1 440 ? -51.713 -14.433 64.060 1.00 27.20 437 CYS C CA 1
ATOM 10377 C C . CYS C 1 440 ? -51.737 -12.961 64.453 1.00 26.70 437 CYS C C 1
ATOM 10378 O O . CYS C 1 440 ? -51.295 -12.610 65.519 1.00 30.03 437 CYS C O 1
ATOM 10381 N N . ALA C 1 441 ? -52.276 -12.106 63.586 1.00 25.36 438 ALA C N 1
ATOM 10382 C CA . ALA C 1 441 ? -52.287 -10.690 63.840 1.00 22.88 438 ALA C CA 1
ATOM 10383 C C . ALA C 1 441 ? -53.666 -10.144 63.500 1.00 21.25 438 ALA C C 1
ATOM 10384 O O . ALA C 1 441 ? -54.142 -10.292 62.406 1.00 20.71 438 ALA C O 1
ATOM 10386 N N . ALA C 1 442 ? -54.291 -9.519 64.491 1.00 21.54 439 ALA C N 1
ATOM 10387 C CA . ALA C 1 442 ? -55.421 -8.662 64.330 1.00 22.98 439 ALA C CA 1
ATOM 10388 C C . ALA C 1 442 ? -54.906 -7.240 64.156 1.00 23.59 439 ALA C C 1
ATOM 10389 O O . ALA C 1 442 ? -54.125 -6.768 64.975 1.00 24.85 439 ALA C O 1
ATOM 10391 N N . VAL C 1 443 ? -55.370 -6.577 63.098 1.00 23.85 440 VAL C N 1
ATOM 10392 C CA . VAL C 1 443 ? -54.832 -5.314 62.682 1.00 23.96 440 VAL C CA 1
ATOM 10393 C C . VAL C 1 443 ? -55.978 -4.319 62.542 1.00 24.08 440 VAL C C 1
ATOM 10394 O O . VAL C 1 443 ? -56.980 -4.616 61.950 1.00 24.96 440 VAL C O 1
ATOM 10398 N N . VAL C 1 444 ? -55.796 -3.138 63.131 1.00 24.26 441 VAL C N 1
ATOM 10399 C CA . VAL C 1 444 ? -56.656 -2.011 62.912 1.00 24.85 441 VAL C CA 1
ATOM 10400 C C . VAL C 1 444 ? -55.987 -1.082 61.901 1.00 27.14 441 VAL C C 1
ATOM 10401 O O . VAL C 1 444 ? -54.866 -0.622 62.050 1.00 29.20 441 VAL C O 1
ATOM 10405 N N . VAL C 1 445 ? -56.758 -0.777 60.876 1.00 29.58 442 VAL C N 1
ATOM 10406 C CA . VAL C 1 445 ? -56.334 -0.079 59.710 1.00 27.88 442 VAL C CA 1
ATOM 10407 C C . VAL C 1 445 ? -56.597 1.399 59.960 1.00 27.30 442 VAL C C 1
ATOM 10408 O O . VAL C 1 445 ? -57.473 1.733 60.728 1.00 29.93 442 VAL C O 1
ATOM 10412 N N . ALA C 1 446 ? -55.849 2.271 59.293 1.00 28.46 443 ALA C N 1
ATOM 10413 C CA . ALA C 1 446 ? -56.036 3.732 59.391 1.00 30.66 443 ALA C CA 1
ATOM 10414 C C . ALA C 1 446 ? -57.317 4.164 58.659 1.00 34.26 443 ALA C C 1
ATOM 10415 O O . ALA C 1 446 ? -57.650 3.571 57.681 1.00 37.30 443 ALA C O 1
ATOM 10417 N N . ASP C 1 447 ? -57.965 5.231 59.117 1.00 42.44 444 ASP C N 1
ATOM 10418 C CA . ASP C 1 447 ? -59.388 5.603 58.795 1.00 48.57 444 ASP C CA 1
ATOM 10419 C C . ASP C 1 447 ? -59.958 4.951 57.521 1.00 49.81 444 ASP C C 1
ATOM 10420 O O . ASP C 1 447 ? -60.866 4.090 57.686 1.00 61.84 444 ASP C O 1
ATOM 10425 N N . GLY C 1 448 ? -59.474 5.280 56.301 1.00 41.39 445 GLY C N 1
ATOM 10426 C CA . GLY C 1 448 ? -60.003 4.654 55.085 1.00 38.37 445 GLY C CA 1
ATOM 10427 C C . GLY C 1 448 ? -58.935 4.038 54.184 1.00 34.54 445 GLY C C 1
ATOM 10428 O O . GLY C 1 448 ? -58.989 4.142 52.995 1.00 32.07 445 GLY C O 1
ATOM 10429 N N . ALA C 1 449 ? -57.975 3.359 54.803 1.00 33.10 446 ALA C N 1
ATOM 10430 C CA . ALA C 1 449 ? -56.851 2.740 54.130 1.00 32.84 446 ALA C CA 1
ATOM 10431 C C . ALA C 1 449 ? -57.191 1.282 53.809 1.00 33.22 446 ALA C C 1
ATOM 10432 O O . ALA C 1 449 ? -58.163 0.727 54.316 1.00 31.30 446 ALA C O 1
ATOM 10434 N N . ASP C 1 450 ? -56.366 0.678 52.950 1.00 33.86 447 ASP C N 1
ATOM 10435 C CA . ASP C 1 450 ? -56.529 -0.691 52.531 1.00 33.80 447 ASP C CA 1
ATOM 10436 C C . ASP C 1 450 ? -55.147 -1.289 52.300 1.00 29.62 447 ASP C C 1
ATOM 10437 O O . ASP C 1 450 ? -54.781 -1.593 51.175 1.00 31.38 447 ASP C O 1
ATOM 10442 N N . PRO C 1 451 ? -54.340 -1.516 53.351 1.00 27.71 448 PRO C N 1
ATOM 10443 C CA . PRO C 1 451 ? -53.029 -2.131 53.178 1.00 26.75 448 PRO C CA 1
ATOM 10444 C C . PRO C 1 451 ? -53.160 -3.598 52.780 1.00 25.33 448 PRO C C 1
ATOM 10445 O O . PRO C 1 451 ? -54.173 -4.240 53.069 1.00 24.86 448 PRO C O 1
ATOM 10449 N N . ASP C 1 452 ? -52.110 -4.097 52.121 1.00 27.97 449 ASP C N 1
ATOM 10450 C CA . ASP C 1 452 ? -52.074 -5.437 51.630 1.00 32.11 449 ASP C CA 1
ATOM 10451 C C . ASP C 1 452 ? -51.536 -6.314 52.756 1.00 31.77 449 ASP C C 1
ATOM 10452 O O . ASP C 1 452 ? -50.395 -6.139 53.169 1.00 30.02 449 ASP C O 1
ATOM 10457 N N . PRO C 1 453 ? -52.310 -7.306 53.252 1.00 31.33 450 PRO C N 1
ATOM 10458 C CA . PRO C 1 453 ? -51.817 -8.208 54.282 1.00 31.92 450 PRO C CA 1
ATOM 10459 C C . PRO C 1 453 ? -50.402 -8.717 53.983 1.00 33.72 450 PRO C C 1
ATOM 10460 O O . PRO C 1 453 ? -49.595 -8.892 54.899 1.00 38.87 450 PRO C O 1
ATOM 10464 N N . GLU C 1 454 ? -50.120 -8.938 52.697 1.00 35.01 451 GLU C N 1
ATOM 10465 C CA . GLU C 1 454 ? -48.868 -9.490 52.281 1.00 37.73 451 GLU C CA 1
ATOM 10466 C C . GLU C 1 454 ? -47.726 -8.476 52.482 1.00 34.75 451 GLU C C 1
ATOM 10467 O O . GLU C 1 454 ? -46.580 -8.873 52.716 1.00 31.79 451 GLU C O 1
ATOM 10473 N N . HIS C 1 455 ? -48.020 -7.178 52.330 1.00 32.10 452 HIS C N 1
ATOM 10474 C CA . HIS C 1 455 ? -47.004 -6.136 52.574 1.00 32.68 452 HIS C CA 1
ATOM 10475 C C . HIS C 1 455 ? -46.615 -6.143 54.053 1.00 30.95 452 HIS C C 1
ATOM 10476 O O . HIS C 1 455 ? -45.448 -5.988 54.399 1.00 32.15 452 HIS C O 1
ATOM 10483 N N . LEU C 1 456 ? -47.620 -6.347 54.913 1.00 28.91 453 LEU C N 1
ATOM 10484 C CA . LEU C 1 456 ? -47.437 -6.397 56.351 1.00 26.16 453 LEU C CA 1
ATOM 10485 C C . LEU C 1 456 ? -46.608 -7.627 56.722 1.00 25.02 453 LEU C C 1
ATOM 10486 O O . LEU C 1 456 ? -45.664 -7.512 57.508 1.00 22.63 453 LEU C O 1
ATOM 10491 N N . ARG C 1 457 ? -46.957 -8.791 56.154 1.00 25.49 454 ARG C N 1
ATOM 10492 C CA . ARG C 1 457 ? -46.159 -10.000 56.362 1.00 25.27 454 ARG C CA 1
ATOM 10493 C C . ARG C 1 457 ? -44.708 -9.712 55.978 1.00 22.49 454 ARG C C 1
ATOM 10494 O O . ARG C 1 457 ? -43.788 -10.073 56.689 1.00 22.39 454 ARG C O 1
ATOM 10502 N N . ALA C 1 458 ? -44.526 -9.031 54.851 1.00 23.52 455 ALA C N 1
ATOM 10503 C CA . ALA C 1 458 ? -43.206 -8.817 54.245 1.00 25.56 455 ALA C CA 1
ATOM 10504 C C . ALA C 1 458 ? -42.376 -7.864 55.106 1.00 27.31 455 ALA C C 1
ATOM 10505 O O . ALA C 1 458 ? -41.155 -8.015 55.222 1.00 27.47 455 ALA C O 1
ATOM 10507 N N . LEU C 1 459 ? -43.066 -6.893 55.711 1.00 28.44 456 LEU C N 1
ATOM 10508 C CA . LEU C 1 459 ? -42.460 -5.914 56.581 1.00 27.91 456 LEU C CA 1
ATOM 10509 C C . LEU C 1 459 ? -41.942 -6.607 57.851 1.00 27.78 456 LEU C C 1
ATOM 10510 O O . LEU C 1 459 ? -40.813 -6.352 58.316 1.00 30.74 456 LEU C O 1
ATOM 10515 N N . VAL C 1 460 ? -42.754 -7.506 58.417 1.00 26.95 457 VAL C N 1
ATOM 10516 C CA . VAL C 1 460 ? -42.345 -8.250 59.601 1.00 25.39 457 VAL C CA 1
ATOM 10517 C C . VAL C 1 460 ? -41.147 -9.112 59.220 1.00 24.68 457 VAL C C 1
ATOM 10518 O O . VAL C 1 460 ? -40.181 -9.174 59.968 1.00 24.32 457 VAL C O 1
ATOM 10522 N N . ARG C 1 461 ? -41.216 -9.751 58.043 1.00 25.18 458 ARG C N 1
ATOM 10523 C CA . ARG C 1 461 ? -40.175 -10.674 57.638 1.00 25.58 458 ARG C CA 1
ATOM 10524 C C . ARG C 1 461 ? -38.842 -9.937 57.492 1.00 26.22 458 ARG C C 1
ATOM 10525 O O . ARG C 1 461 ? -37.828 -10.521 57.811 1.00 25.92 458 ARG C O 1
ATOM 10533 N N . ASP C 1 462 ? -38.856 -8.687 56.999 1.00 28.07 459 ASP C N 1
ATOM 10534 C CA . ASP C 1 462 ? -37.618 -7.924 56.745 1.00 32.12 459 ASP C CA 1
ATOM 10535 C C . ASP C 1 462 ? -36.957 -7.515 58.063 1.00 28.72 459 ASP C C 1
ATOM 10536 O O . ASP C 1 462 ? -35.751 -7.574 58.176 1.00 31.70 459 ASP C O 1
ATOM 10541 N N . HIS C 1 463 ? -37.765 -7.103 59.037 1.00 28.14 460 HIS C N 1
ATOM 10542 C CA . HIS C 1 463 ? -37.285 -6.508 60.279 1.00 28.72 460 HIS C CA 1
ATOM 10543 C C . HIS C 1 463 ? -36.964 -7.584 61.331 1.00 28.43 460 HIS C C 1
ATOM 10544 O O . HIS C 1 463 ? -35.959 -7.486 62.010 1.00 28.04 460 HIS C O 1
ATOM 10551 N N . LEU C 1 464 ? -37.842 -8.581 61.476 1.00 27.81 461 LEU C N 1
ATOM 10552 C CA . LEU C 1 464 ? -37.723 -9.574 62.543 1.00 28.44 461 LEU C CA 1
ATOM 10553 C C . LEU C 1 464 ? -37.237 -10.946 62.071 1.00 31.17 461 LEU C C 1
ATOM 10554 O O . LEU C 1 464 ? -36.476 -11.578 62.774 1.00 34.72 461 LEU C O 1
ATOM 10559 N N . GLY C 1 465 ? -37.654 -11.415 60.898 1.00 32.42 462 GLY C N 1
ATOM 10560 C CA . GLY C 1 465 ? -37.220 -12.748 60.440 1.00 32.34 462 GLY C CA 1
ATOM 10561 C C . GLY C 1 465 ? -38.417 -13.676 60.292 1.00 33.25 462 GLY C C 1
ATOM 10562 O O . GLY C 1 465 ? -39.522 -13.206 60.512 1.00 32.27 462 GLY C O 1
ATOM 10563 N N . ASP C 1 466 ? -38.185 -14.929 59.855 1.00 31.26 463 ASP C N 1
ATOM 10564 C CA . ASP C 1 466 ? -39.265 -15.767 59.349 1.00 31.64 463 ASP C CA 1
ATOM 10565 C C . ASP C 1 466 ? -40.238 -16.156 60.472 1.00 31.36 463 ASP C C 1
ATOM 10566 O O . ASP C 1 466 ? -41.437 -16.226 60.237 1.00 29.35 463 ASP C O 1
ATOM 10571 N N . LEU C 1 467 ? -39.725 -16.428 61.678 1.00 30.66 464 LEU C N 1
ATOM 10572 C CA . LEU C 1 467 ? -40.544 -16.997 62.752 1.00 29.07 464 LEU C CA 1
ATOM 10573 C C . LEU C 1 467 ? -41.635 -16.016 63.197 1.00 27.53 464 LEU C C 1
ATOM 10574 O O . LEU C 1 467 ? -42.684 -16.410 63.663 1.00 30.58 464 LEU C O 1
ATOM 10579 N N . HIS C 1 468 ? -41.336 -14.721 63.077 1.00 24.43 465 HIS C N 1
ATOM 10580 C CA . HIS C 1 468 ? -42.178 -13.632 63.579 1.00 23.48 465 HIS C CA 1
ATOM 10581 C C . HIS C 1 468 ? -43.326 -13.307 62.627 1.00 25.03 465 HIS C C 1
ATOM 10582 O O . HIS C 1 468 ? -44.249 -12.617 63.018 1.00 25.80 465 HIS C O 1
ATOM 10589 N N . VAL C 1 469 ? -43.256 -13.787 61.381 1.00 25.03 466 VAL C N 1
ATOM 10590 C CA . VAL C 1 469 ? -44.232 -13.424 60.365 1.00 25.14 466 VAL C CA 1
ATOM 10591 C C . VAL C 1 469 ? -45.572 -14.059 60.707 1.00 25.45 466 VAL C C 1
ATOM 10592 O O . VAL C 1 469 ? -45.666 -15.270 60.895 1.00 27.14 466 VAL C O 1
ATOM 10596 N N . PRO C 1 470 ? -46.652 -13.255 60.779 1.00 25.55 467 PRO C N 1
ATOM 10597 C CA . PRO C 1 470 ? -47.982 -13.805 60.976 1.00 27.58 467 PRO C CA 1
ATOM 10598 C C . PRO C 1 470 ? -48.469 -14.576 59.738 1.00 30.61 467 PRO C C 1
ATOM 10599 O O . PRO C 1 470 ? -48.446 -14.056 58.653 1.00 29.74 467 PRO C O 1
ATOM 10603 N N . ARG C 1 471 ? -48.960 -15.799 59.953 1.00 36.14 468 ARG C N 1
ATOM 10604 C CA . ARG C 1 471 ? -49.625 -16.607 58.926 1.00 35.44 468 ARG C CA 1
ATOM 10605 C C . ARG C 1 471 ? -50.970 -15.958 58.588 1.00 31.70 468 ARG C C 1
ATOM 10606 O O . ARG C 1 471 ? -51.283 -15.808 57.434 1.00 33.38 468 ARG C O 1
ATOM 10614 N N . ARG C 1 472 ? -51.751 -15.609 59.606 1.00 30.82 469 ARG C N 1
ATOM 10615 C CA . ARG C 1 472 ? -53.092 -15.061 59.422 1.00 33.63 469 ARG C CA 1
ATOM 10616 C C . ARG C 1 472 ? -53.064 -13.588 59.838 1.00 32.64 469 ARG C C 1
ATOM 10617 O O . ARG C 1 472 ? -52.472 -13.227 60.854 1.00 33.80 469 ARG C O 1
ATOM 10625 N N . VAL C 1 473 ? -53.721 -12.758 59.019 1.00 30.74 470 VAL C N 1
ATOM 10626 C CA . VAL C 1 473 ? -53.953 -11.361 59.290 1.00 29.70 470 VAL C CA 1
ATOM 10627 C C . VAL C 1 473 ? -55.456 -11.094 59.188 1.00 29.41 470 VAL C C 1
ATOM 10628 O O . VAL C 1 473 ? -56.019 -11.282 58.138 1.00 33.72 470 VAL C O 1
ATOM 10632 N N . GLU C 1 474 ? -56.070 -10.628 60.274 1.00 30.18 471 GLU C N 1
ATOM 10633 C CA . GLU C 1 474 ? -57.481 -10.242 60.285 1.00 33.96 471 GLU C CA 1
ATOM 10634 C C . GLU C 1 474 ? -57.603 -8.741 60.544 1.00 31.65 471 GLU C C 1
ATOM 10635 O O . GLU C 1 474 ? -57.045 -8.231 61.492 1.00 36.15 471 GLU C O 1
ATOM 10641 N N . PHE C 1 475 ? -58.330 -8.036 59.679 1.00 29.29 472 PHE C N 1
ATOM 10642 C CA . PHE C 1 475 ? -58.607 -6.651 59.851 1.00 29.07 472 PHE C CA 1
ATOM 10643 C C . PHE C 1 475 ? -59.883 -6.481 60.695 1.00 29.04 472 PHE C C 1
ATOM 10644 O O . PHE C 1 475 ? -60.898 -7.063 60.408 1.00 28.96 472 PHE C O 1
ATOM 10652 N N . VAL C 1 476 ? -59.795 -5.646 61.734 1.00 30.04 473 VAL C N 1
ATOM 10653 C CA . VAL C 1 476 ? -60.820 -5.500 62.750 1.00 29.08 473 VAL C CA 1
ATOM 10654 C C . VAL C 1 476 ? -61.017 -4.007 63.024 1.00 29.42 473 VAL C C 1
ATOM 10655 O O . VAL C 1 476 ? -60.106 -3.202 62.773 1.00 28.96 473 VAL C O 1
ATOM 10659 N N . ARG C 1 477 ? -62.203 -3.654 63.540 1.00 29.21 474 ARG C N 1
ATOM 10660 C CA . ARG C 1 477 ? -62.595 -2.256 63.727 1.00 30.06 474 ARG C CA 1
ATOM 10661 C C . ARG C 1 477 ? -61.758 -1.648 64.864 1.00 30.90 474 ARG C C 1
ATOM 10662 O O . ARG C 1 477 ? -61.333 -0.509 64.799 1.00 33.42 474 ARG C O 1
ATOM 10664 N N . SER C 1 478 ? -61.525 -2.435 65.917 1.00 33.93 475 SER C N 1
ATOM 10665 C CA . SER C 1 478 ? -60.684 -2.043 67.056 1.00 34.48 475 SER C CA 1
ATOM 10666 C C . SER C 1 478 ? -60.191 -3.289 67.800 1.00 32.12 475 SER C C 1
ATOM 10667 O O . SER C 1 478 ? -60.708 -4.370 67.602 1.00 30.09 475 SER C O 1
ATOM 10670 N N . ILE C 1 479 ? -59.190 -3.097 68.669 1.00 31.29 476 ILE C N 1
ATOM 10671 C CA . ILE C 1 479 ? -58.649 -4.159 69.494 1.00 29.44 476 ILE C CA 1
ATOM 10672 C C . ILE C 1 479 ? -59.496 -4.242 70.752 1.00 28.02 476 ILE C C 1
ATOM 10673 O O . ILE C 1 479 ? -59.671 -3.242 71.436 1.00 29.52 476 ILE C O 1
ATOM 10678 N N . PRO C 1 480 ? -60.064 -5.417 71.087 1.00 29.22 477 PRO C N 1
ATOM 10679 C CA . PRO C 1 480 ? -60.914 -5.540 72.268 1.00 30.85 477 PRO C CA 1
ATOM 10680 C C . PRO C 1 480 ? -60.086 -5.297 73.532 1.00 29.92 477 PRO C C 1
ATOM 10681 O O . PRO C 1 480 ? -58.920 -5.723 73.594 1.00 28.76 477 PRO C O 1
ATOM 10685 N N . VAL C 1 481 ? -60.697 -4.633 74.515 1.00 30.34 478 VAL C N 1
ATOM 10686 C CA . VAL C 1 481 ? -60.022 -4.330 75.765 1.00 32.08 478 VAL C CA 1
ATOM 10687 C C . VAL C 1 481 ? -60.752 -5.051 76.904 1.00 32.43 478 VAL C C 1
ATOM 10688 O O . VAL C 1 481 ? -61.952 -5.259 76.840 1.00 28.63 478 VAL C O 1
ATOM 10692 N N . THR C 1 482 ? -59.990 -5.409 77.947 1.00 36.52 479 THR C N 1
ATOM 10693 C CA . THR C 1 482 ? -60.511 -5.881 79.233 1.00 37.26 479 THR C CA 1
ATOM 10694 C C . THR C 1 482 ? -61.228 -4.716 79.912 1.00 39.38 479 THR C C 1
ATOM 10695 O O . THR C 1 482 ? -61.109 -3.575 79.491 1.00 38.45 479 THR C O 1
ATOM 10699 N N . PRO C 1 483 ? -62.034 -4.953 80.967 1.00 44.81 480 PRO C N 1
ATOM 10700 C CA . PRO C 1 483 ? -62.626 -3.846 81.718 1.00 45.01 480 PRO C CA 1
ATOM 10701 C C . PRO C 1 483 ? -61.565 -2.864 82.243 1.00 42.18 480 PRO C C 1
ATOM 10702 O O . PRO C 1 483 ? -61.831 -1.674 82.317 1.00 38.29 480 PRO C O 1
ATOM 10706 N N . ALA C 1 484 ? -60.367 -3.367 82.561 1.00 43.74 481 ALA C N 1
ATOM 10707 C CA . ALA C 1 484 ? -59.253 -2.520 83.073 1.00 44.34 481 ALA C CA 1
ATOM 10708 C C . ALA C 1 484 ? -58.615 -1.681 81.957 1.00 42.56 481 ALA C C 1
ATOM 10709 O O . ALA C 1 484 ? -57.792 -0.827 82.238 1.00 43.52 481 ALA C O 1
ATOM 10711 N N . GLY C 1 485 ? -58.966 -1.958 80.699 1.00 42.56 482 GLY C N 1
ATOM 10712 C CA . GLY C 1 485 ? -58.546 -1.150 79.533 1.00 40.71 482 GLY C CA 1
ATOM 10713 C C . GLY C 1 485 ? -57.288 -1.683 78.868 1.00 36.45 482 GLY C C 1
ATOM 10714 O O . GLY C 1 485 ? -56.651 -0.967 78.123 1.00 36.73 482 GLY C O 1
ATOM 10715 N N . LYS C 1 486 ? -56.966 -2.944 79.121 1.00 36.42 483 LYS C N 1
ATOM 10716 C CA . LYS C 1 486 ? -55.798 -3.588 78.508 1.00 38.76 483 LYS C CA 1
ATOM 10717 C C . LYS C 1 486 ? -56.250 -4.402 77.299 1.00 33.25 483 LYS C C 1
ATOM 10718 O O . LYS C 1 486 ? -57.407 -4.791 77.191 1.00 34.92 483 LYS C O 1
ATOM 10724 N N . PRO C 1 487 ? -55.355 -4.646 76.318 1.00 26.91 484 PRO C N 1
ATOM 10725 C CA . PRO C 1 487 ? -55.691 -5.454 75.159 1.00 26.19 484 PRO C CA 1
ATOM 10726 C C . PRO C 1 487 ? -56.087 -6.876 75.562 1.00 27.66 484 PRO C C 1
ATOM 10727 O O . PRO C 1 487 ? -55.313 -7.563 76.203 1.00 26.45 484 PRO C O 1
ATOM 10731 N N . ASP C 1 488 ? -57.294 -7.282 75.153 1.00 28.69 485 ASP C N 1
ATOM 10732 C CA . ASP C 1 488 ? -57.840 -8.551 75.540 1.00 28.13 485 ASP C CA 1
ATOM 10733 C C . ASP C 1 488 ? -57.295 -9.605 74.579 1.00 28.35 485 ASP C C 1
ATOM 10734 O O . ASP C 1 488 ? -57.952 -9.989 73.641 1.00 29.34 485 ASP C O 1
ATOM 10739 N N . LYS C 1 489 ? -56.083 -10.083 74.846 1.00 27.74 486 LYS C N 1
ATOM 10740 C CA . LYS C 1 489 ? -55.441 -10.992 73.954 1.00 28.68 486 LYS C CA 1
ATOM 10741 C C . LYS C 1 489 ? -55.970 -12.420 74.116 1.00 32.42 486 LYS C C 1
ATOM 10742 O O . LYS C 1 489 ? -55.654 -13.248 73.272 1.00 37.27 486 LYS C O 1
ATOM 10748 N N . VAL C 1 490 ? -56.765 -12.720 75.146 1.00 34.08 487 VAL C N 1
ATOM 10749 C CA . VAL C 1 490 ? -57.385 -14.049 75.174 1.00 37.73 487 VAL C CA 1
ATOM 10750 C C . VAL C 1 490 ? -58.552 -14.044 74.172 1.00 35.17 487 VAL C C 1
ATOM 10751 O O . VAL C 1 490 ? -58.784 -15.048 73.500 1.00 30.56 487 VAL C O 1
ATOM 10755 N N . LYS C 1 491 ? -59.261 -12.915 74.070 1.00 34.24 488 LYS C N 1
ATOM 10756 C CA . LYS C 1 491 ? -60.341 -12.786 73.095 1.00 37.62 488 LYS C CA 1
ATOM 10757 C C . LYS C 1 491 ? -59.775 -12.902 71.667 1.00 35.97 488 LYS C C 1
ATOM 10758 O O . LYS C 1 491 ? -60.274 -13.674 70.865 1.00 36.70 488 LYS C O 1
ATOM 10764 N N . VAL C 1 492 ? -58.712 -12.153 71.372 1.00 32.95 489 VAL C N 1
ATOM 10765 C CA . VAL C 1 492 ? -58.089 -12.150 70.050 1.00 31.09 489 VAL C CA 1
ATOM 10766 C C . VAL C 1 492 ? -57.673 -13.584 69.701 1.00 30.34 489 VAL C C 1
ATOM 10767 O O . VAL C 1 492 ? -57.877 -14.029 68.582 1.00 29.01 489 VAL C O 1
ATOM 10771 N N . ARG C 1 493 ? -57.133 -14.304 70.686 1.00 31.78 490 ARG C N 1
ATOM 10772 C CA . ARG C 1 493 ? -56.683 -15.681 70.496 1.00 32.60 490 ARG C CA 1
ATOM 10773 C C . ARG C 1 493 ? -57.854 -16.564 70.028 1.00 32.78 490 ARG C C 1
ATOM 10774 O O . ARG C 1 493 ? -57.655 -17.454 69.228 1.00 34.99 490 ARG C O 1
ATOM 10782 N N . THR C 1 494 ? -59.076 -16.308 70.517 1.00 31.28 491 THR C N 1
ATOM 10783 C CA . THR C 1 494 ? -60.255 -17.147 70.184 1.00 32.59 491 THR C CA 1
ATOM 10784 C C . THR C 1 494 ? -60.674 -16.952 68.725 1.00 34.22 491 THR C C 1
ATOM 10785 O O . THR C 1 494 ? -61.275 -17.856 68.125 1.00 38.68 491 THR C O 1
ATOM 10789 N N . TRP C 1 495 ? -60.381 -15.767 68.170 1.00 33.90 492 TRP C N 1
ATOM 10790 C CA . TRP C 1 495 ? -60.728 -15.436 66.791 1.00 36.51 492 TRP C CA 1
ATOM 10791 C C . TRP C 1 495 ? -59.992 -16.342 65.795 1.00 37.98 492 TRP C C 1
ATOM 10792 O O . TRP C 1 495 ? -60.413 -16.438 64.652 1.00 35.42 492 TRP C O 1
ATOM 10803 N N . PHE C 1 496 ? -58.870 -16.943 66.222 1.00 39.73 493 PHE C N 1
ATOM 10804 C CA . PHE C 1 496 ? -57.935 -17.623 65.330 1.00 43.73 493 PHE C CA 1
ATOM 10805 C C . PHE C 1 496 ? -57.820 -19.122 65.661 1.00 52.73 493 PHE C C 1
ATOM 10806 O O . PHE C 1 496 ? -56.917 -19.800 65.192 1.00 59.37 493 PHE C O 1
ATOM 10814 N N . THR C 1 497 ? -58.748 -19.651 66.463 1.00 64.95 494 THR C N 1
ATOM 10815 C CA . THR C 1 497 ? -59.079 -21.084 66.468 1.00 69.35 494 THR C CA 1
ATOM 10816 C C . THR C 1 497 ? -60.271 -21.210 65.507 1.00 75.51 494 THR C C 1
ATOM 10817 O O . THR C 1 497 ? -61.391 -20.755 65.816 1.00 70.58 494 THR C O 1
ATOM 10821 N N . ASP C 1 498 ? -59.982 -21.673 64.279 1.00 81.50 495 ASP C N 1
ATOM 10822 C CA . ASP C 1 498 ? -60.918 -21.643 63.138 1.00 84.76 495 ASP C CA 1
ATOM 10823 C C . ASP C 1 498 ? -60.811 -22.980 62.393 1.00 81.94 495 ASP C C 1
ATOM 10824 O O . ASP C 1 498 ? -61.671 -23.852 62.563 1.00 68.64 495 ASP C O 1
ATOM 10829 N N . GLY D 1 1 ? -42.723 -8.011 -34.379 1.00 72.03 -2 GLY D N 1
ATOM 10830 C CA . GLY D 1 1 ? -43.313 -9.073 -35.260 1.00 64.18 -2 GLY D CA 1
ATOM 10831 C C . GLY D 1 1 ? -44.841 -8.999 -35.320 1.00 55.19 -2 GLY D C 1
ATOM 10832 O O . GLY D 1 1 ? -45.453 -8.061 -34.810 1.00 49.22 -2 GLY D O 1
ATOM 10833 N N . PRO D 1 2 ? -45.482 -9.963 -36.019 1.00 51.56 -1 PRO D N 1
ATOM 10834 C CA . PRO D 1 2 ? -46.945 -10.101 -36.030 1.00 50.97 -1 PRO D CA 1
ATOM 10835 C C . PRO D 1 2 ? -47.555 -10.692 -34.737 1.00 44.71 -1 PRO D C 1
ATOM 10836 O O . PRO D 1 2 ? -46.990 -11.601 -34.153 1.00 40.64 -1 PRO D O 1
ATOM 10840 N N . ALA D 1 3 ? -48.747 -10.210 -34.362 1.00 40.28 0 ALA D N 1
ATOM 10841 C CA . ALA D 1 3 ? -49.409 -10.421 -33.044 1.00 41.38 0 ALA D CA 1
ATOM 10842 C C . ALA D 1 3 ? -49.771 -11.892 -32.774 1.00 39.64 0 ALA D C 1
ATOM 10843 O O . ALA D 1 3 ? -49.895 -12.298 -31.616 1.00 40.38 0 ALA D O 1
ATOM 10845 N N . MET D 1 4 ? -49.958 -12.685 -33.832 1.00 37.90 1 MET D N 1
ATOM 10846 C CA . MET D 1 4 ? -50.238 -14.129 -33.727 1.00 38.34 1 MET D CA 1
ATOM 10847 C C . MET D 1 4 ? -49.024 -14.891 -33.174 1.00 33.13 1 MET D C 1
ATOM 10848 O O . MET D 1 4 ? -49.133 -16.080 -32.871 1.00 30.74 1 MET D O 1
ATOM 10853 N N . GLY D 1 5 ? -47.873 -14.208 -33.055 1.00 27.87 2 GLY D N 1
ATOM 10854 C CA . GLY D 1 5 ? -46.638 -14.817 -32.621 1.00 28.05 2 GLY D CA 1
ATOM 10855 C C . GLY D 1 5 ? -46.729 -15.417 -31.222 1.00 29.11 2 GLY D C 1
ATOM 10856 O O . GLY D 1 5 ? -46.129 -16.494 -30.950 1.00 26.87 2 GLY D O 1
ATOM 10857 N N . TYR D 1 6 ? -47.491 -14.746 -30.340 1.00 31.08 3 TYR D N 1
ATOM 10858 C CA . TYR D 1 6 ? -47.614 -15.174 -28.925 1.00 31.42 3 TYR D CA 1
ATOM 10859 C C . TYR D 1 6 ? -48.382 -16.498 -28.830 1.00 30.40 3 TYR D C 1
ATOM 10860 O O . TYR D 1 6 ? -47.858 -17.485 -28.334 1.00 28.58 3 TYR D O 1
ATOM 10869 N N . ALA D 1 7 ? -49.625 -16.499 -29.311 1.00 30.17 4 ALA D N 1
ATOM 10870 C CA . ALA D 1 7 ? -50.455 -17.698 -29.296 1.00 30.11 4 ALA D CA 1
ATOM 10871 C C . ALA D 1 7 ? -49.669 -18.874 -29.889 1.00 29.81 4 ALA D C 1
ATOM 10872 O O . ALA D 1 7 ? -49.699 -19.973 -29.336 1.00 29.98 4 ALA D O 1
ATOM 10874 N N . ARG D 1 8 ? -48.950 -18.629 -30.993 1.00 29.32 5 ARG D N 1
ATOM 10875 C CA . ARG D 1 8 ? -48.174 -19.678 -31.668 1.00 31.61 5 ARG D CA 1
ATOM 10876 C C . ARG D 1 8 ? -47.050 -20.143 -30.736 1.00 29.35 5 ARG D C 1
ATOM 10877 O O . ARG D 1 8 ? -46.785 -21.328 -30.671 1.00 28.38 5 ARG D O 1
ATOM 10885 N N . ARG D 1 9 ? -46.413 -19.205 -30.022 1.00 29.06 6 ARG D N 1
ATOM 10886 C CA . ARG D 1 9 ? -45.317 -19.547 -29.086 1.00 28.33 6 ARG D CA 1
ATOM 10887 C C . ARG D 1 9 ? -45.814 -20.543 -28.038 1.00 27.66 6 ARG D C 1
ATOM 10888 O O . ARG D 1 9 ? -45.115 -21.498 -27.697 1.00 25.96 6 ARG D O 1
ATOM 10896 N N . VAL D 1 10 ? -47.023 -20.285 -27.533 1.00 26.64 7 VAL D N 1
ATOM 10897 C CA . VAL D 1 10 ? -47.598 -21.104 -26.496 1.00 28.97 7 VAL D CA 1
ATOM 10898 C C . VAL D 1 10 ? -47.930 -22.477 -27.078 1.00 29.01 7 VAL D C 1
ATOM 10899 O O . VAL D 1 10 ? -47.462 -23.478 -26.582 1.00 28.88 7 VAL D O 1
ATOM 10903 N N . MET D 1 11 ? -48.693 -22.486 -28.169 1.00 33.07 8 MET D N 1
ATOM 10904 C CA . MET D 1 11 ? -49.035 -23.714 -28.900 1.00 34.47 8 MET D CA 1
ATOM 10905 C C . MET D 1 11 ? -47.778 -24.542 -29.183 1.00 34.09 8 MET D C 1
ATOM 10906 O O . MET D 1 11 ? -47.745 -25.751 -28.961 1.00 32.92 8 MET D O 1
ATOM 10911 N N . ASP D 1 12 ? -46.736 -23.861 -29.651 1.00 36.10 9 ASP D N 1
ATOM 10912 C CA . ASP D 1 12 ? -45.501 -24.490 -30.108 1.00 38.03 9 ASP D CA 1
ATOM 10913 C C . ASP D 1 12 ? -44.835 -25.233 -28.949 1.00 34.00 9 ASP D C 1
ATOM 10914 O O . ASP D 1 12 ? -44.208 -26.257 -29.146 1.00 33.71 9 ASP D O 1
ATOM 10919 N N . GLY D 1 13 ? -44.977 -24.697 -27.737 1.00 33.84 10 GLY D N 1
ATOM 10920 C CA . GLY D 1 13 ? -44.285 -25.201 -26.541 1.00 32.08 10 GLY D CA 1
ATOM 10921 C C . GLY D 1 13 ? -44.915 -26.457 -25.960 1.00 30.50 10 GLY D C 1
ATOM 10922 O O . GLY D 1 13 ? -44.218 -27.244 -25.345 1.00 30.48 10 GLY D O 1
ATOM 10923 N N . ILE D 1 14 ? -46.222 -26.645 -26.174 1.00 30.98 11 ILE D N 1
ATOM 10924 C CA . ILE D 1 14 ? -47.028 -27.657 -25.469 1.00 32.07 11 ILE D CA 1
ATOM 10925 C C . ILE D 1 14 ? -46.367 -29.048 -25.600 1.00 33.41 11 ILE D C 1
ATOM 10926 O O . ILE D 1 14 ? -46.101 -29.522 -26.723 1.00 30.43 11 ILE D O 1
ATOM 10931 N N . GLY D 1 15 ? -46.144 -29.709 -24.456 1.00 33.58 12 GLY D N 1
ATOM 10932 C CA . GLY D 1 15 ? -45.410 -30.981 -24.394 1.00 37.49 12 GLY D CA 1
ATOM 10933 C C . GLY D 1 15 ? -46.324 -32.198 -24.380 1.00 41.13 12 GLY D C 1
ATOM 10934 O O . GLY D 1 15 ? -47.495 -32.083 -24.759 1.00 42.63 12 GLY D O 1
ATOM 10935 N N . GLU D 1 16 ? -45.780 -33.353 -23.945 1.00 41.25 13 GLU D N 1
ATOM 10936 C CA . GLU D 1 16 ? -46.487 -34.650 -23.975 1.00 38.86 13 GLU D CA 1
ATOM 10937 C C . GLU D 1 16 ? -47.784 -34.543 -23.168 1.00 36.54 13 GLU D C 1
ATOM 10938 O O . GLU D 1 16 ? -48.863 -34.830 -23.688 1.00 34.50 13 GLU D O 1
ATOM 10941 N N . VAL D 1 17 ? -47.667 -34.088 -21.913 1.00 36.94 14 VAL D N 1
ATOM 10942 C CA . VAL D 1 17 ? -48.812 -33.928 -20.996 1.00 35.92 14 VAL D CA 1
ATOM 10943 C C . VAL D 1 17 ? -48.982 -32.447 -20.624 1.00 33.53 14 VAL D C 1
ATOM 10944 O O . VAL D 1 17 ? -48.073 -31.805 -20.074 1.00 34.13 14 VAL D O 1
ATOM 10948 N N . ALA D 1 18 ? -50.181 -31.922 -20.882 1.00 33.45 15 ALA D N 1
ATOM 10949 C CA . ALA D 1 18 ? -50.429 -30.490 -20.795 1.00 35.33 15 ALA D CA 1
ATOM 10950 C C . ALA D 1 18 ? -51.067 -30.124 -19.445 1.00 39.14 15 ALA D C 1
ATOM 10951 O O . ALA D 1 18 ? -50.638 -29.157 -18.824 1.00 39.14 15 ALA D O 1
ATOM 10953 N N . VAL D 1 19 ? -52.095 -30.880 -19.019 1.00 40.76 16 VAL D N 1
ATOM 10954 C CA . VAL D 1 19 ? -52.847 -30.567 -17.801 1.00 40.95 16 VAL D CA 1
ATOM 10955 C C . VAL D 1 19 ? -53.066 -31.846 -16.987 1.00 42.97 16 VAL D C 1
ATOM 10956 O O . VAL D 1 19 ? -53.233 -32.909 -17.558 1.00 43.49 16 VAL D O 1
ATOM 10960 N N . THR D 1 20 ? -53.055 -31.711 -15.652 1.00 48.35 17 THR D N 1
ATOM 10961 C CA . THR D 1 20 ? -53.479 -32.754 -14.701 1.00 53.07 17 THR D CA 1
ATOM 10962 C C . THR D 1 20 ? -54.380 -32.124 -13.639 1.00 57.02 17 THR D C 1
ATOM 10963 O O . THR D 1 20 ? -54.240 -30.960 -13.330 1.00 59.87 17 THR D O 1
ATOM 10967 N N . GLY D 1 21 ? -55.317 -32.911 -13.104 1.00 69.34 18 GLY D N 1
ATOM 10968 C CA . GLY D 1 21 ? -56.300 -32.410 -12.158 1.00 74.27 18 GLY D CA 1
ATOM 10969 C C . GLY D 1 21 ? -57.007 -33.521 -11.405 1.00 77.39 18 GLY D C 1
ATOM 10970 O O . GLY D 1 21 ? -56.462 -34.623 -11.235 1.00 71.07 18 GLY D O 1
ATOM 10971 N N . ALA D 1 22 ? -58.225 -33.201 -10.943 1.00 83.34 19 ALA D N 1
ATOM 10972 C CA . ALA D 1 22 ? -59.171 -34.168 -10.363 1.00 86.45 19 ALA D CA 1
ATOM 10973 C C . ALA D 1 22 ? -59.459 -35.275 -11.390 1.00 86.98 19 ALA D C 1
ATOM 10974 O O . ALA D 1 22 ? -59.174 -36.442 -11.134 1.00 90.08 19 ALA D O 1
ATOM 10976 N N . GLY D 1 23 ? -59.973 -34.866 -12.559 1.00 84.61 20 GLY D N 1
ATOM 10977 C CA . GLY D 1 23 ? -60.469 -35.750 -13.625 1.00 75.93 20 GLY D CA 1
ATOM 10978 C C . GLY D 1 23 ? -59.387 -36.588 -14.291 1.00 68.73 20 GLY D C 1
ATOM 10979 O O . GLY D 1 23 ? -59.717 -37.510 -15.030 1.00 66.17 20 GLY D O 1
ATOM 10980 N N . GLY D 1 24 ? -58.107 -36.259 -14.057 1.00 61.21 21 GLY D N 1
ATOM 10981 C CA . GLY D 1 24 ? -56.955 -36.996 -14.605 1.00 58.95 21 GLY D CA 1
ATOM 10982 C C . GLY D 1 24 ? -56.110 -36.128 -15.536 1.00 53.27 21 GLY D C 1
ATOM 10983 O O . GLY D 1 24 ? -56.148 -34.913 -15.404 1.00 51.30 21 GLY D O 1
ATOM 10984 N N . SER D 1 25 ? -55.414 -36.768 -16.493 1.00 48.36 22 SER D N 1
ATOM 10985 C CA . SER D 1 25 ? -54.482 -36.128 -17.434 1.00 45.45 22 SER D CA 1
ATOM 10986 C C . SER D 1 25 ? -55.152 -35.713 -18.751 1.00 42.02 22 SER D C 1
ATOM 10987 O O . SER D 1 25 ? -56.088 -36.338 -19.206 1.00 45.20 22 SER D O 1
ATOM 10990 N N . VAL D 1 26 ? -54.598 -34.657 -19.357 1.00 37.09 23 VAL D N 1
ATOM 10991 C CA . VAL D 1 26 ? -54.929 -34.196 -20.692 1.00 31.80 23 VAL D CA 1
ATOM 10992 C C . VAL D 1 26 ? -53.624 -34.056 -21.481 1.00 30.96 23 VAL D C 1
ATOM 10993 O O . VAL D 1 26 ? -52.771 -33.243 -21.127 1.00 33.06 23 VAL D O 1
ATOM 10997 N N . THR D 1 27 ? -53.474 -34.850 -22.543 1.00 31.32 24 THR D N 1
ATOM 10998 C CA . THR D 1 27 ? -52.259 -34.843 -23.351 1.00 31.60 24 THR D CA 1
ATOM 10999 C C . THR D 1 27 ? -52.150 -33.526 -24.119 1.00 31.12 24 THR D C 1
ATOM 11000 O O . THR D 1 27 ? -53.167 -32.854 -24.391 1.00 29.57 24 THR D O 1
ATOM 11004 N N . GLY D 1 28 ? -50.912 -33.188 -24.491 1.00 29.74 25 GLY D N 1
ATOM 11005 C CA . GLY D 1 28 ? -50.655 -32.076 -25.403 1.00 32.12 25 GLY D CA 1
ATOM 11006 C C . GLY D 1 28 ? -51.517 -32.177 -26.646 1.00 31.22 25 GLY D C 1
ATOM 11007 O O . GLY D 1 28 ? -52.168 -31.204 -27.043 1.00 26.43 25 GLY D O 1
ATOM 11008 N N . ALA D 1 29 ? -51.524 -33.384 -27.228 1.00 34.16 26 ALA D N 1
ATOM 11009 C CA . ALA D 1 29 ? -52.328 -33.705 -28.407 1.00 36.07 26 ALA D CA 1
ATOM 11010 C C . ALA D 1 29 ? -53.771 -33.253 -28.172 1.00 36.93 26 ALA D C 1
ATOM 11011 O O . ALA D 1 29 ? -54.331 -32.508 -28.975 1.00 40.12 26 ALA D O 1
ATOM 11013 N N . ARG D 1 30 ? -54.344 -33.672 -27.045 1.00 35.47 27 ARG D N 1
ATOM 11014 C CA . ARG D 1 30 ? -55.753 -33.473 -26.816 1.00 39.71 27 ARG D CA 1
ATOM 11015 C C . ARG D 1 30 ? -56.057 -31.985 -26.587 1.00 38.24 27 ARG D C 1
ATOM 11016 O O . ARG D 1 30 ? -57.133 -31.507 -26.962 1.00 40.58 27 ARG D O 1
ATOM 11024 N N . LEU D 1 31 ? -55.126 -31.261 -25.955 1.00 35.92 28 LEU D N 1
ATOM 11025 C CA . LEU D 1 31 ? -55.331 -29.843 -25.689 1.00 35.10 28 LEU D CA 1
ATOM 11026 C C . LEU D 1 31 ? -55.212 -29.056 -27.000 1.00 33.74 28 LEU D C 1
ATOM 11027 O O . LEU D 1 31 ? -56.035 -28.169 -27.277 1.00 32.95 28 LEU D O 1
ATOM 11032 N N . ARG D 1 32 ? -54.189 -29.389 -27.797 1.00 33.48 29 ARG D N 1
ATOM 11033 C CA . ARG D 1 32 ? -53.978 -28.782 -29.113 1.00 37.53 29 ARG D CA 1
ATOM 11034 C C . ARG D 1 32 ? -55.271 -28.925 -29.936 1.00 38.91 29 ARG D C 1
ATOM 11035 O O . ARG D 1 32 ? -55.776 -27.957 -30.507 1.00 40.42 29 ARG D O 1
ATOM 11043 N N . HIS D 1 33 ? -55.814 -30.145 -29.950 1.00 39.51 30 HIS D N 1
ATOM 11044 C CA . HIS D 1 33 ? -57.060 -30.467 -30.634 1.00 41.61 30 HIS D CA 1
ATOM 11045 C C . HIS D 1 33 ? -58.189 -29.533 -30.160 1.00 40.39 30 HIS D C 1
ATOM 11046 O O . HIS D 1 33 ? -58.954 -29.016 -30.979 1.00 43.88 30 HIS D O 1
ATOM 11053 N N . GLN D 1 34 ? -58.289 -29.299 -28.849 1.00 36.74 31 GLN D N 1
ATOM 11054 C CA . GLN D 1 34 ? -59.366 -28.472 -28.292 1.00 39.15 31 GLN D CA 1
ATOM 11055 C C . GLN D 1 34 ? -59.221 -27.009 -28.714 1.00 37.89 31 GLN D C 1
ATOM 11056 O O . GLN D 1 34 ? -60.218 -26.316 -28.896 1.00 38.79 31 GLN D O 1
ATOM 11062 N N . VAL D 1 35 ? -57.980 -26.546 -28.860 1.00 37.09 32 VAL D N 1
ATOM 11063 C CA . VAL D 1 35 ? -57.740 -25.183 -29.280 1.00 37.06 32 VAL D CA 1
ATOM 11064 C C . VAL D 1 35 ? -58.263 -25.024 -30.712 1.00 38.13 32 VAL D C 1
ATOM 11065 O O . VAL D 1 35 ? -58.952 -24.045 -31.028 1.00 39.54 32 VAL D O 1
ATOM 11069 N N . ARG D 1 36 ? -57.925 -26.003 -31.561 1.00 38.35 33 ARG D N 1
ATOM 11070 C CA . ARG D 1 36 ? -58.308 -26.001 -32.969 1.00 38.88 33 ARG D CA 1
ATOM 11071 C C . ARG D 1 36 ? -59.835 -25.958 -33.073 1.00 41.19 33 ARG D C 1
ATOM 11072 O O . ARG D 1 36 ? -60.409 -25.136 -33.796 1.00 43.28 33 ARG D O 1
ATOM 11080 N N . LEU D 1 37 ? -60.469 -26.846 -32.305 1.00 43.20 34 LEU D N 1
ATOM 11081 C CA . LEU D 1 37 ? -61.914 -26.985 -32.247 1.00 42.66 34 LEU D CA 1
ATOM 11082 C C . LEU D 1 37 ? -62.572 -25.660 -31.866 1.00 37.57 34 LEU D C 1
ATOM 11083 O O . LEU D 1 37 ? -63.427 -25.153 -32.573 1.00 37.05 34 LEU D O 1
ATOM 11088 N N . LEU D 1 38 ? -62.157 -25.101 -30.738 1.00 41.49 35 LEU D N 1
ATOM 11089 C CA . LEU D 1 38 ? -62.751 -23.878 -30.204 1.00 43.82 35 LEU D CA 1
ATOM 11090 C C . LEU D 1 38 ? -62.460 -22.702 -31.138 1.00 44.74 35 LEU D C 1
ATOM 11091 O O . LEU D 1 38 ? -63.307 -21.830 -31.303 1.00 45.81 35 LEU D O 1
ATOM 11096 N N . ALA D 1 39 ? -61.254 -22.685 -31.719 1.00 44.37 36 ALA D N 1
ATOM 11097 C CA . ALA D 1 39 ? -60.853 -21.648 -32.649 1.00 42.29 36 ALA D CA 1
ATOM 11098 C C . ALA D 1 39 ? -61.819 -21.630 -33.841 1.00 40.51 36 ALA D C 1
ATOM 11099 O O . ALA D 1 39 ? -62.410 -20.589 -34.168 1.00 38.55 36 ALA D O 1
ATOM 11101 N N . HIS D 1 40 ? -61.993 -22.801 -34.461 1.00 40.89 37 HIS D N 1
ATOM 11102 C CA . HIS D 1 40 ? -62.904 -22.972 -35.587 1.00 43.81 37 HIS D CA 1
ATOM 11103 C C . HIS D 1 40 ? -64.339 -22.548 -35.203 1.00 42.48 37 HIS D C 1
ATOM 11104 O O . HIS D 1 40 ? -64.975 -21.775 -35.898 1.00 44.04 37 HIS D O 1
ATOM 11111 N N . ALA D 1 41 ? -64.839 -23.035 -34.071 1.00 42.17 38 ALA D N 1
ATOM 11112 C CA . ALA D 1 41 ? -66.210 -22.754 -33.638 1.00 44.80 38 ALA D CA 1
ATOM 11113 C C . ALA D 1 41 ? -66.446 -21.243 -33.459 1.00 47.53 38 ALA D C 1
ATOM 11114 O O . ALA D 1 41 ? -67.515 -20.739 -33.775 1.00 51.57 38 ALA D O 1
ATOM 11116 N N . LEU D 1 42 ? -65.455 -20.528 -32.912 1.00 50.83 39 LEU D N 1
ATOM 11117 C CA . LEU D 1 42 ? -65.557 -19.074 -32.637 1.00 49.36 39 LEU D CA 1
ATOM 11118 C C . LEU D 1 42 ? -65.509 -18.301 -33.961 1.00 50.24 39 LEU D C 1
ATOM 11119 O O . LEU D 1 42 ? -66.214 -17.286 -34.129 1.00 47.65 39 LEU D O 1
ATOM 11124 N N . THR D 1 43 ? -64.635 -18.760 -34.870 1.00 53.80 40 THR D N 1
ATOM 11125 C CA . THR D 1 43 ? -64.521 -18.212 -36.213 1.00 57.58 40 THR D CA 1
ATOM 11126 C C . THR D 1 43 ? -65.878 -18.339 -36.902 1.00 59.99 40 THR D C 1
ATOM 11127 O O . THR D 1 43 ? -66.440 -17.318 -37.306 1.00 61.26 40 THR D O 1
ATOM 11131 N N . GLU D 1 44 ? -66.415 -19.574 -36.948 1.00 66.06 41 GLU D N 1
ATOM 11132 C CA . GLU D 1 44 ? -67.689 -19.923 -37.611 1.00 64.46 41 GLU D CA 1
ATOM 11133 C C . GLU D 1 44 ? -68.854 -19.110 -37.033 1.00 55.62 41 GLU D C 1
ATOM 11134 O O . GLU D 1 44 ? -69.801 -18.851 -37.730 1.00 62.17 41 GLU D O 1
ATOM 11140 N N . ALA D 1 45 ? -68.785 -18.726 -35.758 1.00 48.96 42 ALA D N 1
ATOM 11141 C CA . ALA D 1 45 ? -69.876 -18.027 -35.096 1.00 44.96 42 ALA D CA 1
ATOM 11142 C C . ALA D 1 45 ? -69.920 -16.541 -35.496 1.00 46.97 42 ALA D C 1
ATOM 11143 O O . ALA D 1 45 ? -70.821 -15.830 -35.068 1.00 47.99 42 ALA D O 1
ATOM 11145 N N . GLY D 1 46 ? -68.973 -16.096 -36.324 1.00 51.72 43 GLY D N 1
ATOM 11146 C CA . GLY D 1 46 ? -68.908 -14.716 -36.801 1.00 58.01 43 GLY D CA 1
ATOM 11147 C C . GLY D 1 46 ? -67.654 -14.070 -36.268 1.00 60.84 43 GLY D C 1
ATOM 11148 O O . GLY D 1 46 ? -66.710 -13.826 -37.010 1.00 73.47 43 GLY D O 1
ATOM 11149 N N . ILE D 1 47 ? -67.612 -13.924 -34.946 1.00 52.30 44 ILE D N 1
ATOM 11150 C CA . ILE D 1 47 ? -66.636 -13.148 -34.144 1.00 47.18 44 ILE D CA 1
ATOM 11151 C C . ILE D 1 47 ? -65.459 -12.605 -34.962 1.00 41.71 44 ILE D C 1
ATOM 11152 O O . ILE D 1 47 ? -64.572 -13.356 -35.356 1.00 39.39 44 ILE D O 1
ATOM 11157 N N . PRO D 1 48 ? -65.411 -11.276 -35.215 1.00 38.41 45 PRO D N 1
ATOM 11158 C CA . PRO D 1 48 ? -64.335 -10.681 -36.017 1.00 39.65 45 PRO D CA 1
ATOM 11159 C C . PRO D 1 48 ? -63.087 -10.317 -35.209 1.00 42.63 45 PRO D C 1
ATOM 11160 O O . PRO D 1 48 ? -63.184 -10.041 -34.012 1.00 44.65 45 PRO D O 1
ATOM 11164 N N . PRO D 1 49 ? -61.887 -10.301 -35.837 1.00 41.72 46 PRO D N 1
ATOM 11165 C CA . PRO D 1 49 ? -60.616 -10.027 -35.146 1.00 41.88 46 PRO D CA 1
ATOM 11166 C C . PRO D 1 49 ? -60.468 -8.883 -34.126 1.00 45.02 46 PRO D C 1
ATOM 11167 O O . PRO D 1 49 ? -59.841 -9.048 -33.081 1.00 47.35 46 PRO D O 1
ATOM 11171 N N . GLY D 1 50 ? -61.010 -7.708 -34.391 1.00 47.74 47 GLY D N 1
ATOM 11172 C CA . GLY D 1 50 ? -60.687 -6.565 -33.505 1.00 47.31 47 GLY D CA 1
ATOM 11173 C C . GLY D 1 50 ? -61.293 -6.646 -32.111 1.00 42.57 47 GLY D C 1
ATOM 11174 O O . GLY D 1 50 ? -60.972 -5.820 -31.264 1.00 36.07 47 GLY D O 1
ATOM 11175 N N . ARG D 1 51 ? -62.201 -7.598 -31.870 1.00 46.54 48 ARG D N 1
ATOM 11176 C CA . ARG D 1 51 ? -63.172 -7.478 -30.763 1.00 51.31 48 ARG D CA 1
ATOM 11177 C C . ARG D 1 51 ? -62.812 -8.477 -29.645 1.00 47.84 48 ARG D C 1
ATOM 11178 O O . ARG D 1 51 ? -61.945 -9.359 -29.798 1.00 42.66 48 ARG D O 1
ATOM 11186 N N . GLY D 1 52 ? -63.449 -8.291 -28.485 1.00 51.37 49 GLY D N 1
ATOM 11187 C CA . GLY D 1 52 ? -63.185 -9.107 -27.298 1.00 52.25 49 GLY D CA 1
ATOM 11188 C C . GLY D 1 52 ? -64.084 -10.333 -27.232 1.00 48.57 49 GLY D C 1
ATOM 11189 O O . GLY D 1 52 ? -65.201 -10.308 -27.741 1.00 51.30 49 GLY D O 1
ATOM 11190 N N . VAL D 1 53 ? -63.584 -11.402 -26.597 1.00 44.36 50 VAL D N 1
ATOM 11191 C CA . VAL D 1 53 ? -64.395 -12.563 -26.224 1.00 40.58 50 VAL D CA 1
ATOM 11192 C C . VAL D 1 53 ? -64.415 -12.663 -24.694 1.00 39.01 50 VAL D C 1
ATOM 11193 O O . VAL D 1 53 ? -63.418 -13.019 -24.077 1.00 41.12 50 VAL D O 1
ATOM 11197 N N . ALA D 1 54 ? -65.561 -12.336 -24.101 1.00 37.49 51 ALA D N 1
ATOM 11198 C CA . ALA D 1 54 ? -65.763 -12.424 -22.647 1.00 37.17 51 ALA D CA 1
ATOM 11199 C C . ALA D 1 54 ? -65.913 -13.893 -22.252 1.00 34.69 51 ALA D C 1
ATOM 11200 O O . ALA D 1 54 ? -66.682 -14.615 -22.852 1.00 38.34 51 ALA D O 1
ATOM 11202 N N . CYS D 1 55 ? -65.175 -14.320 -21.237 1.00 33.55 52 CYS D N 1
ATOM 11203 C CA . CYS D 1 55 ? -65.118 -15.714 -20.878 1.00 35.50 52 CYS D CA 1
ATOM 11204 C C . CYS D 1 55 ? -65.374 -15.875 -19.381 1.00 39.72 52 CYS D C 1
ATOM 11205 O O . CYS D 1 55 ? -64.699 -15.249 -18.555 1.00 39.81 52 CYS D O 1
ATOM 11208 N N . LEU D 1 56 ? -66.360 -16.726 -19.068 1.00 43.31 53 LEU D N 1
ATOM 11209 C CA . LEU D 1 56 ? -66.840 -16.989 -17.711 1.00 42.05 53 LEU D CA 1
ATOM 11210 C C . LEU D 1 56 ? -66.684 -18.484 -17.428 1.00 38.10 53 LEU D C 1
ATOM 11211 O O . LEU D 1 56 ? -67.400 -19.296 -18.006 1.00 41.27 53 LEU D O 1
ATOM 11216 N N . HIS D 1 57 ? -65.734 -18.842 -16.564 1.00 34.19 54 HIS D N 1
ATOM 11217 C CA . HIS D 1 57 ? -65.384 -20.249 -16.369 1.00 35.33 54 HIS D CA 1
ATOM 11218 C C . HIS D 1 57 ? -64.767 -20.467 -14.993 1.00 34.74 54 HIS D C 1
ATOM 11219 O O . HIS D 1 57 ? -64.407 -19.539 -14.322 1.00 34.06 54 HIS D O 1
ATOM 11226 N N . ALA D 1 58 ? -64.645 -21.739 -14.621 1.00 36.49 55 ALA D N 1
ATOM 11227 C CA . ALA D 1 58 ? -63.937 -22.171 -13.447 1.00 38.50 55 ALA D CA 1
ATOM 11228 C C . ALA D 1 58 ? -62.484 -22.489 -13.837 1.00 38.52 55 ALA D C 1
ATOM 11229 O O . ALA D 1 58 ? -62.066 -22.183 -14.939 1.00 33.55 55 ALA D O 1
ATOM 11231 N N . ASN D 1 59 ? -61.723 -23.094 -12.916 1.00 39.09 56 ASN D N 1
ATOM 11232 C CA . ASN D 1 59 ? -60.365 -23.528 -13.217 1.00 37.09 56 ASN D CA 1
ATOM 11233 C C . ASN D 1 59 ? -60.408 -24.916 -13.867 1.00 35.69 56 ASN D C 1
ATOM 11234 O O . ASN D 1 59 ? -60.130 -25.907 -13.214 1.00 32.75 56 ASN D O 1
ATOM 11239 N N . THR D 1 60 ? -60.730 -24.949 -15.167 1.00 36.65 57 THR D N 1
ATOM 11240 C CA . THR D 1 60 ? -60.867 -26.185 -15.950 1.00 38.61 57 THR D CA 1
ATOM 11241 C C . THR D 1 60 ? -59.860 -26.189 -17.096 1.00 36.84 57 THR D C 1
ATOM 11242 O O . THR D 1 60 ? -59.464 -25.131 -17.563 1.00 34.60 57 THR D O 1
ATOM 11246 N N . TRP D 1 61 ? -59.508 -27.382 -17.579 1.00 36.77 58 TRP D N 1
ATOM 11247 C CA . TRP D 1 61 ? -58.506 -27.482 -18.609 1.00 41.07 58 TRP D CA 1
ATOM 11248 C C . TRP D 1 61 ? -59.018 -26.893 -19.927 1.00 43.12 58 TRP D C 1
ATOM 11249 O O . TRP D 1 61 ? -58.236 -26.401 -20.745 1.00 48.68 58 TRP D O 1
ATOM 11260 N N . ARG D 1 62 ? -60.329 -26.942 -20.141 1.00 44.07 59 ARG D N 1
ATOM 11261 C CA . ARG D 1 62 ? -60.907 -26.403 -21.365 1.00 41.96 59 ARG D CA 1
ATOM 11262 C C . ARG D 1 62 ? -60.776 -24.875 -21.372 1.00 37.68 59 ARG D C 1
ATOM 11263 O O . ARG D 1 62 ? -60.675 -24.271 -22.432 1.00 42.72 59 ARG D O 1
ATOM 11271 N N . ALA D 1 63 ? -60.769 -24.256 -20.194 1.00 32.55 60 ALA D N 1
ATOM 11272 C CA . ALA D 1 63 ? -60.682 -22.800 -20.110 1.00 33.07 60 ALA D CA 1
ATOM 11273 C C . ALA D 1 63 ? -59.287 -22.320 -20.531 1.00 31.63 60 ALA D C 1
ATOM 11274 O O . ALA D 1 63 ? -59.124 -21.165 -20.962 1.00 30.49 60 ALA D O 1
ATOM 11276 N N . ILE D 1 64 ? -58.291 -23.199 -20.361 1.00 32.19 61 ILE D N 1
ATOM 11277 C CA . ILE D 1 64 ? -56.917 -22.955 -20.791 1.00 33.42 61 ILE D CA 1
ATOM 11278 C C . ILE D 1 64 ? -56.897 -22.869 -22.330 1.00 35.05 61 ILE D C 1
ATOM 11279 O O . ILE D 1 64 ? -56.287 -21.913 -22.911 1.00 33.59 61 ILE D O 1
ATOM 11284 N N . ALA D 1 65 ? -57.555 -23.856 -22.968 1.00 32.44 62 ALA D N 1
ATOM 11285 C CA . ALA D 1 65 ? -57.715 -23.947 -24.418 1.00 33.59 62 ALA D CA 1
ATOM 11286 C C . ALA D 1 65 ? -58.490 -22.736 -24.949 1.00 37.12 62 ALA D C 1
ATOM 11287 O O . ALA D 1 65 ? -58.175 -22.216 -26.021 1.00 39.73 62 ALA D O 1
ATOM 11289 N N . LEU D 1 66 ? -59.514 -22.297 -24.209 1.00 36.74 63 LEU D N 1
ATOM 11290 C CA . LEU D 1 66 ? -60.392 -21.245 -24.689 1.00 36.43 63 LEU D CA 1
ATOM 11291 C C . LEU D 1 66 ? -59.584 -19.961 -24.858 1.00 32.86 63 LEU D C 1
ATOM 11292 O O . LEU D 1 66 ? -59.734 -19.271 -25.869 1.00 35.43 63 LEU D O 1
ATOM 11297 N N . ARG D 1 67 ? -58.746 -19.643 -23.869 1.00 31.09 64 ARG D N 1
ATOM 11298 C CA . ARG D 1 67 ? -57.991 -18.379 -23.881 1.00 33.68 64 ARG D CA 1
ATOM 11299 C C . ARG D 1 67 ? -57.070 -18.369 -25.103 1.00 31.50 64 ARG D C 1
ATOM 11300 O O . ARG D 1 67 ? -57.009 -17.385 -25.848 1.00 32.13 64 ARG D O 1
ATOM 11308 N N . LEU D 1 68 ? -56.400 -19.504 -25.298 1.00 29.40 65 LEU D N 1
ATOM 11309 C CA . LEU D 1 68 ? -55.432 -19.690 -26.346 1.00 28.59 65 LEU D CA 1
ATOM 11310 C C . LEU D 1 68 ? -56.128 -19.588 -27.708 1.00 29.16 65 LEU D C 1
ATOM 11311 O O . LEU D 1 68 ? -55.603 -18.977 -28.633 1.00 28.21 65 LEU D O 1
ATOM 11316 N N . ALA D 1 69 ? -57.335 -20.159 -27.807 1.00 29.86 66 ALA D N 1
ATOM 11317 C CA . ALA D 1 69 ? -58.129 -20.105 -29.024 1.00 30.90 66 ALA D CA 1
ATOM 11318 C C . ALA D 1 69 ? -58.551 -18.660 -29.324 1.00 30.51 66 ALA D C 1
ATOM 11319 O O . ALA D 1 69 ? -58.383 -18.194 -30.452 1.00 27.99 66 ALA D O 1
ATOM 11321 N N . VAL D 1 70 ? -59.079 -17.955 -28.316 1.00 28.79 67 VAL D N 1
ATOM 11322 C CA . VAL D 1 70 ? -59.496 -16.574 -28.492 1.00 29.93 67 VAL D CA 1
ATOM 11323 C C . VAL D 1 70 ? -58.321 -15.732 -29.014 1.00 31.50 67 VAL D C 1
ATOM 11324 O O . VAL D 1 70 ? -58.513 -14.818 -29.819 1.00 32.26 67 VAL D O 1
ATOM 11328 N N . GLN D 1 71 ? -57.109 -16.014 -28.524 1.00 30.40 68 GLN D N 1
ATOM 11329 C CA . GLN D 1 71 ? -55.934 -15.224 -28.868 1.00 28.18 68 GLN D CA 1
ATOM 11330 C C . GLN D 1 71 ? -55.443 -15.604 -30.265 1.00 29.11 68 GLN D C 1
ATOM 11331 O O . GLN D 1 71 ? -55.103 -14.714 -31.062 1.00 31.71 68 GLN D O 1
ATOM 11337 N N . ALA D 1 72 ? -55.422 -16.914 -30.545 1.00 30.90 69 ALA D N 1
ATOM 11338 C CA . ALA D 1 72 ? -55.027 -17.459 -31.849 1.00 32.73 69 ALA D CA 1
ATOM 11339 C C . ALA D 1 72 ? -55.852 -16.822 -32.979 1.00 35.98 69 ALA D C 1
ATOM 11340 O O . ALA D 1 72 ? -55.290 -16.476 -34.012 1.00 43.90 69 ALA D O 1
ATOM 11342 N N . ILE D 1 73 ? -57.164 -16.653 -32.765 1.00 37.30 70 ILE D N 1
ATOM 11343 C CA . ILE D 1 73 ? -58.075 -16.137 -33.810 1.00 38.26 70 ILE D CA 1
ATOM 11344 C C . ILE D 1 73 ? -58.094 -14.601 -33.782 1.00 36.27 70 ILE D C 1
ATOM 11345 O O . ILE D 1 73 ? -59.041 -13.978 -34.246 1.00 40.04 70 ILE D O 1
ATOM 11350 N N . GLY D 1 74 ? -57.046 -13.988 -33.246 1.00 36.37 71 GLY D N 1
ATOM 11351 C CA . GLY D 1 74 ? -56.857 -12.550 -33.362 1.00 36.88 71 GLY D CA 1
ATOM 11352 C C . GLY D 1 74 ? -57.840 -11.735 -32.530 1.00 34.81 71 GLY D C 1
ATOM 11353 O O . GLY D 1 74 ? -57.979 -10.553 -32.751 1.00 29.72 71 GLY D O 1
ATOM 11354 N N . CYS D 1 75 ? -58.452 -12.350 -31.518 1.00 39.76 72 CYS D N 1
ATOM 11355 C CA . CYS D 1 75 ? -59.320 -11.636 -30.572 1.00 46.67 72 CYS D CA 1
ATOM 11356 C C . CYS D 1 75 ? -58.581 -11.393 -29.248 1.00 43.59 72 CYS D C 1
ATOM 11357 O O . CYS D 1 75 ? -57.523 -11.968 -29.009 1.00 45.19 72 CYS D O 1
ATOM 11360 N N . HIS D 1 76 ? -59.145 -10.521 -28.401 1.00 39.47 73 HIS D N 1
ATOM 11361 C CA . HIS D 1 76 ? -58.585 -10.282 -27.082 1.00 36.67 73 HIS D CA 1
ATOM 11362 C C . HIS D 1 76 ? -59.477 -10.919 -26.003 1.00 36.31 73 HIS D C 1
ATOM 11363 O O . HIS D 1 76 ? -60.681 -10.679 -25.923 1.00 35.14 73 HIS D O 1
ATOM 11370 N N . TYR D 1 77 ? -58.838 -11.736 -25.168 1.00 35.96 74 TYR D N 1
ATOM 11371 C CA . TYR D 1 77 ? -59.456 -12.429 -24.059 1.00 33.73 74 TYR D CA 1
ATOM 11372 C C . TYR D 1 77 ? -59.848 -11.447 -22.950 1.00 34.83 74 TYR D C 1
ATOM 11373 O O . TYR D 1 77 ? -59.045 -10.619 -22.534 1.00 31.12 74 TYR D O 1
ATOM 11382 N N . VAL D 1 78 ? -61.090 -11.573 -22.475 1.00 38.28 75 VAL D N 1
ATOM 11383 C CA . VAL D 1 78 ? -61.599 -10.821 -21.334 1.00 41.32 75 VAL D CA 1
ATOM 11384 C C . VAL D 1 78 ? -62.110 -11.822 -20.295 1.00 41.73 75 VAL D C 1
ATOM 11385 O O . VAL D 1 78 ? -63.245 -12.261 -20.360 1.00 49.82 75 VAL D O 1
ATOM 11389 N N . GLY D 1 79 ? -61.234 -12.206 -19.368 1.00 41.43 76 GLY D N 1
ATOM 11390 C CA . GLY D 1 79 ? -61.547 -13.155 -18.299 1.00 44.05 76 GLY D CA 1
ATOM 11391 C C . GLY D 1 79 ? -62.406 -12.521 -17.219 1.00 48.62 76 GLY D C 1
ATOM 11392 O O . GLY D 1 79 ? -61.984 -11.598 -16.519 1.00 51.18 76 GLY D O 1
ATOM 11393 N N . LEU D 1 80 ? -63.644 -13.008 -17.100 1.00 51.74 77 LEU D N 1
ATOM 11394 C CA . LEU D 1 80 ? -64.577 -12.533 -16.088 1.00 48.98 77 LEU D CA 1
ATOM 11395 C C . LEU D 1 80 ? -64.285 -13.237 -14.757 1.00 45.64 77 LEU D C 1
ATOM 11396 O O . LEU D 1 80 ? -64.476 -14.444 -14.610 1.00 40.37 77 LEU D O 1
ATOM 11401 N N . ARG D 1 81 ? -63.816 -12.435 -13.803 1.00 48.97 78 ARG D N 1
ATOM 11402 C CA . ARG D 1 81 ? -63.382 -12.836 -12.468 1.00 55.97 78 ARG D CA 1
ATOM 11403 C C . ARG D 1 81 ? -64.535 -13.516 -11.727 1.00 59.52 78 ARG D C 1
ATOM 11404 O O . ARG D 1 81 ? -65.637 -12.976 -11.684 1.00 62.46 78 ARG D O 1
ATOM 11412 N N . PRO D 1 82 ? -64.340 -14.721 -11.138 1.00 57.96 79 PRO D N 1
ATOM 11413 C CA . PRO D 1 82 ? -65.434 -15.415 -10.446 1.00 55.89 79 PRO D CA 1
ATOM 11414 C C . PRO D 1 82 ? -65.932 -14.726 -9.158 1.00 56.87 79 PRO D C 1
ATOM 11415 O O . PRO D 1 82 ? -67.127 -14.767 -8.852 1.00 63.94 79 PRO D O 1
ATOM 11419 N N . THR D 1 83 ? -65.021 -14.078 -8.426 1.00 56.54 80 THR D N 1
ATOM 11420 C CA . THR D 1 83 ? -65.316 -13.388 -7.165 1.00 55.73 80 THR D CA 1
ATOM 11421 C C . THR D 1 83 ? -66.033 -12.047 -7.395 1.00 57.61 80 THR D C 1
ATOM 11422 O O . THR D 1 83 ? -66.582 -11.488 -6.447 1.00 60.41 80 THR D O 1
ATOM 11426 N N . ALA D 1 84 ? -66.019 -11.523 -8.626 1.00 58.56 81 ALA D N 1
ATOM 11427 C CA . ALA D 1 84 ? -66.546 -10.194 -8.899 1.00 60.75 81 ALA D CA 1
ATOM 11428 C C . ALA D 1 84 ? -68.080 -10.218 -8.891 1.00 66.46 81 ALA D C 1
ATOM 11429 O O . ALA D 1 84 ? -68.709 -11.249 -9.168 1.00 68.04 81 ALA D O 1
ATOM 11431 N N . ALA D 1 85 ? -68.663 -9.066 -8.551 1.00 69.32 82 ALA D N 1
ATOM 11432 C CA . ALA D 1 85 ? -70.109 -8.870 -8.556 1.00 69.94 82 ALA D CA 1
ATOM 11433 C C . ALA D 1 85 ? -70.622 -8.852 -10.002 1.00 67.31 82 ALA D C 1
ATOM 11434 O O . ALA D 1 85 ? -69.874 -8.532 -10.925 1.00 65.45 82 ALA D O 1
ATOM 11436 N N . VAL D 1 86 ? -71.911 -9.161 -10.160 1.00 66.05 83 VAL D N 1
ATOM 11437 C CA . VAL D 1 86 ? -72.573 -9.247 -11.456 1.00 65.18 83 VAL D CA 1
ATOM 11438 C C . VAL D 1 86 ? -72.495 -7.893 -12.174 1.00 64.28 83 VAL D C 1
ATOM 11439 O O . VAL D 1 86 ? -72.334 -7.848 -13.384 1.00 63.76 83 VAL D O 1
ATOM 11443 N N . THR D 1 87 ? -72.610 -6.791 -11.426 1.00 68.37 84 THR D N 1
ATOM 11444 C CA . THR D 1 87 ? -72.676 -5.438 -12.018 1.00 68.44 84 THR D CA 1
ATOM 11445 C C . THR D 1 87 ? -71.279 -5.070 -12.572 1.00 66.15 84 THR D C 1
ATOM 11446 O O . THR D 1 87 ? -71.182 -4.501 -13.668 1.00 64.21 84 THR D O 1
ATOM 11450 N N . GLU D 1 88 ? -70.209 -5.405 -11.825 1.00 62.44 85 GLU D N 1
ATOM 11451 C CA . GLU D 1 88 ? -68.804 -5.190 -12.256 1.00 56.77 85 GLU D CA 1
ATOM 11452 C C . GLU D 1 88 ? -68.485 -6.044 -13.504 1.00 56.86 85 GLU D C 1
ATOM 11453 O O . GLU D 1 88 ? -67.914 -5.539 -14.483 1.00 54.56 85 GLU D O 1
ATOM 11456 N N . GLN D 1 89 ? -68.842 -7.335 -13.464 1.00 55.54 86 GLN D N 1
ATOM 11457 C CA . GLN D 1 89 ? -68.635 -8.259 -14.603 1.00 51.58 86 GLN D CA 1
ATOM 11458 C C . GLN D 1 89 ? -69.332 -7.705 -15.854 1.00 47.73 86 GLN D C 1
ATOM 11459 O O . GLN D 1 89 ? -68.762 -7.695 -16.936 1.00 43.90 86 GLN D O 1
ATOM 11465 N N . ALA D 1 90 ? -70.571 -7.231 -15.678 1.00 50.53 87 ALA D N 1
ATOM 11466 C CA . ALA D 1 90 ? -71.431 -6.766 -16.770 1.00 52.46 87 ALA D CA 1
ATOM 11467 C C . ALA D 1 90 ? -70.862 -5.498 -17.418 1.00 48.93 87 ALA D C 1
ATOM 11468 O O . ALA D 1 90 ? -70.857 -5.386 -18.635 1.00 47.12 87 ALA D O 1
ATOM 11470 N N . ARG D 1 91 ? -70.398 -4.554 -16.594 1.00 53.55 88 ARG D N 1
ATOM 11471 C CA . ARG D 1 91 ? -69.751 -3.313 -17.082 1.00 56.36 88 ARG D CA 1
ATOM 11472 C C . ARG D 1 91 ? -68.517 -3.687 -17.923 1.00 56.43 88 ARG D C 1
ATOM 11473 O O . ARG D 1 91 ? -68.264 -3.071 -18.979 1.00 56.73 88 ARG D O 1
ATOM 11475 N N . ALA D 1 92 ? -67.791 -4.725 -17.475 1.00 56.79 89 ALA D N 1
ATOM 11476 C CA . ALA D 1 92 ? -66.586 -5.194 -18.140 1.00 57.47 89 ALA D CA 1
ATOM 11477 C C . ALA D 1 92 ? -66.905 -5.698 -19.553 1.00 56.36 89 ALA D C 1
ATOM 11478 O O . ALA D 1 92 ? -66.173 -5.415 -20.505 1.00 53.56 89 ALA D O 1
ATOM 11480 N N . ILE D 1 93 ? -68.007 -6.443 -19.683 1.00 53.32 90 ILE D N 1
ATOM 11481 C CA . ILE D 1 93 ? -68.375 -7.027 -20.960 1.00 47.31 90 ILE D CA 1
ATOM 11482 C C . ILE D 1 93 ? -68.591 -5.894 -21.971 1.00 49.59 90 ILE D C 1
ATOM 11483 O O . ILE D 1 93 ? -68.105 -5.982 -23.104 1.00 51.61 90 ILE D O 1
ATOM 11488 N N . ALA D 1 94 ? -69.305 -4.841 -21.545 1.00 51.50 91 ALA D N 1
ATOM 11489 C CA . ALA D 1 94 ? -69.695 -3.720 -22.406 1.00 54.77 91 ALA D CA 1
ATOM 11490 C C . ALA D 1 94 ? -68.456 -2.941 -22.849 1.00 54.52 91 ALA D C 1
ATOM 11491 O O . ALA D 1 94 ? -68.258 -2.691 -24.054 1.00 53.82 91 ALA D O 1
ATOM 11493 N N . ALA D 1 95 ? -67.626 -2.580 -21.860 1.00 52.37 92 ALA D N 1
ATOM 11494 C CA . ALA D 1 95 ? -66.508 -1.668 -22.064 1.00 52.52 92 ALA D CA 1
ATOM 11495 C C . ALA D 1 95 ? -65.417 -2.313 -22.931 1.00 51.08 92 ALA D C 1
ATOM 11496 O O . ALA D 1 95 ? -64.646 -1.599 -23.574 1.00 49.56 92 ALA D O 1
ATOM 11498 N N . ALA D 1 96 ? -65.359 -3.650 -22.956 1.00 47.19 93 ALA D N 1
ATOM 11499 C CA . ALA D 1 96 ? -64.275 -4.374 -23.631 1.00 44.93 93 ALA D CA 1
ATOM 11500 C C . ALA D 1 96 ? -64.607 -4.628 -25.106 1.00 42.32 93 ALA D C 1
ATOM 11501 O O . ALA D 1 96 ? -63.790 -5.206 -25.807 1.00 40.42 93 ALA D O 1
ATOM 11503 N N . ASP D 1 97 ? -65.790 -4.193 -25.548 1.00 48.18 94 ASP D N 1
ATOM 11504 C CA . ASP D 1 97 ? -66.295 -4.380 -26.927 1.00 56.05 94 ASP D CA 1
ATOM 11505 C C . ASP D 1 97 ? -66.378 -5.884 -27.237 1.00 57.33 94 ASP D C 1
ATOM 11506 O O . ASP D 1 97 ? -65.788 -6.374 -28.212 1.00 54.62 94 ASP D O 1
ATOM 11511 N N . SER D 1 98 ? -67.122 -6.601 -26.381 1.00 55.45 95 SER D N 1
ATOM 11512 C CA . SER D 1 98 ? -67.198 -8.065 -26.431 1.00 52.44 95 SER D CA 1
ATOM 11513 C C . SER D 1 98 ? -68.146 -8.487 -27.560 1.00 50.76 95 SER D C 1
ATOM 11514 O O . SER D 1 98 ? -69.295 -8.076 -27.585 1.00 58.70 95 SER D O 1
ATOM 11517 N N . ALA D 1 99 ? -67.654 -9.319 -28.476 1.00 49.15 96 ALA D N 1
ATOM 11518 C CA . ALA D 1 99 ? -68.444 -9.820 -29.598 1.00 52.57 96 ALA D CA 1
ATOM 11519 C C . ALA D 1 99 ? -69.063 -11.191 -29.266 1.00 53.85 96 ALA D C 1
ATOM 11520 O O . ALA D 1 99 ? -69.765 -11.785 -30.089 1.00 56.39 96 ALA D O 1
ATOM 11522 N N . ALA D 1 100 ? -68.751 -11.715 -28.076 1.00 50.92 97 ALA D N 1
ATOM 11523 C CA . ALA D 1 100 ? -69.224 -13.002 -27.627 1.00 46.97 97 ALA D CA 1
ATOM 11524 C C . ALA D 1 100 ? -69.098 -13.093 -26.107 1.00 47.45 97 ALA D C 1
ATOM 11525 O O . ALA D 1 100 ? -68.265 -12.418 -25.506 1.00 46.44 97 ALA D O 1
ATOM 11527 N N . LEU D 1 101 ? -69.955 -13.924 -25.508 1.00 50.14 98 LEU D N 1
ATOM 11528 C CA . LEU D 1 101 ? -69.782 -14.414 -24.150 1.00 49.35 98 LEU D CA 1
ATOM 11529 C C . LEU D 1 101 ? -69.734 -15.939 -24.213 1.00 50.27 98 LEU D C 1
ATOM 11530 O O . LEU D 1 101 ? -70.711 -16.556 -24.584 1.00 61.48 98 LEU D O 1
ATOM 11535 N N . VAL D 1 102 ? -68.580 -16.520 -23.884 1.00 46.87 99 VAL D N 1
ATOM 11536 C CA . VAL D 1 102 ? -68.433 -17.948 -23.758 1.00 45.00 99 VAL D CA 1
ATOM 11537 C C . VAL D 1 102 ? -68.471 -18.273 -22.265 1.00 46.16 99 VAL D C 1
ATOM 11538 O O . VAL D 1 102 ? -67.782 -17.618 -21.488 1.00 45.30 99 VAL D O 1
ATOM 11542 N N . PHE D 1 103 ? -69.291 -19.254 -21.871 1.00 45.25 100 PHE D N 1
ATOM 11543 C CA . PHE D 1 103 ? -69.408 -19.612 -20.459 1.00 45.24 100 PHE D CA 1
ATOM 11544 C C . PHE D 1 103 ? -69.504 -21.132 -20.297 1.00 42.16 100 PHE D C 1
ATOM 11545 O O . PHE D 1 103 ? -69.777 -21.856 -21.249 1.00 39.94 100 PHE D O 1
ATOM 11553 N N . GLU D 1 104 ? -69.243 -21.585 -19.068 1.00 42.61 101 GLU D N 1
ATOM 11554 C CA . GLU D 1 104 ? -69.293 -22.997 -18.717 1.00 46.26 101 GLU D CA 1
ATOM 11555 C C . GLU D 1 104 ? -70.643 -23.292 -18.058 1.00 48.19 101 GLU D C 1
ATOM 11556 O O . GLU D 1 104 ? -71.235 -22.414 -17.423 1.00 41.03 101 GLU D O 1
ATOM 11562 N N . PRO D 1 105 ? -71.178 -24.531 -18.201 1.00 48.98 102 PRO D N 1
ATOM 11563 C CA . PRO D 1 105 ? -72.432 -24.928 -17.561 1.00 46.68 102 PRO D CA 1
ATOM 11564 C C . PRO D 1 105 ? -72.509 -24.540 -16.081 1.00 44.68 102 PRO D C 1
ATOM 11565 O O . PRO D 1 105 ? -73.511 -23.968 -15.661 1.00 44.87 102 PRO D O 1
ATOM 11569 N N . SER D 1 106 ? -71.427 -24.806 -15.337 1.00 44.44 103 SER D N 1
ATOM 11570 C CA . SER D 1 106 ? -71.377 -24.628 -13.888 1.00 44.23 103 SER D CA 1
ATOM 11571 C C . SER D 1 106 ? -71.755 -23.201 -13.453 1.00 47.58 103 SER D C 1
ATOM 11572 O O . SER D 1 106 ? -72.089 -22.992 -12.293 1.00 44.11 103 SER D O 1
ATOM 11575 N N . VAL D 1 107 ? -71.714 -22.226 -14.373 1.00 52.32 104 VAL D N 1
ATOM 11576 C CA . VAL D 1 107 ? -71.944 -20.807 -14.022 1.00 57.83 104 VAL D CA 1
ATOM 11577 C C . VAL D 1 107 ? -73.034 -20.201 -14.920 1.00 54.72 104 VAL D C 1
ATOM 11578 O O . VAL D 1 107 ? -73.066 -18.984 -15.117 1.00 46.06 104 VAL D O 1
ATOM 11582 N N . GLU D 1 108 ? -73.932 -21.051 -15.440 1.00 56.76 105 GLU D N 1
ATOM 11583 C CA . GLU D 1 108 ? -75.048 -20.636 -16.317 1.00 55.24 105 GLU D CA 1
ATOM 11584 C C . GLU D 1 108 ? -75.934 -19.603 -15.599 1.00 56.28 105 GLU D C 1
ATOM 11585 O O . GLU D 1 108 ? -76.405 -18.634 -16.201 1.00 59.56 105 GLU D O 1
ATOM 11591 N N . ALA D 1 109 ? -76.159 -19.815 -14.300 1.00 58.06 106 ALA D N 1
ATOM 11592 C CA . ALA D 1 109 ? -76.946 -18.910 -13.495 1.00 62.02 106 ALA D CA 1
ATOM 11593 C C . ALA D 1 109 ? -76.406 -17.482 -13.659 1.00 65.60 106 ALA D C 1
ATOM 11594 O O . ALA D 1 109 ? -77.158 -16.551 -13.960 1.00 63.72 106 ALA D O 1
ATOM 11596 N N . ARG D 1 110 ? -75.090 -17.327 -13.465 1.00 63.46 107 ARG D N 1
ATOM 11597 C CA . ARG D 1 110 ? -74.434 -16.030 -13.534 1.00 52.70 107 ARG D CA 1
ATOM 11598 C C . ARG D 1 110 ? -74.455 -15.507 -14.977 1.00 52.05 107 ARG D C 1
ATOM 11599 O O . ARG D 1 110 ? -74.588 -14.304 -15.200 1.00 46.06 107 ARG D O 1
ATOM 11607 N N . ALA D 1 111 ? -74.312 -16.411 -15.954 1.00 52.62 108 ALA D N 1
ATOM 11608 C CA . ALA D 1 111 ? -74.304 -16.024 -17.362 1.00 56.70 108 ALA D CA 1
ATOM 11609 C C . ALA D 1 111 ? -75.637 -15.370 -17.723 1.00 60.89 108 ALA D C 1
ATOM 11610 O O . ALA D 1 111 ? -75.669 -14.345 -18.407 1.00 58.88 108 ALA D O 1
ATOM 11612 N N . ALA D 1 112 ? -76.733 -15.999 -17.278 1.00 70.99 109 ALA D N 1
ATOM 11613 C CA . ALA D 1 112 ? -78.086 -15.515 -17.533 1.00 68.55 109 ALA D CA 1
ATOM 11614 C C . ALA D 1 112 ? -78.251 -14.131 -16.885 1.00 66.90 109 ALA D C 1
ATOM 11615 O O . ALA D 1 112 ? -78.634 -13.171 -17.532 1.00 63.14 109 ALA D O 1
ATOM 11617 N N . ASP D 1 113 ? -77.918 -14.059 -15.596 1.00 70.20 110 ASP D N 1
ATOM 11618 C CA . ASP D 1 113 ? -77.894 -12.823 -14.817 1.00 74.61 110 ASP D CA 1
ATOM 11619 C C . ASP D 1 113 ? -77.209 -11.701 -15.621 1.00 75.16 110 ASP D C 1
ATOM 11620 O O . ASP D 1 113 ? -77.724 -10.591 -15.733 1.00 76.48 110 ASP D O 1
ATOM 11625 N N . LEU D 1 114 ? -76.031 -12.010 -16.175 1.00 73.56 111 LEU D N 1
ATOM 11626 C CA . LEU D 1 114 ? -75.203 -11.054 -16.940 1.00 66.08 111 LEU D CA 1
ATOM 11627 C C . LEU D 1 114 ? -75.952 -10.581 -18.186 1.00 62.28 111 LEU D C 1
ATOM 11628 O O . LEU D 1 114 ? -75.925 -9.406 -18.521 1.00 63.56 111 LEU D O 1
ATOM 11633 N N . LEU D 1 115 ? -76.618 -11.516 -18.863 1.00 62.71 112 LEU D N 1
ATOM 11634 C CA . LEU D 1 115 ? -77.220 -11.275 -20.175 1.00 65.82 112 LEU D CA 1
ATOM 11635 C C . LEU D 1 115 ? -78.528 -10.473 -20.050 1.00 66.40 112 LEU D C 1
ATOM 11636 O O . LEU D 1 115 ? -78.973 -9.882 -21.014 1.00 61.32 112 LEU D O 1
ATOM 11641 N N . GLU D 1 116 ? -79.132 -10.456 -18.860 1.00 69.04 113 GLU D N 1
ATOM 11642 C CA . GLU D 1 116 ? -80.236 -9.543 -18.555 1.00 72.21 113 GLU D CA 1
ATOM 11643 C C . GLU D 1 116 ? -79.702 -8.098 -18.564 1.00 75.26 113 GLU D C 1
ATOM 11644 O O . GLU D 1 116 ? -80.414 -7.185 -18.975 1.00 78.69 113 GLU D O 1
ATOM 11646 N N . ARG D 1 117 ? -78.440 -7.904 -18.152 1.00 76.13 114 ARG D N 1
ATOM 11647 C CA . ARG D 1 117 ? -77.859 -6.573 -17.903 1.00 74.95 114 ARG D CA 1
ATOM 11648 C C . ARG D 1 117 ? -77.158 -6.000 -19.146 1.00 69.68 114 ARG D C 1
ATOM 11649 O O . ARG D 1 117 ? -77.059 -4.790 -19.280 1.00 62.32 114 ARG D O 1
ATOM 11657 N N . VAL D 1 118 ? -76.648 -6.860 -20.034 1.00 67.17 115 VAL D N 1
ATOM 11658 C CA . VAL D 1 118 ? -75.896 -6.394 -21.195 1.00 65.08 115 VAL D CA 1
ATOM 11659 C C . VAL D 1 118 ? -76.215 -7.309 -22.384 1.00 66.71 115 VAL D C 1
ATOM 11660 O O . VAL D 1 118 ? -76.368 -8.518 -22.223 1.00 72.89 115 VAL D O 1
ATOM 11664 N N . SER D 1 119 ? -76.311 -6.715 -23.576 1.00 69.50 116 SER D N 1
ATOM 11665 C CA . SER D 1 119 ? -76.567 -7.447 -24.806 1.00 72.01 116 SER D CA 1
ATOM 11666 C C . SER D 1 119 ? -75.223 -7.784 -25.464 1.00 71.06 116 SER D C 1
ATOM 11667 O O . SER D 1 119 ? -74.245 -7.074 -25.266 1.00 71.73 116 SER D O 1
ATOM 11670 N N . VAL D 1 120 ? -75.207 -8.870 -26.243 1.00 67.51 117 VAL D N 1
ATOM 11671 C CA . VAL D 1 120 ? -74.006 -9.396 -26.869 1.00 66.46 117 VAL D CA 1
ATOM 11672 C C . VAL D 1 120 ? -74.401 -10.166 -28.128 1.00 60.55 117 VAL D C 1
ATOM 11673 O O . VAL D 1 120 ? -75.292 -11.008 -28.085 1.00 54.93 117 VAL D O 1
ATOM 11677 N N . PRO D 1 121 ? -73.732 -9.931 -29.279 1.00 59.96 118 PRO D N 1
ATOM 11678 C CA . PRO D 1 121 ? -74.053 -10.630 -30.524 1.00 59.11 118 PRO D CA 1
ATOM 11679 C C . PRO D 1 121 ? -74.189 -12.158 -30.434 1.00 57.08 118 PRO D C 1
ATOM 11680 O O . PRO D 1 121 ? -75.162 -12.711 -30.921 1.00 61.39 118 PRO D O 1
ATOM 11684 N N . VAL D 1 122 ? -73.199 -12.822 -29.840 1.00 61.89 119 VAL D N 1
ATOM 11685 C CA . VAL D 1 122 ? -73.095 -14.280 -29.866 1.00 62.48 119 VAL D CA 1
ATOM 11686 C C . VAL D 1 122 ? -72.947 -14.791 -28.430 1.00 59.82 119 VAL D C 1
ATOM 11687 O O . VAL D 1 122 ? -72.174 -14.238 -27.663 1.00 63.45 119 VAL D O 1
ATOM 11691 N N . VAL D 1 123 ? -73.689 -15.847 -28.080 1.00 55.05 120 VAL D N 1
ATOM 11692 C CA . VAL D 1 123 ? -73.638 -16.424 -26.744 1.00 51.34 120 VAL D CA 1
ATOM 11693 C C . VAL D 1 123 ? -73.403 -17.923 -26.887 1.00 49.95 120 VAL D C 1
ATOM 11694 O O . VAL D 1 123 ? -74.260 -18.629 -27.398 1.00 55.04 120 VAL D O 1
ATOM 11698 N N . LEU D 1 124 ? -72.227 -18.372 -26.435 1.00 51.03 121 LEU D N 1
ATOM 11699 C CA . LEU D 1 124 ? -71.738 -19.742 -26.627 1.00 50.84 121 LEU D CA 1
ATOM 11700 C C . LEU D 1 124 ? -71.397 -20.364 -25.271 1.00 53.28 121 LEU D C 1
ATOM 11701 O O . LEU D 1 124 ? -71.115 -19.660 -24.286 1.00 60.71 121 LEU D O 1
ATOM 11706 N N . SER D 1 125 ? -71.412 -21.697 -25.224 1.00 52.54 122 SER D N 1
ATOM 11707 C CA . SER D 1 125 ? -71.189 -22.407 -23.976 1.00 52.84 122 SER D CA 1
ATOM 11708 C C . SER D 1 125 ? -70.274 -23.615 -24.217 1.00 50.84 122 SER D C 1
ATOM 11709 O O . SER D 1 125 ? -70.324 -24.247 -25.274 1.00 47.17 122 SER D O 1
ATOM 11712 N N . LEU D 1 126 ? -69.448 -23.915 -23.215 1.00 49.31 123 LEU D N 1
ATOM 11713 C CA . LEU D 1 126 ? -68.566 -25.059 -23.240 1.00 51.13 123 LEU D CA 1
ATOM 11714 C C . LEU D 1 126 ? -69.331 -26.282 -22.728 1.00 47.86 123 LEU D C 1
ATOM 11715 O O . LEU D 1 126 ? -69.218 -26.662 -21.561 1.00 48.30 123 LEU D O 1
ATOM 11720 N N . GLY D 1 127 ? -70.114 -26.878 -23.627 1.00 46.96 124 GLY D N 1
ATOM 11721 C CA . GLY D 1 127 ? -70.970 -27.997 -23.299 1.00 52.23 124 GLY D CA 1
ATOM 11722 C C . GLY D 1 127 ? -72.441 -27.596 -23.310 1.00 54.01 124 GLY D C 1
ATOM 11723 O O . GLY D 1 127 ? -72.749 -26.407 -23.322 1.00 50.29 124 GLY D O 1
ATOM 11724 N N . PRO D 1 128 ? -73.378 -28.575 -23.292 1.00 62.72 125 PRO D N 1
ATOM 11725 C CA . PRO D 1 128 ? -74.802 -28.300 -23.499 1.00 60.48 125 PRO D CA 1
ATOM 11726 C C . PRO D 1 128 ? -75.375 -27.398 -22.408 1.00 56.80 125 PRO D C 1
ATOM 11727 O O . PRO D 1 128 ? -75.048 -27.590 -21.238 1.00 51.73 125 PRO D O 1
ATOM 11731 N N . THR D 1 129 ? -76.204 -26.427 -22.811 1.00 56.79 126 THR D N 1
ATOM 11732 C CA . THR D 1 129 ? -76.766 -25.469 -21.884 1.00 59.58 126 THR D CA 1
ATOM 11733 C C . THR D 1 129 ? -78.025 -24.823 -22.489 1.00 67.69 126 THR D C 1
ATOM 11734 O O . THR D 1 129 ? -78.235 -24.808 -23.715 1.00 68.17 126 THR D O 1
ATOM 11738 N N . SER D 1 130 ? -78.834 -24.244 -21.595 1.00 74.23 127 SER D N 1
ATOM 11739 C CA . SER D 1 130 ? -80.116 -23.627 -21.924 1.00 75.60 127 SER D CA 1
ATOM 11740 C C . SER D 1 130 ? -79.908 -22.258 -22.596 1.00 76.19 127 SER D C 1
ATOM 11741 O O . SER D 1 130 ? -80.434 -22.039 -23.689 1.00 75.44 127 SER D O 1
ATOM 11743 N N . ARG D 1 131 ? -79.126 -21.369 -21.957 1.00 72.80 128 ARG D N 1
ATOM 11744 C CA . ARG D 1 131 ? -79.037 -19.939 -22.338 1.00 69.45 128 ARG D CA 1
ATOM 11745 C C . ARG D 1 131 ? -78.117 -19.697 -23.557 1.00 67.27 128 ARG D C 1
ATOM 11746 O O . ARG D 1 131 ? -78.107 -18.568 -24.035 1.00 63.37 128 ARG D O 1
ATOM 11748 N N . GLY D 1 132 ? -77.397 -20.717 -24.076 1.00 66.48 129 GLY D N 1
ATOM 11749 C CA . GLY D 1 132 ? -76.383 -20.521 -25.165 1.00 60.05 129 GLY D CA 1
ATOM 11750 C C . GLY D 1 132 ? -76.101 -21.759 -26.018 1.00 56.04 129 GLY D C 1
ATOM 11751 O O . GLY D 1 132 ? -76.475 -22.875 -25.653 1.00 59.45 129 GLY D O 1
ATOM 11752 N N . ARG D 1 133 ? -75.427 -21.539 -27.160 1.00 52.17 130 ARG D N 1
ATOM 11753 C CA . ARG D 1 133 ? -75.132 -22.564 -28.204 1.00 51.84 130 ARG D CA 1
ATOM 11754 C C . ARG D 1 133 ? -73.845 -23.321 -27.844 1.00 50.49 130 ARG D C 1
ATOM 11755 O O . ARG D 1 133 ? -72.813 -22.712 -27.599 1.00 51.60 130 ARG D O 1
ATOM 11757 N N . ASP D 1 134 ? -73.911 -24.655 -27.842 1.00 51.22 131 ASP D N 1
ATOM 11758 C CA . ASP D 1 134 ? -72.825 -25.515 -27.349 1.00 55.47 131 ASP D CA 1
ATOM 11759 C C . ASP D 1 134 ? -71.730 -25.642 -28.421 1.00 53.22 131 ASP D C 1
ATOM 11760 O O . ASP D 1 134 ? -71.892 -26.410 -29.373 1.00 47.56 131 ASP D O 1
ATOM 11765 N N . ILE D 1 135 ? -70.597 -24.953 -28.211 1.00 49.92 132 ILE D N 1
ATOM 11766 C CA . ILE D 1 135 ? -69.438 -25.009 -29.112 1.00 52.85 132 ILE D CA 1
ATOM 11767 C C . ILE D 1 135 ? -68.906 -26.442 -29.296 1.00 52.13 132 ILE D C 1
ATOM 11768 O O . ILE D 1 135 ? -68.349 -26.750 -30.339 1.00 50.68 132 ILE D O 1
ATOM 11773 N N . LEU D 1 136 ? -68.985 -27.287 -28.268 1.00 57.25 133 LEU D N 1
ATOM 11774 C CA . LEU D 1 136 ? -68.329 -28.612 -28.287 1.00 65.03 133 LEU D CA 1
ATOM 11775 C C . LEU D 1 136 ? -69.047 -29.601 -29.224 1.00 64.77 133 LEU D C 1
ATOM 11776 O O . LEU D 1 136 ? -68.414 -30.564 -29.619 1.00 62.87 133 LEU D O 1
ATOM 11781 N N . ALA D 1 137 ? -70.339 -29.395 -29.552 1.00 65.72 134 ALA D N 1
ATOM 11782 C CA . ALA D 1 137 ? -71.126 -30.351 -30.369 1.00 64.50 134 ALA D CA 1
ATOM 11783 C C . ALA D 1 137 ? -71.034 -29.949 -31.843 1.00 58.15 134 ALA D C 1
ATOM 11784 O O . ALA D 1 137 ? -69.980 -30.071 -32.457 1.00 58.57 134 ALA D O 1
ATOM 11786 N N . THR D 1 144 ? -58.411 -30.439 -39.808 1.00 42.59 141 THR D N 1
ATOM 11787 C CA . THR D 1 144 ? -58.596 -28.981 -39.652 1.00 52.03 141 THR D CA 1
ATOM 11788 C C . THR D 1 144 ? -57.445 -28.395 -38.829 1.00 56.16 141 THR D C 1
ATOM 11789 O O . THR D 1 144 ? -57.255 -28.761 -37.673 1.00 54.46 141 THR D O 1
ATOM 11793 N N . PRO D 1 145 ? -56.651 -27.439 -39.376 1.00 60.75 142 PRO D N 1
ATOM 11794 C CA . PRO D 1 145 ? -55.495 -26.887 -38.667 1.00 57.36 142 PRO D CA 1
ATOM 11795 C C . PRO D 1 145 ? -55.897 -25.614 -37.910 1.00 52.21 142 PRO D C 1
ATOM 11796 O O . PRO D 1 145 ? -56.971 -25.096 -38.172 1.00 49.96 142 PRO D O 1
ATOM 11800 N N . LEU D 1 146 ? -55.039 -25.105 -37.018 1.00 47.48 143 LEU D N 1
ATOM 11801 C CA . LEU D 1 146 ? -55.344 -23.875 -36.321 1.00 46.03 143 LEU D CA 1
ATOM 11802 C C . LEU D 1 146 ? -55.181 -22.706 -37.304 1.00 44.17 143 LEU D C 1
ATOM 11803 O O . LEU D 1 146 ? -54.141 -22.542 -37.912 1.00 44.68 143 LEU D O 1
ATOM 11808 N N . ARG D 1 147 ? -56.247 -21.919 -37.460 1.00 44.02 144 ARG D N 1
ATOM 11809 C CA . ARG D 1 147 ? -56.303 -20.836 -38.427 1.00 43.73 144 ARG D CA 1
ATOM 11810 C C . ARG D 1 147 ? -56.156 -19.529 -37.642 1.00 39.73 144 ARG D C 1
ATOM 11811 O O . ARG D 1 147 ? -57.152 -19.034 -37.065 1.00 38.90 144 ARG D O 1
ATOM 11813 N N . TYR D 1 148 ? -54.926 -18.982 -37.614 1.00 34.18 145 TYR D N 1
ATOM 11814 C CA . TYR D 1 148 ? -54.633 -17.718 -36.901 1.00 32.22 145 TYR D CA 1
ATOM 11815 C C . TYR D 1 148 ? -55.136 -16.507 -37.701 1.00 32.38 145 TYR D C 1
ATOM 11816 O O . TYR D 1 148 ? -55.085 -16.499 -38.889 1.00 34.31 145 TYR D O 1
ATOM 11825 N N . ARG D 1 149 ? -55.646 -15.497 -37.003 1.00 34.00 146 ARG D N 1
ATOM 11826 C CA . ARG D 1 149 ? -55.966 -14.183 -37.543 1.00 37.34 146 ARG D CA 1
ATOM 11827 C C . ARG D 1 149 ? -55.249 -13.154 -36.645 1.00 40.08 146 ARG D C 1
ATOM 11828 O O . ARG D 1 149 ? -54.884 -13.469 -35.509 1.00 48.26 146 ARG D O 1
ATOM 11836 N N . GLU D 1 150 ? -55.048 -11.934 -37.153 1.00 42.76 147 GLU D N 1
ATOM 11837 C CA . GLU D 1 150 ? -54.300 -10.882 -36.466 1.00 42.86 147 GLU D CA 1
ATOM 11838 C C . GLU D 1 150 ? -55.260 -9.878 -35.840 1.00 45.37 147 GLU D C 1
ATOM 11839 O O . GLU D 1 150 ? -56.110 -9.326 -36.529 1.00 52.32 147 GLU D O 1
ATOM 11845 N N . HIS D 1 151 ? -55.083 -9.601 -34.545 1.00 44.95 148 HIS D N 1
ATOM 11846 C CA . HIS D 1 151 ? -55.757 -8.479 -33.911 1.00 43.15 148 HIS D CA 1
ATOM 11847 C C . HIS D 1 151 ? -55.239 -7.193 -34.564 1.00 44.87 148 HIS D C 1
ATOM 11848 O O . HIS D 1 151 ? -54.036 -6.958 -34.632 1.00 42.65 148 HIS D O 1
ATOM 11855 N N . PRO D 1 152 ? -56.114 -6.328 -35.117 1.00 49.03 149 PRO D N 1
ATOM 11856 C CA . PRO D 1 152 ? -55.679 -5.069 -35.716 1.00 48.70 149 PRO D CA 1
ATOM 11857 C C . PRO D 1 152 ? -54.733 -4.233 -34.837 1.00 46.32 149 PRO D C 1
ATOM 11858 O O . PRO D 1 152 ? -53.876 -3.556 -35.372 1.00 50.38 149 PRO D O 1
ATOM 11862 N N . GLU D 1 153 ? -54.918 -4.261 -33.512 1.00 44.19 150 GLU D N 1
ATOM 11863 C CA . GLU D 1 153 ? -54.108 -3.427 -32.596 1.00 46.07 150 GLU D CA 1
ATOM 11864 C C . GLU D 1 153 ? -53.260 -4.305 -31.661 1.00 41.80 150 GLU D C 1
ATOM 11865 O O . GLU D 1 153 ? -52.706 -3.809 -30.702 1.00 41.13 150 GLU D O 1
ATOM 11871 N N . GLY D 1 154 ? -53.104 -5.589 -31.989 1.00 38.33 151 GLY D N 1
ATOM 11872 C CA . GLY D 1 154 ? -52.091 -6.482 -31.377 1.00 39.53 151 GLY D CA 1
ATOM 11873 C C . GLY D 1 154 ? -52.370 -6.845 -29.914 1.00 39.16 151 GLY D C 1
ATOM 11874 O O . GLY D 1 154 ? -51.459 -7.241 -29.182 1.00 38.63 151 GLY D O 1
ATOM 11875 N N . ILE D 1 155 ? -53.638 -6.749 -29.494 1.00 39.29 152 ILE D N 1
ATOM 11876 C CA . ILE D 1 155 ? -54.043 -6.972 -28.118 1.00 39.46 152 ILE D CA 1
ATOM 11877 C C . ILE D 1 155 ? -54.384 -8.455 -27.906 1.00 40.97 152 ILE D C 1
ATOM 11878 O O . ILE D 1 155 ? -55.105 -9.074 -28.695 1.00 47.80 152 ILE D O 1
ATOM 11883 N N . ALA D 1 156 ? -53.818 -9.018 -26.830 1.00 39.11 153 ALA D N 1
ATOM 11884 C CA . ALA D 1 156 ? -53.998 -10.406 -26.447 1.00 35.27 153 ALA D CA 1
ATOM 11885 C C . ALA D 1 156 ? -55.038 -10.509 -25.316 1.00 32.56 153 ALA D C 1
ATOM 11886 O O . ALA D 1 156 ? -55.811 -11.469 -25.273 1.00 28.77 153 ALA D O 1
ATOM 11888 N N . VAL D 1 157 ? -55.017 -9.533 -24.394 1.00 31.19 154 VAL D N 1
ATOM 11889 C CA . VAL D 1 157 ? -55.832 -9.556 -23.179 1.00 32.29 154 VAL D CA 1
ATOM 11890 C C . VAL D 1 157 ? -56.327 -8.144 -22.860 1.00 30.73 154 VAL D C 1
ATOM 11891 O O . VAL D 1 157 ? -55.577 -7.182 -23.007 1.00 27.89 154 VAL D O 1
ATOM 11895 N N . VAL D 1 158 ? -57.581 -8.051 -22.402 1.00 30.41 155 VAL D N 1
ATOM 11896 C CA . VAL D 1 158 ? -58.048 -6.898 -21.653 1.00 31.51 155 VAL D CA 1
ATOM 11897 C C . VAL D 1 158 ? -58.588 -7.395 -20.313 1.00 31.73 155 VAL D C 1
ATOM 11898 O O . VAL D 1 158 ? -59.396 -8.295 -20.269 1.00 34.07 155 VAL D O 1
ATOM 11902 N N . ALA D 1 159 ? -58.093 -6.794 -19.236 1.00 31.98 156 ALA D N 1
ATOM 11903 C CA . ALA D 1 159 ? -58.412 -7.174 -17.872 1.00 36.26 156 ALA D CA 1
ATOM 11904 C C . ALA D 1 159 ? -58.751 -5.910 -17.094 1.00 34.87 156 ALA D C 1
ATOM 11905 O O . ALA D 1 159 ? -58.046 -4.924 -17.213 1.00 37.50 156 ALA D O 1
ATOM 11907 N N . PHE D 1 160 ? -59.836 -5.956 -16.319 1.00 35.39 157 PHE D N 1
ATOM 11908 C CA . PHE D 1 160 ? -60.361 -4.750 -15.673 1.00 38.43 157 PHE D CA 1
ATOM 11909 C C . PHE D 1 160 ? -59.839 -4.662 -14.236 1.00 41.00 157 PHE D C 1
ATOM 11910 O O . PHE D 1 160 ? -59.829 -5.667 -13.507 1.00 43.54 157 PHE D O 1
ATOM 11918 N N . THR D 1 161 ? -59.421 -3.441 -13.861 1.00 44.73 158 THR D N 1
ATOM 11919 C CA . THR D 1 161 ? -58.992 -3.100 -12.499 1.00 52.04 158 THR D CA 1
ATOM 11920 C C . THR D 1 161 ? -60.216 -3.220 -11.561 1.00 56.80 158 THR D C 1
ATOM 11921 O O . THR D 1 161 ? -61.328 -3.415 -12.040 1.00 53.75 158 THR D O 1
ATOM 11925 N N . SER D 1 162 ? -60.014 -3.114 -10.237 1.00 62.15 159 SER D N 1
ATOM 11926 C CA . SER D 1 162 ? -61.086 -3.379 -9.227 1.00 66.20 159 SER D CA 1
ATOM 11927 C C . SER D 1 162 ? -61.995 -2.147 -9.006 1.00 64.18 159 SER D C 1
ATOM 11928 O O . SER D 1 162 ? -61.600 -0.975 -9.168 1.00 57.50 159 SER D O 1
ATOM 11931 N N . THR D 1 167 ? -64.348 3.017 -11.000 1.00 77.18 164 THR D N 1
ATOM 11932 C CA . THR D 1 167 ? -65.041 2.535 -12.203 1.00 81.67 164 THR D CA 1
ATOM 11933 C C . THR D 1 167 ? -64.089 1.707 -13.067 1.00 78.36 164 THR D C 1
ATOM 11934 O O . THR D 1 167 ? -62.921 2.042 -13.223 1.00 66.93 164 THR D O 1
ATOM 11938 N N . PRO D 1 168 ? -64.600 0.617 -13.694 1.00 82.85 165 PRO D N 1
ATOM 11939 C CA . PRO D 1 168 ? -63.898 -0.204 -14.699 1.00 82.89 165 PRO D CA 1
ATOM 11940 C C . PRO D 1 168 ? -62.393 -0.002 -14.965 1.00 71.91 165 PRO D C 1
ATOM 11941 O O . PRO D 1 168 ? -61.584 -0.554 -14.233 1.00 78.66 165 PRO D O 1
ATOM 11943 N N . LYS D 1 169 ? -62.027 0.685 -16.057 1.00 60.32 166 LYS D N 1
ATOM 11944 C CA . LYS D 1 169 ? -60.636 0.744 -16.585 1.00 51.74 166 LYS D CA 1
ATOM 11945 C C . LYS D 1 169 ? -60.101 -0.628 -17.074 1.00 44.25 166 LYS D C 1
ATOM 11946 O O . LYS D 1 169 ? -59.720 -1.502 -16.285 1.00 40.40 166 LYS D O 1
ATOM 11952 N N . GLY D 1 170 ? -60.077 -0.805 -18.398 1.00 40.70 167 GLY D N 1
ATOM 11953 C CA . GLY D 1 170 ? -59.662 -2.047 -19.025 1.00 38.96 167 GLY D CA 1
ATOM 11954 C C . GLY D 1 170 ? -58.217 -1.981 -19.471 1.00 39.11 167 GLY D C 1
ATOM 11955 O O . GLY D 1 170 ? -57.893 -1.271 -20.403 1.00 43.80 167 GLY D O 1
ATOM 11956 N N . VAL D 1 171 ? -57.342 -2.727 -18.787 1.00 36.18 168 VAL D N 1
ATOM 11957 C CA . VAL D 1 171 ? -55.935 -2.774 -19.121 1.00 31.83 168 VAL D CA 1
ATOM 11958 C C . VAL D 1 171 ? -55.754 -3.648 -20.358 1.00 30.25 168 VAL D C 1
ATOM 11959 O O . VAL D 1 171 ? -56.031 -4.836 -20.296 1.00 31.41 168 VAL D O 1
ATOM 11963 N N . ALA D 1 172 ? -55.243 -3.059 -21.448 1.00 27.89 169 ALA D N 1
ATOM 11964 C CA . ALA D 1 172 ? -54.955 -3.785 -22.671 1.00 27.62 169 ALA D CA 1
ATOM 11965 C C . ALA D 1 172 ? -53.472 -4.189 -22.725 1.00 28.19 169 ALA D C 1
ATOM 11966 O O . ALA D 1 172 ? -52.598 -3.330 -22.690 1.00 27.60 169 ALA D O 1
ATOM 11968 N N . HIS D 1 173 ? -53.238 -5.486 -22.868 1.00 27.48 170 HIS D N 1
ATOM 11969 C CA . HIS D 1 173 ? -51.881 -6.067 -22.950 1.00 31.63 170 HIS D CA 1
ATOM 11970 C C . HIS D 1 173 ? -51.625 -6.559 -24.374 1.00 33.69 170 HIS D C 1
ATOM 11971 O O . HIS D 1 173 ? -52.467 -7.237 -24.915 1.00 36.55 170 HIS D O 1
ATOM 11978 N N . SER D 1 174 ? -50.478 -6.208 -24.934 1.00 32.68 171 SER D N 1
ATOM 11979 C CA . SER D 1 174 ? -50.117 -6.599 -26.274 1.00 31.66 171 SER D CA 1
ATOM 11980 C C . SER D 1 174 ? -49.712 -8.074 -26.289 1.00 29.29 171 SER D C 1
ATOM 11981 O O . SER D 1 174 ? -49.327 -8.637 -25.260 1.00 26.70 171 SER D O 1
ATOM 11984 N N . SER D 1 175 ? -49.781 -8.678 -27.474 1.00 28.30 172 SER D N 1
ATOM 11985 C CA . SER D 1 175 ? -49.256 -10.012 -27.686 1.00 31.29 172 SER D CA 1
ATOM 11986 C C . SER D 1 175 ? -47.751 -10.037 -27.394 1.00 31.63 172 SER D C 1
ATOM 11987 O O . SER D 1 175 ? -47.226 -11.052 -26.936 1.00 33.76 172 SER D O 1
ATOM 11990 N N . THR D 1 176 ? -47.065 -8.919 -27.668 1.00 30.74 173 THR D N 1
ATOM 11991 C CA . THR D 1 176 ? -45.624 -8.824 -27.430 1.00 30.35 173 THR D CA 1
ATOM 11992 C C . THR D 1 176 ? -45.330 -8.847 -25.929 1.00 27.97 173 THR D C 1
ATOM 11993 O O . THR D 1 176 ? -44.399 -9.507 -25.473 1.00 31.06 173 THR D O 1
ATOM 11997 N N . ALA D 1 177 ? -46.116 -8.073 -25.203 1.00 24.99 174 ALA D N 1
ATOM 11998 C CA . ALA D 1 177 ? -45.972 -7.973 -23.743 1.00 27.23 174 ALA D CA 1
ATOM 11999 C C . ALA D 1 177 ? -46.194 -9.336 -23.089 1.00 27.55 174 ALA D C 1
ATOM 12000 O O . ALA D 1 177 ? -45.468 -9.636 -22.194 1.00 27.36 174 ALA D O 1
ATOM 12002 N N . MET D 1 178 ? -47.172 -10.110 -23.544 1.00 29.11 175 MET D N 1
ATOM 12003 C CA . MET D 1 178 ? -47.464 -11.424 -22.952 1.00 30.74 175 MET D CA 1
ATOM 12004 C C . MET D 1 178 ? -46.334 -12.401 -23.283 1.00 30.75 175 MET D C 1
ATOM 12005 O O . MET D 1 178 ? -46.037 -13.294 -22.475 1.00 33.30 175 MET D O 1
ATOM 12010 N N . SER D 1 179 ? -45.718 -12.235 -24.461 1.00 29.08 176 SER D N 1
ATOM 12011 C CA . SER D 1 179 ? -44.555 -13.031 -24.828 1.00 29.41 176 SER D CA 1
ATOM 12012 C C . SER D 1 179 ? -43.386 -12.723 -23.883 1.00 26.38 176 SER D C 1
ATOM 12013 O O . SER D 1 179 ? -42.673 -13.638 -23.448 1.00 26.32 176 SER D O 1
ATOM 12016 N N . ALA D 1 180 ? -43.239 -11.453 -23.532 1.00 24.08 177 ALA D N 1
ATOM 12017 C CA . ALA D 1 180 ? -42.154 -11.017 -22.635 1.00 23.92 177 ALA D CA 1
ATOM 12018 C C . ALA D 1 180 ? -42.367 -11.620 -21.249 1.00 24.06 177 ALA D C 1
ATOM 12019 O O . ALA D 1 180 ? -41.405 -11.869 -20.564 1.00 25.81 177 ALA D O 1
ATOM 12021 N N . CYS D 1 181 ? -43.614 -11.855 -20.884 1.00 23.50 178 CYS D N 1
ATOM 12022 C CA . CYS D 1 181 ? -43.954 -12.433 -19.571 1.00 23.47 178 CYS D CA 1
ATOM 12023 C C . CYS D 1 181 ? -43.468 -13.870 -19.500 1.00 22.24 178 CYS D C 1
ATOM 12024 O O . CYS D 1 181 ? -43.168 -14.313 -18.436 1.00 21.71 178 CYS D O 1
ATOM 12027 N N . VAL D 1 182 ? -43.425 -14.561 -20.623 1.00 21.99 179 VAL D N 1
ATOM 12028 C CA . VAL D 1 182 ? -42.914 -15.934 -20.605 1.00 22.30 179 VAL D CA 1
ATOM 12029 C C . VAL D 1 182 ? -41.416 -15.892 -20.249 1.00 23.22 179 VAL D C 1
ATOM 12030 O O . VAL D 1 182 ? -40.936 -16.691 -19.444 1.00 24.32 179 VAL D O 1
ATOM 12034 N N . ASP D 1 183 ? -40.687 -14.934 -20.833 1.00 23.18 180 ASP D N 1
ATOM 12035 C CA . ASP D 1 183 ? -39.243 -14.810 -20.615 1.00 25.53 180 ASP D CA 1
ATOM 12036 C C . ASP D 1 183 ? -38.962 -14.442 -19.147 1.00 23.06 180 ASP D C 1
ATOM 12037 O O . ASP D 1 183 ? -38.048 -14.962 -18.519 1.00 21.66 180 ASP D O 1
ATOM 12042 N N . ALA D 1 184 ? -39.790 -13.556 -18.632 1.00 23.07 181 ALA D N 1
ATOM 12043 C CA . ALA D 1 184 ? -39.731 -13.142 -17.225 1.00 24.00 181 ALA D CA 1
ATOM 12044 C C . ALA D 1 184 ? -40.012 -14.355 -16.343 1.00 23.28 181 ALA D C 1
ATOM 12045 O O . ALA D 1 184 ? -39.264 -14.551 -15.422 1.00 21.65 181 ALA D O 1
ATOM 12047 N N . ALA D 1 185 ? -41.069 -15.114 -16.637 1.00 23.04 182 ALA D N 1
ATOM 12048 C CA . ALA D 1 185 ? -41.414 -16.323 -15.884 1.00 23.83 182 ALA D CA 1
ATOM 12049 C C . ALA D 1 185 ? -40.221 -17.292 -15.841 1.00 24.07 182 ALA D C 1
ATOM 12050 O O . ALA D 1 185 ? -39.907 -17.849 -14.794 1.00 22.53 182 ALA D O 1
ATOM 12052 N N . VAL D 1 186 ? -39.566 -17.488 -16.985 1.00 25.37 183 VAL D N 1
ATOM 12053 C CA . VAL D 1 186 ? -38.400 -18.398 -17.081 1.00 26.54 183 VAL D CA 1
ATOM 12054 C C . VAL D 1 186 ? -37.276 -17.864 -16.184 1.00 25.38 183 VAL D C 1
ATOM 12055 O O . VAL D 1 186 ? -36.588 -18.623 -15.517 1.00 26.26 183 VAL D O 1
ATOM 12059 N N . SER D 1 187 ? -37.097 -16.548 -16.193 1.00 23.57 184 SER D N 1
ATOM 12060 C CA . SER D 1 187 ? -36.025 -15.937 -15.469 1.00 24.95 184 SER D CA 1
ATOM 12061 C C . SER D 1 187 ? -36.238 -16.134 -13.954 1.00 25.64 184 SER D C 1
ATOM 12062 O O . SER D 1 187 ? -35.290 -16.373 -13.234 1.00 27.08 184 SER D O 1
ATOM 12065 N N . MET D 1 188 ? -37.498 -16.086 -13.498 1.00 25.48 185 MET D N 1
ATOM 12066 C CA . MET D 1 188 ? -37.855 -16.240 -12.083 1.00 23.80 185 MET D CA 1
ATOM 12067 C C . MET D 1 188 ? -37.881 -17.712 -11.665 1.00 25.01 185 MET D C 1
ATOM 12068 O O . MET D 1 188 ? -37.440 -18.036 -10.563 1.00 25.32 185 MET D O 1
ATOM 12073 N N . TYR D 1 189 ? -38.469 -18.580 -12.513 1.00 26.83 186 TYR D N 1
ATOM 12074 C CA . TYR D 1 189 ? -38.974 -19.892 -12.078 1.00 25.88 186 TYR D CA 1
ATOM 12075 C C . TYR D 1 189 ? -38.022 -21.033 -12.465 1.00 27.38 186 TYR D C 1
ATOM 12076 O O . TYR D 1 189 ? -38.202 -22.148 -12.006 1.00 27.77 186 TYR D O 1
ATOM 12085 N N . GLY D 1 190 ? -37.012 -20.760 -13.295 1.00 29.06 187 GLY D N 1
ATOM 12086 C CA . GLY D 1 190 ? -36.112 -21.799 -13.793 1.00 35.33 187 GLY D CA 1
ATOM 12087 C C . GLY D 1 190 ? -36.487 -22.249 -15.199 1.00 41.91 187 GLY D C 1
ATOM 12088 O O . GLY D 1 190 ? -37.459 -21.764 -15.773 1.00 47.65 187 GLY D O 1
ATOM 12089 N N . ARG D 1 191 ? -35.758 -23.250 -15.712 1.00 47.83 188 ARG D N 1
ATOM 12090 C CA . ARG D 1 191 ? -35.651 -23.511 -17.149 1.00 52.05 188 ARG D CA 1
ATOM 12091 C C . ARG D 1 191 ? -36.922 -24.189 -17.673 1.00 57.03 188 ARG D C 1
ATOM 12092 O O . ARG D 1 191 ? -37.424 -23.820 -18.762 1.00 58.82 188 ARG D O 1
ATOM 12100 N N . GLY D 1 192 ? -37.430 -25.164 -16.913 1.00 52.74 189 GLY D N 1
ATOM 12101 C CA . GLY D 1 192 ? -38.593 -25.920 -17.348 1.00 48.94 189 GLY D CA 1
ATOM 12102 C C . GLY D 1 192 ? -38.135 -27.197 -18.030 1.00 43.33 189 GLY D C 1
ATOM 12103 O O . GLY D 1 192 ? -36.972 -27.305 -18.400 1.00 41.12 189 GLY D O 1
ATOM 12104 N N . PRO D 1 193 ? -39.033 -28.170 -18.175 1.00 39.53 190 PRO D N 1
ATOM 12105 C CA . PRO D 1 193 ? -40.434 -28.077 -17.806 1.00 36.54 190 PRO D CA 1
ATOM 12106 C C . PRO D 1 193 ? -40.747 -28.021 -16.297 1.00 32.52 190 PRO D C 1
ATOM 12107 O O . PRO D 1 193 ? -40.029 -28.591 -15.469 1.00 27.35 190 PRO D O 1
ATOM 12111 N N . TRP D 1 194 ? -41.830 -27.297 -15.978 1.00 29.92 191 TRP D N 1
ATOM 12112 C CA . TRP D 1 194 ? -42.420 -27.158 -14.671 1.00 25.95 191 TRP D CA 1
ATOM 12113 C C . TRP D 1 194 ? -43.637 -28.081 -14.566 1.00 26.12 191 TRP D C 1
ATOM 12114 O O . TRP D 1 194 ? -44.373 -28.244 -15.538 1.00 25.95 191 TRP D O 1
ATOM 12125 N N . ARG D 1 195 ? -43.873 -28.625 -13.364 1.00 28.54 192 ARG D N 1
ATOM 12126 C CA . ARG D 1 195 ? -45.201 -29.090 -12.966 1.00 27.84 192 ARG D CA 1
ATOM 12127 C C . ARG D 1 195 ? -45.775 -28.023 -12.030 1.00 26.75 192 ARG D C 1
ATOM 12128 O O . ARG D 1 195 ? -45.445 -27.987 -10.835 1.00 27.91 192 ARG D O 1
ATOM 12136 N N . PHE D 1 196 ? -46.595 -27.146 -12.607 1.00 25.88 193 PHE D N 1
ATOM 12137 C CA . PHE D 1 196 ? -46.997 -25.898 -11.964 1.00 26.92 193 PHE D CA 1
ATOM 12138 C C . PHE D 1 196 ? -48.443 -26.005 -11.464 1.00 26.15 193 PHE D C 1
ATOM 12139 O O . PHE D 1 196 ? -49.383 -26.109 -12.242 1.00 23.14 193 PHE D O 1
ATOM 12147 N N . LEU D 1 197 ? -48.585 -25.932 -10.139 1.00 28.45 194 LEU D N 1
ATOM 12148 C CA . LEU D 1 197 ? -49.860 -26.015 -9.451 1.00 28.69 194 LEU D CA 1
ATOM 12149 C C . LEU D 1 197 ? -50.512 -24.631 -9.458 1.00 27.91 194 LEU D C 1
ATOM 12150 O O . LEU D 1 197 ? -49.926 -23.682 -8.961 1.00 29.51 194 LEU D O 1
ATOM 12155 N N . ILE D 1 198 ? -51.718 -24.531 -10.011 1.00 25.47 195 ILE D N 1
ATOM 12156 C CA . ILE D 1 198 ? -52.368 -23.254 -10.135 1.00 27.76 195 ILE D CA 1
ATOM 12157 C C . ILE D 1 198 ? -53.741 -23.313 -9.493 1.00 26.67 195 ILE D C 1
ATOM 12158 O O . ILE D 1 198 ? -54.711 -23.754 -10.112 1.00 26.46 195 ILE D O 1
ATOM 12163 N N . PRO D 1 199 ? -53.845 -22.861 -8.228 1.00 25.87 196 PRO D N 1
ATOM 12164 C CA . PRO D 1 199 ? -55.128 -22.756 -7.540 1.00 26.71 196 PRO D CA 1
ATOM 12165 C C . PRO D 1 199 ? -55.731 -21.350 -7.546 1.00 25.59 196 PRO D C 1
ATOM 12166 O O . PRO D 1 199 ? -56.785 -21.165 -6.992 1.00 24.71 196 PRO D O 1
ATOM 12170 N N . ILE D 1 200 ? -55.063 -20.396 -8.182 1.00 26.85 197 ILE D N 1
ATOM 12171 C CA . ILE D 1 200 ? -55.640 -19.065 -8.354 1.00 29.72 197 ILE D CA 1
ATOM 12172 C C . ILE D 1 200 ? -56.468 -19.058 -9.632 1.00 31.01 197 ILE D C 1
ATOM 12173 O O . ILE D 1 200 ? -56.238 -19.885 -10.507 1.00 33.70 197 ILE D O 1
ATOM 12178 N N . PRO D 1 201 ? -57.450 -18.142 -9.792 1.00 32.51 198 PRO D N 1
ATOM 12179 C CA . PRO D 1 201 ? -58.377 -18.229 -10.918 1.00 32.10 198 PRO D CA 1
ATOM 12180 C C . PRO D 1 201 ? -57.661 -18.081 -12.270 1.00 30.84 198 PRO D C 1
ATOM 12181 O O . PRO D 1 201 ? -56.796 -17.226 -12.403 1.00 29.81 198 PRO D O 1
ATOM 12185 N N . LEU D 1 202 ? -58.081 -18.896 -13.247 1.00 32.10 199 LEU D N 1
ATOM 12186 C CA . LEU D 1 202 ? -57.579 -18.859 -14.627 1.00 32.20 199 LEU D CA 1
ATOM 12187 C C . LEU D 1 202 ? -57.987 -17.565 -15.351 1.00 31.61 199 LEU D C 1
ATOM 12188 O O . LEU D 1 202 ? -57.465 -17.278 -16.424 1.00 29.64 199 LEU D O 1
ATOM 12193 N N . SER D 1 203 ? -58.915 -16.799 -14.773 1.00 33.28 200 SER D N 1
ATOM 12194 C CA . SER D 1 203 ? -59.404 -15.574 -15.394 1.00 38.23 200 SER D CA 1
ATOM 12195 C C . SER D 1 203 ? -58.352 -14.449 -15.386 1.00 35.84 200 SER D C 1
ATOM 12196 O O . SER D 1 203 ? -58.448 -13.536 -16.213 1.00 32.14 200 SER D O 1
ATOM 12199 N N . ASP D 1 204 ? -57.366 -14.500 -14.469 1.00 34.59 201 ASP D N 1
ATOM 12200 C CA . ASP D 1 204 ? -56.331 -13.425 -14.360 1.00 35.42 201 ASP D CA 1
ATOM 12201 C C . ASP D 1 204 ? -54.932 -14.056 -14.347 1.00 28.83 201 ASP D C 1
ATOM 12202 O O . ASP D 1 204 ? -54.616 -14.829 -15.235 1.00 28.77 201 ASP D O 1
ATOM 12207 N N . LEU D 1 205 ? -54.094 -13.713 -13.374 1.00 26.04 202 LEU D N 1
ATOM 12208 C CA . LEU D 1 205 ? -52.700 -14.125 -13.394 1.00 25.86 202 LEU D CA 1
ATOM 12209 C C . LEU D 1 205 ? -52.587 -15.640 -13.595 1.00 27.75 202 LEU D C 1
ATOM 12210 O O . LEU D 1 205 ? -51.707 -16.106 -14.326 1.00 27.07 202 LEU D O 1
ATOM 12215 N N . GLY D 1 206 ? -53.486 -16.400 -12.952 1.00 28.67 203 GLY D N 1
ATOM 12216 C CA . GLY D 1 206 ? -53.487 -17.869 -13.067 1.00 28.44 203 GLY D CA 1
ATOM 12217 C C . GLY D 1 206 ? -53.432 -18.347 -14.505 1.00 26.75 203 GLY D C 1
ATOM 12218 O O . GLY D 1 206 ? -52.697 -19.277 -14.826 1.00 23.24 203 GLY D O 1
ATOM 12219 N N . GLY D 1 207 ? -54.224 -17.699 -15.365 1.00 26.90 204 GLY D N 1
ATOM 12220 C CA . GLY D 1 207 ? -54.322 -18.058 -16.768 1.00 28.36 204 GLY D CA 1
ATOM 12221 C C . GLY D 1 207 ? -53.068 -17.745 -17.557 1.00 28.52 204 GLY D C 1
ATOM 12222 O O . GLY D 1 207 ? -52.772 -18.478 -18.499 1.00 28.42 204 GLY D O 1
ATOM 12223 N N . GLU D 1 208 ? -52.369 -16.652 -17.201 1.00 29.26 205 GLU D N 1
ATOM 12224 C CA . GLU D 1 208 ? -51.103 -16.291 -17.828 1.00 30.88 205 GLU D CA 1
ATOM 12225 C C . GLU D 1 208 ? -50.021 -17.276 -17.367 1.00 30.51 205 GLU D C 1
ATOM 12226 O O . GLU D 1 208 ? -49.173 -17.672 -18.156 1.00 31.63 205 GLU D O 1
ATOM 12232 N N . LEU D 1 209 ? -50.047 -17.683 -16.096 1.00 28.22 206 LEU D N 1
ATOM 12233 C CA . LEU D 1 209 ? -49.051 -18.639 -15.595 1.00 26.93 206 LEU D CA 1
ATOM 12234 C C . LEU D 1 209 ? -49.243 -19.993 -16.286 1.00 27.10 206 LEU D C 1
ATOM 12235 O O . LEU D 1 209 ? -48.277 -20.707 -16.526 1.00 25.60 206 LEU D O 1
ATOM 12240 N N . ALA D 1 210 ? -50.493 -20.353 -16.584 1.00 27.47 207 ALA D N 1
ATOM 12241 C CA . ALA D 1 210 ? -50.778 -21.585 -17.292 1.00 27.50 207 ALA D CA 1
ATOM 12242 C C . ALA D 1 210 ? -50.131 -21.519 -18.675 1.00 27.27 207 ALA D C 1
ATOM 12243 O O . ALA D 1 210 ? -49.516 -22.494 -19.126 1.00 27.20 207 ALA D O 1
ATOM 12245 N N . GLN D 1 211 ? -50.259 -20.354 -19.331 1.00 25.30 208 GLN D N 1
ATOM 12246 C CA . GLN D 1 211 ? -49.689 -20.158 -20.663 1.00 26.22 208 GLN D CA 1
ATOM 12247 C C . GLN D 1 211 ? -48.156 -20.218 -20.596 1.00 24.85 208 GLN D C 1
ATOM 12248 O O . GLN D 1 211 ? -47.541 -20.876 -21.438 1.00 25.03 208 GLN D O 1
ATOM 12254 N N . CYS D 1 212 ? -47.555 -19.565 -19.593 1.00 22.63 209 CYS D N 1
ATOM 12255 C CA . CYS D 1 212 ? -46.122 -19.646 -19.374 1.00 22.36 209 CYS D CA 1
ATOM 12256 C C . CYS D 1 212 ? -45.696 -21.107 -19.210 1.00 21.99 209 CYS D C 1
ATOM 12257 O O . CYS D 1 212 ? -44.702 -21.540 -19.790 1.00 19.60 209 CYS D O 1
ATOM 12260 N N . THR D 1 213 ? -46.478 -21.862 -18.432 1.00 23.75 210 THR D N 1
ATOM 12261 C CA . THR D 1 213 ? -46.190 -23.256 -18.148 1.00 24.73 210 THR D CA 1
ATOM 12262 C C . THR D 1 213 ? -46.231 -24.063 -19.445 1.00 25.58 210 THR D C 1
ATOM 12263 O O . THR D 1 213 ? -45.326 -24.863 -19.719 1.00 26.19 210 THR D O 1
ATOM 12267 N N . LEU D 1 214 ? -47.284 -23.864 -20.234 1.00 27.40 211 LEU D N 1
ATOM 12268 C CA . LEU D 1 214 ? -47.437 -24.618 -21.483 1.00 30.86 211 LEU D CA 1
ATOM 12269 C C . LEU D 1 214 ? -46.295 -24.280 -22.450 1.00 29.95 211 LEU D C 1
ATOM 12270 O O . LEU D 1 214 ? -45.682 -25.182 -23.002 1.00 32.80 211 LEU D O 1
ATOM 12275 N N . ALA D 1 215 ? -46.008 -22.985 -22.599 1.00 29.35 212 ALA D N 1
ATOM 12276 C CA . ALA D 1 215 ? -45.066 -22.481 -23.615 1.00 29.66 212 ALA D CA 1
ATOM 12277 C C . ALA D 1 215 ? -43.642 -23.009 -23.393 1.00 27.61 212 ALA D C 1
ATOM 12278 O O . ALA D 1 215 ? -42.856 -23.097 -24.314 1.00 25.00 212 ALA D O 1
ATOM 12280 N N . THR D 1 216 ? -43.348 -23.361 -22.151 1.00 28.53 213 THR D N 1
ATOM 12281 C CA . THR D 1 216 ? -42.051 -23.730 -21.658 1.00 29.35 213 THR D CA 1
ATOM 12282 C C . THR D 1 216 ? -41.947 -25.268 -21.602 1.00 30.48 213 THR D C 1
ATOM 12283 O O . THR D 1 216 ? -40.959 -25.804 -21.103 1.00 31.51 213 THR D O 1
ATOM 12287 N N . GLY D 1 217 ? -43.007 -25.966 -22.046 1.00 31.28 214 GLY D N 1
ATOM 12288 C CA . GLY D 1 217 ? -42.977 -27.400 -22.239 1.00 31.24 214 GLY D CA 1
ATOM 12289 C C . GLY D 1 217 ? -43.450 -28.175 -21.025 1.00 32.39 214 GLY D C 1
ATOM 12290 O O . GLY D 1 217 ? -43.287 -29.395 -20.973 1.00 29.80 214 GLY D O 1
ATOM 12291 N N . GLY D 1 218 ? -44.062 -27.474 -20.064 1.00 34.65 215 GLY D N 1
ATOM 12292 C CA . GLY D 1 218 ? -44.447 -28.059 -18.795 1.00 35.24 215 GLY D CA 1
ATOM 12293 C C . GLY D 1 218 ? -45.891 -28.533 -18.765 1.00 35.27 215 GLY D C 1
ATOM 12294 O O . GLY D 1 218 ? -46.598 -28.528 -19.780 1.00 39.06 215 GLY D O 1
ATOM 12295 N N . THR D 1 219 ? -46.307 -28.927 -17.560 1.00 37.32 216 THR D N 1
ATOM 12296 C CA . THR D 1 219 ? -47.643 -29.410 -17.263 1.00 34.99 216 THR D CA 1
ATOM 12297 C C . THR D 1 219 ? -48.297 -28.491 -16.219 1.00 33.53 216 THR D C 1
ATOM 12298 O O . THR D 1 219 ? -47.722 -28.276 -15.142 1.00 30.66 216 THR D O 1
ATOM 12302 N N . VAL D 1 220 ? -49.498 -27.983 -16.535 1.00 31.72 217 VAL D N 1
ATOM 12303 C CA . VAL D 1 220 ? -50.321 -27.262 -15.585 1.00 28.78 217 VAL D CA 1
ATOM 12304 C C . VAL D 1 220 ? -51.049 -28.289 -14.724 1.00 29.61 217 VAL D C 1
ATOM 12305 O O . VAL D 1 220 ? -51.573 -29.256 -15.247 1.00 28.41 217 VAL D O 1
ATOM 12309 N N . VAL D 1 221 ? -51.074 -28.048 -13.408 1.00 31.10 218 VAL D N 1
ATOM 12310 C CA . VAL D 1 221 ? -51.827 -28.852 -12.433 1.00 29.12 218 VAL D CA 1
ATOM 12311 C C . VAL D 1 221 ? -52.894 -27.939 -11.827 1.00 28.88 218 VAL D C 1
ATOM 12312 O O . VAL D 1 221 ? -52.535 -26.979 -11.188 1.00 27.67 218 VAL D O 1
ATOM 12316 N N . LEU D 1 222 ? -54.180 -28.244 -12.055 1.00 32.19 219 LEU D N 1
ATOM 12317 C CA . LEU D 1 222 ? -55.288 -27.334 -11.731 1.00 32.92 219 LEU D CA 1
ATOM 12318 C C . LEU D 1 222 ? -55.942 -27.754 -10.420 1.00 36.75 219 LEU D C 1
ATOM 12319 O O . LEU D 1 222 ? -56.225 -28.954 -10.213 1.00 35.20 219 LEU D O 1
ATOM 12324 N N . LEU D 1 223 ? -56.230 -26.751 -9.578 1.00 37.83 220 LEU D N 1
ATOM 12325 C CA . LEU D 1 223 ? -57.191 -26.903 -8.497 1.00 40.14 220 LEU D CA 1
ATOM 12326 C C . LEU D 1 223 ? -58.259 -25.822 -8.647 1.00 41.31 220 LEU D C 1
ATOM 12327 O O . LEU D 1 223 ? -57.993 -24.740 -9.176 1.00 41.65 220 LEU D O 1
ATOM 12332 N N . GLU D 1 224 ? -59.475 -26.148 -8.207 1.00 46.34 221 GLU D N 1
ATOM 12333 C CA . GLU D 1 224 ? -60.626 -25.250 -8.332 1.00 49.18 221 GLU D CA 1
ATOM 12334 C C . GLU D 1 224 ? -60.500 -24.098 -7.326 1.00 47.57 221 GLU D C 1
ATOM 12335 O O . GLU D 1 224 ? -60.836 -22.964 -7.641 1.00 46.75 221 GLU D O 1
ATOM 12341 N N . GLU D 1 225 ? -60.033 -24.411 -6.112 1.00 49.49 222 GLU D N 1
ATOM 12342 C CA . GLU D 1 225 ? -59.845 -23.434 -5.036 1.00 51.81 222 GLU D CA 1
ATOM 12343 C C . GLU D 1 225 ? -58.677 -23.887 -4.153 1.00 46.50 222 GLU D C 1
ATOM 12344 O O . GLU D 1 225 ? -58.063 -24.900 -4.402 1.00 46.97 222 GLU D O 1
ATOM 12350 N N . PHE D 1 226 ? -58.343 -23.072 -3.152 1.00 42.91 223 PHE D N 1
ATOM 12351 C CA . PHE D 1 226 ? -57.254 -23.365 -2.246 1.00 40.18 223 PHE D CA 1
ATOM 12352 C C . PHE D 1 226 ? -57.789 -24.034 -0.976 1.00 38.39 223 PHE D C 1
ATOM 12353 O O . PHE D 1 226 ? -58.637 -23.467 -0.315 1.00 44.23 223 PHE D O 1
ATOM 12361 N N . GLN D 1 227 ? -57.302 -25.234 -0.679 1.00 37.54 224 GLN D N 1
ATOM 12362 C CA . GLN D 1 227 ? -57.392 -25.847 0.666 1.00 41.21 224 GLN D CA 1
ATOM 12363 C C . GLN D 1 227 ? -56.010 -26.413 0.998 1.00 40.15 224 GLN D C 1
ATOM 12364 O O . GLN D 1 227 ? -55.390 -27.063 0.167 1.00 43.18 224 GLN D O 1
ATOM 12366 N N . PRO D 1 228 ? -55.456 -26.161 2.195 1.00 40.53 225 PRO D N 1
ATOM 12367 C CA . PRO D 1 228 ? -54.079 -26.557 2.491 1.00 43.42 225 PRO D CA 1
ATOM 12368 C C . PRO D 1 228 ? -53.823 -28.066 2.327 1.00 46.43 225 PRO D C 1
ATOM 12369 O O . PRO D 1 228 ? -52.779 -28.465 1.798 1.00 50.30 225 PRO D O 1
ATOM 12373 N N . ASP D 1 229 ? -54.763 -28.885 2.799 1.00 54.55 226 ASP D N 1
ATOM 12374 C CA . ASP D 1 229 ? -54.642 -30.358 2.741 1.00 61.37 226 ASP D CA 1
ATOM 12375 C C . ASP D 1 229 ? -54.499 -30.770 1.266 1.00 59.17 226 ASP D C 1
ATOM 12376 O O . ASP D 1 229 ? -53.596 -31.539 0.906 1.00 59.92 226 ASP D O 1
ATOM 12381 N N . ALA D 1 230 ? -55.382 -30.219 0.423 1.00 53.20 227 ALA D N 1
ATOM 12382 C CA . ALA D 1 230 ? -55.485 -30.595 -0.995 1.00 48.24 227 ALA D CA 1
ATOM 12383 C C . ALA D 1 230 ? -54.213 -30.213 -1.762 1.00 44.75 227 ALA D C 1
ATOM 12384 O O . ALA D 1 230 ? -53.744 -31.008 -2.595 1.00 39.60 227 ALA D O 1
ATOM 12386 N N . VAL D 1 231 ? -53.689 -29.002 -1.491 1.00 40.62 228 VAL D N 1
ATOM 12387 C CA . VAL D 1 231 ? -52.483 -28.485 -2.127 1.00 38.11 228 VAL D CA 1
ATOM 12388 C C . VAL D 1 231 ? -51.300 -29.379 -1.747 1.00 39.02 228 VAL D C 1
ATOM 12389 O O . VAL D 1 231 ? -50.506 -29.767 -2.606 1.00 37.65 228 VAL D O 1
ATOM 12393 N N . LEU D 1 232 ? -51.181 -29.681 -0.448 1.00 40.28 229 LEU D N 1
ATOM 12394 C CA . LEU D 1 232 ? -50.159 -30.599 0.043 1.00 41.29 229 LEU D CA 1
ATOM 12395 C C . LEU D 1 232 ? -50.233 -31.923 -0.722 1.00 41.54 229 LEU D C 1
ATOM 12396 O O . LEU D 1 232 ? -49.230 -32.407 -1.182 1.00 38.89 229 LEU D O 1
ATOM 12401 N N . GLU D 1 233 ? -51.441 -32.487 -0.813 1.00 44.70 230 GLU D N 1
ATOM 12402 C CA . GLU D 1 233 ? -51.664 -33.791 -1.421 1.00 43.06 230 GLU D CA 1
ATOM 12403 C C . GLU D 1 233 ? -51.257 -33.713 -2.893 1.00 37.99 230 GLU D C 1
ATOM 12404 O O . GLU D 1 233 ? -50.501 -34.557 -3.366 1.00 36.54 230 GLU D O 1
ATOM 12410 N N . ALA D 1 234 ? -51.711 -32.656 -3.579 1.00 34.94 231 ALA D N 1
ATOM 12411 C CA . ALA D 1 234 ? -51.435 -32.460 -5.003 1.00 31.95 231 ALA D CA 1
ATOM 12412 C C . ALA D 1 234 ? -49.930 -32.337 -5.252 1.00 33.07 231 ALA D C 1
ATOM 12413 O O . ALA D 1 234 ? -49.423 -32.900 -6.211 1.00 39.45 231 ALA D O 1
ATOM 12415 N N . ILE D 1 235 ? -49.227 -31.594 -4.396 1.00 31.71 232 ILE D N 1
ATOM 12416 C CA . ILE D 1 235 ? -47.808 -31.390 -4.577 1.00 32.21 232 ILE D CA 1
ATOM 12417 C C . ILE D 1 235 ? -47.099 -32.746 -4.543 1.00 33.92 232 ILE D C 1
ATOM 12418 O O . ILE D 1 235 ? -46.240 -33.013 -5.356 1.00 34.65 232 ILE D O 1
ATOM 12423 N N . GLU D 1 236 ? -47.465 -33.597 -3.586 1.00 41.99 233 GLU D N 1
ATOM 12424 C CA . GLU D 1 236 ? -46.776 -34.875 -3.358 1.00 47.75 233 GLU D CA 1
ATOM 12425 C C . GLU D 1 236 ? -47.166 -35.862 -4.468 1.00 47.05 233 GLU D C 1
ATOM 12426 O O . GLU D 1 236 ? -46.295 -36.505 -5.043 1.00 47.59 233 GLU D O 1
ATOM 12432 N N . ARG D 1 237 ? -48.468 -35.958 -4.753 1.00 47.10 234 ARG D N 1
ATOM 12433 C CA . ARG D 1 237 ? -49.047 -36.907 -5.733 1.00 52.08 234 ARG D CA 1
ATOM 12434 C C . ARG D 1 237 ? -48.510 -36.619 -7.152 1.00 50.74 234 ARG D C 1
ATOM 12435 O O . ARG D 1 237 ? -48.125 -37.543 -7.849 1.00 54.30 234 ARG D O 1
ATOM 12443 N N . GLU D 1 238 ? -48.519 -35.352 -7.588 1.00 48.02 235 GLU D N 1
ATOM 12444 C CA . GLU D 1 238 ? -48.114 -34.965 -8.951 1.00 43.27 235 GLU D CA 1
ATOM 12445 C C . GLU D 1 238 ? -46.635 -34.554 -8.991 1.00 40.25 235 GLU D C 1
ATOM 12446 O O . GLU D 1 238 ? -46.137 -34.184 -10.043 1.00 39.04 235 GLU D O 1
ATOM 12452 N N . ARG D 1 239 ? -45.952 -34.599 -7.841 1.00 38.33 236 ARG D N 1
ATOM 12453 C CA . ARG D 1 239 ? -44.572 -34.148 -7.727 1.00 38.06 236 ARG D CA 1
ATOM 12454 C C . ARG D 1 239 ? -44.433 -32.747 -8.355 1.00 34.54 236 ARG D C 1
ATOM 12455 O O . ARG D 1 239 ? -43.562 -32.507 -9.176 1.00 35.93 236 ARG D O 1
ATOM 12463 N N . ALA D 1 240 ? -45.315 -31.825 -7.965 1.00 32.17 237 ALA D N 1
ATOM 12464 C CA . ALA D 1 240 ? -45.334 -30.453 -8.477 1.00 31.83 237 ALA D CA 1
ATOM 12465 C C . ALA D 1 240 ? -44.021 -29.743 -8.124 1.00 32.16 237 ALA D C 1
ATOM 12466 O O . ALA D 1 240 ? -43.451 -29.940 -7.040 1.00 35.72 237 ALA D O 1
ATOM 12468 N N . THR D 1 241 ? -43.528 -28.932 -9.061 1.00 29.15 238 THR D N 1
ATOM 12469 C CA . THR D 1 241 ? -42.274 -28.217 -8.899 1.00 28.52 238 THR D CA 1
ATOM 12470 C C . THR D 1 241 ? -42.533 -26.758 -8.530 1.00 27.93 238 THR D C 1
ATOM 12471 O O . THR D 1 241 ? -41.668 -26.095 -7.937 1.00 30.73 238 THR D O 1
ATOM 12475 N N . HIS D 1 242 ? -43.695 -26.239 -8.938 1.00 26.11 239 HIS D N 1
ATOM 12476 C CA . HIS D 1 242 ? -44.035 -24.859 -8.748 1.00 24.92 239 HIS D CA 1
ATOM 12477 C C . HIS D 1 242 ? -45.481 -24.791 -8.273 1.00 25.43 239 HIS D C 1
ATOM 12478 O O . HIS D 1 242 ? -46.291 -25.680 -8.593 1.00 23.11 239 HIS D O 1
ATOM 12485 N N . VAL D 1 243 ? -45.780 -23.721 -7.530 1.00 25.87 240 VAL D N 1
ATOM 12486 C CA . VAL D 1 243 ? -47.124 -23.382 -7.130 1.00 25.43 240 VAL D CA 1
ATOM 12487 C C . VAL D 1 243 ? -47.174 -21.879 -6.906 1.00 23.95 240 VAL D C 1
ATOM 12488 O O . VAL D 1 243 ? -46.186 -21.285 -6.517 1.00 22.77 240 VAL D O 1
ATOM 12492 N N . PHE D 1 244 ? -48.342 -21.294 -7.171 1.00 23.51 241 PHE D N 1
ATOM 12493 C CA . PHE D 1 244 ? -48.585 -19.910 -6.883 1.00 24.78 241 PHE D CA 1
ATOM 12494 C C . PHE D 1 244 ? -49.727 -19.796 -5.878 1.00 26.19 241 PHE D C 1
ATOM 12495 O O . PHE D 1 244 ? -50.788 -20.367 -6.086 1.00 29.14 241 PHE D O 1
ATOM 12503 N N . LEU D 1 245 ? -49.476 -19.021 -4.814 1.00 26.13 242 LEU D N 1
ATOM 12504 C CA . LEU D 1 245 ? -50.390 -18.816 -3.698 1.00 24.40 242 LEU D CA 1
ATOM 12505 C C . LEU D 1 245 ? -50.569 -17.323 -3.444 1.00 23.13 242 LEU D C 1
ATOM 12506 O O . LEU D 1 245 ? -49.624 -16.541 -3.618 1.00 23.52 242 LEU D O 1
ATOM 12511 N N . ALA D 1 246 ? -51.775 -16.957 -3.015 1.00 24.54 243 ALA D N 1
ATOM 12512 C CA . ALA D 1 246 ? -51.988 -15.674 -2.326 1.00 27.46 243 ALA D CA 1
ATOM 12513 C C . ALA D 1 246 ? -51.246 -15.740 -0.997 1.00 28.17 243 ALA D C 1
ATOM 12514 O O . ALA D 1 246 ? -51.088 -16.819 -0.416 1.00 27.36 243 ALA D O 1
ATOM 12516 N N . PRO D 1 247 ? -50.725 -14.608 -0.490 1.00 28.10 244 PRO D N 1
ATOM 12517 C CA . PRO D 1 247 ? -49.986 -14.612 0.769 1.00 29.72 244 PRO D CA 1
ATOM 12518 C C . PRO D 1 247 ? -50.677 -15.356 1.921 1.00 28.19 244 PRO D C 1
ATOM 12519 O O . PRO D 1 247 ? -50.027 -16.138 2.609 1.00 27.00 244 PRO D O 1
ATOM 12523 N N . ASN D 1 248 ? -51.975 -15.129 2.115 1.00 29.92 245 ASN D N 1
ATOM 12524 C CA . ASN D 1 248 ? -52.692 -15.772 3.224 1.00 34.20 245 ASN D CA 1
ATOM 12525 C C . ASN D 1 248 ? -52.605 -17.295 3.097 1.00 32.19 245 ASN D C 1
ATOM 12526 O O . ASN D 1 248 ? -52.547 -18.017 4.092 1.00 33.95 245 ASN D O 1
ATOM 12531 N N . TRP D 1 249 ? -52.631 -17.766 1.848 1.00 31.58 246 TRP D N 1
ATOM 12532 C CA . TRP D 1 249 ? -52.585 -19.194 1.542 1.00 28.99 246 TRP D CA 1
ATOM 12533 C C . TRP D 1 249 ? -51.209 -19.760 1.903 1.00 26.96 246 TRP D C 1
ATOM 12534 O O . TRP D 1 249 ? -51.096 -20.885 2.379 1.00 24.61 246 TRP D O 1
ATOM 12545 N N . LEU D 1 250 ? -50.165 -18.973 1.644 1.00 27.94 247 LEU D N 1
ATOM 12546 C CA . LEU D 1 250 ? -48.837 -19.347 2.029 1.00 26.47 247 LEU D CA 1
ATOM 12547 C C . LEU D 1 250 ? -48.838 -19.649 3.517 1.00 26.46 247 LEU D C 1
ATOM 12548 O O . LEU D 1 250 ? -48.387 -20.725 3.925 1.00 27.16 247 LEU D O 1
ATOM 12553 N N . TYR D 1 251 ? -49.340 -18.691 4.308 1.00 27.06 248 TYR D N 1
ATOM 12554 C CA . TYR D 1 251 ? -49.281 -18.819 5.753 1.00 27.30 248 TYR D CA 1
ATOM 12555 C C . TYR D 1 251 ? -50.057 -20.098 6.161 1.00 27.90 248 TYR D C 1
ATOM 12556 O O . TYR D 1 251 ? -49.568 -20.894 6.960 1.00 27.31 248 TYR D O 1
ATOM 12565 N N . GLN D 1 252 ? -51.254 -20.306 5.601 1.00 27.08 249 GLN D N 1
ATOM 12566 C CA . GLN D 1 252 ? -52.072 -21.457 5.944 1.00 29.93 249 GLN D CA 1
ATOM 12567 C C . GLN D 1 252 ? -51.359 -22.770 5.585 1.00 33.54 249 GLN D C 1
ATOM 12568 O O . GLN D 1 252 ? -51.457 -23.747 6.323 1.00 36.58 249 GLN D O 1
ATOM 12574 N N . LEU D 1 253 ? -50.664 -22.802 4.444 1.00 33.21 250 LEU D N 1
ATOM 12575 C CA . LEU D 1 253 ? -49.974 -24.005 4.008 1.00 34.06 250 LEU D CA 1
ATOM 12576 C C . LEU D 1 253 ? -48.789 -24.274 4.944 1.00 35.81 250 LEU D C 1
ATOM 12577 O O . LEU D 1 253 ? -48.609 -25.393 5.421 1.00 37.52 250 LEU D O 1
ATOM 12582 N N . ALA D 1 254 ? -47.985 -23.235 5.207 1.00 36.55 251 ALA D N 1
ATOM 12583 C CA . ALA D 1 254 ? -46.764 -23.350 6.007 1.00 38.76 251 ALA D CA 1
ATOM 12584 C C . ALA D 1 254 ? -47.065 -23.775 7.454 1.00 45.68 251 ALA D C 1
ATOM 12585 O O . ALA D 1 254 ? -46.275 -24.485 8.062 1.00 51.32 251 ALA D O 1
ATOM 12587 N N . GLU D 1 255 ? -48.213 -23.348 7.992 1.00 55.35 252 GLU D N 1
ATOM 12588 C CA . GLU D 1 255 ? -48.592 -23.574 9.388 1.00 57.64 252 GLU D CA 1
ATOM 12589 C C . GLU D 1 255 ? -49.365 -24.903 9.548 1.00 52.57 252 GLU D C 1
ATOM 12590 O O . GLU D 1 255 ? -49.564 -25.355 10.641 1.00 52.12 252 GLU D O 1
ATOM 12596 N N . HIS D 1 256 ? -49.767 -25.540 8.449 1.00 52.31 253 HIS D N 1
ATOM 12597 C CA . HIS D 1 256 ? -50.620 -26.728 8.504 1.00 49.65 253 HIS D CA 1
ATOM 12598 C C . HIS D 1 256 ? -49.872 -27.897 9.145 1.00 53.14 253 HIS D C 1
ATOM 12599 O O . HIS D 1 256 ? -48.692 -28.119 8.863 1.00 46.61 253 HIS D O 1
ATOM 12606 N N . PRO D 1 257 ? -50.554 -28.673 10.026 1.00 58.69 254 PRO D N 1
ATOM 12607 C CA . PRO D 1 257 ? -49.933 -29.782 10.756 1.00 57.82 254 PRO D CA 1
ATOM 12608 C C . PRO D 1 257 ? -49.334 -30.916 9.911 1.00 53.22 254 PRO D C 1
ATOM 12609 O O . PRO D 1 257 ? -48.380 -31.563 10.337 1.00 48.04 254 PRO D O 1
ATOM 12613 N N . ALA D 1 258 ? -49.919 -31.153 8.737 1.00 53.77 255 ALA D N 1
ATOM 12614 C CA . ALA D 1 258 ? -49.487 -32.243 7.855 1.00 54.32 255 ALA D CA 1
ATOM 12615 C C . ALA D 1 258 ? -48.204 -31.892 7.087 1.00 52.27 255 ALA D C 1
ATOM 12616 O O . ALA D 1 258 ? -47.675 -32.758 6.421 1.00 52.66 255 ALA D O 1
ATOM 12618 N N . LEU D 1 259 ? -47.717 -30.646 7.164 1.00 50.92 256 LEU D N 1
ATOM 12619 C CA . LEU D 1 259 ? -46.620 -30.224 6.289 1.00 53.53 256 LEU D CA 1
ATOM 12620 C C . LEU D 1 259 ? -45.396 -31.122 6.466 1.00 52.56 256 LEU D C 1
ATOM 12621 O O . LEU D 1 259 ? -44.858 -31.638 5.486 1.00 48.16 256 LEU D O 1
ATOM 12626 N N . PRO D 1 260 ? -44.865 -31.296 7.697 1.00 55.52 257 PRO D N 1
ATOM 12627 C CA . PRO D 1 260 ? -43.645 -32.095 7.874 1.00 57.02 257 PRO D CA 1
ATOM 12628 C C . PRO D 1 260 ? -43.834 -33.578 7.497 1.00 57.39 257 PRO D C 1
ATOM 12629 O O . PRO D 1 260 ? -42.875 -34.216 7.061 1.00 54.52 257 PRO D O 1
ATOM 12633 N N . ARG D 1 261 ? -45.064 -34.095 7.666 1.00 57.60 258 ARG D N 1
ATOM 12634 C CA . ARG D 1 261 ? -45.487 -35.439 7.225 1.00 60.59 258 ARG D CA 1
ATOM 12635 C C . ARG D 1 261 ? -45.321 -35.584 5.698 1.00 58.13 258 ARG D C 1
ATOM 12636 O O . ARG D 1 261 ? -44.915 -36.647 5.223 1.00 55.04 258 ARG D O 1
ATOM 12640 N N . SER D 1 262 ? -45.608 -34.510 4.940 1.00 57.35 259 SER D N 1
ATOM 12641 C CA . SER D 1 262 ? -45.646 -34.508 3.454 1.00 48.81 259 SER D CA 1
ATOM 12642 C C . SER D 1 262 ? -44.235 -34.489 2.854 1.00 43.88 259 SER D C 1
ATOM 12643 O O . SER D 1 262 ? -43.311 -33.899 3.424 1.00 43.88 259 SER D O 1
ATOM 12646 N N . ASP D 1 263 ? -44.115 -35.117 1.673 1.00 43.30 260 ASP D N 1
ATOM 12647 C CA . ASP D 1 263 ? -42.896 -35.148 0.853 1.00 43.10 260 ASP D CA 1
ATOM 12648 C C . ASP D 1 263 ? -43.041 -34.112 -0.265 1.00 41.60 260 ASP D C 1
ATOM 12649 O O . ASP D 1 263 ? -43.802 -34.303 -1.226 1.00 44.40 260 ASP D O 1
ATOM 12654 N N . LEU D 1 264 ? -42.300 -33.013 -0.098 1.00 41.33 261 LEU D N 1
ATOM 12655 C CA . LEU D 1 264 ? -42.330 -31.882 -0.965 1.00 41.84 261 LEU D CA 1
ATOM 12656 C C . LEU D 1 264 ? -40.957 -31.717 -1.607 1.00 39.15 261 LEU D C 1
ATOM 12657 O O . LEU D 1 264 ? -40.594 -30.602 -1.995 1.00 47.64 261 LEU D O 1
ATOM 12662 N N . SER D 1 265 ? -40.226 -32.820 -1.778 1.00 37.14 262 SER D N 1
ATOM 12663 C CA . SER D 1 265 ? -38.868 -32.770 -2.351 1.00 39.66 262 SER D CA 1
ATOM 12664 C C . SER D 1 265 ? -38.905 -32.274 -3.804 1.00 38.66 262 SER D C 1
ATOM 12665 O O . SER D 1 265 ? -37.895 -31.773 -4.293 1.00 32.63 262 SER D O 1
ATOM 12668 N N . SER D 1 266 ? -40.068 -32.398 -4.464 1.00 40.45 263 SER D N 1
ATOM 12669 C CA . SER D 1 266 ? -40.250 -31.934 -5.849 1.00 41.88 263 SER D CA 1
ATOM 12670 C C . SER D 1 266 ? -40.251 -30.399 -5.958 1.00 42.74 263 SER D C 1
ATOM 12671 O O . SER D 1 266 ? -39.906 -29.874 -7.022 1.00 43.18 263 SER D O 1
ATOM 12674 N N . LEU D 1 267 ? -40.623 -29.679 -4.883 1.00 40.18 264 LEU D N 1
ATOM 12675 C CA . LEU D 1 267 ? -40.814 -28.220 -4.972 1.00 38.54 264 LEU D CA 1
ATOM 12676 C C . LEU D 1 267 ? -39.478 -27.536 -5.249 1.00 37.57 264 LEU D C 1
ATOM 12677 O O . LEU D 1 267 ? -38.506 -27.771 -4.559 1.00 41.55 264 LEU D O 1
ATOM 12682 N N . ARG D 1 268 ? -39.458 -26.705 -6.291 1.00 39.32 265 ARG D N 1
ATOM 12683 C CA . ARG D 1 268 ? -38.346 -25.810 -6.508 1.00 44.02 265 ARG D CA 1
ATOM 12684 C C . ARG D 1 268 ? -38.786 -24.366 -6.225 1.00 41.84 265 ARG D C 1
ATOM 12685 O O . ARG D 1 268 ? -37.943 -23.543 -5.924 1.00 39.10 265 ARG D O 1
ATOM 12693 N N . ARG D 1 269 ? -40.101 -24.078 -6.289 1.00 36.13 266 ARG D N 1
ATOM 12694 C CA . ARG D 1 269 ? -40.587 -22.719 -6.099 1.00 32.92 266 ARG D CA 1
ATOM 12695 C C . ARG D 1 269 ? -42.014 -22.698 -5.545 1.00 31.55 266 ARG D C 1
ATOM 12696 O O . ARG D 1 269 ? -42.948 -23.201 -6.159 1.00 32.99 266 ARG D O 1
ATOM 12704 N N . VAL D 1 270 ? -42.150 -22.100 -4.361 1.00 29.97 267 VAL D N 1
ATOM 12705 C CA . VAL D 1 270 ? -43.424 -21.750 -3.797 1.00 28.91 267 VAL D CA 1
ATOM 12706 C C . VAL D 1 270 ? -43.573 -20.244 -3.974 1.00 26.75 267 VAL D C 1
ATOM 12707 O O . VAL D 1 270 ? -42.960 -19.465 -3.279 1.00 23.67 267 VAL D O 1
ATOM 12711 N N . VAL D 1 271 ? -44.388 -19.862 -4.946 1.00 28.11 268 VAL D N 1
ATOM 12712 C CA . VAL D 1 271 ? -44.489 -18.485 -5.391 1.00 26.74 268 VAL D CA 1
ATOM 12713 C C . VAL D 1 271 ? -45.725 -17.867 -4.753 1.00 24.74 268 VAL D C 1
ATOM 12714 O O . VAL D 1 271 ? -46.796 -18.464 -4.740 1.00 22.75 268 VAL D O 1
ATOM 12718 N N . TYR D 1 272 ? -45.563 -16.661 -4.218 1.00 22.77 269 TYR D N 1
ATOM 12719 C CA . TYR D 1 272 ? -46.678 -15.973 -3.603 1.00 21.77 269 TYR D CA 1
ATOM 12720 C C . TYR D 1 272 ? -46.568 -14.486 -3.950 1.00 20.89 269 TYR D C 1
ATOM 12721 O O . TYR D 1 272 ? -45.482 -13.981 -4.210 1.00 20.16 269 TYR D O 1
ATOM 12730 N N . GLY D 1 273 ? -47.711 -13.802 -3.941 1.00 20.70 270 GLY D N 1
ATOM 12731 C CA . GLY D 1 273 ? -47.795 -12.412 -4.350 1.00 20.73 270 GLY D CA 1
ATOM 12732 C C . GLY D 1 273 ? -49.246 -12.023 -4.582 1.00 21.56 270 GLY D C 1
ATOM 12733 O O . GLY D 1 273 ? -50.143 -12.835 -4.445 1.00 19.97 270 GLY D O 1
ATOM 12734 N N . GLY D 1 274 ? -49.458 -10.763 -4.958 1.00 24.50 271 GLY D N 1
ATOM 12735 C CA . GLY D 1 274 ? -50.771 -10.273 -5.313 1.00 26.23 271 GLY D CA 1
ATOM 12736 C C . GLY D 1 274 ? -51.366 -9.401 -4.228 1.00 27.11 271 GLY D C 1
ATOM 12737 O O . GLY D 1 274 ? -52.365 -8.755 -4.456 1.00 31.47 271 GLY D O 1
ATOM 12738 N N . ALA D 1 275 ? -50.713 -9.355 -3.068 1.00 29.01 272 ALA D N 1
ATOM 12739 C CA . ALA D 1 275 ? -51.121 -8.557 -1.913 1.00 28.83 272 ALA D CA 1
ATOM 12740 C C . ALA D 1 275 ? -49.920 -8.368 -0.990 1.00 27.43 272 ALA D C 1
ATOM 12741 O O . ALA D 1 275 ? -48.984 -9.163 -1.035 1.00 27.10 272 ALA D O 1
ATOM 12743 N N . PRO D 1 276 ? -49.896 -7.328 -0.128 1.00 28.90 273 PRO D N 1
ATOM 12744 C CA . PRO D 1 276 ? -48.733 -7.065 0.719 1.00 28.19 273 PRO D CA 1
ATOM 12745 C C . PRO D 1 276 ? -48.576 -8.222 1.709 1.00 25.40 273 PRO D C 1
ATOM 12746 O O . PRO D 1 276 ? -49.554 -8.742 2.203 1.00 26.51 273 PRO D O 1
ATOM 12750 N N . ALA D 1 277 ? -47.327 -8.626 1.931 1.00 23.97 274 ALA D N 1
ATOM 12751 C CA . ALA D 1 277 ? -46.997 -9.768 2.750 1.00 23.20 274 ALA D CA 1
ATOM 12752 C C . ALA D 1 277 ? -46.720 -9.276 4.170 1.00 23.34 274 ALA D C 1
ATOM 12753 O O . ALA D 1 277 ? -46.234 -8.161 4.364 1.00 22.05 274 ALA D O 1
ATOM 12755 N N . VAL D 1 278 ? -47.069 -10.116 5.148 1.00 23.39 275 VAL D N 1
ATOM 12756 C CA . VAL D 1 278 ? -46.809 -9.841 6.530 1.00 22.97 275 VAL D CA 1
ATOM 12757 C C . VAL D 1 278 ? -45.428 -10.402 6.860 1.00 22.65 275 VAL D C 1
ATOM 12758 O O . VAL D 1 278 ? -45.256 -11.615 6.927 1.00 19.77 275 VAL D O 1
ATOM 12762 N N . PRO D 1 279 ? -44.403 -9.537 7.045 1.00 23.03 276 PRO D N 1
ATOM 12763 C CA . PRO D 1 279 ? -43.019 -9.984 7.193 1.00 24.70 276 PRO D CA 1
ATOM 12764 C C . PRO D 1 279 ? -42.792 -11.127 8.187 1.00 26.27 276 PRO D C 1
ATOM 12765 O O . PRO D 1 279 ? -42.052 -12.050 7.899 1.00 28.82 276 PRO D O 1
ATOM 12769 N N . SER D 1 280 ? -43.445 -11.050 9.334 1.00 30.27 277 SER D N 1
ATOM 12770 C CA . SER D 1 280 ? -43.266 -12.023 10.417 1.00 34.15 277 SER D CA 1
ATOM 12771 C C . SER D 1 280 ? -43.850 -13.379 10.003 1.00 35.05 277 SER D C 1
ATOM 12772 O O . SER D 1 280 ? -43.336 -14.426 10.406 1.00 34.84 277 SER D O 1
ATOM 12775 N N . ARG D 1 281 ? -44.910 -13.352 9.188 1.00 35.70 278 ARG D N 1
ATOM 12776 C CA . ARG D 1 281 ? -45.599 -14.565 8.782 1.00 36.28 278 ARG D CA 1
ATOM 12777 C C . ARG D 1 281 ? -44.805 -15.227 7.640 1.00 33.25 278 ARG D C 1
ATOM 12778 O O . ARG D 1 281 ? -44.782 -16.458 7.512 1.00 28.54 278 ARG D O 1
ATOM 12786 N N . VAL D 1 282 ? -44.148 -14.387 6.834 1.00 30.30 279 VAL D N 1
ATOM 12787 C CA . VAL D 1 282 ? -43.272 -14.823 5.766 1.00 28.53 279 VAL D CA 1
ATOM 12788 C C . VAL D 1 282 ? -42.036 -15.489 6.383 1.00 27.97 279 VAL D C 1
ATOM 12789 O O . VAL D 1 282 ? -41.639 -16.588 5.979 1.00 26.83 279 VAL D O 1
ATOM 12793 N N . ALA D 1 283 ? -41.442 -14.818 7.371 1.00 27.36 280 ALA D N 1
ATOM 12794 C CA . ALA D 1 283 ? -40.289 -15.371 8.081 1.00 29.58 280 ALA D CA 1
ATOM 12795 C C . ALA D 1 283 ? -40.634 -16.775 8.610 1.00 28.87 280 ALA D C 1
ATOM 12796 O O . ALA D 1 283 ? -39.827 -17.709 8.499 1.00 29.31 280 ALA D O 1
ATOM 12798 N N . ALA D 1 284 ? -41.834 -16.914 9.173 1.00 26.35 281 ALA D N 1
ATOM 12799 C CA . ALA D 1 284 ? -42.284 -18.182 9.716 1.00 26.86 281 ALA D CA 1
ATOM 12800 C C . ALA D 1 284 ? -42.388 -19.216 8.599 1.00 26.70 281 ALA D C 1
ATOM 12801 O O . ALA D 1 284 ? -41.955 -20.359 8.762 1.00 30.98 281 ALA D O 1
ATOM 12803 N N . ALA D 1 285 ? -42.970 -18.806 7.470 1.00 25.87 282 ALA D N 1
ATOM 12804 C CA . ALA D 1 285 ? -43.111 -19.684 6.320 1.00 24.52 282 ALA D CA 1
ATOM 12805 C C . ALA D 1 285 ? -41.730 -20.075 5.778 1.00 25.62 282 ALA D C 1
ATOM 12806 O O . ALA D 1 285 ? -41.505 -21.219 5.410 1.00 27.38 282 ALA D O 1
ATOM 12808 N N . ARG D 1 286 ? -40.796 -19.126 5.763 1.00 25.96 283 ARG D N 1
ATOM 12809 C CA . ARG D 1 286 ? -39.447 -19.396 5.249 1.00 26.85 283 ARG D CA 1
ATOM 12810 C C . ARG D 1 286 ? -38.739 -20.479 6.082 1.00 27.90 283 ARG D C 1
ATOM 12811 O O . ARG D 1 286 ? -38.014 -21.288 5.536 1.00 24.02 283 ARG D O 1
ATOM 12819 N N . GLU D 1 287 ? -38.940 -20.452 7.406 1.00 31.37 284 GLU D N 1
ATOM 12820 C CA . GLU D 1 287 ? -38.386 -21.448 8.329 1.00 31.34 284 GLU D CA 1
ATOM 12821 C C . GLU D 1 287 ? -39.022 -22.808 8.056 1.00 29.86 284 GLU D C 1
ATOM 12822 O O . GLU D 1 287 ? -38.305 -23.779 7.945 1.00 28.60 284 GLU D O 1
ATOM 12828 N N . ARG D 1 288 ? -40.362 -22.854 7.977 1.00 31.06 285 ARG D N 1
ATOM 12829 C CA . ARG D 1 288 ? -41.127 -24.122 7.955 1.00 32.19 285 ARG D CA 1
ATOM 12830 C C . ARG D 1 288 ? -40.991 -24.794 6.573 1.00 31.84 285 ARG D C 1
ATOM 12831 O O . ARG D 1 288 ? -40.929 -26.005 6.509 1.00 30.59 285 ARG D O 1
ATOM 12833 N N . MET D 1 289 ? -40.928 -23.996 5.491 1.00 32.29 286 MET D N 1
ATOM 12834 C CA . MET D 1 289 ? -40.923 -24.505 4.101 1.00 30.79 286 MET D CA 1
ATOM 12835 C C . MET D 1 289 ? -39.528 -24.647 3.478 1.00 29.59 286 MET D C 1
ATOM 12836 O O . MET D 1 289 ? -39.392 -25.277 2.444 1.00 29.56 286 MET D O 1
ATOM 12841 N N . GLY D 1 290 ? -38.500 -24.018 4.020 1.00 29.11 287 GLY D N 1
ATOM 12842 C CA . GLY D 1 290 ? -37.185 -24.199 3.443 1.00 29.12 287 GLY D CA 1
ATOM 12843 C C . GLY D 1 290 ? -36.951 -23.247 2.293 1.00 28.04 287 GLY D C 1
ATOM 12844 O O . GLY D 1 290 ? -37.630 -22.267 2.229 1.00 28.10 287 GLY D O 1
ATOM 12845 N N . ALA D 1 291 ? -35.880 -23.478 1.536 1.00 29.38 288 ALA D N 1
ATOM 12846 C CA . ALA D 1 291 ? -35.375 -22.512 0.570 1.00 28.73 288 ALA D CA 1
ATOM 12847 C C . ALA D 1 291 ? -36.078 -22.687 -0.782 1.00 27.58 288 ALA D C 1
ATOM 12848 O O . ALA D 1 291 ? -35.420 -22.862 -1.785 1.00 26.41 288 ALA D O 1
ATOM 12850 N N . VAL D 1 292 ? -37.408 -22.577 -0.791 1.00 28.39 289 VAL D N 1
ATOM 12851 C CA . VAL D 1 292 ? -38.210 -22.643 -2.024 1.00 28.25 289 VAL D CA 1
ATOM 12852 C C . VAL D 1 292 ? -39.139 -21.421 -2.151 1.00 26.30 289 VAL D C 1
ATOM 12853 O O . VAL D 1 292 ? -39.832 -21.278 -3.146 1.00 24.24 289 VAL D O 1
ATOM 12857 N N . LEU D 1 293 ? -39.107 -20.519 -1.175 1.00 25.57 290 LEU D N 1
ATOM 12858 C CA . LEU D 1 293 ? -40.026 -19.402 -1.127 1.00 25.76 290 LEU D CA 1
ATOM 12859 C C . LEU D 1 293 ? -39.572 -18.312 -2.090 1.00 25.29 290 LEU D C 1
ATOM 12860 O O . LEU D 1 293 ? -38.432 -17.894 -2.046 1.00 24.83 290 LEU D O 1
ATOM 12865 N N . MET D 1 294 ? -40.495 -17.862 -2.941 1.00 25.60 291 MET D N 1
ATOM 12866 C CA . MET D 1 294 ? -40.275 -16.743 -3.842 1.00 25.05 291 MET D CA 1
ATOM 12867 C C . MET D 1 294 ? -41.517 -15.846 -3.859 1.00 24.16 291 MET D C 1
ATOM 12868 O O . MET D 1 294 ? -42.631 -16.309 -4.082 1.00 24.39 291 MET D O 1
ATOM 12873 N N . GLN D 1 295 ? -41.295 -14.547 -3.686 1.00 24.77 292 GLN D N 1
ATOM 12874 C CA . GLN D 1 295 ? -42.338 -13.550 -3.809 1.00 25.01 292 GLN D CA 1
ATOM 12875 C C . GLN D 1 295 ? -42.267 -12.953 -5.221 1.00 24.99 292 GLN D C 1
ATOM 12876 O O . GLN D 1 295 ? -41.198 -12.891 -5.827 1.00 23.48 292 GLN D O 1
ATOM 12882 N N . ASN D 1 296 ? -43.438 -12.561 -5.735 1.00 25.21 293 ASN D N 1
ATOM 12883 C CA . ASN D 1 296 ? -43.612 -11.895 -7.014 1.00 24.52 293 ASN D CA 1
ATOM 12884 C C . ASN D 1 296 ? -44.369 -10.584 -6.768 1.00 24.20 293 ASN D C 1
ATOM 12885 O O . ASN D 1 296 ? -45.301 -10.550 -5.962 1.00 23.55 293 ASN D O 1
ATOM 12890 N N . TYR D 1 297 ? -43.957 -9.522 -7.462 1.00 24.04 294 TYR D N 1
ATOM 12891 C CA . TYR D 1 297 ? -44.642 -8.246 -7.458 1.00 23.99 294 TYR D CA 1
ATOM 12892 C C . TYR D 1 297 ? -44.941 -7.867 -8.902 1.00 25.67 294 TYR D C 1
ATOM 12893 O O . TYR D 1 297 ? -44.063 -7.897 -9.757 1.00 26.91 294 TYR D O 1
ATOM 12902 N N . GLY D 1 298 ? -46.205 -7.517 -9.158 1.00 28.02 295 GLY D N 1
ATOM 12903 C CA . GLY D 1 298 ? -46.646 -6.924 -10.399 1.00 27.74 295 GLY D CA 1
ATOM 12904 C C . GLY D 1 298 ? -47.875 -6.074 -10.165 1.00 29.50 295 GLY D C 1
ATOM 12905 O O . GLY D 1 298 ? -48.398 -6.033 -9.064 1.00 33.63 295 GLY D O 1
ATOM 12906 N N . THR D 1 299 ? -48.343 -5.409 -11.226 1.00 30.68 296 THR D N 1
ATOM 12907 C CA . THR D 1 299 ? -49.619 -4.717 -11.238 1.00 28.99 296 THR D CA 1
ATOM 12908 C C . THR D 1 299 ? -50.350 -5.100 -12.518 1.00 29.64 296 THR D C 1
ATOM 12909 O O . THR D 1 299 ? -49.759 -5.690 -13.395 1.00 31.64 296 THR D O 1
ATOM 12913 N N . GLN D 1 300 ? -51.634 -4.764 -12.596 1.00 31.67 297 GLN D N 1
ATOM 12914 C CA . GLN D 1 300 ? -52.434 -5.045 -13.778 1.00 34.19 297 GLN D CA 1
ATOM 12915 C C . GLN D 1 300 ? -51.845 -4.277 -14.952 1.00 31.56 297 GLN D C 1
ATOM 12916 O O . GLN D 1 300 ? -51.751 -4.832 -16.034 1.00 29.63 297 GLN D O 1
ATOM 12922 N N . GLU D 1 301 ? -51.416 -3.041 -14.705 1.00 29.73 298 GLU D N 1
ATOM 12923 C CA . GLU D 1 301 ? -50.849 -2.193 -15.745 1.00 29.95 298 GLU D CA 1
ATOM 12924 C C . GLU D 1 301 ? -49.424 -2.656 -16.107 1.00 27.42 298 GLU D C 1
ATOM 12925 O O . GLU D 1 301 ? -49.039 -2.601 -17.255 1.00 28.27 298 GLU D O 1
ATOM 12931 N N . ALA D 1 302 ? -48.631 -3.043 -15.122 1.00 25.51 299 ALA D N 1
ATOM 12932 C CA . ALA D 1 302 ? -47.202 -3.285 -15.395 1.00 23.92 299 ALA D CA 1
ATOM 12933 C C . ALA D 1 302 ? -46.853 -4.729 -15.704 1.00 23.15 299 ALA D C 1
ATOM 12934 O O . ALA D 1 302 ? -45.826 -4.893 -16.301 1.00 22.35 299 ALA D O 1
ATOM 12936 N N . ALA D 1 303 ? -47.703 -5.675 -15.308 1.00 22.97 300 ALA D N 1
ATOM 12937 C CA . ALA D 1 303 ? -47.461 -7.132 -15.316 1.00 21.41 300 ALA D CA 1
ATOM 12938 C C . ALA D 1 303 ? -46.319 -7.419 -14.337 1.00 22.10 300 ALA D C 1
ATOM 12939 O O . ALA D 1 303 ? -46.294 -6.791 -13.310 1.00 23.89 300 ALA D O 1
ATOM 12941 N N . PHE D 1 304 ? -45.400 -8.314 -14.654 1.00 21.35 301 PHE D N 1
ATOM 12942 C CA . PHE D 1 304 ? -44.301 -8.659 -13.721 1.00 21.76 301 PHE D CA 1
ATOM 12943 C C . PHE D 1 304 ? -43.315 -7.505 -13.534 1.00 22.76 301 PHE D C 1
ATOM 12944 O O . PHE D 1 304 ? -42.908 -6.905 -14.486 1.00 23.09 301 PHE D O 1
ATOM 12952 N N . ILE D 1 305 ? -42.960 -7.208 -12.290 1.00 22.89 302 ILE D N 1
ATOM 12953 C CA . ILE D 1 305 ? -41.971 -6.177 -12.002 1.00 22.56 302 ILE D CA 1
ATOM 12954 C C . ILE D 1 305 ? -40.750 -6.761 -11.273 1.00 23.54 302 ILE D C 1
ATOM 12955 O O . ILE D 1 305 ? -39.613 -6.506 -11.690 1.00 24.92 302 ILE D O 1
ATOM 12960 N N . ALA D 1 306 ? -40.962 -7.477 -10.167 1.00 24.04 303 ALA D N 1
ATOM 12961 C CA . ALA D 1 306 ? -39.838 -7.897 -9.310 1.00 25.52 303 ALA D CA 1
ATOM 12962 C C . ALA D 1 306 ? -40.133 -9.228 -8.620 1.00 24.95 303 ALA D C 1
ATOM 12963 O O . ALA D 1 306 ? -41.287 -9.656 -8.522 1.00 25.34 303 ALA D O 1
ATOM 12965 N N . ALA D 1 307 ? -39.067 -9.860 -8.123 1.00 23.58 304 ALA D N 1
ATOM 12966 C CA . ALA D 1 307 ? -39.184 -11.091 -7.355 1.00 23.70 304 ALA D CA 1
ATOM 12967 C C . ALA D 1 307 ? -38.160 -11.115 -6.214 1.00 22.84 304 ALA D C 1
ATOM 12968 O O . ALA D 1 307 ? -37.100 -10.541 -6.310 1.00 21.65 304 ALA D O 1
ATOM 12970 N N . LEU D 1 308 ? -38.543 -11.779 -5.124 1.00 24.65 305 LEU D N 1
ATOM 12971 C CA . LEU D 1 308 ? -37.733 -11.983 -3.935 1.00 25.74 305 LEU D CA 1
ATOM 12972 C C . LEU D 1 308 ? -37.421 -13.475 -3.861 1.00 24.50 305 LEU D C 1
ATOM 12973 O O . LEU D 1 308 ? -38.354 -14.288 -3.776 1.00 23.89 305 LEU D O 1
ATOM 12978 N N . THR D 1 309 ? -36.128 -13.808 -3.937 1.00 25.22 306 THR D N 1
ATOM 12979 C CA . THR D 1 309 ? -35.669 -15.195 -4.105 1.00 27.45 306 THR D CA 1
ATOM 12980 C C . THR D 1 309 ? -35.712 -15.934 -2.779 1.00 27.33 306 THR D C 1
ATOM 12981 O O . THR D 1 309 ? -35.835 -15.322 -1.723 1.00 32.58 306 THR D O 1
ATOM 12985 N N . PRO D 1 310 ? -35.609 -17.272 -2.779 1.00 27.49 307 PRO D N 1
ATOM 12986 C CA . PRO D 1 310 ? -35.505 -18.017 -1.526 1.00 29.31 307 PRO D CA 1
ATOM 12987 C C . PRO D 1 310 ? -34.297 -17.617 -0.670 1.00 28.45 307 PRO D C 1
ATOM 12988 O O . PRO D 1 310 ? -34.385 -17.646 0.571 1.00 28.23 307 PRO D O 1
ATOM 12992 N N . ASP D 1 311 ? -33.192 -17.230 -1.311 1.00 28.00 308 ASP D N 1
ATOM 12993 C CA . ASP D 1 311 ? -32.012 -16.798 -0.570 1.00 29.14 308 ASP D CA 1
ATOM 12994 C C . ASP D 1 311 ? -32.245 -15.400 0.018 1.00 28.27 308 ASP D C 1
ATOM 12995 O O . ASP D 1 311 ? -31.755 -15.114 1.109 1.00 28.85 308 ASP D O 1
ATOM 13000 N N . ASP D 1 312 ? -32.975 -14.540 -0.709 1.00 28.83 309 ASP D N 1
ATOM 13001 C CA . ASP D 1 312 ? -33.363 -13.211 -0.218 1.00 28.49 309 ASP D CA 1
ATOM 13002 C C . ASP D 1 312 ? -34.191 -13.345 1.071 1.00 28.59 309 ASP D C 1
ATOM 13003 O O . ASP D 1 312 ? -34.074 -12.507 1.953 1.00 25.47 309 ASP D O 1
ATOM 13008 N N . HIS D 1 313 ? -35.030 -14.396 1.154 1.00 27.37 310 HIS D N 1
ATOM 13009 C CA . HIS D 1 313 ? -35.940 -14.644 2.292 1.00 26.72 310 HIS D CA 1
ATOM 13010 C C . HIS D 1 313 ? -35.182 -15.029 3.574 1.00 26.89 310 HIS D C 1
ATOM 13011 O O . HIS D 1 313 ? -35.780 -15.143 4.638 1.00 25.60 310 HIS D O 1
ATOM 13018 N N . ALA D 1 314 ? -33.876 -15.250 3.471 1.00 28.02 311 ALA D N 1
ATOM 13019 C CA . ALA D 1 314 ? -33.053 -15.616 4.612 1.00 29.24 311 ALA D CA 1
ATOM 13020 C C . ALA D 1 314 ? -32.393 -14.377 5.239 1.00 30.93 311 ALA D C 1
ATOM 13021 O O . ALA D 1 314 ? -31.599 -14.544 6.123 1.00 33.33 311 ALA D O 1
ATOM 13023 N N . ARG D 1 315 ? -32.734 -13.166 4.773 1.00 32.69 312 ARG D N 1
ATOM 13024 C CA . ARG D 1 315 ? -32.280 -11.920 5.383 1.00 35.04 312 ARG D CA 1
ATOM 13025 C C . ARG D 1 315 ? -33.483 -11.155 5.946 1.00 33.10 312 ARG D C 1
ATOM 13026 O O . ARG D 1 315 ? -34.310 -10.761 5.197 1.00 31.60 312 ARG D O 1
ATOM 13034 N N . ARG D 1 316 ? -33.550 -10.963 7.272 1.00 34.62 313 ARG D N 1
ATOM 13035 C CA . ARG D 1 316 ? -34.704 -10.289 7.945 1.00 38.01 313 ARG D CA 1
ATOM 13036 C C . ARG D 1 316 ? -35.002 -8.968 7.209 1.00 35.61 313 ARG D C 1
ATOM 13037 O O . ARG D 1 316 ? -36.181 -8.638 6.969 1.00 33.60 313 ARG D O 1
ATOM 13041 N N . GLU D 1 317 ? -33.932 -8.241 6.843 1.00 31.66 314 GLU D N 1
ATOM 13042 C CA . GLU D 1 317 ? -34.026 -6.880 6.287 1.00 34.57 314 GLU D CA 1
ATOM 13043 C C . GLU D 1 317 ? -34.833 -6.865 4.979 1.00 32.03 314 GLU D C 1
ATOM 13044 O O . GLU D 1 317 ? -35.409 -5.842 4.643 1.00 32.62 314 GLU D O 1
ATOM 13050 N N . LEU D 1 318 ? -34.858 -7.990 4.254 1.00 28.61 315 LEU D N 1
ATOM 13051 C CA . LEU D 1 318 ? -35.507 -8.078 2.958 1.00 28.71 315 LEU D CA 1
ATOM 13052 C C . LEU D 1 318 ? -36.950 -8.595 3.049 1.00 26.67 315 LEU D C 1
ATOM 13053 O O . LEU D 1 318 ? -37.632 -8.688 2.031 1.00 26.67 315 LEU D O 1
ATOM 13058 N N . LEU D 1 319 ? -37.431 -8.920 4.243 1.00 25.52 316 LEU D N 1
ATOM 13059 C CA . LEU D 1 319 ? -38.788 -9.438 4.368 1.00 25.07 316 LEU D CA 1
ATOM 13060 C C . LEU D 1 319 ? -39.815 -8.316 4.124 1.00 23.33 316 LEU D C 1
ATOM 13061 O O . LEU D 1 319 ? -40.979 -8.590 4.001 1.00 19.17 316 LEU D O 1
ATOM 13066 N N . THR D 1 320 ? -39.371 -7.055 4.048 1.00 22.35 317 THR D N 1
ATOM 13067 C CA . THR D 1 320 ? -40.255 -5.964 3.710 1.00 23.31 317 THR D CA 1
ATOM 13068 C C . THR D 1 320 ? -40.096 -5.569 2.237 1.00 25.31 317 THR D C 1
ATOM 13069 O O . THR D 1 320 ? -40.646 -4.540 1.810 1.00 30.11 317 THR D O 1
ATOM 13073 N N . ALA D 1 321 ? -39.369 -6.381 1.465 1.00 23.63 318 ALA D N 1
ATOM 13074 C CA . ALA D 1 321 ? -39.038 -6.079 0.086 1.00 22.19 318 ALA D CA 1
ATOM 13075 C C . ALA D 1 321 ? -39.824 -6.971 -0.875 1.00 21.75 318 ALA D C 1
ATOM 13076 O O . ALA D 1 321 ? -40.285 -8.046 -0.522 1.00 20.88 318 ALA D O 1
ATOM 13078 N N . VAL D 1 322 ? -39.936 -6.481 -2.111 1.00 23.73 319 VAL D N 1
ATOM 13079 C CA . VAL D 1 322 ? -40.536 -7.204 -3.231 1.00 24.95 319 VAL D CA 1
ATOM 13080 C C . VAL D 1 322 ? -39.416 -7.863 -4.047 1.00 26.53 319 VAL D C 1
ATOM 13081 O O . VAL D 1 322 ? -39.678 -8.824 -4.789 1.00 25.63 319 VAL D O 1
ATOM 13085 N N . GLY D 1 323 ? -38.199 -7.324 -3.902 1.00 26.72 320 GLY D N 1
ATOM 13086 C CA . GLY D 1 323 ? -36.996 -7.928 -4.416 1.00 28.48 320 GLY D CA 1
ATOM 13087 C C . GLY D 1 323 ? -36.323 -7.055 -5.459 1.00 30.62 320 GLY D C 1
ATOM 13088 O O . GLY D 1 323 ? -36.603 -5.864 -5.555 1.00 29.52 320 GLY D O 1
ATOM 13089 N N . ARG D 1 324 ? -35.414 -7.658 -6.231 1.00 33.18 321 ARG D N 1
ATOM 13090 C CA . ARG D 1 324 ? -34.759 -6.981 -7.342 1.00 33.16 321 ARG D CA 1
ATOM 13091 C C . ARG D 1 324 ? -35.721 -6.972 -8.525 1.00 30.06 321 ARG D C 1
ATOM 13092 O O . ARG D 1 324 ? -36.463 -7.924 -8.721 1.00 24.63 321 ARG D O 1
ATOM 13100 N N . PRO D 1 325 ? -35.760 -5.894 -9.337 1.00 30.79 322 PRO D N 1
ATOM 13101 C CA . PRO D 1 325 ? -36.524 -5.890 -10.576 1.00 28.43 322 PRO D CA 1
ATOM 13102 C C . PRO D 1 325 ? -36.077 -7.042 -11.484 1.00 27.77 322 PRO D C 1
ATOM 13103 O O . PRO D 1 325 ? -34.909 -7.445 -11.463 1.00 27.78 322 PRO D O 1
ATOM 13107 N N . LEU D 1 326 ? -37.016 -7.555 -12.271 1.00 26.06 323 LEU D N 1
ATOM 13108 C CA . LEU D 1 326 ? -36.733 -8.605 -13.207 1.00 26.64 323 LEU D CA 1
ATOM 13109 C C . LEU D 1 326 ? -35.885 -8.066 -14.353 1.00 27.01 323 LEU D C 1
ATOM 13110 O O . LEU D 1 326 ? -35.754 -6.859 -14.531 1.00 27.49 323 LEU D O 1
ATOM 13115 N N . PRO D 1 327 ? -35.230 -8.956 -15.138 1.00 26.89 324 PRO D N 1
ATOM 13116 C CA . PRO D 1 327 ? -34.498 -8.536 -16.332 1.00 24.29 324 PRO D CA 1
ATOM 13117 C C . PRO D 1 327 ? -35.425 -7.780 -17.280 1.00 23.29 324 PRO D C 1
ATOM 13118 O O . PRO D 1 327 ? -36.533 -8.236 -17.543 1.00 28.57 324 PRO D O 1
ATOM 13122 N N . HIS D 1 328 ? -34.941 -6.631 -17.751 1.00 23.33 325 HIS D N 1
ATOM 13123 C CA . HIS D 1 328 ? -35.572 -5.761 -18.763 1.00 23.68 325 HIS D CA 1
ATOM 13124 C C . HIS D 1 328 ? -36.599 -4.847 -18.091 1.00 24.83 325 HIS D C 1
ATOM 13125 O O . HIS D 1 328 ? -37.267 -4.072 -18.789 1.00 24.57 325 HIS D O 1
ATOM 13132 N N . VAL D 1 329 ? -36.657 -4.893 -16.771 1.00 23.44 326 VAL D N 1
ATOM 13133 C CA . VAL D 1 329 ? -37.575 -4.018 -16.008 1.00 22.77 326 VAL D CA 1
ATOM 13134 C C . VAL D 1 329 ? -36.757 -2.885 -15.404 1.00 23.51 326 VAL D C 1
ATOM 13135 O O . VAL D 1 329 ? -35.932 -3.131 -14.571 1.00 23.58 326 VAL D O 1
ATOM 13139 N N . GLU D 1 330 ? -36.949 -1.697 -15.937 1.00 25.37 327 GLU D N 1
ATOM 13140 C CA . GLU D 1 330 ? -36.359 -0.477 -15.454 1.00 28.03 327 GLU D CA 1
ATOM 13141 C C . GLU D 1 330 ? -37.300 0.119 -14.408 1.00 27.17 327 GLU D C 1
ATOM 13142 O O . GLU D 1 330 ? -38.487 0.200 -14.646 1.00 27.15 327 GLU D O 1
ATOM 13148 N N . VAL D 1 331 ? -36.761 0.516 -13.255 1.00 28.18 328 VAL D N 1
ATOM 13149 C CA . VAL D 1 331 ? -37.556 1.119 -12.191 1.00 27.87 328 VAL D CA 1
ATOM 13150 C C . VAL D 1 331 ? -36.873 2.411 -11.761 1.00 28.36 328 VAL D C 1
ATOM 13151 O O . VAL D 1 331 ? -35.673 2.435 -11.556 1.00 28.31 328 VAL D O 1
ATOM 13155 N N . GLU D 1 332 ? -37.668 3.471 -11.629 1.00 30.69 329 GLU D N 1
ATOM 13156 C CA . GLU D 1 332 ? -37.207 4.718 -11.057 1.00 33.06 329 GLU D CA 1
ATOM 13157 C C . GLU D 1 332 ? -38.108 5.073 -9.873 1.00 33.35 329 GLU D C 1
ATOM 13158 O O . GLU D 1 332 ? -39.283 4.701 -9.851 1.00 32.13 329 GLU D O 1
ATOM 13164 N N . ILE D 1 333 ? -37.520 5.770 -8.895 1.00 33.44 330 ILE D N 1
ATOM 13165 C CA . ILE D 1 333 ? -38.252 6.386 -7.802 1.00 33.61 330 ILE D CA 1
ATOM 13166 C C . ILE D 1 333 ? -38.285 7.890 -8.064 1.00 33.01 330 ILE D C 1
ATOM 13167 O O . ILE D 1 333 ? -37.253 8.461 -8.297 1.00 39.39 330 ILE D O 1
ATOM 13172 N N . ARG D 1 334 ? -39.469 8.500 -8.028 1.00 36.14 331 ARG D N 1
ATOM 13173 C CA . ARG D 1 334 ? -39.648 9.881 -8.469 1.00 41.66 331 ARG D CA 1
ATOM 13174 C C . ARG D 1 334 ? -40.473 10.684 -7.462 1.00 48.46 331 ARG D C 1
ATOM 13175 O O . ARG D 1 334 ? -41.379 10.131 -6.809 1.00 48.99 331 ARG D O 1
ATOM 13183 N N . ASP D 1 335 ? -40.201 11.995 -7.427 1.00 53.16 332 ASP D N 1
ATOM 13184 C CA . ASP D 1 335 ? -40.909 12.941 -6.568 1.00 58.44 332 ASP D CA 1
ATOM 13185 C C . ASP D 1 335 ? -42.188 13.420 -7.274 1.00 60.32 332 ASP D C 1
ATOM 13186 O O . ASP D 1 335 ? -42.480 13.010 -8.406 1.00 53.25 332 ASP D O 1
ATOM 13191 N N . ASP D 1 336 ? -42.943 14.272 -6.558 1.00 65.87 333 ASP D N 1
ATOM 13192 C CA . ASP D 1 336 ? -44.163 14.951 -7.003 1.00 74.87 333 ASP D CA 1
ATOM 13193 C C . ASP D 1 336 ? -43.897 15.700 -8.321 1.00 79.82 333 ASP D C 1
ATOM 13194 O O . ASP D 1 336 ? -44.749 15.740 -9.197 1.00 72.02 333 ASP D O 1
ATOM 13199 N N . SER D 1 337 ? -42.708 16.312 -8.431 1.00 84.32 334 SER D N 1
ATOM 13200 C CA . SER D 1 337 ? -42.251 17.016 -9.640 1.00 81.99 334 SER D CA 1
ATOM 13201 C C . SER D 1 337 ? -42.174 16.037 -10.822 1.00 81.05 334 SER D C 1
ATOM 13202 O O . SER D 1 337 ? -42.865 16.213 -11.820 1.00 77.92 334 SER D O 1
ATOM 13204 N N . GLY D 1 338 ? -41.353 14.992 -10.673 1.00 77.18 335 GLY D N 1
ATOM 13205 C CA . GLY D 1 338 ? -41.105 14.004 -11.729 1.00 70.04 335 GLY D CA 1
ATOM 13206 C C . GLY D 1 338 ? -39.637 13.623 -11.852 1.00 69.34 335 GLY D C 1
ATOM 13207 O O . GLY D 1 338 ? -39.275 12.840 -12.718 1.00 67.61 335 GLY D O 1
ATOM 13208 N N . GLY D 1 339 ? -38.776 14.189 -10.997 1.00 69.75 336 GLY D N 1
ATOM 13209 C CA . GLY D 1 339 ? -37.335 13.965 -11.062 1.00 64.78 336 GLY D CA 1
ATOM 13210 C C . GLY D 1 339 ? -36.921 12.714 -10.315 1.00 61.45 336 GLY D C 1
ATOM 13211 O O . GLY D 1 339 ? -37.549 12.326 -9.333 1.00 62.13 336 GLY D O 1
ATOM 13212 N N . THR D 1 340 ? -35.843 12.092 -10.790 1.00 61.91 337 THR D N 1
ATOM 13213 C CA . THR D 1 340 ? -35.305 10.867 -10.215 1.00 62.68 337 THR D CA 1
ATOM 13214 C C . THR D 1 340 ? -34.675 11.172 -8.850 1.00 63.30 337 THR D C 1
ATOM 13215 O O . THR D 1 340 ? -33.962 12.158 -8.714 1.00 63.62 337 THR D O 1
ATOM 13219 N N . LEU D 1 341 ? -34.963 10.309 -7.864 1.00 68.62 338 LEU D N 1
ATOM 13220 C CA . LEU D 1 341 ? -34.457 10.387 -6.479 1.00 71.63 338 LEU D CA 1
ATOM 13221 C C . LEU D 1 341 ? -33.321 9.383 -6.278 1.00 75.64 338 LEU D C 1
ATOM 13222 O O . LEU D 1 341 ? -33.235 8.367 -6.964 1.00 71.22 338 LEU D O 1
ATOM 13227 N N . PRO D 1 342 ? -32.439 9.613 -5.279 1.00 83.73 339 PRO D N 1
ATOM 13228 C CA . PRO D 1 342 ? -31.388 8.645 -4.945 1.00 83.52 339 PRO D CA 1
ATOM 13229 C C . PRO D 1 342 ? -31.869 7.396 -4.179 1.00 79.30 339 PRO D C 1
ATOM 13230 O O . PRO D 1 342 ? -32.965 7.381 -3.611 1.00 76.01 339 PRO D O 1
ATOM 13234 N N . ARG D 1 343 ? -31.015 6.366 -4.162 1.00 80.86 340 ARG D N 1
ATOM 13235 C CA . ARG D 1 343 ? -31.230 5.150 -3.366 1.00 81.26 340 ARG D CA 1
ATOM 13236 C C . ARG D 1 343 ? -31.495 5.581 -1.920 1.00 78.92 340 ARG D C 1
ATOM 13237 O O . ARG D 1 343 ? -30.819 6.426 -1.393 1.00 90.97 340 ARG D O 1
ATOM 13245 N N . GLY D 1 344 ? -32.529 5.008 -1.313 1.00 75.01 341 GLY D N 1
ATOM 13246 C CA . GLY D 1 344 ? -32.901 5.240 0.074 1.00 64.14 341 GLY D CA 1
ATOM 13247 C C . GLY D 1 344 ? -34.091 6.171 0.191 1.00 59.70 341 GLY D C 1
ATOM 13248 O O . GLY D 1 344 ? -34.867 6.060 1.146 1.00 54.69 341 GLY D O 1
ATOM 13249 N N . ALA D 1 345 ? -34.243 7.097 -0.766 1.00 55.16 342 ALA D N 1
ATOM 13250 C CA . ALA D 1 345 ? -35.330 8.077 -0.743 1.00 52.28 342 ALA D CA 1
ATOM 13251 C C . ALA D 1 345 ? -36.665 7.409 -1.115 1.00 48.29 342 ALA D C 1
ATOM 13252 O O . ALA D 1 345 ? -36.688 6.445 -1.891 1.00 43.18 342 ALA D O 1
ATOM 13254 N N . VAL D 1 346 ? -37.773 7.930 -0.584 1.00 40.91 343 VAL D N 1
ATOM 13255 C CA . VAL D 1 346 ? -39.083 7.345 -0.862 1.00 39.53 343 VAL D CA 1
ATOM 13256 C C . VAL D 1 346 ? -39.816 8.241 -1.853 1.00 37.18 343 VAL D C 1
ATOM 13257 O O . VAL D 1 346 ? -39.856 9.450 -1.682 1.00 36.30 343 VAL D O 1
ATOM 13261 N N . GLY D 1 347 ? -40.382 7.605 -2.888 1.00 37.42 344 GLY D N 1
ATOM 13262 C CA . GLY D 1 347 ? -41.169 8.271 -3.923 1.00 36.93 344 GLY D CA 1
ATOM 13263 C C . GLY D 1 347 ? -41.991 7.279 -4.726 1.00 34.55 344 GLY D C 1
ATOM 13264 O O . GLY D 1 347 ? -42.048 6.113 -4.369 1.00 31.58 344 GLY D O 1
ATOM 13265 N N . GLU D 1 348 ? -42.620 7.761 -5.809 1.00 36.62 345 GLU D N 1
ATOM 13266 C CA . GLU D 1 348 ? -43.490 6.954 -6.667 1.00 38.19 345 GLU D CA 1
ATOM 13267 C C . GLU D 1 348 ? -42.637 6.012 -7.520 1.00 37.54 345 GLU D C 1
ATOM 13268 O O . GLU D 1 348 ? -41.632 6.437 -8.100 1.00 36.17 345 GLU D O 1
ATOM 13274 N N . VAL D 1 349 ? -43.075 4.752 -7.605 1.00 35.31 346 VAL D N 1
ATOM 13275 C CA . VAL D 1 349 ? -42.428 3.730 -8.395 1.00 32.86 346 VAL D CA 1
ATOM 13276 C C . VAL D 1 349 ? -42.930 3.856 -9.837 1.00 31.99 346 VAL D C 1
ATOM 13277 O O . VAL D 1 349 ? -44.138 3.762 -10.091 1.00 31.72 346 VAL D O 1
ATOM 13281 N N . TRP D 1 350 ? -41.990 4.104 -10.761 1.00 30.76 347 TRP D N 1
ATOM 13282 C CA . TRP D 1 350 ? -42.251 4.126 -12.189 1.00 30.38 347 TRP D CA 1
ATOM 13283 C C . TRP D 1 350 ? -41.472 2.995 -12.847 1.00 29.55 347 TRP D C 1
ATOM 13284 O O . TRP D 1 350 ? -40.350 2.701 -12.449 1.00 27.65 347 TRP D O 1
ATOM 13295 N N . VAL D 1 351 ? -42.081 2.421 -13.886 1.00 30.25 348 VAL D N 1
ATOM 13296 C CA . VAL D 1 351 ? -41.599 1.216 -14.502 1.00 31.34 348 VAL D CA 1
ATOM 13297 C C . VAL D 1 351 ? -41.607 1.405 -16.027 1.00 31.52 348 VAL D C 1
ATOM 13298 O O . VAL D 1 351 ? -42.522 1.992 -16.592 1.00 29.46 348 VAL D O 1
ATOM 13302 N N . ARG D 1 352 ? -40.539 0.926 -16.679 1.00 32.64 349 ARG D N 1
ATOM 13303 C CA . ARG D 1 352 ? -40.442 0.801 -18.138 1.00 32.38 349 ARG D CA 1
ATOM 13304 C C . ARG D 1 352 ? -39.972 -0.626 -18.424 1.00 27.28 349 ARG D C 1
ATOM 13305 O O . ARG D 1 352 ? -38.972 -1.049 -17.904 1.00 25.64 349 ARG D O 1
ATOM 13313 N N . SER D 1 353 ? -40.768 -1.400 -19.137 1.00 25.56 350 SER D N 1
ATOM 13314 C CA . SER D 1 353 ? -40.401 -2.797 -19.454 1.00 24.95 350 SER D CA 1
ATOM 13315 C C . SER D 1 353 ? -41.165 -3.247 -20.684 1.00 24.70 350 SER D C 1
ATOM 13316 O O . SER D 1 353 ? -42.121 -2.624 -21.031 1.00 25.57 350 SER D O 1
ATOM 13319 N N . PRO D 1 354 ? -40.823 -4.378 -21.320 1.00 24.11 351 PRO D N 1
ATOM 13320 C CA . PRO D 1 354 ? -41.583 -4.863 -22.451 1.00 24.64 351 PRO D CA 1
ATOM 13321 C C . PRO D 1 354 ? -42.864 -5.629 -22.081 1.00 25.47 351 PRO D C 1
ATOM 13322 O O . PRO D 1 354 ? -43.479 -6.106 -22.959 1.00 25.72 351 PRO D O 1
ATOM 13326 N N . MET D 1 355 ? -43.190 -5.710 -20.789 1.00 24.04 352 MET D N 1
ATOM 13327 C CA . MET D 1 355 ? -44.365 -6.385 -20.224 1.00 23.33 352 MET D CA 1
ATOM 13328 C C . MET D 1 355 ? -45.441 -5.363 -19.876 1.00 24.78 352 MET D C 1
ATOM 13329 O O . MET D 1 355 ? -46.527 -5.778 -19.610 1.00 28.02 352 MET D O 1
ATOM 13334 N N . THR D 1 356 ? -45.154 -4.071 -19.933 1.00 25.06 353 THR D N 1
ATOM 13335 C CA . THR D 1 356 ? -46.184 -3.071 -19.566 1.00 25.92 353 THR D CA 1
ATOM 13336 C C . THR D 1 356 ? -47.307 -3.006 -20.592 1.00 25.31 353 THR D C 1
ATOM 13337 O O . THR D 1 356 ? -47.079 -3.315 -21.736 1.00 24.96 353 THR D O 1
ATOM 13341 N N . MET D 1 357 ? -48.453 -2.527 -20.127 1.00 27.53 354 MET D N 1
ATOM 13342 C CA . MET D 1 357 ? -49.724 -2.368 -20.863 1.00 30.47 354 MET D CA 1
ATOM 13343 C C . MET D 1 357 ? -49.571 -1.414 -22.038 1.00 30.78 354 MET D C 1
ATOM 13344 O O . MET D 1 357 ? -48.777 -0.514 -21.980 1.00 33.89 354 MET D O 1
ATOM 13349 N N . SER D 1 358 ? -50.353 -1.646 -23.073 1.00 32.22 355 SER D N 1
ATOM 13350 C CA . SER D 1 358 ? -50.438 -0.727 -24.199 1.00 35.43 355 SER D CA 1
ATOM 13351 C C . SER D 1 358 ? -51.189 0.536 -23.775 1.00 35.21 355 SER D C 1
ATOM 13352 O O . SER D 1 358 ? -50.912 1.615 -24.246 1.00 42.40 355 SER D O 1
ATOM 13355 N N . GLY D 1 359 ? -52.149 0.368 -22.876 1.00 33.82 356 GLY D N 1
ATOM 13356 C CA . GLY D 1 359 ? -52.969 1.469 -22.396 1.00 33.20 356 GLY D CA 1
ATOM 13357 C C . GLY D 1 359 ? -54.319 0.962 -21.940 1.00 33.31 356 GLY D C 1
ATOM 13358 O O . GLY D 1 359 ? -54.649 -0.229 -22.099 1.00 34.53 356 GLY D O 1
ATOM 13359 N N . TYR D 1 360 ? -55.103 1.853 -21.344 1.00 35.70 357 TYR D N 1
ATOM 13360 C CA . TYR D 1 360 ? -56.456 1.508 -20.994 1.00 37.90 357 TYR D CA 1
ATOM 13361 C C . TYR D 1 360 ? -57.265 1.491 -22.294 1.00 38.44 357 TYR D C 1
ATOM 13362 O O . TYR D 1 360 ? -57.206 2.434 -23.094 1.00 34.33 357 TYR D O 1
ATOM 13371 N N . TRP D 1 361 ? -57.995 0.389 -22.481 1.00 40.94 358 TRP D N 1
ATOM 13372 C CA . TRP D 1 361 ? -58.778 0.121 -23.663 1.00 44.64 358 TRP D CA 1
ATOM 13373 C C . TRP D 1 361 ? -59.766 1.271 -23.913 1.00 51.87 358 TRP D C 1
ATOM 13374 O O . TRP D 1 361 ? -60.622 1.557 -23.062 1.00 48.64 358 TRP D O 1
ATOM 13385 N N . ARG D 1 362 ? -59.621 1.915 -25.084 1.00 58.90 359 ARG D N 1
ATOM 13386 C CA . ARG D 1 362 ? -60.516 2.956 -25.587 1.00 56.80 359 ARG D CA 1
ATOM 13387 C C . ARG D 1 362 ? -60.674 4.068 -24.539 1.00 60.63 359 ARG D C 1
ATOM 13388 O O . ARG D 1 362 ? -61.768 4.596 -24.351 1.00 61.19 359 ARG D O 1
ATOM 13396 N N . ASP D 1 363 ? -59.569 4.432 -23.864 1.00 60.36 360 ASP D N 1
ATOM 13397 C CA . ASP D 1 363 ? -59.574 5.509 -22.860 1.00 57.97 360 ASP D CA 1
ATOM 13398 C C . ASP D 1 363 ? -58.200 6.168 -22.823 1.00 56.85 360 ASP D C 1
ATOM 13399 O O . ASP D 1 363 ? -57.444 5.953 -21.884 1.00 59.60 360 ASP D O 1
ATOM 13404 N N . PRO D 1 364 ? -57.841 7.002 -23.827 1.00 56.30 361 PRO D N 1
ATOM 13405 C CA . PRO D 1 364 ? -56.542 7.671 -23.854 1.00 56.55 361 PRO D CA 1
ATOM 13406 C C . PRO D 1 364 ? -56.384 8.779 -22.799 1.00 52.55 361 PRO D C 1
ATOM 13407 O O . PRO D 1 364 ? -55.256 9.067 -22.401 1.00 48.88 361 PRO D O 1
ATOM 13411 N N . GLU D 1 365 ? -57.501 9.395 -22.385 1.00 56.04 362 GLU D N 1
ATOM 13412 C CA . GLU D 1 365 ? -57.484 10.463 -21.371 1.00 61.92 362 GLU D CA 1
ATOM 13413 C C . GLU D 1 365 ? -56.882 9.883 -20.079 1.00 65.70 362 GLU D C 1
ATOM 13414 O O . GLU D 1 365 ? -55.925 10.452 -19.545 1.00 73.70 362 GLU D O 1
ATOM 13416 N N . ARG D 1 366 ? -57.409 8.732 -19.619 1.00 65.08 363 ARG D N 1
ATOM 13417 C CA . ARG D 1 366 ? -56.942 8.053 -18.376 1.00 58.42 363 ARG D CA 1
ATOM 13418 C C . ARG D 1 366 ? -55.543 7.448 -18.605 1.00 55.58 363 ARG D C 1
ATOM 13419 O O . ARG D 1 366 ? -54.701 7.497 -17.721 1.00 60.06 363 ARG D O 1
ATOM 13421 N N . THR D 1 367 ? -55.289 6.901 -19.800 1.00 50.35 364 THR D N 1
ATOM 13422 C CA . THR D 1 367 ? -53.996 6.284 -20.124 1.00 44.34 364 THR D CA 1
ATOM 13423 C C . THR D 1 367 ? -52.869 7.313 -19.959 1.00 46.46 364 THR D C 1
ATOM 13424 O O . THR D 1 367 ? -51.812 6.966 -19.465 1.00 51.37 364 THR D O 1
ATOM 13428 N N . ALA D 1 368 ? -53.105 8.563 -20.368 1.00 46.41 365 ALA D N 1
ATOM 13429 C CA . ALA D 1 368 ? -52.049 9.593 -20.444 1.00 47.30 365 ALA D CA 1
ATOM 13430 C C . ALA D 1 368 ? -51.681 10.133 -19.056 1.00 49.04 365 ALA D C 1
ATOM 13431 O O . ALA D 1 368 ? -50.635 10.793 -18.911 1.00 50.95 365 ALA D O 1
ATOM 13433 N N . GLN D 1 369 ? -52.548 9.874 -18.064 1.00 48.76 366 GLN D N 1
ATOM 13434 C CA . GLN D 1 369 ? -52.308 10.210 -16.647 1.00 51.97 366 GLN D CA 1
ATOM 13435 C C . GLN D 1 369 ? -51.388 9.186 -15.962 1.00 49.49 366 GLN D C 1
ATOM 13436 O O . GLN D 1 369 ? -50.960 9.395 -14.832 1.00 57.25 366 GLN D O 1
ATOM 13442 N N . VAL D 1 370 ? -51.104 8.076 -16.646 1.00 43.15 367 VAL D N 1
ATOM 13443 C CA . VAL D 1 370 ? -50.497 6.907 -16.062 1.00 41.04 367 VAL D CA 1
ATOM 13444 C C . VAL D 1 370 ? -49.241 6.511 -16.863 1.00 40.80 367 VAL D C 1
ATOM 13445 O O . VAL D 1 370 ? -48.337 5.889 -16.323 1.00 39.91 367 VAL D O 1
ATOM 13449 N N . LEU D 1 371 ? -49.186 6.868 -18.155 1.00 42.72 368 LEU D N 1
ATOM 13450 C CA . LEU D 1 371 ? -48.013 6.660 -19.006 1.00 41.16 368 LEU D CA 1
ATOM 13451 C C . LEU D 1 371 ? -47.402 8.007 -19.383 1.00 42.14 368 LEU D C 1
ATOM 13452 O O . LEU D 1 371 ? -48.121 9.020 -19.544 1.00 43.43 368 LEU D O 1
ATOM 13457 N N . SER D 1 372 ? -46.079 8.002 -19.547 1.00 43.42 369 SER D N 1
ATOM 13458 C CA . SER D 1 372 ? -45.348 9.201 -19.933 1.00 45.36 369 SER D CA 1
ATOM 13459 C C . SER D 1 372 ? -43.907 8.825 -20.307 1.00 44.04 369 SER D C 1
ATOM 13460 O O . SER D 1 372 ? -43.106 8.418 -19.446 1.00 46.18 369 SER D O 1
ATOM 13463 N N . GLY D 1 373 ? -43.604 8.936 -21.604 1.00 39.42 370 GLY D N 1
ATOM 13464 C CA . GLY D 1 373 ? -42.282 8.708 -22.124 1.00 38.73 370 GLY D CA 1
ATOM 13465 C C . GLY D 1 373 ? -41.916 7.242 -22.111 1.00 39.66 370 GLY D C 1
ATOM 13466 O O . GLY D 1 373 ? -40.745 6.896 -22.061 1.00 43.26 370 GLY D O 1
ATOM 13467 N N . GLY D 1 374 ? -42.932 6.395 -22.102 1.00 41.08 371 GLY D N 1
ATOM 13468 C CA . GLY D 1 374 ? -42.707 4.943 -22.066 1.00 41.54 371 GLY D CA 1
ATOM 13469 C C . GLY D 1 374 ? -42.717 4.418 -20.651 1.00 42.03 371 GLY D C 1
ATOM 13470 O O . GLY D 1 374 ? -42.707 3.222 -20.495 1.00 46.99 371 GLY D O 1
ATOM 13471 N N . TRP D 1 375 ? -42.792 5.309 -19.672 1.00 36.20 372 TRP D N 1
ATOM 13472 C CA . TRP D 1 375 ? -42.772 4.965 -18.245 1.00 33.60 372 TRP D CA 1
ATOM 13473 C C . TRP D 1 375 ? -44.205 4.864 -17.732 1.00 30.87 372 TRP D C 1
ATOM 13474 O O . TRP D 1 375 ? -45.047 5.691 -18.068 1.00 34.58 372 TRP D O 1
ATOM 13485 N N . LEU D 1 376 ? -44.442 3.846 -16.904 1.00 29.51 373 LEU D N 1
ATOM 13486 C CA . LEU D 1 376 ? -45.723 3.596 -16.257 1.00 27.59 373 LEU D CA 1
ATOM 13487 C C . LEU D 1 376 ? -45.618 3.962 -14.768 1.00 28.66 373 LEU D C 1
ATOM 13488 O O . LEU D 1 376 ? -44.684 3.571 -14.082 1.00 26.89 373 LEU D O 1
ATOM 13493 N N . ARG D 1 377 ? -46.586 4.758 -14.308 1.00 31.02 374 ARG D N 1
ATOM 13494 C CA . ARG D 1 377 ? -46.832 5.091 -12.913 1.00 32.34 374 ARG D CA 1
ATOM 13495 C C . ARG D 1 377 ? -47.597 3.917 -12.298 1.00 32.24 374 ARG D C 1
ATOM 13496 O O . ARG D 1 377 ? -48.808 3.758 -12.554 1.00 34.63 374 ARG D O 1
ATOM 13504 N N . THR D 1 378 ? -46.892 3.089 -11.516 1.00 31.21 375 THR D N 1
ATOM 13505 C CA . THR D 1 378 ? -47.450 1.852 -10.977 1.00 30.07 375 THR D CA 1
ATOM 13506 C C . THR D 1 378 ? -48.639 2.160 -10.065 1.00 29.21 375 THR D C 1
ATOM 13507 O O . THR D 1 378 ? -49.598 1.416 -10.030 1.00 27.00 375 THR D O 1
ATOM 13511 N N . GLY D 1 379 ? -48.548 3.271 -9.328 1.00 29.23 376 GLY D N 1
ATOM 13512 C CA . GLY D 1 379 ? -49.513 3.596 -8.297 1.00 29.96 376 GLY D CA 1
ATOM 13513 C C . GLY D 1 379 ? -48.997 3.234 -6.908 1.00 29.54 376 GLY D C 1
ATOM 13514 O O . GLY D 1 379 ? -49.673 3.462 -5.946 1.00 27.86 376 GLY D O 1
ATOM 13515 N N . ASP D 1 380 ? -47.792 2.661 -6.834 1.00 30.05 377 ASP D N 1
ATOM 13516 C CA . ASP D 1 380 ? -47.123 2.333 -5.620 1.00 29.76 377 ASP D CA 1
ATOM 13517 C C . ASP D 1 380 ? -46.057 3.383 -5.334 1.00 29.69 377 ASP D C 1
ATOM 13518 O O . ASP D 1 380 ? -45.577 4.095 -6.238 1.00 32.29 377 ASP D O 1
ATOM 13523 N N . VAL D 1 381 ? -45.685 3.434 -4.053 1.00 28.82 378 VAL D N 1
ATOM 13524 C CA . VAL D 1 381 ? -44.676 4.304 -3.516 1.00 27.25 378 VAL D CA 1
ATOM 13525 C C . VAL D 1 381 ? -43.679 3.417 -2.755 1.00 25.01 378 VAL D C 1
ATOM 13526 O O . VAL D 1 381 ? -44.047 2.377 -2.154 1.00 23.62 378 VAL D O 1
ATOM 13530 N N . GLY D 1 382 ? -42.390 3.740 -2.845 1.00 24.03 379 GLY D N 1
ATOM 13531 C CA . GLY D 1 382 ? -41.362 2.822 -2.333 1.00 25.33 379 GLY D CA 1
ATOM 13532 C C . GLY D 1 382 ? -39.950 3.376 -2.447 1.00 26.18 379 GLY D C 1
ATOM 13533 O O . GLY D 1 382 ? -39.725 4.543 -2.717 1.00 28.76 379 GLY D O 1
ATOM 13534 N N . THR D 1 383 ? -38.982 2.510 -2.197 1.00 26.66 380 THR D N 1
ATOM 13535 C CA . THR D 1 383 ? -37.564 2.925 -2.212 1.00 29.53 380 THR D CA 1
ATOM 13536 C C . THR D 1 383 ? -36.650 1.714 -2.383 1.00 28.54 380 THR D C 1
ATOM 13537 O O . THR D 1 383 ? -37.066 0.615 -2.127 1.00 28.26 380 THR D O 1
ATOM 13541 N N . PHE D 1 384 ? -35.420 1.956 -2.797 1.00 27.54 381 PHE D N 1
ATOM 13542 C CA . PHE D 1 384 ? -34.454 0.851 -2.953 1.00 29.74 381 PHE D CA 1
ATOM 13543 C C . PHE D 1 384 ? -33.507 0.874 -1.765 1.00 28.13 381 PHE D C 1
ATOM 13544 O O . PHE D 1 384 ? -33.262 1.911 -1.224 1.00 29.08 381 PHE D O 1
ATOM 13552 N N . ASP D 1 385 ? -33.018 -0.287 -1.379 1.00 28.33 382 ASP D N 1
ATOM 13553 C CA . ASP D 1 385 ? -32.036 -0.372 -0.277 1.00 29.28 382 ASP D CA 1
ATOM 13554 C C . ASP D 1 385 ? -30.615 -0.334 -0.857 1.00 28.59 382 ASP D C 1
ATOM 13555 O O . ASP D 1 385 ? -30.476 -0.167 -2.049 1.00 27.29 382 ASP D O 1
ATOM 13560 N N . GLU D 1 386 ? -29.608 -0.469 -0.003 1.00 29.93 383 GLU D N 1
ATOM 13561 C CA . GLU D 1 386 ? -28.185 -0.456 -0.395 1.00 31.19 383 GLU D CA 1
ATOM 13562 C C . GLU D 1 386 ? -27.882 -1.521 -1.462 1.00 34.19 383 GLU D C 1
ATOM 13563 O O . GLU D 1 386 ? -26.993 -1.306 -2.277 1.00 36.32 383 GLU D O 1
ATOM 13565 N N . ASP D 1 387 ? -28.594 -2.660 -1.451 1.00 36.21 384 ASP D N 1
ATOM 13566 C CA . ASP D 1 387 ? -28.283 -3.795 -2.324 1.00 42.13 384 ASP D CA 1
ATOM 13567 C C . ASP D 1 387 ? -29.202 -3.849 -3.556 1.00 39.77 384 ASP D C 1
ATOM 13568 O O . ASP D 1 387 ? -29.160 -4.835 -4.311 1.00 39.16 384 ASP D O 1
ATOM 13573 N N . GLY D 1 388 ? -30.046 -2.823 -3.748 1.00 36.87 385 GLY D N 1
ATOM 13574 C CA . GLY D 1 388 ? -30.883 -2.680 -4.947 1.00 36.03 385 GLY D CA 1
ATOM 13575 C C . GLY D 1 388 ? -32.171 -3.503 -4.936 1.00 34.74 385 GLY D C 1
ATOM 13576 O O . GLY D 1 388 ? -32.727 -3.787 -6.003 1.00 34.84 385 GLY D O 1
ATOM 13577 N N . HIS D 1 389 ? -32.662 -3.877 -3.748 1.00 33.26 386 HIS D N 1
ATOM 13578 C CA . HIS D 1 389 ? -33.984 -4.483 -3.600 1.00 31.52 386 HIS D CA 1
ATOM 13579 C C . HIS D 1 389 ? -35.022 -3.378 -3.405 1.00 29.59 386 HIS D C 1
ATOM 13580 O O . HIS D 1 389 ? -34.784 -2.432 -2.666 1.00 29.69 386 HIS D O 1
ATOM 13587 N N . LEU D 1 390 ? -36.166 -3.509 -4.077 1.00 28.18 387 LEU D N 1
ATOM 13588 C CA . LEU D 1 390 ? -37.224 -2.539 -3.969 1.00 26.82 387 LEU D CA 1
ATOM 13589 C C . LEU D 1 390 ? -38.064 -2.863 -2.728 1.00 27.16 387 LEU D C 1
ATOM 13590 O O . LEU D 1 390 ? -38.385 -4.025 -2.460 1.00 27.57 387 LEU D O 1
ATOM 13595 N N . HIS D 1 391 ? -38.398 -1.816 -1.974 1.00 26.25 388 HIS D N 1
ATOM 13596 C CA . HIS D 1 391 ? -39.274 -1.885 -0.814 1.00 25.02 388 HIS D CA 1
ATOM 13597 C C . HIS D 1 391 ? -40.487 -0.996 -1.050 1.00 24.94 388 HIS D C 1
ATOM 13598 O O . HIS D 1 391 ? -40.336 0.201 -1.275 1.00 23.67 388 HIS D O 1
ATOM 13605 N N . LEU D 1 392 ? -41.684 -1.584 -0.972 1.00 26.02 389 LEU D N 1
ATOM 13606 C CA . LEU D 1 392 ? -42.906 -0.790 -1.146 1.00 25.44 389 LEU D CA 1
ATOM 13607 C C . LEU D 1 392 ? -43.405 -0.324 0.207 1.00 23.37 389 LEU D C 1
ATOM 13608 O O . LEU D 1 392 ? -43.650 -1.151 1.051 1.00 27.21 389 LEU D O 1
ATOM 13613 N N . THR D 1 393 ? -43.619 0.984 0.345 1.00 23.17 390 THR D N 1
ATOM 13614 C CA . THR D 1 393 ? -44.107 1.566 1.589 1.00 25.25 390 THR D CA 1
ATOM 13615 C C . THR D 1 393 ? -45.621 1.800 1.542 1.00 27.12 390 THR D C 1
ATOM 13616 O O . THR D 1 393 ? -46.244 1.916 2.580 1.00 30.61 390 THR D O 1
ATOM 13620 N N . ASP D 1 394 ? -46.212 1.864 0.348 1.00 28.88 391 ASP D N 1
ATOM 13621 C CA . ASP D 1 394 ? -47.654 2.101 0.235 1.00 29.68 391 ASP D CA 1
ATOM 13622 C C . ASP D 1 394 ? -48.123 2.139 -1.224 1.00 28.05 391 ASP D C 1
ATOM 13623 O O . ASP D 1 394 ? -47.407 2.555 -2.113 1.00 28.39 391 ASP D O 1
ATOM 13628 N N . ARG D 1 395 ? -49.392 1.792 -1.399 1.00 29.11 392 ARG D N 1
ATOM 13629 C CA . ARG D 1 395 ? -50.245 2.285 -2.483 1.00 30.29 392 ARG D CA 1
ATOM 13630 C C . ARG D 1 395 ? -50.375 3.808 -2.312 1.00 28.92 392 ARG D C 1
ATOM 13631 O O . ARG D 1 395 ? -50.552 4.271 -1.234 1.00 33.47 392 ARG D O 1
ATOM 13639 N N . LEU D 1 396 ? -50.289 4.570 -3.391 1.00 29.40 393 LEU D N 1
ATOM 13640 C CA . LEU D 1 396 ? -50.341 6.030 -3.390 1.00 31.54 393 LEU D CA 1
ATOM 13641 C C . LEU D 1 396 ? -51.632 6.543 -2.720 1.00 33.68 393 LEU D C 1
ATOM 13642 O O . LEU D 1 396 ? -51.613 7.545 -2.015 1.00 29.50 393 LEU D O 1
ATOM 13647 N N . GLN D 1 397 ? -52.759 5.858 -2.945 1.00 34.29 394 GLN D N 1
ATOM 13648 C CA . GLN D 1 397 ? -54.046 6.263 -2.358 1.00 38.45 394 GLN D CA 1
ATOM 13649 C C . GLN D 1 397 ? -54.109 5.962 -0.844 1.00 37.40 394 GLN D C 1
ATOM 13650 O O . GLN D 1 397 ? -55.034 6.411 -0.183 1.00 40.37 394 GLN D O 1
ATOM 13656 N N . ASP D 1 398 ? -53.150 5.211 -0.291 1.00 33.89 395 ASP D N 1
ATOM 13657 C CA . ASP D 1 398 ? -53.191 4.749 1.103 1.00 32.37 395 ASP D CA 1
ATOM 13658 C C . ASP D 1 398 ? -52.273 5.561 2.022 1.00 31.25 395 ASP D C 1
ATOM 13659 O O . ASP D 1 398 ? -52.310 5.385 3.229 1.00 32.77 395 ASP D O 1
ATOM 13664 N N . ILE D 1 399 ? -51.449 6.439 1.452 1.00 32.75 396 ILE D N 1
ATOM 13665 C CA . ILE D 1 399 ? -50.556 7.279 2.201 1.00 33.47 396 ILE D CA 1
ATOM 13666 C C . ILE D 1 399 ? -51.404 8.156 3.117 1.00 35.18 396 ILE D C 1
ATOM 13667 O O . ILE D 1 399 ? -52.387 8.728 2.673 1.00 35.27 396 ILE D O 1
ATOM 13672 N N . ILE D 1 400 ? -50.980 8.283 4.379 1.00 36.69 397 ILE D N 1
ATOM 13673 C CA . ILE D 1 400 ? -51.641 9.128 5.332 1.00 35.38 397 ILE D CA 1
ATOM 13674 C C . ILE D 1 400 ? -50.839 10.419 5.459 1.00 36.12 397 ILE D C 1
ATOM 13675 O O . ILE D 1 400 ? -49.673 10.398 5.859 1.00 34.12 397 ILE D O 1
ATOM 13680 N N . ILE D 1 401 ? -51.477 11.537 5.089 1.00 39.71 398 ILE D N 1
ATOM 13681 C CA . ILE D 1 401 ? -50.779 12.811 5.028 1.00 41.24 398 ILE D CA 1
ATOM 13682 C C . ILE D 1 401 ? -51.150 13.615 6.275 1.00 41.06 398 ILE D C 1
ATOM 13683 O O . ILE D 1 401 ? -52.348 13.809 6.573 1.00 38.11 398 ILE D O 1
ATOM 13688 N N . VAL D 1 402 ? -50.109 14.069 6.991 1.00 42.52 399 VAL D N 1
ATOM 13689 C CA . VAL D 1 402 ? -50.276 15.037 8.042 1.00 49.36 399 VAL D CA 1
ATOM 13690 C C . VAL D 1 402 ? -49.330 16.201 7.734 1.00 55.69 399 VAL D C 1
ATOM 13691 O O . VAL D 1 402 ? -48.120 16.022 7.746 1.00 58.70 399 VAL D O 1
ATOM 13695 N N . GLU D 1 403 ? -49.913 17.361 7.403 1.00 59.07 400 GLU D N 1
ATOM 13696 C CA . GLU D 1 403 ? -49.205 18.612 7.216 1.00 68.25 400 GLU D CA 1
ATOM 13697 C C . GLU D 1 403 ? -47.889 18.387 6.468 1.00 69.46 400 GLU D C 1
ATOM 13698 O O . GLU D 1 403 ? -46.799 18.722 6.984 1.00 73.50 400 GLU D O 1
ATOM 13704 N N . ALA D 1 404 ? -47.999 17.816 5.261 1.00 65.67 401 ALA D N 1
ATOM 13705 C CA . ALA D 1 404 ? -46.861 17.718 4.328 1.00 70.71 401 ALA D CA 1
ATOM 13706 C C . ALA D 1 404 ? -45.806 16.713 4.823 1.00 69.81 401 ALA D C 1
ATOM 13707 O O . ALA D 1 404 ? -44.620 16.809 4.450 1.00 63.60 401 ALA D O 1
ATOM 13709 N N . TYR D 1 405 ? -46.229 15.762 5.669 1.00 62.17 402 TYR D N 1
ATOM 13710 C CA . TYR D 1 405 ? -45.431 14.606 6.023 1.00 55.20 402 TYR D CA 1
ATOM 13711 C C . TYR D 1 405 ? -46.238 13.358 5.670 1.00 52.72 402 TYR D C 1
ATOM 13712 O O . TYR D 1 405 ? -47.472 13.311 5.814 1.00 50.12 402 TYR D O 1
ATOM 13721 N N . ASN D 1 406 ? -45.510 12.371 5.136 1.00 49.75 403 ASN D N 1
ATOM 13722 C CA . ASN D 1 406 ? -46.071 11.133 4.661 1.00 46.13 403 ASN D CA 1
ATOM 13723 C C . ASN D 1 406 ? -45.936 10.085 5.764 1.00 40.25 403 ASN D C 1
ATOM 13724 O O . ASN D 1 406 ? -44.835 9.730 6.170 1.00 37.79 403 ASN D O 1
ATOM 13729 N N . VAL D 1 407 ? -47.078 9.559 6.204 1.00 37.29 404 VAL D N 1
ATOM 13730 C CA . VAL D 1 407 ? -47.108 8.374 7.036 1.00 32.50 404 VAL D CA 1
ATOM 13731 C C . VAL D 1 407 ? -47.501 7.203 6.140 1.00 27.43 404 VAL D C 1
ATOM 13732 O O . VAL D 1 407 ? -48.596 7.162 5.629 1.00 25.13 404 VAL D O 1
ATOM 13736 N N . TYR D 1 408 ? -46.583 6.255 5.959 1.00 26.27 405 TYR D N 1
ATOM 13737 C CA . TYR D 1 408 ? -46.824 5.152 5.066 1.00 26.95 405 TYR D CA 1
ATOM 13738 C C . TYR D 1 408 ? -47.497 4.050 5.864 1.00 25.55 405 TYR D C 1
ATOM 13739 O O . TYR D 1 408 ? -46.931 3.546 6.802 1.00 29.25 405 TYR D O 1
ATOM 13748 N N . SER D 1 409 ? -48.717 3.704 5.483 1.00 24.89 406 SER D N 1
ATOM 13749 C CA . SER D 1 409 ? -49.515 2.780 6.260 1.00 25.96 406 SER D CA 1
ATOM 13750 C C . SER D 1 409 ? -48.831 1.412 6.374 1.00 26.72 406 SER D C 1
ATOM 13751 O O . SER D 1 409 ? -49.001 0.760 7.379 1.00 28.96 406 SER D O 1
ATOM 13754 N N . ARG D 1 410 ? -48.068 0.981 5.370 1.00 27.84 407 ARG D N 1
ATOM 13755 C CA . ARG D 1 410 ? -47.477 -0.371 5.420 1.00 30.27 407 ARG D CA 1
ATOM 13756 C C . ARG D 1 410 ? -46.349 -0.403 6.461 1.00 29.44 407 ARG D C 1
ATOM 13757 O O . ARG D 1 410 ? -46.184 -1.417 7.131 1.00 28.70 407 ARG D O 1
ATOM 13765 N N . ARG D 1 411 ? -45.615 0.704 6.633 1.00 29.09 408 ARG D N 1
ATOM 13766 C CA . ARG D 1 411 ? -44.589 0.770 7.663 1.00 29.65 408 ARG D CA 1
ATOM 13767 C C . ARG D 1 411 ? -45.237 0.582 9.045 1.00 28.22 408 ARG D C 1
ATOM 13768 O O . ARG D 1 411 ? -44.664 -0.095 9.895 1.00 26.93 408 ARG D O 1
ATOM 13776 N N . VAL D 1 412 ? -46.432 1.156 9.259 1.00 26.41 409 VAL D N 1
ATOM 13777 C CA . VAL D 1 412 ? -47.124 1.058 10.552 1.00 24.39 409 VAL D CA 1
ATOM 13778 C C . VAL D 1 412 ? -47.624 -0.379 10.774 1.00 23.65 409 VAL D C 1
ATOM 13779 O O . VAL D 1 412 ? -47.564 -0.892 11.878 1.00 22.01 409 VAL D O 1
ATOM 13783 N N . GLU D 1 413 ? -48.127 -1.014 9.712 1.00 25.25 410 GLU D N 1
ATOM 13784 C CA . GLU D 1 413 ? -48.642 -2.395 9.752 1.00 27.09 410 GLU D CA 1
ATOM 13785 C C . GLU D 1 413 ? -47.510 -3.375 10.068 1.00 26.82 410 GLU D C 1
ATOM 13786 O O . GLU D 1 413 ? -47.711 -4.306 10.845 1.00 26.79 410 GLU D O 1
ATOM 13792 N N . HIS D 1 414 ? -46.334 -3.161 9.462 1.00 28.17 411 HIS D N 1
ATOM 13793 C CA . HIS D 1 414 ? -45.150 -4.023 9.682 1.00 27.61 411 HIS D CA 1
ATOM 13794 C C . HIS D 1 414 ? -44.824 -4.076 11.174 1.00 26.20 411 HIS D C 1
ATOM 13795 O O . HIS D 1 414 ? -44.624 -5.167 11.724 1.00 33.56 411 HIS D O 1
ATOM 13802 N N . VAL D 1 415 ? -44.805 -2.906 11.817 1.00 23.55 412 VAL D N 1
ATOM 13803 C CA . VAL D 1 415 ? -44.491 -2.775 13.250 1.00 21.80 412 VAL D CA 1
ATOM 13804 C C . VAL D 1 415 ? -45.573 -3.473 14.093 1.00 22.22 412 VAL D C 1
ATOM 13805 O O . VAL D 1 415 ? -45.265 -4.221 15.004 1.00 25.13 412 VAL D O 1
ATOM 13809 N N . LEU D 1 416 ? -46.847 -3.202 13.808 1.00 21.73 413 LEU D N 1
ATOM 13810 C CA . LEU D 1 416 ? -47.940 -3.808 14.546 1.00 21.38 413 LEU D CA 1
ATOM 13811 C C . LEU D 1 416 ? -47.864 -5.333 14.438 1.00 20.49 413 LEU D C 1
ATOM 13812 O O . LEU D 1 416 ? -47.999 -6.011 15.451 1.00 17.95 413 LEU D O 1
ATOM 13817 N N . THR D 1 417 ? -47.610 -5.855 13.228 1.00 21.19 414 THR D N 1
ATOM 13818 C CA . THR D 1 417 ? -47.663 -7.308 12.980 1.00 22.91 414 THR D CA 1
ATOM 13819 C C . THR D 1 417 ? -46.430 -8.029 13.554 1.00 21.37 414 THR D C 1
ATOM 13820 O O . THR D 1 417 ? -46.489 -9.257 13.771 1.00 20.48 414 THR D O 1
ATOM 13824 N N . GLU D 1 418 ? -45.352 -7.285 13.819 1.00 20.56 415 GLU D N 1
ATOM 13825 C CA . GLU D 1 418 ? -44.181 -7.836 14.496 1.00 25.00 415 GLU D CA 1
ATOM 13826 C C . GLU D 1 418 ? -44.555 -8.314 15.901 1.00 24.86 415 GLU D C 1
ATOM 13827 O O . GLU D 1 418 ? -43.941 -9.251 16.406 1.00 22.60 415 GLU D O 1
ATOM 13833 N N . HIS D 1 419 ? -45.533 -7.646 16.534 1.00 23.84 416 HIS D N 1
ATOM 13834 C CA . HIS D 1 419 ? -45.988 -8.066 17.852 1.00 22.17 416 HIS D CA 1
ATOM 13835 C C . HIS D 1 419 ? -46.454 -9.515 17.770 1.00 23.09 416 HIS D C 1
ATOM 13836 O O . HIS D 1 419 ? -47.130 -9.904 16.818 1.00 23.09 416 HIS D O 1
ATOM 13843 N N . PRO D 1 420 ? -46.054 -10.369 18.734 1.00 22.50 417 PRO D N 1
ATOM 13844 C CA . PRO D 1 420 ? -46.365 -11.791 18.667 1.00 22.88 417 PRO D CA 1
ATOM 13845 C C . PRO D 1 420 ? -47.853 -12.138 18.774 1.00 24.89 417 PRO D C 1
ATOM 13846 O O . PRO D 1 420 ? -48.250 -13.238 18.368 1.00 25.59 417 PRO D O 1
ATOM 13850 N N . ASP D 1 421 ? -48.660 -11.207 19.296 1.00 27.24 418 ASP D N 1
ATOM 13851 C CA . ASP D 1 421 ? -50.094 -11.448 19.550 1.00 29.10 418 ASP D CA 1
ATOM 13852 C C . ASP D 1 421 ? -50.948 -10.824 18.431 1.00 30.55 418 ASP D C 1
ATOM 13853 O O . ASP D 1 421 ? -52.169 -10.854 18.490 1.00 32.92 418 ASP D O 1
ATOM 13858 N N . VAL D 1 422 ? -50.298 -10.247 17.419 1.00 32.00 419 VAL D N 1
ATOM 13859 C CA . VAL D 1 422 ? -50.952 -9.657 16.258 1.00 33.96 419 VAL D CA 1
ATOM 13860 C C . VAL D 1 422 ? -50.559 -10.455 14.999 1.00 36.49 419 VAL D C 1
ATOM 13861 O O . VAL D 1 422 ? -49.368 -10.721 14.766 1.00 40.12 419 VAL D O 1
ATOM 13865 N N . ARG D 1 423 ? -51.569 -10.826 14.201 1.00 37.78 420 ARG D N 1
ATOM 13866 C CA . ARG D 1 423 ? -51.435 -11.620 12.988 1.00 37.21 420 ARG D CA 1
ATOM 13867 C C . ARG D 1 423 ? -51.555 -10.730 11.735 1.00 34.83 420 ARG D C 1
ATOM 13868 O O . ARG D 1 423 ? -50.893 -11.004 10.710 1.00 34.37 420 ARG D O 1
ATOM 13876 N N . ALA D 1 424 ? -52.381 -9.677 11.784 1.00 31.95 421 ALA D N 1
ATOM 13877 C CA . ALA D 1 424 ? -52.616 -8.807 10.600 1.00 28.73 421 ALA D CA 1
ATOM 13878 C C . ALA D 1 424 ? -53.020 -7.407 11.044 1.00 26.61 421 ALA D C 1
ATOM 13879 O O . ALA D 1 424 ? -53.493 -7.219 12.136 1.00 29.19 421 ALA D O 1
ATOM 13881 N N . ALA D 1 425 ? -52.867 -6.437 10.155 1.00 25.62 422 ALA D N 1
ATOM 13882 C CA . ALA D 1 425 ? -53.221 -5.071 10.464 1.00 25.96 422 ALA D CA 1
ATOM 13883 C C . ALA D 1 425 ? -53.499 -4.283 9.178 1.00 25.49 422 ALA D C 1
ATOM 13884 O O . ALA D 1 425 ? -52.829 -4.442 8.168 1.00 22.92 422 ALA D O 1
ATOM 13886 N N . ALA D 1 426 ? -54.497 -3.404 9.252 1.00 26.73 423 ALA D N 1
ATOM 13887 C CA . ALA D 1 426 ? -54.827 -2.484 8.177 1.00 26.82 423 ALA D CA 1
ATOM 13888 C C . ALA D 1 426 ? -54.856 -1.077 8.783 1.00 25.57 423 ALA D C 1
ATOM 13889 O O . ALA D 1 426 ? -55.654 -0.823 9.663 1.00 26.24 423 ALA D O 1
ATOM 13891 N N . VAL D 1 427 ? -53.945 -0.204 8.344 1.00 25.15 424 VAL D N 1
ATOM 13892 C CA . VAL D 1 427 ? -53.830 1.154 8.850 1.00 25.51 424 VAL D CA 1
ATOM 13893 C C . VAL D 1 427 ? -54.313 2.133 7.773 1.00 24.95 424 VAL D C 1
ATOM 13894 O O . VAL D 1 427 ? -53.889 2.066 6.623 1.00 26.79 424 VAL D O 1
ATOM 13898 N N . VAL D 1 428 ? -55.198 3.039 8.171 1.00 25.79 425 VAL D N 1
ATOM 13899 C CA . VAL D 1 428 ? -55.869 3.977 7.292 1.00 28.40 425 VAL D CA 1
ATOM 13900 C C . VAL D 1 428 ? -55.868 5.348 7.961 1.00 30.83 425 VAL D C 1
ATOM 13901 O O . VAL D 1 428 ? -55.712 5.444 9.158 1.00 30.76 425 VAL D O 1
ATOM 13905 N N . GLY D 1 429 ? -56.037 6.394 7.158 1.00 38.30 426 GLY D N 1
ATOM 13906 C CA . GLY D 1 429 ? -56.281 7.755 7.641 1.00 42.48 426 GLY D CA 1
ATOM 13907 C C . GLY D 1 429 ? -57.731 8.163 7.438 1.00 45.45 426 GLY D C 1
ATOM 13908 O O . GLY D 1 429 ? -58.373 7.760 6.461 1.00 46.96 426 GLY D O 1
ATOM 13909 N N . VAL D 1 430 ? -58.263 8.941 8.384 1.00 49.05 427 VAL D N 1
ATOM 13910 C CA . VAL D 1 430 ? -59.525 9.650 8.187 1.00 53.44 427 VAL D CA 1
ATOM 13911 C C . VAL D 1 430 ? -59.260 11.119 8.492 1.00 58.76 427 VAL D C 1
ATOM 13912 O O . VAL D 1 430 ? -58.356 11.439 9.260 1.00 56.84 427 VAL D O 1
ATOM 13916 N N . PRO D 1 431 ? -60.015 12.062 7.885 1.00 68.04 428 PRO D N 1
ATOM 13917 C CA . PRO D 1 431 ? -59.639 13.475 7.956 1.00 71.61 428 PRO D CA 1
ATOM 13918 C C . PRO D 1 431 ? -59.866 13.997 9.382 1.00 68.07 428 PRO D C 1
ATOM 13919 O O . PRO D 1 431 ? -60.787 13.515 10.066 1.00 63.51 428 PRO D O 1
ATOM 13923 N N . ASP D 1 432 ? -59.019 14.939 9.817 1.00 65.13 429 ASP D N 1
ATOM 13924 C CA . ASP D 1 432 ? -59.106 15.536 11.155 1.00 67.89 429 ASP D CA 1
ATOM 13925 C C . ASP D 1 432 ? -58.507 16.938 11.114 1.00 70.90 429 ASP D C 1
ATOM 13926 O O . ASP D 1 432 ? -57.357 17.106 10.718 1.00 74.95 429 ASP D O 1
ATOM 13931 N N . PRO D 1 433 ? -59.252 17.984 11.537 1.00 73.15 430 PRO D N 1
ATOM 13932 C CA . PRO D 1 433 ? -58.759 19.365 11.439 1.00 75.05 430 PRO D CA 1
ATOM 13933 C C . PRO D 1 433 ? -57.524 19.702 12.306 1.00 73.68 430 PRO D C 1
ATOM 13934 O O . PRO D 1 433 ? -56.731 20.574 11.951 1.00 61.30 430 PRO D O 1
ATOM 13938 N N . ASP D 1 434 ? -57.345 18.981 13.416 1.00 83.29 431 ASP D N 1
ATOM 13939 C CA . ASP D 1 434 ? -56.314 19.271 14.430 1.00 88.46 431 ASP D CA 1
ATOM 13940 C C . ASP D 1 434 ? -55.042 18.423 14.213 1.00 87.65 431 ASP D C 1
ATOM 13941 O O . ASP D 1 434 ? -53.966 18.795 14.702 1.00 67.60 431 ASP D O 1
ATOM 13946 N N . SER D 1 435 ? -55.162 17.295 13.492 1.00 96.04 432 SER D N 1
ATOM 13947 C CA . SER D 1 435 ? -54.043 16.347 13.283 1.00 91.63 432 SER D CA 1
ATOM 13948 C C . SER D 1 435 ? -53.691 16.192 11.787 1.00 95.30 432 SER D C 1
ATOM 13949 O O . SER D 1 435 ? -52.718 15.494 11.475 1.00 88.90 432 SER D O 1
ATOM 13952 N N . GLY D 1 436 ? -54.456 16.850 10.890 1.00 89.33 433 GLY D N 1
ATOM 13953 C CA . GLY D 1 436 ? -54.386 16.681 9.416 1.00 74.71 433 GLY D CA 1
ATOM 13954 C C . GLY D 1 436 ? -55.238 15.505 8.949 1.00 69.69 433 GLY D C 1
ATOM 13955 O O . GLY D 1 436 ? -56.273 15.675 8.270 1.00 66.19 433 GLY D O 1
ATOM 13956 N N . GLU D 1 437 ? -54.783 14.300 9.318 1.00 64.85 434 GLU D N 1
ATOM 13957 C CA . GLU D 1 437 ? -55.547 13.057 9.281 1.00 61.31 434 GLU D CA 1
ATOM 13958 C C . GLU D 1 437 ? -55.275 12.304 10.586 1.00 55.18 434 GLU D C 1
ATOM 13959 O O . GLU D 1 437 ? -54.201 12.447 11.188 1.00 56.87 434 GLU D O 1
ATOM 13965 N N . ALA D 1 438 ? -56.238 11.477 10.989 1.00 47.48 435 ALA D N 1
ATOM 13966 C CA . ALA D 1 438 ? -56.097 10.647 12.165 1.00 45.00 435 ALA D CA 1
ATOM 13967 C C . ALA D 1 438 ? -55.783 9.216 11.731 1.00 42.88 435 ALA D C 1
ATOM 13968 O O . ALA D 1 438 ? -56.522 8.634 10.955 1.00 42.88 435 ALA D O 1
ATOM 13970 N N . VAL D 1 439 ? -54.696 8.667 12.277 1.00 38.34 436 VAL D N 1
ATOM 13971 C CA . VAL D 1 439 ? -54.224 7.341 11.945 1.00 33.77 436 VAL D CA 1
ATOM 13972 C C . VAL D 1 439 ? -55.058 6.315 12.713 1.00 32.37 436 VAL D C 1
ATOM 13973 O O . VAL D 1 439 ? -55.208 6.410 13.925 1.00 35.36 436 VAL D O 1
ATOM 13977 N N . CYS D 1 440 ? -55.608 5.336 11.995 1.00 30.57 437 CYS D N 1
ATOM 13978 C CA . CYS D 1 440 ? -56.459 4.305 12.579 1.00 30.68 437 CYS D CA 1
ATOM 13979 C C . CYS D 1 440 ? -55.917 2.932 12.203 1.00 29.31 437 CYS D C 1
ATOM 13980 O O . CYS D 1 440 ? -55.410 2.756 11.124 1.00 30.35 437 CYS D O 1
ATOM 13983 N N . ALA D 1 441 ? -56.057 1.962 13.099 1.00 29.01 438 ALA D N 1
ATOM 13984 C CA . ALA D 1 441 ? -55.535 0.636 12.850 1.00 27.49 438 ALA D CA 1
ATOM 13985 C C . ALA D 1 441 ? -56.599 -0.386 13.223 1.00 26.09 438 ALA D C 1
ATOM 13986 O O . ALA D 1 441 ? -57.061 -0.412 14.349 1.00 26.36 438 ALA D O 1
ATOM 13988 N N . ALA D 1 442 ? -56.975 -1.198 12.234 1.00 25.12 439 ALA D N 1
ATOM 13989 C CA . ALA D 1 442 ? -57.703 -2.412 12.442 1.00 25.81 439 ALA D CA 1
ATOM 13990 C C . ALA D 1 442 ? -56.685 -3.542 12.579 1.00 27.03 439 ALA D C 1
ATOM 13991 O O . ALA D 1 442 ? -55.813 -3.690 11.731 1.00 25.72 439 ALA D O 1
ATOM 13993 N N . VAL D 1 443 ? -56.831 -4.332 13.644 1.00 29.12 440 VAL D N 1
ATOM 13994 C CA . VAL D 1 443 ? -55.848 -5.322 14.014 1.00 27.94 440 VAL D CA 1
ATOM 13995 C C . VAL D 1 443 ? -56.534 -6.670 14.186 1.00 24.01 440 VAL D C 1
ATOM 13996 O O . VAL D 1 443 ? -57.543 -6.742 14.804 1.00 23.18 440 VAL D O 1
ATOM 14000 N N . VAL D 1 444 ? -55.951 -7.710 13.597 1.00 24.64 441 VAL D N 1
ATOM 14001 C CA . VAL D 1 444 ? -56.341 -9.076 13.833 1.00 26.04 441 VAL D CA 1
ATOM 14002 C C . VAL D 1 444 ? -55.360 -9.703 14.829 1.00 26.29 441 VAL D C 1
ATOM 14003 O O . VAL D 1 444 ? -54.159 -9.759 14.639 1.00 24.23 441 VAL D O 1
ATOM 14007 N N . VAL D 1 445 ? -55.957 -10.223 15.886 1.00 28.05 442 VAL D N 1
ATOM 14008 C CA . VAL D 1 445 ? -55.317 -10.687 17.048 1.00 29.64 442 VAL D CA 1
ATOM 14009 C C . VAL D 1 445 ? -55.097 -12.184 16.859 1.00 32.93 442 VAL D C 1
ATOM 14010 O O . VAL D 1 445 ? -55.866 -12.807 16.131 1.00 34.26 442 VAL D O 1
ATOM 14014 N N . ALA D 1 446 ? -54.080 -12.741 17.537 1.00 35.64 443 ALA D N 1
ATOM 14015 C CA . ALA D 1 446 ? -53.747 -14.157 17.431 1.00 38.23 443 ALA D CA 1
ATOM 14016 C C . ALA D 1 446 ? -54.788 -15.033 18.155 1.00 42.44 443 ALA D C 1
ATOM 14017 O O . ALA D 1 446 ? -55.365 -14.621 19.150 1.00 40.02 443 ALA D O 1
ATOM 14019 N N . ASP D 1 447 ? -55.001 -16.254 17.624 1.00 52.33 444 ASP D N 1
ATOM 14020 C CA . ASP D 1 447 ? -55.447 -17.482 18.348 1.00 55.63 444 ASP D CA 1
ATOM 14021 C C . ASP D 1 447 ? -56.390 -17.137 19.499 1.00 52.40 444 ASP D C 1
ATOM 14022 O O . ASP D 1 447 ? -57.592 -17.064 19.282 1.00 61.28 444 ASP D O 1
ATOM 14024 N N . GLY D 1 448 ? -55.847 -16.987 20.715 1.00 44.25 445 GLY D N 1
ATOM 14025 C CA . GLY D 1 448 ? -56.671 -16.671 21.892 1.00 46.13 445 GLY D CA 1
ATOM 14026 C C . GLY D 1 448 ? -56.094 -15.543 22.722 1.00 46.81 445 GLY D C 1
ATOM 14027 O O . GLY D 1 448 ? -56.133 -15.598 23.919 1.00 43.07 445 GLY D O 1
ATOM 14028 N N . ALA D 1 449 ? -55.522 -14.539 22.057 1.00 51.51 446 ALA D N 1
ATOM 14029 C CA . ALA D 1 449 ? -54.722 -13.502 22.695 1.00 45.40 446 ALA D CA 1
ATOM 14030 C C . ALA D 1 449 ? -55.614 -12.296 23.006 1.00 41.55 446 ALA D C 1
ATOM 14031 O O . ALA D 1 449 ? -56.699 -12.187 22.476 1.00 40.43 446 ALA D O 1
ATOM 14033 N N . ASP D 1 450 ? -55.121 -11.401 23.857 1.00 42.43 447 ASP D N 1
ATOM 14034 C CA . ASP D 1 450 ? -55.820 -10.190 24.222 1.00 46.79 447 ASP D CA 1
ATOM 14035 C C . ASP D 1 450 ? -54.803 -9.085 24.491 1.00 42.38 447 ASP D C 1
ATOM 14036 O O . ASP D 1 450 ? -54.690 -8.602 25.605 1.00 41.92 447 ASP D O 1
ATOM 14041 N N . PRO D 1 451 ? -54.020 -8.640 23.486 1.00 40.79 448 PRO D N 1
ATOM 14042 C CA . PRO D 1 451 ? -52.977 -7.642 23.705 1.00 36.38 448 PRO D CA 1
ATOM 14043 C C . PRO D 1 451 ? -53.570 -6.264 24.018 1.00 32.51 448 PRO D C 1
ATOM 14044 O O . PRO D 1 451 ? -54.714 -6.002 23.726 1.00 30.34 448 PRO D O 1
ATOM 14048 N N . ASP D 1 452 ? -52.744 -5.416 24.616 1.00 33.12 449 ASP D N 1
ATOM 14049 C CA . ASP D 1 452 ? -53.153 -4.125 25.071 1.00 34.36 449 ASP D CA 1
ATOM 14050 C C . ASP D 1 452 ? -52.985 -3.138 23.923 1.00 31.24 449 ASP D C 1
ATOM 14051 O O . ASP D 1 452 ? -51.869 -2.904 23.479 1.00 31.32 449 ASP D O 1
ATOM 14056 N N . PRO D 1 453 ? -54.071 -2.495 23.440 1.00 31.90 450 PRO D N 1
ATOM 14057 C CA . PRO D 1 453 ? -53.956 -1.472 22.404 1.00 30.98 450 PRO D CA 1
ATOM 14058 C C . PRO D 1 453 ? -52.814 -0.485 22.687 1.00 29.92 450 PRO D C 1
ATOM 14059 O O . PRO D 1 453 ? -52.153 -0.018 21.773 1.00 27.59 450 PRO D O 1
ATOM 14063 N N . GLU D 1 454 ? -52.610 -0.180 23.964 1.00 29.85 451 GLU D N 1
ATOM 14064 C CA . GLU D 1 454 ? -51.642 0.792 24.378 1.00 30.73 451 GLU D CA 1
ATOM 14065 C C . GLU D 1 454 ? -50.217 0.264 24.165 1.00 28.87 451 GLU D C 1
ATOM 14066 O O . GLU D 1 454 ? -49.312 1.071 23.909 1.00 32.57 451 GLU D O 1
ATOM 14072 N N . HIS D 1 455 ? -50.005 -1.054 24.303 1.00 27.47 452 HIS D N 1
ATOM 14073 C CA . HIS D 1 455 ? -48.690 -1.647 24.021 1.00 28.10 452 HIS D CA 1
ATOM 14074 C C . HIS D 1 455 ? -48.359 -1.464 22.537 1.00 29.07 452 HIS D C 1
ATOM 14075 O O . HIS D 1 455 ? -47.219 -1.161 22.169 1.00 28.49 452 HIS D O 1
ATOM 14082 N N . LEU D 1 456 ? -49.383 -1.652 21.690 1.00 28.54 453 LEU D N 1
ATOM 14083 C CA . LEU D 1 456 ? -49.251 -1.528 20.249 1.00 26.32 453 LEU D CA 1
ATOM 14084 C C . LEU D 1 456 ? -48.971 -0.066 19.879 1.00 25.23 453 LEU D C 1
ATOM 14085 O O . LEU D 1 456 ? -48.092 0.192 19.081 1.00 25.97 453 LEU D O 1
ATOM 14090 N N . ARG D 1 457 ? -49.707 0.879 20.466 1.00 24.72 454 ARG D N 1
ATOM 14091 C CA . ARG D 1 457 ? -49.429 2.285 20.242 1.00 26.02 454 ARG D CA 1
ATOM 14092 C C . ARG D 1 457 ? -47.966 2.569 20.613 1.00 24.13 454 ARG D C 1
ATOM 14093 O O . ARG D 1 457 ? -47.254 3.251 19.895 1.00 25.29 454 ARG D O 1
ATOM 14101 N N . ALA D 1 458 ? -47.518 2.007 21.729 1.00 24.54 455 ALA D N 1
ATOM 14102 C CA . ALA D 1 458 ? -46.197 2.296 22.294 1.00 25.46 455 ALA D CA 1
ATOM 14103 C C . ALA D 1 458 ? -45.093 1.721 21.390 1.00 28.03 455 ALA D C 1
ATOM 14104 O O . ALA D 1 458 ? -44.000 2.307 21.243 1.00 25.52 455 ALA D O 1
ATOM 14106 N N . LEU D 1 459 ? -45.403 0.565 20.784 1.00 28.17 456 LEU D N 1
ATOM 14107 C CA . LEU D 1 459 ? -44.509 -0.122 19.890 1.00 27.53 456 LEU D CA 1
ATOM 14108 C C . LEU D 1 459 ? -44.307 0.722 18.622 1.00 26.96 456 LEU D C 1
ATOM 14109 O O . LEU D 1 459 ? -43.175 0.909 18.142 1.00 26.22 456 LEU D O 1
ATOM 14114 N N . VAL D 1 460 ? -45.408 1.266 18.090 1.00 26.25 457 VAL D N 1
ATOM 14115 C CA . VAL D 1 460 ? -45.339 2.106 16.914 1.00 24.86 457 VAL D CA 1
ATOM 14116 C C . VAL D 1 460 ? -44.534 3.352 17.274 1.00 24.56 457 VAL D C 1
ATOM 14117 O O . VAL D 1 460 ? -43.679 3.773 16.504 1.00 24.81 457 VAL D O 1
ATOM 14121 N N . ARG D 1 461 ? -44.792 3.912 18.457 1.00 25.43 458 ARG D N 1
ATOM 14122 C CA . ARG D 1 461 ? -44.154 5.161 18.847 1.00 26.34 458 ARG D CA 1
ATOM 14123 C C . ARG D 1 461 ? -42.644 4.978 18.948 1.00 29.79 458 ARG D C 1
ATOM 14124 O O . ARG D 1 461 ? -41.933 5.901 18.601 1.00 27.95 458 ARG D O 1
ATOM 14132 N N . ASP D 1 462 ? -42.175 3.808 19.417 1.00 37.54 459 ASP D N 1
ATOM 14133 C CA . ASP D 1 462 ? -40.729 3.570 19.631 1.00 41.38 459 ASP D CA 1
ATOM 14134 C C . ASP D 1 462 ? -40.015 3.435 18.287 1.00 36.94 459 ASP D C 1
ATOM 14135 O O . ASP D 1 462 ? -38.911 3.969 18.138 1.00 35.97 459 ASP D O 1
ATOM 14140 N N . HIS D 1 463 ? -40.654 2.749 17.332 1.00 34.88 460 HIS D N 1
ATOM 14141 C CA . HIS D 1 463 ? -40.022 2.346 16.083 1.00 37.12 460 HIS D CA 1
ATOM 14142 C C . HIS D 1 463 ? -40.133 3.458 15.035 1.00 34.90 460 HIS D C 1
ATOM 14143 O O . HIS D 1 463 ? -39.189 3.765 14.341 1.00 39.49 460 HIS D O 1
ATOM 14150 N N . LEU D 1 464 ? -41.323 4.039 14.912 1.00 35.61 461 LEU D N 1
ATOM 14151 C CA . LEU D 1 464 ? -41.648 5.100 13.948 1.00 35.33 461 LEU D CA 1
ATOM 14152 C C . LEU D 1 464 ? -41.952 6.302 14.847 1.00 37.77 461 LEU D C 1
ATOM 14153 O O . LEU D 1 464 ? -42.201 6.087 16.040 1.00 43.50 461 LEU D O 1
ATOM 14158 N N . GLY D 1 465 ? -42.013 7.536 14.362 1.00 36.41 462 GLY D N 1
ATOM 14159 C CA . GLY D 1 465 ? -42.276 8.630 15.323 1.00 36.61 462 GLY D CA 1
ATOM 14160 C C . GLY D 1 465 ? -43.650 8.611 16.028 1.00 33.42 462 GLY D C 1
ATOM 14161 O O . GLY D 1 465 ? -44.513 7.719 15.932 1.00 28.75 462 GLY D O 1
ATOM 14162 N N . ASP D 1 466 ? -43.923 9.755 16.653 1.00 34.72 463 ASP D N 1
ATOM 14163 C CA . ASP D 1 466 ? -45.219 10.150 17.180 1.00 35.14 463 ASP D CA 1
ATOM 14164 C C . ASP D 1 466 ? -46.288 10.180 16.082 1.00 36.19 463 ASP D C 1
ATOM 14165 O O . ASP D 1 466 ? -47.411 9.799 16.360 1.00 36.92 463 ASP D O 1
ATOM 14170 N N . LEU D 1 467 ? -45.961 10.651 14.869 1.00 36.02 464 LEU D N 1
ATOM 14171 C CA . LEU D 1 467 ? -46.975 10.890 13.834 1.00 35.26 464 LEU D CA 1
ATOM 14172 C C . LEU D 1 467 ? -47.651 9.585 13.396 1.00 30.91 464 LEU D C 1
ATOM 14173 O O . LEU D 1 467 ? -48.812 9.580 13.019 1.00 31.39 464 LEU D O 1
ATOM 14178 N N . HIS D 1 468 ? -46.884 8.492 13.453 1.00 27.26 465 HIS D N 1
ATOM 14179 C CA . HIS D 1 468 ? -47.274 7.183 12.955 1.00 26.28 465 HIS D CA 1
ATOM 14180 C C . HIS D 1 468 ? -48.186 6.437 13.929 1.00 25.44 465 HIS D C 1
ATOM 14181 O O . HIS D 1 468 ? -48.810 5.468 13.532 1.00 24.15 465 HIS D O 1
ATOM 14188 N N . VAL D 1 469 ? -48.252 6.884 15.188 1.00 27.18 466 VAL D N 1
ATOM 14189 C CA . VAL D 1 469 ? -49.012 6.182 16.221 1.00 26.88 466 VAL D CA 1
ATOM 14190 C C . VAL D 1 469 ? -50.503 6.288 15.918 1.00 26.09 466 VAL D C 1
ATOM 14191 O O . VAL D 1 469 ? -51.043 7.377 15.742 1.00 26.08 466 VAL D O 1
ATOM 14195 N N . PRO D 1 470 ? -51.208 5.143 15.823 1.00 25.73 467 PRO D N 1
ATOM 14196 C CA . PRO D 1 470 ? -52.646 5.146 15.609 1.00 27.64 467 PRO D CA 1
ATOM 14197 C C . PRO D 1 470 ? -53.392 5.652 16.853 1.00 32.68 467 PRO D C 1
ATOM 14198 O O . PRO D 1 470 ? -53.157 5.170 17.953 1.00 31.65 467 PRO D O 1
ATOM 14202 N N . ARG D 1 471 ? -54.294 6.613 16.644 1.00 36.25 468 ARG D N 1
ATOM 14203 C CA . ARG D 1 471 ? -55.135 7.144 17.688 1.00 37.98 468 ARG D CA 1
ATOM 14204 C C . ARG D 1 471 ? -56.194 6.098 18.064 1.00 38.28 468 ARG D C 1
ATOM 14205 O O . ARG D 1 471 ? -56.428 5.840 19.220 1.00 40.83 468 ARG D O 1
ATOM 14213 N N . ARG D 1 472 ? -56.829 5.496 17.066 1.00 37.50 469 ARG D N 1
ATOM 14214 C CA . ARG D 1 472 ? -57.845 4.463 17.259 1.00 36.25 469 ARG D CA 1
ATOM 14215 C C . ARG D 1 472 ? -57.252 3.111 16.846 1.00 34.43 469 ARG D C 1
ATOM 14216 O O . ARG D 1 472 ? -56.595 2.997 15.808 1.00 34.78 469 ARG D O 1
ATOM 14219 N N . VAL D 1 473 ? -57.470 2.103 17.700 1.00 31.81 470 VAL D N 1
ATOM 14220 C CA . VAL D 1 473 ? -57.105 0.726 17.448 1.00 30.02 470 VAL D CA 1
ATOM 14221 C C . VAL D 1 473 ? -58.352 -0.133 17.664 1.00 29.61 470 VAL D C 1
ATOM 14222 O O . VAL D 1 473 ? -58.860 -0.169 18.745 1.00 30.63 470 VAL D O 1
ATOM 14226 N N . GLU D 1 474 ? -58.819 -0.818 16.611 1.00 31.60 471 GLU D N 1
ATOM 14227 C CA . GLU D 1 474 ? -59.976 -1.681 16.652 1.00 32.99 471 GLU D CA 1
ATOM 14228 C C . GLU D 1 474 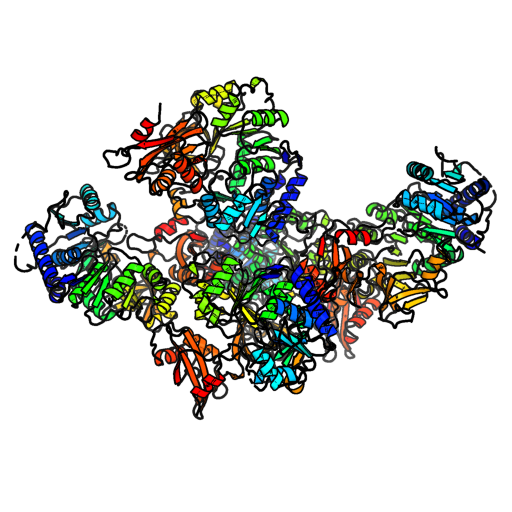? -59.549 -3.125 16.379 1.00 32.48 471 GLU D C 1
ATOM 14229 O O . GLU D 1 474 ? -58.885 -3.388 15.381 1.00 33.94 471 GLU D O 1
ATOM 14235 N N . PHE D 1 475 ? -59.975 -4.050 17.244 1.00 32.74 472 PHE D N 1
ATOM 14236 C CA . PHE D 1 475 ? -59.714 -5.459 17.019 1.00 33.82 472 PHE D CA 1
ATOM 14237 C C . PHE D 1 475 ? -60.864 -6.064 16.211 1.00 33.37 472 PHE D C 1
ATOM 14238 O O . PHE D 1 475 ? -62.024 -5.875 16.543 1.00 33.95 472 PHE D O 1
ATOM 14246 N N . VAL D 1 476 ? -60.513 -6.796 15.148 1.00 31.50 473 VAL D N 1
ATOM 14247 C CA . VAL D 1 476 ? -61.458 -7.293 14.162 1.00 30.82 473 VAL D CA 1
ATOM 14248 C C . VAL D 1 476 ? -61.146 -8.761 13.888 1.00 32.00 473 VAL D C 1
ATOM 14249 O O . VAL D 1 476 ? -59.995 -9.201 14.113 1.00 34.83 473 VAL D O 1
ATOM 14253 N N . ARG D 1 477 ? -62.155 -9.497 13.400 1.00 34.27 474 ARG D N 1
ATOM 14254 C CA . ARG D 1 477 ? -62.042 -10.953 13.215 1.00 36.19 474 ARG D CA 1
ATOM 14255 C C . ARG D 1 477 ? -61.085 -11.227 12.048 1.00 34.49 474 ARG D C 1
ATOM 14256 O O . ARG D 1 477 ? -60.279 -12.152 12.103 1.00 37.28 474 ARG D O 1
ATOM 14258 N N . SER D 1 478 ? -61.177 -10.403 10.999 1.00 34.94 475 SER D N 1
ATOM 14259 C CA . SER D 1 478 ? -60.287 -10.490 9.828 1.00 35.99 475 SER D CA 1
ATOM 14260 C C . SER D 1 478 ? -60.316 -9.163 9.066 1.00 33.34 475 SER D C 1
ATOM 14261 O O . SER D 1 478 ? -61.181 -8.327 9.269 1.00 31.53 475 SER D O 1
ATOM 14264 N N . ILE D 1 479 ? -59.322 -8.980 8.192 1.00 35.35 476 ILE D N 1
ATOM 14265 C CA . ILE D 1 479 ? -59.238 -7.814 7.329 1.00 36.77 476 ILE D CA 1
ATOM 14266 C C . ILE D 1 479 ? -60.033 -8.127 6.065 1.00 36.50 476 ILE D C 1
ATOM 14267 O O . ILE D 1 479 ? -59.791 -9.135 5.416 1.00 37.29 476 ILE D O 1
ATOM 14272 N N . PRO D 1 480 ? -61.011 -7.281 5.686 1.00 35.39 477 PRO D N 1
ATOM 14273 C CA . PRO D 1 480 ? -61.801 -7.520 4.484 1.00 35.55 477 PRO D CA 1
ATOM 14274 C C . PRO D 1 480 ? -60.907 -7.438 3.241 1.00 35.82 477 PRO D C 1
ATOM 14275 O O . PRO D 1 480 ? -60.018 -6.602 3.172 1.00 37.87 477 PRO D O 1
ATOM 14279 N N . VAL D 1 481 ? -61.183 -8.303 2.263 1.00 36.85 478 VAL D N 1
ATOM 14280 C CA . VAL D 1 481 ? -60.463 -8.304 1.005 1.00 37.29 478 VAL D CA 1
ATOM 14281 C C . VAL D 1 481 ? -61.406 -7.878 -0.134 1.00 36.23 478 VAL D C 1
ATOM 14282 O O . VAL D 1 481 ? -62.597 -8.119 -0.075 1.00 40.73 478 VAL D O 1
ATOM 14284 N N . THR D 1 482 ? -60.832 -7.244 -1.162 1.00 37.74 479 THR D N 1
ATOM 14285 C CA . THR D 1 482 ? -61.499 -6.960 -2.441 1.00 35.37 479 THR D CA 1
ATOM 14286 C C . THR D 1 482 ? -61.730 -8.286 -3.155 1.00 36.59 479 THR D C 1
ATOM 14287 O O . THR D 1 482 ? -61.203 -9.311 -2.749 1.00 37.02 479 THR D O 1
ATOM 14291 N N . PRO D 1 483 ? -62.546 -8.329 -4.231 1.00 43.32 480 PRO D N 1
ATOM 14292 C CA . PRO D 1 483 ? -62.680 -9.545 -5.033 1.00 43.97 480 PRO D CA 1
ATOM 14293 C C . PRO D 1 483 ? -61.324 -10.078 -5.519 1.00 44.93 480 PRO D C 1
ATOM 14294 O O . PRO D 1 483 ? -61.146 -11.273 -5.630 1.00 41.39 480 PRO D O 1
ATOM 14298 N N . ALA D 1 484 ? -60.378 -9.176 -5.796 1.00 48.98 481 ALA D N 1
ATOM 14299 C CA . ALA D 1 484 ? -59.034 -9.554 -6.289 1.00 52.94 481 ALA D CA 1
ATOM 14300 C C . ALA D 1 484 ? -58.158 -10.129 -5.162 1.00 49.83 481 ALA D C 1
ATOM 14301 O O . ALA D 1 484 ? -57.075 -10.639 -5.437 1.00 54.69 481 ALA D O 1
ATOM 14303 N N . GLY D 1 485 ? -58.609 -10.016 -3.907 1.00 45.26 482 GLY D N 1
ATOM 14304 C CA . GLY D 1 485 ? -57.928 -10.612 -2.750 1.00 45.10 482 GLY D CA 1
ATOM 14305 C C . GLY D 1 485 ? -56.946 -9.658 -2.074 1.00 44.51 482 GLY D C 1
ATOM 14306 O O . GLY D 1 485 ? -56.093 -10.092 -1.319 1.00 45.29 482 GLY D O 1
ATOM 14307 N N . LYS D 1 486 ? -57.089 -8.355 -2.328 1.00 42.47 483 LYS D N 1
ATOM 14308 C CA . LYS D 1 486 ? -56.278 -7.337 -1.688 1.00 40.73 483 LYS D CA 1
ATOM 14309 C C . LYS D 1 486 ? -57.006 -6.767 -0.474 1.00 38.03 483 LYS D C 1
ATOM 14310 O O . LYS D 1 486 ? -58.226 -6.852 -0.384 1.00 34.23 483 LYS D O 1
ATOM 14316 N N . PRO D 1 487 ? -56.277 -6.161 0.491 1.00 34.25 484 PRO D N 1
ATOM 14317 C CA . PRO D 1 487 ? -56.900 -5.518 1.642 1.00 31.89 484 PRO D CA 1
ATOM 14318 C C . PRO D 1 487 ? -57.852 -4.398 1.221 1.00 30.47 484 PRO D C 1
ATOM 14319 O O . PRO D 1 487 ? -57.442 -3.465 0.527 1.00 33.43 484 PRO D O 1
ATOM 14323 N N . ASP D 1 488 ? -59.111 -4.505 1.636 1.00 29.38 485 ASP D N 1
ATOM 14324 C CA . ASP D 1 488 ? -60.108 -3.544 1.248 1.00 32.30 485 ASP D CA 1
ATOM 14325 C C . ASP D 1 488 ? -60.012 -2.344 2.181 1.00 29.81 485 ASP D C 1
ATOM 14326 O O . ASP D 1 488 ? -60.762 -2.241 3.114 1.00 28.29 485 ASP D O 1
ATOM 14331 N N . LYS D 1 489 ? -59.079 -1.441 1.898 1.00 29.80 486 LYS D N 1
ATOM 14332 C CA . LYS D 1 489 ? -58.827 -0.351 2.806 1.00 30.80 486 LYS D CA 1
ATOM 14333 C C . LYS D 1 489 ? -59.851 0.777 2.630 1.00 32.57 486 LYS D C 1
ATOM 14334 O O . LYS D 1 489 ? -59.872 1.654 3.453 1.00 36.18 486 LYS D O 1
ATOM 14340 N N . VAL D 1 490 ? -60.715 0.735 1.616 1.00 34.74 487 VAL D N 1
ATOM 14341 C CA . VAL D 1 490 ? -61.805 1.714 1.575 1.00 40.29 487 VAL D CA 1
ATOM 14342 C C . VAL D 1 490 ? -62.874 1.266 2.588 1.00 39.27 487 VAL D C 1
ATOM 14343 O O . VAL D 1 490 ? -63.473 2.111 3.265 1.00 44.54 487 VAL D O 1
ATOM 14347 N N . LYS D 1 491 ? -63.089 -0.050 2.709 1.00 34.20 488 LYS D N 1
ATOM 14348 C CA . LYS D 1 491 ? -64.027 -0.569 3.694 1.00 34.89 488 LYS D CA 1
ATOM 14349 C C . LYS D 1 491 ? -63.536 -0.234 5.109 1.00 38.67 488 LYS D C 1
ATOM 14350 O O . LYS D 1 491 ? -64.281 0.298 5.916 1.00 41.98 488 LYS D O 1
ATOM 14356 N N . VAL D 1 492 ? -62.257 -0.516 5.392 1.00 39.07 489 VAL D N 1
ATOM 14357 C CA . VAL D 1 492 ? -61.664 -0.273 6.704 1.00 35.02 489 VAL D CA 1
ATOM 14358 C C . VAL D 1 492 ? -61.822 1.215 7.044 1.00 35.86 489 VAL D C 1
ATOM 14359 O O . VAL D 1 492 ? -62.136 1.568 8.157 1.00 38.60 489 VAL D O 1
ATOM 14363 N N . ARG D 1 493 ? -61.623 2.078 6.054 1.00 37.04 490 ARG D N 1
ATOM 14364 C CA . ARG D 1 493 ? -61.723 3.531 6.224 1.00 37.01 490 ARG D CA 1
ATOM 14365 C C . ARG D 1 493 ? -63.131 3.902 6.719 1.00 37.07 490 ARG D C 1
ATOM 14366 O O . ARG D 1 493 ? -63.266 4.810 7.547 1.00 38.43 490 ARG D O 1
ATOM 14374 N N . THR D 1 494 ? -64.169 3.194 6.250 1.00 36.60 491 THR D N 1
ATOM 14375 C CA . THR D 1 494 ? -65.568 3.516 6.619 1.00 38.46 491 THR D CA 1
ATOM 14376 C C . THR D 1 494 ? -65.838 3.189 8.099 1.00 43.06 491 THR D C 1
ATOM 14377 O O . THR D 1 494 ? -66.726 3.788 8.721 1.00 49.51 491 THR D O 1
ATOM 14381 N N . TRP D 1 495 ? -65.103 2.209 8.641 1.00 40.68 492 TRP D N 1
ATOM 14382 C CA . TRP D 1 495 ? -65.260 1.770 10.020 1.00 39.37 492 TRP D CA 1
ATOM 14383 C C . TRP D 1 495 ? -64.903 2.890 11.008 1.00 40.68 492 TRP D C 1
ATOM 14384 O O . TRP D 1 495 ? -65.293 2.803 12.164 1.00 40.45 492 TRP D O 1
ATOM 14395 N N . PHE D 1 496 ? -64.118 3.887 10.569 1.00 40.73 493 PHE D N 1
ATOM 14396 C CA . PHE D 1 496 ? -63.519 4.883 11.462 1.00 40.84 493 PHE D CA 1
ATOM 14397 C C . PHE D 1 496 ? -64.023 6.303 11.146 1.00 48.14 493 PHE D C 1
ATOM 14398 O O . PHE D 1 496 ? -63.420 7.291 11.582 1.00 49.06 493 PHE D O 1
ATOM 14406 N N . THR D 1 497 ? -65.121 6.430 10.386 1.00 61.14 494 THR D N 1
ATOM 14407 C CA . THR D 1 497 ? -65.644 7.789 9.994 1.00 63.65 494 THR D CA 1
ATOM 14408 C C . THR D 1 497 ? -66.830 8.226 10.885 1.00 61.71 494 THR D C 1
ATOM 14409 O O . THR D 1 497 ? -67.991 7.841 10.708 1.00 53.76 494 THR D O 1
ATOM 14413 N N . MET E 1 4 ? -69.820 13.979 36.612 1.00 80.56 1 MET E N 1
ATOM 14414 C CA . MET E 1 4 ? -70.268 12.758 37.390 1.00 82.72 1 MET E CA 1
ATOM 14415 C C . MET E 1 4 ? -70.212 11.526 36.473 1.00 75.76 1 MET E C 1
ATOM 14416 O O . MET E 1 4 ? -70.730 11.579 35.374 1.00 64.38 1 MET E O 1
ATOM 14418 N N . GLY E 1 5 ? -69.528 10.466 36.913 1.00 73.34 2 GLY E N 1
ATOM 14419 C CA . GLY E 1 5 ? -69.592 9.166 36.252 1.00 63.43 2 GLY E CA 1
ATOM 14420 C C . GLY E 1 5 ? -70.926 8.477 36.511 1.00 57.47 2 GLY E C 1
ATOM 14421 O O . GLY E 1 5 ? -71.685 8.847 37.446 1.00 60.49 2 GLY E O 1
ATOM 14422 N N . TYR E 1 6 ? -71.201 7.452 35.685 1.00 52.01 3 TYR E N 1
ATOM 14423 C CA . TYR E 1 6 ? -72.500 6.738 35.666 1.00 49.35 3 TYR E CA 1
ATOM 14424 C C . TYR E 1 6 ? -72.668 5.958 36.979 1.00 47.66 3 TYR E C 1
ATOM 14425 O O . TYR E 1 6 ? -73.605 6.198 37.727 1.00 49.15 3 TYR E O 1
ATOM 14434 N N . ALA E 1 7 ? -71.743 5.028 37.239 1.00 45.57 4 ALA E N 1
ATOM 14435 C CA . ALA E 1 7 ? -71.803 4.212 38.431 1.00 45.41 4 ALA E CA 1
ATOM 14436 C C . ALA E 1 7 ? -71.957 5.100 39.672 1.00 43.05 4 ALA E C 1
ATOM 14437 O O . ALA E 1 7 ? -72.740 4.795 40.556 1.00 41.82 4 ALA E O 1
ATOM 14439 N N . ARG E 1 8 ? -71.223 6.208 39.718 1.00 44.62 5 ARG E N 1
ATOM 14440 C CA . ARG E 1 8 ? -71.267 7.123 40.866 1.00 46.39 5 ARG E CA 1
ATOM 14441 C C . ARG E 1 8 ? -72.652 7.776 40.935 1.00 45.62 5 ARG E C 1
ATOM 14442 O O . ARG E 1 8 ? -73.178 7.952 42.042 1.00 46.29 5 ARG E O 1
ATOM 14450 N N . ARG E 1 9 ? -73.236 8.122 39.772 1.00 41.99 6 ARG E N 1
ATOM 14451 C CA . ARG E 1 9 ? -74.576 8.728 39.734 1.00 42.06 6 ARG E CA 1
ATOM 14452 C C . ARG E 1 9 ? -75.587 7.796 40.423 1.00 41.13 6 ARG E C 1
ATOM 14453 O O . ARG E 1 9 ? -76.465 8.270 41.192 1.00 38.39 6 ARG E O 1
ATOM 14461 N N . VAL E 1 10 ? -75.462 6.493 40.130 1.00 37.27 7 VAL E N 1
ATOM 14462 C CA . VAL E 1 10 ? -76.369 5.508 40.635 1.00 38.94 7 VAL E CA 1
ATOM 14463 C C . VAL E 1 10 ? -76.151 5.382 42.143 1.00 37.73 7 VAL E C 1
ATOM 14464 O O . VAL E 1 10 ? -77.075 5.543 42.910 1.00 35.97 7 VAL E O 1
ATOM 14468 N N . MET E 1 11 ? -74.905 5.124 42.540 1.00 39.17 8 MET E N 1
ATOM 14469 C CA . MET E 1 11 ? -74.504 5.023 43.949 1.00 41.27 8 MET E CA 1
ATOM 14470 C C . MET E 1 11 ? -75.024 6.229 44.738 1.00 40.45 8 MET E C 1
ATOM 14471 O O . MET E 1 11 ? -75.597 6.077 45.826 1.00 38.83 8 MET E O 1
ATOM 14476 N N . ASP E 1 12 ? -74.838 7.420 44.159 1.00 41.24 9 ASP E N 1
ATOM 14477 C CA . ASP E 1 12 ? -75.146 8.675 44.835 1.00 41.18 9 ASP E CA 1
ATOM 14478 C C . ASP E 1 12 ? -76.637 8.759 45.142 1.00 38.25 9 ASP E C 1
ATOM 14479 O O . ASP E 1 12 ? -77.029 9.324 46.167 1.00 34.96 9 ASP E O 1
ATOM 14484 N N . GLY E 1 13 ? -77.458 8.187 44.256 1.00 38.61 10 GLY E N 1
ATOM 14485 C CA . GLY E 1 13 ? -78.926 8.292 44.318 1.00 36.79 10 GLY E CA 1
ATOM 14486 C C . GLY E 1 13 ? -79.549 7.402 45.377 1.00 35.02 10 GLY E C 1
ATOM 14487 O O . GLY E 1 13 ? -80.593 7.738 45.902 1.00 36.80 10 GLY E O 1
ATOM 14488 N N . ILE E 1 14 ? -78.887 6.284 45.702 1.00 35.13 11 ILE E N 1
ATOM 14489 C CA . ILE E 1 14 ? -79.458 5.203 46.538 1.00 36.05 11 ILE E CA 1
ATOM 14490 C C . ILE E 1 14 ? -79.988 5.785 47.856 1.00 37.01 11 ILE E C 1
ATOM 14491 O O . ILE E 1 14 ? -79.240 6.442 48.587 1.00 39.72 11 ILE E O 1
ATOM 14496 N N . GLY E 1 15 ? -81.267 5.509 48.157 1.00 37.15 12 GLY E N 1
ATOM 14497 C CA . GLY E 1 15 ? -81.996 6.106 49.293 1.00 39.33 12 GLY E CA 1
ATOM 14498 C C . GLY E 1 15 ? -81.976 5.226 50.532 1.00 43.29 12 GLY E C 1
ATOM 14499 O O . GLY E 1 15 ? -81.152 4.307 50.608 1.00 43.12 12 GLY E O 1
ATOM 14500 N N . GLU E 1 16 ? -82.898 5.495 51.477 1.00 46.15 13 GLU E N 1
ATOM 14501 C CA . GLU E 1 16 ? -82.948 4.797 52.781 1.00 50.42 13 GLU E CA 1
ATOM 14502 C C . GLU E 1 16 ? -83.121 3.290 52.547 1.00 52.18 13 GLU E C 1
ATOM 14503 O O . GLU E 1 16 ? -82.318 2.489 53.046 1.00 58.47 13 GLU E O 1
ATOM 14505 N N . VAL E 1 17 ? -84.140 2.925 51.753 1.00 51.65 14 VAL E N 1
ATOM 14506 C CA . VAL E 1 17 ? -84.413 1.500 51.421 1.00 49.64 14 VAL E CA 1
ATOM 14507 C C . VAL E 1 17 ? -84.199 1.252 49.918 1.00 43.18 14 VAL E C 1
ATOM 14508 O O . VAL E 1 17 ? -84.863 1.877 49.065 1.00 39.33 14 VAL E O 1
ATOM 14512 N N . ALA E 1 18 ? -83.299 0.313 49.609 1.00 36.48 15 ALA E N 1
ATOM 14513 C CA . ALA E 1 18 ? -82.870 0.105 48.234 1.00 39.78 15 ALA E CA 1
ATOM 14514 C C . ALA E 1 18 ? -83.664 -1.026 47.555 1.00 37.85 15 ALA E C 1
ATOM 14515 O O . ALA E 1 18 ? -84.106 -0.868 46.435 1.00 37.07 15 ALA E O 1
ATOM 14517 N N . VAL E 1 19 ? -83.812 -2.169 48.230 1.00 39.54 16 VAL E N 1
ATOM 14518 C CA . VAL E 1 19 ? -84.460 -3.350 47.664 1.00 41.13 16 VAL E CA 1
ATOM 14519 C C . VAL E 1 19 ? -85.422 -3.952 48.694 1.00 46.20 16 VAL E C 1
ATOM 14520 O O . VAL E 1 19 ? -85.157 -3.890 49.883 1.00 48.89 16 VAL E O 1
ATOM 14524 N N . THR E 1 20 ? -86.553 -4.490 48.214 1.00 56.06 17 THR E N 1
ATOM 14525 C CA . THR E 1 20 ? -87.490 -5.287 49.015 1.00 62.41 17 THR E CA 1
ATOM 14526 C C . THR E 1 20 ? -87.908 -6.526 48.215 1.00 74.77 17 THR E C 1
ATOM 14527 O O . THR E 1 20 ? -87.892 -6.511 46.983 1.00 84.25 17 THR E O 1
ATOM 14531 N N . GLY E 1 21 ? -88.255 -7.608 48.920 1.00 95.39 18 GLY E N 1
ATOM 14532 C CA . GLY E 1 21 ? -89.103 -8.651 48.332 1.00 106.52 18 GLY E CA 1
ATOM 14533 C C . GLY E 1 21 ? -89.244 -9.868 49.228 1.00 113.68 18 GLY E C 1
ATOM 14534 O O . GLY E 1 21 ? -88.404 -10.774 49.153 1.00 97.42 18 GLY E O 1
ATOM 14535 N N . ALA E 1 22 ? -90.256 -9.842 50.112 1.00 117.76 19 ALA E N 1
ATOM 14536 C CA . ALA E 1 22 ? -90.759 -11.003 50.854 1.00 114.58 19 ALA E CA 1
ATOM 14537 C C . ALA E 1 22 ? -89.677 -11.556 51.785 1.00 107.57 19 ALA E C 1
ATOM 14538 O O . ALA E 1 22 ? -89.840 -11.566 53.003 1.00 98.94 19 ALA E O 1
ATOM 14540 N N . GLY E 1 23 ? -88.534 -11.948 51.198 1.00 95.72 20 GLY E N 1
ATOM 14541 C CA . GLY E 1 23 ? -87.280 -12.301 51.910 1.00 81.61 20 GLY E CA 1
ATOM 14542 C C . GLY E 1 23 ? -86.700 -11.143 52.737 1.00 76.69 20 GLY E C 1
ATOM 14543 O O . GLY E 1 23 ? -85.797 -11.346 53.513 1.00 74.87 20 GLY E O 1
ATOM 14544 N N . GLY E 1 24 ? -87.201 -9.922 52.535 1.00 70.95 21 GLY E N 1
ATOM 14545 C CA . GLY E 1 24 ? -86.997 -8.796 53.415 1.00 65.12 21 GLY E CA 1
ATOM 14546 C C . GLY E 1 24 ? -86.514 -7.573 52.664 1.00 64.18 21 GLY E C 1
ATOM 14547 O O . GLY E 1 24 ? -86.332 -7.569 51.443 1.00 57.62 21 GLY E O 1
ATOM 14548 N N . SER E 1 25 ? -86.232 -6.524 53.455 1.00 64.16 22 SER E N 1
ATOM 14549 C CA . SER E 1 25 ? -85.684 -5.222 53.017 1.00 54.41 22 SER E CA 1
ATOM 14550 C C . SER E 1 25 ? -84.154 -5.210 53.072 1.00 51.35 22 SER E C 1
ATOM 14551 O O . SER E 1 25 ? -83.531 -5.886 53.898 1.00 53.57 22 SER E O 1
ATOM 14554 N N . VAL E 1 26 ? -83.565 -4.389 52.193 1.00 47.32 23 VAL E N 1
ATOM 14555 C CA . VAL E 1 26 ? -82.137 -4.137 52.133 1.00 43.98 23 VAL E CA 1
ATOM 14556 C C . VAL E 1 26 ? -81.944 -2.625 52.108 1.00 44.51 23 VAL E C 1
ATOM 14557 O O . VAL E 1 26 ? -82.379 -1.967 51.162 1.00 48.20 23 VAL E O 1
ATOM 14561 N N . THR E 1 27 ? -81.285 -2.091 53.147 1.00 48.29 24 THR E N 1
ATOM 14562 C CA . THR E 1 27 ? -81.082 -0.656 53.267 1.00 44.52 24 THR E CA 1
ATOM 14563 C C . THR E 1 27 ? -80.106 -0.178 52.198 1.00 44.02 24 THR E C 1
ATOM 14564 O O . THR E 1 27 ? -79.260 -0.957 51.713 1.00 39.50 24 THR E O 1
ATOM 14568 N N . GLY E 1 28 ? -80.211 1.116 51.879 1.00 45.55 25 GLY E N 1
ATOM 14569 C CA . GLY E 1 28 ? -79.231 1.781 51.047 1.00 48.49 25 GLY E CA 1
ATOM 14570 C C . GLY E 1 28 ? -77.815 1.517 51.544 1.00 52.10 25 GLY E C 1
ATOM 14571 O O . GLY E 1 28 ? -76.912 1.135 50.766 1.00 53.79 25 GLY E O 1
ATOM 14572 N N . ALA E 1 29 ? -77.643 1.704 52.860 1.00 53.74 26 ALA E N 1
ATOM 14573 C CA . ALA E 1 29 ? -76.383 1.467 53.551 1.00 52.14 26 ALA E CA 1
ATOM 14574 C C . ALA E 1 29 ? -75.851 0.089 53.168 1.00 49.09 26 ALA E C 1
ATOM 14575 O O . ALA E 1 29 ? -74.716 -0.038 52.715 1.00 46.11 26 ALA E O 1
ATOM 14577 N N . ARG E 1 30 ? -76.702 -0.928 53.316 1.00 47.81 27 ARG E N 1
ATOM 14578 C CA . ARG E 1 30 ? -76.257 -2.296 53.191 1.00 46.04 27 ARG E CA 1
ATOM 14579 C C . ARG E 1 30 ? -75.906 -2.612 51.735 1.00 47.20 27 ARG E C 1
ATOM 14580 O O . ARG E 1 30 ? -74.986 -3.395 51.486 1.00 44.35 27 ARG E O 1
ATOM 14588 N N . LEU E 1 31 ? -76.638 -2.012 50.788 1.00 48.53 28 LEU E N 1
ATOM 14589 C CA . LEU E 1 31 ? -76.381 -2.255 49.364 1.00 45.82 28 LEU E CA 1
ATOM 14590 C C . LEU E 1 31 ? -75.072 -1.564 48.956 1.00 43.63 28 LEU E C 1
ATOM 14591 O O . LEU E 1 31 ? -74.235 -2.158 48.258 1.00 37.40 28 LEU E O 1
ATOM 14596 N N . ARG E 1 32 ? -74.913 -0.307 49.397 1.00 42.02 29 ARG E N 1
ATOM 14597 C CA . ARG E 1 32 ? -73.695 0.467 49.135 1.00 42.84 29 ARG E CA 1
ATOM 14598 C C . ARG E 1 32 ? -72.482 -0.341 49.610 1.00 42.09 29 ARG E C 1
ATOM 14599 O O . ARG E 1 32 ? -71.495 -0.512 48.887 1.00 41.09 29 ARG E O 1
ATOM 14607 N N . HIS E 1 33 ? -72.589 -0.856 50.836 1.00 43.70 30 HIS E N 1
ATOM 14608 C CA . HIS E 1 33 ? -71.564 -1.695 51.450 1.00 47.72 30 HIS E CA 1
ATOM 14609 C C . HIS E 1 33 ? -71.217 -2.881 50.540 1.00 44.16 30 HIS E C 1
ATOM 14610 O O . HIS E 1 33 ? -70.047 -3.184 50.339 1.00 42.15 30 HIS E O 1
ATOM 14617 N N . GLN E 1 34 ? -72.237 -3.539 49.977 1.00 46.05 31 GLN E N 1
ATOM 14618 C CA . GLN E 1 34 ? -72.038 -4.747 49.142 1.00 43.43 31 GLN E CA 1
ATOM 14619 C C . GLN E 1 34 ? -71.320 -4.379 47.838 1.00 40.42 31 GLN E C 1
ATOM 14620 O O . GLN E 1 34 ? -70.542 -5.164 47.323 1.00 32.46 31 GLN E O 1
ATOM 14626 N N . VAL E 1 35 ? -71.598 -3.185 47.304 1.00 40.34 32 VAL E N 1
ATOM 14627 C CA . VAL E 1 35 ? -70.953 -2.743 46.081 1.00 36.96 32 VAL E CA 1
ATOM 14628 C C . VAL E 1 35 ? -69.454 -2.583 46.363 1.00 36.79 32 VAL E C 1
ATOM 14629 O O . VAL E 1 35 ? -68.613 -3.035 45.576 1.00 31.12 32 VAL E O 1
ATOM 14633 N N . ARG E 1 36 ? -69.138 -1.938 47.497 1.00 37.64 33 ARG E N 1
ATOM 14634 C CA . ARG E 1 36 ? -67.765 -1.672 47.891 1.00 40.14 33 ARG E CA 1
ATOM 14635 C C . ARG E 1 36 ? -67.016 -2.996 48.045 1.00 39.15 33 ARG E C 1
ATOM 14636 O O . ARG E 1 36 ? -65.933 -3.176 47.514 1.00 34.64 33 ARG E O 1
ATOM 14644 N N . LEU E 1 37 ? -67.649 -3.915 48.763 1.00 41.69 34 LEU E N 1
ATOM 14645 C CA . LEU E 1 37 ? -67.130 -5.246 49.028 1.00 44.84 34 LEU E CA 1
ATOM 14646 C C . LEU E 1 37 ? -66.817 -5.978 47.716 1.00 43.69 34 LEU E C 1
ATOM 14647 O O . LEU E 1 37 ? -65.705 -6.431 47.505 1.00 44.93 34 LEU E O 1
ATOM 14652 N N . LEU E 1 38 ? -67.808 -6.074 46.830 1.00 43.20 35 LEU E N 1
ATOM 14653 C CA . LEU E 1 38 ? -67.671 -6.803 45.576 1.00 40.38 35 LEU E CA 1
ATOM 14654 C C . LEU E 1 38 ? -66.650 -6.113 44.674 1.00 40.46 35 LEU E C 1
ATOM 14655 O O . LEU E 1 38 ? -65.877 -6.780 43.974 1.00 41.70 35 LEU E O 1
ATOM 14660 N N . ALA E 1 39 ? -66.671 -4.778 44.688 1.00 40.85 36 ALA E N 1
ATOM 14661 C CA . ALA E 1 39 ? -65.746 -3.975 43.888 1.00 39.03 36 ALA E CA 1
ATOM 14662 C C . ALA E 1 39 ? -64.315 -4.303 44.303 1.00 36.99 36 ALA E C 1
ATOM 14663 O O . ALA E 1 39 ? -63.495 -4.629 43.474 1.00 31.36 36 ALA E O 1
ATOM 14665 N N . HIS E 1 40 ? -64.048 -4.220 45.606 1.00 41.22 37 HIS E N 1
ATOM 14666 C CA . HIS E 1 40 ? -62.740 -4.516 46.183 1.00 49.42 37 HIS E CA 1
ATOM 14667 C C . HIS E 1 40 ? -62.305 -5.945 45.830 1.00 46.71 37 HIS E C 1
ATOM 14668 O O . HIS E 1 40 ? -61.198 -6.157 45.341 1.00 44.93 37 HIS E O 1
ATOM 14675 N N . ALA E 1 41 ? -63.187 -6.923 46.038 1.00 46.02 38 ALA E N 1
ATOM 14676 C CA . ALA E 1 41 ? -62.871 -8.334 45.784 1.00 44.68 38 ALA E CA 1
ATOM 14677 C C . ALA E 1 41 ? -62.466 -8.558 44.317 1.00 48.46 38 ALA E C 1
ATOM 14678 O O . ALA E 1 41 ? -61.533 -9.326 44.045 1.00 45.44 38 ALA E O 1
ATOM 14680 N N . LEU E 1 42 ? -63.183 -7.910 43.380 1.00 52.02 39 LEU E N 1
ATOM 14681 C CA . LEU E 1 42 ? -62.941 -8.055 41.922 1.00 48.47 39 LEU E CA 1
ATOM 14682 C C . LEU E 1 42 ? -61.612 -7.384 41.551 1.00 48.27 39 LEU E C 1
ATOM 14683 O O . LEU E 1 42 ? -60.869 -7.887 40.732 1.00 48.89 39 LEU E O 1
ATOM 14688 N N . THR E 1 43 ? -61.371 -6.206 42.134 1.00 49.76 40 THR E N 1
ATOM 14689 C CA . THR E 1 43 ? -60.132 -5.448 41.969 1.00 51.81 40 THR E CA 1
ATOM 14690 C C . THR E 1 43 ? -58.970 -6.340 42.412 1.00 55.22 40 THR E C 1
ATOM 14691 O O . THR E 1 43 ? -58.088 -6.606 41.613 1.00 55.72 40 THR E O 1
ATOM 14695 N N . GLU E 1 44 ? -59.040 -6.836 43.658 1.00 58.10 41 GLU E N 1
ATOM 14696 C CA . GLU E 1 44 ? -57.985 -7.660 44.298 1.00 58.94 41 GLU E CA 1
ATOM 14697 C C . GLU E 1 44 ? -57.719 -8.934 43.488 1.00 58.83 41 GLU E C 1
ATOM 14698 O O . GLU E 1 44 ? -56.625 -9.442 43.524 1.00 60.44 41 GLU E O 1
ATOM 14700 N N . ALA E 1 45 ? -58.725 -9.452 42.780 1.00 57.54 42 ALA E N 1
ATOM 14701 C CA . ALA E 1 45 ? -58.582 -10.703 42.037 1.00 56.27 42 ALA E CA 1
ATOM 14702 C C . ALA E 1 45 ? -57.819 -10.493 40.716 1.00 53.46 42 ALA E C 1
ATOM 14703 O O . ALA E 1 45 ? -57.641 -11.442 39.947 1.00 47.97 42 ALA E O 1
ATOM 14705 N N . GLY E 1 46 ? -57.436 -9.241 40.418 1.00 48.91 43 GLY E N 1
ATOM 14706 C CA . GLY E 1 46 ? -56.586 -8.893 39.272 1.00 47.02 43 GLY E CA 1
ATOM 14707 C C . GLY E 1 46 ? -57.330 -8.628 37.963 1.00 51.50 43 GLY E C 1
ATOM 14708 O O . GLY E 1 46 ? -56.732 -8.740 36.900 1.00 54.86 43 GLY E O 1
ATOM 14709 N N . ILE E 1 47 ? -58.631 -8.345 38.040 1.00 51.81 44 ILE E N 1
ATOM 14710 C CA . ILE E 1 47 ? -59.462 -7.981 36.897 1.00 49.31 44 ILE E CA 1
ATOM 14711 C C . ILE E 1 47 ? -59.126 -6.549 36.484 1.00 48.57 44 ILE E C 1
ATOM 14712 O O . ILE E 1 47 ? -59.385 -5.599 37.223 1.00 44.66 44 ILE E O 1
ATOM 14717 N N . PRO E 1 48 ? -58.558 -6.347 35.271 1.00 52.39 45 PRO E N 1
ATOM 14718 C CA . PRO E 1 48 ? -58.204 -5.011 34.788 1.00 50.83 45 PRO E CA 1
ATOM 14719 C C . PRO E 1 48 ? -59.362 -4.266 34.118 1.00 56.44 45 PRO E C 1
ATOM 14720 O O . PRO E 1 48 ? -60.268 -4.886 33.555 1.00 61.86 45 PRO E O 1
ATOM 14724 N N . PRO E 1 49 ? -59.352 -2.913 34.135 1.00 54.97 46 PRO E N 1
ATOM 14725 C CA . PRO E 1 49 ? -60.409 -2.090 33.539 1.00 55.33 46 PRO E CA 1
ATOM 14726 C C . PRO E 1 49 ? -60.984 -2.404 32.139 1.00 66.11 46 PRO E C 1
ATOM 14727 O O . PRO E 1 49 ? -62.194 -2.318 31.932 1.00 75.71 46 PRO E O 1
ATOM 14731 N N . GLY E 1 50 ? -60.159 -2.746 31.155 1.00 65.49 47 GLY E N 1
ATOM 14732 C CA . GLY E 1 50 ? -60.709 -2.846 29.789 1.00 68.14 47 GLY E CA 1
ATOM 14733 C C . GLY E 1 50 ? -61.671 -4.025 29.563 1.00 59.47 47 GLY E C 1
ATOM 14734 O O . GLY E 1 50 ? -62.292 -4.094 28.507 1.00 49.45 47 GLY E O 1
ATOM 14735 N N . ARG E 1 51 ? -61.769 -4.967 30.516 1.00 55.04 48 ARG E N 1
ATOM 14736 C CA . ARG E 1 51 ? -62.266 -6.319 30.211 1.00 55.39 48 ARG E CA 1
ATOM 14737 C C . ARG E 1 51 ? -63.677 -6.530 30.796 1.00 53.44 48 ARG E C 1
ATOM 14738 O O . ARG E 1 51 ? -64.173 -5.716 31.576 1.00 56.15 48 ARG E O 1
ATOM 14742 N N . GLY E 1 52 ? -64.334 -7.611 30.363 1.00 48.69 49 GLY E N 1
ATOM 14743 C CA . GLY E 1 52 ? -65.694 -7.918 30.776 1.00 47.41 49 GLY E CA 1
ATOM 14744 C C . GLY E 1 52 ? -65.733 -8.803 32.009 1.00 46.60 49 GLY E C 1
ATOM 14745 O O . GLY E 1 52 ? -64.819 -9.582 32.245 1.00 55.55 49 GLY E O 1
ATOM 14746 N N . VAL E 1 53 ? -66.796 -8.657 32.814 1.00 40.82 50 VAL E N 1
ATOM 14747 C CA . VAL E 1 53 ? -67.096 -9.572 33.903 1.00 39.35 50 VAL E CA 1
ATOM 14748 C C . VAL E 1 53 ? -68.430 -10.264 33.596 1.00 41.15 50 VAL E C 1
ATOM 14749 O O . VAL E 1 53 ? -69.480 -9.635 33.670 1.00 44.15 50 VAL E O 1
ATOM 14753 N N . ALA E 1 54 ? -68.369 -11.555 33.252 1.00 39.73 51 ALA E N 1
ATOM 14754 C CA . ALA E 1 54 ? -69.555 -12.362 32.992 1.00 40.68 51 ALA E CA 1
ATOM 14755 C C . ALA E 1 54 ? -70.256 -12.689 34.314 1.00 39.47 51 ALA E C 1
ATOM 14756 O O . ALA E 1 54 ? -69.625 -13.145 35.260 1.00 42.04 51 ALA E O 1
ATOM 14758 N N . CYS E 1 55 ? -71.570 -12.459 34.362 1.00 37.59 52 CYS E N 1
ATOM 14759 C CA . CYS E 1 55 ? -72.310 -12.597 35.583 1.00 39.77 52 CYS E CA 1
ATOM 14760 C C . CYS E 1 55 ? -73.530 -13.491 35.369 1.00 43.21 52 CYS E C 1
ATOM 14761 O O . CYS E 1 55 ? -74.348 -13.231 34.473 1.00 53.91 52 CYS E O 1
ATOM 14764 N N . LEU E 1 56 ? -73.626 -14.529 36.209 1.00 44.05 53 LEU E N 1
ATOM 14765 C CA . LEU E 1 56 ? -74.657 -15.556 36.160 1.00 42.81 53 LEU E CA 1
ATOM 14766 C C . LEU E 1 56 ? -75.407 -15.565 37.496 1.00 38.48 53 LEU E C 1
ATOM 14767 O O . LEU E 1 56 ? -74.861 -15.971 38.514 1.00 37.77 53 LEU E O 1
ATOM 14772 N N . HIS E 1 57 ? -76.655 -15.098 37.481 1.00 39.42 54 HIS E N 1
ATOM 14773 C CA . HIS E 1 57 ? -77.404 -14.905 38.714 1.00 43.45 54 HIS E CA 1
ATOM 14774 C C . HIS E 1 57 ? -78.909 -14.952 38.447 1.00 42.00 54 HIS E C 1
ATOM 14775 O O . HIS E 1 57 ? -79.347 -14.867 37.312 1.00 44.26 54 HIS E O 1
ATOM 14782 N N . ALA E 1 58 ? -79.672 -15.044 39.534 1.00 39.65 55 ALA E N 1
ATOM 14783 C CA . ALA E 1 58 ? -81.102 -14.908 39.508 1.00 43.52 55 ALA E CA 1
ATOM 14784 C C . ALA E 1 58 ? -81.473 -13.439 39.776 1.00 45.16 55 ALA E C 1
ATOM 14785 O O . ALA E 1 58 ? -80.617 -12.589 39.755 1.00 45.37 55 ALA E O 1
ATOM 14787 N N . ASN E 1 59 ? -82.753 -13.147 40.011 1.00 45.03 56 ASN E N 1
ATOM 14788 C CA . ASN E 1 59 ? -83.209 -11.821 40.372 1.00 43.99 56 ASN E CA 1
ATOM 14789 C C . ASN E 1 59 ? -83.056 -11.650 41.884 1.00 44.73 56 ASN E C 1
ATOM 14790 O O . ASN E 1 59 ? -84.023 -11.741 42.614 1.00 47.90 56 ASN E O 1
ATOM 14795 N N . THR E 1 60 ? -81.828 -11.371 42.327 1.00 46.68 57 THR E N 1
ATOM 14796 C CA . THR E 1 60 ? -81.467 -11.187 43.753 1.00 43.75 57 THR E CA 1
ATOM 14797 C C . THR E 1 60 ? -80.889 -9.784 43.955 1.00 46.46 57 THR E C 1
ATOM 14798 O O . THR E 1 60 ? -80.326 -9.195 43.037 1.00 53.09 57 THR E O 1
ATOM 14802 N N . TRP E 1 61 ? -80.968 -9.274 45.181 1.00 43.24 58 TRP E N 1
ATOM 14803 C CA . TRP E 1 61 ? -80.495 -7.935 45.460 1.00 41.88 58 TRP E CA 1
ATOM 14804 C C . TRP E 1 61 ? -78.966 -7.849 45.318 1.00 43.08 58 TRP E C 1
ATOM 14805 O O . TRP E 1 61 ? -78.432 -6.796 45.002 1.00 43.51 58 TRP E O 1
ATOM 14816 N N . ARG E 1 62 ? -78.256 -8.956 45.552 1.00 43.77 59 ARG E N 1
ATOM 14817 C CA . ARG E 1 62 ? -76.810 -8.956 45.428 1.00 42.39 59 ARG E CA 1
ATOM 14818 C C . ARG E 1 62 ? -76.405 -8.790 43.957 1.00 39.56 59 ARG E C 1
ATOM 14819 O O . ARG E 1 62 ? -75.358 -8.237 43.655 1.00 37.73 59 ARG E O 1
ATOM 14827 N N . ALA E 1 63 ? -77.246 -9.264 43.037 1.00 39.13 60 ALA E N 1
ATOM 14828 C CA . ALA E 1 63 ? -76.925 -9.175 41.623 1.00 37.21 60 ALA E CA 1
ATOM 14829 C C . ALA E 1 63 ? -77.009 -7.721 41.140 1.00 37.52 60 ALA E C 1
ATOM 14830 O O . ALA E 1 63 ? -76.360 -7.352 40.138 1.00 43.62 60 ALA E O 1
ATOM 14832 N N . ILE E 1 64 ? -77.828 -6.914 41.833 1.00 34.99 61 ILE E N 1
ATOM 14833 C CA . ILE E 1 64 ? -77.945 -5.482 41.595 1.00 33.94 61 ILE E CA 1
ATOM 14834 C C . ILE E 1 64 ? -76.598 -4.814 41.930 1.00 36.05 61 ILE E C 1
ATOM 14835 O O . ILE E 1 64 ? -76.066 -3.988 41.124 1.00 37.16 61 ILE E O 1
ATOM 14840 N N . ALA E 1 65 ? -76.068 -5.176 43.109 1.00 34.62 62 ALA E N 1
ATOM 14841 C CA . ALA E 1 65 ? -74.772 -4.720 43.612 1.00 34.81 62 ALA E CA 1
ATOM 14842 C C . ALA E 1 65 ? -73.642 -5.143 42.664 1.00 33.15 62 ALA E C 1
ATOM 14843 O O . ALA E 1 65 ? -72.707 -4.370 42.423 1.00 29.88 62 ALA E O 1
ATOM 14845 N N . LEU E 1 66 ? -73.728 -6.370 42.143 1.00 32.08 63 LEU E N 1
ATOM 14846 C CA . LEU E 1 66 ? -72.642 -6.913 41.351 1.00 33.33 63 LEU E CA 1
ATOM 14847 C C . LEU E 1 66 ? -72.459 -6.071 40.083 1.00 35.05 63 LEU E C 1
ATOM 14848 O O . LEU E 1 66 ? -71.332 -5.744 39.709 1.00 32.04 63 LEU E O 1
ATOM 14853 N N . ARG E 1 67 ? -73.572 -5.725 39.426 1.00 38.48 64 ARG E N 1
ATOM 14854 C CA . ARG E 1 67 ? -73.512 -4.992 38.155 1.00 38.65 64 ARG E CA 1
ATOM 14855 C C . ARG E 1 67 ? -72.845 -3.632 38.402 1.00 37.73 64 ARG E C 1
ATOM 14856 O O . ARG E 1 67 ? -71.954 -3.211 37.661 1.00 35.04 64 ARG E O 1
ATOM 14864 N N . LEU E 1 68 ? -73.288 -2.980 39.476 1.00 38.69 65 LEU E N 1
ATOM 14865 C CA . LEU E 1 68 ? -72.841 -1.662 39.860 1.00 39.53 65 LEU E CA 1
ATOM 14866 C C . LEU E 1 68 ? -71.346 -1.709 40.201 1.00 37.08 65 LEU E C 1
ATOM 14867 O O . LEU E 1 68 ? -70.597 -0.831 39.821 1.00 35.52 65 LEU E O 1
ATOM 14872 N N . ALA E 1 69 ? -70.923 -2.779 40.876 1.00 37.31 66 ALA E N 1
ATOM 14873 C CA . ALA E 1 69 ? -69.518 -2.986 41.225 1.00 36.75 66 ALA E CA 1
ATOM 14874 C C . ALA E 1 69 ? -68.672 -3.177 39.963 1.00 33.75 66 ALA E C 1
ATOM 14875 O O . ALA E 1 69 ? -67.640 -2.533 39.800 1.00 34.25 66 ALA E O 1
ATOM 14877 N N . VAL E 1 70 ? -69.120 -4.049 39.064 1.00 33.56 67 VAL E N 1
ATOM 14878 C CA . VAL E 1 70 ? -68.399 -4.295 37.816 1.00 35.85 67 VAL E CA 1
ATOM 14879 C C . VAL E 1 70 ? -68.204 -2.975 37.048 1.00 36.22 67 VAL E C 1
ATOM 14880 O O . VAL E 1 70 ? -67.177 -2.761 36.413 1.00 34.70 67 VAL E O 1
ATOM 14884 N N . GLN E 1 71 ? -69.219 -2.107 37.079 1.00 36.44 68 GLN E N 1
ATOM 14885 C CA . GLN E 1 71 ? -69.196 -0.866 36.315 1.00 36.34 68 GLN E CA 1
ATOM 14886 C C . GLN E 1 71 ? -68.321 0.166 37.031 1.00 38.29 68 GLN E C 1
ATOM 14887 O O . GLN E 1 71 ? -67.536 0.865 36.380 1.00 39.79 68 GLN E O 1
ATOM 14893 N N . ALA E 1 72 ? -68.453 0.239 38.364 1.00 38.24 69 ALA E N 1
ATOM 14894 C CA . ALA E 1 72 ? -67.654 1.120 39.214 1.00 39.27 69 ALA E CA 1
ATOM 14895 C C . ALA E 1 72 ? -66.151 0.906 38.985 1.00 40.84 69 ALA E C 1
ATOM 14896 O O . ALA E 1 72 ? -65.409 1.882 38.900 1.00 45.54 69 ALA E O 1
ATOM 14898 N N . ILE E 1 73 ? -65.720 -0.357 38.862 1.00 36.63 70 ILE E N 1
ATOM 14899 C CA . ILE E 1 73 ? -64.298 -0.685 38.714 1.00 35.19 70 ILE E CA 1
ATOM 14900 C C . ILE E 1 73 ? -63.884 -0.624 37.237 1.00 35.27 70 ILE E C 1
ATOM 14901 O O . ILE E 1 73 ? -62.890 -1.213 36.845 1.00 33.47 70 ILE E O 1
ATOM 14906 N N . GLY E 1 74 ? -64.632 0.103 36.418 1.00 37.71 71 GLY E N 1
ATOM 14907 C CA . GLY E 1 74 ? -64.227 0.383 35.042 1.00 39.53 71 GLY E CA 1
ATOM 14908 C C . GLY E 1 74 ? -64.306 -0.823 34.124 1.00 40.51 71 GLY E C 1
ATOM 14909 O O . GLY E 1 74 ? -63.725 -0.804 33.061 1.00 41.01 71 GLY E O 1
ATOM 14910 N N . CYS E 1 75 ? -65.052 -1.861 34.512 1.00 42.78 72 CYS E N 1
ATOM 14911 C CA . CYS E 1 75 ? -65.280 -3.038 33.651 1.00 41.74 72 CYS E CA 1
ATOM 14912 C C . CYS E 1 75 ? -66.661 -2.963 32.981 1.00 41.06 72 CYS E C 1
ATOM 14913 O O . CYS E 1 75 ? -67.495 -2.133 33.352 1.00 39.32 72 CYS E O 1
ATOM 14916 N N . HIS E 1 76 ? -66.886 -3.831 31.986 1.00 40.83 73 HIS E N 1
ATOM 14917 C CA . HIS E 1 76 ? -68.180 -3.910 31.333 1.00 39.57 73 HIS E CA 1
ATOM 14918 C C . HIS E 1 76 ? -68.898 -5.199 31.747 1.00 38.03 73 HIS E C 1
ATOM 14919 O O . HIS E 1 76 ? -68.378 -6.310 31.625 1.00 34.99 73 HIS E O 1
ATOM 14926 N N . TYR E 1 77 ? -70.127 -5.009 32.234 1.00 39.43 74 TYR E N 1
ATOM 14927 C CA . TYR E 1 77 ? -71.015 -6.070 32.673 1.00 39.40 74 TYR E CA 1
ATOM 14928 C C . TYR E 1 77 ? -71.506 -6.882 31.475 1.00 38.16 74 TYR E C 1
ATOM 14929 O O . TYR E 1 77 ? -71.962 -6.318 30.480 1.00 38.14 74 TYR E O 1
ATOM 14938 N N . VAL E 1 78 ? -71.425 -8.209 31.606 1.00 37.73 75 VAL E N 1
ATOM 14939 C CA . VAL E 1 78 ? -71.954 -9.153 30.630 1.00 38.16 75 VAL E CA 1
ATOM 14940 C C . VAL E 1 78 ? -72.933 -10.078 31.355 1.00 40.32 75 VAL E C 1
ATOM 14941 O O . VAL E 1 78 ? -72.518 -11.095 31.915 1.00 43.22 75 VAL E O 1
ATOM 14945 N N . GLY E 1 79 ? -74.218 -9.696 31.352 1.00 42.16 76 GLY E N 1
ATOM 14946 C CA . GLY E 1 79 ? -75.273 -10.462 32.010 1.00 42.28 76 GLY E CA 1
ATOM 14947 C C . GLY E 1 79 ? -75.645 -11.708 31.218 1.00 42.36 76 GLY E C 1
ATOM 14948 O O . GLY E 1 79 ? -76.163 -11.608 30.102 1.00 47.04 76 GLY E O 1
ATOM 14949 N N . LEU E 1 80 ? -75.380 -12.877 31.803 1.00 40.23 77 LEU E N 1
ATOM 14950 C CA . LEU E 1 80 ? -75.727 -14.145 31.194 1.00 40.96 77 LEU E CA 1
ATOM 14951 C C . LEU E 1 80 ? -77.206 -14.462 31.466 1.00 42.52 77 LEU E C 1
ATOM 14952 O O . LEU E 1 80 ? -77.612 -14.726 32.607 1.00 41.47 77 LEU E O 1
ATOM 14957 N N . ARG E 1 81 ? -77.981 -14.443 30.381 1.00 46.47 78 ARG E N 1
ATOM 14958 C CA . ARG E 1 81 ? -79.430 -14.632 30.354 1.00 49.25 78 ARG E CA 1
ATOM 14959 C C . ARG E 1 81 ? -79.793 -16.006 30.915 1.00 48.98 78 ARG E C 1
ATOM 14960 O O . ARG E 1 81 ? -79.205 -17.008 30.521 1.00 45.24 78 ARG E O 1
ATOM 14968 N N . PRO E 1 82 ? -80.764 -16.109 31.855 1.00 54.01 79 PRO E N 1
ATOM 14969 C CA . PRO E 1 82 ? -81.211 -17.409 32.373 1.00 53.48 79 PRO E CA 1
ATOM 14970 C C . PRO E 1 82 ? -81.856 -18.364 31.351 1.00 49.64 79 PRO E C 1
ATOM 14971 O O . PRO E 1 82 ? -81.684 -19.573 31.439 1.00 50.29 79 PRO E O 1
ATOM 14975 N N . THR E 1 83 ? -82.594 -17.810 30.388 1.00 50.81 80 THR E N 1
ATOM 14976 C CA . THR E 1 83 ? -83.317 -18.591 29.364 1.00 52.58 80 THR E CA 1
ATOM 14977 C C . THR E 1 83 ? -82.370 -19.120 28.279 1.00 47.58 80 THR E C 1
ATOM 14978 O O . THR E 1 83 ? -82.760 -19.974 27.496 1.00 44.05 80 THR E O 1
ATOM 14982 N N . ALA E 1 84 ? -81.147 -18.586 28.201 1.00 45.20 81 ALA E N 1
ATOM 14983 C CA . ALA E 1 84 ? -80.222 -18.942 27.128 1.00 41.79 81 ALA E CA 1
ATOM 14984 C C . ALA E 1 84 ? -79.637 -20.334 27.382 1.00 40.31 81 ALA E C 1
ATOM 14985 O O . ALA E 1 84 ? -79.506 -20.780 28.511 1.00 40.30 81 ALA E O 1
ATOM 14987 N N . ALA E 1 85 ? -79.315 -21.017 26.286 1.00 42.36 82 ALA E N 1
ATOM 14988 C CA . ALA E 1 85 ? -78.683 -22.328 26.299 1.00 44.90 82 ALA E CA 1
ATOM 14989 C C . ALA E 1 85 ? -77.238 -22.191 26.778 1.00 45.62 82 ALA E C 1
ATOM 14990 O O . ALA E 1 85 ? -76.649 -21.118 26.672 1.00 42.08 82 ALA E O 1
ATOM 14992 N N . VAL E 1 86 ? -76.683 -23.285 27.306 1.00 47.93 83 VAL E N 1
ATOM 14993 C CA . VAL E 1 86 ? -75.330 -23.302 27.858 1.00 50.00 83 VAL E CA 1
ATOM 14994 C C . VAL E 1 86 ? -74.309 -22.930 26.761 1.00 49.62 83 VAL E C 1
ATOM 14995 O O . VAL E 1 86 ? -73.319 -22.248 27.031 1.00 49.37 83 VAL E O 1
ATOM 14999 N N . THR E 1 87 ? -74.540 -23.382 25.521 1.00 49.19 84 THR E N 1
ATOM 15000 C CA . THR E 1 87 ? -73.562 -23.149 24.434 1.00 48.49 84 THR E CA 1
ATOM 15001 C C . THR E 1 87 ? -73.605 -21.666 24.015 1.00 51.33 84 THR E C 1
ATOM 15002 O O . THR E 1 87 ? -72.554 -21.086 23.763 1.00 51.49 84 THR E O 1
ATOM 15006 N N . GLU E 1 88 ? -74.790 -21.032 23.992 1.00 53.70 85 GLU E N 1
ATOM 15007 C CA . GLU E 1 88 ? -74.955 -19.584 23.703 1.00 50.55 85 GLU E CA 1
ATOM 15008 C C . GLU E 1 88 ? -74.298 -18.742 24.813 1.00 47.98 85 GLU E C 1
ATOM 15009 O O . GLU E 1 88 ? -73.568 -17.798 24.526 1.00 45.73 85 GLU E O 1
ATOM 15015 N N . GLN E 1 89 ? -74.568 -19.078 26.081 1.00 49.01 86 GLN E N 1
ATOM 15016 C CA . GLN E 1 89 ? -73.969 -18.391 27.241 1.00 49.15 86 GLN E CA 1
ATOM 15017 C C . GLN E 1 89 ? -72.440 -18.462 27.133 1.00 47.84 86 GLN E C 1
ATOM 15018 O O . GLN E 1 89 ? -71.758 -17.470 27.327 1.00 52.16 86 GLN E O 1
ATOM 15024 N N . ALA E 1 90 ? -71.920 -19.651 26.813 1.00 48.23 87 ALA E N 1
ATOM 15025 C CA . ALA E 1 90 ? -70.477 -19.929 26.782 1.00 48.75 87 ALA E CA 1
ATOM 15026 C C . ALA E 1 90 ? -69.791 -19.133 25.659 1.00 49.40 87 ALA E C 1
ATOM 15027 O O . ALA E 1 90 ? -68.734 -18.589 25.856 1.00 48.73 87 ALA E O 1
ATOM 15029 N N . ARG E 1 91 ? -70.411 -19.081 24.476 1.00 52.17 88 ARG E N 1
ATOM 15030 C CA . ARG E 1 91 ? -69.913 -18.281 23.341 1.00 54.26 88 ARG E CA 1
ATOM 15031 C C . ARG E 1 91 ? -69.849 -16.803 23.747 1.00 51.83 88 ARG E C 1
ATOM 15032 O O . ARG E 1 91 ? -68.886 -16.105 23.407 1.00 60.16 88 ARG E O 1
ATOM 15040 N N . ALA E 1 92 ? -70.844 -16.352 24.520 1.00 45.88 89 ALA E N 1
ATOM 15041 C CA . ALA E 1 92 ? -70.926 -14.955 24.987 1.00 42.28 89 ALA E CA 1
ATOM 15042 C C . ALA E 1 92 ? -69.737 -14.634 25.895 1.00 40.01 89 ALA E C 1
ATOM 15043 O O . ALA E 1 92 ? -69.158 -13.566 25.796 1.00 41.84 89 ALA E O 1
ATOM 15045 N N . ILE E 1 93 ? -69.379 -15.569 26.775 1.00 38.93 90 ILE E N 1
ATOM 15046 C CA . ILE E 1 93 ? -68.290 -15.347 27.724 1.00 39.69 90 ILE E CA 1
ATOM 15047 C C . ILE E 1 93 ? -66.997 -15.096 26.935 1.00 40.86 90 ILE E C 1
ATOM 15048 O O . ILE E 1 93 ? -66.263 -14.170 27.258 1.00 43.20 90 ILE E O 1
ATOM 15053 N N . ALA E 1 94 ? -66.753 -15.915 25.903 1.00 40.43 91 ALA E N 1
ATOM 15054 C CA . ALA E 1 94 ? -65.533 -15.878 25.101 1.00 45.79 91 ALA E CA 1
ATOM 15055 C C . ALA E 1 94 ? -65.457 -14.564 24.320 1.00 49.74 91 ALA E C 1
ATOM 15056 O O . ALA E 1 94 ? -64.430 -13.847 24.376 1.00 52.25 91 ALA E O 1
ATOM 15058 N N . ALA E 1 95 ? -66.554 -14.256 23.613 1.00 48.67 92 ALA E N 1
ATOM 15059 C CA . ALA E 1 95 ? -66.614 -13.148 22.671 1.00 51.43 92 ALA E CA 1
ATOM 15060 C C . ALA E 1 95 ? -66.506 -11.797 23.393 1.00 50.46 92 ALA E C 1
ATOM 15061 O O . ALA E 1 95 ? -66.094 -10.826 22.780 1.00 55.40 92 ALA E O 1
ATOM 15063 N N . ALA E 1 96 ? -66.882 -11.741 24.673 1.00 49.26 93 ALA E N 1
ATOM 15064 C CA . ALA E 1 96 ? -66.978 -10.481 25.415 1.00 55.07 93 ALA E CA 1
ATOM 15065 C C . ALA E 1 96 ? -65.644 -10.110 26.070 1.00 56.44 93 ALA E C 1
ATOM 15066 O O . ALA E 1 96 ? -65.561 -9.050 26.711 1.00 51.16 93 ALA E O 1
ATOM 15068 N N . ASP E 1 97 ? -64.639 -10.997 25.928 1.00 59.61 94 ASP E N 1
ATOM 15069 C CA . ASP E 1 97 ? -63.292 -10.826 26.517 1.00 62.88 94 ASP E CA 1
ATOM 15070 C C . ASP E 1 97 ? -63.432 -10.760 28.046 1.00 55.35 94 ASP E C 1
ATOM 15071 O O . ASP E 1 97 ? -62.991 -9.786 28.709 1.00 55.25 94 ASP E O 1
ATOM 15076 N N . SER E 1 98 ? -64.038 -11.825 28.589 1.00 50.67 95 SER E N 1
ATOM 15077 C CA . SER E 1 98 ? -64.360 -11.913 30.009 1.00 54.12 95 SER E CA 1
ATOM 15078 C C . SER E 1 98 ? -63.092 -12.231 30.816 1.00 55.13 95 SER E C 1
ATOM 15079 O O . SER E 1 98 ? -62.398 -13.199 30.543 1.00 58.95 95 SER E O 1
ATOM 15082 N N . ALA E 1 99 ? -62.820 -11.414 31.832 1.00 56.47 96 ALA E N 1
ATOM 15083 C CA . ALA E 1 99 ? -61.700 -11.622 32.750 1.00 53.15 96 ALA E CA 1
ATOM 15084 C C . ALA E 1 99 ? -62.143 -12.403 33.995 1.00 49.90 96 ALA E C 1
ATOM 15085 O O . ALA E 1 99 ? -61.305 -12.715 34.857 1.00 48.60 96 ALA E O 1
ATOM 15087 N N . ALA E 1 100 ? -63.444 -12.703 34.091 1.00 48.97 97 ALA E N 1
ATOM 15088 C CA . ALA E 1 100 ? -64.000 -13.374 35.252 1.00 45.50 97 ALA E CA 1
ATOM 15089 C C . ALA E 1 100 ? -65.397 -13.914 34.926 1.00 46.93 97 ALA E C 1
ATOM 15090 O O . ALA E 1 100 ? -66.066 -13.393 34.044 1.00 46.83 97 ALA E O 1
ATOM 15092 N N . LEU E 1 101 ? -65.802 -14.963 35.654 1.00 43.96 98 LEU E N 1
ATOM 15093 C CA . LEU E 1 101 ? -67.171 -15.399 35.756 1.00 39.08 98 LEU E CA 1
ATOM 15094 C C . LEU E 1 101 ? -67.570 -15.359 37.231 1.00 38.96 98 LEU E C 1
ATOM 15095 O O . LEU E 1 101 ? -67.036 -16.088 38.031 1.00 41.48 98 LEU E O 1
ATOM 15100 N N . VAL E 1 102 ? -68.504 -14.477 37.574 1.00 39.90 99 VAL E N 1
ATOM 15101 C CA . VAL E 1 102 ? -69.077 -14.421 38.896 1.00 40.45 99 VAL E CA 1
ATOM 15102 C C . VAL E 1 102 ? -70.451 -15.089 38.809 1.00 42.12 99 VAL E C 1
ATOM 15103 O O . VAL E 1 102 ? -71.216 -14.778 37.899 1.00 41.67 99 VAL E O 1
ATOM 15107 N N . PHE E 1 103 ? -70.745 -16.002 39.741 1.00 42.90 100 PHE E N 1
ATOM 15108 C CA . PHE E 1 103 ? -72.020 -16.716 39.730 1.00 43.23 100 PHE E CA 1
ATOM 15109 C C . PHE E 1 103 ? -72.557 -16.881 41.154 1.00 43.31 100 PHE E C 1
ATOM 15110 O O . PHE E 1 103 ? -71.833 -16.721 42.125 1.00 50.00 100 PHE E O 1
ATOM 15118 N N . GLU E 1 104 ? -73.849 -17.200 41.246 1.00 43.08 101 GLU E N 1
ATOM 15119 C CA . GLU E 1 104 ? -74.541 -17.421 42.504 1.00 46.83 101 GLU E CA 1
ATOM 15120 C C . GLU E 1 104 ? -74.613 -18.919 42.802 1.00 50.42 101 GLU E C 1
ATOM 15121 O O . GLU E 1 104 ? -74.644 -19.726 41.877 1.00 49.56 101 GLU E O 1
ATOM 15127 N N . PRO E 1 105 ? -74.671 -19.330 44.094 1.00 59.49 102 PRO E N 1
ATOM 15128 C CA . PRO E 1 105 ? -74.806 -20.741 44.460 1.00 61.77 102 PRO E CA 1
ATOM 15129 C C . PRO E 1 105 ? -75.918 -21.470 43.689 1.00 58.96 102 PRO E C 1
ATOM 15130 O O . PRO E 1 105 ? -75.680 -22.548 43.145 1.00 59.23 102 PRO E O 1
ATOM 15134 N N . SER E 1 106 ? -77.095 -20.832 43.611 1.00 53.10 103 SER E N 1
ATOM 15135 C CA . SER E 1 106 ? -78.297 -21.422 43.056 1.00 51.88 103 SER E CA 1
ATOM 15136 C C . SER E 1 106 ? -78.092 -21.907 41.612 1.00 51.97 103 SER E C 1
ATOM 15137 O O . SER E 1 106 ? -78.892 -22.693 41.135 1.00 54.28 103 SER E O 1
ATOM 15140 N N . VAL E 1 107 ? -77.031 -21.457 40.924 1.00 54.42 104 VAL E N 1
ATOM 15141 C CA . VAL E 1 107 ? -76.813 -21.788 39.501 1.00 53.61 104 VAL E CA 1
ATOM 15142 C C . VAL E 1 107 ? -75.407 -22.380 39.288 1.00 48.41 104 VAL E C 1
ATOM 15143 O O . VAL E 1 107 ? -74.875 -22.323 38.180 1.00 47.61 104 VAL E O 1
ATOM 15147 N N . GLU E 1 108 ? -74.841 -22.979 40.338 1.00 47.64 105 GLU E N 1
ATOM 15148 C CA . GLU E 1 108 ? -73.507 -23.627 40.309 1.00 46.19 105 GLU E CA 1
ATOM 15149 C C . GLU E 1 108 ? -73.456 -24.717 39.226 1.00 39.66 105 GLU E C 1
ATOM 15150 O O . GLU E 1 108 ? -72.466 -24.868 38.510 1.00 35.05 105 GLU E O 1
ATOM 15152 N N . ALA E 1 109 ? -74.540 -25.486 39.120 1.00 40.00 106 ALA E N 1
ATOM 15153 C CA . ALA E 1 109 ? -74.614 -26.550 38.135 1.00 43.46 106 ALA E CA 1
ATOM 15154 C C . ALA E 1 109 ? -74.338 -25.967 36.743 1.00 43.29 106 ALA E C 1
ATOM 15155 O O . ALA E 1 109 ? -73.512 -26.507 36.014 1.00 46.11 106 ALA E O 1
ATOM 15157 N N . ARG E 1 110 ? -75.011 -24.862 36.397 1.00 41.17 107 ARG E N 1
ATOM 15158 C CA . ARG E 1 110 ? -74.852 -24.232 35.091 1.00 46.04 107 ARG E CA 1
ATOM 15159 C C . ARG E 1 110 ? -73.444 -23.626 34.972 1.00 44.08 107 ARG E C 1
ATOM 15160 O O . ARG E 1 110 ? -72.848 -23.635 33.894 1.00 43.67 107 ARG E O 1
ATOM 15168 N N . ALA E 1 111 ? -72.924 -23.077 36.071 1.00 43.14 108 ALA E N 1
ATOM 15169 C CA . ALA E 1 111 ? -71.597 -22.464 36.057 1.00 48.65 108 ALA E CA 1
ATOM 15170 C C . ALA E 1 111 ? -70.544 -23.516 35.690 1.00 46.83 108 ALA E C 1
ATOM 15171 O O . ALA E 1 111 ? -69.645 -23.246 34.887 1.00 42.69 108 ALA E O 1
ATOM 15173 N N . ALA E 1 112 ? -70.660 -24.699 36.301 1.00 46.47 109 ALA E N 1
ATOM 15174 C CA . ALA E 1 112 ? -69.748 -25.807 36.054 1.00 52.27 109 ALA E CA 1
ATOM 15175 C C . ALA E 1 112 ? -69.842 -26.227 34.578 1.00 50.13 109 ALA E C 1
ATOM 15176 O O . ALA E 1 112 ? -68.838 -26.280 33.867 1.00 47.10 109 ALA E O 1
ATOM 15178 N N . ASP E 1 113 ? -71.075 -26.479 34.136 1.00 50.41 110 ASP E N 1
ATOM 15179 C CA . ASP E 1 113 ? -71.408 -26.779 32.747 1.00 56.92 110 ASP E CA 1
ATOM 15180 C C . ASP E 1 113 ? -70.667 -25.805 31.803 1.00 56.59 110 ASP E C 1
ATOM 15181 O O . ASP E 1 113 ? -70.028 -26.223 30.827 1.00 52.44 110 ASP E O 1
ATOM 15186 N N . LEU E 1 114 ? -70.768 -24.502 32.105 1.00 58.35 111 LEU E N 1
ATOM 15187 C CA . LEU E 1 114 ? -70.179 -23.422 31.295 1.00 60.24 111 LEU E CA 1
ATOM 15188 C C . LEU E 1 114 ? -68.656 -23.565 31.242 1.00 61.60 111 LEU E C 1
ATOM 15189 O O . LEU E 1 114 ? -68.057 -23.390 30.187 1.00 58.42 111 LEU E O 1
ATOM 15194 N N . LEU E 1 115 ? -68.057 -23.880 32.396 1.00 57.90 112 LEU E N 1
ATOM 15195 C CA . LEU E 1 115 ? -66.608 -23.833 32.571 1.00 51.99 112 LEU E CA 1
ATOM 15196 C C . LEU E 1 115 ? -65.938 -25.049 31.923 1.00 53.31 112 LEU E C 1
ATOM 15197 O O . LEU E 1 115 ? -64.745 -24.993 31.645 1.00 58.06 112 LEU E O 1
ATOM 15202 N N . GLU E 1 116 ? -66.701 -26.123 31.675 1.00 53.52 113 GLU E N 1
ATOM 15203 C CA . GLU E 1 116 ? -66.228 -27.241 30.864 1.00 54.09 113 GLU E CA 1
ATOM 15204 C C . GLU E 1 116 ? -66.023 -26.753 29.419 1.00 54.65 113 GLU E C 1
ATOM 15205 O O . GLU E 1 116 ? -65.113 -27.216 28.734 1.00 60.92 113 GLU E O 1
ATOM 15211 N N . ARG E 1 117 ? -66.858 -25.803 28.968 1.00 54.51 114 ARG E N 1
ATOM 15212 C CA . ARG E 1 117 ? -66.939 -25.385 27.558 1.00 55.10 114 ARG E CA 1
ATOM 15213 C C . ARG E 1 117 ? -65.997 -24.210 27.255 1.00 54.19 114 ARG E C 1
ATOM 15214 O O . ARG E 1 117 ? -65.569 -24.061 26.129 1.00 55.09 114 ARG E O 1
ATOM 15222 N N . VAL E 1 118 ? -65.714 -23.353 28.236 1.00 57.33 115 VAL E N 1
ATOM 15223 C CA . VAL E 1 118 ? -64.943 -22.130 27.992 1.00 63.28 115 VAL E CA 1
ATOM 15224 C C . VAL E 1 118 ? -64.082 -21.824 29.226 1.00 62.70 115 VAL E C 1
ATOM 15225 O O . VAL E 1 118 ? -64.480 -22.088 30.346 1.00 58.15 115 VAL E O 1
ATOM 15229 N N . SER E 1 119 ? -62.882 -21.273 28.993 1.00 66.10 116 SER E N 1
ATOM 15230 C CA . SER E 1 119 ? -61.940 -20.918 30.029 1.00 63.01 116 SER E CA 1
ATOM 15231 C C . SER E 1 119 ? -62.141 -19.453 30.435 1.00 59.88 116 SER E C 1
ATOM 15232 O O . SER E 1 119 ? -62.619 -18.648 29.658 1.00 51.71 116 SER E O 1
ATOM 15235 N N . VAL E 1 120 ? -61.736 -19.136 31.667 1.00 62.17 117 VAL E N 1
ATOM 15236 C CA . VAL E 1 120 ? -61.776 -17.796 32.235 1.00 63.67 117 VAL E CA 1
ATOM 15237 C C . VAL E 1 120 ? -60.685 -17.698 33.303 1.00 63.54 117 VAL E C 1
ATOM 15238 O O . VAL E 1 120 ? -60.592 -18.5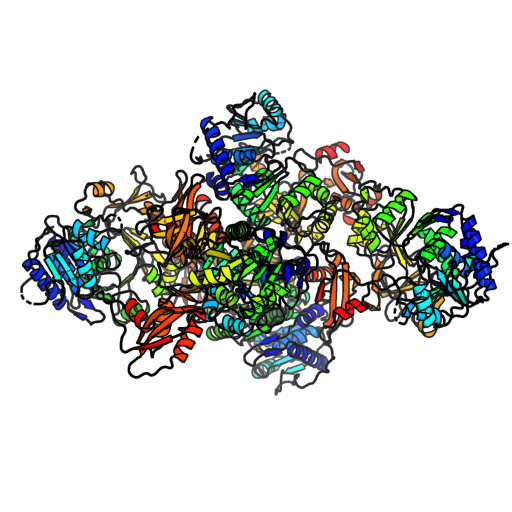56 34.180 1.00 69.11 117 VAL E O 1
ATOM 15240 N N . PRO E 1 121 ? -59.854 -16.634 33.306 1.00 65.30 118 PRO E N 1
ATOM 15241 C CA . PRO E 1 121 ? -58.845 -16.421 34.348 1.00 65.65 118 PRO E CA 1
ATOM 15242 C C . PRO E 1 121 ? -59.313 -16.609 35.803 1.00 61.35 118 PRO E C 1
ATOM 15243 O O . PRO E 1 121 ? -58.670 -17.307 36.574 1.00 59.57 118 PRO E O 1
ATOM 15247 N N . VAL E 1 122 ? -60.428 -15.969 36.163 1.00 59.17 119 VAL E N 1
ATOM 15248 C CA . VAL E 1 122 ? -60.884 -15.896 37.541 1.00 56.60 119 VAL E CA 1
ATOM 15249 C C . VAL E 1 122 ? -62.332 -16.399 37.608 1.00 55.17 119 VAL E C 1
ATOM 15250 O O . VAL E 1 122 ? -63.138 -16.050 36.779 1.00 53.74 119 VAL E O 1
ATOM 15254 N N . VAL E 1 123 ? -62.626 -17.237 38.604 1.00 51.52 120 VAL E N 1
ATOM 15255 C CA . VAL E 1 123 ? -63.947 -17.785 38.806 1.00 46.91 120 VAL E CA 1
ATOM 15256 C C . VAL E 1 123 ? -64.336 -17.536 40.261 1.00 44.30 120 VAL E C 1
ATOM 15257 O O . VAL E 1 123 ? -63.745 -18.116 41.159 1.00 47.21 120 VAL E O 1
ATOM 15261 N N . LEU E 1 124 ? -65.352 -16.687 40.451 1.00 45.68 121 LEU E N 1
ATOM 15262 C CA . LEU E 1 124 ? -65.795 -16.215 41.764 1.00 45.97 121 LEU E CA 1
ATOM 15263 C C . LEU E 1 124 ? -67.284 -16.528 41.950 1.00 47.89 121 LEU E C 1
ATOM 15264 O O . LEU E 1 124 ? -68.033 -16.651 40.979 1.00 52.71 121 LEU E O 1
ATOM 15269 N N . SER E 1 125 ? -67.703 -16.622 43.217 1.00 47.73 122 SER E N 1
ATOM 15270 C CA . SER E 1 125 ? -69.071 -16.959 43.557 1.00 48.66 122 SER E CA 1
ATOM 15271 C C . SER E 1 125 ? -69.583 -16.071 44.697 1.00 48.49 122 SER E C 1
ATOM 15272 O O . SER E 1 125 ? -68.825 -15.665 45.572 1.00 49.75 122 SER E O 1
ATOM 15275 N N . LEU E 1 126 ? -70.884 -15.771 44.661 1.00 51.55 123 LEU E N 1
ATOM 15276 C CA . LEU E 1 126 ? -71.538 -14.964 45.676 1.00 52.22 123 LEU E CA 1
ATOM 15277 C C . LEU E 1 126 ? -71.979 -15.890 46.810 1.00 59.54 123 LEU E C 1
ATOM 15278 O O . LEU E 1 126 ? -73.138 -16.262 46.901 1.00 63.62 123 LEU E O 1
ATOM 15283 N N . GLY E 1 127 ? -71.032 -16.250 47.677 1.00 67.56 124 GLY E N 1
ATOM 15284 C CA . GLY E 1 127 ? -71.268 -17.203 48.763 1.00 70.51 124 GLY E CA 1
ATOM 15285 C C . GLY E 1 127 ? -70.532 -18.515 48.513 1.00 76.32 124 GLY E C 1
ATOM 15286 O O . GLY E 1 127 ? -70.071 -18.753 47.399 1.00 76.08 124 GLY E O 1
ATOM 15287 N N . PRO E 1 128 ? -70.415 -19.396 49.534 1.00 87.39 125 PRO E N 1
ATOM 15288 C CA . PRO E 1 128 ? -69.565 -20.587 49.452 1.00 84.05 125 PRO E CA 1
ATOM 15289 C C . PRO E 1 128 ? -70.029 -21.546 48.352 1.00 78.39 125 PRO E C 1
ATOM 15290 O O . PRO E 1 128 ? -71.223 -21.759 48.197 1.00 74.96 125 PRO E O 1
ATOM 15294 N N . THR E 1 129 ? -69.072 -22.103 47.608 1.00 72.11 126 THR E N 1
ATOM 15295 C CA . THR E 1 129 ? -69.364 -22.975 46.491 1.00 67.57 126 THR E CA 1
ATOM 15296 C C . THR E 1 129 ? -68.129 -23.826 46.148 1.00 71.65 126 THR E C 1
ATOM 15297 O O . THR E 1 129 ? -66.985 -23.491 46.484 1.00 67.00 126 THR E O 1
ATOM 15301 N N . SER E 1 130 ? -68.395 -24.924 45.431 1.00 78.00 127 SER E N 1
ATOM 15302 C CA . SER E 1 130 ? -67.415 -25.937 45.066 1.00 73.65 127 SER E CA 1
ATOM 15303 C C . SER E 1 130 ? -66.511 -25.439 43.928 1.00 72.81 127 SER E C 1
ATOM 15304 O O . SER E 1 130 ? -65.297 -25.464 44.076 1.00 73.92 127 SER E O 1
ATOM 15307 N N . ARG E 1 131 ? -67.110 -24.968 42.819 1.00 74.56 128 ARG E N 1
ATOM 15308 C CA . ARG E 1 131 ? -66.389 -24.703 41.556 1.00 73.62 128 ARG E CA 1
ATOM 15309 C C . ARG E 1 131 ? -65.666 -23.337 41.568 1.00 72.38 128 ARG E C 1
ATOM 15310 O O . ARG E 1 131 ? -64.946 -23.063 40.608 1.00 80.94 128 ARG E O 1
ATOM 15312 N N . GLY E 1 132 ? -65.830 -22.490 42.604 1.00 68.00 129 GLY E N 1
ATOM 15313 C CA . GLY E 1 132 ? -65.281 -21.086 42.589 1.00 68.32 129 GLY E CA 1
ATOM 15314 C C . GLY E 1 132 ? -65.007 -20.495 43.972 1.00 72.70 129 GLY E C 1
ATOM 15315 O O . GLY E 1 132 ? -65.498 -21.014 44.998 1.00 76.66 129 GLY E O 1
ATOM 15316 N N . ARG E 1 133 ? -64.248 -19.381 43.989 1.00 69.96 130 ARG E N 1
ATOM 15317 C CA . ARG E 1 133 ? -63.780 -18.685 45.219 1.00 64.43 130 ARG E CA 1
ATOM 15318 C C . ARG E 1 133 ? -64.863 -17.706 45.704 1.00 60.25 130 ARG E C 1
ATOM 15319 O O . ARG E 1 133 ? -65.341 -16.877 44.956 1.00 60.95 130 ARG E O 1
ATOM 15321 N N . ASP E 1 134 ? -65.214 -17.791 46.990 1.00 57.86 131 ASP E N 1
ATOM 15322 C CA . ASP E 1 134 ? -66.332 -17.043 47.579 1.00 54.58 131 ASP E CA 1
ATOM 15323 C C . ASP E 1 134 ? -65.908 -15.600 47.866 1.00 57.35 131 ASP E C 1
ATOM 15324 O O . ASP E 1 134 ? -65.237 -15.333 48.849 1.00 70.19 131 ASP E O 1
ATOM 15329 N N . ILE E 1 135 ? -66.366 -14.654 47.045 1.00 60.81 132 ILE E N 1
ATOM 15330 C CA . ILE E 1 135 ? -66.173 -13.198 47.283 1.00 65.03 132 ILE E CA 1
ATOM 15331 C C . ILE E 1 135 ? -66.818 -12.805 48.622 1.00 60.08 132 ILE E C 1
ATOM 15332 O O . ILE E 1 135 ? -66.433 -11.866 49.282 1.00 60.44 132 ILE E O 1
ATOM 15337 N N . ALA E 1 137 ? -65.878 -14.129 51.319 1.00 91.60 134 ALA E N 1
ATOM 15338 C CA . ALA E 1 137 ? -65.524 -13.088 52.282 1.00 97.69 134 ALA E CA 1
ATOM 15339 C C . ALA E 1 137 ? -64.097 -13.286 52.844 1.00 97.35 134 ALA E C 1
ATOM 15340 O O . ALA E 1 137 ? -63.941 -13.712 53.992 1.00 99.79 134 ALA E O 1
ATOM 15342 N N . ALA E 1 138 ? -63.057 -12.957 52.057 1.00 90.28 135 ALA E N 1
ATOM 15343 C CA . ALA E 1 138 ? -61.661 -12.799 52.593 1.00 86.55 135 ALA E CA 1
ATOM 15344 C C . ALA E 1 138 ? -61.494 -11.422 53.267 1.00 85.34 135 ALA E C 1
ATOM 15345 O O . ALA E 1 138 ? -62.172 -10.451 52.898 1.00 82.95 135 ALA E O 1
ATOM 15347 N N . SER E 1 139 ? -60.591 -11.345 54.257 1.00 86.72 136 SER E N 1
ATOM 15348 C CA . SER E 1 139 ? -60.598 -10.245 55.281 1.00 83.82 136 SER E CA 1
ATOM 15349 C C . SER E 1 139 ? -60.270 -8.878 54.645 1.00 84.01 136 SER E C 1
ATOM 15350 O O . SER E 1 139 ? -59.223 -8.705 53.985 1.00 77.86 136 SER E O 1
ATOM 15353 N N . VAL E 1 140 ? -61.193 -7.918 54.822 1.00 76.97 137 VAL E N 1
ATOM 15354 C CA . VAL E 1 140 ? -61.154 -6.620 54.141 1.00 73.50 137 VAL E CA 1
ATOM 15355 C C . VAL E 1 140 ? -61.701 -5.556 55.092 1.00 66.20 137 VAL E C 1
ATOM 15356 O O . VAL E 1 140 ? -62.732 -5.768 55.721 1.00 75.87 137 VAL E O 1
ATOM 15360 N N . PRO E 1 141 ? -61.018 -4.397 55.248 1.00 59.64 138 PRO E N 1
ATOM 15361 C CA . PRO E 1 141 ? -61.453 -3.349 56.181 1.00 59.28 138 PRO E CA 1
ATOM 15362 C C . PRO E 1 141 ? -62.880 -2.815 55.954 1.00 55.33 138 PRO E C 1
ATOM 15363 O O . PRO E 1 141 ? -63.275 -2.620 54.820 1.00 50.30 138 PRO E O 1
ATOM 15367 N N . GLU E 1 142 ? -63.597 -2.526 57.049 1.00 51.86 139 GLU E N 1
ATOM 15368 C CA . GLU E 1 142 ? -64.977 -2.049 57.027 1.00 58.44 139 GLU E CA 1
ATOM 15369 C C . GLU E 1 142 ? -65.076 -0.700 56.286 1.00 63.77 139 GLU E C 1
ATOM 15370 O O . GLU E 1 142 ? -66.067 -0.459 55.597 1.00 73.32 139 GLU E O 1
ATOM 15372 N N . GLY E 1 143 ? -64.065 0.171 56.418 1.00 60.22 140 GLY E N 1
ATOM 15373 C CA . GLY E 1 143 ? -64.192 1.594 56.051 1.00 59.16 140 GLY E CA 1
ATOM 15374 C C . GLY E 1 143 ? -63.570 1.953 54.702 1.00 56.81 140 GLY E C 1
ATOM 15375 O O . GLY E 1 143 ? -63.532 3.137 54.345 1.00 42.76 140 GLY E O 1
ATOM 15376 N N . THR E 1 144 ? -63.042 0.962 53.965 1.00 61.54 141 THR E N 1
ATOM 15377 C CA . THR E 1 144 ? -62.507 1.189 52.596 1.00 66.12 141 THR E CA 1
ATOM 15378 C C . THR E 1 144 ? -63.576 1.899 51.763 1.00 69.78 141 THR E C 1
ATOM 15379 O O . THR E 1 144 ? -64.668 1.357 51.578 1.00 73.50 141 THR E O 1
ATOM 15383 N N . PRO E 1 145 ? -63.289 3.079 51.154 1.00 66.96 142 PRO E N 1
ATOM 15384 C CA . PRO E 1 145 ? -64.222 3.724 50.229 1.00 61.86 142 PRO E CA 1
ATOM 15385 C C . PRO E 1 145 ? -64.045 3.178 48.800 1.00 59.70 142 PRO E C 1
ATOM 15386 O O . PRO E 1 145 ? -63.032 2.526 48.521 1.00 60.11 142 PRO E O 1
ATOM 15390 N N . LEU E 1 146 ? -65.043 3.402 47.949 1.00 57.27 143 LEU E N 1
ATOM 15391 C CA . LEU E 1 146 ? -65.067 2.749 46.657 1.00 51.35 143 LEU E CA 1
ATOM 15392 C C . LEU E 1 146 ? -64.045 3.429 45.745 1.00 51.92 143 LEU E C 1
ATOM 15393 O O . LEU E 1 146 ? -64.058 4.643 45.588 1.00 43.28 143 LEU E O 1
ATOM 15398 N N . ARG E 1 147 ? -63.123 2.633 45.184 1.00 56.30 144 ARG E N 1
ATOM 15399 C CA . ARG E 1 147 ? -62.076 3.126 44.298 1.00 53.82 144 ARG E CA 1
ATOM 15400 C C . ARG E 1 147 ? -62.494 2.828 42.845 1.00 53.82 144 ARG E C 1
ATOM 15401 O O . ARG E 1 147 ? -62.318 1.706 42.364 1.00 52.53 144 ARG E O 1
ATOM 15403 N N . TYR E 1 148 ? -63.060 3.845 42.169 1.00 49.61 145 TYR E N 1
ATOM 15404 C CA . TYR E 1 148 ? -63.534 3.758 40.784 1.00 47.76 145 TYR E CA 1
ATOM 15405 C C . TYR E 1 148 ? -62.362 3.773 39.793 1.00 48.17 145 TYR E C 1
ATOM 15406 O O . TYR E 1 148 ? -61.361 4.436 40.015 1.00 51.37 145 TYR E O 1
ATOM 15415 N N . ARG E 1 149 ? -62.498 3.007 38.706 1.00 52.29 146 ARG E N 1
ATOM 15416 C CA . ARG E 1 149 ? -61.579 3.048 37.567 1.00 55.59 146 ARG E CA 1
ATOM 15417 C C . ARG E 1 149 ? -62.416 3.330 36.308 1.00 52.81 146 ARG E C 1
ATOM 15418 O O . ARG E 1 149 ? -63.612 3.080 36.298 1.00 50.70 146 ARG E O 1
ATOM 15426 N N . GLU E 1 150 ? -61.766 3.836 35.254 1.00 55.55 147 GLU E N 1
ATOM 15427 C CA . GLU E 1 150 ? -62.416 4.162 33.984 1.00 52.84 147 GLU E CA 1
ATOM 15428 C C . GLU E 1 150 ? -62.152 3.056 32.954 1.00 52.53 147 GLU E C 1
ATOM 15429 O O . GLU E 1 150 ? -61.013 2.624 32.734 1.00 60.95 147 GLU E O 1
ATOM 15435 N N . HIS E 1 151 ? -63.225 2.610 32.307 1.00 45.42 148 HIS E N 1
ATOM 15436 C CA . HIS E 1 151 ? -63.109 1.744 31.142 1.00 40.54 148 HIS E CA 1
ATOM 15437 C C . HIS E 1 151 ? -62.381 2.512 30.032 1.00 40.04 148 HIS E C 1
ATOM 15438 O O . HIS E 1 151 ? -62.767 3.617 29.664 1.00 38.74 148 HIS E O 1
ATOM 15445 N N . PRO E 1 152 ? -61.266 1.986 29.484 1.00 43.42 149 PRO E N 1
ATOM 15446 C CA . PRO E 1 152 ? -60.558 2.646 28.381 1.00 42.77 149 PRO E CA 1
ATOM 15447 C C . PRO E 1 152 ? -61.442 3.082 27.205 1.00 42.70 149 PRO E C 1
ATOM 15448 O O . PRO E 1 152 ? -61.144 4.099 26.598 1.00 47.91 149 PRO E O 1
ATOM 15452 N N . GLU E 1 153 ? -62.500 2.328 26.894 1.00 46.00 150 GLU E N 1
ATOM 15453 C CA . GLU E 1 153 ? -63.377 2.665 25.730 1.00 45.33 150 GLU E CA 1
ATOM 15454 C C . GLU E 1 153 ? -64.800 3.022 26.198 1.00 40.76 150 GLU E C 1
ATOM 15455 O O . GLU E 1 153 ? -65.700 3.123 25.393 1.00 43.19 150 GLU E O 1
ATOM 15461 N N . GLY E 1 154 ? -64.977 3.274 27.495 1.00 38.08 151 GLY E N 1
ATOM 15462 C CA . GLY E 1 154 ? -66.196 3.901 28.037 1.00 36.74 151 GLY E CA 1
ATOM 15463 C C . GLY E 1 154 ? -67.412 2.987 28.068 1.00 38.31 151 GLY E C 1
ATOM 15464 O O . GLY E 1 154 ? -68.510 3.475 28.198 1.00 44.89 151 GLY E O 1
ATOM 15465 N N . ILE E 1 155 ? -67.223 1.672 27.999 1.00 37.27 152 ILE E N 1
ATOM 15466 C CA . ILE E 1 155 ? -68.307 0.701 27.901 1.00 36.91 152 ILE E CA 1
ATOM 15467 C C . ILE E 1 155 ? -68.761 0.264 29.303 1.00 36.16 152 ILE E C 1
ATOM 15468 O O . ILE E 1 155 ? -67.967 -0.058 30.181 1.00 37.82 152 ILE E O 1
ATOM 15473 N N . ALA E 1 156 ? -70.073 0.257 29.499 1.00 36.48 153 ALA E N 1
ATOM 15474 C CA . ALA E 1 156 ? -70.712 -0.115 30.771 1.00 36.03 153 ALA E CA 1
ATOM 15475 C C . ALA E 1 156 ? -71.273 -1.530 30.689 1.00 33.89 153 ALA E C 1
ATOM 15476 O O . ALA E 1 156 ? -71.248 -2.251 31.680 1.00 37.77 153 ALA E O 1
ATOM 15478 N N . VAL E 1 157 ? -71.792 -1.897 29.514 1.00 33.36 154 VAL E N 1
ATOM 15479 C CA . VAL E 1 157 ? -72.515 -3.153 29.301 1.00 33.46 154 VAL E CA 1
ATOM 15480 C C . VAL E 1 157 ? -72.184 -3.695 27.911 1.00 33.74 154 VAL E C 1
ATOM 15481 O O . VAL E 1 157 ? -72.117 -2.934 26.947 1.00 33.03 154 VAL E O 1
ATOM 15485 N N . VAL E 1 158 ? -72.034 -5.016 27.825 1.00 36.01 155 VAL E N 1
ATOM 15486 C CA . VAL E 1 158 ? -72.158 -5.741 26.567 1.00 36.78 155 VAL E CA 1
ATOM 15487 C C . VAL E 1 158 ? -73.209 -6.836 26.766 1.00 36.90 155 VAL E C 1
ATOM 15488 O O . VAL E 1 158 ? -73.130 -7.604 27.708 1.00 36.95 155 VAL E O 1
ATOM 15492 N N . ALA E 1 159 ? -74.192 -6.865 25.870 1.00 41.97 156 ALA E N 1
ATOM 15493 C CA . ALA E 1 159 ? -75.326 -7.778 25.928 1.00 46.35 156 ALA E CA 1
ATOM 15494 C C . ALA E 1 159 ? -75.490 -8.415 24.547 1.00 45.55 156 ALA E C 1
ATOM 15495 O O . ALA E 1 159 ? -75.495 -7.695 23.537 1.00 46.09 156 ALA E O 1
ATOM 15497 N N . PHE E 1 160 ? -75.635 -9.743 24.523 1.00 48.12 157 PHE E N 1
ATOM 15498 C CA . PHE E 1 160 ? -75.598 -10.488 23.268 1.00 48.03 157 PHE E CA 1
ATOM 15499 C C . PHE E 1 160 ? -77.016 -10.756 22.758 1.00 51.33 157 PHE E C 1
ATOM 15500 O O . PHE E 1 160 ? -77.895 -11.085 23.521 1.00 46.68 157 PHE E O 1
ATOM 15508 N N . THR E 1 161 ? -77.199 -10.603 21.443 1.00 63.95 158 THR E N 1
ATOM 15509 C CA . THR E 1 161 ? -78.509 -10.644 20.786 1.00 73.08 158 THR E CA 1
ATOM 15510 C C . THR E 1 161 ? -78.372 -11.538 19.548 1.00 76.60 158 THR E C 1
ATOM 15511 O O . THR E 1 161 ? -78.413 -11.055 18.428 1.00 82.06 158 THR E O 1
ATOM 15515 N N . SER E 1 162 ? -78.204 -12.848 19.774 1.00 87.68 159 SER E N 1
ATOM 15516 C CA . SER E 1 162 ? -78.121 -13.854 18.678 1.00 96.93 159 SER E CA 1
ATOM 15517 C C . SER E 1 162 ? -79.061 -13.454 17.516 1.00 88.93 159 SER E C 1
ATOM 15518 O O . SER E 1 162 ? -80.164 -12.896 17.720 1.00 74.17 159 SER E O 1
ATOM 15521 N N . GLY E 1 163 ? -78.582 -13.708 16.290 1.00 87.11 160 GLY E N 1
ATOM 15522 C CA . GLY E 1 163 ? -79.199 -13.249 15.028 1.00 88.34 160 GLY E CA 1
ATOM 15523 C C . GLY E 1 163 ? -79.368 -14.389 14.025 1.00 83.96 160 GLY E C 1
ATOM 15524 O O . GLY E 1 163 ? -79.730 -15.497 14.418 1.00 78.91 160 GLY E O 1
ATOM 15525 N N . THR E 1 164 ? -79.123 -14.107 12.735 1.00 73.29 161 THR E N 1
ATOM 15526 C CA . THR E 1 164 ? -79.325 -15.076 11.649 1.00 76.60 161 THR E CA 1
ATOM 15527 C C . THR E 1 164 ? -78.150 -16.058 11.598 1.00 77.19 161 THR E C 1
ATOM 15528 O O . THR E 1 164 ? -78.379 -17.256 11.417 1.00 78.02 161 THR E O 1
ATOM 15532 N N . THR E 1 165 ? -76.920 -15.531 11.754 1.00 76.67 162 THR E N 1
ATOM 15533 C CA . THR E 1 165 ? -75.648 -16.225 11.433 1.00 70.81 162 THR E CA 1
ATOM 15534 C C . THR E 1 165 ? -75.331 -17.258 12.521 1.00 72.57 162 THR E C 1
ATOM 15535 O O . THR E 1 165 ? -74.773 -18.322 12.226 1.00 79.57 162 THR E O 1
ATOM 15537 N N . GLY E 1 166 ? -75.710 -16.949 13.768 1.00 67.51 163 GLY E N 1
ATOM 15538 C CA . GLY E 1 166 ? -75.233 -17.682 14.944 1.00 68.98 163 GLY E CA 1
ATOM 15539 C C . GLY E 1 166 ? -73.869 -17.187 15.422 1.00 74.27 163 GLY E C 1
ATOM 15540 O O . GLY E 1 166 ? -73.274 -17.764 16.342 1.00 69.77 163 GLY E O 1
ATOM 15541 N N . THR E 1 167 ? -73.384 -16.096 14.809 1.00 78.28 164 THR E N 1
ATOM 15542 C CA . THR E 1 167 ? -72.132 -15.414 15.203 1.00 73.78 164 THR E CA 1
ATOM 15543 C C . THR E 1 167 ? -72.468 -14.391 16.294 1.00 65.13 164 THR E C 1
ATOM 15544 O O . THR E 1 167 ? -73.362 -13.572 16.111 1.00 63.32 164 THR E O 1
ATOM 15548 N N . PRO E 1 168 ? -71.756 -14.375 17.447 1.00 66.44 165 PRO E N 1
ATOM 15549 C CA . PRO E 1 168 ? -72.191 -13.685 18.670 1.00 65.56 165 PRO E CA 1
ATOM 15550 C C . PRO E 1 168 ? -73.034 -12.404 18.559 1.00 62.02 165 PRO E C 1
ATOM 15551 O O . PRO E 1 168 ? -74.219 -12.497 18.876 1.00 74.41 165 PRO E O 1
ATOM 15555 N N . LYS E 1 169 ? -72.449 -11.245 18.230 1.00 53.02 166 LYS E N 1
ATOM 15556 C CA . LYS E 1 169 ? -73.163 -9.957 18.171 1.00 56.34 166 LYS E CA 1
ATOM 15557 C C . LYS E 1 169 ? -73.424 -9.451 19.606 1.00 53.95 166 LYS E C 1
ATOM 15558 O O . LYS E 1 169 ? -74.513 -9.568 20.208 1.00 53.70 166 LYS E O 1
ATOM 15564 N N . GLY E 1 170 ? -72.382 -8.815 20.137 1.00 49.66 167 GLY E N 1
ATOM 15565 C CA . GLY E 1 170 ? -72.418 -8.188 21.450 1.00 43.99 167 GLY E CA 1
ATOM 15566 C C . GLY E 1 170 ? -72.702 -6.703 21.329 1.00 40.10 167 GLY E C 1
ATOM 15567 O O . GLY E 1 170 ? -71.868 -5.966 20.847 1.00 41.26 167 GLY E O 1
ATOM 15568 N N . VAL E 1 171 ? -73.888 -6.269 21.759 1.00 37.87 168 VAL E N 1
ATOM 15569 C CA . VAL E 1 171 ? -74.238 -4.854 21.777 1.00 39.01 168 VAL E CA 1
ATOM 15570 C C . VAL E 1 171 ? -73.503 -4.154 22.923 1.00 38.67 168 VAL E C 1
ATOM 15571 O O . VAL E 1 171 ? -73.727 -4.478 24.079 1.00 35.79 168 VAL E O 1
ATOM 15575 N N . ALA E 1 172 ? -72.641 -3.197 22.579 1.00 39.28 169 ALA E N 1
ATOM 15576 C CA . ALA E 1 172 ? -71.839 -2.458 23.560 1.00 37.88 169 ALA E CA 1
ATOM 15577 C C . ALA E 1 172 ? -72.477 -1.097 23.814 1.00 37.46 169 ALA E C 1
ATOM 15578 O O . ALA E 1 172 ? -72.604 -0.291 22.895 1.00 40.29 169 ALA E O 1
ATOM 15580 N N . HIS E 1 173 ? -72.843 -0.845 25.072 1.00 35.87 170 HIS E N 1
ATOM 15581 C CA . HIS E 1 173 ? -73.452 0.423 25.487 1.00 37.35 170 HIS E CA 1
ATOM 15582 C C . HIS E 1 173 ? -72.485 1.216 26.370 1.00 38.62 170 HIS E C 1
ATOM 15583 O O . HIS E 1 173 ? -71.893 0.687 27.310 1.00 37.57 170 HIS E O 1
ATOM 15590 N N . SER E 1 174 ? -72.335 2.502 26.053 1.00 40.33 171 SER E N 1
ATOM 15591 C CA . SER E 1 174 ? -71.419 3.379 26.743 1.00 37.16 171 SER E CA 1
ATOM 15592 C C . SER E 1 174 ? -71.976 3.721 28.132 1.00 38.52 171 SER E C 1
ATOM 15593 O O . SER E 1 174 ? -73.170 3.626 28.384 1.00 38.04 171 SER E O 1
ATOM 15596 N N . SER E 1 175 ? -71.087 4.150 29.023 1.00 38.93 172 SER E N 1
ATOM 15597 C CA . SER E 1 175 ? -71.475 4.680 30.316 1.00 38.59 172 SER E CA 1
ATOM 15598 C C . SER E 1 175 ? -72.333 5.937 30.122 1.00 37.31 172 SER E C 1
ATOM 15599 O O . SER E 1 175 ? -73.207 6.217 30.948 1.00 37.30 172 SER E O 1
ATOM 15602 N N . THR E 1 176 ? -72.073 6.692 29.045 1.00 36.13 173 THR E N 1
ATOM 15603 C CA . THR E 1 176 ? -72.841 7.903 28.749 1.00 37.41 173 THR E CA 1
ATOM 15604 C C . THR E 1 176 ? -74.277 7.535 28.367 1.00 35.62 173 THR E C 1
ATOM 15605 O O . THR E 1 176 ? -75.223 8.190 28.793 1.00 30.61 173 THR E O 1
ATOM 15609 N N . ALA E 1 177 ? -74.398 6.509 27.523 1.00 32.43 174 ALA E N 1
ATOM 15610 C CA . ALA E 1 177 ? -75.661 6.043 27.036 1.00 34.41 174 ALA E CA 1
ATOM 15611 C C . ALA E 1 177 ? -76.533 5.573 28.213 1.00 35.72 174 ALA E C 1
ATOM 15612 O O . ALA E 1 177 ? -77.735 5.902 28.242 1.00 28.75 174 ALA E O 1
ATOM 15614 N N . MET E 1 178 ? -75.929 4.837 29.166 1.00 36.36 175 MET E N 1
ATOM 15615 C CA . MET E 1 178 ? -76.664 4.311 30.330 1.00 38.47 175 MET E CA 1
ATOM 15616 C C . MET E 1 178 ? -77.122 5.464 31.221 1.00 37.01 175 MET E C 1
ATOM 15617 O O . MET E 1 178 ? -78.195 5.376 31.830 1.00 39.05 175 MET E O 1
ATOM 15622 N N . SER E 1 179 ? -76.307 6.520 31.287 1.00 36.68 176 SER E N 1
ATOM 15623 C CA . SER E 1 179 ? -76.675 7.719 32.020 1.00 38.62 176 SER E CA 1
ATOM 15624 C C . SER E 1 179 ? -77.901 8.370 31.370 1.00 34.84 176 SER E C 1
ATOM 15625 O O . SER E 1 179 ? -78.813 8.802 32.071 1.00 35.93 176 SER E O 1
ATOM 15628 N N . ALA E 1 180 ? -77.908 8.444 30.039 1.00 33.25 177 ALA E N 1
ATOM 15629 C CA . ALA E 1 180 ? -79.010 9.049 29.299 1.00 32.28 177 ALA E CA 1
ATOM 15630 C C . ALA E 1 180 ? -80.311 8.275 29.573 1.00 30.47 177 ALA E C 1
ATOM 15631 O O . ALA E 1 180 ? -81.369 8.874 29.672 1.00 32.21 177 ALA E O 1
ATOM 15633 N N . CYS E 1 181 ? -80.209 6.951 29.719 1.00 29.48 178 CYS E N 1
ATOM 15634 C CA . CYS E 1 181 ? -81.351 6.091 29.993 1.00 29.52 178 CYS E CA 1
ATOM 15635 C C . CYS E 1 181 ? -82.017 6.477 31.321 1.00 30.90 178 CYS E C 1
ATOM 15636 O O . CYS E 1 181 ? -83.230 6.356 31.464 1.00 29.40 178 CYS E O 1
ATOM 15639 N N . VAL E 1 182 ? -81.232 6.942 32.293 1.00 31.51 179 VAL E N 1
ATOM 15640 C CA . VAL E 1 182 ? -81.825 7.358 33.561 1.00 33.75 179 VAL E CA 1
ATOM 15641 C C . VAL E 1 182 ? -82.698 8.603 33.314 1.00 36.50 179 VAL E C 1
ATOM 15642 O O . VAL E 1 182 ? -83.809 8.718 33.859 1.00 29.50 179 VAL E O 1
ATOM 15646 N N . ASP E 1 183 ? -82.203 9.526 32.477 1.00 40.27 180 ASP E N 1
ATOM 15647 C CA . ASP E 1 183 ? -82.913 10.776 32.175 1.00 44.18 180 ASP E CA 1
ATOM 15648 C C . ASP E 1 183 ? -84.221 10.467 31.433 1.00 40.73 180 ASP E C 1
ATOM 15649 O O . ASP E 1 183 ? -85.277 11.062 31.726 1.00 41.88 180 ASP E O 1
ATOM 15654 N N . ALA E 1 184 ? -84.131 9.530 30.479 1.00 36.22 181 ALA E N 1
ATOM 15655 C CA . ALA E 1 184 ? -85.275 9.010 29.762 1.00 33.13 181 ALA E CA 1
ATOM 15656 C C . ALA E 1 184 ? -86.278 8.410 30.756 1.00 29.75 181 ALA E C 1
ATOM 15657 O O . ALA E 1 184 ? -87.458 8.751 30.748 1.00 25.72 181 ALA E O 1
ATOM 15659 N N . ALA E 1 185 ? -85.793 7.528 31.625 1.00 30.09 182 ALA E N 1
ATOM 15660 C CA . ALA E 1 185 ? -86.645 6.867 32.610 1.00 34.16 182 ALA E CA 1
ATOM 15661 C C . ALA E 1 185 ? -87.414 7.909 33.430 1.00 37.27 182 ALA E C 1
ATOM 15662 O O . ALA E 1 185 ? -88.613 7.737 33.654 1.00 45.54 182 ALA E O 1
ATOM 15664 N N . VAL E 1 186 ? -86.723 8.970 33.876 1.00 38.75 183 VAL E N 1
ATOM 15665 C CA . VAL E 1 186 ? -87.347 10.033 34.681 1.00 39.76 183 VAL E CA 1
ATOM 15666 C C . VAL E 1 186 ? -88.448 10.702 33.848 1.00 38.87 183 VAL E C 1
ATOM 15667 O O . VAL E 1 186 ? -89.545 11.005 34.367 1.00 38.11 183 VAL E O 1
ATOM 15671 N N . SER E 1 187 ? -88.131 10.941 32.572 1.00 38.65 184 SER E N 1
ATOM 15672 C CA . SER E 1 187 ? -89.021 11.655 31.696 1.00 38.62 184 SER E CA 1
ATOM 15673 C C . SER E 1 187 ? -90.313 10.836 31.495 1.00 37.96 184 SER E C 1
ATOM 15674 O O . SER E 1 187 ? -91.383 11.392 31.446 1.00 35.65 184 SER E O 1
ATOM 15677 N N . MET E 1 188 ? -90.198 9.504 31.426 1.00 39.04 185 MET E N 1
ATOM 15678 C CA . MET E 1 188 ? -91.326 8.595 31.201 1.00 40.48 185 MET E CA 1
ATOM 15679 C C . MET E 1 188 ? -92.097 8.331 32.503 1.00 41.02 185 MET E C 1
ATOM 15680 O O . MET E 1 188 ? -93.323 8.294 32.477 1.00 36.35 185 MET E O 1
ATOM 15685 N N . TYR E 1 189 ? -91.372 8.068 33.605 1.00 35.75 186 TYR E N 1
ATOM 15686 C CA . TYR E 1 189 ? -91.930 7.339 34.755 1.00 36.29 186 TYR E CA 1
ATOM 15687 C C . TYR E 1 189 ? -92.322 8.277 35.903 1.00 39.66 186 TYR E C 1
ATOM 15688 O O . TYR E 1 189 ? -92.978 7.835 36.864 1.00 36.59 186 TYR E O 1
ATOM 15697 N N . GLY E 1 190 ? -91.918 9.556 35.830 1.00 43.70 187 GLY E N 1
ATOM 15698 C CA . GLY E 1 190 ? -92.585 10.611 36.597 1.00 43.16 187 GLY E CA 1
ATOM 15699 C C . GLY E 1 190 ? -92.038 10.745 38.005 1.00 41.82 187 GLY E C 1
ATOM 15700 O O . GLY E 1 190 ? -90.894 10.349 38.237 1.00 42.62 187 GLY E O 1
ATOM 15701 N N . ARG E 1 191 ? -92.863 11.313 38.894 1.00 42.85 188 ARG E N 1
ATOM 15702 C CA . ARG E 1 191 ? -92.432 11.733 40.201 1.00 50.09 188 ARG E CA 1
ATOM 15703 C C . ARG E 1 191 ? -92.050 10.500 41.016 1.00 51.11 188 ARG E C 1
ATOM 15704 O O . ARG E 1 191 ? -92.604 9.413 40.857 1.00 54.16 188 ARG E O 1
ATOM 15712 N N . GLY E 1 192 ? -91.014 10.687 41.825 1.00 52.65 189 GLY E N 1
ATOM 15713 C CA . GLY E 1 192 ? -90.540 9.679 42.750 1.00 52.25 189 GLY E CA 1
ATOM 15714 C C . GLY E 1 192 ? -91.243 9.838 44.092 1.00 53.28 189 GLY E C 1
ATOM 15715 O O . GLY E 1 192 ? -92.230 10.579 44.185 1.00 53.37 189 GLY E O 1
ATOM 15716 N N . PRO E 1 193 ? -90.817 9.007 45.058 1.00 53.28 190 PRO E N 1
ATOM 15717 C CA . PRO E 1 193 ? -90.017 7.813 44.808 1.00 52.21 190 PRO E CA 1
ATOM 15718 C C . PRO E 1 193 ? -90.723 6.743 43.941 1.00 48.98 190 PRO E C 1
ATOM 15719 O O . PRO E 1 193 ? -92.017 6.653 43.991 1.00 45.03 190 PRO E O 1
ATOM 15723 N N . TRP E 1 194 ? -89.928 5.935 43.204 1.00 40.42 191 TRP E N 1
ATOM 15724 C CA . TRP E 1 194 ? -90.524 4.727 42.610 1.00 36.38 191 TRP E CA 1
ATOM 15725 C C . TRP E 1 194 ? -90.341 3.536 43.538 1.00 38.24 191 TRP E C 1
ATOM 15726 O O . TRP E 1 194 ? -89.292 3.339 44.047 1.00 40.65 191 TRP E O 1
ATOM 15737 N N . ARG E 1 195 ? -91.424 2.797 43.769 1.00 42.24 192 ARG E N 1
ATOM 15738 C CA . ARG E 1 195 ? -91.366 1.430 44.271 1.00 46.33 192 ARG E CA 1
ATOM 15739 C C . ARG E 1 195 ? -91.630 0.545 43.046 1.00 42.96 192 ARG E C 1
ATOM 15740 O O . ARG E 1 195 ? -92.779 0.342 42.642 1.00 38.75 192 ARG E O 1
ATOM 15748 N N . PHE E 1 196 ? -90.537 0.081 42.430 1.00 38.61 193 PHE E N 1
ATOM 15749 C CA . PHE E 1 196 ? -90.543 -0.432 41.076 1.00 35.90 193 PHE E CA 1
ATOM 15750 C C . PHE E 1 196 ? -90.402 -1.955 41.123 1.00 34.95 193 PHE E C 1
ATOM 15751 O O . PHE E 1 196 ? -89.347 -2.481 41.502 1.00 31.47 193 PHE E O 1
ATOM 15759 N N . LEU E 1 197 ? -91.470 -2.635 40.683 1.00 35.15 194 LEU E N 1
ATOM 15760 C CA . LEU E 1 197 ? -91.560 -4.074 40.648 1.00 33.73 194 LEU E CA 1
ATOM 15761 C C . LEU E 1 197 ? -90.888 -4.573 39.361 1.00 31.80 194 LEU E C 1
ATOM 15762 O O . LEU E 1 197 ? -91.273 -4.176 38.265 1.00 30.02 194 LEU E O 1
ATOM 15767 N N . ILE E 1 198 ? -89.883 -5.435 39.513 1.00 31.54 195 ILE E N 1
ATOM 15768 C CA . ILE E 1 198 ? -89.137 -5.901 38.384 1.00 34.18 195 ILE E CA 1
ATOM 15769 C C . ILE E 1 198 ? -89.173 -7.420 38.341 1.00 34.85 195 ILE E C 1
ATOM 15770 O O . ILE E 1 198 ? -88.387 -8.070 39.022 1.00 39.06 195 ILE E O 1
ATOM 15775 N N . PRO E 1 199 ? -90.077 -7.998 37.520 1.00 34.70 196 PRO E N 1
ATOM 15776 C CA . PRO E 1 199 ? -90.136 -9.435 37.300 1.00 34.79 196 PRO E CA 1
ATOM 15777 C C . PRO E 1 199 ? -89.402 -9.938 36.051 1.00 35.56 196 PRO E C 1
ATOM 15778 O O . PRO E 1 199 ? -89.437 -11.114 35.738 1.00 35.09 196 PRO E O 1
ATOM 15782 N N . ILE E 1 200 ? -88.783 -9.031 35.301 1.00 35.32 197 ILE E N 1
ATOM 15783 C CA . ILE E 1 200 ? -87.982 -9.427 34.147 1.00 34.21 197 ILE E CA 1
ATOM 15784 C C . ILE E 1 200 ? -86.560 -9.656 34.645 1.00 32.23 197 ILE E C 1
ATOM 15785 O O . ILE E 1 200 ? -86.168 -9.121 35.672 1.00 30.64 197 ILE E O 1
ATOM 15790 N N . PRO E 1 201 ? -85.733 -10.461 33.944 1.00 32.03 198 PRO E N 1
ATOM 15791 C CA . PRO E 1 201 ? -84.414 -10.825 34.462 1.00 33.07 198 PRO E CA 1
ATOM 15792 C C . PRO E 1 201 ? -83.501 -9.606 34.635 1.00 34.63 198 PRO E C 1
ATOM 15793 O O . PRO E 1 201 ? -83.495 -8.737 33.797 1.00 38.22 198 PRO E O 1
ATOM 15797 N N . LEU E 1 202 ? -82.734 -9.589 35.728 1.00 38.29 199 LEU E N 1
ATOM 15798 C CA . LEU E 1 202 ? -81.744 -8.543 36.042 1.00 37.01 199 LEU E CA 1
ATOM 15799 C C . LEU E 1 202 ? -80.570 -8.567 35.058 1.00 37.51 199 LEU E C 1
ATOM 15800 O O . LEU E 1 202 ? -79.784 -7.623 35.031 1.00 42.20 199 LEU E O 1
ATOM 15805 N N . SER E 1 203 ? -80.450 -9.640 34.267 1.00 37.58 200 SER E N 1
ATOM 15806 C CA . SER E 1 203 ? -79.366 -9.779 33.306 1.00 41.60 200 SER E CA 1
ATOM 15807 C C . SER E 1 203 ? -79.494 -8.799 32.121 1.00 42.16 200 SER E C 1
ATOM 15808 O O . SER E 1 203 ? -78.505 -8.528 31.454 1.00 37.73 200 SER E O 1
ATOM 15811 N N . ASP E 1 204 ? -80.697 -8.282 31.843 1.00 45.52 201 ASP E N 1
ATOM 15812 C CA . ASP E 1 204 ? -80.954 -7.381 30.691 1.00 48.12 201 ASP E CA 1
ATOM 15813 C C . ASP E 1 204 ? -81.720 -6.132 31.152 1.00 42.46 201 ASP E C 1
ATOM 15814 O O . ASP E 1 204 ? -81.291 -5.481 32.098 1.00 42.21 201 ASP E O 1
ATOM 15819 N N . LEU E 1 205 ? -82.853 -5.811 30.504 1.00 41.36 202 LEU E N 1
ATOM 15820 C CA . LEU E 1 205 ? -83.510 -4.530 30.744 1.00 39.19 202 LEU E CA 1
ATOM 15821 C C . LEU E 1 205 ? -83.795 -4.369 32.244 1.00 38.35 202 LEU E C 1
ATOM 15822 O O . LEU E 1 205 ? -83.682 -3.274 32.810 1.00 34.06 202 LEU E O 1
ATOM 15827 N N . GLY E 1 206 ? -84.175 -5.476 32.884 1.00 37.40 203 GLY E N 1
ATOM 15828 C CA . GLY E 1 206 ? -84.501 -5.491 34.299 1.00 38.84 203 GLY E CA 1
ATOM 15829 C C . GLY E 1 206 ? -83.432 -4.832 35.154 1.00 38.79 203 GLY E C 1
ATOM 15830 O O . GLY E 1 206 ? -83.737 -4.059 36.070 1.00 38.90 203 GLY E O 1
ATOM 15831 N N . GLY E 1 207 ? -82.174 -5.152 34.849 1.00 40.77 204 GLY E N 1
ATOM 15832 C CA . GLY E 1 207 ? -81.032 -4.646 35.573 1.00 43.36 204 GLY E CA 1
ATOM 15833 C C . GLY E 1 207 ? -80.808 -3.154 35.382 1.00 41.43 204 GLY E C 1
ATOM 15834 O O . GLY E 1 207 ? -80.339 -2.494 36.327 1.00 48.07 204 GLY E O 1
ATOM 15835 N N . GLU E 1 208 ? -81.100 -2.641 34.176 1.00 40.79 205 GLU E N 1
ATOM 15836 C CA . GLU E 1 208 ? -81.011 -1.208 33.906 1.00 42.69 205 GLU E CA 1
ATOM 15837 C C . GLU E 1 208 ? -82.142 -0.469 34.632 1.00 38.48 205 GLU E C 1
ATOM 15838 O O . GLU E 1 208 ? -81.931 0.626 35.160 1.00 41.29 205 GLU E O 1
ATOM 15844 N N . LEU E 1 209 ? -83.338 -1.057 34.658 1.00 34.89 206 LEU E N 1
ATOM 15845 C CA . LEU E 1 209 ? -84.465 -0.414 35.344 1.00 35.82 206 LEU E CA 1
ATOM 15846 C C . LEU E 1 209 ? -84.181 -0.324 36.853 1.00 34.73 206 LEU E C 1
ATOM 15847 O O . LEU E 1 209 ? -84.572 0.648 37.506 1.00 35.81 206 LEU E O 1
ATOM 15852 N N . ALA E 1 210 ? -83.509 -1.347 37.393 1.00 32.94 207 ALA E N 1
ATOM 15853 C CA . ALA E 1 210 ? -83.136 -1.341 38.790 1.00 35.04 207 ALA E CA 1
ATOM 15854 C C . ALA E 1 210 ? -82.197 -0.156 39.054 1.00 36.94 207 ALA E C 1
ATOM 15855 O O . ALA E 1 210 ? -82.361 0.560 40.046 1.00 35.75 207 ALA E O 1
ATOM 15857 N N . GLN E 1 211 ? -81.227 0.047 38.147 1.00 36.08 208 GLN E N 1
ATOM 15858 C CA . GLN E 1 211 ? -80.255 1.136 38.273 1.00 34.88 208 GLN E CA 1
ATOM 15859 C C . GLN E 1 211 ? -80.971 2.496 38.181 1.00 35.82 208 GLN E C 1
ATOM 15860 O O . GLN E 1 211 ? -80.702 3.386 38.991 1.00 38.21 208 GLN E O 1
ATOM 15866 N N . CYS E 1 212 ? -81.892 2.644 37.222 1.00 35.34 209 CYS E N 1
ATOM 15867 C CA . CYS E 1 212 ? -82.695 3.857 37.111 1.00 35.64 209 CYS E CA 1
ATOM 15868 C C . CYS E 1 212 ? -83.447 4.115 38.423 1.00 35.53 209 CYS E C 1
ATOM 15869 O O . CYS E 1 212 ? -83.488 5.245 38.920 1.00 31.77 209 CYS E O 1
ATOM 15872 N N . THR E 1 213 ? -84.025 3.043 38.984 1.00 36.18 210 THR E N 1
ATOM 15873 C CA . THR E 1 213 ? -84.807 3.128 40.203 1.00 36.19 210 THR E CA 1
ATOM 15874 C C . THR E 1 213 ? -83.913 3.586 41.360 1.00 34.30 210 THR E C 1
ATOM 15875 O O . THR E 1 213 ? -84.295 4.484 42.118 1.00 37.08 210 THR E O 1
ATOM 15879 N N . LEU E 1 214 ? -82.733 2.975 41.480 1.00 32.08 211 LEU E N 1
ATOM 15880 C CA . LEU E 1 214 ? -81.819 3.318 42.556 1.00 36.10 211 LEU E CA 1
ATOM 15881 C C . LEU E 1 214 ? -81.365 4.776 42.427 1.00 36.37 211 LEU E C 1
ATOM 15882 O O . LEU E 1 214 ? -81.419 5.516 43.408 1.00 37.68 211 LEU E O 1
ATOM 15887 N N . ALA E 1 215 ? -80.978 5.176 41.211 1.00 34.07 212 ALA E N 1
ATOM 15888 C CA . ALA E 1 215 ? -80.351 6.462 40.964 1.00 35.49 212 ALA E CA 1
ATOM 15889 C C . ALA E 1 215 ? -81.295 7.621 41.294 1.00 35.89 212 ALA E C 1
ATOM 15890 O O . ALA E 1 215 ? -80.842 8.731 41.570 1.00 38.70 212 ALA E O 1
ATOM 15892 N N . THR E 1 216 ? -82.603 7.353 41.235 1.00 35.43 213 THR E N 1
ATOM 15893 C CA . THR E 1 216 ? -83.638 8.371 41.431 1.00 35.03 213 THR E CA 1
ATOM 15894 C C . THR E 1 216 ? -84.173 8.324 42.862 1.00 34.91 213 THR E C 1
ATOM 15895 O O . THR E 1 216 ? -85.103 9.049 43.195 1.00 38.83 213 THR E O 1
ATOM 15899 N N . GLY E 1 217 ? -83.575 7.469 43.691 1.00 33.80 214 GLY E N 1
ATOM 15900 C CA . GLY E 1 217 ? -83.829 7.462 45.126 1.00 35.71 214 GLY E CA 1
ATOM 15901 C C . GLY E 1 217 ? -84.971 6.554 45.522 1.00 34.57 214 GLY E C 1
ATOM 15902 O O . GLY E 1 217 ? -85.486 6.646 46.614 1.00 30.27 214 GLY E O 1
ATOM 15903 N N . GLY E 1 218 ? -85.339 5.652 44.608 1.00 39.59 215 GLY E N 1
ATOM 15904 C CA . GLY E 1 218 ? -86.451 4.730 44.809 1.00 37.68 215 GLY E CA 1
ATOM 15905 C C . GLY E 1 218 ? -85.983 3.397 45.383 1.00 37.44 215 GLY E C 1
ATOM 15906 O O . GLY E 1 218 ? -84.794 3.196 45.715 1.00 41.30 215 GLY E O 1
ATOM 15907 N N . THR E 1 219 ? -86.941 2.475 45.466 1.00 36.56 216 THR E N 1
ATOM 15908 C CA . THR E 1 219 ? -86.775 1.133 45.964 1.00 37.34 216 THR E CA 1
ATOM 15909 C C . THR E 1 219 ? -87.122 0.126 44.859 1.00 37.66 216 THR E C 1
ATOM 15910 O O . THR E 1 219 ? -88.204 0.177 44.300 1.00 34.83 216 THR E O 1
ATOM 15914 N N . VAL E 1 220 ? -86.198 -0.794 44.571 1.00 38.19 217 VAL E N 1
ATOM 15915 C CA . VAL E 1 220 ? -86.455 -1.914 43.683 1.00 39.31 217 VAL E CA 1
ATOM 15916 C C . VAL E 1 220 ? -87.202 -2.997 44.468 1.00 38.59 217 VAL E C 1
ATOM 15917 O O . VAL E 1 220 ? -86.832 -3.273 45.597 1.00 39.85 217 VAL E O 1
ATOM 15921 N N . VAL E 1 221 ? -88.236 -3.574 43.853 1.00 38.64 218 VAL E N 1
ATOM 15922 C CA . VAL E 1 221 ? -88.986 -4.712 44.393 1.00 41.02 218 VAL E CA 1
ATOM 15923 C C . VAL E 1 221 ? -88.796 -5.885 43.428 1.00 40.39 218 VAL E C 1
ATOM 15924 O O . VAL E 1 221 ? -89.204 -5.778 42.271 1.00 42.56 218 VAL E O 1
ATOM 15928 N N . LEU E 1 222 ? -88.193 -6.988 43.888 1.00 39.68 219 LEU E N 1
ATOM 15929 C CA . LEU E 1 222 ? -87.754 -8.083 42.975 1.00 41.29 219 LEU E CA 1
ATOM 15930 C C . LEU E 1 222 ? -88.741 -9.248 43.002 1.00 41.58 219 LEU E C 1
ATOM 15931 O O . LEU E 1 222 ? -89.199 -9.632 44.056 1.00 45.16 219 LEU E O 1
ATOM 15936 N N . LEU E 1 223 ? -89.009 -9.815 41.829 1.00 43.52 220 LEU E N 1
ATOM 15937 C CA . LEU E 1 223 ? -89.604 -11.142 41.685 1.00 45.71 220 LEU E CA 1
ATOM 15938 C C . LEU E 1 223 ? -88.722 -11.987 40.766 1.00 44.35 220 LEU E C 1
ATOM 15939 O O . LEU E 1 223 ? -88.073 -11.459 39.889 1.00 42.35 220 LEU E O 1
ATOM 15944 N N . GLU E 1 224 ? -88.743 -13.306 40.980 1.00 50.96 221 GLU E N 1
ATOM 15945 C CA . GLU E 1 224 ? -87.924 -14.238 40.213 1.00 52.65 221 GLU E CA 1
ATOM 15946 C C . GLU E 1 224 ? -88.483 -14.429 38.797 1.00 50.32 221 GLU E C 1
ATOM 15947 O O . GLU E 1 224 ? -87.746 -14.524 37.845 1.00 44.59 221 GLU E O 1
ATOM 15953 N N . GLU E 1 225 ? -89.810 -14.492 38.682 1.00 53.99 222 GLU E N 1
ATOM 15954 C CA . GLU E 1 225 ? -90.513 -14.715 37.399 1.00 49.64 222 GLU E CA 1
ATOM 15955 C C . GLU E 1 225 ? -91.836 -13.937 37.417 1.00 47.68 222 GLU E C 1
ATOM 15956 O O . GLU E 1 225 ? -92.210 -13.344 38.432 1.00 51.40 222 GLU E O 1
ATOM 15958 N N . PHE E 1 226 ? -92.559 -13.968 36.298 1.00 47.25 223 PHE E N 1
ATOM 15959 C CA . PHE E 1 226 ? -93.903 -13.425 36.233 1.00 48.22 223 PHE E CA 1
ATOM 15960 C C . PHE E 1 226 ? -94.940 -14.518 36.521 1.00 50.70 223 PHE E C 1
ATOM 15961 O O . PHE E 1 226 ? -94.978 -15.526 35.826 1.00 53.33 223 PHE E O 1
ATOM 15969 N N . GLN E 1 227 ? -95.742 -14.316 37.573 1.00 55.09 224 GLN E N 1
ATOM 15970 C CA . GLN E 1 227 ? -96.994 -15.047 37.801 1.00 61.14 224 GLN E CA 1
ATOM 15971 C C . GLN E 1 227 ? -98.044 -14.009 38.176 1.00 59.03 224 GLN E C 1
ATOM 15972 O O . GLN E 1 227 ? -97.781 -13.146 39.000 1.00 64.33 224 GLN E O 1
ATOM 15978 N N . PRO E 1 228 ? -99.251 -14.024 37.579 1.00 57.78 225 PRO E N 1
ATOM 15979 C CA . PRO E 1 228 ? -100.222 -12.954 37.820 1.00 57.01 225 PRO E CA 1
ATOM 15980 C C . PRO E 1 228 ? -100.581 -12.786 39.306 1.00 55.69 225 PRO E C 1
ATOM 15981 O O . PRO E 1 228 ? -100.678 -11.651 39.790 1.00 54.44 225 PRO E O 1
ATOM 15985 N N . ASP E 1 229 ? -100.782 -13.920 40.003 1.00 55.82 226 ASP E N 1
ATOM 15986 C CA . ASP E 1 229 ? -101.162 -13.931 41.415 1.00 54.83 226 ASP E CA 1
ATOM 15987 C C . ASP E 1 229 ? -100.084 -13.183 42.216 1.00 53.12 226 ASP E C 1
ATOM 15988 O O . ASP E 1 229 ? -100.379 -12.286 43.016 1.00 55.90 226 ASP E O 1
ATOM 15990 N N . ALA E 1 230 ? -98.824 -13.556 41.961 1.00 51.38 227 ALA E N 1
ATOM 15991 C CA . ALA E 1 230 ? -97.661 -13.077 42.717 1.00 48.09 227 ALA E CA 1
ATOM 15992 C C . ALA E 1 230 ? -97.461 -11.566 42.517 1.00 46.93 227 ALA E C 1
ATOM 15993 O O . ALA E 1 230 ? -97.174 -10.856 43.488 1.00 49.95 227 ALA E O 1
ATOM 15995 N N . VAL E 1 231 ? -97.597 -11.102 41.264 1.00 41.05 228 VAL E N 1
ATOM 15996 C CA . VAL E 1 231 ? -97.440 -9.699 40.904 1.00 39.84 228 VAL E CA 1
ATOM 15997 C C . VAL E 1 231 ? -98.533 -8.875 41.590 1.00 44.29 228 VAL E C 1
ATOM 15998 O O . VAL E 1 231 ? -98.257 -7.827 42.165 1.00 47.74 228 VAL E O 1
ATOM 16002 N N . LEU E 1 232 ? -99.773 -9.357 41.508 1.00 47.62 229 LEU E N 1
ATOM 16003 C CA . LEU E 1 232 ? -100.901 -8.736 42.208 1.00 49.63 229 LEU E CA 1
ATOM 16004 C C . LEU E 1 232 ? -100.579 -8.590 43.697 1.00 50.67 229 LEU E C 1
ATOM 16005 O O . LEU E 1 232 ? -100.746 -7.508 44.256 1.00 51.21 229 LEU E O 1
ATOM 16010 N N . GLU E 1 233 ? -100.124 -9.688 44.313 1.00 52.05 230 GLU E N 1
ATOM 16011 C CA . GLU E 1 233 ? -99.849 -9.735 45.744 1.00 53.38 230 GLU E CA 1
ATOM 16012 C C . GLU E 1 233 ? -98.739 -8.721 46.052 1.00 53.90 230 GLU E C 1
ATOM 16013 O O . GLU E 1 233 ? -98.876 -7.918 46.968 1.00 61.07 230 GLU E O 1
ATOM 16015 N N . ALA E 1 234 ? -97.671 -8.746 45.245 1.00 49.87 231 ALA E N 1
ATOM 16016 C CA . ALA E 1 234 ? -96.508 -7.877 45.442 1.00 48.27 231 ALA E CA 1
ATOM 16017 C C . ALA E 1 234 ? -96.913 -6.402 45.345 1.00 46.97 231 ALA E C 1
ATOM 16018 O O . ALA E 1 234 ? -96.449 -5.583 46.135 1.00 49.22 231 ALA E O 1
ATOM 16020 N N . ILE E 1 235 ? -97.756 -6.068 44.366 1.00 45.13 232 ILE E N 1
ATOM 16021 C CA . ILE E 1 235 ? -98.143 -4.687 44.164 1.00 47.27 232 ILE E CA 1
ATOM 16022 C C . ILE E 1 235 ? -98.849 -4.176 45.429 1.00 51.53 232 ILE E C 1
ATOM 16023 O O . ILE E 1 235 ? -98.573 -3.079 45.881 1.00 52.70 232 ILE E O 1
ATOM 16028 N N . GLU E 1 236 ? -99.749 -4.985 45.992 1.00 54.90 233 GLU E N 1
ATOM 16029 C CA . GLU E 1 236 ? -100.556 -4.586 47.138 1.00 53.38 233 GLU E CA 1
ATOM 16030 C C . GLU E 1 236 ? -99.699 -4.549 48.407 1.00 54.46 233 GLU E C 1
ATOM 16031 O O . GLU E 1 236 ? -99.743 -3.560 49.152 1.00 53.74 233 GLU E O 1
ATOM 16037 N N . ARG E 1 237 ? -98.918 -5.617 48.628 1.00 50.81 234 ARG E N 1
ATOM 16038 C CA . ARG E 1 237 ? -98.100 -5.812 49.831 1.00 52.60 234 ARG E CA 1
ATOM 16039 C C . ARG E 1 237 ? -97.020 -4.717 49.937 1.00 53.11 234 ARG E C 1
ATOM 16040 O O . ARG E 1 237 ? -96.821 -4.164 51.016 1.00 57.28 234 ARG E O 1
ATOM 16048 N N . GLU E 1 238 ? -96.316 -4.407 48.831 1.00 49.19 235 GLU E N 1
ATOM 16049 C CA . GLU E 1 238 ? -95.198 -3.450 48.844 1.00 47.02 235 GLU E CA 1
ATOM 16050 C C . GLU E 1 238 ? -95.662 -2.062 48.386 1.00 46.02 235 GLU E C 1
ATOM 16051 O O . GLU E 1 238 ? -94.858 -1.127 48.305 1.00 39.62 235 GLU E O 1
ATOM 16057 N N . ARG E 1 239 ? -96.958 -1.927 48.083 1.00 46.72 236 ARG E N 1
ATOM 16058 C CA . ARG E 1 239 ? -97.530 -0.683 47.565 1.00 43.11 236 ARG E CA 1
ATOM 16059 C C . ARG E 1 239 ? -96.668 -0.172 46.400 1.00 41.11 236 ARG E C 1
ATOM 16060 O O . ARG E 1 239 ? -96.281 0.988 46.381 1.00 43.77 236 ARG E O 1
ATOM 16062 N N . ALA E 1 240 ? -96.376 -1.058 45.440 1.00 38.10 237 ALA E N 1
ATOM 16063 C CA . ALA E 1 240 ? -95.549 -0.747 44.275 1.00 34.71 237 ALA E CA 1
ATOM 16064 C C . ALA E 1 240 ? -96.203 0.353 43.429 1.00 33.98 237 ALA E C 1
ATOM 16065 O O . ALA E 1 240 ? -97.410 0.393 43.273 1.00 31.85 237 ALA E O 1
ATOM 16067 N N . THR E 1 241 ? -95.370 1.254 42.906 1.00 33.20 238 THR E N 1
ATOM 16068 C CA . THR E 1 241 ? -95.811 2.390 42.112 1.00 33.25 238 THR E CA 1
ATOM 16069 C C . THR E 1 241 ? -95.595 2.116 40.623 1.00 33.45 238 THR E C 1
ATOM 16070 O O . THR E 1 241 ? -96.258 2.694 39.797 1.00 33.28 238 THR E O 1
ATOM 16074 N N . HIS E 1 242 ? -94.610 1.274 40.314 1.00 33.32 239 HIS E N 1
ATOM 16075 C CA . HIS E 1 242 ? -94.215 0.999 38.960 1.00 32.44 239 HIS E CA 1
ATOM 16076 C C . HIS E 1 242 ? -94.008 -0.503 38.829 1.00 32.68 239 HIS E C 1
ATOM 16077 O O . HIS E 1 242 ? -93.665 -1.169 39.809 1.00 32.02 239 HIS E O 1
ATOM 16084 N N . VAL E 1 243 ? -94.204 -0.995 37.605 1.00 32.82 240 VAL E N 1
ATOM 16085 C CA . VAL E 1 243 ? -93.893 -2.362 37.241 1.00 32.68 240 VAL E CA 1
ATOM 16086 C C . VAL E 1 243 ? -93.636 -2.374 35.736 1.00 34.00 240 VAL E C 1
ATOM 16087 O O . VAL E 1 243 ? -94.222 -1.562 35.000 1.00 32.20 240 VAL E O 1
ATOM 16091 N N . PHE E 1 244 ? -92.762 -3.290 35.298 1.00 35.49 241 PHE E N 1
ATOM 16092 C CA . PHE E 1 244 ? -92.533 -3.503 33.881 1.00 33.31 241 PHE E CA 1
ATOM 16093 C C . PHE E 1 244 ? -92.905 -4.941 33.533 1.00 31.74 241 PHE E C 1
ATOM 16094 O O . PHE E 1 244 ? -92.444 -5.875 34.175 1.00 32.38 241 PHE E O 1
ATOM 16102 N N . LEU E 1 245 ? -93.717 -5.074 32.482 1.00 33.91 242 LEU E N 1
ATOM 16103 C CA . LEU E 1 245 ? -94.298 -6.326 32.006 1.00 36.59 242 LEU E CA 1
ATOM 16104 C C . LEU E 1 245 ? -94.074 -6.461 30.496 1.00 35.81 242 LEU E C 1
ATOM 16105 O O . LEU E 1 245 ? -94.075 -5.477 29.789 1.00 35.47 242 LEU E O 1
ATOM 16110 N N . ALA E 1 246 ? -93.917 -7.689 30.007 1.00 34.02 243 ALA E N 1
ATOM 16111 C CA . ALA E 1 246 ? -94.169 -8.017 28.608 1.00 34.61 243 ALA E CA 1
ATOM 16112 C C . ALA E 1 246 ? -95.659 -7.816 28.334 1.00 37.81 243 ALA E C 1
ATOM 16113 O O . ALA E 1 246 ? -96.486 -7.998 29.228 1.00 39.43 243 ALA E O 1
ATOM 16115 N N . PRO E 1 247 ? -96.057 -7.405 27.114 1.00 36.08 244 PRO E N 1
ATOM 16116 C CA . PRO E 1 247 ? -97.471 -7.147 26.839 1.00 35.36 244 PRO E CA 1
ATOM 16117 C C . PRO E 1 247 ? -98.411 -8.308 27.223 1.00 35.92 244 PRO E C 1
ATOM 16118 O O . PRO E 1 247 ? -99.457 -8.094 27.802 1.00 34.74 244 PRO E O 1
ATOM 16122 N N . ASN E 1 248 ? -98.011 -9.545 26.938 1.00 38.15 245 ASN E N 1
ATOM 16123 C CA . ASN E 1 248 ? -98.861 -10.691 27.232 1.00 41.39 245 ASN E CA 1
ATOM 16124 C C . ASN E 1 248 ? -99.042 -10.813 28.739 1.00 38.83 245 ASN E C 1
ATOM 16125 O O . ASN E 1 248 ? -100.107 -11.235 29.151 1.00 37.50 245 ASN E O 1
ATOM 16130 N N . TRP E 1 249 ? -98.049 -10.394 29.532 1.00 37.28 246 TRP E N 1
ATOM 16131 C CA . TRP E 1 249 ? -98.147 -10.402 30.994 1.00 35.83 246 TRP E CA 1
ATOM 16132 C C . TRP E 1 249 ? -99.171 -9.362 31.450 1.00 35.89 246 TRP E C 1
ATOM 16133 O O . TRP E 1 249 ? -99.911 -9.592 32.398 1.00 36.67 246 TRP E O 1
ATOM 16144 N N . LEU E 1 250 ? -99.188 -8.203 30.791 1.00 33.67 247 LEU E N 1
ATOM 16145 C CA . LEU E 1 250 ? -100.194 -7.203 31.075 1.00 31.91 247 LEU E CA 1
ATOM 16146 C C . LEU E 1 250 ? -101.570 -7.852 30.946 1.00 31.14 247 LEU E C 1
ATOM 16147 O O . LEU E 1 250 ? -102.374 -7.755 31.831 1.00 31.73 247 LEU E O 1
ATOM 16152 N N . TYR E 1 251 ? -101.816 -8.512 29.815 1.00 32.46 248 TYR E N 1
ATOM 16153 C CA . TYR E 1 251 ? -103.134 -9.064 29.559 1.00 32.69 248 TYR E CA 1
ATOM 16154 C C . TYR E 1 251 ? -103.461 -10.118 30.628 1.00 31.96 248 TYR E C 1
ATOM 16155 O O . TYR E 1 251 ? -104.550 -10.105 31.158 1.00 29.08 248 TYR E O 1
ATOM 16164 N N . GLN E 1 252 ? -102.511 -10.996 30.963 1.00 33.71 249 GLN E N 1
ATOM 16165 C CA . GLN E 1 252 ? -102.715 -12.032 31.978 1.00 35.43 249 GLN E CA 1
ATOM 16166 C C . GLN E 1 252 ? -103.037 -11.390 33.333 1.00 39.63 249 GLN E C 1
ATOM 16167 O O . GLN E 1 252 ? -103.878 -11.897 34.072 1.00 50.41 249 GLN E O 1
ATOM 16173 N N . LEU E 1 253 ? -102.358 -10.293 33.675 1.00 41.65 250 LEU E N 1
ATOM 16174 C CA . LEU E 1 253 ? -102.568 -9.618 34.951 1.00 43.86 250 LEU E CA 1
ATOM 16175 C C . LEU E 1 253 ? -103.960 -8.979 34.964 1.00 44.81 250 LEU E C 1
ATOM 16176 O O . LEU E 1 253 ? -104.718 -9.168 35.904 1.00 51.75 250 LEU E O 1
ATOM 16181 N N . ALA E 1 254 ? -104.282 -8.234 33.904 1.00 43.03 251 ALA E N 1
ATOM 16182 C CA . ALA E 1 254 ? -105.514 -7.463 33.801 1.00 40.48 251 ALA E CA 1
ATOM 16183 C C . ALA E 1 254 ? -106.748 -8.385 33.806 1.00 41.51 251 ALA E C 1
ATOM 16184 O O . ALA E 1 254 ? -107.790 -8.009 34.307 1.00 44.58 251 ALA E O 1
ATOM 16186 N N . GLU E 1 255 ? -106.624 -9.584 33.236 1.00 44.50 252 GLU E N 1
ATOM 16187 C CA . GLU E 1 255 ? -107.744 -10.500 33.031 1.00 48.74 252 GLU E CA 1
ATOM 16188 C C . GLU E 1 255 ? -107.864 -11.480 34.206 1.00 50.15 252 GLU E C 1
ATOM 16189 O O . GLU E 1 255 ? -108.833 -12.218 34.297 1.00 50.76 252 GLU E O 1
ATOM 16195 N N . HIS E 1 256 ? -106.909 -11.469 35.142 1.00 54.47 253 HIS E N 1
ATOM 16196 C CA . HIS E 1 256 ? -106.932 -12.400 36.271 1.00 56.91 253 HIS E CA 1
ATOM 16197 C C . HIS E 1 256 ? -108.137 -12.126 37.171 1.00 57.64 253 HIS E C 1
ATOM 16198 O O . HIS E 1 256 ? -108.472 -10.975 37.436 1.00 56.97 253 HIS E O 1
ATOM 16205 N N . PRO E 1 257 ? -108.821 -13.187 37.662 1.00 62.11 254 PRO E N 1
ATOM 16206 C CA . PRO E 1 257 ? -110.041 -13.031 38.467 1.00 60.20 254 PRO E CA 1
ATOM 16207 C C . PRO E 1 257 ? -109.877 -12.289 39.804 1.00 62.13 254 PRO E C 1
ATOM 16208 O O . PRO E 1 257 ? -110.831 -11.681 40.283 1.00 66.84 254 PRO E O 1
ATOM 16212 N N . ALA E 1 258 ? -108.675 -12.359 40.392 1.00 62.62 255 ALA E N 1
ATOM 16213 C CA . ALA E 1 258 ? -108.396 -11.714 41.674 1.00 65.80 255 ALA E CA 1
ATOM 16214 C C . ALA E 1 258 ? -108.179 -10.195 41.538 1.00 67.89 255 ALA E C 1
ATOM 16215 O O . ALA E 1 258 ? -108.023 -9.522 42.542 1.00 74.32 255 ALA E O 1
ATOM 16217 N N . LEU E 1 259 ? -108.145 -9.651 40.317 1.00 66.81 256 LEU E N 1
ATOM 16218 C CA . LEU E 1 259 ? -107.766 -8.248 40.127 1.00 66.94 256 LEU E CA 1
ATOM 16219 C C . LEU E 1 259 ? -108.681 -7.327 40.925 1.00 66.27 256 LEU E C 1
ATOM 16220 O O . LEU E 1 259 ? -108.191 -6.475 41.654 1.00 65.51 256 LEU E O 1
ATOM 16225 N N . PRO E 1 260 ? -110.023 -7.392 40.774 1.00 71.94 257 PRO E N 1
ATOM 16226 C CA . PRO E 1 260 ? -110.909 -6.473 41.496 1.00 73.82 257 PRO E CA 1
ATOM 16227 C C . PRO E 1 260 ? -110.828 -6.614 43.029 1.00 70.68 257 PRO E C 1
ATOM 16228 O O . PRO E 1 260 ? -111.013 -5.628 43.737 1.00 65.49 257 PRO E O 1
ATOM 16232 N N . ARG E 1 261 ? -110.536 -7.833 43.507 1.00 73.39 258 ARG E N 1
ATOM 16233 C CA . ARG E 1 261 ? -110.259 -8.141 44.929 1.00 76.14 258 ARG E CA 1
ATOM 16234 C C . ARG E 1 261 ? -109.037 -7.342 45.429 1.00 75.43 258 ARG E C 1
ATOM 16235 O O . ARG E 1 261 ? -109.021 -6.879 46.566 1.00 72.58 258 ARG E O 1
ATOM 16237 N N . SER E 1 262 ? -108.018 -7.178 44.570 1.00 75.32 259 SER E N 1
ATOM 16238 C CA . SER E 1 262 ? -106.711 -6.573 44.917 1.00 70.09 259 SER E CA 1
ATOM 16239 C C . SER E 1 262 ? -106.789 -5.041 45.001 1.00 67.77 259 SER E C 1
ATOM 16240 O O . SER E 1 262 ? -107.580 -4.403 44.280 1.00 61.06 259 SER E O 1
ATOM 16243 N N . ASP E 1 263 ? -105.931 -4.473 45.864 1.00 64.39 260 ASP E N 1
ATOM 16244 C CA . ASP E 1 263 ? -105.747 -3.022 46.015 1.00 62.54 260 ASP E CA 1
ATOM 16245 C C . ASP E 1 263 ? -104.489 -2.602 45.254 1.00 60.58 260 ASP E C 1
ATOM 16246 O O . ASP E 1 263 ? -103.372 -2.884 45.703 1.00 59.14 260 ASP E O 1
ATOM 16251 N N . LEU E 1 264 ? -104.695 -1.924 44.123 1.00 58.38 261 LEU E N 1
ATOM 16252 C CA . LEU E 1 264 ? -103.601 -1.474 43.276 1.00 56.92 261 LEU E CA 1
ATOM 16253 C C . LEU E 1 264 ? -103.560 0.056 43.242 1.00 56.25 261 LEU E C 1
ATOM 16254 O O . LEU E 1 264 ? -103.046 0.628 42.285 1.00 61.33 261 LEU E O 1
ATOM 16259 N N . SER E 1 265 ? -104.079 0.701 44.294 1.00 55.31 262 SER E N 1
ATOM 16260 C CA . SER E 1 265 ? -104.200 2.170 44.334 1.00 49.70 262 SER E CA 1
ATOM 16261 C C . SER E 1 265 ? -102.818 2.837 44.270 1.00 45.82 262 SER E C 1
ATOM 16262 O O . SER E 1 265 ? -102.723 3.991 43.869 1.00 44.34 262 SER E O 1
ATOM 16264 N N . SER E 1 266 ? -101.766 2.103 44.665 1.00 43.13 263 SER E N 1
ATOM 16265 C CA . SER E 1 266 ? -100.383 2.594 44.665 1.00 40.23 263 SER E CA 1
ATOM 16266 C C . SER E 1 266 ? -99.829 2.786 43.243 1.00 39.22 263 SER E C 1
ATOM 16267 O O . SER E 1 266 ? -98.921 3.593 43.072 1.00 41.37 263 SER E O 1
ATOM 16270 N N . LEU E 1 267 ? -100.364 2.076 42.239 1.00 36.77 264 LEU E N 1
ATOM 16271 C CA . LEU E 1 267 ? -99.778 2.103 40.881 1.00 38.58 264 LEU E CA 1
ATOM 16272 C C . LEU E 1 267 ? -99.865 3.517 40.281 1.00 35.65 264 LEU E C 1
ATOM 16273 O O . LEU E 1 267 ? -100.907 4.127 40.264 1.00 33.91 264 LEU E O 1
ATOM 16278 N N . ARG E 1 268 ? -98.733 4.030 39.812 1.00 35.06 265 ARG E N 1
ATOM 16279 C CA . ARG E 1 268 ? -98.693 5.233 39.014 1.00 38.35 265 ARG E CA 1
ATOM 16280 C C . ARG E 1 268 ? -98.309 4.888 37.566 1.00 37.30 265 ARG E C 1
ATOM 16281 O O . ARG E 1 268 ? -98.636 5.655 36.659 1.00 34.79 265 ARG E O 1
ATOM 16289 N N . ARG E 1 269 ? -97.657 3.734 37.346 1.00 37.19 266 ARG E N 1
ATOM 16290 C CA . ARG E 1 269 ? -97.251 3.324 36.003 1.00 36.51 266 ARG E CA 1
ATOM 16291 C C . ARG E 1 269 ? -97.154 1.798 35.885 1.00 36.93 266 ARG E C 1
ATOM 16292 O O . ARG E 1 269 ? -96.363 1.135 36.555 1.00 38.95 266 ARG E O 1
ATOM 16300 N N . VAL E 1 270 ? -97.983 1.250 34.991 1.00 33.40 267 VAL E N 1
ATOM 16301 C CA . VAL E 1 270 ? -97.852 -0.110 34.546 1.00 31.48 267 VAL E CA 1
ATOM 16302 C C . VAL E 1 270 ? -97.205 -0.060 33.170 1.00 28.91 267 VAL E C 1
ATOM 16303 O O . VAL E 1 270 ? -97.827 0.337 32.216 1.00 25.87 267 VAL E O 1
ATOM 16307 N N . VAL E 1 271 ? -95.923 -0.417 33.122 1.00 30.90 268 VAL E N 1
ATOM 16308 C CA . VAL E 1 271 ? -95.115 -0.237 31.936 1.00 31.75 268 VAL E CA 1
ATOM 16309 C C . VAL E 1 271 ? -95.025 -1.581 31.222 1.00 30.05 268 VAL E C 1
ATOM 16310 O O . VAL E 1 271 ? -94.742 -2.603 31.841 1.00 31.29 268 VAL E O 1
ATOM 16314 N N . TYR E 1 272 ? -95.251 -1.559 29.913 1.00 27.68 269 TYR E N 1
ATOM 16315 C CA . TYR E 1 272 ? -95.199 -2.771 29.136 1.00 30.23 269 TYR E CA 1
ATOM 16316 C C . TYR E 1 272 ? -94.561 -2.451 27.781 1.00 30.89 269 TYR E C 1
ATOM 16317 O O . TYR E 1 272 ? -94.613 -1.340 27.322 1.00 29.98 269 TYR E O 1
ATOM 16326 N N . GLY E 1 273 ? -93.901 -3.444 27.199 1.00 28.63 270 GLY E N 1
ATOM 16327 C CA . GLY E 1 273 ? -93.319 -3.337 25.884 1.00 28.69 270 GLY E CA 1
ATOM 16328 C C . GLY E 1 273 ? -92.368 -4.483 25.610 1.00 29.03 270 GLY E C 1
ATOM 16329 O O . GLY E 1 273 ? -92.256 -5.373 26.406 1.00 30.36 270 GLY E O 1
ATOM 16330 N N . GLY E 1 274 ? -91.731 -4.476 24.448 1.00 28.94 271 GLY E N 1
ATOM 16331 C CA . GLY E 1 274 ? -90.846 -5.532 24.041 1.00 31.55 271 GLY E CA 1
ATOM 16332 C C . GLY E 1 274 ? -91.473 -6.382 22.957 1.00 33.16 271 GLY E C 1
ATOM 16333 O O . GLY E 1 274 ? -90.782 -7.222 22.370 1.00 35.04 271 GLY E O 1
ATOM 16334 N N . ALA E 1 275 ? -92.764 -6.147 22.670 1.00 34.28 272 ALA E N 1
ATOM 16335 C CA . ALA E 1 275 ? -93.482 -6.876 21.624 1.00 33.58 272 ALA E CA 1
ATOM 16336 C C . ALA E 1 275 ? -94.654 -6.035 21.127 1.00 33.12 272 ALA E C 1
ATOM 16337 O O . ALA E 1 275 ? -95.127 -5.172 21.856 1.00 34.53 272 ALA E O 1
ATOM 16339 N N . PRO E 1 276 ? -95.199 -6.284 19.913 1.00 33.70 273 PRO E N 1
ATOM 16340 C CA . PRO E 1 276 ? -96.377 -5.564 19.436 1.00 32.75 273 PRO E CA 1
ATOM 16341 C C . PRO E 1 276 ? -97.556 -5.857 20.376 1.00 32.76 273 PRO E C 1
ATOM 16342 O O . PRO E 1 276 ? -97.713 -6.994 20.857 1.00 32.53 273 PRO E O 1
ATOM 16346 N N . ALA E 1 277 ? -98.343 -4.820 20.649 1.00 32.27 274 ALA E N 1
ATOM 16347 C CA . ALA E 1 277 ? -99.481 -4.911 21.527 1.00 33.13 274 ALA E CA 1
ATOM 16348 C C . ALA E 1 277 ? -100.729 -5.261 20.716 1.00 32.36 274 ALA E C 1
ATOM 16349 O O . ALA E 1 277 ? -100.860 -4.852 19.583 1.00 35.11 274 ALA E O 1
ATOM 16351 N N . VAL E 1 278 ? -101.635 -6.013 21.330 1.00 31.96 275 VAL E N 1
ATOM 16352 C CA . VAL E 1 278 ? -102.952 -6.259 20.796 1.00 30.92 275 VAL E CA 1
ATOM 16353 C C . VAL E 1 278 ? -103.873 -5.140 21.285 1.00 30.33 275 VAL E C 1
ATOM 16354 O O . VAL E 1 278 ? -104.267 -5.106 22.456 1.00 26.54 275 VAL E O 1
ATOM 16358 N N . PRO E 1 279 ? -104.235 -4.178 20.401 1.00 29.13 276 PRO E N 1
ATOM 16359 C CA . PRO E 1 279 ? -105.028 -3.014 20.806 1.00 30.90 276 PRO E CA 1
ATOM 16360 C C . PRO E 1 279 ? -106.278 -3.328 21.649 1.00 32.34 276 PRO E C 1
ATOM 16361 O O . PRO E 1 279 ? -106.544 -2.620 22.615 1.00 37.29 276 PRO E O 1
ATOM 16365 N N . SER E 1 280 ? -107.013 -4.389 21.294 1.00 35.55 277 SER E N 1
ATOM 16366 C CA . SER E 1 280 ? -108.268 -4.719 21.977 1.00 37.15 277 SER E CA 1
ATOM 16367 C C . SER E 1 280 ? -107.983 -5.201 23.410 1.00 34.67 277 SER E C 1
ATOM 16368 O O . SER E 1 280 ? -108.785 -4.986 24.317 1.00 31.94 277 SER E O 1
ATOM 16371 N N . ARG E 1 281 ? -106.833 -5.844 23.600 1.00 33.85 278 ARG E N 1
ATOM 16372 C CA . ARG E 1 281 ? -106.474 -6.418 24.886 1.00 31.85 278 ARG E CA 1
ATOM 16373 C C . ARG E 1 281 ? -105.920 -5.303 25.790 1.00 34.47 278 ARG E C 1
ATOM 16374 O O . ARG E 1 281 ? -106.084 -5.343 27.019 1.00 32.00 278 ARG E O 1
ATOM 16382 N N . VAL E 1 282 ? -105.294 -4.293 25.168 1.00 36.09 279 VAL E N 1
ATOM 16383 C CA . VAL E 1 282 ? -104.808 -3.114 25.840 1.00 36.11 279 VAL E CA 1
ATOM 16384 C C . VAL E 1 282 ? -106.019 -2.312 26.328 1.00 35.98 279 VAL E C 1
ATOM 16385 O O . VAL E 1 282 ? -106.087 -1.898 27.486 1.00 36.42 279 VAL E O 1
ATOM 16389 N N . ALA E 1 283 ? -106.981 -2.089 25.429 1.00 38.24 280 ALA E N 1
ATOM 16390 C CA . ALA E 1 283 ? -108.208 -1.368 25.787 1.00 40.51 280 ALA E CA 1
ATOM 16391 C C . ALA E 1 283 ? -108.865 -2.043 27.006 1.00 44.04 280 ALA E C 1
ATOM 16392 O O . ALA E 1 283 ? -109.325 -1.366 27.933 1.00 53.05 280 ALA E O 1
ATOM 16394 N N . ALA E 1 284 ? -108.894 -3.377 27.015 1.00 40.71 281 ALA E N 1
ATOM 16395 C CA . ALA E 1 284 ? -109.481 -4.129 28.108 1.00 43.13 281 ALA E CA 1
ATOM 16396 C C . ALA E 1 284 ? -108.688 -3.878 29.391 1.00 48.41 281 ALA E C 1
ATOM 16397 O O . ALA E 1 284 ? -109.271 -3.675 30.450 1.00 50.28 281 ALA E O 1
ATOM 16399 N N . ALA E 1 285 ? -107.359 -3.915 29.280 1.00 52.26 282 ALA E N 1
ATOM 16400 C CA . ALA E 1 285 ? -106.481 -3.657 30.420 1.00 47.52 282 ALA E CA 1
ATOM 16401 C C . ALA E 1 285 ? -106.676 -2.219 30.912 1.00 43.06 282 ALA E C 1
ATOM 16402 O O . ALA E 1 285 ? -106.698 -1.982 32.103 1.00 40.02 282 ALA E O 1
ATOM 16404 N N . ARG E 1 286 ? -106.837 -1.266 29.992 1.00 44.78 283 ARG E N 1
ATOM 16405 C CA . ARG E 1 286 ? -107.020 0.143 30.366 1.00 49.23 283 ARG E CA 1
ATOM 16406 C C . ARG E 1 286 ? -108.287 0.320 31.215 1.00 47.04 283 ARG E C 1
ATOM 16407 O O . ARG E 1 286 ? -108.288 1.120 32.138 1.00 45.47 283 ARG E O 1
ATOM 16415 N N . GLU E 1 287 ? -109.361 -0.402 30.870 1.00 52.99 284 GLU E N 1
ATOM 16416 C CA . GLU E 1 287 ? -110.627 -0.378 31.612 1.00 54.44 284 GLU E CA 1
ATOM 16417 C C . GLU E 1 287 ? -110.421 -0.976 33.005 1.00 53.55 284 GLU E C 1
ATOM 16418 O O . GLU E 1 287 ? -110.833 -0.363 33.983 1.00 50.03 284 GLU E O 1
ATOM 16424 N N . ARG E 1 288 ? -109.807 -2.168 33.066 1.00 49.10 285 ARG E N 1
ATOM 16425 C CA . ARG E 1 288 ? -109.741 -2.991 34.293 1.00 51.43 285 ARG E CA 1
ATOM 16426 C C . ARG E 1 288 ? -108.738 -2.368 35.282 1.00 50.05 285 ARG E C 1
ATOM 16427 O O . ARG E 1 288 ? -108.961 -2.392 36.471 1.00 47.65 285 ARG E O 1
ATOM 16435 N N . MET E 1 289 ? -107.628 -1.829 34.772 1.00 53.53 286 MET E N 1
ATOM 16436 C CA . MET E 1 289 ? -106.608 -1.060 35.524 1.00 50.29 286 MET E CA 1
ATOM 16437 C C . MET E 1 289 ? -106.977 0.411 35.320 1.00 49.95 286 MET E C 1
ATOM 16438 O O . MET E 1 289 ? -107.864 0.700 34.530 1.00 47.09 286 MET E O 1
ATOM 16443 N N . GLY E 1 290 ? -106.294 1.351 35.958 1.00 47.92 287 GLY E N 1
ATOM 16444 C CA . GLY E 1 290 ? -106.723 2.730 35.766 1.00 51.45 287 GLY E CA 1
ATOM 16445 C C . GLY E 1 290 ? -106.068 3.401 34.568 1.00 49.16 287 GLY E C 1
ATOM 16446 O O . GLY E 1 290 ? -105.655 2.787 33.590 1.00 43.85 287 GLY E O 1
ATOM 16447 N N . ALA E 1 291 ? -105.909 4.722 34.712 1.00 50.80 288 ALA E N 1
ATOM 16448 C CA . ALA E 1 291 ? -105.102 5.541 33.820 1.00 51.90 288 ALA E CA 1
ATOM 16449 C C . ALA E 1 291 ? -103.630 5.483 34.249 1.00 53.96 288 ALA E C 1
ATOM 16450 O O . ALA E 1 291 ? -103.033 6.490 34.637 1.00 58.31 288 ALA E O 1
ATOM 16452 N N . VAL E 1 292 ? -103.050 4.281 34.197 1.00 53.66 289 VAL E N 1
ATOM 16453 C CA . VAL E 1 292 ? -101.679 4.032 34.670 1.00 51.43 289 VAL E CA 1
ATOM 16454 C C . VAL E 1 292 ? -100.832 3.341 33.589 1.00 49.20 289 VAL E C 1
ATOM 16455 O O . VAL E 1 292 ? -99.671 3.021 33.769 1.00 50.05 289 VAL E O 1
ATOM 16459 N N . LEU E 1 293 ? -101.439 3.071 32.438 1.00 44.26 290 LEU E N 1
ATOM 16460 C CA . LEU E 1 293 ? -100.835 2.251 31.425 1.00 39.72 290 LEU E CA 1
ATOM 16461 C C . LEU E 1 293 ? -99.852 3.101 30.629 1.00 36.60 290 LEU E C 1
ATOM 16462 O O . LEU E 1 293 ? -100.182 4.195 30.168 1.00 33.30 290 LEU E O 1
ATOM 16467 N N . MET E 1 294 ? -98.644 2.560 30.464 1.00 34.20 291 MET E N 1
ATOM 16468 C CA . MET E 1 294 ? -97.628 3.166 29.608 1.00 34.65 291 MET E CA 1
ATOM 16469 C C . MET E 1 294 ? -96.902 2.080 28.806 1.00 33.08 291 MET E C 1
ATOM 16470 O O . MET E 1 294 ? -96.409 1.112 29.383 1.00 31.92 291 MET E O 1
ATOM 16475 N N . GLN E 1 295 ? -96.804 2.287 27.490 1.00 29.99 292 GLN E N 1
ATOM 16476 C CA . GLN E 1 295 ? -96.050 1.417 26.619 1.00 31.85 292 GLN E CA 1
ATOM 16477 C C . GLN E 1 295 ? -94.661 2.046 26.401 1.00 32.65 292 GLN E C 1
ATOM 16478 O O . GLN E 1 295 ? -94.509 3.250 26.418 1.00 30.56 292 GLN E O 1
ATOM 16484 N N . ASN E 1 296 ? -93.655 1.185 26.249 1.00 33.95 293 ASN E N 1
ATOM 16485 C CA . ASN E 1 296 ? -92.269 1.530 25.975 1.00 32.60 293 ASN E CA 1
ATOM 16486 C C . ASN E 1 296 ? -91.846 0.746 24.726 1.00 31.58 293 ASN E C 1
ATOM 16487 O O . ASN E 1 296 ? -92.134 -0.415 24.596 1.00 28.33 293 ASN E O 1
ATOM 16492 N N . TYR E 1 297 ? -91.163 1.422 23.802 1.00 31.36 294 TYR E N 1
ATOM 16493 C CA . TYR E 1 297 ? -90.575 0.809 22.626 1.00 29.07 294 TYR E CA 1
ATOM 16494 C C . TYR E 1 297 ? -89.077 1.106 22.631 1.00 29.93 294 TYR E C 1
ATOM 16495 O O . TYR E 1 297 ? -88.674 2.251 22.799 1.00 29.36 294 TYR E O 1
ATOM 16504 N N . GLY E 1 298 ? -88.291 0.039 22.486 1.00 30.72 295 GLY E N 1
ATOM 16505 C CA . GLY E 1 298 ? -86.863 0.133 22.295 1.00 33.46 295 GLY E CA 1
ATOM 16506 C C . GLY E 1 298 ? -86.340 -1.088 21.578 1.00 36.27 295 GLY E C 1
ATOM 16507 O O . GLY E 1 298 ? -87.115 -1.971 21.219 1.00 41.26 295 GLY E O 1
ATOM 16508 N N . THR E 1 299 ? -85.032 -1.104 21.323 1.00 37.25 296 THR E N 1
ATOM 16509 C CA . THR E 1 299 ? -84.330 -2.273 20.797 1.00 37.16 296 THR E CA 1
ATOM 16510 C C . THR E 1 299 ? -83.045 -2.427 21.610 1.00 39.06 296 THR E C 1
ATOM 16511 O O . THR E 1 299 ? -82.679 -1.529 22.354 1.00 38.70 296 THR E O 1
ATOM 16515 N N . GLN E 1 300 ? -82.374 -3.572 21.461 1.00 41.68 297 GLN E N 1
ATOM 16516 C CA . GLN E 1 300 ? -81.112 -3.821 22.133 1.00 40.34 297 GLN E CA 1
ATOM 16517 C C . GLN E 1 300 ? -80.083 -2.783 21.673 1.00 35.62 297 GLN E C 1
ATOM 16518 O O . GLN E 1 300 ? -79.337 -2.264 22.482 1.00 31.41 297 GLN E O 1
ATOM 16524 N N . GLU E 1 301 ? -80.102 -2.475 20.373 1.00 33.52 298 GLU E N 1
ATOM 16525 C CA . GLU E 1 301 ? -79.170 -1.539 19.780 1.00 34.85 298 GLU E CA 1
ATOM 16526 C C . GLU E 1 301 ? -79.554 -0.097 20.158 1.00 34.40 298 GLU E C 1
ATOM 16527 O O . GLU E 1 301 ? -78.676 0.721 20.393 1.00 39.06 298 GLU E O 1
ATOM 16533 N N . ALA E 1 302 ? -80.850 0.219 20.235 1.00 29.86 299 ALA E N 1
ATOM 16534 C CA . ALA E 1 302 ? -81.288 1.610 20.336 1.00 32.15 299 ALA E CA 1
ATOM 16535 C C . ALA E 1 302 ? -81.474 2.062 21.787 1.00 31.62 299 ALA E C 1
ATOM 16536 O O . ALA E 1 302 ? -81.560 3.261 22.053 1.00 32.47 299 ALA E O 1
ATOM 16538 N N . ALA E 1 303 ? -81.630 1.099 22.694 1.00 29.48 300 ALA E N 1
ATOM 16539 C CA . ALA E 1 303 ? -82.253 1.338 23.995 1.00 29.26 300 ALA E CA 1
ATOM 16540 C C . ALA E 1 303 ? -83.638 1.982 23.789 1.00 26.95 300 ALA E C 1
ATOM 16541 O O . ALA E 1 303 ? -84.316 1.689 22.815 1.00 23.71 300 ALA E O 1
ATOM 16543 N N . PHE E 1 304 ? -84.056 2.846 24.718 1.00 28.16 301 PHE E N 1
ATOM 16544 C CA . PHE E 1 304 ? -85.378 3.484 24.710 1.00 29.26 301 PHE E CA 1
ATOM 16545 C C . PHE E 1 304 ? -85.539 4.374 23.472 1.00 31.49 301 PHE E C 1
ATOM 16546 O O . PHE E 1 304 ? -84.644 5.171 23.150 1.00 35.60 301 PHE E O 1
ATOM 16554 N N . ILE E 1 305 ? -86.700 4.267 22.808 1.00 31.61 302 ILE E N 1
ATOM 16555 C CA . ILE E 1 305 ? -87.018 5.112 21.649 1.00 33.16 302 ILE E CA 1
ATOM 16556 C C . ILE E 1 305 ? -88.279 5.961 21.904 1.00 29.48 302 ILE E C 1
ATOM 16557 O O . ILE E 1 305 ? -88.278 7.158 21.702 1.00 25.62 302 ILE E O 1
ATOM 16562 N N . ALA E 1 306 ? -89.382 5.318 22.290 1.00 29.02 303 ALA E N 1
ATOM 16563 C CA . ALA E 1 306 ? -90.668 5.999 22.378 1.00 29.33 303 ALA E CA 1
ATOM 16564 C C . ALA E 1 306 ? -91.521 5.404 23.494 1.00 29.35 303 ALA E C 1
ATOM 16565 O O . ALA E 1 306 ? -91.285 4.284 23.953 1.00 31.21 303 ALA E O 1
ATOM 16567 N N . ALA E 1 307 ? -92.504 6.198 23.921 1.00 29.16 304 ALA E N 1
ATOM 16568 C CA . ALA E 1 307 ? -93.451 5.760 24.923 1.00 30.55 304 ALA E CA 1
ATOM 16569 C C . ALA E 1 307 ? -94.847 6.287 24.586 1.00 30.53 304 ALA E C 1
ATOM 16570 O O . ALA E 1 307 ? -95.013 7.329 23.972 1.00 27.34 304 ALA E O 1
ATOM 16572 N N . LEU E 1 308 ? -95.839 5.495 24.992 1.00 34.93 305 LEU E N 1
ATOM 16573 C CA . LEU E 1 308 ? -97.238 5.791 24.868 1.00 38.49 305 LEU E CA 1
ATOM 16574 C C . LEU E 1 308 ? -97.772 5.986 26.291 1.00 40.40 305 LEU E C 1
ATOM 16575 O O . LEU E 1 308 ? -97.730 5.049 27.111 1.00 35.00 305 LEU E O 1
ATOM 16580 N N . THR E 1 309 ? -98.244 7.204 26.580 1.00 41.05 306 THR E N 1
ATOM 16581 C CA . THR E 1 309 ? -98.590 7.630 27.944 1.00 42.63 306 THR E CA 1
ATOM 16582 C C . THR E 1 309 ? -99.958 7.089 28.333 1.00 42.49 306 THR E C 1
ATOM 16583 O O . THR E 1 309 ? -100.707 6.625 27.480 1.00 41.52 306 THR E O 1
ATOM 16587 N N . PRO E 1 310 ? -100.345 7.134 29.620 1.00 41.98 307 PRO E N 1
ATOM 16588 C CA . PRO E 1 310 ? -101.710 6.756 30.001 1.00 44.27 307 PRO E CA 1
ATOM 16589 C C . PRO E 1 310 ? -102.787 7.640 29.344 1.00 46.59 307 PRO E C 1
ATOM 16590 O O . PRO E 1 310 ? -103.875 7.141 29.074 1.00 49.23 307 PRO E O 1
ATOM 16594 N N . ASP E 1 311 ? -102.476 8.907 29.065 1.00 47.65 308 ASP E N 1
ATOM 16595 C CA . ASP E 1 311 ? -103.428 9.782 28.379 1.00 51.01 308 ASP E CA 1
ATOM 16596 C C . ASP E 1 311 ? -103.529 9.389 26.895 1.00 53.70 308 ASP E C 1
ATOM 16597 O O . ASP E 1 311 ? -104.604 9.482 26.306 1.00 63.72 308 ASP E O 1
ATOM 16602 N N . ASP E 1 312 ? -102.408 8.969 26.292 1.00 50.57 309 ASP E N 1
ATOM 16603 C CA . ASP E 1 312 ? -102.391 8.472 24.910 1.00 46.70 309 ASP E CA 1
ATOM 16604 C C . ASP E 1 312 ? -103.300 7.237 24.783 1.00 41.39 309 ASP E C 1
ATOM 16605 O O . ASP E 1 312 ? -103.915 7.048 23.762 1.00 40.03 309 ASP E O 1
ATOM 16610 N N . HIS E 1 313 ? -103.351 6.404 25.829 1.00 40.97 310 HIS E N 1
ATOM 16611 C CA . HIS E 1 313 ? -104.115 5.144 25.860 1.00 44.02 310 HIS E CA 1
ATOM 16612 C C . HIS E 1 313 ? -105.628 5.390 25.901 1.00 51.30 310 HIS E C 1
ATOM 16613 O O . HIS E 1 313 ? -106.415 4.439 25.827 1.00 58.35 310 HIS E O 1
ATOM 16620 N N . ALA E 1 314 ? -106.039 6.652 26.041 1.00 56.64 311 ALA E N 1
ATOM 16621 C CA . ALA E 1 314 ? -107.448 7.018 26.067 1.00 56.96 311 ALA E CA 1
ATOM 16622 C C . ALA E 1 314 ? -107.946 7.406 24.670 1.00 56.91 311 ALA E C 1
ATOM 16623 O O . ALA E 1 314 ? -109.058 7.866 24.559 1.00 57.87 311 ALA E O 1
ATOM 16625 N N . ARG E 1 315 ? -107.113 7.239 23.633 1.00 57.22 312 ARG E N 1
ATOM 16626 C CA . ARG E 1 315 ? -107.498 7.484 22.251 1.00 59.90 312 ARG E CA 1
ATOM 16627 C C . ARG E 1 315 ? -107.373 6.162 21.475 1.00 58.26 312 ARG E C 1
ATOM 16628 O O . ARG E 1 315 ? -106.292 5.660 21.324 1.00 58.42 312 ARG E O 1
ATOM 16636 N N . ARG E 1 316 ? -108.491 5.610 20.977 1.00 57.61 313 ARG E N 1
ATOM 16637 C CA . ARG E 1 316 ? -108.496 4.311 20.262 1.00 56.62 313 ARG E CA 1
ATOM 16638 C C . ARG E 1 316 ? -107.427 4.329 19.158 1.00 55.06 313 ARG E C 1
ATOM 16639 O O . ARG E 1 316 ? -106.721 3.335 18.967 1.00 54.60 313 ARG E O 1
ATOM 16641 N N . GLU E 1 317 ? -107.297 5.471 18.473 1.00 56.33 314 GLU E N 1
ATOM 16642 C CA . GLU E 1 317 ? -106.433 5.625 17.278 1.00 57.81 314 GLU E CA 1
ATOM 16643 C C . GLU E 1 317 ? -104.963 5.345 17.619 1.00 56.59 314 GLU E C 1
ATOM 16644 O O . GLU E 1 317 ? -104.189 4.960 16.741 1.00 59.17 314 GLU E O 1
ATOM 16650 N N . LEU E 1 318 ? -104.574 5.563 18.883 1.00 51.56 315 LEU E N 1
ATOM 16651 C CA . LEU E 1 318 ? -103.186 5.425 19.309 1.00 46.20 315 LEU E CA 1
ATOM 16652 C C . LEU E 1 318 ? -102.882 4.029 19.874 1.00 45.60 315 LEU E C 1
ATOM 16653 O O . LEU E 1 318 ? -101.741 3.760 20.215 1.00 48.45 315 LEU E O 1
ATOM 16658 N N . LEU E 1 319 ? -103.877 3.141 19.960 1.00 42.78 316 LEU E N 1
ATOM 16659 C CA . LEU E 1 319 ? -103.638 1.822 20.511 1.00 43.02 316 LEU E CA 1
ATOM 16660 C C . LEU E 1 319 ? -102.796 0.977 19.540 1.00 42.59 316 LEU E C 1
ATOM 16661 O O . LEU E 1 319 ? -102.336 -0.077 19.924 1.00 41.36 316 LEU E O 1
ATOM 16666 N N . THR E 1 320 ? -102.572 1.447 18.305 1.00 42.29 317 THR E N 1
ATOM 16667 C CA . THR E 1 320 ? -101.681 0.756 17.385 1.00 43.84 317 THR E CA 1
ATOM 16668 C C . THR E 1 320 ? -100.302 1.423 17.334 1.00 42.22 317 THR E C 1
ATOM 16669 O O . THR E 1 320 ? -99.468 1.086 16.473 1.00 38.98 317 THR E O 1
ATOM 16673 N N . ALA E 1 321 ? -100.065 2.374 18.245 1.00 43.27 318 ALA E N 1
ATOM 16674 C CA . ALA E 1 321 ? -98.859 3.202 18.236 1.00 41.33 318 ALA E CA 1
ATOM 16675 C C . ALA E 1 321 ? -97.928 2.811 19.387 1.00 40.28 318 ALA E C 1
ATOM 16676 O O . ALA E 1 321 ? -98.349 2.206 20.381 1.00 43.08 318 ALA E O 1
ATOM 16678 N N . VAL E 1 322 ? -96.659 3.190 19.227 1.00 39.44 319 VAL E N 1
ATOM 16679 C CA . VAL E 1 322 ? -95.625 3.040 20.254 1.00 40.53 319 VAL E CA 1
ATOM 16680 C C . VAL E 1 322 ? -95.487 4.367 21.002 1.00 39.28 319 VAL E C 1
ATOM 16681 O O . VAL E 1 322 ? -94.994 4.401 22.130 1.00 41.10 319 VAL E O 1
ATOM 16685 N N . GLY E 1 323 ? -95.925 5.447 20.345 1.00 40.02 320 GLY E N 1
ATOM 16686 C CA . GLY E 1 323 ? -96.049 6.746 20.972 1.00 39.36 320 GLY E CA 1
ATOM 16687 C C . GLY E 1 323 ? -95.142 7.769 20.319 1.00 38.08 320 GLY E C 1
ATOM 16688 O O . GLY E 1 323 ? -94.640 7.561 19.208 1.00 38.69 320 GLY E O 1
ATOM 16689 N N . ARG E 1 324 ? -94.969 8.898 21.011 1.00 40.66 321 ARG E N 1
ATOM 16690 C CA . ARG E 1 324 ? -94.065 9.946 20.587 1.00 43.00 321 ARG E CA 1
ATOM 16691 C C . ARG E 1 324 ? -92.653 9.525 20.960 1.00 37.35 321 ARG E C 1
ATOM 16692 O O . ARG E 1 324 ? -92.457 8.889 21.989 1.00 35.25 321 ARG E O 1
ATOM 16700 N N . PRO E 1 325 ? -91.629 9.844 20.142 1.00 38.12 322 PRO E N 1
ATOM 16701 C CA . PRO E 1 325 ? -90.242 9.599 20.537 1.00 38.13 322 PRO E CA 1
ATOM 16702 C C . PRO E 1 325 ? -89.932 10.339 21.843 1.00 36.81 322 PRO E C 1
ATOM 16703 O O . PRO E 1 325 ? -90.495 11.402 22.106 1.00 34.01 322 PRO E O 1
ATOM 16707 N N . LEU E 1 326 ? -89.054 9.750 22.653 1.00 38.50 323 LEU E N 1
ATOM 16708 C CA . LEU E 1 326 ? -88.642 10.338 23.902 1.00 38.48 323 LEU E CA 1
ATOM 16709 C C . LEU E 1 326 ? -87.805 11.587 23.632 1.00 36.21 323 LEU E C 1
ATOM 16710 O O . LEU E 1 326 ? -87.359 11.815 22.503 1.00 36.92 323 LEU E O 1
ATOM 16715 N N . PRO E 1 327 ? -87.608 12.453 24.646 1.00 33.53 324 PRO E N 1
ATOM 16716 C CA . PRO E 1 327 ? -86.697 13.581 24.531 1.00 34.57 324 PRO E CA 1
ATOM 16717 C C . PRO E 1 327 ? -85.299 13.115 24.106 1.00 34.82 324 PRO E C 1
ATOM 16718 O O . PRO E 1 327 ? -84.775 12.155 24.671 1.00 38.02 324 PRO E O 1
ATOM 16722 N N . HIS E 1 328 ? -84.757 13.797 23.092 1.00 37.02 325 HIS E N 1
ATOM 16723 C CA . HIS E 1 328 ? -83.413 13.648 22.549 1.00 40.01 325 HIS E CA 1
ATOM 16724 C C . HIS E 1 328 ? -83.369 12.476 21.564 1.00 42.95 325 HIS E C 1
ATOM 16725 O O . HIS E 1 328 ? -82.287 12.132 21.079 1.00 48.92 325 HIS E O 1
ATOM 16732 N N . VAL E 1 329 ? -84.538 11.886 21.266 1.00 40.92 326 VAL E N 1
ATOM 16733 C CA . VAL E 1 329 ? -84.625 10.798 20.313 1.00 40.65 326 VAL E CA 1
ATOM 16734 C C . VAL E 1 329 ? -85.158 11.349 18.987 1.00 39.70 326 VAL E C 1
ATOM 16735 O O . VAL E 1 329 ? -86.302 11.741 18.881 1.00 40.41 326 VAL E O 1
ATOM 16739 N N . GLU E 1 330 ? -84.276 11.385 17.991 1.00 40.17 327 GLU E N 1
ATOM 16740 C CA . GLU E 1 330 ? -84.618 11.723 16.637 1.00 41.14 327 GLU E CA 1
ATOM 16741 C C . GLU E 1 330 ? -84.997 10.439 15.898 1.00 38.52 327 GLU E C 1
ATOM 16742 O O . GLU E 1 330 ? -84.304 9.436 16.003 1.00 40.00 327 GLU E O 1
ATOM 16748 N N . VAL E 1 331 ? -86.097 10.484 15.143 1.00 37.78 328 VAL E N 1
ATOM 16749 C CA . VAL E 1 331 ? -86.515 9.352 14.318 1.00 38.44 328 VAL E CA 1
ATOM 16750 C C . VAL E 1 331 ? -86.748 9.826 12.888 1.00 40.10 328 VAL E C 1
ATOM 16751 O O . VAL E 1 331 ? -87.344 10.855 12.673 1.00 44.56 328 VAL E O 1
ATOM 16755 N N . GLU E 1 332 ? -86.259 9.050 11.924 1.00 41.44 329 GLU E N 1
ATOM 16756 C CA . GLU E 1 332 ? -86.565 9.249 10.520 1.00 43.49 329 GLU E CA 1
ATOM 16757 C C . GLU E 1 332 ? -87.181 7.960 9.963 1.00 45.41 329 GLU E C 1
ATOM 16758 O O . GLU E 1 332 ? -86.876 6.867 10.434 1.00 48.34 329 GLU E O 1
ATOM 16764 N N . ILE E 1 333 ? -88.023 8.131 8.945 1.00 42.14 330 ILE E N 1
ATOM 16765 C CA . ILE E 1 333 ? -88.607 7.009 8.163 1.00 43.41 330 ILE E CA 1
ATOM 16766 C C . ILE E 1 333 ? -87.901 7.071 6.807 1.00 44.27 330 ILE E C 1
ATOM 16767 O O . ILE E 1 333 ? -87.934 8.116 6.182 1.00 42.93 330 ILE E O 1
ATOM 16772 N N . ARG E 1 334 ? -87.225 5.998 6.407 1.00 45.59 331 ARG E N 1
ATOM 16773 C CA . ARG E 1 334 ? -86.422 6.042 5.167 1.00 48.84 331 ARG E CA 1
ATOM 16774 C C . ARG E 1 334 ? -86.759 4.884 4.243 1.00 53.25 331 ARG E C 1
ATOM 16775 O O . ARG E 1 334 ? -87.161 3.839 4.732 1.00 52.96 331 ARG E O 1
ATOM 16783 N N . ASP E 1 335 ? -86.483 5.072 2.956 1.00 58.98 332 ASP E N 1
ATOM 16784 C CA . ASP E 1 335 ? -86.734 4.043 1.922 1.00 62.71 332 ASP E CA 1
ATOM 16785 C C . ASP E 1 335 ? -85.523 3.121 1.758 1.00 65.32 332 ASP E C 1
ATOM 16786 O O . ASP E 1 335 ? -84.556 3.249 2.501 1.00 67.23 332 ASP E O 1
ATOM 16791 N N . ASP E 1 336 ? -85.629 2.200 0.811 1.00 62.36 333 ASP E N 1
ATOM 16792 C CA . ASP E 1 336 ? -84.565 1.240 0.459 1.00 58.41 333 ASP E CA 1
ATOM 16793 C C . ASP E 1 336 ? -83.289 1.998 0.056 1.00 60.86 333 ASP E C 1
ATOM 16794 O O . ASP E 1 336 ? -82.196 1.557 0.355 1.00 62.49 333 ASP E O 1
ATOM 16796 N N . SER E 1 337 ? -83.450 3.132 -0.634 1.00 67.77 334 SER E N 1
ATOM 16797 C CA . SER E 1 337 ? -82.339 4.026 -1.023 1.00 71.47 334 SER E CA 1
ATOM 16798 C C . SER E 1 337 ? -81.618 4.553 0.227 1.00 67.58 334 SER E C 1
ATOM 16799 O O . SER E 1 337 ? -80.428 4.299 0.412 1.00 71.29 334 SER E O 1
ATOM 16802 N N . GLY E 1 338 ? -82.363 5.258 1.089 1.00 56.86 335 GLY E N 1
ATOM 16803 C CA . GLY E 1 338 ? -81.812 5.908 2.277 1.00 52.71 335 GLY E CA 1
ATOM 16804 C C . GLY E 1 338 ? -82.322 7.328 2.482 1.00 50.26 335 GLY E C 1
ATOM 16805 O O . GLY E 1 338 ? -81.910 8.010 3.422 1.00 40.40 335 GLY E O 1
ATOM 16806 N N . GLY E 1 339 ? -83.247 7.711 1.616 1.00 56.95 336 GLY E N 1
ATOM 16807 C CA . GLY E 1 339 ? -83.839 9.054 1.653 1.00 60.53 336 GLY E CA 1
ATOM 16808 C C . GLY E 1 339 ? -84.945 9.150 2.671 1.00 60.28 336 GLY E C 1
ATOM 16809 O O . GLY E 1 339 ? -85.630 8.166 2.886 1.00 59.20 336 GLY E O 1
ATOM 16810 N N . THR E 1 340 ? -85.099 10.335 3.245 1.00 61.04 337 THR E N 1
ATOM 16811 C CA . THR E 1 340 ? -86.127 10.619 4.263 1.00 60.36 337 THR E CA 1
ATOM 16812 C C . THR E 1 340 ? -87.496 10.627 3.597 1.00 58.85 337 THR E C 1
ATOM 16813 O O . THR E 1 340 ? -87.601 11.160 2.515 1.00 57.38 337 THR E O 1
ATOM 16817 N N . LEU E 1 341 ? -88.478 10.004 4.241 1.00 62.27 338 LEU E N 1
ATOM 16818 C CA . LEU E 1 341 ? -89.870 9.924 3.736 1.00 66.15 338 LEU E CA 1
ATOM 16819 C C . LEU E 1 341 ? -90.717 10.929 4.515 1.00 71.04 338 LEU E C 1
ATOM 16820 O O . LEU E 1 341 ? -90.321 11.286 5.621 1.00 73.75 338 LEU E O 1
ATOM 16825 N N . PRO E 1 342 ? -91.856 11.412 3.985 1.00 30.00 339 PRO E N 1
ATOM 16826 C CA . PRO E 1 342 ? -92.676 12.366 4.704 1.00 30.00 339 PRO E CA 1
ATOM 16827 C C . PRO E 1 342 ? -93.648 11.701 5.682 1.00 30.00 339 PRO E C 1
ATOM 16828 O O . PRO E 1 342 ? -93.863 10.524 5.594 1.00 30.00 339 PRO E O 1
ATOM 16832 N N . ARG E 1 343 ? -94.196 12.510 6.586 1.00 65.48 340 ARG E N 1
ATOM 16833 C CA . ARG E 1 343 ? -95.147 12.047 7.619 1.00 62.20 340 ARG E CA 1
ATOM 16834 C C . ARG E 1 343 ? -96.287 11.315 6.931 1.00 58.96 340 ARG E C 1
ATOM 16835 O O . ARG E 1 343 ? -97.050 11.963 6.240 1.00 61.59 340 ARG E O 1
ATOM 16837 N N . GLY E 1 344 ? -96.350 10.001 7.096 1.00 59.64 341 GLY E N 1
ATOM 16838 C CA . GLY E 1 344 ? -97.457 9.244 6.503 1.00 58.44 341 GLY E CA 1
ATOM 16839 C C . GLY E 1 344 ? -96.979 8.145 5.595 1.00 59.31 341 GLY E C 1
ATOM 16840 O O . GLY E 1 344 ? -97.776 7.271 5.294 1.00 75.59 341 GLY E O 1
ATOM 16841 N N . ALA E 1 345 ? -95.716 8.213 5.203 1.00 52.45 342 ALA E N 1
ATOM 16842 C CA . ALA E 1 345 ? -95.119 7.172 4.348 1.00 53.94 342 ALA E CA 1
ATOM 16843 C C . ALA E 1 345 ? -94.651 6.026 5.242 1.00 48.24 342 ALA E C 1
ATOM 16844 O O . ALA E 1 345 ? -94.381 6.278 6.396 1.00 44.04 342 ALA E O 1
ATOM 16846 N N . VAL E 1 346 ? -94.573 4.815 4.705 1.00 47.32 343 VAL E N 1
ATOM 16847 C CA . VAL E 1 346 ? -94.128 3.648 5.512 1.00 49.28 343 VAL E CA 1
ATOM 16848 C C . VAL E 1 346 ? -92.719 3.286 5.071 1.00 47.54 343 VAL E C 1
ATOM 16849 O O . VAL E 1 346 ? -92.508 3.196 3.881 1.00 50.90 343 VAL E O 1
ATOM 16853 N N . GLY E 1 347 ? -91.806 3.101 6.018 1.00 46.18 344 GLY E N 1
ATOM 16854 C CA . GLY E 1 347 ? -90.413 2.770 5.680 1.00 42.88 344 GLY E CA 1
ATOM 16855 C C . GLY E 1 347 ? -89.647 2.299 6.887 1.00 41.22 344 GLY E C 1
ATOM 16856 O O . GLY E 1 347 ? -90.268 2.055 7.895 1.00 40.29 344 GLY E O 1
ATOM 16857 N N . GLU E 1 348 ? -88.325 2.239 6.772 1.00 40.63 345 GLU E N 1
ATOM 16858 C CA . GLU E 1 348 ? -87.432 1.759 7.838 1.00 39.86 345 GLU E CA 1
ATOM 16859 C C . GLU E 1 348 ? -87.263 2.860 8.887 1.00 39.27 345 GLU E C 1
ATOM 16860 O O . GLU E 1 348 ? -87.027 4.028 8.542 1.00 35.57 345 GLU E O 1
ATOM 16866 N N . VAL E 1 349 ? -87.376 2.470 10.164 1.00 39.14 346 VAL E N 1
ATOM 16867 C CA . VAL E 1 349 ? -87.239 3.383 11.285 1.00 38.73 346 VAL E CA 1
ATOM 16868 C C . VAL E 1 349 ? -85.747 3.500 11.619 1.00 38.18 346 VAL E C 1
ATOM 16869 O O . VAL E 1 349 ? -85.095 2.503 11.891 1.00 36.47 346 VAL E O 1
ATOM 16873 N N . TRP E 1 350 ? -85.221 4.725 11.529 1.00 38.05 347 TRP E N 1
ATOM 16874 C CA . TRP E 1 350 ? -83.861 5.058 11.919 1.00 35.92 347 TRP E CA 1
ATOM 16875 C C . TRP E 1 350 ? -83.911 6.025 13.095 1.00 35.96 347 TRP E C 1
ATOM 16876 O O . TRP E 1 350 ? -84.771 6.894 13.164 1.00 38.59 347 TRP E O 1
ATOM 16887 N N . VAL E 1 351 ? -82.950 5.869 13.992 1.00 38.70 348 VAL E N 1
ATOM 16888 C CA . VAL E 1 351 ? -82.953 6.526 15.280 1.00 39.74 348 VAL E CA 1
ATOM 16889 C C . VAL E 1 351 ? -81.559 7.131 15.534 1.00 39.11 348 VAL E C 1
ATOM 16890 O O . VAL E 1 351 ? -80.552 6.510 15.205 1.00 39.23 348 VAL E O 1
ATOM 16894 N N . ARG E 1 352 ? -81.531 8.355 16.068 1.00 37.19 349 ARG E N 1
ATOM 16895 C CA . ARG E 1 352 ? -80.318 9.005 16.563 1.00 38.08 349 ARG E CA 1
ATOM 16896 C C . ARG E 1 352 ? -80.640 9.558 17.951 1.00 39.26 349 ARG E C 1
ATOM 16897 O O . ARG E 1 352 ? -81.581 10.333 18.094 1.00 37.34 349 ARG E O 1
ATOM 16905 N N . SER E 1 353 ? -79.874 9.118 18.959 1.00 43.02 350 SER E N 1
ATOM 16906 C CA . SER E 1 353 ? -80.098 9.495 20.342 1.00 41.94 350 SER E CA 1
ATOM 16907 C C . SER E 1 353 ? -78.844 9.238 21.176 1.00 39.88 350 SER E C 1
ATOM 16908 O O . SER E 1 353 ? -77.998 8.418 20.816 1.00 37.90 350 SER E O 1
ATOM 16911 N N . PRO E 1 354 ? -78.715 9.898 22.343 1.00 37.27 351 PRO E N 1
ATOM 16912 C CA . PRO E 1 354 ? -77.634 9.614 23.284 1.00 41.33 351 PRO E CA 1
ATOM 16913 C C . PRO E 1 354 ? -77.701 8.226 23.935 1.00 41.40 351 PRO E C 1
ATOM 16914 O O . PRO E 1 354 ? -76.793 7.900 24.698 1.00 41.50 351 PRO E O 1
ATOM 16918 N N . MET E 1 355 ? -78.757 7.446 23.645 1.00 38.18 352 MET E N 1
ATOM 16919 C CA . MET E 1 355 ? -78.948 6.153 24.281 1.00 34.48 352 MET E CA 1
ATOM 16920 C C . MET E 1 355 ? -78.515 5.015 23.352 1.00 30.94 352 MET E C 1
ATOM 16921 O O . MET E 1 355 ? -78.451 3.880 23.790 1.00 30.81 352 MET E O 1
ATOM 16926 N N . THR E 1 356 ? -78.190 5.312 22.090 1.00 30.47 353 THR E N 1
ATOM 16927 C CA . THR E 1 356 ? -77.874 4.254 21.139 1.00 32.88 353 THR E CA 1
ATOM 16928 C C . THR E 1 356 ? -76.518 3.622 21.466 1.00 35.43 353 THR E C 1
ATOM 16929 O O . THR E 1 356 ? -75.630 4.266 22.044 1.00 35.68 353 THR E O 1
ATOM 16933 N N . MET E 1 357 ? -76.387 2.354 21.052 1.00 34.73 354 MET E N 1
ATOM 16934 C CA . MET E 1 357 ? -75.200 1.536 21.244 1.00 33.30 354 MET E CA 1
ATOM 16935 C C . MET E 1 357 ? -73.995 2.264 20.643 1.00 33.86 354 MET E C 1
ATOM 16936 O O . MET E 1 357 ? -74.164 3.113 19.756 1.00 30.25 354 MET E O 1
ATOM 16941 N N . SER E 1 358 ? -72.797 1.929 21.145 1.00 34.86 355 SER E N 1
ATOM 16942 C CA . SER E 1 358 ? -71.552 2.372 20.553 1.00 36.62 355 SER E CA 1
ATOM 16943 C C . SER E 1 358 ? -71.256 1.517 19.326 1.00 35.26 355 SER E C 1
ATOM 16944 O O . SER E 1 358 ? -70.643 1.988 18.379 1.00 35.96 355 SER E O 1
ATOM 16947 N N . GLY E 1 359 ? -71.674 0.257 19.380 1.00 34.57 356 GLY E N 1
ATOM 16948 C CA . GLY E 1 359 ? -71.467 -0.672 18.298 1.00 34.90 356 GLY E CA 1
ATOM 16949 C C . GLY E 1 359 ? -71.407 -2.100 18.787 1.00 33.78 356 GLY E C 1
ATOM 16950 O O . GLY E 1 359 ? -71.487 -2.363 19.966 1.00 32.86 356 GLY E O 1
ATOM 16951 N N . TYR E 1 360 ? -71.370 -3.029 17.841 1.00 35.88 357 TYR E N 1
ATOM 16952 C CA . TYR E 1 360 ? -71.178 -4.414 18.174 1.00 39.20 357 TYR E CA 1
ATOM 16953 C C . TYR E 1 360 ? -69.716 -4.587 18.609 1.00 39.95 357 TYR E C 1
ATOM 16954 O O . TYR E 1 360 ? -68.786 -4.124 17.947 1.00 40.51 357 TYR E O 1
ATOM 16963 N N . TRP E 1 361 ? -69.553 -5.224 19.765 1.00 42.85 358 TRP E N 1
ATOM 16964 C CA . TRP E 1 361 ? -68.274 -5.472 20.403 1.00 42.72 358 TRP E CA 1
ATOM 16965 C C . TRP E 1 361 ? -67.314 -6.180 19.446 1.00 40.06 358 TRP E C 1
ATOM 16966 O O . TRP E 1 361 ? -67.595 -7.278 18.999 1.00 38.96 358 TRP E O 1
ATOM 16977 N N . ARG E 1 362 ? -66.188 -5.517 19.149 1.00 41.47 359 ARG E N 1
ATOM 16978 C CA . ARG E 1 362 ? -65.076 -6.092 18.372 1.00 44.52 359 ARG E CA 1
ATOM 16979 C C . ARG E 1 362 ? -65.594 -6.525 16.993 1.00 44.63 359 ARG E C 1
ATOM 16980 O O . ARG E 1 362 ? -65.140 -7.541 16.487 1.00 46.14 359 ARG E O 1
ATOM 16988 N N . ASP E 1 363 ? -66.531 -5.771 16.400 1.00 44.56 360 ASP E N 1
ATOM 16989 C CA . ASP E 1 363 ? -67.106 -6.134 15.095 1.00 45.96 360 ASP E CA 1
ATOM 16990 C C . ASP E 1 363 ? -67.564 -4.879 14.360 1.00 45.83 360 ASP E C 1
ATOM 16991 O O . ASP E 1 363 ? -68.759 -4.627 14.254 1.00 42.09 360 ASP E O 1
ATOM 16996 N N . PRO E 1 364 ? -66.638 -4.060 13.811 1.00 47.59 361 PRO E N 1
ATOM 16997 C CA . PRO E 1 364 ? -66.997 -2.860 13.058 1.00 45.49 361 PRO E CA 1
ATOM 16998 C C . PRO E 1 364 ? -67.651 -3.145 11.701 1.00 44.49 361 PRO E C 1
ATOM 16999 O O . PRO E 1 364 ? -68.397 -2.302 11.228 1.00 39.06 361 PRO E O 1
ATOM 17003 N N . GLU E 1 365 ? -67.340 -4.299 11.092 1.00 50.70 362 GLU E N 1
ATOM 17004 C CA . GLU E 1 365 ? -67.940 -4.686 9.785 1.00 55.98 362 GLU E CA 1
ATOM 17005 C C . GLU E 1 365 ? -69.467 -4.743 9.953 1.00 57.13 362 GLU E C 1
ATOM 17006 O O . GLU E 1 365 ? -70.169 -4.093 9.188 1.00 60.37 362 GLU E O 1
ATOM 17008 N N . ARG E 1 366 ? -69.951 -5.463 10.981 1.00 53.54 363 ARG E N 1
ATOM 17009 C CA . ARG E 1 366 ? -71.408 -5.631 11.266 1.00 51.83 363 ARG E CA 1
ATOM 17010 C C . ARG E 1 366 ? -71.994 -4.297 11.772 1.00 51.68 363 ARG E C 1
ATOM 17011 O O . ARG E 1 366 ? -73.115 -3.905 11.401 1.00 53.97 363 ARG E O 1
ATOM 17015 N N . THR E 1 367 ? -71.227 -3.569 12.594 1.00 51.26 364 THR E N 1
ATOM 17016 C CA . THR E 1 367 ? -71.682 -2.292 13.155 1.00 45.42 364 THR E CA 1
ATOM 17017 C C . THR E 1 367 ? -72.007 -1.311 12.025 1.00 48.95 364 THR E C 1
ATOM 17018 O O . THR E 1 367 ? -72.979 -0.601 12.113 1.00 51.58 364 THR E O 1
ATOM 17022 N N . ALA E 1 368 ? -71.192 -1.283 10.970 1.00 53.64 365 ALA E N 1
ATOM 17023 C CA . ALA E 1 368 ? -71.267 -0.261 9.902 1.00 53.65 365 ALA E CA 1
ATOM 17024 C C . ALA E 1 368 ? -72.449 -0.510 8.956 1.00 53.26 365 ALA E C 1
ATOM 17025 O O . ALA E 1 368 ? -72.826 0.392 8.189 1.00 55.25 365 ALA E O 1
ATOM 17027 N N . GLN E 1 369 ? -73.021 -1.720 9.015 1.00 53.69 366 GLN E N 1
ATOM 17028 C CA . GLN E 1 369 ? -74.244 -2.097 8.270 1.00 51.18 366 GLN E CA 1
ATOM 17029 C C . GLN E 1 369 ? -75.517 -1.572 8.956 1.00 47.10 366 GLN E C 1
ATOM 17030 O O . GLN E 1 369 ? -76.582 -1.617 8.381 1.00 42.64 366 GLN E O 1
ATOM 17036 N N . VAL E 1 370 ? -75.372 -1.072 10.184 1.00 46.60 367 VAL E N 1
ATOM 17037 C CA . VAL E 1 370 ? -76.471 -0.791 11.078 1.00 43.62 367 VAL E CA 1
ATOM 17038 C C . VAL E 1 370 ? -76.380 0.656 11.594 1.00 42.56 367 VAL E C 1
ATOM 17039 O O . VAL E 1 370 ? -77.386 1.215 11.962 1.00 38.20 367 VAL E O 1
ATOM 17043 N N . LEU E 1 371 ? -75.183 1.244 11.613 1.00 44.81 368 LEU E N 1
ATOM 17044 C CA . LEU E 1 371 ? -74.957 2.652 11.949 1.00 47.87 368 LEU E CA 1
ATOM 17045 C C . LEU E 1 371 ? -74.451 3.415 10.729 1.00 49.59 368 LEU E C 1
ATOM 17046 O O . LEU E 1 371 ? -73.732 2.879 9.899 1.00 60.96 368 LEU E O 1
ATOM 17051 N N . SER E 1 372 ? -74.780 4.707 10.686 1.00 49.24 369 SER E N 1
ATOM 17052 C CA . SER E 1 372 ? -74.295 5.602 9.665 1.00 53.93 369 SER E CA 1
ATOM 17053 C C . SER E 1 372 ? -74.655 7.043 10.030 1.00 58.15 369 SER E C 1
ATOM 17054 O O . SER E 1 372 ? -75.839 7.401 10.043 1.00 60.43 369 SER E O 1
ATOM 17057 N N . GLY E 1 373 ? -73.625 7.854 10.326 1.00 55.28 370 GLY E N 1
ATOM 17058 C CA . GLY E 1 373 ? -73.801 9.272 10.560 1.00 52.17 370 GLY E CA 1
ATOM 17059 C C . GLY E 1 373 ? -74.447 9.524 11.907 1.00 56.28 370 GLY E C 1
ATOM 17060 O O . GLY E 1 373 ? -75.078 10.545 12.116 1.00 59.37 370 GLY E O 1
ATOM 17061 N N . GLY E 1 374 ? -74.279 8.573 12.829 1.00 57.05 371 GLY E N 1
ATOM 17062 C CA . GLY E 1 374 ? -74.897 8.645 14.154 1.00 52.11 371 GLY E CA 1
ATOM 17063 C C . GLY E 1 374 ? -76.278 8.004 14.179 1.00 49.67 371 GLY E C 1
ATOM 17064 O O . GLY E 1 374 ? -76.783 7.840 15.294 1.00 46.14 371 GLY E O 1
ATOM 17065 N N . TRP E 1 375 ? -76.815 7.609 13.011 1.00 41.82 372 TRP E N 1
ATOM 17066 C CA . TRP E 1 375 ? -78.139 7.035 12.871 1.00 41.48 372 TRP E CA 1
ATOM 17067 C C . TRP E 1 375 ? -78.086 5.510 12.917 1.00 42.35 372 TRP E C 1
ATOM 17068 O O . TRP E 1 375 ? -77.232 4.921 12.292 1.00 40.37 372 TRP E O 1
ATOM 17079 N N . LEU E 1 376 ? -79.026 4.920 13.673 1.00 38.85 373 LEU E N 1
ATOM 17080 C CA . LEU E 1 376 ? -79.144 3.493 13.863 1.00 35.32 373 LEU E CA 1
ATOM 17081 C C . LEU E 1 376 ? -80.376 2.986 13.109 1.00 32.86 373 LEU E C 1
ATOM 17082 O O . LEU E 1 376 ? -81.441 3.555 13.209 1.00 31.56 373 LEU E O 1
ATOM 17087 N N . ARG E 1 377 ? -80.171 1.927 12.329 1.00 36.35 374 ARG E N 1
ATOM 17088 C CA . ARG E 1 377 ? -81.206 1.149 11.671 1.00 40.57 374 ARG E CA 1
ATOM 17089 C C . ARG E 1 377 ? -81.822 0.189 12.707 1.00 37.50 374 ARG E C 1
ATOM 17090 O O . ARG E 1 377 ? -81.217 -0.808 13.035 1.00 42.23 374 ARG E O 1
ATOM 17098 N N . THR E 1 378 ? -83.022 0.501 13.191 1.00 34.16 375 THR E N 1
ATOM 17099 C CA . THR E 1 378 ? -83.683 -0.297 14.216 1.00 36.44 375 THR E CA 1
ATOM 17100 C C . THR E 1 378 ? -83.957 -1.715 13.721 1.00 36.94 375 THR E C 1
ATOM 17101 O O . THR E 1 378 ? -83.850 -2.653 14.496 1.00 38.36 375 THR E O 1
ATOM 17105 N N . GLY E 1 379 ? -84.337 -1.853 12.448 1.00 39.22 376 GLY E N 1
ATOM 17106 C CA . GLY E 1 379 ? -84.819 -3.145 11.925 1.00 41.94 376 GLY E CA 1
ATOM 17107 C C . GLY E 1 379 ? -86.345 -3.240 11.899 1.00 44.03 376 GLY E C 1
ATOM 17108 O O . GLY E 1 379 ? -86.932 -4.250 11.436 1.00 45.73 376 GLY E O 1
ATOM 17109 N N . ASP E 1 380 ? -86.999 -2.166 12.339 1.00 42.16 377 ASP E N 1
ATOM 17110 C CA . ASP E 1 380 ? -88.432 -2.038 12.288 1.00 39.68 377 ASP E CA 1
ATOM 17111 C C . ASP E 1 380 ? -88.815 -1.140 11.115 1.00 36.31 377 ASP E C 1
ATOM 17112 O O . ASP E 1 380 ? -88.018 -0.330 10.635 1.00 37.10 377 ASP E O 1
ATOM 17117 N N . VAL E 1 381 ? -90.069 -1.295 10.712 1.00 34.09 378 VAL E N 1
ATOM 17118 C CA . VAL E 1 381 ? -90.699 -0.563 9.646 1.00 36.15 378 VAL E CA 1
ATOM 17119 C C . VAL E 1 381 ? -91.953 0.091 10.218 1.00 31.22 378 VAL E C 1
ATOM 17120 O O . VAL E 1 381 ? -92.636 -0.520 11.003 1.00 30.58 378 VAL E O 1
ATOM 17124 N N . GLY E 1 382 ? -92.221 1.343 9.835 1.00 30.31 379 GLY E N 1
ATOM 17125 C CA . GLY E 1 382 ? -93.343 2.076 10.429 1.00 31.85 379 GLY E CA 1
ATOM 17126 C C . GLY E 1 382 ? -93.616 3.414 9.773 1.00 32.56 379 GLY E C 1
ATOM 17127 O O . GLY E 1 382 ? -93.110 3.716 8.703 1.00 32.66 379 GLY E O 1
ATOM 17128 N N . THR E 1 383 ? -94.409 4.220 10.450 1.00 37.24 380 THR E N 1
ATOM 17129 C CA . THR E 1 383 ? -94.842 5.517 9.903 1.00 41.38 380 THR E CA 1
ATOM 17130 C C . THR E 1 383 ? -95.390 6.405 11.021 1.00 42.80 380 THR E C 1
ATOM 17131 O O . THR E 1 383 ? -95.759 5.888 12.053 1.00 45.70 380 THR E O 1
ATOM 17135 N N . PHE E 1 384 ? -95.442 7.708 10.794 1.00 40.65 381 PHE E N 1
ATOM 17136 C CA . PHE E 1 384 ? -95.956 8.631 11.829 1.00 44.65 381 PHE E CA 1
ATOM 17137 C C . PHE E 1 384 ? -97.361 9.080 11.445 1.00 45.51 381 PHE E C 1
ATOM 17138 O O . PHE E 1 384 ? -97.649 9.161 10.274 1.00 48.08 381 PHE E O 1
ATOM 17146 N N . ASP E 1 385 ? -98.198 9.367 12.434 1.00 47.56 382 ASP E N 1
ATOM 17147 C CA . ASP E 1 385 ? -99.547 9.848 12.192 1.00 51.53 382 ASP E CA 1
ATOM 17148 C C . ASP E 1 385 ? -99.511 11.383 12.188 1.00 55.00 382 ASP E C 1
ATOM 17149 O O . ASP E 1 385 ? -98.444 11.969 12.319 1.00 55.28 382 ASP E O 1
ATOM 17154 N N . GLU E 1 386 ? -100.683 12.018 12.030 1.00 62.11 383 GLU E N 1
ATOM 17155 C CA . GLU E 1 386 ? -100.827 13.489 11.978 1.00 65.32 383 GLU E CA 1
ATOM 17156 C C . GLU E 1 386 ? -100.270 14.156 13.247 1.00 63.49 383 GLU E C 1
ATOM 17157 O O . GLU E 1 386 ? -99.814 15.282 13.178 1.00 68.28 383 GLU E O 1
ATOM 17159 N N . ASP E 1 387 ? -100.329 13.478 14.398 1.00 66.88 384 ASP E N 1
ATOM 17160 C CA . ASP E 1 387 ? -99.967 14.083 15.703 1.00 68.33 384 ASP E CA 1
ATOM 17161 C C . ASP E 1 387 ? -98.544 13.686 16.134 1.00 62.76 384 ASP E C 1
ATOM 17162 O O . ASP E 1 387 ? -98.146 13.992 17.251 1.00 62.80 384 ASP E O 1
ATOM 17167 N N . GLY E 1 388 ? -97.796 12.988 15.266 1.00 57.07 385 GLY E N 1
ATOM 17168 C CA . GLY E 1 388 ? -96.384 12.655 15.500 1.00 53.31 385 GLY E CA 1
ATOM 17169 C C . GLY E 1 388 ? -96.152 11.436 16.391 1.00 54.06 385 GLY E C 1
ATOM 17170 O O . GLY E 1 388 ? -95.086 11.312 16.965 1.00 54.08 385 GLY E O 1
ATOM 17171 N N . HIS E 1 389 ? -97.138 10.536 16.512 1.00 52.97 386 HIS E N 1
ATOM 17172 C CA . HIS E 1 389 ? -96.967 9.246 17.168 1.00 46.61 386 HIS E CA 1
ATOM 17173 C C . HIS E 1 389 ? -96.489 8.215 16.137 1.00 46.55 386 HIS E C 1
ATOM 17174 O O . HIS E 1 389 ? -96.960 8.181 15.010 1.00 46.67 386 HIS E O 1
ATOM 17181 N N . LEU E 1 390 ? -95.515 7.395 16.527 1.00 44.43 387 LEU E N 1
ATOM 17182 C CA . LEU E 1 390 ? -94.961 6.397 15.638 1.00 40.80 387 LEU E CA 1
ATOM 17183 C C . LEU E 1 390 ? -95.834 5.139 15.691 1.00 41.77 387 LEU E C 1
ATOM 17184 O O . LEU E 1 390 ? -96.263 4.726 16.780 1.00 38.33 387 LEU E O 1
ATOM 17189 N N . HIS E 1 391 ? -96.100 4.566 14.513 1.00 42.01 388 HIS E N 1
ATOM 17190 C CA . HIS E 1 391 ? -96.824 3.302 14.368 1.00 43.56 388 HIS E CA 1
ATOM 17191 C C . HIS E 1 391 ? -95.925 2.283 13.645 1.00 40.77 388 HIS E C 1
ATOM 17192 O O . HIS E 1 391 ? -95.484 2.536 12.527 1.00 38.38 388 HIS E O 1
ATOM 17199 N N . LEU E 1 392 ? -95.680 1.131 14.267 1.00 40.45 389 LEU E N 1
ATOM 17200 C CA . LEU E 1 392 ? -94.836 0.105 13.660 1.00 42.14 389 LEU E CA 1
ATOM 17201 C C . LEU E 1 392 ? -95.687 -0.908 12.898 1.00 44.41 389 LEU E C 1
ATOM 17202 O O . LEU E 1 392 ? -96.540 -1.515 13.473 1.00 43.13 389 LEU E O 1
ATOM 17207 N N . THR E 1 393 ? -95.387 -1.106 11.614 1.00 49.97 390 THR E N 1
ATOM 17208 C CA . THR E 1 393 ? -96.168 -1.952 10.726 1.00 50.44 390 THR E CA 1
ATOM 17209 C C . THR E 1 393 ? -95.497 -3.323 10.535 1.00 52.07 390 THR E C 1
ATOM 17210 O O . THR E 1 393 ? -96.121 -4.267 10.020 1.00 57.11 390 THR E O 1
ATOM 17214 N N . ASP E 1 394 ? -94.192 -3.455 10.804 1.00 52.60 391 ASP E N 1
ATOM 17215 C CA . ASP E 1 394 ? -93.424 -4.564 10.152 1.00 50.08 391 ASP E CA 1
ATOM 17216 C C . ASP E 1 394 ? -91.988 -4.669 10.640 1.00 43.60 391 ASP E C 1
ATOM 17217 O O . ASP E 1 394 ? -91.393 -3.673 11.141 1.00 40.09 391 ASP E O 1
ATOM 17222 N N . ARG E 1 395 ? -91.429 -5.871 10.438 1.00 40.36 392 ARG E N 1
ATOM 17223 C CA . ARG E 1 395 ? -90.057 -6.223 10.770 1.00 44.91 392 ARG E CA 1
ATOM 17224 C C . ARG E 1 395 ? -89.269 -6.429 9.465 1.00 45.68 392 ARG E C 1
ATOM 17225 O O . ARG E 1 395 ? -89.680 -7.174 8.577 1.00 41.32 392 ARG E O 1
ATOM 17233 N N . LEU E 1 396 ? -88.091 -5.807 9.356 1.00 47.95 393 LEU E N 1
ATOM 17234 C CA . LEU E 1 396 ? -87.187 -6.040 8.220 1.00 46.59 393 LEU E CA 1
ATOM 17235 C C . LEU E 1 396 ? -86.787 -7.526 8.149 1.00 45.31 393 LEU E C 1
ATOM 17236 O O . LEU E 1 396 ? -86.621 -8.073 7.067 1.00 47.80 393 LEU E O 1
ATOM 17241 N N . GLN E 1 397 ? -86.574 -8.160 9.309 1.00 45.55 394 GLN E N 1
ATOM 17242 C CA . GLN E 1 397 ? -85.945 -9.486 9.369 1.00 46.80 394 GLN E CA 1
ATOM 17243 C C . GLN E 1 397 ? -86.998 -10.546 9.691 1.00 44.97 394 GLN E C 1
ATOM 17244 O O . GLN E 1 397 ? -88.132 -10.261 10.031 1.00 46.47 394 GLN E O 1
ATOM 17250 N N . ASP E 1 398 ? -86.585 -11.815 9.627 1.00 45.85 395 ASP E N 1
ATOM 17251 C CA . ASP E 1 398 ? -87.473 -12.977 9.783 1.00 46.74 395 ASP E CA 1
ATOM 17252 C C . ASP E 1 398 ? -87.409 -13.434 11.252 1.00 45.54 395 ASP E C 1
ATOM 17253 O O . ASP E 1 398 ? -86.628 -14.315 11.664 1.00 43.98 395 ASP E O 1
ATOM 17258 N N . ILE E 1 399 ? -88.286 -12.820 12.046 1.00 43.74 396 ILE E N 1
ATOM 17259 C CA . ILE E 1 399 ? -88.214 -12.900 13.487 1.00 40.72 396 ILE E CA 1
ATOM 17260 C C . ILE E 1 399 ? -89.604 -13.205 14.027 1.00 37.30 396 ILE E C 1
ATOM 17261 O O . ILE E 1 399 ? -90.567 -12.639 13.630 1.00 39.18 396 ILE E O 1
ATOM 17266 N N . ILE E 1 400 ? -89.641 -14.155 14.933 1.00 35.78 397 ILE E N 1
ATOM 17267 C CA . ILE E 1 400 ? -90.775 -14.520 15.719 1.00 38.62 397 ILE E CA 1
ATOM 17268 C C . ILE E 1 400 ? -90.513 -13.971 17.118 1.00 40.10 397 ILE E C 1
ATOM 17269 O O . ILE E 1 400 ? -89.481 -14.308 17.739 1.00 37.07 397 ILE E O 1
ATOM 17274 N N . ILE E 1 401 ? -91.429 -13.132 17.630 1.00 41.07 398 ILE E N 1
ATOM 17275 C CA . ILE E 1 401 ? -91.283 -12.583 18.977 1.00 43.24 398 ILE E CA 1
ATOM 17276 C C . ILE E 1 401 ? -92.094 -13.413 19.990 1.00 44.47 398 ILE E C 1
ATOM 17277 O O . ILE E 1 401 ? -93.259 -13.654 19.830 1.00 50.63 398 ILE E O 1
ATOM 17282 N N . VAL E 1 402 ? -91.405 -13.864 21.030 1.00 42.71 399 VAL E N 1
ATOM 17283 C CA . VAL E 1 402 ? -91.883 -14.795 22.023 1.00 45.18 399 VAL E CA 1
ATOM 17284 C C . VAL E 1 402 ? -91.496 -14.199 23.385 1.00 49.27 399 VAL E C 1
ATOM 17285 O O . VAL E 1 402 ? -90.292 -13.938 23.673 1.00 51.98 399 VAL E O 1
ATOM 17289 N N . GLU E 1 403 ? -92.527 -13.878 24.185 1.00 52.59 400 GLU E N 1
ATOM 17290 C CA . GLU E 1 403 ? -92.382 -13.172 25.458 1.00 55.59 400 GLU E CA 1
ATOM 17291 C C . GLU E 1 403 ? -91.365 -12.028 25.299 1.00 52.93 400 GLU E C 1
ATOM 17292 O O . GLU E 1 403 ? -90.418 -11.936 26.074 1.00 57.33 400 GLU E O 1
ATOM 17298 N N . ALA E 1 404 ? -91.553 -11.181 24.282 1.00 44.59 401 ALA E N 1
ATOM 17299 C CA . ALA E 1 404 ? -90.773 -9.979 24.064 1.00 46.50 401 ALA E CA 1
ATOM 17300 C C . ALA E 1 404 ? -89.298 -10.254 23.725 1.00 45.34 401 ALA E C 1
ATOM 17301 O O . ALA E 1 404 ? -88.458 -9.372 23.941 1.00 42.42 401 ALA E O 1
ATOM 17303 N N . TYR E 1 405 ? -88.983 -11.450 23.216 1.00 47.35 402 TYR E N 1
ATOM 17304 C CA . TYR E 1 405 ? -87.622 -11.812 22.828 1.00 48.41 402 TYR E CA 1
ATOM 17305 C C . TYR E 1 405 ? -87.642 -12.273 21.370 1.00 46.95 402 TYR E C 1
ATOM 17306 O O . TYR E 1 405 ? -88.555 -12.968 20.994 1.00 46.90 402 TYR E O 1
ATOM 17315 N N . ASN E 1 406 ? -86.609 -11.938 20.607 1.00 45.58 403 ASN E N 1
ATOM 17316 C CA . ASN E 1 406 ? -86.589 -12.115 19.149 1.00 45.37 403 ASN E CA 1
ATOM 17317 C C . ASN E 1 406 ? -85.953 -13.464 18.780 1.00 42.82 403 ASN E C 1
ATOM 17318 O O . ASN E 1 406 ? -84.808 -13.745 19.115 1.00 42.81 403 ASN E O 1
ATOM 17323 N N . VAL E 1 407 ? -86.744 -14.333 18.160 1.00 42.07 404 VAL E N 1
ATOM 17324 C CA . VAL E 1 407 ? -86.285 -15.632 17.726 1.00 42.12 404 VAL E CA 1
ATOM 17325 C C . VAL E 1 407 ? -86.112 -15.543 16.209 1.00 43.43 404 VAL E C 1
ATOM 17326 O O . VAL E 1 407 ? -87.095 -15.344 15.487 1.00 48.78 404 VAL E O 1
ATOM 17330 N N . TYR E 1 408 ? -84.884 -15.722 15.728 1.00 42.68 405 TYR E N 1
ATOM 17331 C CA . TYR E 1 408 ? -84.630 -15.751 14.320 1.00 41.49 405 TYR E CA 1
ATOM 17332 C C . TYR E 1 408 ? -84.917 -17.149 13.761 1.00 40.30 405 TYR E C 1
ATOM 17333 O O . TYR E 1 408 ? -84.325 -18.122 14.140 1.00 38.90 405 TYR E O 1
ATOM 17342 N N . SER E 1 409 ? -85.871 -17.202 12.841 1.00 43.57 406 SER E N 1
ATOM 17343 C CA . SER E 1 409 ? -86.372 -18.442 12.289 1.00 42.66 406 SER E CA 1
ATOM 17344 C C . SER E 1 409 ? -85.249 -19.265 11.642 1.00 43.22 406 SER E C 1
ATOM 17345 O O . SER E 1 409 ? -85.296 -20.499 11.691 1.00 42.83 406 SER E O 1
ATOM 17348 N N . ARG E 1 410 ? -84.260 -18.599 11.021 1.00 44.34 407 ARG E N 1
ATOM 17349 C CA . ARG E 1 410 ? -83.220 -19.324 10.275 1.00 43.17 407 ARG E CA 1
ATOM 17350 C C . ARG E 1 410 ? -82.310 -20.059 11.267 1.00 47.51 407 ARG E C 1
ATOM 17351 O O . ARG E 1 410 ? -81.864 -21.157 10.973 1.00 52.26 407 ARG E O 1
ATOM 17354 N N . ARG E 1 411 ? -82.057 -19.462 12.439 1.00 48.21 408 ARG E N 1
ATOM 17355 C CA . ARG E 1 411 ? -81.246 -20.118 13.465 1.00 46.50 408 ARG E CA 1
ATOM 17356 C C . ARG E 1 411 ? -81.931 -21.418 13.897 1.00 41.86 408 ARG E C 1
ATOM 17357 O O . ARG E 1 411 ? -81.261 -22.387 14.111 1.00 44.20 408 ARG E O 1
ATOM 17365 N N . VAL E 1 412 ? -83.263 -21.420 14.009 1.00 43.16 409 VAL E N 1
ATOM 17366 C CA . VAL E 1 412 ? -84.007 -22.606 14.463 1.00 44.02 409 VAL E CA 1
ATOM 17367 C C . VAL E 1 412 ? -83.981 -23.688 13.371 1.00 43.82 409 VAL E C 1
ATOM 17368 O O . VAL E 1 412 ? -83.839 -24.875 13.687 1.00 42.37 409 VAL E O 1
ATOM 17372 N N . GLU E 1 413 ? -84.095 -23.277 12.103 1.00 43.87 410 GLU E N 1
ATOM 17373 C CA . GLU E 1 413 ? -84.031 -24.200 10.947 1.00 43.36 410 GLU E CA 1
ATOM 17374 C C . GLU E 1 413 ? -82.649 -24.867 10.850 1.00 48.61 410 GLU E C 1
ATOM 17375 O O . GLU E 1 413 ? -82.558 -26.065 10.579 1.00 50.07 410 GLU E O 1
ATOM 17381 N N . HIS E 1 414 ? -81.586 -24.071 11.048 1.00 52.97 411 HIS E N 1
ATOM 17382 C CA . HIS E 1 414 ? -80.203 -24.552 10.961 1.00 53.92 411 HIS E CA 1
ATOM 17383 C C . HIS E 1 414 ? -80.009 -25.701 11.957 1.00 50.88 411 HIS E C 1
ATOM 17384 O O . HIS E 1 414 ? -79.456 -26.735 11.594 1.00 62.07 411 HIS E O 1
ATOM 17391 N N . VAL E 1 415 ? -80.501 -25.524 13.190 1.00 43.84 412 VAL E N 1
ATOM 17392 C CA . VAL E 1 415 ? -80.380 -26.522 14.253 1.00 48.10 412 VAL E CA 1
ATOM 17393 C C . VAL E 1 415 ? -81.170 -27.786 13.888 1.00 51.64 412 VAL E C 1
ATOM 17394 O O . VAL E 1 415 ? -80.637 -28.889 14.016 1.00 53.47 412 VAL E O 1
ATOM 17398 N N . LEU E 1 416 ? -82.434 -27.624 13.467 1.00 52.55 413 LEU E N 1
ATOM 17399 C CA . LEU E 1 416 ? -83.259 -28.754 13.088 1.00 50.80 413 LEU E CA 1
ATOM 17400 C C . LEU E 1 416 ? -82.569 -29.538 11.959 1.00 52.28 413 LEU E C 1
ATOM 17401 O O . LEU E 1 416 ? -82.529 -30.772 12.041 1.00 52.75 413 LEU E O 1
ATOM 17406 N N . THR E 1 417 ? -82.037 -28.842 10.945 1.00 48.60 414 THR E N 1
ATOM 17407 C CA . THR E 1 417 ? -81.514 -29.508 9.746 1.00 53.47 414 THR E CA 1
ATOM 17408 C C . THR E 1 417 ? -80.159 -30.180 10.011 1.00 57.68 414 THR E C 1
ATOM 17409 O O . THR E 1 417 ? -79.821 -31.141 9.275 1.00 62.82 414 THR E O 1
ATOM 17413 N N . GLU E 1 418 ? -79.447 -29.744 11.061 1.00 58.80 415 GLU E N 1
ATOM 17414 C CA . GLU E 1 418 ? -78.187 -30.384 11.435 1.00 60.83 415 GLU E CA 1
ATOM 17415 C C . GLU E 1 418 ? -78.457 -31.819 11.894 1.00 63.77 415 GLU E C 1
ATOM 17416 O O . GLU E 1 418 ? -77.615 -32.702 11.733 1.00 63.80 415 GLU E O 1
ATOM 17422 N N . HIS E 1 419 ? -79.631 -32.032 12.489 1.00 72.44 416 HIS E N 1
ATOM 17423 C CA . HIS E 1 419 ? -79.989 -33.353 12.977 1.00 74.83 416 HIS E CA 1
ATOM 17424 C C . HIS E 1 419 ? -80.024 -34.289 11.776 1.00 80.75 416 HIS E C 1
ATOM 17425 O O . HIS E 1 419 ? -80.518 -33.934 10.703 1.00 67.11 416 HIS E O 1
ATOM 17432 N N . PRO E 1 420 ? -79.437 -35.498 11.911 1.00 88.40 417 PRO E N 1
ATOM 17433 C CA . PRO E 1 420 ? -79.315 -36.406 10.774 1.00 83.17 417 PRO E CA 1
ATOM 17434 C C . PRO E 1 420 ? -80.654 -36.972 10.273 1.00 77.89 417 PRO E C 1
ATOM 17435 O O . PRO E 1 420 ? -80.690 -37.457 9.140 1.00 76.71 417 PRO E O 1
ATOM 17439 N N . ASP E 1 421 ? -81.720 -36.882 11.085 1.00 73.55 418 ASP E N 1
ATOM 17440 C CA . ASP E 1 421 ? -83.016 -37.456 10.734 1.00 75.14 418 ASP E CA 1
ATOM 17441 C C . ASP E 1 421 ? -83.959 -36.388 10.148 1.00 69.19 418 ASP E C 1
ATOM 17442 O O . ASP E 1 421 ? -85.090 -36.743 9.737 1.00 75.60 418 ASP E O 1
ATOM 17447 N N . VAL E 1 422 ? -83.482 -35.130 10.078 1.00 58.43 419 VAL E N 1
ATOM 17448 C CA . VAL E 1 422 ? -84.251 -34.092 9.386 1.00 57.36 419 VAL E CA 1
ATOM 17449 C C . VAL E 1 422 ? -83.486 -33.603 8.155 1.00 56.25 419 VAL E C 1
ATOM 17450 O O . VAL E 1 422 ? -82.388 -33.173 8.294 1.00 62.33 419 VAL E O 1
ATOM 17454 N N . ARG E 1 423 ? -84.136 -33.701 6.983 1.00 54.36 420 ARG E N 1
ATOM 17455 C CA . ARG E 1 423 ? -83.659 -33.144 5.712 1.00 54.25 420 ARG E CA 1
ATOM 17456 C C . ARG E 1 423 ? -84.656 -32.050 5.375 1.00 59.52 420 ARG E C 1
ATOM 17457 O O . ARG E 1 423 ? -85.700 -32.321 4.854 1.00 84.80 420 ARG E O 1
ATOM 17459 N N . ALA E 1 424 ? -84.379 -30.814 5.767 1.00 56.14 421 ALA E N 1
ATOM 17460 C CA . ALA E 1 424 ? -85.235 -29.570 5.575 1.00 51.53 421 ALA E CA 1
ATOM 17461 C C . ALA E 1 424 ? -86.209 -29.272 6.737 1.00 45.20 421 ALA E C 1
ATOM 17462 O O . ALA E 1 424 ? -86.866 -30.165 7.345 1.00 46.64 421 ALA E O 1
ATOM 17464 N N . ALA E 1 425 ? -86.378 -27.963 6.933 1.00 41.57 422 ALA E N 1
ATOM 17465 C CA . ALA E 1 425 ? -87.230 -27.409 7.955 1.00 42.13 422 ALA E CA 1
ATOM 17466 C C . ALA E 1 425 ? -87.578 -25.956 7.617 1.00 39.08 422 ALA E C 1
ATOM 17467 O O . ALA E 1 425 ? -86.740 -25.173 7.140 1.00 33.15 422 ALA E O 1
ATOM 17469 N N . ALA E 1 426 ? -88.846 -25.612 7.844 1.00 39.16 423 ALA E N 1
ATOM 17470 C CA . ALA E 1 426 ? -89.321 -24.254 7.642 1.00 40.38 423 ALA E CA 1
ATOM 17471 C C . ALA E 1 426 ? -90.008 -23.811 8.932 1.00 42.44 423 ALA E C 1
ATOM 17472 O O . ALA E 1 426 ? -90.977 -24.447 9.364 1.00 44.63 423 ALA E O 1
ATOM 17474 N N . VAL E 1 427 ? -89.460 -22.776 9.588 1.00 41.92 424 VAL E N 1
ATOM 17475 C CA . VAL E 1 427 ? -90.066 -22.303 10.828 1.00 41.33 424 VAL E CA 1
ATOM 17476 C C . VAL E 1 427 ? -90.633 -20.909 10.627 1.00 41.70 424 VAL E C 1
ATOM 17477 O O . VAL E 1 427 ? -90.060 -20.052 10.031 1.00 41.32 424 VAL E O 1
ATOM 17481 N N . VAL E 1 428 ? -91.877 -20.795 11.068 1.00 43.54 425 VAL E N 1
ATOM 17482 C CA . VAL E 1 428 ? -92.706 -19.575 10.913 1.00 44.53 425 VAL E CA 1
ATOM 17483 C C . VAL E 1 428 ? -93.276 -19.196 12.272 1.00 48.25 425 VAL E C 1
ATOM 17484 O O . VAL E 1 428 ? -93.284 -20.025 13.162 1.00 51.93 425 VAL E O 1
ATOM 17488 N N . GLY E 1 429 ? -93.744 -17.964 12.393 1.00 51.66 426 GLY E N 1
ATOM 17489 C CA . GLY E 1 429 ? -94.344 -17.490 13.646 1.00 49.02 426 GLY E CA 1
ATOM 17490 C C . GLY E 1 429 ? -95.816 -17.235 13.454 1.00 45.84 426 GLY E C 1
ATOM 17491 O O . GLY E 1 429 ? -96.165 -16.614 12.486 1.00 49.95 426 GLY E O 1
ATOM 17492 N N . VAL E 1 430 ? -96.643 -17.766 14.335 1.00 42.14 427 VAL E N 1
ATOM 17493 C CA . VAL E 1 430 ? -98.103 -17.527 14.246 1.00 41.07 427 VAL E CA 1
ATOM 17494 C C . VAL E 1 430 ? -98.540 -16.844 15.532 1.00 40.33 427 VAL E C 1
ATOM 17495 O O . VAL E 1 430 ? -97.833 -16.929 16.509 1.00 40.60 427 VAL E O 1
ATOM 17499 N N . PRO E 1 431 ? -99.690 -16.155 15.566 1.00 43.30 428 PRO E N 1
ATOM 17500 C CA . PRO E 1 431 ? -100.151 -15.535 16.779 1.00 41.87 428 PRO E CA 1
ATOM 17501 C C . PRO E 1 431 ? -100.422 -16.567 17.874 1.00 46.05 428 PRO E C 1
ATOM 17502 O O . PRO E 1 431 ? -100.855 -17.637 17.613 1.00 55.55 428 PRO E O 1
ATOM 17506 N N . ASP E 1 432 ? -100.123 -16.187 19.096 1.00 47.00 429 ASP E N 1
ATOM 17507 C CA . ASP E 1 432 ? -100.392 -16.972 20.268 1.00 55.21 429 ASP E CA 1
ATOM 17508 C C . ASP E 1 432 ? -100.878 -16.039 21.377 1.00 55.42 429 ASP E C 1
ATOM 17509 O O . ASP E 1 432 ? -100.183 -15.074 21.709 1.00 58.18 429 ASP E O 1
ATOM 17514 N N . PRO E 1 433 ? -102.042 -16.359 22.002 1.00 58.21 430 PRO E N 1
ATOM 17515 C CA . PRO E 1 433 ? -102.649 -15.479 23.000 1.00 55.04 430 PRO E CA 1
ATOM 17516 C C . PRO E 1 433 ? -101.814 -15.252 24.281 1.00 51.22 430 PRO E C 1
ATOM 17517 O O . PRO E 1 433 ? -101.964 -14.202 24.909 1.00 53.94 430 PRO E O 1
ATOM 17521 N N . ASP E 1 434 ? -100.985 -16.235 24.669 1.00 47.37 431 ASP E N 1
ATOM 17522 C CA . ASP E 1 434 ? -100.262 -16.196 25.950 1.00 48.79 431 ASP E CA 1
ATOM 17523 C C . ASP E 1 434 ? -98.799 -15.767 25.755 1.00 45.94 431 ASP E C 1
ATOM 17524 O O . ASP E 1 434 ? -98.158 -15.339 26.723 1.00 54.61 431 ASP E O 1
ATOM 17529 N N . SER E 1 435 ? -98.251 -15.912 24.544 1.00 44.48 432 SER E N 1
ATOM 17530 C CA . SER E 1 435 ? -96.799 -15.673 24.291 1.00 42.43 432 SER E CA 1
ATOM 17531 C C . SER E 1 435 ? -96.565 -14.554 23.257 1.00 36.53 432 SER E C 1
ATOM 17532 O O . SER E 1 435 ? -95.393 -14.192 23.005 1.00 31.22 432 SER E O 1
ATOM 17535 N N . GLY E 1 436 ? -97.650 -13.982 22.713 1.00 34.39 433 GLY E N 1
ATOM 17536 C CA . GLY E 1 436 ? -97.625 -13.020 21.595 1.00 35.44 433 GLY E CA 1
ATOM 17537 C C . GLY E 1 436 ? -97.607 -13.722 20.252 1.00 37.52 433 GLY E C 1
ATOM 17538 O O . GLY E 1 436 ? -98.474 -13.481 19.441 1.00 39.49 433 GLY E O 1
ATOM 17539 N N . GLU E 1 437 ? -96.534 -14.481 19.999 1.00 40.21 434 GLU E N 1
ATOM 17540 C CA . GLU E 1 437 ? -96.331 -15.296 18.799 1.00 39.75 434 GLU E CA 1
ATOM 17541 C C . GLU E 1 437 ? -95.720 -16.628 19.233 1.00 39.45 434 GLU E C 1
ATOM 17542 O O . GLU E 1 437 ? -95.048 -16.697 20.280 1.00 38.34 434 GLU E O 1
ATOM 17548 N N . ALA E 1 438 ? -96.069 -17.692 18.504 1.00 37.77 435 ALA E N 1
ATOM 17549 C CA . ALA E 1 438 ? -95.605 -19.032 18.767 1.00 34.90 435 ALA E CA 1
ATOM 17550 C C . ALA E 1 438 ? -94.708 -19.436 17.599 1.00 35.81 435 ALA E C 1
ATOM 17551 O O . ALA E 1 438 ? -95.086 -19.277 16.426 1.00 34.14 435 ALA E O 1
ATOM 17553 N N . VAL E 1 439 ? -93.567 -20.059 17.887 1.00 37.75 436 VAL E N 1
ATOM 17554 C CA . VAL E 1 439 ? -92.726 -20.593 16.805 1.00 40.68 436 VAL E CA 1
ATOM 17555 C C . VAL E 1 439 ? -93.263 -21.977 16.415 1.00 37.59 436 VAL E C 1
ATOM 17556 O O . VAL E 1 439 ? -93.482 -22.800 17.249 1.00 34.60 436 VAL E O 1
ATOM 17560 N N . CYS E 1 440 ? -93.451 -22.179 15.113 1.00 40.24 437 CYS E N 1
ATOM 17561 C CA . CYS E 1 440 ? -93.908 -23.456 14.553 1.00 42.34 437 CYS E CA 1
ATOM 17562 C C . CYS E 1 440 ? -92.879 -23.975 13.543 1.00 41.68 437 CYS E C 1
ATOM 17563 O O . CYS E 1 440 ? -92.280 -23.197 12.826 1.00 39.62 437 CYS E O 1
ATOM 17566 N N . ALA E 1 441 ? -92.682 -25.292 13.508 1.00 43.19 438 ALA E N 1
ATOM 17567 C CA . ALA E 1 441 ? -91.673 -25.856 12.628 1.00 46.06 438 ALA E CA 1
ATOM 17568 C C . ALA E 1 441 ? -92.281 -26.990 11.800 1.00 46.34 438 ALA E C 1
ATOM 17569 O O . ALA E 1 441 ? -92.843 -27.924 12.365 1.00 41.16 438 ALA E O 1
ATOM 17571 N N . ALA E 1 442 ? -92.223 -26.822 10.482 1.00 45.32 439 ALA E N 1
ATOM 17572 C CA . ALA E 1 442 ? -92.552 -27.872 9.541 1.00 43.25 439 ALA E CA 1
ATOM 17573 C C . ALA E 1 442 ? -91.242 -28.546 9.165 1.00 39.62 439 ALA E C 1
ATOM 17574 O O . ALA E 1 442 ? -90.288 -27.870 8.769 1.00 39.20 439 ALA E O 1
ATOM 17576 N N . VAL E 1 443 ? -91.227 -29.875 9.263 1.00 43.18 440 VAL E N 1
ATOM 17577 C CA . VAL E 1 443 ? -90.006 -30.636 9.127 1.00 44.61 440 VAL E CA 1
ATOM 17578 C C . VAL E 1 443 ? -90.220 -31.712 8.063 1.00 46.03 440 VAL E C 1
ATOM 17579 O O . VAL E 1 443 ? -91.246 -32.399 8.090 1.00 45.79 440 VAL E O 1
ATOM 17583 N N . VAL E 1 444 ? -89.236 -31.861 7.171 1.00 48.09 441 VAL E N 1
ATOM 17584 C CA . VAL E 1 444 ? -89.176 -33.030 6.304 1.00 50.43 441 VAL E CA 1
ATOM 17585 C C . VAL E 1 444 ? -88.169 -34.033 6.879 1.00 51.81 441 VAL E C 1
ATOM 17586 O O . VAL E 1 444 ? -87.007 -33.707 7.105 1.00 49.32 441 VAL E O 1
ATOM 17590 N N . VAL E 1 445 ? -88.654 -35.255 7.072 1.00 56.15 442 VAL E N 1
ATOM 17591 C CA . VAL E 1 445 ? -87.945 -36.279 7.764 1.00 60.17 442 VAL E CA 1
ATOM 17592 C C . VAL E 1 445 ? -87.108 -37.055 6.741 1.00 69.52 442 VAL E C 1
ATOM 17593 O O . VAL E 1 445 ? -87.495 -37.114 5.576 1.00 73.95 442 VAL E O 1
ATOM 17597 N N . ALA E 1 446 ? -85.976 -37.617 7.179 1.00 77.42 443 ALA E N 1
ATOM 17598 C CA . ALA E 1 446 ? -85.078 -38.364 6.294 1.00 76.69 443 ALA E CA 1
ATOM 17599 C C . ALA E 1 446 ? -85.659 -39.750 5.977 1.00 83.92 443 ALA E C 1
ATOM 17600 O O . ALA E 1 446 ? -86.387 -40.333 6.789 1.00 91.58 443 ALA E O 1
ATOM 17602 N N . ASP E 1 447 ? -85.335 -40.238 4.761 1.00 87.13 444 ASP E N 1
ATOM 17603 C CA . ASP E 1 447 ? -85.422 -41.642 4.311 1.00 92.89 444 ASP E CA 1
ATOM 17604 C C . ASP E 1 447 ? -86.590 -42.380 4.982 1.00 98.93 444 ASP E C 1
ATOM 17605 O O . ASP E 1 447 ? -87.723 -42.334 4.527 1.00 97.12 444 ASP E O 1
ATOM 17607 N N . GLY E 1 448 ? -86.283 -43.104 6.059 1.00 100.12 445 GLY E N 1
ATOM 17608 C CA . GLY E 1 448 ? -87.276 -43.902 6.786 1.00 97.43 445 GLY E CA 1
ATOM 17609 C C . GLY E 1 448 ? -87.106 -43.726 8.280 1.00 102.65 445 GLY E C 1
ATOM 17610 O O . GLY E 1 448 ? -87.193 -44.687 9.046 1.00 93.34 445 GLY E O 1
ATOM 17611 N N . ALA E 1 449 ? -86.901 -42.469 8.702 1.00 107.98 446 ALA E N 1
ATOM 17612 C CA . ALA E 1 449 ? -86.730 -42.122 10.101 1.00 91.58 446 ALA E CA 1
ATOM 17613 C C . ALA E 1 449 ? -88.095 -41.794 10.715 1.00 87.36 446 ALA E C 1
ATOM 17614 O O . ALA E 1 449 ? -89.074 -41.569 9.991 1.00 92.06 446 ALA E O 1
ATOM 17616 N N . ASP E 1 450 ? -88.147 -41.780 12.051 1.00 81.33 447 ASP E N 1
ATOM 17617 C CA . ASP E 1 450 ? -89.379 -41.473 12.774 1.00 81.79 447 ASP E CA 1
ATOM 17618 C C . ASP E 1 450 ? -89.035 -40.722 14.055 1.00 82.19 447 ASP E C 1
ATOM 17619 O O . ASP E 1 450 ? -89.257 -41.229 15.149 1.00 74.72 447 ASP E O 1
ATOM 17624 N N . PRO E 1 451 ? -88.429 -39.513 13.978 1.00 84.53 448 PRO E N 1
ATOM 17625 C CA . PRO E 1 451 ? -87.955 -38.831 15.178 1.00 79.29 448 PRO E CA 1
ATOM 17626 C C . PRO E 1 451 ? -89.138 -38.321 16.007 1.00 77.16 448 PRO E C 1
ATOM 17627 O O . PRO E 1 451 ? -90.238 -38.135 15.504 1.00 68.13 448 PRO E O 1
ATOM 17631 N N . ASP E 1 452 ? -88.860 -38.111 17.292 1.00 78.89 449 ASP E N 1
ATOM 17632 C CA . ASP E 1 452 ? -89.852 -37.702 18.251 1.00 76.63 449 ASP E CA 1
ATOM 17633 C C . ASP E 1 452 ? -89.914 -36.183 18.209 1.00 71.45 449 ASP E C 1
ATOM 17634 O O . ASP E 1 452 ? -88.924 -35.529 18.475 1.00 80.82 449 ASP E O 1
ATOM 17639 N N . PRO E 1 453 ? -91.065 -35.564 17.888 1.00 63.44 450 PRO E N 1
ATOM 17640 C CA . PRO E 1 453 ? -91.200 -34.103 17.935 1.00 60.55 450 PRO E CA 1
ATOM 17641 C C . PRO E 1 453 ? -90.566 -33.494 19.194 1.00 59.84 450 PRO E C 1
ATOM 17642 O O . PRO E 1 453 ? -89.970 -32.421 19.150 1.00 53.51 450 PRO E O 1
ATOM 17646 N N . GLU E 1 454 ? -90.696 -34.212 20.305 1.00 63.20 451 GLU E N 1
ATOM 17647 C CA . GLU E 1 454 ? -90.213 -33.736 21.578 1.00 68.46 451 GLU E CA 1
ATOM 17648 C C . GLU E 1 454 ? -88.674 -33.751 21.624 1.00 64.85 451 GLU E C 1
ATOM 17649 O O . GLU E 1 454 ? -88.069 -32.943 22.314 1.00 62.27 451 GLU E O 1
ATOM 17655 N N . HIS E 1 455 ? -88.035 -34.697 20.937 1.00 61.63 452 HIS E N 1
ATOM 17656 C CA . HIS E 1 455 ? -86.565 -34.744 20.828 1.00 60.84 452 HIS E CA 1
ATOM 17657 C C . HIS E 1 455 ? -86.088 -33.511 20.058 1.00 54.88 452 HIS E C 1
ATOM 17658 O O . HIS E 1 455 ? -85.092 -32.928 20.396 1.00 55.44 452 HIS E O 1
ATOM 17665 N N . LEU E 1 456 ? -86.829 -33.128 19.022 1.00 53.84 453 LEU E N 1
ATOM 17666 C CA . LEU E 1 456 ? -86.523 -31.962 18.218 1.00 53.91 453 LEU E CA 1
ATOM 17667 C C . LEU E 1 456 ? -86.700 -30.681 19.049 1.00 52.24 453 LEU E C 1
ATOM 17668 O O . LEU E 1 456 ? -85.836 -29.822 19.018 1.00 50.80 453 LEU E O 1
ATOM 17673 N N . ARG E 1 457 ? -87.795 -30.570 19.804 1.00 48.01 454 ARG E N 1
ATOM 17674 C CA . ARG E 1 457 ? -87.959 -29.454 20.717 1.00 49.70 454 ARG E CA 1
ATOM 17675 C C . ARG E 1 457 ? -86.741 -29.383 21.661 1.00 53.31 454 ARG E C 1
ATOM 17676 O O . ARG E 1 457 ? -86.176 -28.327 21.904 1.00 53.32 454 ARG E O 1
ATOM 17684 N N . ALA E 1 458 ? -86.323 -30.541 22.169 1.00 57.77 455 ALA E N 1
ATOM 17685 C CA . ALA E 1 458 ? -85.272 -30.644 23.185 1.00 53.03 455 ALA E CA 1
ATOM 17686 C C . ALA E 1 458 ? -83.907 -30.276 22.589 1.00 50.47 455 ALA E C 1
ATOM 17687 O O . ALA E 1 458 ? -83.049 -29.700 23.257 1.00 55.83 455 ALA E O 1
ATOM 17689 N N . LEU E 1 459 ? -83.723 -30.613 21.320 1.00 49.63 456 LEU E N 1
ATOM 17690 C CA . LEU E 1 459 ? -82.518 -30.316 20.559 1.00 53.57 456 LEU E CA 1
ATOM 17691 C C . LEU E 1 459 ? -82.400 -28.792 20.389 1.00 55.93 456 LEU E C 1
ATOM 17692 O O . LEU E 1 459 ? -81.340 -28.215 20.565 1.00 55.41 456 LEU E O 1
ATOM 17697 N N . VAL E 1 460 ? -83.511 -28.143 20.042 1.00 55.57 457 VAL E N 1
ATOM 17698 C CA . VAL E 1 460 ? -83.515 -26.696 19.889 1.00 53.95 457 VAL E CA 1
ATOM 17699 C C . VAL E 1 460 ? -83.240 -26.067 21.259 1.00 52.34 457 VAL E C 1
ATOM 17700 O O . VAL E 1 460 ? -82.467 -25.130 21.359 1.00 47.65 457 VAL E O 1
ATOM 17704 N N . ARG E 1 461 ? -83.847 -26.616 22.309 1.00 49.47 458 ARG E N 1
ATOM 17705 C CA . ARG E 1 461 ? -83.681 -26.063 23.639 1.00 53.34 458 ARG E CA 1
ATOM 17706 C C . ARG E 1 461 ? -82.210 -26.118 24.074 1.00 56.31 458 ARG E C 1
ATOM 17707 O O . ARG E 1 461 ? -81.759 -25.234 24.743 1.00 61.82 458 ARG E O 1
ATOM 17715 N N . ASP E 1 462 ? -81.486 -27.182 23.714 1.00 60.56 459 ASP E N 1
ATOM 17716 C CA . ASP E 1 462 ? -80.078 -27.369 24.142 1.00 59.30 459 ASP E CA 1
ATOM 17717 C C . ASP E 1 462 ? -79.161 -26.387 23.401 1.00 57.92 459 ASP E C 1
ATOM 17718 O O . ASP E 1 462 ? -78.238 -25.868 23.989 1.00 70.51 459 ASP E O 1
ATOM 17723 N N . HIS E 1 463 ? -79.422 -26.162 22.111 1.00 55.53 460 HIS E N 1
ATOM 17724 C CA . HIS E 1 463 ? -78.543 -25.401 21.219 1.00 57.58 460 HIS E CA 1
ATOM 17725 C C . HIS E 1 463 ? -78.838 -23.895 21.309 1.00 57.02 460 HIS E C 1
ATOM 17726 O O . HIS E 1 463 ? -77.903 -23.106 21.331 1.00 57.27 460 HIS E O 1
ATOM 17733 N N . LEU E 1 464 ? -80.124 -23.517 21.326 1.00 54.42 461 LEU E N 1
ATOM 17734 C CA . LEU E 1 464 ? -80.525 -22.116 21.274 1.00 49.39 461 LEU E CA 1
ATOM 17735 C C . LEU E 1 464 ? -81.034 -21.577 22.620 1.00 50.64 461 LEU E C 1
ATOM 17736 O O . LEU E 1 464 ? -80.699 -20.464 22.983 1.00 51.77 461 LEU E O 1
ATOM 17741 N N . GLY E 1 465 ? -81.834 -22.329 23.363 1.00 49.53 462 GLY E N 1
ATOM 17742 C CA . GLY E 1 465 ? -82.441 -21.774 24.586 1.00 49.14 462 GLY E CA 1
ATOM 17743 C C . GLY E 1 465 ? -83.952 -21.870 24.532 1.00 49.72 462 GLY E C 1
ATOM 17744 O O . GLY E 1 465 ? -84.451 -22.331 23.558 1.00 55.42 462 GLY E O 1
ATOM 17745 N N . ASP E 1 466 ? -84.639 -21.521 25.620 1.00 51.36 463 ASP E N 1
ATOM 17746 C CA . ASP E 1 466 ? -86.031 -21.934 25.860 1.00 53.03 463 ASP E CA 1
ATOM 17747 C C . ASP E 1 466 ? -86.969 -21.269 24.831 1.00 51.80 463 ASP E C 1
ATOM 17748 O O . ASP E 1 466 ? -87.904 -21.890 24.348 1.00 56.32 463 ASP E O 1
ATOM 17753 N N . LEU E 1 467 ? -86.746 -19.986 24.516 1.00 49.89 464 LEU E N 1
ATOM 17754 C CA . LEU E 1 467 ? -87.733 -19.250 23.748 1.00 48.88 464 LEU E CA 1
ATOM 17755 C C . LEU E 1 467 ? -87.723 -19.703 22.284 1.00 45.54 464 LEU E C 1
ATOM 17756 O O . LEU E 1 467 ? -88.764 -19.550 21.640 1.00 42.66 464 LEU E O 1
ATOM 17761 N N . HIS E 1 468 ? -86.629 -20.301 21.798 1.00 41.02 465 HIS E N 1
ATOM 17762 C CA . HIS E 1 468 ? -86.503 -20.740 20.412 1.00 38.59 465 HIS E CA 1
ATOM 17763 C C . HIS E 1 468 ? -87.209 -22.079 20.154 1.00 40.74 465 HIS E C 1
ATOM 17764 O O . HIS E 1 468 ? -87.423 -22.433 18.977 1.00 39.74 465 HIS E O 1
ATOM 17771 N N . VAL E 1 469 ? -87.555 -22.814 21.225 1.00 43.43 466 VAL E N 1
ATOM 17772 C CA . VAL E 1 469 ? -88.150 -24.137 21.076 1.00 47.19 466 VAL E CA 1
ATOM 17773 C C . VAL E 1 469 ? -89.537 -24.016 20.438 1.00 49.54 466 VAL E C 1
ATOM 17774 O O . VAL E 1 469 ? -90.388 -23.287 20.936 1.00 53.03 466 VAL E O 1
ATOM 17778 N N . PRO E 1 470 ? -89.773 -24.714 19.303 1.00 48.99 467 PRO E N 1
ATOM 17779 C CA . PRO E 1 470 ? -91.030 -24.621 18.572 1.00 48.51 467 PRO E CA 1
ATOM 17780 C C . PRO E 1 470 ? -92.160 -25.292 19.357 1.00 47.47 467 PRO E C 1
ATOM 17781 O O . PRO E 1 470 ? -92.001 -26.450 19.801 1.00 45.40 467 PRO E O 1
ATOM 17785 N N . ARG E 1 471 ? -93.274 -24.560 19.499 1.00 46.46 468 ARG E N 1
ATOM 17786 C CA . ARG E 1 471 ? -94.446 -25.034 20.212 1.00 46.96 468 ARG E CA 1
ATOM 17787 C C . ARG E 1 471 ? -95.114 -26.152 19.400 1.00 46.51 468 ARG E C 1
ATOM 17788 O O . ARG E 1 471 ? -95.466 -27.175 19.959 1.00 41.60 468 ARG E O 1
ATOM 17792 N N . ARG E 1 472 ? -95.282 -25.946 18.086 1.00 48.30 469 ARG E N 1
ATOM 17793 C CA . ARG E 1 472 ? -95.825 -26.975 17.194 1.00 46.86 469 ARG E CA 1
ATOM 17794 C C . ARG E 1 472 ? -94.693 -27.509 16.306 1.00 43.79 469 ARG E C 1
ATOM 17795 O O . ARG E 1 472 ? -93.869 -26.724 15.780 1.00 44.16 469 ARG E O 1
ATOM 17803 N N . VAL E 1 473 ? -94.653 -28.830 16.122 1.00 41.10 470 VAL E N 1
ATOM 17804 C CA . VAL E 1 473 ? -93.739 -29.481 15.179 1.00 40.95 470 VAL E CA 1
ATOM 17805 C C . VAL E 1 473 ? -94.558 -30.402 14.273 1.00 41.50 470 VAL E C 1
ATOM 17806 O O . VAL E 1 473 ? -95.151 -31.328 14.778 1.00 45.27 470 VAL E O 1
ATOM 17810 N N . GLU E 1 474 ? -94.584 -30.137 12.965 1.00 43.29 471 GLU E N 1
ATOM 17811 C CA . GLU E 1 474 ? -95.426 -30.879 12.009 1.00 43.44 471 GLU E CA 1
ATOM 17812 C C . GLU E 1 474 ? -94.536 -31.521 10.940 1.00 41.85 471 GLU E C 1
ATOM 17813 O O . GLU E 1 474 ? -93.666 -30.880 10.375 1.00 40.62 471 GLU E O 1
ATOM 17815 N N . PHE E 1 475 ? -94.768 -32.805 10.674 1.00 40.89 472 PHE E N 1
ATOM 17816 C CA . PHE E 1 475 ? -94.013 -33.519 9.653 1.00 45.01 472 PHE E CA 1
ATOM 17817 C C . PHE E 1 475 ? -94.768 -33.426 8.329 1.00 43.87 472 PHE E C 1
ATOM 17818 O O . PHE E 1 475 ? -95.959 -33.719 8.273 1.00 47.61 472 PHE E O 1
ATOM 17826 N N . VAL E 1 476 ? -94.035 -33.074 7.271 1.00 42.46 473 VAL E N 1
ATOM 17827 C CA . VAL E 1 476 ? -94.606 -32.874 5.938 1.00 43.53 473 VAL E CA 1
ATOM 17828 C C . VAL E 1 476 ? -93.741 -33.613 4.912 1.00 43.46 473 VAL E C 1
ATOM 17829 O O . VAL E 1 476 ? -92.560 -33.883 5.166 1.00 40.37 473 VAL E O 1
ATOM 17833 N N . ARG E 1 477 ? -94.339 -33.915 3.754 1.00 46.46 474 ARG E N 1
ATOM 17834 C CA . ARG E 1 477 ? -93.667 -34.679 2.705 1.00 48.27 474 ARG E CA 1
ATOM 17835 C C . ARG E 1 477 ? -92.586 -33.794 2.068 1.00 46.94 474 ARG E C 1
ATOM 17836 O O . ARG E 1 477 ? -91.499 -34.303 1.753 1.00 43.64 474 ARG E O 1
ATOM 17844 N N . SER E 1 478 ? -92.877 -32.496 1.890 1.00 47.85 475 SER E N 1
ATOM 17845 C CA . SER E 1 478 ? -91.887 -31.561 1.338 1.00 49.53 475 SER E CA 1
ATOM 17846 C C . SER E 1 478 ? -92.224 -30.114 1.705 1.00 49.42 475 SER E C 1
ATOM 17847 O O . SER E 1 478 ? -93.360 -29.817 2.098 1.00 45.22 475 SER E O 1
ATOM 17850 N N . ILE E 1 479 ? -91.221 -29.237 1.574 1.00 50.96 476 ILE E N 1
ATOM 17851 C CA . ILE E 1 479 ? -91.412 -27.816 1.810 1.00 51.06 476 ILE E CA 1
ATOM 17852 C C . ILE E 1 479 ? -91.804 -27.186 0.479 1.00 50.79 476 ILE E C 1
ATOM 17853 O O . ILE E 1 479 ? -91.077 -27.298 -0.504 1.00 51.59 476 ILE E O 1
ATOM 17858 N N . PRO E 1 480 ? -92.954 -26.487 0.398 1.00 52.12 477 PRO E N 1
ATOM 17859 C CA . PRO E 1 480 ? -93.390 -25.852 -0.844 1.00 48.46 477 PRO E CA 1
ATOM 17860 C C . PRO E 1 480 ? -92.418 -24.736 -1.240 1.00 50.54 477 PRO E C 1
ATOM 17861 O O . PRO E 1 480 ? -91.886 -24.051 -0.377 1.00 48.52 477 PRO E O 1
ATOM 17865 N N . VAL E 1 481 ? -92.235 -24.547 -2.545 1.00 59.36 478 VAL E N 1
ATOM 17866 C CA . VAL E 1 481 ? -91.316 -23.524 -3.062 1.00 60.10 478 VAL E CA 1
ATOM 17867 C C . VAL E 1 481 ? -92.098 -22.429 -3.800 1.00 63.07 478 VAL E C 1
ATOM 17868 O O . VAL E 1 481 ? -93.135 -22.702 -4.368 1.00 69.17 478 VAL E O 1
ATOM 17872 N N . THR E 1 482 ? -91.577 -21.194 -3.733 1.00 64.88 479 THR E N 1
ATOM 17873 C CA . THR E 1 482 ? -92.056 -20.049 -4.511 1.00 66.02 479 THR E CA 1
ATOM 17874 C C . THR E 1 482 ? -91.699 -20.310 -5.971 1.00 68.62 479 THR E C 1
ATOM 17875 O O . THR E 1 482 ? -90.920 -21.221 -6.265 1.00 58.41 479 THR E O 1
ATOM 17879 N N . PRO E 1 483 ? -92.261 -19.547 -6.935 1.00 80.87 480 PRO E N 1
ATOM 17880 C CA . PRO E 1 483 ? -91.831 -19.664 -8.325 1.00 83.90 480 PRO E CA 1
ATOM 17881 C C . PRO E 1 483 ? -90.307 -19.500 -8.489 1.00 83.31 480 PRO E C 1
ATOM 17882 O O . PRO E 1 483 ? -89.709 -20.155 -9.337 1.00 80.16 480 PRO E O 1
ATOM 17886 N N . ALA E 1 484 ? -89.692 -18.646 -7.655 1.00 84.95 481 ALA E N 1
ATOM 17887 C CA . ALA E 1 484 ? -88.247 -18.365 -7.718 1.00 82.62 481 ALA E CA 1
ATOM 17888 C C . ALA E 1 484 ? -87.413 -19.517 -7.125 1.00 78.40 481 ALA E C 1
ATOM 17889 O O . ALA E 1 484 ? -86.171 -19.473 -7.186 1.00 60.84 481 ALA E O 1
ATOM 17891 N N . GLY E 1 485 ? -88.079 -20.499 -6.499 1.00 83.18 482 GLY E N 1
ATOM 17892 C CA . GLY E 1 485 ? -87.445 -21.747 -6.041 1.00 84.34 482 GLY E CA 1
ATOM 17893 C C . GLY E 1 485 ? -87.020 -21.695 -4.584 1.00 82.23 482 GLY E C 1
ATOM 17894 O O . GLY E 1 485 ? -86.253 -22.544 -4.145 1.00 77.85 482 GLY E O 1
ATOM 17895 N N . LYS E 1 486 ? -87.530 -20.712 -3.825 1.00 80.24 483 LYS E N 1
ATOM 17896 C CA . LYS E 1 486 ? -87.230 -20.562 -2.411 1.00 76.68 483 LYS E CA 1
ATOM 17897 C C . LYS E 1 486 ? -88.333 -21.188 -1.570 1.00 67.62 483 LYS E C 1
ATOM 17898 O O . LYS E 1 486 ? -89.425 -21.409 -2.059 1.00 67.07 483 LYS E O 1
ATOM 17904 N N . PRO E 1 487 ? -88.111 -21.463 -0.274 1.00 61.45 484 PRO E N 1
ATOM 17905 C CA . PRO E 1 487 ? -89.175 -21.925 0.610 1.00 58.95 484 PRO E CA 1
ATOM 17906 C C . PRO E 1 487 ? -90.345 -20.932 0.692 1.00 55.95 484 PRO E C 1
ATOM 17907 O O . PRO E 1 487 ? -90.151 -19.797 1.052 1.00 56.80 484 PRO E O 1
ATOM 17911 N N . ASP E 1 488 ? -91.545 -21.413 0.379 1.00 52.42 485 ASP E N 1
ATOM 17912 C CA . ASP E 1 488 ? -92.748 -20.634 0.440 1.00 54.58 485 ASP E CA 1
ATOM 17913 C C . ASP E 1 488 ? -93.222 -20.567 1.890 1.00 53.79 485 ASP E C 1
ATOM 17914 O O . ASP E 1 488 ? -94.083 -21.341 2.303 1.00 53.28 485 ASP E O 1
ATOM 17919 N N . LYS E 1 489 ? -92.636 -19.641 2.636 1.00 52.98 486 LYS E N 1
ATOM 17920 C CA . LYS E 1 489 ? -92.907 -19.513 4.084 1.00 51.81 486 LYS E CA 1
ATOM 17921 C C . LYS E 1 489 ? -94.286 -18.926 4.326 1.00 47.03 486 LYS E C 1
ATOM 17922 O O . LYS E 1 489 ? -94.763 -19.037 5.428 1.00 50.62 486 LYS E O 1
ATOM 17928 N N . VAL E 1 490 ? -94.907 -18.328 3.327 1.00 43.31 487 VAL E N 1
ATOM 17929 C CA . VAL E 1 490 ? -96.269 -17.830 3.626 1.00 45.00 487 VAL E CA 1
ATOM 17930 C C . VAL E 1 490 ? -97.219 -19.016 3.531 1.00 44.30 487 VAL E C 1
ATOM 17931 O O . VAL E 1 490 ? -98.160 -19.059 4.295 1.00 43.54 487 VAL E O 1
ATOM 17935 N N . LYS E 1 491 ? -96.916 -19.980 2.673 1.00 46.22 488 LYS E N 1
ATOM 17936 C CA . LYS E 1 491 ? -97.788 -21.175 2.556 1.00 51.91 488 LYS E CA 1
ATOM 17937 C C . LYS E 1 491 ? -97.642 -22.054 3.797 1.00 49.11 488 LYS E C 1
ATOM 17938 O O . LYS E 1 491 ? -98.651 -22.517 4.283 1.00 48.83 488 LYS E O 1
ATOM 17942 N N . VAL E 1 492 ? -96.420 -22.230 4.298 1.00 44.37 489 VAL E N 1
ATOM 17943 C CA . VAL E 1 492 ? -96.144 -23.058 5.507 1.00 44.33 489 VAL E CA 1
ATOM 17944 C C . VAL E 1 492 ? -96.853 -22.449 6.718 1.00 43.86 489 VAL E C 1
ATOM 17945 O O . VAL E 1 492 ? -97.327 -23.185 7.550 1.00 38.76 489 VAL E O 1
ATOM 17949 N N . ARG E 1 493 ? -96.902 -21.125 6.793 1.00 47.82 490 ARG E N 1
ATOM 17950 C CA . ARG E 1 493 ? -97.545 -20.371 7.892 1.00 49.27 490 ARG E CA 1
ATOM 17951 C C . ARG E 1 493 ? -99.054 -20.612 7.900 1.00 47.06 490 ARG E C 1
ATOM 17952 O O . ARG E 1 493 ? -99.616 -20.605 8.961 1.00 48.59 490 ARG E O 1
ATOM 17960 N N . THR E 1 494 ? -99.671 -20.867 6.750 1.00 47.56 491 THR E N 1
ATOM 17961 C CA . THR E 1 494 ? -101.132 -21.120 6.678 1.00 48.35 491 THR E CA 1
ATOM 17962 C C . THR E 1 494 ? -101.492 -22.498 7.245 1.00 46.11 491 THR E C 1
ATOM 17963 O O . THR E 1 494 ? -102.634 -22.664 7.647 1.00 47.56 491 THR E O 1
ATOM 17967 N N . TRP E 1 495 ? -100.536 -23.421 7.324 1.00 41.33 492 TRP E N 1
ATOM 17968 C CA . TRP E 1 495 ? -100.713 -24.797 7.850 1.00 42.59 492 TRP E CA 1
ATOM 17969 C C . TRP E 1 495 ? -100.869 -24.789 9.375 1.00 45.19 492 TRP E C 1
ATOM 17970 O O . TRP E 1 495 ? -101.381 -25.768 9.920 1.00 39.94 492 TRP E O 1
ATOM 17981 N N . PHE E 1 496 ? -100.473 -23.691 10.002 1.00 48.37 493 PHE E N 1
ATOM 17982 C CA . PHE E 1 496 ? -100.421 -23.611 11.477 1.00 51.42 493 PHE E CA 1
ATOM 17983 C C . PHE E 1 496 ? -101.357 -22.542 12.023 1.00 55.68 493 PHE E C 1
ATOM 17984 O O . PHE E 1 496 ? -101.391 -22.377 13.226 1.00 52.17 493 PHE E O 1
ATOM 17992 N N . THR E 1 497 ? -102.034 -21.808 11.154 1.00 62.77 494 THR E N 1
ATOM 17993 C CA . THR E 1 497 ? -102.973 -20.776 11.637 1.00 73.20 494 THR E CA 1
ATOM 17994 C C . THR E 1 497 ? -104.367 -21.374 11.525 1.00 85.82 494 THR E C 1
ATOM 17995 O O . THR E 1 497 ? -104.593 -22.071 10.542 1.00 89.53 494 THR E O 1
ATOM 17999 N N . ASP E 1 498 ? -105.241 -21.103 12.501 1.00 90.54 495 ASP E N 1
ATOM 18000 C CA . ASP E 1 498 ? -106.629 -21.638 12.490 1.00 88.42 495 ASP E CA 1
ATOM 18001 C C . ASP E 1 498 ? -107.587 -20.547 11.998 1.00 82.54 495 ASP E C 1
ATOM 18002 O O . ASP E 1 498 ? -108.767 -20.884 11.776 1.00 81.72 495 ASP E O 1
#

CATH classification: 3.30.300.30

InterPro domains:
  IPR000873 AMP-dependent synthetase/ligase domain [PF00501] (13-358)
  IPR020845 AMP-binding, conserved site [PS00455] (155-166)
  IPR025110 AMP-binding enzyme, C-terminal domain [PF13193] (409-483)
  IPR042099 ANL, N-terminal domain [G3DSA:3.40.50.12780] (7-395)
  IPR045851 AMP-binding enzyme domain superfamily [G3DSA:3.30.300.30] (396-495)
  IPR050237 ATP-dependent AMP-binding enzyme [PTHR43767] (14-492)

B-factor: mean 40.83, std 14.89, range [2.16, 119.51]

Nearest PDB structures (foldseek):
  6sq8-assembly1_A  TM=1.002E+00  e=0.000E+00  Marinactinospora thermotolerans
  6sq8-assembly4_D  TM=9.988E-01  e=0.000E+00  Marinactinospora thermotolerans
  6sq8-assembly2_B  TM=1.001E+00  e=0.000E+00  Marinactinospora thermotolerans
  6sq8-assembly3_C  TM=9.986E-01  e=0.000E+00  Marinactinospora thermotolerans
  6h1b-assembly2_B  TM=9.954E-01  e=0.000E+00  Marinactinospora thermotolerans

Foldseek 3Di:
DLLVLLVLLLVQAAQWAEQEDVGTDGNVRLQVLLQLLLVLCVVQPDAQQAEEEEAEFFDSSVLSNLSSCSQQNHAYQQQFPLDDLVQSLVSCVQRRHQEYEYEQVCVVSVVVSCVVHPHNAYEYCDDDDPHHHSPPHHRDGDHHPVQWSYWYWDVHTFTFTWGSQLLNVVLVLCCQAQPQDQFAEEQQDGCSPPSSSVSSSNSSSHYYYYYDRHDDLVVVLCCCQVVVGAYYEDEQVSLLCNLVDPCLVVGDNVSYQAYEYELEQHQLVSLLSSLVRPDQRYKYWDDASQGGTFAMQGSVNNVDSVCSQFRFATTPQKDWFFADPVGDGDDAPDKHWIKIAGSNGTPAGRPCVVVRVVQDDPRIGGRQWMWGADPVRTTGTQARVVFWEDWPNDTQRQVVLFNQLCVPPQWPGKGWGWDADPVGRTAIEMETETDDPDDDDLVVSLVSSCVPPNDNNRHPYYHYDNDFDADSSGYGPNVVVRVVPD/DLLVLLVLLLVQAAQWQEQEPVGTDGNVRLNQLLLLLLVLCVVLPDAQQAEEEEAEFFDSSVLSNLSSCSQQNHAYQQQAPLDDLVQSLVSCVQRRHQEYEYEAVCVVSVVVSCVRHPHNAYEYCDDDDPHHHSPPDDDDPPDDRRGDHHPVQWSYWYFDLVHTFTFTWGSQLLNVVLVLCCQAQHQDQFAEEQQHGCSPPSSSVSSSNRSSHHYYYYDRHDDLVVVLCSCQVVVGAYYEDEQVSLLCNLPPPCNVVGDNVSYQAYEYEDEQHQLVSLLSSLVSPDLHYKYWDDASQGGTFAMQGSVNNVDSVCSQFRFATTPQKDWFFADPVGDGDDAPDKHFIKIAGSNGTPAGRPCVVVRVVQDDPRIGRRQWMWGAHPVRTTGTQARVVFWADFPNDTQRQVVLFNQLCVPPQWPGKGWGWDADPVGRTAIEMETETPDPDDDDLVVSLVSSCVPPNPNNRHPYYHYDNDFDARSSGYRPNVVVRVVVYD/DLLVLLVLLLVQAAQWAEQEDVGTDGNVRLQQLLQLLLVLCVVQPDAQQAEEEEAEFFDSSVLSNLSSCSQQNHAYQQQQPLDDLVQSLVSCVLRRHQEYEYEQVCVVSVVVSCVVHPHNAYEYCDDDDPHHHSVPRDHHRDGDHHPVQFSYWYWDLVTFTFTWGSQLLNVVLVLCCQAQHQDQFAEEQQDGCSPPSSSVSSSNRSSHYYYYYDRHDDLVVVLCSCQVVVGAYYEDEQVSLLCNLPDPCNVVGDNVSHQAYEYELEQHQLVSLLSSLVSPDQRYKYWDDASQGGTFAMQGSVNSVPSVCSQFRFATTVQKDWFFADPVGDGDDAPDKHFIKIAGSNGTPAGRPCVVVRVVADDPRIGRRQWMWGAHPVRTTGTQARVVFWQDFPNDTQRQVVLFNQLCVPPQWPGKGWGWDADPVLRTAIEMETETPDDDDDDLVVSLVSSCVPPNDNNRHPYYHYDNDFDARSSGYRPNVVVNVVPPD/DFLLVLLVLLLVQAAQWAEQEPVGTDGNVRLQVLLQLLLVLCVVLPDAQQAEEEEAEFFDSSVLSNLSSCSQANHAYQQQFPLDDLVQSLLSCVQRRHQEYEYEQVCVVSVVVSCVRHPHNAYEYCDDDDPHHHSVVHHRDGDHHPVQFSYWYFDLPTWTFTWGSQLLNVVLVLCCQAQHQDQFAEEQQDGCSPPSSSVSSSNSSSNHYYYYDRHDDLVVVLCCCQVVVGAYYEDEQVSLLCNLPDPCQVVGDNVSYQAYEYELEQHQLVSLLSSLVSPDQRYKYWDDASQGGTFAMQGSVNNVDSVCSQFRFATTPQKDWFFADPVGDGDDAPDKHFIKIAGSNGTPAGRPCVVVRVVADDPRIGRRQWMWGAHPVRTTGTQARVVFWADWPNDTQRQVVLFNQLCVPPQWPGKGWGWDADPVGRTAIEMETETDDDDDDDLVVSLVSSCVPPNPNNRHPYYHYDNDFDARSSGYGPNVVVRVVPD/DFLLVLLLVQAAQWAAQEPVGTDGNVRLNLLLQLLLVLCVVLPDAQQAEEEEAEFFDSSVLSNLSSCQQQNHAYQQQDPQWFLVLSLLSCVQRRHQEYEYEQVCVVSVVVSCVVHPHNAYEYCDDDDPHHHSPDPDDSPDHHDGDHHPVQWSYWYWAQAQPSNTFTFTWGSQLLNVVLVLCCQAQDDDQFAEEQQDGCSPPSSSVSSSNSSNHHYYYYDRHQDLVSVLCSCQVVVGAYYEFEQLSLLCNLVDPCLVVGDNVSYQAYEYELAFHDLVSLLSSCVSPDLHYKYWDDASQGGTFAMQHSVNNVDSVCSQFRFATTPQKDWFFAAPVGDGDDAPDKHWIKIAGSNGTPAGRPCVVVRVVADDPRIGGRQWIWGAHPVRTTGTDDGNAQWAQWRSGTAHQNVLQVQLCVPPQWPGKGWHWDQDSNGRIFIEIETETDDDDDDDLVVSLVSCCNNTGNRNRGPYYHYDNDFDADPVGHGPNVVVRVVPYD

Solvent-accessible surface area: 91833 Å² total; per-residue (Å²): 81,22,5,1,3,2,6,32,0,0,20,21,10,25,162,58,0,2,17,18,116,93,35,70,7,66,2,71,116,0,32,97,15,0,55,51,0,3,92,22,0,47,116,31,58,1,61,39,23,57,0,0,0,0,7,11,41,22,45,35,78,2,6,0,1,9,0,0,0,13,0,0,3,1,0,1,2,11,5,44,74,85,16,60,28,91,42,5,7,55,9,2,57,55,0,73,15,5,0,0,0,1,12,60,92,38,48,87,75,0,48,66,0,47,97,96,28,96,24,112,31,31,2,0,9,7,114,32,113,45,16,108,44,13,48,126,138,76,3,60,16,64,54,7,99,112,17,11,1,9,0,13,19,79,139,103,70,75,4,0,5,12,23,11,100,2,14,6,16,2,1,60,6,0,39,61,6,3,28,137,28,58,2,77,0,0,0,4,17,49,4,6,34,66,0,4,8,0,0,1,0,0,0,16,34,28,0,17,0,4,13,37,86,117,18,89,14,84,36,0,6,90,1,0,69,130,34,57,0,16,5,0,9,0,31,7,84,62,0,3,89,0,2,84,48,62,32,11,105,140,28,56,33,39,13,10,75,54,0,0,0,5,48,28,46,16,24,5,18,46,0,37,22,0,3,61,90,22,15,54,22,0,6,15,9,17,38,25,71,26,0,20,13,0,1,8,0,54,14,82,18,5,13,60,76,92,13,19,51,2,13,0,117,39,14,57,84,12,27,25,14,9,28,53,148,108,38,34,31,38,68,86,50,30,49,10,18,0,23,0,77,15,66,2,23,7,63,7,11,38,90,50,107,83,25,19,74,144,26,40,67,69,49,13,0,85,5,15,6,5,0,21,30,39,126,50,11,6,0,28,15,10,0,101,63,90,24,28,2,94,6,125,97,142,70,0,19,0,29,91,0,18,35,18,0,3,88,10,10,7,1,46,21,14,0,0,1,6,16,114,22,134,143,39,28,46,9,6,2,0,0,0,21,40,3,119,78,28,134,12,63,40,94,80,0,44,49,10,0,110,99,101,40,26,106,91,20,19,0,148,107,21,72,78,33,225,66,31,22,81,44,90,66,36,97,47,27,17,103,87,0,62,86,99,14,131,90,21,5,2,2,2,5,33,0,0,17,23,11,25,155,54,0,3,19,29,118,92,38,68,7,63,1,70,113,0,30,66,12,0,29,9,0,2,102,21,0,49,119,22,51,2,61,38,20,91,0,0,0,0,8,10,20,15,43,35,72,3,6,0,1,9,0,0,0,12,0,2,2,1,0,1,1,11,4,40,74,82,18,55,26,92,67,5,7,47,7,2,58,51,0,48,9,2,0,1,0,1,12,63,94,37,35,90,77,0,35,52,0,22,158,125,27,106,22,97,20,22,2,0,8,5,112,35,125,124,14,148,43,12,40,86,67,95,24,91,166,48,49,69,3,58,14,62,52,6,97,87,17,10,2,10,0,12,18,50,90,124,97,49,45,3,0,5,13,23,11,96,2,15,6,14,3,1,58,5,0,47,61,6,2,31,83,26,90,1,54,0,0,0,3,19,49,3,4,34,67,0,3,8,0,0,1,0,0,0,17,31,28,1,22,0,4,15,41,111,103,18,82,13,80,34,0,4,126,13,0,74,200,49,100,0,15,0,0,10,0,30,6,82,62,0,3,88,0,5,95,48,93,39,15,110,93,26,54,34,53,20,12,103,56,0,0,0,5,45,25,48,16,24,3,14,50,0,18,33,0,2,56,77,10,34,51,24,0,5,15,9,18,37,25,71,24,0,19,12,0,1,9,0,53,12,80,19,5,13,54,104,91,14,7,52,3,13,0,106,38,13,61,84,7,10,12,11,10,26,51,148,110,38,36,28,41,60,35,49,30,41,10,18,0,23,0,37,13,64,2,22,7,63,8,13,22,154,38,108,83,114,19,74,133,29,38,64,75,48,24,0,86,5,15,6,5,0,20,38,42,65,41,28,2,0,28,17,6,0,85,58,121,14,26,1,89,9,139,97,145,65,0,17,0,25,95,0,19,33,16,0,5,67,12,13,6,6,43,20,15,1,0,2,5,15,106,24,136,137,45,29,43,9,6,3,0,0,0,23,40,8,119,79,28,134,12,63,53,94,83,0,56,47,15,0,104,112,105,31,39,101,85,26,15,0,134,55,23,94,75,36,105,74,28,20,80,34,84,53,36,95,48,28,17,89,102,0,56,86,109,36,72,150,150,20,55,36,5,2,130,79,0,12,99,22,10,27,111,56,0,3,18,29,118,93,34,77,7,65,2,72,116,0,61,96,14,0,88,24,0,3,94,2,0,48,114,23,58,1,61,40,21,57,0,0,0,0,6,10,23,14,42,36,72,2,7,0,1,10,0,0,0,13,0,1,3,1,0,1,2,13,4,30,70,89,10,44,22,82,66,6,8,53,11,3,58,53,0,69,13,6,0,0,0,1,11,61,95,40,47,88,76,0,48,60,0,47,96,132,26,96,22,114,28,32,2,0,9,14,86,33,112,50,16,126,39,0,46,81,32,128,162,99,24,185,55,64,79,8,99,110,18,9,2,8,0,14,19,36,76,169,52,78,4,0,4,12,22,11,101,1,15,28,17,2,1,71,8,0,51,65,7,1,29,88,27,88,1,108,0,0,0,3,15,48,4,5,33,65,0,4,9,0,1,1,0,0,0,16,31,29,0,19,0,4,12,40,108,103,20,85,15,84,38,0,5,59,12,0,64,125,40,121,0,10,0,0,6,0,31,6,84,61,0,4,86,0,1,88,48,59,31,11,102,143,25,55,33,96,21,13,109,57,0,0,0,5,41,26,48,18,24,2,12,36,0,20,28,1,2,50,94,10,30,53,25,0,6,14,8,18,30,21,71,16,0,18,12,0,1,8,0,51,13,81,19,5,14,58,124,92,14,7,52,2,13,0,130,38,14,88,126,12,80,25,48,9,29,54,149,109,39,36,92,44,100,88,49,30,52,10,13,0,22,0,101,14,63,5,23,8,63,8,11,40,88,50,106,82,22,20,75,138,26,41,64,71,52,26,0,84,3,16,6,5,0,21,36,41,113,100,30,4,0,27,16,10,0,92,60,90,21,24,2,95,0,62,99,81,68,0,21,0,27,90,0,20,34,19,0,4,71,12,12,4,3,81,20,14,1,0,1,6,16,111,24,44,6,1,25,38,6,0,1,0,0,0,6,16,21,133,44,14,64,10,61,36,89,81,0,44,43,8,0,39,86,104,39,22,28,3,15,11,0,79,75,11,54,21,35,93,74,27,25,83,25,47,49,35,88,48,23,17,104,103,0,63,84,84,7,94,163,122,96,22,52,36,6,2,127,80,0,12,96,22,10,23,119,59,0,3,16,17,116,91,34,74,8,66,2,72,117,0,59,97,13,0,83,56,0,3,91,20,0,45,124,35,50,2,64,38,24,91,0,0,0,0,6,10,22,14,42,36,73,2,7,0,1,10,0,0,0,13,0,0,3,1,0,1,2,10,4,30,71,87,12,51,25,85,82,5,4,50,9,3,62,49,0,52,7,2,0,1,0,1,12,60,92,40,48,87,75,0,47,59,0,48,94,122,27,114,18,94,31,32,12,0,10,7,113,33,100,47,16,62,38,17,48,122,134,108,30,66,60,59,73,9,97,85,17,9,2,8,0,20,20,36,91,168,36,77,4,0,5,11,22,12,98,2,13,27,17,2,2,73,7,0,52,62,8,2,30,215,25,83,2,90,0,0,0,3,16,49,4,4,37,67,0,4,9,0,1,1,0,0,0,16,27,30,1,21,0,1,13,31,109,129,27,33,24,86,39,0,5,100,0,0,71,107,36,97,0,5,0,0,6,0,30,7,97,63,0,4,87,0,8,97,47,88,33,12,117,141,24,63,34,86,15,13,104,53,0,0,0,6,46,26,46,15,27,6,22,54,0,30,35,1,4,77,53,24,17,53,24,0,5,16,10,18,40,23,61,13,0,20,12,0,1,8,0,53,11,88,14,4,16,66,100,84,1,12,51,3,12,0,122,38,14,72,140,12,80,26,47,9,29,59,152,100,42,35,93,43,100,166,49,31,39,8,20,0,26,0,98,15,66,2,23,6,65,8,11,22,154,51,106,83,21,20,75,138,25,41,66,70,48,25,0,87,3,16,6,5,0,14,27,38,94,63,7,0,0,24,14,4,0,75,60,132,17,23,2,91,0,56,96,80,68,0,23,0,30,93,0,18,35,16,0,4,88,10,10,8,2,50,21,10,1,0,0,4,16,114,21,74,5,0,30,42,1,1,2,0,0,0,22,39,4,121,80,28,69,14,40,28,67,70,0,44,45,8,0,46,95,105,33,34,30,3,28,11,0,86,49,17,68,14,11,100,74,40,22,64,34,68,48,42,96,48,26,17,101,90,0,54,76,36,29,126,140,38,12,10,44,71,0,16,109,23,9,21,91,61,0,4,20,29,97,87,38,74,7,69,0,65,121,0,79,78,25,0,70,59,3,4,37,24,0,54,78,38,59,2,62,38,19,33,0,0,0,0,7,10,21,15,40,33,86,2,6,0,1,10,0,0,0,16,2,1,3,1,0,1,1,9,5,36,72,45,22,5,24,47,26,5,6,97,10,3,58,34,0,38,16,5,0,1,0,1,11,64,93,39,31,79,74,0,39,61,0,46,150,129,25,53,20,106,30,32,12,0,18,19,113,39,125,49,16,62,55,20,99,89,40,56,13,80,46,20,55,21,65,62,70,103,13,99,83,27,10,2,9,0,11,25,23,21,3,71,88,9,86,37,39,2,1,4,15,22,38,100,2,15,27,16,3,1,73,6,0,68,70,8,1,30,161,36,68,3,78,0,0,0,3,18,49,4,5,27,68,0,3,8,0,1,1,0,0,0,16,48,32,0,20,0,3,19,38,111,63,18,108,20,60,42,0,4,38,8,0,90,166,36,41,0,1,0,0,11,0,5,0,6,34,0,2,62,0,1,84,49,115,41,8,97,96,24,85,32,94,29,13,51,51,0,0,0,2,44,18,83,22,69,49,82,57,0,36,43,0,80,141,109,11,43,69,22,0,5,10,8,17,36,32,66,26,0,21,14,0,1,8,0,52,16,115,14,3,59,84,81,114,2,20,85,3,13,0,125,39,15,69,139,13,75,26,47,9,30,53,106,111,40,36,90,40,101,90,52,29,85,10,29,0,30,0,96,14,63,2,20,7,63,7,14,24,65,43,19,41,50,19,44,117,24,38,70,68,48,22,0,80,19,22,26,20,0,22,35,42,111,67,28,0,0,28,56,71,91,70,77,92,73,24,4,18,14,61,35,49,58,0,20,0,65,22,0,25,94,6,2,51,119,26,115,53,5,60,45,14,1,0,9,12,11,93,26,91,91,18,28,27,7,3,0,0,0,0,24,44,22,126,78,33,139,16,81,42,90,90,1,45,41,28,0,105,95,88,4,2,58,37,13,24,0,96,113,21,35,85,36,234,74,30,30,99,37,154,74,51,120,76,29,45,114,61,0,92,85,103,8,55,193